Protein 7D0K (pdb70)

Foldseek 3Di:
DFDQFLVVLVPFAFLVVLLDDDDDDFAFDFLVVLLCLLQPWDFDLDPRDDFVQASFWRWFWWAALVGDIDHTATFGQFKAFKDFQWADDPFDTDGFDFFDFFAEAAAFAALPFFWDFDPVLVVLVVCCVVDVCVVDDLQDDDQQFAHPVQVSVLSPDDDSHDFACQLLLLLLVLLLLLQLQQDASSLDHQSNVCQLRQFKAFDRPGGKDKAFLPHDDQQQSCVPLPHFAFAPTDWFWEAEAQDLVQPDPPQSVAAFEDTCLLQVLDPHSLLSVLSSVSSAAWPDLTWMKIKTWIGGPVRPYIDITIITGLSRRYTDDDHRYYYYHFGFNDRDRFDDDQVCQVNGGPDFHFAAQDWGDDPDTHDHRHTFGHTGPDPPDDDIDTSSNSCSRSSPVDHQVSSLSSVLSVLQLFNCQQSSQQSLQVVLQRRMKGAFFEKDQKAADAADISDPSSRFMDGLLQFTTHGDDHGTSDPDDDDHWWHDYDGGRSSNRCSSVSGIDTPRGDHDGSVNHDPLGSDSNNSVRSSSVSLLSSLLSVQVLQLFQEWQVLLLALCPHAPFPQSVVVLVQQEWDADPVRFIDWRRCLSSSQSSSCSFAVRHARWAWGDDPRHTDIYGPSGTTDGNTHGRFYAYHVGDTFIQWRHDGFFLCSSASRTPGDHSLSHHFHAHQAVRGDFAADPVVPWDWDDDQVVQWTFATDHDDDVPQWFRDRNDGDDRDSRSLNLLLVLLLPFFKDKAFSNRHHDPTGDYDTRMFTFHHDHDDDPSYDHDTGCAGGHRSGHHAAYNNRTGITIIGGPVSCPQRRCRNVPNHHDGRMYTCIDPHDRHDNPHPDDPDDDDPVCVVCVVVVVVVVVVVVVD/DADFAQVVLVPFDALVVLLDFDDDAFAFDQLVLVVCPQADDDDDDDLLVRLCQASFWRWFWWAFLVGDIRHGATDGQFKAFKAFQWADDPQDIGGFPFFDFFAEAAEAQFAAFFKWFDPVLLVLLLQQVQCVVDPDDPRGDAFLQADSVQVVVLSDDDAGRDFACQLLLLLLLLLQLQQLQQDASSQDYQSNVPLQRQFKGFDRPGGKAKAFQDRPDQQQSQCPLAHADQAASHWFKEAEAQHLVLPDPVPSQAAFEDFVLQLPDPDCSLVLVLSSVSSAAWPPLTFMKIWTWIGGPVRPDIDITIITGNSRRYTDHHHRYYYYHARWQDHDDFDPDQVVVQVGGPDWHAADQAWGDDPPTHHHRHTDGYGGPPDPDGDIDTSSNSNNRCSSPDHQQVSQVSVLSVLLQWPDALSSQQSLLVVLQSRMKGAFFEKDQKFADAADISDPNSRWIATLQQFTTDGDDHGTSHPDDDDHWWYDYDGGSSVNRCRSSQRMDGPRTFRFLVSHYDPLGSDSNNSVSSSSVSLLSNLLNVVVQLLFFAWQVQLQPQCPDPLADQSNVVNVQQAWDDDAQRRTDFRNCLSSSQSSSCSKQVRHARWGWHAHQHDTDTDHRSGTTDDDTGGGFYAYNNGHTFTQWTGDGFFLCSNAASTPHDHSLRHDFHPDDPAAGGAAADCVVVWDWADAPDQFKTFATAHPCVNVDQFDPHPDGDHRDRRRLNLLLVLLLPQFKDKAGSHRHDAPTGHYDGSIFTFHHDHDDDPPRDHHTGSAGGHRSTRHAAGNSRGGITIIGTPVVPPQSHVRNVVNHHDRRMYGPDDDDRDDPDDDDPVCVVCVVVSVVVSVVSSVVRSDDPDDPVVVCVVRPDNCPSCCNVDPMDGAGPPHRDDPPPD

Secondary structure (DSSP, 8-state):
---SSHHHHHTPPPHHHHSS---S---B--HHHHHHHHSS---SS------TTT--EEEEEEE-TTS-EEEEEEEE---BSEEESEEEETTEEEE--SPPEEB-EEEE---SS--EE-HHHHHHHHHHHHS-STT--TT-B-TTS-BHHHHHHHHT---------HHHHHHHHHHHHHHGGGS-GGGS-GGGGSSS-TT-EE-SSS--EEEES---SSSTTTTTTS---TBT----EEEEESSTTSSPTTSTTS-EE--HHHHTSSSSHHHHHHHHHHHTS-B-SS-EEEEEEEE-TTS---EEEEEEEGGGGB-B----EEEEE--BSS--PPP-SHHHHHHHBSS--B--SS-B-SSS-B-TTPBP----SS-SS---B-HHHHHHHHTTT--HHHHHHHHHHHHHHS--HHHHHHHHHHHHHHH-BEEPPEEESSS-B-PPTT-TTTS-EE-TTSBBPEE--SPSSB-PPP---EEEE---HHHHHHHHTTSEE-TT-----GGGS-TTTT-TTHHHHHHHHHHHHHHHHHHHHHSS-B-HHHHHHTTTS---HHHHHHHHHTS-EE-TTS-EE--TTHHHHHHHHHHHSS-B---EEEESSS-EEEE-GGG-BPS---B--EE-TT--EE--SPP--S-HHHHHHH-S---GGGPPPPPTTSSS-S----TTTT-EEEEEGGGTEEEEEEPPPSS-SSBPPTT--PPP-HHHHHHHHHHHHSS--EEE-TTSPBPSS--PSTT-EEEPBP-PPPTT-BPPPTTSSB-------B-TTSBB-EEEB-TTTTHHHHHHHTTSS-----EE--TT-----SS----S----HHHHHSHHHHHHHHHHHHH-/---SSHHHHHTSPPHHHHSS---S------SHHHHHHHSS--S---HHHHTGGG--EEEEEEE-TTS-EEEEEEEE---BSEEESEEEETTEEEE--SPPB-EEEEEE----S-EEE-HHHHHHHHHHHHHTTSS----S--GGGS-HHHHHHHTS---TT----HHHHHHHHHHHHHHGGGS-GGGS-GGGGSSS-TT-EE-TTSPPEEEES--SSTT-SSSTTS---TTT-S--EEEEESSGGGS-GGGGGG-EE--TTSS-SSSSHHHHHHHHHHTTB-B-SS-EEEEEEEE-TTS--EEEEEEEEGGGTEEB--BSEEEEEPPBSSS-PPPSSHHHHHHTBSS--B--SS-B-SSS-B-TTPBP----TT-SS---B-HHHHHHHHHTT--HHHHHHHHHHHHTTS--HHHHHHHHHHHHHHH-BEEPPEEESSS-B-PPTTSHHHH-EE-SSSBBPPB--SPSSPSS-PPP-EEEE---HHHHHHHHTTSEEETTT---TT----TTTT-TTHHHHHHHHHHHHHHHHHHHHHTS-B-HHHHHHTTT--S-SHHHHHHHTTS--EEETTEEE--TTHHHHHHHHHHHHS-----EEEEETTEEEEE-GGG-B-S-PPBP-EE-TTS-EE-SSPP--S-HHHHHHS-SS--GGGPPPPPPBTTB------GGGT-EEE--S-TT-BEEEE-GGGGG-SBPPTT--PPP-HHHHHHHHHHHTSS--EEE-TTSPBPSS--PSTT-EEEPBP-PPPTT-BPPPTTTTB-------B-TTSBB-EEEB-HHHHHHHHHHHTTSS-----EE-------------HHHHHHHHHHHHHHHHHTT-TT--S--HHHHHTT-S-GGG-HHHHS---PPPSS----S---

Radius of gyration: 37.75 Å; Cα contacts (8 Å, |Δi|>4): 3934; chains: 2; bounding box: 102×122×75 Å

Nearest PDB structures (foldseek):
  7d0k-assembly1_B  TM=1.001E+00  e=0.000E+00  Omono River virus
  7d0l-assembly1_B-60  TM=9.971E-01  e=0.000E+00  Omono River virus
  6s2c-assembly1_B  TM=9.558E-01  e=0.000E+00  Omono River virus
  6s2c-assembly1_A  TM=9.123E-01  e=0.000E+00  Omono River virus
  7d0k-assembly1_B  TM=9.437E-01  e=0.000E+00  Omono River virus

Structure (mmCIF, N/CA/C/O backbone):
data_7D0K
#
_entry.id   7D0K
#
loop_
_atom_site.group_PDB
_atom_site.id
_atom_site.type_symbol
_atom_site.label_atom_id
_atom_site.label_alt_id
_atom_site.label_comp_id
_atom_site.label_asym_id
_atom_site.label_entity_id
_atom_site.label_seq_id
_atom_site.pdbx_PDB_ins_code
_atom_site.Cartn_x
_atom_site.Cartn_y
_atom_site.Cartn_z
_atom_site.occupancy
_atom_site.B_iso_or_equiv
_atom_site.auth_seq_id
_atom_site.auth_comp_id
_atom_site.auth_asym_id
_atom_site.auth_atom_id
_atom_site.pdbx_PDB_model_num
ATOM 1 N N . PRO A 1 1 ? 18.736 -72.735 169.070 1.00 30.00 789 PRO A N 1
ATOM 2 C CA . PRO A 1 1 ? 17.946 -73.958 168.915 1.00 30.00 789 PRO A CA 1
ATOM 3 C C . PRO A 1 1 ? 18.741 -75.212 169.231 1.00 30.00 789 PRO A C 1
ATOM 4 O O . PRO A 1 1 ? 19.921 -75.285 168.898 1.00 30.00 789 PRO A O 1
ATOM 8 N N . ILE A 1 2 ? 18.116 -76.167 169.913 1.00 30.00 790 ILE A N 1
ATOM 9 C CA . ILE A 1 2 ? 18.750 -77.453 170.175 1.00 30.00 790 ILE A CA 1
ATOM 10 C C . ILE A 1 2 ? 18.694 -78.365 168.955 1.00 30.00 790 ILE A C 1
ATOM 11 O O . ILE A 1 2 ? 17.770 -78.295 168.157 1.00 30.00 790 ILE A O 1
ATOM 16 N N . SER A 1 3 ? 19.701 -79.222 168.808 1.00 30.00 791 SER A N 1
ATOM 17 C CA . SER A 1 3 ? 19.833 -80.013 167.590 1.00 30.00 791 SER A CA 1
ATOM 18 C C . SER A 1 3 ? 19.297 -81.431 167.724 1.00 30.00 791 SER A C 1
ATOM 19 O O . SER A 1 3 ? 19.615 -82.149 168.664 1.00 30.00 791 SER A O 1
ATOM 22 N N . ALA A 1 4 ? 18.464 -81.804 166.760 1.00 30.00 792 ALA A N 1
ATOM 23 C CA . ALA A 1 4 ? 17.843 -83.118 166.688 1.00 30.00 792 ALA A CA 1
ATOM 24 C C . ALA A 1 4 ? 18.708 -84.141 165.964 1.00 30.00 792 ALA A C 1
ATOM 25 O O . ALA A 1 4 ? 18.405 -85.326 165.958 1.00 30.00 792 ALA A O 1
ATOM 27 N N . ASP A 1 5 ? 19.786 -83.671 165.356 1.00 30.00 793 ASP A N 1
ATOM 28 C CA . ASP A 1 5 ? 20.549 -84.467 164.413 1.00 30.00 793 ASP A CA 1
ATOM 29 C C . ASP A 1 5 ? 21.864 -83.742 164.151 1.00 30.00 793 ASP A C 1
ATOM 30 O O . ASP A 1 5 ? 21.966 -82.565 164.464 1.00 30.00 793 ASP A O 1
ATOM 35 N N . PHE A 1 6 ? 22.877 -84.415 163.610 1.00 30.00 794 PHE A N 1
ATOM 36 C CA . PHE A 1 6 ? 24.170 -83.759 163.440 1.00 30.00 794 PHE A CA 1
ATOM 37 C C . PHE A 1 6 ? 24.195 -82.870 162.176 1.00 30.00 794 PHE A C 1
ATOM 38 O O . PHE A 1 6 ? 25.072 -82.014 162.003 1.00 30.00 794 PHE A O 1
ATOM 46 N N . SER A 1 7 ? 23.217 -83.058 161.302 1.00 30.00 795 SER A N 1
ATOM 47 C CA . SER A 1 7 ? 23.091 -82.215 160.122 1.00 30.00 795 SER A CA 1
ATOM 48 C C . SER A 1 7 ? 22.736 -80.791 160.511 1.00 30.00 795 SER A C 1
ATOM 49 O O . SER A 1 7 ? 23.066 -79.839 159.814 1.00 30.00 795 SER A O 1
ATOM 52 N N . GLU A 1 8 ? 22.022 -80.665 161.617 1.00 30.00 796 GLU A N 1
ATOM 53 C CA . GLU A 1 8 ? 21.654 -79.367 162.149 1.00 30.00 796 GLU A CA 1
ATOM 54 C C . GLU A 1 8 ? 22.834 -78.579 162.702 1.00 30.00 796 GLU A C 1
ATOM 55 O O . GLU A 1 8 ? 22.840 -77.353 162.663 1.00 30.00 796 GLU A O 1
ATOM 61 N N . VAL A 1 9 ? 23.841 -79.277 163.203 1.00 30.00 797 VAL A N 1
ATOM 62 C CA . VAL A 1 9 ? 25.017 -78.601 163.714 1.00 30.00 797 VAL A CA 1
ATOM 63 C C . VAL A 1 9 ? 26.067 -78.374 162.621 1.00 30.00 797 VAL A C 1
ATOM 64 O O . VAL A 1 9 ? 26.807 -77.399 162.684 1.00 30.00 797 VAL A O 1
ATOM 68 N N . GLU A 1 10 ? 26.131 -79.223 161.599 1.00 30.00 798 GLU A N 1
ATOM 69 C CA . GLU A 1 10 ? 26.978 -78.860 160.460 1.00 30.00 798 GLU A CA 1
ATOM 70 C C . GLU A 1 10 ? 26.522 -77.595 159.744 1.00 30.00 798 GLU A C 1
ATOM 71 O O . GLU A 1 10 ? 27.336 -76.865 159.191 1.00 30.00 798 GLU A O 1
ATOM 77 N N . ASN A 1 11 ? 25.220 -77.348 159.737 1.00 30.00 799 ASN A N 1
ATOM 78 C CA . ASN A 1 11 ? 24.664 -76.241 158.975 1.00 30.00 799 ASN A CA 1
ATOM 79 C C . ASN A 1 11 ? 24.504 -74.956 159.757 1.00 30.00 799 ASN A C 1
ATOM 80 O O . ASN A 1 11 ? 23.908 -74.004 159.268 1.00 30.00 799 ASN A O 1
ATOM 85 N N . ALA A 1 12 ? 25.021 -74.932 160.977 1.00 30.00 800 ALA A N 1
ATOM 86 C CA . ALA A 1 12 ? 24.962 -73.741 161.806 1.00 30.00 800 ALA A CA 1
ATOM 87 C C . ALA A 1 12 ? 25.890 -72.639 161.290 1.00 30.00 800 ALA A C 1
ATOM 88 O O . ALA A 1 12 ? 26.927 -72.931 160.700 1.00 30.00 800 ALA A O 1
ATOM 90 N N . PRO A 1 13 ? 25.494 -71.365 161.484 1.00 30.00 801 PRO A N 1
ATOM 91 C CA . PRO A 1 13 ? 26.238 -70.155 161.109 1.00 30.00 801 PRO A CA 1
ATOM 92 C C . PRO A 1 13 ? 27.577 -69.990 161.827 1.00 30.00 801 PRO A C 1
ATOM 93 O O . PRO A 1 13 ? 27.701 -70.365 162.986 1.00 30.00 801 PRO A O 1
ATOM 97 N N . SER A 1 14 ? 28.567 -69.436 161.136 1.00 30.00 802 SER A N 1
ATOM 98 C CA . SER A 1 14 ? 29.837 -69.074 161.759 1.00 30.00 802 SER A CA 1
ATOM 99 C C . SER A 1 14 ? 29.704 -67.850 162.665 1.00 30.00 802 SER A C 1
ATOM 100 O O . SER A 1 14 ? 28.807 -67.034 162.483 1.00 30.00 802 SER A O 1
ATOM 103 N N . PHE A 1 15 ? 30.601 -67.742 163.644 1.00 30.00 803 PHE A N 1
ATOM 104 C CA . PHE A 1 15 ? 30.630 -66.608 164.562 1.00 30.00 803 PHE A CA 1
ATOM 105 C C . PHE A 1 15 ? 30.846 -65.307 163.807 1.00 30.00 803 PHE A C 1
ATOM 106 O O . PHE A 1 15 ? 30.267 -64.289 164.157 1.00 30.00 803 PHE A O 1
ATOM 114 N N . LEU A 1 16 ? 31.683 -65.326 162.777 1.00 30.00 804 LEU A N 1
ATOM 115 C CA . LEU A 1 16 ? 31.942 -64.100 162.041 1.00 30.00 804 LEU A CA 1
ATOM 116 C C . LEU A 1 16 ? 30.732 -63.600 161.284 1.00 30.00 804 LEU A C 1
ATOM 117 O O . LEU A 1 16 ? 30.552 -62.400 161.119 1.00 30.00 804 LEU A O 1
ATOM 122 N N . SER A 1 17 ? 29.912 -64.523 160.811 1.00 30.00 805 SER A N 1
ATOM 123 C CA . SER A 1 17 ? 28.699 -64.170 160.092 1.00 30.00 805 SER A CA 1
ATOM 124 C C . SER A 1 17 ? 27.703 -63.437 160.988 1.00 30.00 805 SER A C 1
ATOM 125 O O . SER A 1 17 ? 26.987 -62.552 160.540 1.00 30.00 805 SER A O 1
ATOM 128 N N . LEU A 1 18 ? 27.684 -63.817 162.259 1.00 30.00 806 LEU A N 1
ATOM 129 C CA . LEU A 1 18 ? 26.770 -63.257 163.230 1.00 30.00 806 LEU A CA 1
ATOM 130 C C . LEU A 1 18 ? 27.274 -61.970 163.862 1.00 30.00 806 LEU A C 1
ATOM 131 O O . LEU A 1 18 ? 26.515 -61.240 164.499 1.00 30.00 806 LEU A O 1
ATOM 136 N N . ALA A 1 19 ? 28.565 -61.710 163.716 1.00 30.00 807 ALA A N 1
ATOM 137 C CA . ALA A 1 19 ? 29.180 -60.529 164.292 1.00 30.00 807 ALA A CA 1
ATOM 138 C C . ALA A 1 19 ? 29.133 -59.397 163.289 1.00 30.00 807 ALA A C 1
ATOM 139 O O . ALA A 1 19 ? 29.542 -58.280 163.571 1.00 30.00 807 ALA A O 1
ATOM 141 N N . GLU A 1 20 ? 28.618 -59.709 162.107 1.00 30.00 808 GLU A N 1
ATOM 142 C CA . GLU A 1 20 ? 28.510 -58.768 161.004 1.00 30.00 808 GLU A CA 1
ATOM 143 C C . GLU A 1 20 ? 27.422 -57.716 161.243 1.00 30.00 808 GLU A C 1
ATOM 144 O O . GLU A 1 20 ? 26.411 -58.004 161.875 1.00 30.00 808 GLU A O 1
ATOM 150 N N . ASN A 1 21 ? 27.633 -56.498 160.747 1.00 30.00 809 ASN A N 1
ATOM 151 C CA . ASN A 1 21 ? 26.658 -55.426 160.916 1.00 30.00 809 ASN A CA 1
ATOM 152 C C . ASN A 1 21 ? 25.339 -55.684 160.211 1.00 30.00 809 ASN A C 1
ATOM 153 O O . ASN A 1 21 ? 25.314 -56.026 159.035 1.00 30.00 809 ASN A O 1
ATOM 158 N N . THR A 1 22 ? 24.243 -55.462 160.923 1.00 30.00 810 THR A N 1
ATOM 159 C CA . THR A 1 22 ? 22.925 -55.495 160.310 1.00 30.00 810 THR A CA 1
ATOM 160 C C . THR A 1 22 ? 22.319 -54.100 160.373 1.00 30.00 810 THR A C 1
ATOM 161 O O . THR A 1 22 ? 22.441 -53.400 161.378 1.00 30.00 810 THR A O 1
ATOM 165 N N . ASP A 1 23 ? 21.678 -53.698 159.283 1.00 30.00 811 ASP A N 1
ATOM 166 C CA . ASP A 1 23 ? 21.323 -52.303 159.077 1.00 30.00 811 ASP A CA 1
ATOM 167 C C . ASP A 1 23 ? 19.884 -51.987 159.486 1.00 30.00 811 ASP A C 1
ATOM 168 O O . ASP A 1 23 ? 19.573 -50.853 159.838 1.00 30.00 811 ASP A O 1
ATOM 173 N N . GLU A 1 24 ? 19.008 -52.984 159.451 1.00 30.00 812 GLU A N 1
ATOM 174 C CA . GLU A 1 24 ? 17.596 -52.744 159.732 1.00 30.00 812 GLU A CA 1
ATOM 175 C C . GLU A 1 24 ? 17.278 -52.424 161.191 1.00 30.00 812 GLU A C 1
ATOM 176 O O . GLU A 1 24 ? 17.954 -52.880 162.107 1.00 30.00 812 GLU A O 1
ATOM 182 N N . VAL A 1 25 ? 16.250 -51.602 161.376 1.00 30.00 813 VAL A N 1
ATOM 183 C CA . VAL A 1 25 ? 15.702 -51.265 162.688 1.00 30.00 813 VAL A CA 1
ATOM 184 C C . VAL A 1 25 ? 14.968 -52.459 163.290 1.00 30.00 813 VAL A C 1
ATOM 185 O O . VAL A 1 25 ? 14.262 -53.169 162.582 1.00 30.00 813 VAL A O 1
ATOM 189 N N . LEU A 1 26 ? 15.103 -52.668 164.596 1.00 30.00 814 LEU A N 1
ATOM 190 C CA . LEU A 1 26 ? 14.508 -53.840 165.233 1.00 30.00 814 LEU A CA 1
ATOM 191 C C . LEU A 1 26 ? 13.729 -53.493 166.490 1.00 30.00 814 LEU A C 1
ATOM 192 O O . LEU A 1 26 ? 13.945 -52.450 167.094 1.00 30.00 814 LEU A O 1
ATOM 197 N N . LYS A 1 27 ? 12.804 -54.374 166.859 1.00 30.00 815 LYS A N 1
ATOM 198 C CA . LYS A 1 27 ? 11.966 -54.212 168.041 1.00 30.00 815 LYS A CA 1
ATOM 199 C C . LYS A 1 27 ? 12.650 -54.584 169.352 1.00 30.00 815 LYS A C 1
ATOM 200 O O . LYS A 1 27 ? 13.530 -55.426 169.369 1.00 30.00 815 LYS A O 1
ATOM 206 N N . PRO A 1 28 ? 12.230 -53.952 170.458 1.00 30.00 816 PRO A N 1
ATOM 207 C CA . PRO A 1 28 ? 12.710 -54.271 171.805 1.00 30.00 816 PRO A CA 1
ATOM 208 C C . PRO A 1 28 ? 12.324 -55.675 172.257 1.00 30.00 816 PRO A C 1
ATOM 209 O O . PRO A 1 28 ? 11.297 -56.191 171.846 1.00 30.00 816 PRO A O 1
ATOM 213 N N . TYR A 1 29 ? 13.155 -56.293 173.085 1.00 30.00 817 TYR A N 1
ATOM 214 C CA . TYR A 1 29 ? 12.924 -57.670 173.475 1.00 30.00 817 TYR A CA 1
ATOM 215 C C . TYR A 1 29 ? 12.434 -57.709 174.919 1.00 30.00 817 TYR A C 1
ATOM 216 O O . TYR A 1 29 ? 13.206 -57.848 175.855 1.00 30.00 817 TYR A O 1
ATOM 225 N N . THR A 1 30 ? 11.125 -57.551 175.068 1.00 30.00 818 THR A N 1
ATOM 226 C CA . THR A 1 30 ? 10.446 -57.462 176.355 1.00 30.00 818 THR A CA 1
ATOM 227 C C . THR A 1 30 ? 10.291 -58.812 177.016 1.00 30.00 818 THR A C 1
ATOM 228 O O . THR A 1 30 ? 10.294 -59.838 176.347 1.00 30.00 818 THR A O 1
ATOM 232 N N . GLY A 1 31 ? 10.137 -58.805 178.333 1.00 30.00 819 GLY A N 1
ATOM 233 C CA . GLY A 1 31 ? 9.976 -60.035 179.076 1.00 30.00 819 GLY A CA 1
ATOM 234 C C . GLY A 1 31 ? 8.587 -60.598 178.905 1.00 30.00 819 GLY A C 1
ATOM 235 O O . GLY A 1 31 ? 8.322 -61.740 179.257 1.00 30.00 819 GLY A O 1
ATOM 236 N N . LEU A 1 32 ? 7.691 -59.785 178.362 1.00 30.00 820 LEU A N 1
ATOM 237 C CA . LEU A 1 32 ? 6.341 -60.231 178.069 1.00 30.00 820 LEU A CA 1
ATOM 238 C C . LEU A 1 32 ? 6.324 -61.285 176.959 1.00 30.00 820 LEU A C 1
ATOM 239 O O . LEU A 1 32 ? 5.415 -62.107 176.910 1.00 30.00 820 LEU A O 1
ATOM 244 N N . GLU A 1 33 ? 7.300 -61.286 176.058 1.00 30.00 821 GLU A N 1
ATOM 245 C CA . GLU A 1 33 ? 7.373 -62.422 175.143 1.00 30.00 821 GLU A CA 1
ATOM 246 C C . GLU A 1 33 ? 8.441 -63.446 175.525 1.00 30.00 821 GLU A C 1
ATOM 247 O O . GLU A 1 33 ? 8.408 -64.571 175.045 1.00 30.00 821 GLU A O 1
ATOM 253 N N . ILE A 1 34 ? 9.384 -63.074 176.374 1.00 30.00 822 ILE A N 1
ATOM 254 C CA . ILE A 1 34 ? 10.361 -64.036 176.856 1.00 30.00 822 ILE A CA 1
ATOM 255 C C . ILE A 1 34 ? 9.648 -64.995 177.801 1.00 30.00 822 ILE A C 1
ATOM 256 O O . ILE A 1 34 ? 10.055 -66.137 177.984 1.00 30.00 822 ILE A O 1
ATOM 261 N N . GLN A 1 35 ? 8.542 -64.519 178.359 1.00 30.00 823 GLN A N 1
ATOM 262 C CA . GLN A 1 35 ? 7.765 -65.261 179.348 1.00 30.00 823 GLN A CA 1
ATOM 263 C C . GLN A 1 35 ? 7.253 -66.590 178.826 1.00 30.00 823 GLN A C 1
ATOM 264 O O . GLN A 1 35 ? 7.164 -67.567 179.561 1.00 30.00 823 GLN A O 1
ATOM 270 N N . THR A 1 36 ? 6.911 -66.615 177.546 1.00 30.00 824 THR A N 1
ATOM 271 C CA . THR A 1 36 ? 6.153 -67.720 176.993 1.00 30.00 824 THR A CA 1
ATOM 272 C C . THR A 1 36 ? 7.053 -68.915 176.704 1.00 30.00 824 THR A C 1
ATOM 273 O O . THR A 1 36 ? 6.573 -70.012 176.523 1.00 30.00 824 THR A O 1
ATOM 277 N N . ILE A 1 37 ? 8.362 -68.693 176.652 1.00 30.00 825 ILE A N 1
ATOM 278 C CA . ILE A 1 37 ? 9.324 -69.778 176.462 1.00 30.00 825 ILE A CA 1
ATOM 279 C C . ILE A 1 37 ? 9.408 -70.707 177.681 1.00 30.00 825 ILE A C 1
ATOM 280 O O . ILE A 1 37 ? 9.671 -71.899 177.549 1.00 30.00 825 ILE A O 1
ATOM 285 N N . ILE A 1 38 ? 9.166 -70.167 178.868 1.00 30.00 826 ILE A N 1
ATOM 286 C CA . ILE A 1 38 ? 9.160 -70.986 180.074 1.00 30.00 826 ILE A CA 1
ATOM 287 C C . ILE A 1 38 ? 7.861 -71.766 180.201 1.00 30.00 826 ILE A C 1
ATOM 288 O O . ILE A 1 38 ? 7.853 -72.951 180.510 1.00 30.00 826 ILE A O 1
ATOM 293 N N . THR A 1 39 ? 6.758 -71.078 179.952 1.00 30.00 827 THR A N 1
ATOM 294 C CA . THR A 1 39 ? 5.458 -71.710 179.861 1.00 30.00 827 THR A CA 1
ATOM 295 C C . THR A 1 39 ? 5.404 -72.330 178.480 1.00 30.00 827 THR A C 1
ATOM 296 O O . THR A 1 39 ? 6.353 -72.191 177.731 1.00 30.00 827 THR A O 1
ATOM 300 N N . ASN A 1 40 ? 4.338 -73.044 178.148 1.00 30.00 828 ASN A N 1
ATOM 301 C CA . ASN A 1 40 ? 4.185 -73.619 176.809 1.00 30.00 828 ASN A CA 1
ATOM 302 C C . ASN A 1 40 ? 5.412 -74.405 176.365 1.00 30.00 828 ASN A C 1
ATOM 303 O O . ASN A 1 40 ? 6.197 -73.951 175.544 1.00 30.00 828 ASN A O 1
ATOM 308 N N . ILE A 1 41 ? 5.545 -75.612 176.898 1.00 30.00 829 ILE A N 1
ATOM 309 C CA . ILE A 1 41 ? 6.787 -76.360 176.833 1.00 30.00 829 ILE A CA 1
ATOM 310 C C . ILE A 1 41 ? 6.490 -77.851 176.646 1.00 30.00 829 ILE A C 1
ATOM 311 O O . ILE A 1 41 ? 5.552 -78.370 177.238 1.00 30.00 829 ILE A O 1
ATOM 316 N N . VAL A 1 42 ? 7.260 -78.531 175.801 1.00 30.00 830 VAL A N 1
ATOM 317 C CA . VAL A 1 42 ? 7.066 -79.964 175.564 1.00 30.00 830 VAL A CA 1
ATOM 318 C C . VAL A 1 42 ? 7.318 -80.792 176.815 1.00 30.00 830 VAL A C 1
ATOM 319 O O . VAL A 1 42 ? 8.223 -80.504 177.589 1.00 30.00 830 VAL A O 1
ATOM 323 N N . GLY A 1 43 ? 6.504 -81.823 177.012 1.00 30.00 831 GLY A N 1
ATOM 324 C CA . GLY A 1 43 ? 6.696 -82.753 178.108 1.00 30.00 831 GLY A CA 1
ATOM 325 C C . GLY A 1 43 ? 5.383 -83.128 178.751 1.00 30.00 831 GLY A C 1
ATOM 326 O O . GLY A 1 43 ? 4.578 -82.261 179.060 1.00 30.00 831 GLY A O 1
ATOM 327 N N . ASP A 1 44 ? 5.152 -84.421 178.940 1.00 30.00 832 ASP A N 1
ATOM 328 C CA . ASP A 1 44 ? 3.849 -84.895 179.411 1.00 30.00 832 ASP A CA 1
ATOM 329 C C . ASP A 1 44 ? 3.727 -85.102 180.915 1.00 30.00 832 ASP A C 1
ATOM 330 O O . ASP A 1 44 ? 2.623 -85.196 181.435 1.00 30.00 832 ASP A O 1
ATOM 335 N N . ALA A 1 45 ? 4.849 -85.186 181.614 1.00 30.00 833 ALA A N 1
ATOM 336 C CA . ALA A 1 45 ? 4.813 -85.402 183.054 1.00 30.00 833 ALA A CA 1
ATOM 337 C C . ALA A 1 45 ? 4.551 -84.090 183.763 1.00 30.00 833 ALA A C 1
ATOM 338 O O . ALA A 1 45 ? 4.328 -84.047 184.968 1.00 30.00 833 ALA A O 1
ATOM 340 N N . ASN A 1 46 ? 4.596 -83.019 182.989 1.00 30.00 834 ASN A N 1
ATOM 341 C CA . ASN A 1 46 ? 4.479 -81.674 183.501 1.00 30.00 834 ASN A CA 1
ATOM 342 C C . ASN A 1 46 ? 3.045 -81.342 183.879 1.00 30.00 834 ASN A C 1
ATOM 343 O O . ASN A 1 46 ? 2.131 -81.560 183.089 1.00 30.00 834 ASN A O 1
ATOM 348 N N . PRO A 1 47 ? 2.843 -80.851 185.113 1.00 30.00 835 PRO A N 1
ATOM 349 C CA . PRO A 1 47 ? 1.559 -80.322 185.567 1.00 30.00 835 PRO A CA 1
ATOM 350 C C . PRO A 1 47 ? 1.518 -78.832 185.299 1.00 30.00 835 PRO A C 1
ATOM 351 O O . PRO A 1 47 ? 2.045 -78.044 186.075 1.00 30.00 835 PRO A O 1
ATOM 355 N N . ASN A 1 48 ? 0.896 -78.445 184.201 1.00 30.00 836 ASN A N 1
ATOM 356 C CA . ASN A 1 48 ? 1.089 -77.106 183.678 1.00 30.00 836 ASN A CA 1
ATOM 357 C C . ASN A 1 48 ? 0.369 -76.048 184.516 1.00 30.00 836 ASN A C 1
ATOM 358 O O . ASN A 1 48 ? -0.658 -75.509 184.119 1.00 30.00 836 ASN A O 1
ATOM 363 N N . GLN A 1 49 ? 0.952 -75.750 185.677 1.00 30.00 837 GLN A N 1
ATOM 364 C CA . GLN A 1 49 ? 0.384 -74.838 186.670 1.00 30.00 837 GLN A CA 1
ATOM 365 C C . GLN A 1 49 ? 0.242 -73.414 186.157 1.00 30.00 837 GLN A C 1
ATOM 366 O O . GLN A 1 49 ? 1.074 -72.942 185.394 1.00 30.00 837 GLN A O 1
ATOM 372 N N . SER A 1 50 ? -0.821 -72.734 186.578 1.00 30.00 838 SER A N 1
ATOM 373 C CA . SER A 1 50 ? -1.104 -71.383 186.103 1.00 30.00 838 SER A CA 1
ATOM 374 C C . SER A 1 50 ? -0.386 -70.275 186.862 1.00 30.00 838 SER A C 1
ATOM 375 O O . SER A 1 50 ? 0.020 -69.290 186.263 1.00 30.00 838 SER A O 1
ATOM 378 N N . ARG A 1 51 ? -0.236 -70.425 188.176 1.00 30.00 839 ARG A N 1
ATOM 379 C CA . ARG A 1 51 ? 0.289 -69.336 188.992 1.00 30.00 839 ARG A CA 1
ATOM 380 C C . ARG A 1 51 ? 1.726 -69.012 188.630 1.00 30.00 839 ARG A C 1
ATOM 381 O O . ARG A 1 51 ? 2.533 -69.906 188.418 1.00 30.00 839 ARG A O 1
ATOM 389 N N . ILE A 1 52 ? 2.044 -67.726 188.585 1.00 30.00 840 ILE A N 1
ATOM 390 C CA . ILE A 1 52 ? 3.357 -67.273 188.153 1.00 30.00 840 ILE A CA 1
ATOM 391 C C . ILE A 1 52 ? 4.362 -67.524 189.274 1.00 30.00 840 ILE A C 1
ATOM 392 O O . ILE A 1 52 ? 5.568 -67.461 189.074 1.00 30.00 840 ILE A O 1
ATOM 397 N N . PHE A 1 53 ? 3.834 -67.827 190.451 1.00 30.00 841 PHE A N 1
ATOM 398 C CA . PHE A 1 53 ? 4.620 -68.272 191.592 1.00 30.00 841 PHE A CA 1
ATOM 399 C C . PHE A 1 53 ? 5.357 -69.573 191.293 1.00 30.00 841 PHE A C 1
ATOM 400 O O . PHE A 1 53 ? 6.450 -69.808 191.795 1.00 30.00 841 PHE A O 1
ATOM 408 N N . ASP A 1 54 ? 4.749 -70.411 190.458 1.00 30.00 842 ASP A N 1
ATOM 409 C CA . ASP A 1 54 ? 5.279 -71.736 190.150 1.00 30.00 842 ASP A CA 1
ATOM 410 C C . ASP A 1 54 ? 5.919 -71.849 188.767 1.00 30.00 842 ASP A C 1
ATOM 411 O O . ASP A 1 54 ? 6.582 -72.832 188.475 1.00 30.00 842 ASP A O 1
ATOM 416 N N . GLN A 1 55 ? 5.731 -70.839 187.927 1.00 30.00 843 GLN A N 1
ATOM 417 C CA . GLN A 1 55 ? 6.369 -70.796 186.617 1.00 30.00 843 GLN A CA 1
ATOM 418 C C . GLN A 1 55 ? 7.761 -70.203 186.736 1.00 30.00 843 GLN A C 1
ATOM 419 O O . GLN A 1 55 ? 8.055 -69.166 186.155 1.00 30.00 843 GLN A O 1
ATOM 425 N N . ASP A 1 56 ? 8.615 -70.869 187.500 1.00 30.00 844 ASP A N 1
ATOM 426 C CA . ASP A 1 56 ? 9.874 -70.289 187.951 1.00 30.00 844 ASP A CA 1
ATOM 427 C C . ASP A 1 56 ? 11.119 -70.996 187.451 1.00 30.00 844 ASP A C 1
ATOM 428 O O . ASP A 1 56 ? 12.208 -70.779 187.969 1.00 30.00 844 ASP A O 1
ATOM 433 N N . ARG A 1 57 ? 10.968 -71.841 186.442 1.00 30.00 845 ARG A N 1
ATOM 434 C CA . ARG A 1 57 ? 11.894 -72.947 186.298 1.00 30.00 845 ARG A CA 1
ATOM 435 C C . ARG A 1 57 ? 11.871 -73.549 184.904 1.00 30.00 845 ARG A C 1
ATOM 436 O O . ARG A 1 57 ? 10.880 -73.415 184.193 1.00 30.00 845 ARG A O 1
ATOM 444 N N . LEU A 1 58 ? 12.952 -74.214 184.508 1.00 30.00 846 LEU A N 1
ATOM 445 C CA . LEU A 1 58 ? 12.968 -74.903 183.221 1.00 30.00 846 LEU A CA 1
ATOM 446 C C . LEU A 1 58 ? 12.804 -76.415 183.407 1.00 30.00 846 LEU A C 1
ATOM 447 O O . LEU A 1 58 ? 13.705 -77.095 183.883 1.00 30.00 846 LEU A O 1
ATOM 452 N N . ARG A 1 59 ? 11.627 -76.922 183.048 1.00 30.00 847 ARG A N 1
ATOM 453 C CA . ARG A 1 59 ? 11.262 -78.330 183.200 1.00 30.00 847 ARG A CA 1
ATOM 454 C C . ARG A 1 59 ? 11.382 -79.115 181.894 1.00 30.00 847 ARG A C 1
ATOM 455 O O . ARG A 1 59 ? 11.089 -78.584 180.832 1.00 30.00 847 ARG A O 1
ATOM 463 N N . GLY A 1 60 ? 11.785 -80.384 181.970 1.00 30.00 848 GLY A N 1
ATOM 464 C CA . GLY A 1 60 ? 11.764 -81.231 180.790 1.00 30.00 848 GLY A CA 1
ATOM 465 C C . GLY A 1 60 ? 12.220 -82.671 180.881 1.00 30.00 848 GLY A C 1
ATOM 466 O O . GLY A 1 60 ? 12.985 -83.030 181.756 1.00 30.00 848 GLY A O 1
ATOM 467 N N . ASN A 1 61 ? 11.781 -83.490 179.928 1.00 30.00 849 ASN A N 1
ATOM 468 C CA . ASN A 1 61 ? 12.261 -84.866 179.787 1.00 30.00 849 ASN A CA 1
ATOM 469 C C . ASN A 1 61 ? 13.695 -84.883 179.280 1.00 30.00 849 ASN A C 1
ATOM 470 O O . ASN A 1 61 ? 14.107 -83.983 178.562 1.00 30.00 849 ASN A O 1
ATOM 475 N N . GLN A 1 62 ? 14.458 -85.901 179.657 1.00 30.00 850 GLN A N 1
ATOM 476 C CA . GLN A 1 62 ? 15.854 -85.978 179.246 1.00 30.00 850 GLN A CA 1
ATOM 477 C C . GLN A 1 62 ? 16.205 -87.362 178.751 1.00 30.00 850 GLN A C 1
ATOM 478 O O . GLN A 1 62 ? 15.475 -88.313 178.995 1.00 30.00 850 GLN A O 1
ATOM 484 N N . TYR A 1 63 ? 17.318 -87.481 178.042 1.00 30.00 851 TYR A N 1
ATOM 485 C CA . TYR A 1 63 ? 17.696 -88.780 177.531 1.00 30.00 851 TYR A CA 1
ATOM 486 C C . TYR A 1 63 ? 19.170 -89.019 177.810 1.00 30.00 851 TYR A C 1
ATOM 487 O O . TYR A 1 63 ? 20.014 -88.212 177.462 1.00 30.00 851 TYR A O 1
ATOM 496 N N . SER A 1 64 ? 19.457 -90.128 178.475 1.00 30.00 852 SER A N 1
ATOM 497 C CA . SER A 1 64 ? 20.811 -90.517 178.838 1.00 30.00 852 SER A CA 1
ATOM 498 C C . SER A 1 64 ? 21.641 -91.017 177.659 1.00 30.00 852 SER A C 1
ATOM 499 O O . SER A 1 64 ? 21.100 -91.458 176.653 1.00 30.00 852 SER A O 1
ATOM 502 N N . ALA A 1 65 ? 22.961 -90.941 177.785 1.00 30.00 853 ALA A N 1
ATOM 503 C CA . ALA A 1 65 ? 23.868 -91.527 176.800 1.00 30.00 853 ALA A CA 1
ATOM 504 C C . ALA A 1 65 ? 23.745 -93.051 176.754 1.00 30.00 853 ALA A C 1
ATOM 505 O O . ALA A 1 65 ? 24.091 -93.683 175.761 1.00 30.00 853 ALA A O 1
ATOM 507 N N . GLY A 1 66 ? 23.258 -93.633 177.839 1.00 30.00 854 GLY A N 1
ATOM 508 C CA . GLY A 1 66 ? 23.006 -95.056 177.893 1.00 30.00 854 GLY A CA 1
ATOM 509 C C . GLY A 1 66 ? 21.654 -95.458 177.336 1.00 30.00 854 GLY A C 1
ATOM 510 O O . GLY A 1 66 ? 21.309 -96.633 177.337 1.00 30.00 854 GLY A O 1
ATOM 511 N N . GLY A 1 67 ? 20.887 -94.483 176.859 1.00 30.00 855 GLY A N 1
ATOM 512 C CA . GLY A 1 67 ? 19.589 -94.743 176.268 1.00 30.00 855 GLY A CA 1
ATOM 513 C C . GLY A 1 67 ? 18.356 -94.692 177.153 1.00 30.00 855 GLY A C 1
ATOM 514 O O . GLY A 1 67 ? 17.259 -94.940 176.677 1.00 30.00 855 GLY A O 1
ATOM 515 N N . LEU A 1 68 ? 18.521 -94.393 178.437 1.00 30.00 856 LEU A N 1
ATOM 516 C CA . LEU A 1 68 ? 17.381 -94.250 179.347 1.00 30.00 856 LEU A CA 1
ATOM 517 C C . LEU A 1 68 ? 16.685 -92.882 179.269 1.00 30.00 856 LEU A C 1
ATOM 518 O O . LEU A 1 68 ? 17.321 -91.884 178.957 1.00 30.00 856 LEU A O 1
ATOM 523 N N . VAL A 1 69 ? 15.384 -92.846 179.560 1.00 30.00 857 VAL A N 1
ATOM 524 C CA . VAL A 1 69 ? 14.625 -91.589 179.617 1.00 30.00 857 VAL A CA 1
ATOM 525 C C . VAL A 1 69 ? 14.355 -91.151 181.057 1.00 30.00 857 VAL A C 1
ATOM 526 O O . VAL A 1 69 ? 14.011 -91.961 181.907 1.00 30.00 857 VAL A O 1
ATOM 530 N N . THR A 1 70 ? 14.529 -89.860 181.315 1.00 30.00 858 THR A N 1
ATOM 531 C CA . THR A 1 70 ? 14.252 -89.264 182.614 1.00 30.00 858 THR A CA 1
ATOM 532 C C . THR A 1 70 ? 13.168 -88.203 182.502 1.00 30.00 858 THR A C 1
ATOM 533 O O . THR A 1 70 ? 13.297 -87.264 181.724 1.00 30.00 858 THR A O 1
ATOM 537 N N . GLN A 1 71 ? 12.101 -88.337 183.279 1.00 30.00 859 GLN A N 1
ATOM 538 C CA . GLN A 1 71 ? 11.008 -87.387 183.167 1.00 30.00 859 GLN A CA 1
ATOM 539 C C . GLN A 1 71 ? 11.040 -86.211 184.129 1.00 30.00 859 GLN A C 1
ATOM 540 O O . GLN A 1 71 ? 11.317 -86.352 185.317 1.00 30.00 859 GLN A O 1
ATOM 546 N N . ASN A 1 72 ? 10.735 -85.047 183.567 1.00 30.00 860 ASN A N 1
ATOM 547 C CA . ASN A 1 72 ? 10.482 -83.821 184.307 1.00 30.00 860 ASN A CA 1
ATOM 548 C C . ASN A 1 72 ? 11.663 -83.380 185.177 1.00 30.00 860 ASN A C 1
ATOM 549 O O . ASN A 1 72 ? 11.503 -83.016 186.338 1.00 30.00 860 ASN A O 1
ATOM 554 N N . ALA A 1 73 ? 12.849 -83.417 184.580 1.00 30.00 861 ALA A N 1
ATOM 555 C CA . ALA A 1 73 ? 14.074 -82.888 185.169 1.00 30.00 861 ALA A CA 1
ATOM 556 C C . ALA A 1 73 ? 14.115 -81.357 185.151 1.00 30.00 861 ALA A C 1
ATOM 557 O O . ALA A 1 73 ? 13.459 -80.718 184.330 1.00 30.00 861 ALA A O 1
ATOM 559 N N . VAL A 1 74 ? 14.908 -80.781 186.051 1.00 30.00 862 VAL A N 1
ATOM 560 C CA . VAL A 1 74 ? 14.801 -79.363 186.395 1.00 30.00 862 VAL A CA 1
ATOM 561 C C . VAL A 1 74 ? 16.085 -78.534 186.256 1.00 30.00 862 VAL A C 1
ATOM 562 O O . VAL A 1 74 ? 17.165 -78.981 186.612 1.00 30.00 862 VAL A O 1
ATOM 566 N N . SER A 1 75 ? 15.950 -77.325 185.716 1.00 30.00 863 SER A N 1
ATOM 567 C CA . SER A 1 75 ? 17.047 -76.357 185.683 1.00 30.00 863 SER A CA 1
ATOM 568 C C . SER A 1 75 ? 16.587 -74.985 186.190 1.00 30.00 863 SER A C 1
ATOM 569 O O . SER A 1 75 ? 15.611 -74.426 185.694 1.00 30.00 863 SER A O 1
ATOM 572 N N . ALA A 1 76 ? 17.307 -74.441 187.170 1.00 30.00 864 ALA A N 1
ATOM 573 C CA . ALA A 1 76 ? 16.937 -73.187 187.825 1.00 30.00 864 ALA A CA 1
ATOM 574 C C . ALA A 1 76 ? 17.199 -71.936 186.998 1.00 30.00 864 ALA A C 1
ATOM 575 O O . ALA A 1 76 ? 18.142 -71.894 186.221 1.00 30.00 864 ALA A O 1
ATOM 577 N N . ILE A 1 77 ? 16.379 -70.904 187.197 1.00 30.00 865 ILE A N 1
ATOM 578 C CA . ILE A 1 77 ? 16.653 -69.613 186.570 1.00 30.00 865 ILE A CA 1
ATOM 579 C C . ILE A 1 77 ? 17.732 -68.898 187.373 1.00 30.00 865 ILE A C 1
ATOM 580 O O . ILE A 1 77 ? 17.543 -68.592 188.545 1.00 30.00 865 ILE A O 1
ATOM 585 N N . PRO A 1 78 ? 18.881 -68.653 186.732 1.00 30.00 866 PRO A N 1
ATOM 586 C CA . PRO A 1 78 ? 20.130 -68.161 187.323 1.00 30.00 866 PRO A CA 1
ATOM 587 C C . PRO A 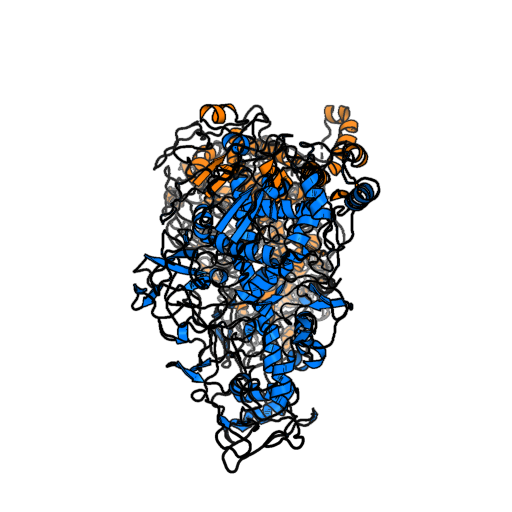1 78 ? 20.114 -66.801 188.045 1.00 30.00 866 PRO A C 1
ATOM 588 O O . PRO A 1 78 ? 20.870 -66.654 188.993 1.00 30.00 866 PRO A O 1
ATOM 592 N N . PHE A 1 79 ? 19.308 -65.834 187.623 1.00 30.00 867 PHE A N 1
ATOM 593 C CA . PHE A 1 79 ? 19.424 -64.481 188.184 1.00 30.00 867 PHE A CA 1
ATOM 594 C C . PHE A 1 79 ? 18.461 -64.129 189.308 1.00 30.00 867 PHE A C 1
ATOM 595 O O . PHE A 1 79 ? 17.447 -64.784 189.521 1.00 30.00 867 PHE A O 1
ATOM 603 N N . THR A 1 80 ? 18.809 -63.065 190.022 1.00 30.00 868 THR A N 1
ATOM 604 C CA . THR A 1 80 ? 18.010 -62.540 191.120 1.00 30.00 868 THR A CA 1
ATOM 605 C C . THR A 1 80 ? 18.442 -61.111 191.428 1.00 30.00 868 THR A C 1
ATOM 606 O O . THR A 1 80 ? 19.511 -60.682 191.001 1.00 30.00 868 THR A O 1
ATOM 610 N N . ASN A 1 81 ? 17.604 -60.367 192.142 1.00 30.00 869 ASN A N 1
ATOM 611 C CA . ASN A 1 81 ? 18.014 -59.068 192.664 1.00 30.00 869 ASN A CA 1
ATOM 612 C C . ASN A 1 81 ? 18.173 -59.081 194.180 1.00 30.00 869 ASN A C 1
ATOM 613 O O . ASN A 1 81 ? 18.866 -58.248 194.737 1.00 30.00 869 ASN A O 1
ATOM 618 N N . LEU A 1 82 ? 17.525 -60.032 194.842 1.00 30.00 870 LEU A N 1
ATOM 619 C CA . LEU A 1 82 ? 17.594 -60.143 196.296 1.00 30.00 870 LEU A CA 1
ATOM 620 C C . LEU A 1 82 ? 18.948 -60.620 196.804 1.00 30.00 870 LEU A C 1
ATOM 621 O O . LEU A 1 82 ? 19.562 -61.487 196.203 1.00 30.00 870 LEU A O 1
ATOM 626 N N . ILE A 1 83 ? 19.412 -60.052 197.917 1.00 30.00 871 ILE A N 1
ATOM 627 C CA . ILE A 1 83 ? 20.597 -60.557 198.617 1.00 30.00 871 ILE A CA 1
ATOM 628 C C . ILE A 1 83 ? 20.252 -60.938 200.052 1.00 30.00 871 ILE A C 1
ATOM 629 O O . ILE A 1 83 ? 19.851 -60.085 200.829 1.00 30.00 871 ILE A O 1
ATOM 634 N N . PRO A 1 84 ? 20.403 -62.219 200.417 1.00 30.00 872 PRO A N 1
ATOM 635 C CA . PRO A 1 84 ? 20.030 -62.670 201.764 1.00 30.00 872 PRO A CA 1
ATOM 636 C C . PRO A 1 84 ? 20.833 -61.994 202.867 1.00 30.00 872 PRO A C 1
ATOM 637 O O . PRO A 1 84 ? 22.025 -61.772 202.689 1.00 30.00 872 PRO A O 1
ATOM 641 N N . ARG A 1 85 ? 20.207 -61.696 204.001 1.00 30.00 873 ARG A N 1
ATOM 642 C CA . ARG A 1 85 ? 20.951 -61.153 205.131 1.00 30.00 873 ARG A CA 1
ATOM 643 C C . ARG A 1 85 ? 20.741 -62.036 206.348 1.00 30.00 873 ARG A C 1
ATOM 644 O O . ARG A 1 85 ? 21.470 -61.943 207.326 1.00 30.00 873 ARG A O 1
ATOM 652 N N . THR A 1 86 ? 19.726 -62.888 206.287 1.00 30.00 874 THR A N 1
ATOM 653 C CA . THR A 1 86 ? 19.619 -64.013 207.208 1.00 30.00 874 THR A CA 1
ATOM 654 C C . THR A 1 86 ? 19.797 -65.297 206.409 1.00 30.00 874 THR A C 1
ATOM 655 O O . THR A 1 86 ? 19.264 -65.427 205.314 1.00 30.00 874 THR A O 1
ATOM 659 N N . ILE A 1 87 ? 20.563 -66.236 206.949 1.00 30.00 875 ILE A N 1
ATOM 660 C CA . ILE A 1 87 ? 20.873 -67.475 206.245 1.00 30.00 875 ILE A CA 1
ATOM 661 C C . ILE A 1 87 ? 20.479 -68.679 207.074 1.00 30.00 875 ILE A C 1
ATOM 662 O O . ILE A 1 87 ? 20.856 -68.785 208.232 1.00 30.00 875 ILE A O 1
ATOM 667 N N . ARG A 1 88 ? 19.698 -69.579 206.493 1.00 30.00 876 ARG A N 1
ATOM 668 C CA . ARG A 1 88 ? 19.428 -70.834 207.169 1.00 30.00 876 ARG A CA 1
ATOM 669 C C . ARG A 1 88 ? 20.660 -71.716 207.246 1.00 30.00 876 ARG A C 1
ATOM 670 O O . ARG A 1 88 ? 21.395 -71.871 206.275 1.00 30.00 876 ARG A O 1
ATOM 678 N N . VAL A 1 89 ? 20.853 -72.299 208.423 1.00 30.00 877 VAL A N 1
ATOM 679 C CA . VAL A 1 89 ? 21.870 -73.305 208.686 1.00 30.00 877 VAL A CA 1
ATOM 680 C C . VAL A 1 89 ? 21.257 -74.227 209.721 1.00 30.00 877 VAL A C 1
ATOM 681 O O . VAL A 1 89 ? 20.624 -73.752 210.664 1.00 30.00 877 VAL A O 1
ATOM 685 N N . GLY A 1 90 ? 21.405 -75.534 209.544 1.00 30.00 878 GLY A N 1
ATOM 686 C CA . GLY A 1 90 ? 20.899 -76.464 210.533 1.00 30.00 878 GLY A CA 1
ATOM 687 C C . GLY A 1 90 ? 19.399 -76.333 210.691 1.00 30.00 878 GLY A C 1
ATOM 688 O O . GLY A 1 90 ? 18.873 -76.458 211.795 1.00 30.00 878 GLY A O 1
ATOM 689 N N . ASN A 1 91 ? 18.725 -76.041 209.581 1.00 30.00 879 ASN A N 1
ATOM 690 C CA . ASN A 1 91 ? 17.284 -75.803 209.545 1.00 30.00 879 ASN A CA 1
ATOM 691 C C . ASN A 1 91 ? 16.799 -74.591 210.344 1.00 30.00 879 ASN A C 1
ATOM 692 O O . ASN A 1 91 ? 15.616 -74.510 210.659 1.00 30.00 879 ASN A O 1
ATOM 697 N N . ILE A 1 92 ? 17.677 -73.642 210.660 1.00 30.00 880 ILE A N 1
ATOM 698 C CA . ILE A 1 92 ? 17.225 -72.434 211.357 1.00 30.00 880 ILE A CA 1
ATOM 699 C C . ILE A 1 92 ? 17.876 -71.173 210.809 1.00 30.00 880 ILE A C 1
ATOM 700 O O . ILE A 1 92 ? 19.011 -71.206 210.354 1.00 30.00 880 ILE A O 1
ATOM 705 N N . LEU A 1 93 ? 17.152 -70.060 210.850 1.00 30.00 881 LEU A N 1
ATOM 706 C CA . LEU A 1 93 ? 17.723 -68.780 210.455 1.00 30.00 881 LEU A CA 1
ATOM 707 C C . LEU A 1 93 ? 18.841 -68.362 211.398 1.00 30.00 881 LEU A C 1
ATOM 708 O O . LEU A 1 93 ? 18.728 -68.478 212.615 1.00 30.00 881 LEU A O 1
ATOM 713 N N . VAL A 1 94 ? 19.917 -67.858 210.806 1.00 30.00 882 VAL A N 1
ATOM 714 C CA . VAL A 1 94 ? 21.115 -67.466 211.528 1.00 30.00 882 VAL A CA 1
ATOM 715 C C . VAL A 1 94 ? 21.676 -66.219 210.868 1.00 30.00 882 VAL A C 1
ATOM 716 O O . VAL A 1 94 ? 21.598 -66.061 209.653 1.00 30.00 882 VAL A O 1
ATOM 720 N N . ASN A 1 95 ? 22.214 -65.321 211.675 1.00 30.00 883 ASN A N 1
ATOM 721 C CA . ASN A 1 95 ? 22.663 -64.030 211.196 1.00 30.00 883 ASN A CA 1
ATOM 722 C C . ASN A 1 95 ? 23.868 -64.151 210.250 1.00 30.00 883 ASN A C 1
ATOM 723 O O . ASN A 1 95 ? 24.816 -64.875 210.539 1.00 30.00 883 ASN A O 1
ATOM 728 N N . SER A 1 96 ? 23.836 -63.426 209.136 1.00 30.00 884 SER A N 1
ATOM 729 C CA . SER A 1 96 ? 24.827 -63.593 208.066 1.00 30.00 884 SER A CA 1
ATOM 730 C C . SER A 1 96 ? 26.223 -63.066 208.387 1.00 30.00 884 SER A C 1
ATOM 731 O O . SER A 1 96 ? 26.375 -62.039 209.036 1.00 30.00 884 SER A O 1
ATOM 734 N N . ALA A 1 97 ? 27.241 -63.766 207.893 1.00 30.00 885 ALA A N 1
ATOM 735 C CA . ALA A 1 97 ? 28.634 -63.440 208.191 1.00 30.00 885 ALA A CA 1
ATOM 736 C C . ALA A 1 97 ? 29.330 -62.685 207.062 1.00 30.00 885 ALA A C 1
ATOM 737 O O . ALA A 1 97 ? 30.492 -62.306 207.180 1.00 30.00 885 ALA A O 1
ATOM 739 N N . ASN A 1 98 ? 28.613 -62.470 205.971 1.00 30.00 886 ASN A N 1
ATOM 740 C CA . ASN A 1 98 ? 29.199 -61.888 204.775 1.00 30.00 886 ASN A CA 1
ATOM 741 C C . ASN A 1 98 ? 28.744 -60.456 204.542 1.00 30.00 886 ASN A C 1
ATOM 742 O O . ASN A 1 98 ? 27.598 -60.116 204.812 1.00 30.00 886 ASN A O 1
ATOM 747 N N . ARG A 1 99 ? 29.647 -59.622 204.043 1.00 30.00 887 ARG A N 1
ATOM 748 C CA . ARG A 1 99 ? 29.359 -58.213 203.793 1.00 30.00 887 ARG A CA 1
ATOM 749 C C . ARG A 1 99 ? 28.577 -57.956 202.510 1.00 30.00 887 ARG A C 1
ATOM 750 O O . ARG A 1 99 ? 28.612 -58.749 201.577 1.00 30.00 887 ARG A O 1
ATOM 758 N N . LEU A 1 100 ? 27.862 -56.840 202.484 1.00 30.00 888 LEU A N 1
ATOM 759 C CA . LEU A 1 100 ? 26.967 -56.512 201.383 1.00 30.00 888 LEU A CA 1
ATOM 760 C C . LEU A 1 100 ? 27.673 -56.090 200.088 1.00 30.00 888 LEU A C 1
ATOM 761 O O . LEU A 1 100 ? 28.713 -55.451 200.109 1.00 30.00 888 LEU A O 1
ATOM 766 N N . GLN A 1 101 ? 27.080 -56.467 198.961 1.00 30.00 889 GLN A N 1
ATOM 767 C CA . GLN A 1 101 ? 27.572 -56.112 197.640 1.00 30.00 889 GLN A CA 1
ATOM 768 C C . GLN A 1 101 ? 27.331 -54.622 197.396 1.00 30.00 889 GLN A C 1
ATOM 769 O O . GLN A 1 101 ? 26.330 -54.090 197.853 1.00 30.00 889 GLN A O 1
ATOM 775 N N . ILE A 1 102 ? 28.222 -53.942 196.674 1.00 30.00 890 ILE A N 1
ATOM 776 C CA . ILE A 1 102 ? 28.024 -52.518 196.384 1.00 30.00 890 ILE A CA 1
ATOM 777 C C . ILE A 1 102 ? 28.383 -52.144 194.952 1.00 30.00 890 ILE A C 1
ATOM 778 O O . ILE A 1 102 ? 29.269 -52.735 194.349 1.00 30.00 890 ILE A O 1
ATOM 783 N N . THR A 1 103 ? 27.696 -51.136 194.417 1.00 30.00 891 THR A N 1
ATOM 784 C CA . THR A 1 103 ? 27.887 -50.687 193.039 1.00 30.00 891 THR A CA 1
ATOM 785 C C . THR A 1 103 ? 28.085 -49.171 193.017 1.00 30.00 891 THR A C 1
ATOM 786 O O . THR A 1 103 ? 27.515 -48.469 193.841 1.00 30.00 891 THR A O 1
ATOM 790 N N . GLU A 1 104 ? 28.872 -48.666 192.072 1.00 30.00 892 GLU A N 1
ATOM 791 C CA . GLU A 1 104 ? 29.210 -47.245 192.022 1.00 30.00 892 GLU A CA 1
ATOM 792 C C . GLU A 1 104 ? 29.275 -46.755 190.582 1.00 30.00 892 GLU A C 1
ATOM 793 O O . GLU A 1 104 ? 29.419 -47.550 189.667 1.00 30.00 892 GLU A O 1
ATOM 799 N N . THR A 1 105 ? 29.165 -45.447 190.375 1.00 30.00 893 THR A N 1
ATOM 800 C CA . THR A 1 105 ? 28.891 -44.916 189.040 1.00 30.00 893 THR A CA 1
ATOM 801 C C . THR A 1 105 ? 29.523 -43.537 188.833 1.00 30.00 893 THR A C 1
ATOM 802 O O . THR A 1 105 ? 29.665 -42.784 189.787 1.00 30.00 893 THR A O 1
ATOM 806 N N . ASN A 1 106 ? 29.913 -43.204 187.605 1.00 30.00 894 ASN A N 1
ATOM 807 C CA . ASN A 1 106 ? 30.420 -41.863 187.309 1.00 30.00 894 ASN A CA 1
ATOM 808 C C . ASN A 1 106 ? 29.515 -41.044 186.386 1.00 30.00 894 ASN A C 1
ATOM 809 O O . ASN A 1 106 ? 28.961 -41.566 185.429 1.00 30.00 894 ASN A O 1
ATOM 814 N N . VAL A 1 107 ? 29.386 -39.752 186.680 1.00 30.00 895 VAL A N 1
ATOM 815 C CA . VAL A 1 107 ? 28.591 -38.832 185.867 1.00 30.00 895 VAL A CA 1
ATOM 816 C C . VAL A 1 107 ? 29.300 -38.360 184.603 1.00 30.00 895 VAL A C 1
ATOM 817 O O . VAL A 1 107 ? 30.525 -38.333 184.531 1.00 30.00 895 VAL A O 1
ATOM 821 N N . SER A 1 108 ? 28.508 -37.981 183.613 1.00 30.00 896 SER A N 1
ATOM 822 C CA . SER A 1 108 ? 29.018 -37.403 182.381 1.00 30.00 896 SER A CA 1
ATOM 823 C C . SER A 1 108 ? 28.080 -36.259 181.998 1.00 30.00 896 SER A C 1
ATOM 824 O O . SER A 1 108 ? 27.028 -36.098 182.607 1.00 30.00 896 SER A O 1
ATOM 827 N N . GLU A 1 109 ? 28.461 -35.437 181.031 1.00 30.00 897 GLU A N 1
ATOM 828 C CA . GLU A 1 109 ? 27.601 -34.320 180.655 1.00 30.00 897 GLU A CA 1
ATOM 829 C C . GLU A 1 109 ? 27.182 -34.378 179.188 1.00 30.00 897 GLU A C 1
ATOM 830 O O . GLU A 1 109 ? 27.868 -34.961 178.353 1.00 30.00 897 GLU A O 1
ATOM 836 N N . TYR A 1 110 ? 26.040 -33.767 178.892 1.00 30.00 898 TYR A N 1
ATOM 837 C CA . TYR A 1 110 ? 25.279 -34.095 177.696 1.00 30.00 898 TYR A CA 1
ATOM 838 C C . TYR A 1 110 ? 25.163 -32.930 176.704 1.00 30.00 898 TYR A C 1
ATOM 839 O O . TYR A 1 110 ? 24.263 -32.113 176.793 1.00 30.00 898 TYR A O 1
ATOM 848 N N . TYR A 1 111 ? 26.097 -32.876 175.764 1.00 30.00 899 TYR A N 1
ATOM 849 C CA . TYR A 1 111 ? 26.132 -31.844 174.736 1.00 30.00 899 TYR A CA 1
ATOM 850 C C . TYR A 1 111 ? 25.315 -32.190 173.503 1.00 30.00 899 TYR A C 1
ATOM 851 O O . TYR A 1 111 ? 25.204 -31.388 172.583 1.00 30.00 899 TYR A O 1
ATOM 860 N N . SER A 1 112 ? 24.769 -33.398 173.467 1.00 30.00 900 SER A N 1
ATOM 861 C CA . SER A 1 112 ? 23.976 -33.828 172.326 1.00 30.00 900 SER A CA 1
ATOM 862 C C . SER A 1 112 ? 22.605 -33.151 172.360 1.00 30.00 900 SER A C 1
ATOM 863 O O . SER A 1 112 ? 22.089 -32.845 173.432 1.00 30.00 900 SER A O 1
ATOM 866 N N . ASN A 1 113 ? 22.029 -32.916 171.186 1.00 30.00 901 ASN A N 1
ATOM 867 C CA . ASN A 1 113 ? 20.758 -32.202 171.048 1.00 30.00 901 ASN A CA 1
ATOM 868 C C . ASN A 1 113 ? 20.716 -30.859 171.764 1.00 30.00 901 ASN A C 1
ATOM 869 O O . ASN A 1 113 ? 19.951 -30.705 172.708 1.00 30.00 901 ASN A O 1
ATOM 874 N N . PRO A 1 114 ? 21.524 -29.880 171.325 1.00 30.00 902 PRO A N 1
ATOM 875 C CA . PRO A 1 114 ? 21.457 -28.582 172.004 1.00 30.00 902 PRO A CA 1
ATOM 876 C C . PRO A 1 114 ? 20.085 -27.916 171.860 1.00 30.00 902 PRO A C 1
ATOM 877 O O . PRO A 1 114 ? 19.428 -28.087 170.842 1.00 30.00 902 PRO A O 1
ATOM 881 N N . ILE A 1 115 ? 19.669 -27.174 172.880 1.00 30.00 903 ILE A N 1
ATOM 882 C CA . ILE A 1 115 ? 18.325 -26.603 172.950 1.00 30.00 903 ILE A CA 1
ATOM 883 C C . ILE A 1 115 ? 18.073 -25.460 171.969 1.00 30.00 903 ILE A C 1
ATOM 884 O O . ILE A 1 115 ? 19.001 -24.798 171.518 1.00 30.00 903 ILE A O 1
ATOM 889 N N . ILE A 1 116 ? 16.806 -25.261 171.622 1.00 30.00 904 ILE A N 1
ATOM 890 C CA . ILE A 1 116 ? 16.389 -24.156 170.770 1.00 30.00 904 ILE A CA 1
ATOM 891 C C . ILE A 1 116 ? 15.469 -23.232 171.561 1.00 30.00 904 ILE A C 1
ATOM 892 O O . ILE A 1 116 ? 14.613 -23.706 172.299 1.00 30.00 904 ILE A O 1
ATOM 897 N N . ALA A 1 117 ? 15.671 -21.922 171.435 1.00 30.00 905 ALA A N 1
ATOM 898 C CA . ALA A 1 117 ? 14.833 -20.933 172.119 1.00 30.00 905 ALA A CA 1
ATOM 899 C C . ALA A 1 117 ? 13.422 -20.829 171.553 1.00 30.00 905 ALA A C 1
ATOM 900 O O . ALA A 1 117 ? 13.223 -20.835 170.345 1.00 30.00 905 ALA A O 1
ATOM 902 N N . THR A 1 118 ? 12.450 -20.702 172.446 1.00 30.00 906 THR A N 1
ATOM 903 C CA . THR A 1 118 ? 11.069 -20.440 172.059 1.00 30.00 906 THR A CA 1
ATOM 904 C C . THR A 1 118 ? 10.885 -18.980 171.660 1.00 30.00 906 THR A C 1
ATOM 905 O O . THR A 1 118 ? 11.766 -18.154 171.869 1.00 30.00 906 THR A O 1
ATOM 909 N N . LYS A 1 119 ? 9.746 -18.676 171.057 1.00 30.00 907 LYS A N 1
ATOM 910 C CA . LYS A 1 119 ? 9.389 -17.304 170.752 1.00 30.00 907 LYS A CA 1
ATOM 911 C C . LYS A 1 119 ? 9.232 -16.462 172.012 1.00 30.00 907 LYS A C 1
ATOM 912 O O . LYS A 1 119 ? 9.542 -15.270 172.011 1.00 30.00 907 LYS A O 1
ATOM 918 N N . LEU A 1 120 ? 8.781 -17.091 173.089 1.00 30.00 908 LEU A N 1
ATOM 919 C CA . LEU A 1 120 ? 8.579 -16.402 174.350 1.00 30.00 908 LEU A CA 1
ATOM 920 C C . LEU A 1 120 ? 9.869 -15.823 174.902 1.00 30.00 908 LEU A C 1
ATOM 921 O O . LEU A 1 120 ? 9.914 -14.677 175.358 1.00 30.00 908 LEU A O 1
ATOM 926 N N . SER A 1 121 ? 10.930 -16.613 174.858 1.00 30.00 909 SER A N 1
ATOM 927 C CA . SER A 1 121 ? 12.185 -16.176 175.434 1.00 30.00 909 SER A CA 1
ATOM 928 C C . SER A 1 121 ? 12.770 -15.076 174.577 1.00 30.00 909 SER A C 1
ATOM 929 O O . SER A 1 121 ? 13.314 -14.106 175.078 1.00 30.00 909 SER A O 1
ATOM 932 N N . GLU A 1 122 ? 12.629 -15.238 173.273 1.00 30.00 910 GLU A N 1
ATOM 933 C CA . GLU A 1 122 ? 13.197 -14.309 172.323 1.00 30.00 910 GLU A CA 1
ATOM 934 C C . GLU A 1 122 ? 12.528 -12.939 172.396 1.00 30.00 910 GLU A C 1
ATOM 935 O O . GLU A 1 122 ? 13.199 -11.901 172.328 1.00 30.00 910 GLU A O 1
ATOM 941 N N . MET A 1 123 ? 11.213 -12.930 172.577 1.00 30.00 911 MET A N 1
ATOM 942 C CA . MET A 1 123 ? 10.534 -11.677 172.832 1.00 30.00 911 MET A CA 1
ATOM 943 C C . MET A 1 123 ? 10.875 -11.087 174.206 1.00 30.00 911 MET A C 1
ATOM 944 O O . MET A 1 123 ? 10.917 -9.865 174.358 1.00 30.00 911 MET A O 1
ATOM 949 N N . ILE A 1 124 ? 11.128 -11.927 175.206 1.00 30.00 912 ILE A N 1
ATOM 950 C CA . ILE A 1 124 ? 11.544 -11.376 176.492 1.00 30.00 912 ILE A CA 1
ATOM 951 C C . ILE A 1 124 ? 12.930 -10.719 176.425 1.00 30.00 912 ILE A C 1
ATOM 952 O O . ILE A 1 124 ? 13.123 -9.626 176.944 1.00 30.00 912 ILE A O 1
ATOM 957 N N . SER A 1 125 ? 13.885 -11.354 175.753 1.00 30.00 913 SER A N 1
ATOM 958 C CA . SER A 1 125 ? 15.223 -10.779 175.647 1.00 30.00 913 SER A CA 1
ATOM 959 C C . SER A 1 125 ? 15.178 -9.535 174.775 1.00 30.00 913 SER A C 1
ATOM 960 O O . SER A 1 125 ? 15.965 -8.593 174.945 1.00 30.00 913 SER A O 1
ATOM 963 N N . ASP A 1 126 ? 14.227 -9.538 173.848 1.00 30.00 914 ASP A N 1
ATOM 964 C CA . ASP A 1 126 ? 14.015 -8.395 172.985 1.00 30.00 914 ASP A CA 1
ATOM 965 C C . ASP A 1 126 ? 13.540 -7.210 173.808 1.00 30.00 914 ASP A C 1
ATOM 966 O O . ASP A 1 126 ? 13.999 -6.081 173.625 1.00 30.00 914 ASP A O 1
ATOM 971 N N . GLN A 1 127 ? 12.624 -7.481 174.735 1.00 30.00 915 GLN A N 1
ATOM 972 C CA . GLN A 1 127 ? 12.153 -6.462 175.664 1.00 30.00 915 GLN A CA 1
ATOM 973 C C . GLN A 1 127 ? 13.250 -5.986 176.588 1.00 30.00 915 GLN A C 1
ATOM 974 O O . GLN A 1 127 ? 13.256 -4.836 176.991 1.00 30.00 915 GLN A O 1
ATOM 980 N N . VAL A 1 128 ? 14.167 -6.873 176.942 1.00 30.00 916 VAL A N 1
ATOM 981 C CA . VAL A 1 128 ? 15.308 -6.474 177.754 1.00 30.00 916 VAL A CA 1
ATOM 982 C C . VAL A 1 128 ? 16.200 -5.515 176.979 1.00 30.00 916 VAL A C 1
ATOM 983 O O . VAL A 1 128 ? 16.802 -4.612 177.550 1.00 30.00 916 VAL A O 1
ATOM 987 N N . LYS A 1 129 ? 16.267 -5.705 175.666 1.00 30.00 917 LYS A N 1
ATOM 988 C CA . LYS A 1 129 ? 17.104 -4.850 174.838 1.00 30.00 917 LYS A CA 1
ATOM 989 C C . LYS A 1 129 ? 16.468 -3.478 174.588 1.00 30.00 917 LYS A C 1
ATOM 990 O O . LYS A 1 129 ? 17.143 -2.455 174.680 1.00 30.00 917 LYS A O 1
ATOM 996 N N . ASN A 1 130 ? 15.179 -3.455 174.258 1.00 30.00 918 ASN A N 1
ATOM 997 C CA . ASN A 1 130 ? 14.500 -2.187 173.990 1.00 30.00 918 ASN A CA 1
ATOM 998 C C . ASN A 1 130 ? 14.131 -1.406 175.230 1.00 30.00 918 ASN A C 1
ATOM 999 O O . ASN A 1 130 ? 13.972 -0.191 175.187 1.00 30.00 918 ASN A O 1
ATOM 1004 N N . ASN A 1 131 ? 13.982 -2.112 176.339 1.00 30.00 919 ASN A N 1
ATOM 1005 C CA . ASN A 1 131 ? 13.693 -1.482 177.613 1.00 30.00 919 ASN A CA 1
ATOM 1006 C C . ASN A 1 131 ? 14.837 -1.804 178.532 1.00 30.00 919 ASN A C 1
ATOM 1007 O O . ASN A 1 131 ? 15.947 -2.074 178.087 1.00 30.00 919 ASN A O 1
ATOM 1012 N N . GLN A 1 132 ? 14.557 -1.796 179.820 1.00 30.00 920 GLN A N 1
ATOM 1013 C CA . GLN A 1 132 ? 15.476 -2.339 180.793 1.00 30.00 920 GLN A CA 1
ATOM 1014 C C . GLN A 1 132 ? 14.639 -3.197 181.710 1.00 30.00 920 GLN A C 1
ATOM 1015 O O . GLN A 1 132 ? 14.895 -3.298 182.904 1.00 30.00 920 GLN A O 1
ATOM 1021 N N . PHE A 1 133 ? 13.626 -3.808 181.098 1.00 30.00 921 PHE A N 1
ATOM 1022 C CA . PHE A 1 133 ? 12.579 -4.567 181.773 1.00 30.00 921 PHE A CA 1
ATOM 1023 C C . PHE A 1 133 ? 11.819 -3.625 182.716 1.00 30.00 921 PHE A C 1
ATOM 1024 O O . PHE A 1 133 ? 11.132 -4.056 183.639 1.00 30.00 921 PHE A O 1
ATOM 1032 N N . SER A 1 134 ? 11.900 -2.328 182.437 1.00 30.00 922 SER A N 1
ATOM 1033 C CA . SER A 1 134 ? 11.385 -1.315 183.351 1.00 30.00 922 SER A CA 1
ATOM 1034 C C . SER A 1 134 ? 9.873 -1.209 183.344 1.00 30.00 922 SER A C 1
ATOM 1035 O O . SER A 1 134 ? 9.291 -0.596 184.232 1.00 30.00 922 SER A O 1
ATOM 1038 N N . THR A 1 135 ? 9.242 -1.787 182.334 1.00 30.00 923 THR A N 1
ATOM 1039 C CA . THR A 1 135 ? 7.795 -1.723 182.199 1.00 30.00 923 THR A CA 1
ATOM 1040 C C . THR A 1 135 ? 7.070 -2.494 183.309 1.00 30.00 923 THR A C 1
ATOM 1041 O O . THR A 1 135 ? 5.983 -2.112 183.731 1.00 30.00 923 THR A O 1
ATOM 1045 N N . TRP A 1 136 ? 7.693 -3.560 183.799 1.00 30.00 924 TRP A N 1
ATOM 1046 C CA . TRP A 1 136 ? 7.040 -4.483 184.723 1.00 30.00 924 TRP A CA 1
ATOM 1047 C C . TRP A 1 136 ? 6.912 -4.020 186.159 1.00 30.00 924 TRP A C 1
ATOM 1048 O O . TRP A 1 136 ? 7.760 -3.306 186.685 1.00 30.00 924 TRP A O 1
ATOM 1059 N N . ARG A 1 137 ? 5.833 -4.474 186.777 1.00 30.00 925 ARG A N 1
ATOM 1060 C CA . ARG A 1 137 ? 5.490 -4.141 188.142 1.00 30.00 925 ARG A CA 1
ATOM 1061 C C . ARG A 1 137 ? 6.169 -5.048 189.151 1.00 30.00 925 ARG A C 1
ATOM 1062 O O . ARG A 1 137 ? 6.774 -6.052 188.798 1.00 30.00 925 ARG A O 1
ATOM 1070 N N . ARG A 1 138 ? 6.072 -4.660 190.413 1.00 30.00 926 ARG A N 1
ATOM 1071 C CA . ARG A 1 138 ? 6.611 -5.420 191.526 1.00 30.00 926 ARG A CA 1
ATOM 1072 C C . ARG A 1 138 ? 5.963 -6.786 191.683 1.00 30.00 926 ARG A C 1
ATOM 1073 O O . ARG A 1 138 ? 6.593 -7.730 192.146 1.00 30.00 926 ARG A O 1
ATOM 1081 N N . ASP A 1 139 ? 4.697 -6.881 191.298 1.00 30.00 927 ASP A N 1
ATOM 1082 C CA . ASP A 1 139 ? 3.906 -8.075 191.569 1.00 30.00 927 ASP A CA 1
ATOM 1083 C C . ASP A 1 139 ? 3.439 -8.846 190.337 1.00 30.00 927 ASP A C 1
ATOM 1084 O O . ASP A 1 139 ? 2.574 -9.702 190.453 1.00 30.00 927 ASP A O 1
ATOM 1089 N N . ASN A 1 140 ? 3.979 -8.548 189.162 1.00 30.00 928 ASN A N 1
ATOM 1090 C CA . ASN A 1 140 ? 3.568 -9.279 187.964 1.00 30.00 928 ASN A CA 1
ATOM 1091 C C . ASN A 1 140 ? 3.989 -10.748 187.989 1.00 30.00 928 ASN A C 1
ATOM 1092 O O . ASN A 1 140 ? 5.124 -11.070 188.321 1.00 30.00 928 ASN A O 1
ATOM 1097 N N . THR A 1 141 ? 3.069 -11.635 187.617 1.00 30.00 929 THR A N 1
ATOM 1098 C CA . THR A 1 141 ? 3.325 -13.076 187.610 1.00 30.00 929 THR A CA 1
ATOM 1099 C C . THR A 1 141 ? 2.634 -13.725 186.426 1.00 30.00 929 THR A C 1
ATOM 1100 O O . THR A 1 141 ? 1.640 -13.213 185.923 1.00 30.00 929 THR A O 1
ATOM 1104 N N . SER A 1 142 ? 3.163 -14.866 185.992 1.00 30.00 930 SER A N 1
ATOM 1105 C CA . SER A 1 142 ? 2.543 -15.678 184.950 1.00 30.00 930 SER A CA 1
ATOM 1106 C C . SER A 1 142 ? 1.421 -16.556 185.513 1.00 30.00 930 SER A C 1
ATOM 1107 O O . SER A 1 142 ? 1.246 -16.617 186.725 1.00 30.00 930 SER A O 1
ATOM 1110 N N . LEU A 1 143 ? 0.647 -17.213 184.648 1.00 30.00 931 LEU A N 1
ATOM 1111 C CA . LEU A 1 143 ? -0.373 -18.150 185.122 1.00 30.00 931 LEU A CA 1
ATOM 1112 C C . LEU A 1 143 ? 0.211 -19.341 185.862 1.00 30.00 931 LEU A C 1
ATOM 1113 O O . LEU A 1 143 ? -0.444 -19.921 186.714 1.00 30.00 931 LEU A O 1
ATOM 1118 N N . GLN A 1 144 ? 1.448 -19.685 185.530 1.00 30.00 932 GLN A N 1
ATOM 1119 C CA . GLN A 1 144 ? 2.178 -20.768 186.173 1.00 30.00 932 GLN A CA 1
ATOM 1120 C C . GLN A 1 144 ? 2.331 -20.536 187.668 1.00 30.00 932 GLN A C 1
ATOM 1121 O O . GLN A 1 144 ? 2.294 -21.474 188.458 1.00 30.00 932 GLN A O 1
ATOM 1127 N N . GLY A 1 145 ? 2.484 -19.270 188.052 1.00 30.00 933 GLY A N 1
ATOM 1128 C CA . GLY A 1 145 ? 2.739 -18.911 189.433 1.00 30.00 933 GLY A CA 1
ATOM 1129 C C . GLY A 1 145 ? 4.152 -18.479 189.782 1.00 30.00 933 GLY A C 1
ATOM 1130 O O . GLY A 1 145 ? 4.540 -18.549 190.943 1.00 30.00 933 GLY A O 1
ATOM 1131 N N . PHE A 1 146 ? 4.935 -18.056 188.795 1.00 30.00 934 PHE A N 1
ATOM 1132 C CA . PHE A 1 146 ? 6.224 -17.428 189.091 1.00 30.00 934 PHE A CA 1
ATOM 1133 C C . PHE A 1 146 ? 6.235 -15.974 188.611 1.00 30.00 934 PHE A C 1
ATOM 1134 O O . PHE A 1 146 ? 5.633 -15.663 187.588 1.00 30.00 934 PHE A O 1
ATOM 1142 N N . ASN A 1 147 ? 6.876 -15.080 189.359 1.00 30.00 935 ASN A N 1
ATOM 1143 C CA . ASN A 1 147 ? 6.959 -13.674 188.945 1.00 30.00 935 ASN A CA 1
ATOM 1144 C C . ASN A 1 147 ? 7.937 -13.405 187.811 1.00 30.00 935 ASN A C 1
ATOM 1145 O O . ASN A 1 147 ? 8.959 -14.064 187.695 1.00 30.00 935 ASN A O 1
ATOM 1150 N N . ALA A 1 148 ? 7.629 -12.390 187.012 1.00 30.00 936 ALA A N 1
ATOM 1151 C CA . ALA A 1 148 ? 8.314 -12.137 185.751 1.00 30.00 936 ALA A CA 1
ATOM 1152 C C . ALA A 1 148 ? 9.798 -11.816 185.882 1.00 30.00 936 ALA A C 1
ATOM 1153 O O . ALA A 1 148 ? 10.569 -12.079 184.963 1.00 30.00 936 ALA A O 1
ATOM 1155 N N . PHE A 1 149 ? 10.196 -11.226 187.006 1.00 30.00 937 PHE A N 1
ATOM 1156 C CA . PHE A 1 149 ? 11.585 -10.824 187.193 1.00 30.00 937 PHE A CA 1
ATOM 1157 C C . PHE A 1 149 ? 12.485 -12.060 187.239 1.00 30.00 937 PHE A C 1
ATOM 1158 O O . PHE A 1 149 ? 13.597 -12.050 186.702 1.00 30.00 937 PHE A O 1
ATOM 1166 N N . ASP A 1 150 ? 11.971 -13.145 187.813 1.00 30.00 938 ASP A N 1
ATOM 1167 C CA . ASP A 1 150 ? 12.703 -14.409 187.872 1.00 30.00 938 ASP A CA 1
ATOM 1168 C C . ASP A 1 150 ? 12.828 -15.071 186.509 1.00 30.00 938 ASP A C 1
ATOM 1169 O O . ASP A 1 150 ? 13.898 -15.513 186.143 1.00 30.00 938 ASP A O 1
ATOM 1174 N N . ILE A 1 151 ? 11.736 -15.131 185.757 1.00 30.00 939 ILE A N 1
ATOM 1175 C CA . ILE A 1 151 ? 11.775 -15.726 184.430 1.00 30.00 939 ILE A CA 1
ATOM 1176 C C . ILE A 1 151 ? 12.708 -14.938 183.529 1.00 30.00 939 ILE A C 1
ATOM 1177 O O . ILE A 1 151 ? 13.421 -15.503 182.700 1.00 30.00 939 ILE A O 1
ATOM 1182 N N . ALA A 1 152 ? 12.728 -13.629 183.733 1.00 30.00 940 ALA A N 1
ATOM 1183 C CA . ALA A 1 152 ? 13.586 -12.762 182.954 1.00 30.00 940 ALA A CA 1
ATOM 1184 C C . ALA A 1 152 ? 15.056 -12.975 183.286 1.00 30.00 940 ALA A C 1
ATOM 1185 O O . ALA A 1 152 ? 15.898 -13.005 182.395 1.00 30.00 940 ALA A O 1
ATOM 1187 N N . THR A 1 153 ? 15.368 -13.104 184.568 1.00 30.00 941 THR A N 1
ATOM 1188 C CA . THR A 1 153 ? 16.752 -13.353 184.946 1.00 30.00 941 THR A CA 1
ATOM 1189 C C . THR A 1 153 ? 17.228 -14.773 184.590 1.00 30.00 941 THR A C 1
ATOM 1190 O O . THR A 1 153 ? 18.407 -14.991 184.359 1.00 30.00 941 THR A O 1
ATOM 1194 N N . ILE A 1 154 ? 16.319 -15.745 184.567 1.00 30.00 942 ILE A N 1
ATOM 1195 C CA . ILE A 1 154 ? 16.659 -17.095 184.140 1.00 30.00 942 ILE A CA 1
ATOM 1196 C C . ILE A 1 154 ? 16.869 -17.146 182.639 1.00 30.00 942 ILE A C 1
ATOM 1197 O O . ILE A 1 154 ? 17.711 -17.887 182.143 1.00 30.00 942 ILE A O 1
ATOM 1202 N N . ASN A 1 155 ? 16.120 -16.325 181.918 1.00 30.00 943 ASN A N 1
ATOM 1203 C CA . ASN A 1 155 ? 16.201 -16.294 180.470 1.00 30.00 943 ASN A CA 1
ATOM 1204 C C . ASN A 1 155 ? 17.577 -15.863 179.976 1.00 30.00 943 ASN A C 1
ATOM 1205 O O . ASN A 1 155 ? 17.968 -16.172 178.855 1.00 30.00 943 ASN A O 1
ATOM 1210 N N . THR A 1 156 ? 18.303 -15.151 180.827 1.00 30.00 944 THR A N 1
ATOM 1211 C CA . THR A 1 156 ? 19.538 -14.489 180.428 1.00 30.00 944 THR A CA 1
ATOM 1212 C C . THR A 1 156 ? 20.722 -15.456 180.303 1.00 30.00 944 THR A C 1
ATOM 1213 O O . THR A 1 156 ? 21.739 -15.105 179.713 1.00 30.00 944 THR A O 1
ATOM 1217 N N . ALA A 1 157 ? 20.579 -16.649 180.869 1.00 30.00 945 ALA A N 1
ATOM 1218 C CA . ALA A 1 157 ? 21.597 -17.685 180.747 1.00 30.00 945 ALA A CA 1
ATOM 1219 C C . ALA A 1 157 ? 21.661 -18.242 179.327 1.00 30.00 945 ALA A C 1
ATOM 1220 O O . ALA A 1 157 ? 20.635 -18.374 178.655 1.00 30.00 945 ALA A O 1
ATOM 1222 N N . ILE A 1 158 ? 22.871 -18.533 178.870 1.00 30.00 946 ILE A N 1
ATOM 1223 C CA . ILE A 1 158 ? 23.070 -19.150 177.569 1.00 30.00 946 ILE A CA 1
ATOM 1224 C C . ILE A 1 158 ? 23.696 -20.516 177.791 1.00 30.00 946 ILE A C 1
ATOM 1225 O O . ILE A 1 158 ? 24.713 -20.637 178.473 1.00 30.00 946 ILE A O 1
ATOM 1230 N N . LEU A 1 159 ? 23.083 -21.547 177.220 1.00 30.00 947 LEU A N 1
ATOM 1231 C CA . LEU A 1 159 ? 23.553 -22.905 177.447 1.00 30.00 947 LEU A CA 1
ATOM 1232 C C . LEU A 1 159 ? 23.973 -23.621 176.172 1.00 30.00 947 LEU A C 1
ATOM 1233 O O . LEU A 1 159 ? 23.224 -23.674 175.196 1.00 30.00 947 LEU A O 1
ATOM 1238 N N . PRO A 1 160 ? 25.175 -24.182 176.199 1.00 30.00 948 PRO A N 1
ATOM 1239 C CA . PRO A 1 160 ? 25.641 -25.087 175.141 1.00 30.00 948 PRO A CA 1
ATOM 1240 C C . PRO A 1 160 ? 24.877 -26.420 175.085 1.00 30.00 948 PRO A C 1
ATOM 1241 O O . PRO A 1 160 ? 24.603 -26.920 173.995 1.00 30.00 948 PRO A O 1
ATOM 1245 N N . ASN A 1 161 ? 24.560 -26.986 176.249 1.00 30.00 949 ASN A N 1
ATOM 1246 C CA . ASN A 1 161 ? 24.039 -28.363 176.358 1.00 30.00 949 ASN A CA 1
ATOM 1247 C C . ASN A 1 161 ? 22.560 -28.672 176.046 1.00 30.00 949 ASN A C 1
ATOM 1248 O O . ASN A 1 161 ? 21.697 -27.797 176.115 1.00 30.00 949 ASN A O 1
ATOM 1253 N N . GLY A 1 162 ? 22.296 -29.941 175.718 1.00 30.00 950 GLY A N 1
ATOM 1254 C CA . GLY A 1 162 ? 20.960 -30.500 175.649 1.00 30.00 950 GLY A CA 1
ATOM 1255 C C . GLY A 1 162 ? 20.462 -30.865 177.034 1.00 30.00 950 GLY A C 1
ATOM 1256 O O . GLY A 1 162 ? 21.103 -30.547 178.027 1.00 30.00 950 GLY A O 1
ATOM 1257 N N . LEU A 1 163 ? 19.321 -31.547 177.099 1.00 30.00 951 LEU A N 1
ATOM 1258 C CA . LEU A 1 163 ? 18.760 -32.041 178.358 1.00 30.00 951 LEU A CA 1
ATOM 1259 C C . LEU A 1 163 ? 18.564 -33.556 178.288 1.00 30.00 951 LEU A C 1
ATOM 1260 O O . LEU A 1 163 ? 18.262 -34.093 177.230 1.00 30.00 951 LEU A O 1
ATOM 1265 N N . SER A 1 164 ? 18.719 -34.242 179.418 1.00 30.00 952 SER A N 1
ATOM 1266 C CA . SER A 1 164 ? 18.907 -35.688 179.385 1.00 30.00 952 SER A CA 1
ATOM 1267 C C . SER A 1 164 ? 17.781 -36.518 180.011 1.00 30.00 952 SER A C 1
ATOM 1268 O O . SER A 1 164 ? 17.255 -37.422 179.364 1.00 30.00 952 SER A O 1
ATOM 1271 N N . LEU A 1 165 ? 17.443 -36.224 181.263 1.00 30.00 953 LEU A N 1
ATOM 1272 C CA . LEU A 1 165 ? 16.411 -36.942 182.035 1.00 30.00 953 LEU A CA 1
ATOM 1273 C C . LEU A 1 165 ? 16.811 -38.336 182.501 1.00 30.00 953 LEU A C 1
ATOM 1274 O O . LEU A 1 165 ? 16.060 -38.980 183.216 1.00 30.00 953 LEU A O 1
ATOM 1279 N N . GLU A 1 166 ? 18.002 -38.790 182.133 1.00 30.00 954 GLU A N 1
ATOM 1280 C CA . GLU A 1 166 ? 18.446 -40.154 182.431 1.00 30.00 954 GLU A CA 1
ATOM 1281 C C . GLU A 1 166 ? 18.613 -40.547 183.900 1.00 30.00 954 GLU A C 1
ATOM 1282 O O . GLU A 1 166 ? 18.029 -41.536 184.337 1.00 30.00 954 GLU A O 1
ATOM 1288 N N . SER A 1 167 ? 19.402 -39.801 184.661 1.00 30.00 955 SER A N 1
ATOM 1289 C CA . SER A 1 167 ? 19.654 -40.157 186.058 1.00 30.00 955 SER A CA 1
ATOM 1290 C C . SER A 1 167 ? 18.379 -40.110 186.889 1.00 30.00 955 SER A C 1
ATOM 1291 O O . SER A 1 167 ? 18.157 -40.929 187.790 1.00 30.00 955 SER A O 1
ATOM 1294 N N . MET A 1 168 ? 17.532 -39.154 186.531 1.00 30.00 956 MET A N 1
ATOM 1295 C CA . MET A 1 168 ? 16.210 -38.951 187.100 1.00 30.00 956 MET A CA 1
ATOM 1296 C C . MET A 1 168 ? 15.351 -40.201 187.017 1.00 30.00 956 MET A C 1
ATOM 1297 O O . MET A 1 168 ? 14.942 -40.800 188.031 1.00 30.00 956 MET A O 1
ATOM 1302 N N . LEU A 1 169 ? 15.104 -40.589 185.775 1.00 30.00 957 LEU A N 1
ATOM 1303 C CA . LEU A 1 169 ? 14.249 -41.708 185.465 1.00 30.00 957 LEU A CA 1
ATOM 1304 C C . LEU A 1 169 ? 14.850 -43.004 185.979 1.00 30.00 957 LEU A C 1
ATOM 1305 O O . LEU A 1 169 ? 14.127 -43.919 186.355 1.00 30.00 957 LEU A O 1
ATOM 1310 N N . LEU A 1 170 ? 16.174 -43.076 186.014 1.00 30.00 958 LEU A N 1
ATOM 1311 C CA . LEU A 1 170 ? 16.841 -44.248 186.551 1.00 30.00 958 LEU A CA 1
ATOM 1312 C C . LEU A 1 170 ? 16.576 -44.417 188.041 1.00 30.00 958 LEU A C 1
ATOM 1313 O O . LEU A 1 170 ? 16.320 -45.521 188.515 1.00 30.00 958 LEU A O 1
ATOM 1318 N N . LYS A 1 171 ? 16.618 -43.318 188.781 1.00 30.00 959 LYS A N 1
ATOM 1319 C CA . LYS A 1 171 ? 16.311 -43.379 190.206 1.00 30.00 959 LYS A CA 1
ATOM 1320 C C . LYS A 1 171 ? 14.857 -43.790 190.416 1.00 30.00 959 LYS A C 1
ATOM 1321 O O . LYS A 1 171 ? 14.533 -44.615 191.295 1.00 30.00 959 LYS A O 1
ATOM 1327 N N . LEU A 1 172 ? 13.991 -43.260 189.558 1.00 30.00 960 LEU A N 1
ATOM 1328 C CA . LEU A 1 172 ? 12.574 -43.602 189.618 1.00 30.00 960 LEU A CA 1
ATOM 1329 C C . LEU A 1 172 ? 12.311 -45.081 189.353 1.00 30.00 960 LEU A C 1
ATOM 1330 O O . LEU A 1 172 ? 11.455 -45.694 189.986 1.00 30.00 960 LEU A O 1
ATOM 1335 N N . SER A 1 173 ? 13.075 -45.660 188.435 1.00 30.00 961 SER A N 1
ATOM 1336 C CA . SER A 1 173 ? 12.888 -47.057 188.068 1.00 30.00 961 SER A CA 1
ATOM 1337 C C . SER A 1 173 ? 13.510 -48.019 189.076 1.00 30.00 961 SER A C 1
ATOM 1338 O O . SER A 1 173 ? 12.980 -49.103 189.315 1.00 30.00 961 SER A O 1
ATOM 1341 N N . LEU A 1 174 ? 14.626 -47.629 189.681 1.00 30.00 962 LEU A N 1
ATOM 1342 C CA . LEU A 1 174 ? 15.192 -48.432 190.753 1.00 30.00 962 LEU A CA 1
ATOM 1343 C C . LEU A 1 174 ? 14.203 -48.501 191.912 1.00 30.00 962 LEU A C 1
ATOM 1344 O O . LEU A 1 174 ? 13.945 -49.580 192.473 1.00 30.00 962 LEU A O 1
ATOM 1349 N N . LEU A 1 175 ? 13.617 -47.354 192.252 1.00 30.00 963 LEU A N 1
ATOM 1350 C CA . LEU A 1 175 ? 12.635 -47.347 193.330 1.00 30.00 963 LEU A CA 1
ATOM 1351 C C . LEU A 1 175 ? 11.394 -48.145 192.960 1.00 30.00 963 LEU A C 1
ATOM 1352 O O . LEU A 1 175 ? 10.824 -48.852 193.792 1.00 30.00 963 LEU A O 1
ATOM 1357 N N . HIS A 1 176 ? 11.009 -48.058 191.693 1.00 30.00 964 HIS A N 1
ATOM 1358 C CA . HIS A 1 176 ? 9.898 -48.837 191.168 1.00 30.00 964 HIS A CA 1
ATOM 1359 C C . HIS A 1 176 ? 10.096 -50.332 191.364 1.00 30.00 964 HIS A C 1
ATOM 1360 O O . HIS A 1 176 ? 9.207 -51.033 191.845 1.00 30.00 964 HIS A O 1
ATOM 1367 N N . SER A 1 177 ? 11.271 -50.816 190.988 1.00 30.00 965 SER A N 1
ATOM 1368 C CA . SER A 1 177 ? 11.585 -52.225 191.130 1.00 30.00 965 SER A CA 1
ATOM 1369 C C . SER A 1 177 ? 11.630 -52.647 192.589 1.00 30.00 965 SER A C 1
ATOM 1370 O O . SER A 1 177 ? 11.285 -53.775 192.913 1.00 30.00 965 SER A O 1
ATOM 1373 N N . ILE A 1 178 ? 12.050 -51.759 193.484 1.00 30.00 966 ILE A N 1
ATOM 1374 C CA . ILE A 1 178 ? 11.985 -52.115 194.901 1.00 30.00 966 ILE A CA 1
ATOM 1375 C C . ILE A 1 178 ? 10.540 -52.202 195.415 1.00 30.00 966 ILE A C 1
ATOM 1376 O O . ILE A 1 178 ? 10.199 -53.111 196.171 1.00 30.00 966 ILE A O 1
ATOM 1381 N N . LYS A 1 179 ? 9.692 -51.268 194.997 1.00 30.00 967 LYS A N 1
ATOM 1382 C CA . LYS A 1 179 ? 8.287 -51.275 195.404 1.00 30.00 967 LYS A CA 1
ATOM 1383 C C . LYS A 1 179 ? 7.451 -52.354 194.744 1.00 30.00 967 LYS A C 1
ATOM 1384 O O . LYS A 1 179 ? 6.343 -52.633 195.189 1.00 30.00 967 LYS A O 1
ATOM 1390 N N . ALA A 1 180 ? 7.969 -52.958 193.682 1.00 30.00 968 ALA A N 1
ATOM 1391 C CA . ALA A 1 180 ? 7.221 -53.960 192.935 1.00 30.00 968 ALA A CA 1
ATOM 1392 C C . ALA A 1 180 ? 7.192 -55.305 193.652 1.00 30.00 968 ALA A C 1
ATOM 1393 O O . ALA A 1 180 ? 6.487 -56.217 193.242 1.00 30.00 968 ALA A O 1
ATOM 1395 N N . MET A 1 181 ? 7.967 -55.416 194.717 1.00 30.00 969 MET A N 1
ATOM 1396 C CA . MET A 1 181 ? 8.044 -56.629 195.506 1.00 30.00 969 MET A CA 1
ATOM 1397 C C . MET A 1 181 ? 6.907 -56.733 196.516 1.00 30.00 969 MET A C 1
ATOM 1398 O O . MET A 1 181 ? 6.771 -57.744 197.200 1.00 30.00 969 MET A O 1
ATOM 1403 N N . ASN A 1 182 ? 6.111 -55.678 196.636 1.00 30.00 970 ASN A N 1
ATOM 1404 C CA . ASN A 1 182 ? 5.118 -55.622 197.703 1.00 30.00 970 ASN A CA 1
ATOM 1405 C C . ASN A 1 182 ? 3.790 -56.320 197.387 1.00 30.00 970 ASN A C 1
ATOM 1406 O O . ASN A 1 182 ? 2.940 -56.466 198.258 1.00 30.00 970 ASN A O 1
ATOM 1411 N N . VAL A 1 183 ? 3.626 -56.765 196.148 1.00 30.00 971 VAL A N 1
ATOM 1412 C CA . VAL A 1 183 ? 2.431 -57.485 195.717 1.00 30.00 971 VAL A CA 1
ATOM 1413 C C . VAL A 1 183 ? 2.327 -58.845 196.395 1.00 30.00 971 VAL A C 1
ATOM 1414 O O . VAL A 1 183 ? 3.260 -59.272 197.074 1.00 30.00 971 VAL A O 1
ATOM 1418 N N . ASP A 1 184 ? 1.190 -59.512 196.235 1.00 30.00 972 ASP A N 1
ATOM 1419 C CA . ASP A 1 184 ? 0.959 -60.806 196.880 1.00 30.00 972 ASP A CA 1
ATOM 1420 C C . ASP A 1 184 ? 1.882 -61.927 196.386 1.00 30.00 972 ASP A C 1
ATOM 1421 O O . ASP A 1 184 ? 2.344 -61.915 195.250 1.00 30.00 972 ASP A O 1
ATOM 1426 N N . ALA A 1 185 ? 2.116 -62.900 197.259 1.00 30.00 973 ALA A N 1
ATOM 1427 C CA . ALA A 1 185 ? 3.135 -63.923 197.057 1.00 30.00 973 ALA A CA 1
ATOM 1428 C C . ALA A 1 185 ? 2.905 -64.776 195.812 1.00 30.00 973 ALA A C 1
ATOM 1429 O O . ALA A 1 185 ? 3.849 -65.314 195.241 1.00 30.00 973 ALA A O 1
ATOM 1431 N N . ALA A 1 186 ? 1.651 -64.903 195.393 1.00 30.00 974 ALA A N 1
ATOM 1432 C CA . ALA A 1 186 ? 1.316 -65.671 194.203 1.00 30.00 974 ALA A CA 1
ATOM 1433 C C . ALA A 1 186 ? 1.899 -65.039 192.954 1.00 30.00 974 ALA A C 1
ATOM 1434 O O . ALA A 1 186 ? 2.118 -65.706 191.950 1.00 30.00 974 ALA A O 1
ATOM 1436 N N . SER A 1 187 ? 2.132 -63.739 193.014 1.00 30.00 975 SER A N 1
ATOM 1437 C CA . SER A 1 187 ? 2.536 -62.990 191.834 1.00 30.00 975 SER A CA 1
ATOM 1438 C C . SER A 1 187 ? 4.048 -62.907 191.641 1.00 30.00 975 SER A C 1
ATOM 1439 O O . SER A 1 187 ? 4.511 -62.306 190.678 1.00 30.00 975 SER A O 1
ATOM 1442 N N . ILE A 1 188 ? 4.816 -63.480 192.557 1.00 30.00 976 ILE A N 1
ATOM 1443 C CA . ILE A 1 188 ? 6.266 -63.527 192.408 1.00 30.00 976 ILE A CA 1
ATOM 1444 C C . ILE A 1 188 ? 6.773 -64.944 192.609 1.00 30.00 976 ILE A C 1
ATOM 1445 O O . ILE A 1 188 ? 6.482 -65.569 193.617 1.00 30.00 976 ILE A O 1
ATOM 1450 N N . ASN A 1 189 ? 7.539 -65.439 191.644 1.00 30.00 977 ASN A N 1
ATOM 1451 C CA . ASN A 1 189 ? 8.007 -66.818 191.662 1.00 30.00 977 ASN A CA 1
ATOM 1452 C C . ASN A 1 189 ? 9.034 -67.098 192.743 1.00 30.00 977 ASN A C 1
ATOM 1453 O O . ASN A 1 189 ? 9.908 -66.287 193.001 1.00 30.00 977 ASN A O 1
ATOM 1458 N N . ARG A 1 190 ? 8.934 -68.267 193.362 1.00 30.00 978 ARG A N 1
ATOM 1459 C CA . ARG A 1 190 ? 9.648 -68.502 194.607 1.00 30.00 978 ARG A CA 1
ATOM 1460 C C . ARG A 1 190 ? 11.138 -68.772 194.406 1.00 30.00 978 ARG A C 1
ATOM 1461 O O . ARG A 1 190 ? 11.928 -68.665 195.342 1.00 30.00 978 ARG A O 1
ATOM 1469 N N . SER A 1 191 ? 11.517 -69.060 193.171 1.00 30.00 979 SER A N 1
ATOM 1470 C CA . SER A 1 191 ? 12.902 -69.355 192.843 1.00 30.00 979 SER A CA 1
ATOM 1471 C C . SER A 1 191 ? 13.794 -68.158 193.112 1.00 30.00 979 SER A C 1
ATOM 1472 O O . SER A 1 191 ? 14.996 -68.297 193.283 1.00 30.00 979 SER A O 1
ATOM 1475 N N . GLN A 1 192 ? 13.193 -66.979 193.122 1.00 30.00 980 GLN A N 1
ATOM 1476 C CA . GLN A 1 192 ? 13.914 -65.743 193.367 1.00 30.00 980 GLN A CA 1
ATOM 1477 C C . GLN A 1 192 ? 14.388 -65.633 194.819 1.00 30.00 980 GLN A C 1
ATOM 1478 O O . GLN A 1 192 ? 15.324 -64.897 195.118 1.00 30.00 980 GLN A O 1
ATOM 1484 N N . TYR A 1 193 ? 13.749 -66.372 195.719 1.00 30.00 981 TYR A N 1
ATOM 1485 C CA . TYR A 1 193 ? 14.126 -66.328 197.128 1.00 30.00 981 TYR A CA 1
ATOM 1486 C C . TYR A 1 193 ? 15.168 -67.364 197.512 1.00 30.00 981 TYR A C 1
ATOM 1487 O O . TYR A 1 193 ? 15.557 -67.441 198.671 1.00 30.00 981 TYR A O 1
ATOM 1496 N N . GLN A 1 194 ? 15.632 -68.164 196.561 1.00 30.00 982 GLN A N 1
ATOM 1497 C CA . GLN A 1 194 ? 16.494 -69.280 196.927 1.00 30.00 982 GLN A CA 1
ATOM 1498 C C . GLN A 1 194 ? 17.653 -69.542 195.966 1.00 30.00 982 GLN A C 1
ATOM 1499 O O . GLN A 1 194 ? 18.267 -70.602 195.998 1.00 30.00 982 GLN A O 1
ATOM 1505 N N . VAL A 1 195 ? 17.966 -68.549 195.143 1.00 30.00 983 VAL A N 1
ATOM 1506 C CA . VAL A 1 195 ? 19.141 -68.591 194.277 1.00 30.00 983 VAL A CA 1
ATOM 1507 C C . VAL A 1 195 ? 20.450 -68.557 195.071 1.00 30.00 983 VAL A C 1
ATOM 1508 O O . VAL A 1 195 ? 21.443 -69.162 194.675 1.00 30.00 983 VAL A O 1
ATOM 1512 N N . ILE A 1 196 ? 20.446 -67.858 196.201 1.00 30.00 984 ILE A N 1
ATOM 1513 C CA . ILE A 1 196 ? 21.625 -67.777 197.052 1.00 30.00 984 ILE A CA 1
ATOM 1514 C C . ILE A 1 196 ? 21.501 -68.743 198.220 1.00 30.00 984 ILE A C 1
ATOM 1515 O O . ILE A 1 196 ? 22.322 -69.639 198.399 1.00 30.00 984 ILE A O 1
ATOM 1520 N N . ASP A 1 197 ? 20.458 -68.547 199.019 1.00 30.00 985 ASP A N 1
ATOM 1521 C CA . ASP A 1 197 ? 20.147 -69.446 200.117 1.00 30.00 985 ASP A CA 1
ATOM 1522 C C . ASP A 1 197 ? 19.250 -70.556 199.601 1.00 30.00 985 ASP A C 1
ATOM 1523 O O . ASP A 1 197 ? 18.047 -70.370 199.463 1.00 30.00 985 ASP A O 1
ATOM 1528 N N . HIS A 1 198 ? 19.840 -71.709 199.328 1.00 30.00 986 HIS A N 1
ATOM 1529 C CA . HIS A 1 198 ? 19.136 -72.805 198.682 1.00 30.00 986 HIS A CA 1
ATOM 1530 C C . HIS A 1 198 ? 18.578 -73.809 199.684 1.00 30.00 986 HIS A C 1
ATOM 1531 O O . HIS A 1 198 ? 18.221 -74.923 199.322 1.00 30.00 986 HIS A O 1
ATOM 1538 N N . ASN A 1 199 ? 18.528 -73.413 200.946 1.00 30.00 987 ASN A N 1
ATOM 1539 C CA . ASN A 1 199 ? 17.952 -74.253 201.987 1.00 30.00 987 ASN A CA 1
ATOM 1540 C C . ASN A 1 199 ? 16.651 -73.687 202.534 1.00 30.00 987 ASN A C 1
ATOM 1541 O O . ASN A 1 199 ? 16.207 -74.060 203.611 1.00 30.00 987 ASN A O 1
ATOM 1546 N N . THR A 1 200 ? 16.043 -72.789 201.770 1.00 30.00 988 THR A N 1
ATOM 1547 C CA . THR A 1 200 ? 14.950 -71.971 202.276 1.00 30.00 988 THR A CA 1
ATOM 1548 C C . THR A 1 200 ? 13.735 -71.996 201.354 1.00 30.00 988 THR A C 1
ATOM 1549 O O . THR A 1 200 ? 13.879 -71.945 200.140 1.00 30.00 988 THR A O 1
ATOM 1553 N N . VAL A 1 201 ? 12.543 -72.088 201.938 1.00 30.00 989 VAL A N 1
ATOM 1554 C CA . VAL A 1 201 ? 11.307 -72.174 201.166 1.00 30.00 989 VAL A CA 1
ATOM 1555 C C . VAL A 1 201 ? 10.293 -71.074 201.511 1.00 30.00 989 VAL A C 1
ATOM 1556 O O . VAL A 1 201 ? 9.676 -71.109 202.570 1.00 30.00 989 VAL A O 1
ATOM 1560 N N . PRO A 1 202 ? 10.127 -70.086 200.621 1.00 30.00 990 PRO A N 1
ATOM 1561 C CA . PRO A 1 202 ? 9.128 -69.032 200.821 1.00 30.00 990 PRO A CA 1
ATOM 1562 C C . PRO A 1 202 ? 7.689 -69.537 200.853 1.00 30.00 990 PRO A C 1
ATOM 1563 O O . PRO A 1 202 ? 7.330 -70.457 200.132 1.00 30.00 990 PRO A O 1
ATOM 1567 N N . THR A 1 203 ? 6.875 -68.896 201.685 1.00 30.00 991 THR A N 1
ATOM 1568 C CA . THR A 1 203 ? 5.482 -69.278 201.875 1.00 30.00 991 THR A CA 1
ATOM 1569 C C . THR A 1 203 ? 4.569 -68.447 200.983 1.00 30.00 991 THR A C 1
ATOM 1570 O O . THR A 1 203 ? 4.782 -67.248 200.820 1.00 30.00 991 THR A O 1
ATOM 1574 N N . ILE A 1 204 ? 3.552 -69.074 200.408 1.00 30.00 992 ILE A N 1
ATOM 1575 C CA . ILE A 1 204 ? 2.670 -68.397 199.471 1.00 30.00 992 ILE A CA 1
ATOM 1576 C C . ILE A 1 204 ? 1.575 -67.604 200.199 1.00 30.00 992 ILE A C 1
ATOM 1577 O O . ILE A 1 204 ? 0.856 -66.810 199.596 1.00 30.00 992 ILE A O 1
ATOM 1582 N N . GLY A 1 205 ? 1.479 -67.797 201.509 1.00 30.00 993 GLY A N 1
ATOM 1583 C CA . GLY A 1 205 ? 0.410 -67.200 202.288 1.00 30.00 993 GLY A CA 1
ATOM 1584 C C . GLY A 1 205 ? 0.426 -65.690 202.469 1.00 30.00 993 GLY A C 1
ATOM 1585 O O . GLY A 1 205 ? -0.634 -65.066 202.457 1.00 30.00 993 GLY A O 1
ATOM 1586 N N . ALA A 1 206 ? 1.605 -65.089 202.621 1.00 30.00 994 ALA A N 1
ATOM 1587 C CA . ALA A 1 206 ? 1.669 -63.651 202.880 1.00 30.00 994 ALA A CA 1
ATOM 1588 C C . ALA A 1 206 ? 2.653 -62.905 201.982 1.00 30.00 994 ALA A C 1
ATOM 1589 O O . ALA A 1 206 ? 3.709 -63.425 201.649 1.00 30.00 994 ALA A O 1
ATOM 1591 N N . PRO A 1 207 ? 2.307 -61.664 201.608 1.00 30.00 995 PRO A N 1
ATOM 1592 C CA . PRO A 1 207 ? 3.159 -60.753 200.840 1.00 30.00 995 PRO A CA 1
ATOM 1593 C C . PRO A 1 207 ? 4.415 -60.335 201.595 1.00 30.00 995 PRO A C 1
ATOM 1594 O O . PRO A 1 207 ? 4.398 -60.239 202.819 1.00 30.00 995 PRO A O 1
ATOM 1598 N N . ALA A 1 208 ? 5.490 -60.082 200.865 1.00 30.00 996 ALA A N 1
ATOM 1599 C CA . ALA A 1 208 ? 6.691 -59.535 201.462 1.00 30.00 996 ALA A CA 1
ATOM 1600 C C . ALA A 1 208 ? 6.433 -58.121 201.973 1.00 30.00 996 ALA A C 1
ATOM 1601 O O . ALA A 1 208 ? 5.643 -57.378 201.399 1.00 30.00 996 ALA A O 1
ATOM 1603 N N . VAL A 1 209 ? 7.084 -57.767 203.071 1.00 30.00 997 VAL A N 1
ATOM 1604 C CA . VAL A 1 209 ? 6.940 -56.443 203.650 1.00 30.00 997 VAL A CA 1
ATOM 1605 C C . VAL A 1 209 ? 8.173 -55.588 203.390 1.00 30.00 997 VAL A C 1
ATOM 1606 O O . VAL A 1 209 ? 9.283 -55.949 203.762 1.00 30.00 997 VAL A O 1
ATOM 1610 N N . VAL A 1 210 ? 7.964 -54.444 202.753 1.00 30.00 998 VAL A N 1
ATOM 1611 C CA . VAL A 1 210 ? 9.057 -53.548 202.394 1.00 30.00 998 VAL A CA 1
ATOM 1612 C C . VAL A 1 210 ? 9.240 -52.421 203.406 1.00 30.00 998 VAL A C 1
ATOM 1613 O O . VAL A 1 210 ? 8.372 -51.566 203.560 1.00 30.00 998 VAL A O 1
ATOM 1617 N N . GLY A 1 211 ? 10.372 -52.431 204.100 1.00 30.00 999 GLY A N 1
ATOM 1618 C CA . GLY A 1 211 ? 10.687 -51.401 205.071 1.00 30.00 999 GLY A CA 1
ATOM 1619 C C . GLY A 1 211 ? 11.990 -50.710 204.740 1.00 30.00 999 GLY A C 1
ATOM 1620 O O . GLY A 1 211 ? 12.478 -50.818 203.622 1.00 30.00 999 GLY A O 1
ATOM 1621 N N . VAL A 1 212 ? 12.561 -50.002 205.711 1.00 30.00 1000 VAL A N 1
ATOM 1622 C CA . VAL A 1 212 ? 13.828 -49.323 205.487 1.00 30.00 1000 VAL A CA 1
ATOM 1623 C C . VAL A 1 212 ? 14.628 -49.203 206.784 1.00 30.00 1000 VAL A C 1
ATOM 1624 O O . VAL A 1 212 ? 14.066 -49.011 207.857 1.00 30.00 1000 VAL A O 1
ATOM 1628 N N . ASN A 1 213 ? 15.944 -49.349 206.663 1.00 30.00 1001 ASN A N 1
ATOM 1629 C CA . ASN A 1 213 ? 16.881 -49.272 207.783 1.00 30.00 1001 ASN A CA 1
ATOM 1630 C C . ASN A 1 213 ? 16.543 -50.220 208.933 1.00 30.00 1001 ASN A C 1
ATOM 1631 O O . ASN A 1 213 ? 16.597 -49.844 210.097 1.00 30.00 1001 ASN A O 1
ATOM 1636 N N . ASN A 1 214 ? 16.206 -51.462 208.582 1.00 30.00 1002 ASN A N 1
ATOM 1637 C CA . ASN A 1 214 ? 15.939 -52.529 209.557 1.00 30.00 1002 ASN A CA 1
ATOM 1638 C C . ASN A 1 214 ? 16.930 -53.714 209.606 1.00 30.00 1002 ASN A C 1
ATOM 1639 O O . ASN A 1 214 ? 16.652 -54.718 210.262 1.00 30.00 1002 ASN A O 1
ATOM 1644 N N . SER A 1 215 ? 18.070 -53.578 208.923 1.00 30.00 1003 SER A N 1
ATOM 1645 C CA . SER A 1 215 ? 19.052 -54.665 208.765 1.00 30.00 1003 SER A CA 1
ATOM 1646 C C . SER A 1 215 ? 19.783 -55.132 210.036 1.00 30.00 1003 SER A C 1
ATOM 1647 O O . SER A 1 215 ? 20.206 -54.321 210.862 1.00 30.00 1003 SER A O 1
ATOM 1650 N N . PRO A 1 216 ? 19.930 -56.445 210.171 1.00 30.00 1004 PRO A N 1
ATOM 1651 C CA . PRO A 1 216 ? 20.559 -57.054 211.351 1.00 30.00 1004 PRO A CA 1
ATOM 1652 C C . PRO A 1 216 ? 22.045 -56.746 211.602 1.00 30.00 1004 PRO A C 1
ATOM 1653 O O . PRO A 1 216 ? 22.411 -56.544 212.760 1.00 30.00 1004 PRO A O 1
ATOM 1657 N N . VAL A 1 217 ? 22.883 -56.732 210.567 1.00 30.00 1005 VAL A N 1
ATOM 1658 C CA . VAL A 1 217 ? 24.334 -56.702 210.782 1.00 30.00 1005 VAL A CA 1
ATOM 1659 C C . VAL A 1 217 ? 25.170 -55.762 209.904 1.00 30.00 1005 VAL A C 1
ATOM 1660 O O . VAL A 1 217 ? 24.767 -55.387 208.802 1.00 30.00 1005 VAL A O 1
ATOM 1664 N N . PHE A 1 218 ? 26.345 -55.400 210.420 1.00 30.00 1006 PHE A N 1
ATOM 1665 C CA . PHE A 1 218 ? 27.333 -54.587 209.705 1.00 30.00 1006 PHE A CA 1
ATOM 1666 C C . PHE A 1 218 ? 26.955 -53.122 209.545 1.00 30.00 1006 PHE A C 1
ATOM 1667 O O . PHE A 1 218 ? 27.278 -52.500 208.533 1.00 30.00 1006 PHE A O 1
ATOM 1675 N N . GLY A 1 219 ? 26.271 -52.571 210.541 1.00 30.00 1007 GLY A N 1
ATOM 1676 C CA . GLY A 1 219 ? 25.976 -51.154 210.557 1.00 30.00 1007 GLY A CA 1
ATOM 1677 C C . GLY A 1 219 ? 24.947 -50.803 209.508 1.00 30.00 1007 GLY A C 1
ATOM 1678 O O . GLY A 1 219 ? 24.816 -49.655 209.106 1.00 30.00 1007 GLY A O 1
ATOM 1679 N N . GLU A 1 220 ? 24.218 -51.816 209.065 1.00 30.00 1008 GLU A N 1
ATOM 1680 C CA . GLU A 1 220 ? 23.341 -51.707 207.913 1.00 30.00 1008 GLU A CA 1
ATOM 1681 C C . GLU A 1 220 ? 22.152 -50.794 208.191 1.00 30.00 1008 GLU A C 1
ATOM 1682 O O . GLU A 1 220 ? 21.513 -50.291 207.270 1.00 30.00 1008 GLU A O 1
ATOM 1688 N N . ASP A 1 221 ? 21.855 -50.600 209.471 1.00 30.00 1009 ASP A N 1
ATOM 1689 C CA . ASP A 1 221 ? 20.706 -49.815 209.890 1.00 30.00 1009 ASP A CA 1
ATOM 1690 C C . ASP A 1 221 ? 20.813 -48.358 209.452 1.00 30.00 1009 ASP A C 1
ATOM 1691 O O . ASP A 1 221 ? 19.806 -47.679 209.307 1.00 30.00 1009 ASP A O 1
ATOM 1696 N N . CYS A 1 222 ? 22.038 -47.892 209.236 1.00 30.00 1010 CYS A N 1
ATOM 1697 C CA . CYS A 1 222 ? 22.275 -46.506 208.849 1.00 30.00 1010 CYS A CA 1
ATOM 1698 C C . CYS A 1 222 ? 21.756 -45.527 209.899 1.00 30.00 1010 CYS A C 1
ATOM 1699 O O . CYS A 1 222 ? 21.255 -44.454 209.563 1.00 30.00 1010 CYS A O 1
ATOM 1702 N N . GLY A 1 223 ? 21.971 -45.869 211.163 1.00 30.00 1011 GLY A N 1
ATOM 1703 C CA . GLY A 1 223 ? 21.714 -44.956 212.259 1.00 30.00 1011 GLY A CA 1
ATOM 1704 C C . GLY A 1 223 ? 20.255 -44.934 212.639 1.00 30.00 1011 GLY A C 1
ATOM 1705 O O . GLY A 1 223 ? 19.836 -44.156 213.496 1.00 30.00 1011 GLY A O 1
ATOM 1706 N N . GLY A 1 224 ? 19.476 -45.797 211.998 1.00 30.00 1012 GLY A N 1
ATOM 1707 C CA . GLY A 1 224 ? 18.069 -45.888 212.315 1.00 30.00 1012 GLY A CA 1
ATOM 1708 C C . GLY A 1 224 ? 17.345 -44.574 212.122 1.00 30.00 1012 GLY A C 1
ATOM 1709 O O . GLY A 1 224 ? 17.404 -43.952 211.062 1.00 30.00 1012 GLY A O 1
ATOM 1710 N N . ASN A 1 225 ? 16.646 -44.166 213.173 1.00 30.00 1013 ASN A N 1
ATOM 1711 C CA . ASN A 1 225 ? 15.728 -43.033 213.143 1.00 30.00 1013 ASN A CA 1
ATOM 1712 C C . ASN A 1 225 ? 16.403 -41.777 212.634 1.00 30.00 1013 ASN A C 1
ATOM 1713 O O . ASN A 1 225 ? 15.820 -41.018 211.861 1.00 30.00 1013 ASN A O 1
ATOM 1718 N N . ASN A 1 226 ? 17.651 -41.549 213.024 1.00 30.00 1014 ASN A N 1
ATOM 1719 C CA . ASN A 1 226 ? 18.386 -40.459 212.411 1.00 30.00 1014 ASN A CA 1
ATOM 1720 C C . ASN A 1 226 ? 19.048 -41.076 211.196 1.00 30.00 1014 ASN A C 1
ATOM 1721 O O . ASN A 1 226 ? 19.926 -41.929 211.334 1.00 30.00 1014 ASN A O 1
ATOM 1726 N N . PRO A 1 227 ? 18.627 -40.667 210.003 1.00 30.00 1015 PRO A N 1
ATOM 1727 C CA . PRO A 1 227 ? 19.107 -41.363 208.806 1.00 30.00 1015 PRO A CA 1
ATOM 1728 C C . PRO A 1 227 ? 20.302 -40.665 208.182 1.00 30.00 1015 PRO A C 1
ATOM 1729 O O . PRO A 1 227 ? 20.234 -39.474 207.874 1.00 30.00 1015 PRO A O 1
ATOM 1733 N N . VAL A 1 228 ? 21.387 -41.408 207.993 1.00 30.00 1016 VAL A N 1
ATOM 1734 C CA . VAL A 1 228 ? 22.571 -40.843 207.361 1.00 30.00 1016 VAL A CA 1
ATOM 1735 C C . VAL A 1 228 ? 22.851 -41.617 206.084 1.00 30.00 1016 VAL A C 1
ATOM 1736 O O . VAL A 1 228 ? 22.624 -42.825 206.023 1.00 30.00 1016 VAL A O 1
ATOM 1740 N N . TYR A 1 229 ? 23.336 -40.925 205.060 1.00 30.00 1017 TYR A N 1
ATOM 1741 C CA . TYR A 1 229 ? 23.528 -41.567 203.769 1.00 30.00 1017 TYR A CA 1
ATOM 1742 C C . TYR A 1 229 ? 24.498 -42.726 203.934 1.00 30.00 1017 TYR A C 1
ATOM 1743 O O . TYR A 1 229 ? 25.512 -42.615 204.620 1.00 30.00 1017 TYR A O 1
ATOM 1752 N N . PRO A 1 230 ? 24.162 -43.845 203.301 1.00 30.00 1018 PRO A N 1
ATOM 1753 C CA . PRO A 1 230 ? 24.929 -45.084 203.451 1.00 30.00 1018 PRO A CA 1
ATOM 1754 C C . PRO A 1 230 ? 26.363 -44.961 202.958 1.00 30.00 1018 PRO A C 1
ATOM 1755 O O . PRO A 1 230 ? 27.245 -45.640 203.480 1.00 30.00 1018 PRO A O 1
ATOM 1759 N N . PHE A 1 231 ? 26.586 -44.124 201.952 1.00 30.00 1019 PHE A N 1
ATOM 1760 C CA . PHE A 1 231 ? 27.930 -43.872 201.453 1.00 30.00 1019 PHE A CA 1
ATOM 1761 C C . PHE A 1 231 ? 28.449 -42.520 201.908 1.00 30.00 1019 PHE A C 1
ATOM 1762 O O . PHE A 1 231 ? 28.034 -41.484 201.406 1.00 30.00 1019 PHE A O 1
ATOM 1770 N N . GLY A 1 232 ? 29.365 -42.535 202.864 1.00 30.00 1020 GLY A N 1
ATOM 1771 C CA . GLY A 1 232 ? 29.997 -41.317 203.332 1.00 30.00 1020 GLY A CA 1
ATOM 1772 C C . GLY A 1 232 ? 29.381 -40.731 204.581 1.00 30.00 1020 GLY A C 1
ATOM 1773 O O . GLY A 1 232 ? 30.007 -39.928 205.259 1.00 30.00 1020 GLY A O 1
ATOM 1774 N N . GLY A 1 233 ? 28.155 -41.133 204.886 1.00 30.00 1021 GLY A N 1
ATOM 1775 C CA . GLY A 1 233 ? 27.494 -40.674 206.091 1.00 30.00 1021 GLY A CA 1
ATOM 1776 C C . GLY A 1 233 ? 27.029 -39.249 205.935 1.00 30.00 1021 GLY A C 1
ATOM 1777 O O . GLY A 1 233 ? 27.126 -38.671 204.857 1.00 30.00 1021 GLY A O 1
ATOM 1778 N N . GLY A 1 234 ? 26.505 -38.684 207.013 1.00 30.00 1022 GLY A N 1
ATOM 1779 C CA . GLY A 1 234 ? 26.100 -37.295 207.020 1.00 30.00 1022 GLY A CA 1
ATOM 1780 C C . GLY A 1 234 ? 24.683 -37.136 206.522 1.00 30.00 1022 GLY A C 1
ATOM 1781 O O . GLY A 1 234 ? 24.168 -37.986 205.810 1.00 30.00 1022 GLY A O 1
ATOM 1782 N N . THR A 1 235 ? 24.053 -36.037 206.903 1.00 30.00 1023 THR A N 1
ATOM 1783 C CA . THR A 1 235 ? 22.709 -35.726 206.458 1.00 30.00 1023 THR A CA 1
ATOM 1784 C C . THR A 1 235 ? 22.804 -34.733 205.308 1.00 30.00 1023 THR A C 1
ATOM 1785 O O . THR A 1 235 ? 23.801 -34.026 205.186 1.00 30.00 1023 THR A O 1
ATOM 1789 N N . GLY A 1 236 ? 21.787 -34.668 204.462 1.00 30.00 1024 GLY A N 1
ATOM 1790 C CA . GLY A 1 236 ? 21.749 -33.653 203.425 1.00 30.00 1024 GLY A CA 1
ATOM 1791 C C . GLY A 1 236 ? 21.017 -32.410 203.900 1.00 30.00 1024 GLY A C 1
ATOM 1792 O O . GLY A 1 236 ? 20.921 -32.154 205.096 1.00 30.00 1024 GLY A O 1
ATOM 1793 N N . ALA A 1 237 ? 20.508 -31.627 202.957 1.00 30.00 1025 ALA A N 1
ATOM 1794 C CA . ALA A 1 237 ? 19.676 -30.483 203.308 1.00 30.00 1025 ALA A CA 1
ATOM 1795 C C . ALA A 1 237 ? 18.680 -30.148 202.207 1.00 30.00 1025 ALA A C 1
ATOM 1796 O O . ALA A 1 237 ? 18.956 -30.333 201.024 1.00 30.00 1025 ALA A O 1
ATOM 1798 N N . ILE A 1 238 ? 17.517 -29.644 202.603 1.00 30.00 1026 ILE A N 1
ATOM 1799 C CA . ILE A 1 238 ? 16.465 -29.310 201.655 1.00 30.00 1026 ILE A CA 1
ATOM 1800 C C . ILE A 1 238 ? 15.728 -28.057 202.111 1.00 30.00 1026 ILE A C 1
ATOM 1801 O O . ILE A 1 238 ? 15.474 -27.870 203.298 1.00 30.00 1026 ILE A O 1
ATOM 1806 N N . ALA A 1 239 ? 15.393 -27.185 201.166 1.00 30.00 1027 ALA A N 1
ATOM 1807 C CA . ALA A 1 239 ? 14.708 -25.945 201.515 1.00 30.00 1027 ALA A CA 1
ATOM 1808 C C . ALA A 1 239 ? 13.676 -25.554 200.472 1.00 30.00 1027 ALA A C 1
ATOM 1809 O O . ALA A 1 239 ? 13.756 -25.957 199.314 1.00 30.00 1027 ALA A O 1
ATOM 1811 N N . PHE A 1 240 ? 12.700 -24.763 200.902 1.00 30.00 1028 PHE A N 1
ATOM 1812 C CA . PHE A 1 240 ? 11.592 -24.369 200.051 1.00 30.00 1028 PHE A CA 1
ATOM 1813 C C . PHE A 1 240 ? 11.504 -22.845 199.944 1.00 30.00 1028 PHE A C 1
ATOM 1814 O O . PHE A 1 240 ? 11.806 -22.122 200.888 1.00 30.00 1028 PHE A O 1
ATOM 1822 N N . HIS A 1 241 ? 11.090 -22.371 198.775 1.00 30.00 1029 HIS A N 1
ATOM 1823 C CA . HIS A 1 241 ? 11.151 -20.958 198.426 1.00 30.00 1029 HIS A CA 1
ATOM 1824 C C . HIS A 1 241 ? 9.995 -20.603 197.511 1.00 30.00 1029 HIS A C 1
ATOM 1825 O O . HIS A 1 241 ? 9.541 -21.437 196.737 1.00 30.00 1029 HIS A O 1
ATOM 1832 N N . VAL A 1 242 ? 9.530 -19.364 197.590 1.00 30.00 1030 VAL A N 1
ATOM 1833 C CA . VAL A 1 242 ? 8.537 -18.871 196.648 1.00 30.00 1030 VAL A CA 1
ATOM 1834 C C . VAL A 1 242 ? 9.253 -18.080 195.554 1.00 30.00 1030 VAL A C 1
ATOM 1835 O O . VAL A 1 242 ? 8.767 -17.949 194.434 1.00 30.00 1030 VAL A O 1
ATOM 1839 N N . THR A 1 243 ? 10.443 -17.593 195.878 1.00 30.00 1031 THR A N 1
ATOM 1840 C CA . THR A 1 243 ? 11.258 -16.858 194.924 1.00 30.00 1031 THR A CA 1
ATOM 1841 C C . THR A 1 243 ? 12.722 -17.230 195.064 1.00 30.00 1031 THR A C 1
ATOM 1842 O O . THR A 1 243 ? 13.155 -17.673 196.122 1.00 30.00 1031 THR A O 1
ATOM 1846 N N . LEU A 1 244 ? 13.490 -17.030 194.000 1.00 30.00 1032 LEU A N 1
ATOM 1847 C CA . LEU A 1 244 ? 14.909 -17.353 194.036 1.00 30.00 1032 LEU A CA 1
ATOM 1848 C C . LEU A 1 244 ? 15.695 -16.240 194.710 1.00 30.00 1032 LEU A C 1
ATOM 1849 O O . LEU A 1 244 ? 16.893 -16.357 194.923 1.00 30.00 1032 LEU A O 1
ATOM 1854 N N . GLN A 1 245 ? 15.020 -15.145 195.015 1.00 30.00 1033 GLN A N 1
ATOM 1855 C CA . GLN A 1 245 ? 15.624 -14.059 195.764 1.00 30.00 1033 GLN A CA 1
ATOM 1856 C C . GLN A 1 245 ? 15.991 -14.480 197.180 1.00 30.00 1033 GLN A C 1
ATOM 1857 O O . GLN A 1 245 ? 16.948 -13.980 197.750 1.00 30.00 1033 GLN A O 1
ATOM 1863 N N . THR A 1 246 ? 15.223 -15.406 197.742 1.00 30.00 1034 THR A N 1
ATOM 1864 C CA . THR A 1 246 ? 15.401 -15.785 199.138 1.00 30.00 1034 THR A CA 1
ATOM 1865 C C . THR A 1 246 ? 16.438 -16.897 199.316 1.00 30.00 1034 THR A C 1
ATOM 1866 O O . THR A 1 246 ? 16.881 -17.178 200.427 1.00 30.00 1034 THR A O 1
ATOM 1870 N N . VAL A 1 247 ? 16.844 -17.526 198.222 1.00 30.00 1035 VAL A N 1
ATOM 1871 C CA . VAL A 1 247 ? 17.825 -18.591 198.352 1.00 30.00 1035 VAL A CA 1
ATOM 1872 C C . VAL A 1 247 ? 19.183 -17.938 198.612 1.00 30.00 1035 VAL A C 1
ATOM 1873 O O . VAL A 1 247 ? 19.532 -16.944 197.983 1.00 30.00 1035 VAL A O 1
ATOM 1877 N N . PRO A 1 248 ? 19.941 -18.483 199.570 1.00 30.00 1036 PRO A N 1
ATOM 1878 C CA . PRO A 1 248 ? 21.245 -17.928 199.937 1.00 30.00 1036 PRO A CA 1
ATOM 1879 C C . PRO A 1 248 ? 22.260 -17.973 198.808 1.00 30.00 1036 PRO A C 1
ATOM 1880 O O . PRO A 1 248 ? 22.218 -18.850 197.956 1.00 30.00 1036 PRO A O 1
ATOM 1884 N N . ASP A 1 249 ? 23.158 -16.999 198.806 1.00 30.00 1037 ASP A N 1
ATOM 1885 C CA . ASP A 1 249 ? 24.206 -16.902 197.805 1.00 30.00 1037 ASP A CA 1
ATOM 1886 C C . ASP A 1 249 ? 25.123 -18.116 197.855 1.00 30.00 1037 ASP A C 1
ATOM 1887 O O . ASP A 1 249 ? 25.235 -18.773 198.894 1.00 30.00 1037 ASP A O 1
ATOM 1892 N N . GLU A 1 250 ? 25.726 -18.428 196.709 1.00 30.00 1038 GLU A N 1
ATOM 1893 C CA . GLU A 1 250 ? 26.560 -19.615 196.507 1.00 30.00 1038 GLU A CA 1
ATOM 1894 C C . GLU A 1 250 ? 25.704 -20.868 196.445 1.00 30.00 1038 GLU A C 1
ATOM 1895 O O . GLU A 1 250 ? 26.213 -21.982 196.402 1.00 30.00 1038 GLU A O 1
ATOM 1901 N N . ARG A 1 251 ? 24.394 -20.661 196.433 1.00 30.00 1039 ARG A N 1
ATOM 1902 C CA . ARG A 1 251 ? 23.428 -21.726 196.233 1.00 30.00 1039 ARG A CA 1
ATOM 1903 C C . ARG A 1 251 ? 22.406 -21.275 195.207 1.00 30.00 1039 ARG A C 1
ATOM 1904 O O . ARG A 1 251 ? 21.617 -22.070 194.716 1.00 30.00 1039 ARG A O 1
ATOM 1912 N N . LYS A 1 252 ? 22.448 -19.989 194.871 1.00 30.00 1040 LYS A N 1
ATOM 1913 C CA . LYS A 1 252 ? 21.511 -19.416 193.914 1.00 30.00 1040 LYS A CA 1
ATOM 1914 C C . LYS A 1 252 ? 21.713 -19.952 192.512 1.00 30.00 1040 LYS A C 1
ATOM 1915 O O . LYS A 1 252 ? 20.822 -19.852 191.677 1.00 30.00 1040 LYS A O 1
ATOM 1921 N N . SER A 1 253 ? 22.899 -20.482 192.248 1.00 30.00 1041 SER A N 1
ATOM 1922 C CA . SER A 1 253 ? 23.250 -20.960 190.922 1.00 30.00 1041 SER A CA 1
ATOM 1923 C C . SER A 1 253 ? 22.748 -22.373 190.670 1.00 30.00 1041 SER A C 1
ATOM 1924 O O . SER A 1 253 ? 22.812 -22.871 189.549 1.00 30.00 1041 SER A O 1
ATOM 1927 N N . TYR A 1 254 ? 22.250 -23.015 191.718 1.00 30.00 1042 TYR A N 1
ATOM 1928 C CA . TYR A 1 254 ? 21.964 -24.439 191.679 1.00 30.00 1042 TYR A CA 1
ATOM 1929 C C . TYR A 1 254 ? 20.495 -24.777 191.909 1.00 30.00 1042 TYR A C 1
ATOM 1930 O O . TYR A 1 254 ? 20.134 -25.945 191.981 1.00 30.00 1042 TYR A O 1
ATOM 1939 N N . ALA A 1 255 ? 19.652 -23.758 192.033 1.00 30.00 1043 ALA A N 1
ATOM 1940 C CA . ALA A 1 255 ? 18.248 -23.956 192.397 1.00 30.00 1043 ALA A CA 1
ATOM 1941 C C . ALA A 1 255 ? 17.387 -24.548 191.286 1.00 30.00 1043 ALA A C 1
ATOM 1942 O O . ALA A 1 255 ? 17.560 -24.233 190.113 1.00 30.00 1043 ALA A O 1
ATOM 1944 N N . ILE A 1 256 ? 16.436 -25.393 191.677 1.00 30.00 1044 ILE A N 1
ATOM 1945 C CA . ILE A 1 256 ? 15.519 -26.026 190.733 1.00 30.00 1044 ILE A CA 1
ATOM 1946 C C . ILE A 1 256 ? 14.132 -25.416 190.877 1.00 30.00 1044 ILE A C 1
ATOM 1947 O O . ILE A 1 256 ? 13.671 -25.179 191.988 1.00 30.00 1044 ILE A O 1
ATOM 1952 N N . PHE A 1 257 ? 13.469 -25.158 189.759 1.00 30.00 1045 PHE A N 1
ATOM 1953 C CA . PHE A 1 257 ? 12.084 -24.717 189.799 1.00 30.00 1045 PHE A CA 1
ATOM 1954 C C . PHE A 1 257 ? 11.155 -25.919 189.699 1.00 30.00 1045 PHE A C 1
ATOM 1955 O O . PHE A 1 257 ? 11.321 -26.762 188.826 1.00 30.00 1045 PHE A O 1
ATOM 1963 N N . VAL A 1 258 ? 10.166 -25.985 190.579 1.00 30.00 1046 VAL A N 1
ATOM 1964 C CA . VAL A 1 258 ? 9.187 -27.049 190.497 1.00 30.00 1046 VAL A CA 1
ATOM 1965 C C . VAL A 1 258 ? 7.956 -26.521 189.785 1.00 30.00 1046 VAL A C 1
ATOM 1966 O O . VAL A 1 258 ? 7.240 -25.689 190.328 1.00 30.00 1046 VAL A O 1
ATOM 1970 N N . PRO A 1 259 ? 7.703 -27.008 188.561 1.00 30.00 1047 PRO A N 1
ATOM 1971 C CA . PRO A 1 259 ? 6.513 -26.611 187.816 1.00 30.00 1047 PRO A CA 1
ATOM 1972 C C . PRO A 1 259 ? 5.247 -27.118 188.483 1.00 30.00 1047 PRO A C 1
ATOM 1973 O O . PRO A 1 259 ? 5.290 -28.141 189.157 1.00 30.00 1047 PRO A O 1
ATOM 1977 N N . PRO A 1 260 ? 4.133 -26.397 188.307 1.00 30.00 1048 PRO A N 1
ATOM 1978 C CA . PRO A 1 260 ? 2.827 -26.793 188.832 1.00 30.00 1048 PRO A CA 1
ATOM 1979 C C . PRO A 1 260 ? 2.413 -28.148 188.281 1.00 30.00 1048 PRO A C 1
ATOM 1980 O O . PRO A 1 260 ? 1.646 -28.860 188.915 1.00 30.00 1048 PRO A O 1
ATOM 1984 N N . ALA A 1 261 ? 2.916 -28.488 187.101 1.00 30.00 1049 ALA A N 1
ATOM 1985 C CA . ALA A 1 261 ? 2.662 -29.796 186.517 1.00 30.00 1049 ALA A CA 1
ATOM 1986 C C . ALA A 1 261 ? 3.146 -30.955 187.400 1.00 30.00 1049 ALA A C 1
ATOM 1987 O O . ALA A 1 261 ? 2.515 -31.999 187.424 1.00 30.00 1049 ALA A O 1
ATOM 1989 N N . ILE A 1 262 ? 4.247 -30.781 188.123 1.00 30.00 1050 ILE A N 1
ATOM 1990 C CA . ILE A 1 262 ? 4.641 -31.798 189.095 1.00 30.00 1050 ILE A CA 1
ATOM 1991 C C . ILE A 1 262 ? 3.642 -31.871 190.243 1.00 30.00 1050 ILE A C 1
ATOM 1992 O O . ILE A 1 262 ? 3.389 -32.941 190.785 1.00 30.00 1050 ILE A O 1
ATOM 1997 N N . LEU A 1 263 ? 3.061 -30.735 190.606 1.00 30.00 1051 LEU A N 1
ATOM 1998 C CA . LEU A 1 263 ? 2.189 -30.663 191.775 1.00 30.00 1051 LEU A CA 1
ATOM 1999 C C . LEU A 1 263 ? 0.790 -31.215 191.560 1.00 30.00 1051 LEU A C 1
ATOM 2000 O O . LEU A 1 263 ? 0.119 -31.619 192.502 1.00 30.00 1051 LEU A O 1
ATOM 2005 N N . GLN A 1 264 ? 0.358 -31.232 190.312 1.00 30.00 1052 GLN A N 1
ATOM 2006 C CA . GLN A 1 264 ? -0.975 -31.687 189.962 1.00 30.00 1052 GLN A CA 1
ATOM 2007 C C . GLN A 1 264 ? -0.886 -33.097 189.381 1.00 30.00 1052 GLN A C 1
ATOM 2008 O O . GLN A 1 264 ? -1.844 -33.632 188.836 1.00 30.00 1052 GLN A O 1
ATOM 2014 N N . ALA A 1 265 ? 0.299 -33.686 189.507 1.00 30.00 1053 ALA A N 1
ATOM 2015 C CA . ALA A 1 265 ? 0.573 -35.027 188.995 1.00 30.00 1053 ALA A CA 1
ATOM 2016 C C . ALA A 1 265 ? -0.194 -36.128 189.715 1.00 30.00 1053 ALA A C 1
ATOM 2017 O O . ALA A 1 265 ? -0.539 -37.138 189.106 1.00 30.00 1053 ALA A O 1
ATOM 2019 N N . THR A 1 266 ? -0.475 -35.935 190.997 1.00 30.00 1054 THR A N 1
ATOM 2020 C CA . THR A 1 266 ? -1.134 -36.971 191.781 1.00 30.00 1054 THR A CA 1
ATOM 2021 C C . THR A 1 266 ? -2.079 -36.367 192.806 1.00 30.00 1054 THR A C 1
ATOM 2022 O O . THR A 1 266 ? -2.040 -35.170 193.057 1.00 30.00 1054 THR A O 1
ATOM 2026 N N . SER A 1 267 ? -2.926 -37.209 193.390 1.00 30.00 1055 SER A N 1
ATOM 2027 C CA . SER A 1 267 ? -3.981 -36.758 194.286 1.00 30.00 1055 SER A CA 1
ATOM 2028 C C . SER A 1 267 ? -3.448 -36.038 195.517 1.00 30.00 1055 SER A C 1
ATOM 2029 O O . SER A 1 267 ? -4.139 -35.206 196.108 1.00 30.00 1055 SER A O 1
ATOM 2032 N N . ASP A 1 268 ? -2.222 -36.364 195.908 1.00 30.00 1056 ASP A N 1
ATOM 2033 C CA . ASP A 1 268 ? -1.588 -35.713 197.040 1.00 30.00 1056 ASP A CA 1
ATOM 2034 C C . ASP A 1 268 ? -0.324 -34.997 196.566 1.00 30.00 1056 ASP A C 1
ATOM 2035 O O . ASP A 1 268 ? 0.677 -35.639 196.270 1.00 30.00 1056 ASP A O 1
ATOM 2040 N N . ALA A 1 269 ? -0.376 -33.670 196.505 1.00 30.00 1057 ALA A N 1
ATOM 2041 C CA . ALA A 1 269 ? 0.694 -32.871 195.912 1.00 30.00 1057 ALA A CA 1
ATOM 2042 C C . ALA A 1 269 ? 2.017 -32.954 196.678 1.00 30.00 1057 ALA A C 1
ATOM 2043 O O . ALA A 1 269 ? 3.092 -32.797 196.096 1.00 30.00 1057 ALA A O 1
ATOM 2045 N N . ASN A 1 270 ? 1.938 -33.203 197.979 1.00 30.00 1058 ASN A N 1
ATOM 2046 C CA . ASN A 1 270 ? 3.133 -33.427 198.779 1.00 30.00 1058 ASN A CA 1
ATOM 2047 C C . ASN A 1 270 ? 3.887 -34.695 198.397 1.00 30.00 1058 ASN A C 1
ATOM 2048 O O . ASN A 1 270 ? 5.115 -34.746 198.471 1.00 30.00 1058 ASN A O 1
ATOM 2053 N N . GLU A 1 271 ? 3.146 -35.709 197.971 1.00 30.00 1059 GLU A N 1
ATOM 2054 C CA . GLU A 1 271 ? 3.740 -36.975 197.586 1.00 30.00 1059 GLU A CA 1
ATOM 2055 C C . GLU A 1 271 ? 4.461 -36.827 196.257 1.00 30.00 1059 GLU A C 1
ATOM 2056 O O . GLU A 1 271 ? 5.580 -37.296 196.095 1.00 30.00 1059 GLU A O 1
ATOM 2062 N N . ALA A 1 272 ? 3.829 -36.123 195.324 1.00 30.00 1060 ALA A N 1
ATOM 2063 C CA . ALA A 1 272 ? 4.446 -35.812 194.039 1.00 30.00 1060 ALA A CA 1
ATOM 2064 C C . ALA A 1 272 ? 5.678 -34.939 194.224 1.00 30.00 1060 ALA A C 1
ATOM 2065 O O . ALA A 1 272 ? 6.670 -35.062 193.494 1.00 30.00 1060 ALA A O 1
ATOM 2067 N N . LEU A 1 273 ? 5.610 -34.063 195.218 1.00 30.00 1061 LEU A N 1
ATOM 2068 C CA . LEU A 1 273 ? 6.718 -33.182 195.534 1.00 30.00 1061 LEU A CA 1
ATOM 2069 C C . LEU A 1 273 ? 7.919 -33.949 196.064 1.00 30.00 1061 LEU A C 1
ATOM 2070 O O . LEU A 1 273 ? 9.045 -33.770 195.583 1.00 30.00 1061 LEU A O 1
ATOM 2075 N N . ALA A 1 274 ? 7.678 -34.827 197.033 1.00 30.00 1062 ALA A N 1
ATOM 2076 C CA . ALA A 1 274 ? 8.747 -35.640 197.600 1.00 30.00 1062 ALA A CA 1
ATOM 2077 C C . ALA A 1 274 ? 9.314 -36.593 196.564 1.00 30.00 1062 ALA A C 1
ATOM 2078 O O . ALA A 1 274 ? 10.494 -36.926 196.579 1.00 30.00 1062 ALA A O 1
ATOM 2080 N N . LEU A 1 275 ? 8.458 -37.028 195.655 1.00 30.00 1063 LEU A N 1
ATOM 2081 C CA . LEU A 1 275 ? 8.883 -37.935 194.620 1.00 30.00 1063 LEU A CA 1
ATOM 2082 C C . LEU A 1 275 ? 9.835 -37.198 193.672 1.00 30.00 1063 LEU A C 1
ATOM 2083 O O . LEU A 1 275 ? 10.851 -37.757 193.253 1.00 30.00 1063 LEU A O 1
ATOM 2088 N N . PHE A 1 276 ? 9.522 -35.941 193.352 1.00 30.00 1064 PHE A N 1
ATOM 2089 C CA . PHE A 1 276 ? 10.412 -35.116 192.527 1.00 30.00 1064 PHE A CA 1
ATOM 2090 C C . PHE A 1 276 ? 11.739 -34.853 193.234 1.00 30.00 1064 PHE A C 1
ATOM 2091 O O . PHE A 1 276 ? 12.816 -34.890 192.621 1.00 30.00 1064 PHE A O 1
ATOM 2099 N N . ALA A 1 277 ? 11.658 -34.639 194.541 1.00 30.00 1065 ALA A N 1
ATOM 2100 C CA . ALA A 1 277 ? 12.847 -34.341 195.323 1.00 30.00 1065 ALA A CA 1
ATOM 2101 C C . ALA A 1 277 ? 13.784 -35.534 195.374 1.00 30.00 1065 ALA A C 1
ATOM 2102 O O . ALA A 1 277 ? 14.988 -35.389 195.212 1.00 30.00 1065 ALA A O 1
ATOM 2104 N N . LEU A 1 278 ? 13.223 -36.716 195.594 1.00 30.00 1066 LEU A N 1
ATOM 2105 C CA . LEU A 1 278 ? 14.002 -37.944 195.596 1.00 30.00 1066 LEU A CA 1
ATOM 2106 C C . LEU A 1 278 ? 14.573 -38.215 194.222 1.00 30.00 1066 LEU A C 1
ATOM 2107 O O . LEU A 1 278 ? 15.692 -38.688 194.082 1.00 30.00 1066 LEU A O 1
ATOM 2112 N N . SER A 1 279 ? 13.794 -37.878 193.210 1.00 30.00 1067 SER A N 1
ATOM 2113 C CA . SER A 1 279 ? 14.205 -38.060 191.838 1.00 30.00 1067 SER A CA 1
ATOM 2114 C C . SER A 1 279 ? 15.397 -37.193 191.460 1.00 30.00 1067 SER A C 1
ATOM 2115 O O . SER A 1 279 ? 16.193 -37.577 190.611 1.00 30.00 1067 SER A O 1
ATOM 2118 N N . MET A 1 280 ? 15.533 -36.019 192.073 1.00 30.00 1068 MET A N 1
ATOM 2119 C CA . MET A 1 280 ? 16.669 -35.169 191.719 1.00 30.00 1068 MET A CA 1
ATOM 2120 C C . MET A 1 280 ? 17.704 -34.970 192.823 1.00 30.00 1068 MET A C 1
ATOM 2121 O O . MET A 1 280 ? 18.517 -34.060 192.747 1.00 30.00 1068 MET A O 1
ATOM 2126 N N . SER A 1 281 ? 17.696 -35.829 193.835 1.00 30.00 1069 SER A N 1
ATOM 2127 C CA . SER A 1 281 ? 18.792 -35.845 194.795 1.00 30.00 1069 SER A CA 1
ATOM 2128 C C . SER A 1 281 ? 19.656 -37.090 194.634 1.00 30.00 1069 SER A C 1
ATOM 2129 O O . SER A 1 281 ? 19.364 -37.958 193.821 1.00 30.00 1069 SER A O 1
ATOM 2132 N N . GLU A 1 282 ? 20.718 -37.164 195.426 1.00 30.00 1070 GLU A N 1
ATOM 2133 C CA . GLU A 1 282 ? 21.599 -38.324 195.470 1.00 30.00 1070 GLU A CA 1
ATOM 2134 C C . GLU A 1 282 ? 20.916 -39.609 195.946 1.00 30.00 1070 GLU A C 1
ATOM 2135 O O . GLU A 1 282 ? 20.118 -39.596 196.879 1.00 30.00 1070 GLU A O 1
ATOM 2141 N N . TRP A 1 283 ? 21.288 -40.718 195.307 1.00 30.00 1071 TRP A N 1
ATOM 2142 C CA . TRP A 1 283 ? 20.772 -42.051 195.599 1.00 30.00 1071 TRP A CA 1
ATOM 2143 C C . TRP A 1 283 ? 21.930 -42.979 195.965 1.00 30.00 1071 TRP A C 1
ATOM 2144 O O . TRP A 1 283 ? 23.025 -42.825 195.436 1.00 30.00 1071 TRP A O 1
ATOM 2155 N N . PRO A 1 284 ? 21.700 -43.948 196.864 1.00 30.00 1072 PRO A N 1
ATOM 2156 C CA . PRO A 1 284 ? 20.562 -44.081 197.768 1.00 30.00 1072 PRO A CA 1
ATOM 2157 C C . PRO A 1 284 ? 20.609 -43.074 198.914 1.00 30.00 1072 PRO A C 1
ATOM 2158 O O . PRO A 1 284 ? 21.679 -42.599 199.286 1.00 30.00 1072 PRO A O 1
ATOM 2162 N N . HIS A 1 285 ? 19.450 -42.755 199.467 1.00 30.00 1073 HIS A N 1
ATOM 2163 C CA . HIS A 1 285 ? 19.376 -41.998 200.705 1.00 30.00 1073 HIS A CA 1
ATOM 2164 C C . HIS A 1 285 ? 19.238 -42.904 201.922 1.00 30.00 1073 HIS A C 1
ATOM 2165 O O . HIS A 1 285 ? 19.559 -42.509 203.040 1.00 30.00 1073 HIS A O 1
ATOM 2172 N N . ALA A 1 286 ? 18.759 -44.122 201.699 1.00 30.00 1074 ALA A N 1
ATOM 2173 C CA . ALA A 1 286 ? 18.577 -45.098 202.772 1.00 30.00 1074 ALA A CA 1
ATOM 2174 C C . ALA A 1 286 ? 18.620 -46.506 202.198 1.00 30.00 1074 ALA A C 1
ATOM 2175 O O . ALA A 1 286 ? 18.618 -46.674 200.984 1.00 30.00 1074 ALA A O 1
ATOM 2177 N N . LEU A 1 287 ? 18.672 -47.515 203.062 1.00 30.00 1075 LEU A N 1
ATOM 2178 C CA . LEU A 1 287 ? 18.716 -48.906 202.600 1.00 30.00 1075 LEU A CA 1
ATOM 2179 C C . LEU A 1 287 ? 17.418 -49.662 202.851 1.00 30.00 1075 LEU A C 1
ATOM 2180 O O . LEU A 1 287 ? 17.149 -50.085 203.971 1.00 30.00 1075 LEU A O 1
ATOM 2185 N N . TYR A 1 288 ? 16.632 -49.844 201.793 1.00 30.00 1076 TYR A N 1
ATOM 2186 C CA . TYR A 1 288 ? 15.362 -50.565 201.850 1.00 30.00 1076 TYR A CA 1
ATOM 2187 C C . TYR A 1 288 ? 15.557 -52.044 202.146 1.00 30.00 1076 TYR A C 1
ATOM 2188 O O . TYR A 1 288 ? 16.543 -52.628 201.733 1.00 30.00 1076 TYR A O 1
ATOM 2197 N N . THR A 1 289 ? 14.612 -52.647 202.857 1.00 30.00 1077 THR A N 1
ATOM 2198 C CA . THR A 1 289 ? 14.725 -54.060 203.208 1.00 30.00 1077 THR A CA 1
ATOM 2199 C C . THR A 1 289 ? 13.443 -54.823 202.897 1.00 30.00 1077 THR A C 1
ATOM 2200 O O . THR A 1 289 ? 12.357 -54.403 203.277 1.00 30.00 1077 THR A O 1
ATOM 2204 N N . VAL A 1 290 ? 13.585 -55.954 202.208 1.00 30.00 1078 VAL A N 1
ATOM 2205 C CA . VAL A 1 290 ? 12.467 -56.842 201.901 1.00 30.00 1078 VAL A CA 1
ATOM 2206 C C . VAL A 1 290 ? 12.385 -57.972 202.910 1.00 30.00 1078 VAL A C 1
ATOM 2207 O O . VAL A 1 290 ? 13.291 -58.785 202.985 1.00 30.00 1078 VAL A O 1
ATOM 2211 N N . THR A 1 291 ? 11.313 -58.044 203.689 1.00 30.00 1079 THR A N 1
ATOM 2212 C CA . THR A 1 291 ? 11.180 -59.163 204.615 1.00 30.00 1079 THR A CA 1
ATOM 2213 C C . THR A 1 291 ? 10.127 -60.161 204.138 1.00 30.00 1079 THR A C 1
ATOM 2214 O O . THR A 1 291 ? 9.017 -59.780 203.790 1.00 30.00 1079 THR A O 1
ATOM 2218 N N . LYS A 1 292 ? 10.478 -61.443 204.145 1.00 30.00 1080 LYS A N 1
ATOM 2219 C CA . LYS A 1 292 ? 9.567 -62.487 203.695 1.00 30.00 1080 LYS A CA 1
ATOM 2220 C C . LYS A 1 292 ? 9.571 -63.673 204.645 1.00 30.00 1080 LYS A C 1
ATOM 2221 O O . LYS A 1 292 ? 10.621 -64.119 205.090 1.00 30.00 1080 LYS A O 1
ATOM 2227 N N . GLN A 1 293 ? 8.385 -64.177 204.949 1.00 30.00 1081 GLN A N 1
ATOM 2228 C CA . GLN A 1 293 ? 8.257 -65.390 205.734 1.00 30.00 1081 GLN A CA 1
ATOM 2229 C C . GLN A 1 293 ? 8.785 -66.571 204.948 1.00 30.00 1081 GLN A C 1
ATOM 2230 O O . GLN A 1 293 ? 8.547 -66.683 203.749 1.00 30.00 1081 GLN A O 1
ATOM 2236 N N . THR A 1 294 ? 9.495 -67.458 205.635 1.00 30.00 1082 THR A N 1
ATOM 2237 C CA . THR A 1 294 ? 10.081 -68.635 205.015 1.00 30.00 1082 THR A CA 1
ATOM 2238 C C . THR A 1 294 ? 9.973 -69.808 205.958 1.00 30.00 1082 THR A C 1
ATOM 2239 O O . THR A 1 294 ? 9.711 -69.639 207.144 1.00 30.00 1082 THR A O 1
ATOM 2243 N N . THR A 1 295 ? 10.201 -70.999 205.429 1.00 30.00 1083 THR A N 1
ATOM 2244 C CA . THR A 1 295 ? 10.150 -72.192 206.242 1.00 30.00 1083 THR A CA 1
ATOM 2245 C C . THR A 1 295 ? 11.264 -73.151 205.861 1.00 30.00 1083 THR A C 1
ATOM 2246 O O . THR A 1 295 ? 11.949 -72.971 204.858 1.00 30.00 1083 THR A O 1
ATOM 2250 N N . ASP A 1 296 ? 11.447 -74.167 206.690 1.00 30.00 1084 ASP A N 1
ATOM 2251 C CA . ASP A 1 296 ? 12.459 -75.193 206.490 1.00 30.00 1084 ASP A CA 1
ATOM 2252 C C . ASP A 1 296 ? 12.113 -76.083 205.291 1.00 30.00 1084 ASP A C 1
ATOM 2253 O O . ASP A 1 296 ? 10.960 -76.137 204.875 1.00 30.00 1084 ASP A O 1
ATOM 2258 N N . LEU A 1 297 ? 13.110 -76.754 204.717 1.00 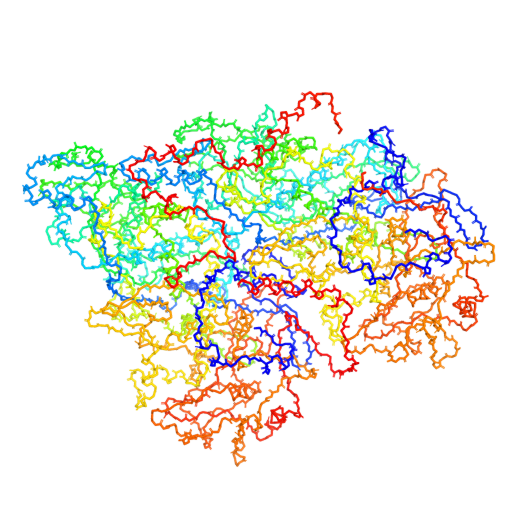30.00 1085 LEU A N 1
ATOM 2259 C CA . LEU A 1 297 ? 12.853 -77.682 203.612 1.00 30.00 1085 LEU A CA 1
ATOM 2260 C C . LEU A 1 297 ? 11.903 -78.803 204.031 1.00 30.00 1085 LEU A C 1
ATOM 2261 O O . LEU A 1 297 ? 11.172 -79.344 203.205 1.00 30.00 1085 LEU A O 1
ATOM 2266 N N . ALA A 1 298 ? 11.924 -79.157 205.309 1.00 30.00 1086 ALA A N 1
ATOM 2267 C CA . ALA A 1 298 ? 10.923 -80.058 205.867 1.00 30.00 1086 ALA A CA 1
ATOM 2268 C C . ALA A 1 298 ? 9.669 -79.296 206.285 1.00 30.00 1086 ALA A C 1
ATOM 2269 O O . ALA A 1 298 ? 8.651 -79.897 206.616 1.00 30.00 1086 ALA A O 1
ATOM 2271 N N . GLY A 1 299 ? 9.750 -77.968 206.261 1.00 30.00 1087 GLY A N 1
ATOM 2272 C CA . GLY A 1 299 ? 8.659 -77.113 206.700 1.00 30.00 1087 GLY A CA 1
ATOM 2273 C C . GLY A 1 299 ? 8.634 -76.835 208.194 1.00 30.00 1087 GLY A C 1
ATOM 2274 O O . GLY A 1 299 ? 7.747 -76.142 208.685 1.00 30.00 1087 GLY A O 1
ATOM 2275 N N . ALA A 1 300 ? 9.606 -77.377 208.917 1.00 30.00 1088 ALA A N 1
ATOM 2276 C CA . ALA A 1 300 ? 9.598 -77.363 210.378 1.00 30.00 1088 ALA A CA 1
ATOM 2277 C C . ALA A 1 300 ? 9.747 -75.999 211.057 1.00 30.00 1088 ALA A C 1
ATOM 2278 O O . ALA A 1 300 ? 9.177 -75.781 212.124 1.00 30.00 1088 ALA A O 1
ATOM 2280 N N . ASN A 1 301 ? 10.493 -75.082 210.456 1.00 30.00 1089 ASN A N 1
ATOM 2281 C CA . ASN A 1 301 ? 10.929 -73.897 211.196 1.00 30.00 1089 ASN A CA 1
ATOM 2282 C C . ASN A 1 301 ? 10.650 -72.579 210.502 1.00 30.00 1089 ASN A C 1
ATOM 2283 O O . ASN A 1 301 ? 11.557 -71.943 209.969 1.00 30.00 1089 ASN A O 1
ATOM 2288 N N . ALA A 1 302 ? 9.394 -72.156 210.522 1.00 30.00 1090 ALA A N 1
ATOM 2289 C CA . ALA A 1 302 ? 9.003 -70.922 209.860 1.00 30.00 1090 ALA A CA 1
ATOM 2290 C C . ALA A 1 302 ? 9.487 -69.688 210.609 1.00 30.00 1090 ALA A C 1
ATOM 2291 O O . ALA A 1 302 ? 9.668 -69.720 211.822 1.00 30.00 1090 ALA A O 1
ATOM 2293 N N . GLY A 1 303 ? 9.696 -68.602 209.873 1.00 30.00 1091 GLY A N 1
ATOM 2294 C CA . GLY A 1 303 ? 10.023 -67.324 210.471 1.00 30.00 1091 GLY A CA 1
ATOM 2295 C C . GLY A 1 303 ? 10.198 -66.239 209.427 1.00 30.00 1091 GLY A C 1
ATOM 2296 O O . GLY A 1 303 ? 10.292 -66.528 208.244 1.00 30.00 1091 GLY A O 1
ATOM 2297 N N . GLN A 1 304 ? 10.236 -64.985 209.864 1.00 30.00 1092 GLN A N 1
ATOM 2298 C CA . GLN A 1 304 ? 10.497 -63.870 208.963 1.00 30.00 1092 GLN A CA 1
ATOM 2299 C C . GLN A 1 304 ? 11.970 -63.861 208.571 1.00 30.00 1092 GLN A C 1
ATOM 2300 O O . GLN A 1 304 ? 12.815 -64.256 209.361 1.00 30.00 1092 GLN A O 1
ATOM 2306 N N . GLN A 1 305 ? 12.277 -63.398 207.366 1.00 30.00 1093 GLN A N 1
ATOM 2307 C CA . GLN A 1 305 ? 13.647 -63.419 206.866 1.00 30.00 1093 GLN A CA 1
ATOM 2308 C C . GLN A 1 305 ? 13.955 -62.185 206.030 1.00 30.00 1093 GLN A C 1
ATOM 2309 O O . GLN A 1 305 ? 13.135 -61.743 205.233 1.00 30.00 1093 GLN A O 1
ATOM 2315 N N . VAL A 1 306 ? 15.148 -61.629 206.213 1.00 30.00 1094 VAL A N 1
ATOM 2316 C CA . VAL A 1 306 ? 15.479 -60.352 205.605 1.00 30.00 1094 VAL A CA 1
ATOM 2317 C C . VAL A 1 306 ? 16.342 -60.457 204.351 1.00 30.00 1094 VAL A C 1
ATOM 2318 O O . VAL A 1 306 ? 17.259 -61.264 204.268 1.00 30.00 1094 VAL A O 1
ATOM 2322 N N . PHE A 1 307 ? 16.030 -59.607 203.383 1.00 30.00 1095 PHE A N 1
ATOM 2323 C CA . PHE A 1 307 ? 16.733 -59.541 202.117 1.00 30.00 1095 PHE A CA 1
ATOM 2324 C C . PHE A 1 307 ? 16.993 -58.086 201.777 1.00 30.00 1095 PHE A C 1
ATOM 2325 O O . PHE A 1 307 ? 16.197 -57.208 202.089 1.00 30.00 1095 PHE A O 1
ATOM 2333 N N . ILE A 1 308 ? 18.112 -57.837 201.120 1.00 30.00 1096 ILE A N 1
ATOM 2334 C CA . ILE A 1 308 ? 18.472 -56.502 200.695 1.00 30.00 1096 ILE A CA 1
ATOM 2335 C C . ILE A 1 308 ? 18.480 -56.448 199.161 1.00 30.00 1096 ILE A C 1
ATOM 2336 O O . ILE A 1 308 ? 19.223 -57.174 198.504 1.00 30.00 1096 ILE A O 1
ATOM 2341 N N . PRO A 1 309 ? 17.588 -55.633 198.579 1.00 30.00 1097 PRO A N 1
ATOM 2342 C CA . PRO A 1 309 ? 17.491 -55.483 197.125 1.00 30.00 1097 PRO A CA 1
ATOM 2343 C C . PRO A 1 309 ? 18.774 -54.939 196.503 1.00 30.00 1097 PRO A C 1
ATOM 2344 O O . PRO A 1 309 ? 19.432 -54.099 197.101 1.00 30.00 1097 PRO A O 1
ATOM 2348 N N . THR A 1 310 ? 19.126 -55.420 195.320 1.00 30.00 1098 THR A N 1
ATOM 2349 C CA . THR A 1 310 ? 20.351 -54.983 194.664 1.00 30.00 1098 THR A CA 1
ATOM 2350 C C . THR A 1 310 ? 20.243 -53.529 194.197 1.00 30.00 1098 THR A C 1
ATOM 2351 O O . THR A 1 310 ? 21.246 -52.828 194.094 1.00 30.00 1098 THR A O 1
ATOM 2355 N N . GLN A 1 311 ? 19.022 -53.077 193.925 1.00 30.00 1099 GLN A N 1
ATOM 2356 C CA . GLN A 1 311 ? 18.799 -51.698 193.499 1.00 30.00 1099 GLN A CA 1
ATOM 2357 C C . GLN A 1 311 ? 19.114 -50.711 194.602 1.00 30.00 1099 GLN A C 1
ATOM 2358 O O . GLN A 1 311 ? 19.458 -49.564 194.345 1.00 30.00 1099 GLN A O 1
ATOM 2364 N N . SER A 1 312 ? 19.000 -51.173 195.837 1.00 30.00 1100 SER A N 1
ATOM 2365 C CA . SER A 1 312 ? 19.164 -50.315 196.992 1.00 30.00 1100 SER A CA 1
ATOM 2366 C C . SER A 1 312 ? 20.614 -49.917 197.233 1.00 30.00 1100 SER A C 1
ATOM 2367 O O . SER A 1 312 ? 20.883 -48.998 197.993 1.00 30.00 1100 SER A O 1
ATOM 2370 N N . THR A 1 313 ? 21.550 -50.612 196.597 1.00 30.00 1101 THR A N 1
ATOM 2371 C CA . THR A 1 313 ? 22.963 -50.432 196.919 1.00 30.00 1101 THR A CA 1
ATOM 2372 C C . THR A 1 313 ? 23.775 -49.740 195.833 1.00 30.00 1101 THR A C 1
ATOM 2373 O O . THR A 1 313 ? 24.941 -49.423 196.036 1.00 30.00 1101 THR A O 1
ATOM 2377 N N . ILE A 1 314 ? 23.167 -49.523 194.675 1.00 30.00 1102 ILE A N 1
ATOM 2378 C CA . ILE A 1 314 ? 23.811 -48.780 193.605 1.00 30.00 1102 ILE A CA 1
ATOM 2379 C C . ILE A 1 314 ? 23.955 -47.309 193.988 1.00 30.00 1102 ILE A C 1
ATOM 2380 O O . ILE A 1 314 ? 23.016 -46.710 194.495 1.00 30.00 1102 ILE A O 1
ATOM 2385 N N . HIS A 1 315 ? 25.113 -46.722 193.704 1.00 30.00 1103 HIS A N 1
ATOM 2386 C CA . HIS A 1 315 ? 25.409 -45.346 194.075 1.00 30.00 1103 HIS A CA 1
ATOM 2387 C C . HIS A 1 315 ? 25.303 -44.414 192.882 1.00 30.00 1103 HIS A C 1
ATOM 2388 O O . HIS A 1 315 ? 26.065 -44.548 191.929 1.00 30.00 1103 HIS A O 1
ATOM 2395 N N . ILE A 1 316 ? 24.390 -43.451 192.929 1.00 30.00 1104 ILE A N 1
ATOM 2396 C CA . ILE A 1 316 ? 24.275 -42.501 191.828 1.00 30.00 1104 ILE A CA 1
ATOM 2397 C C . ILE A 1 316 ? 23.992 -41.067 192.274 1.00 30.00 1104 ILE A C 1
ATOM 2398 O O . ILE A 1 316 ? 23.176 -40.824 193.157 1.00 30.00 1104 ILE A O 1
ATOM 2403 N N . GLY A 1 317 ? 24.687 -40.120 191.647 1.00 30.00 1105 GLY A N 1
ATOM 2404 C CA . GLY A 1 317 ? 24.540 -38.705 191.943 1.00 30.00 1105 GLY A CA 1
ATOM 2405 C C . GLY A 1 317 ? 25.389 -38.239 193.108 1.00 30.00 1105 GLY A C 1
ATOM 2406 O O . GLY A 1 317 ? 26.133 -39.017 193.700 1.00 30.00 1105 GLY A O 1
ATOM 2407 N N . GLY A 1 318 ? 25.278 -36.958 193.441 1.00 30.00 1106 GLY A N 1
ATOM 2408 C CA . GLY A 1 318 ? 26.038 -36.414 194.551 1.00 30.00 1106 GLY A CA 1
ATOM 2409 C C . GLY A 1 318 ? 25.418 -35.197 195.207 1.00 30.00 1106 GLY A C 1
ATOM 2410 O O . GLY A 1 318 ? 26.038 -34.577 196.065 1.00 30.00 1106 GLY A O 1
ATOM 2411 N N . ARG A 1 319 ? 24.187 -34.873 194.833 1.00 30.00 1107 ARG A N 1
ATOM 2412 C CA . ARG A 1 319 ? 23.570 -33.628 195.261 1.00 30.00 1107 ARG A CA 1
ATOM 2413 C C . ARG A 1 319 ? 22.959 -33.760 196.654 1.00 30.00 1107 ARG A C 1
ATOM 2414 O O . ARG A 1 319 ? 21.769 -34.003 196.808 1.00 30.00 1107 ARG A O 1
ATOM 2422 N N . ARG A 1 320 ? 23.805 -33.595 197.666 1.00 30.00 1108 ARG A N 1
ATOM 2423 C CA . ARG A 1 320 ? 23.403 -33.641 199.064 1.00 30.00 1108 ARG A CA 1
ATOM 2424 C C . ARG A 1 320 ? 22.415 -32.552 199.485 1.00 30.00 1108 ARG A C 1
ATOM 2425 O O . ARG A 1 320 ? 21.610 -32.766 200.385 1.00 30.00 1108 ARG A O 1
ATOM 2433 N N . VAL A 1 321 ? 22.482 -31.380 198.863 1.00 30.00 1109 VAL A N 1
ATOM 2434 C CA . VAL A 1 321 ? 21.652 -30.261 199.309 1.00 30.00 1109 VAL A CA 1
ATOM 2435 C C . VAL A 1 321 ? 20.871 -29.629 198.164 1.00 30.00 1109 VAL A C 1
ATOM 2436 O O . VAL A 1 321 ? 21.371 -29.525 197.052 1.00 30.00 1109 VAL A O 1
ATOM 2440 N N . LEU A 1 322 ? 19.638 -29.206 198.426 1.00 30.00 1110 LEU A N 1
ATOM 2441 C CA . LEU A 1 322 ? 18.892 -28.510 197.385 1.00 30.00 1110 LEU A CA 1
ATOM 2442 C C . LEU A 1 322 ? 17.802 -27.536 197.825 1.00 30.00 1110 LEU A C 1
ATOM 2443 O O . LEU A 1 322 ? 17.305 -27.551 198.954 1.00 30.00 1110 LEU A O 1
ATOM 2448 N N . ASP A 1 323 ? 17.466 -26.676 196.878 1.00 30.00 1111 ASP A N 1
ATOM 2449 C CA . ASP A 1 323 ? 16.529 -25.595 197.063 1.00 30.00 1111 ASP A CA 1
ATOM 2450 C C . ASP A 1 323 ? 15.442 -25.762 196.028 1.00 30.00 1111 ASP A C 1
ATOM 2451 O O . ASP A 1 323 ? 15.737 -25.990 194.859 1.00 30.00 1111 ASP A O 1
ATOM 2456 N N . LEU A 1 324 ? 14.187 -25.645 196.444 1.00 30.00 1112 LEU A N 1
ATOM 2457 C CA . LEU A 1 324 ? 13.084 -25.797 195.507 1.00 30.00 1112 LEU A CA 1
ATOM 2458 C C . LEU A 1 324 ? 12.222 -24.544 195.469 1.00 30.00 1112 LEU A C 1
ATOM 2459 O O . LEU A 1 324 ? 11.815 -24.030 196.502 1.00 30.00 1112 LEU A O 1
ATOM 2464 N N . ILE A 1 325 ? 11.980 -24.043 194.269 1.00 30.00 1113 ILE A N 1
ATOM 2465 C CA . ILE A 1 325 ? 11.149 -22.871 194.077 1.00 30.00 1113 ILE A CA 1
ATOM 2466 C C . ILE A 1 325 ? 9.739 -23.342 193.774 1.00 30.00 1113 ILE A C 1
ATOM 2467 O O . ILE A 1 325 ? 9.540 -24.142 192.876 1.00 30.00 1113 ILE A O 1
ATOM 2472 N N . ILE A 1 326 ? 8.758 -22.811 194.491 1.00 30.00 1114 ILE A N 1
ATOM 2473 C CA . ILE A 1 326 ? 7.396 -23.329 194.446 1.00 30.00 1114 ILE A CA 1
ATOM 2474 C C . ILE A 1 326 ? 6.440 -22.275 193.906 1.00 30.00 1114 ILE A C 1
ATOM 2475 O O . ILE A 1 326 ? 6.598 -21.097 194.198 1.00 30.00 1114 ILE A O 1
ATOM 2480 N N . PRO A 1 327 ? 5.453 -22.689 193.095 1.00 30.00 1115 PRO A N 1
ATOM 2481 C CA . PRO A 1 327 ? 4.471 -21.753 192.534 1.00 30.00 1115 PRO A CA 1
ATOM 2482 C C . PRO A 1 327 ? 3.621 -21.012 193.567 1.00 30.00 1115 PRO A C 1
ATOM 2483 O O . PRO A 1 327 ? 3.250 -21.580 194.583 1.00 30.00 1115 PRO A O 1
ATOM 2487 N N . ARG A 1 328 ? 3.325 -19.748 193.284 1.00 30.00 1116 ARG A N 1
ATOM 2488 C CA . ARG A 1 328 ? 2.459 -18.939 194.125 1.00 30.00 1116 ARG A CA 1
ATOM 2489 C C . ARG A 1 328 ? 1.059 -18.913 193.499 1.00 30.00 1116 ARG A C 1
ATOM 2490 O O . ARG A 1 328 ? 0.905 -18.611 192.321 1.00 30.00 1116 ARG A O 1
ATOM 2498 N N . ARG A 1 329 ? 0.044 -19.277 194.273 1.00 30.00 1117 ARG A N 1
ATOM 2499 C CA . ARG A 1 329 ? -1.311 -19.398 193.737 1.00 30.00 1117 ARG A CA 1
ATOM 2500 C C . ARG A 1 329 ? -2.011 -18.059 193.543 1.00 30.00 1117 ARG A C 1
ATOM 2501 O O . ARG A 1 329 ? -3.013 -17.967 192.836 1.00 30.00 1117 ARG A O 1
ATOM 2509 N N . GLU A 1 330 ? -1.487 -17.025 194.185 1.00 30.00 1118 GLU A N 1
ATOM 2510 C CA . GLU A 1 330 ? -2.044 -15.685 194.077 1.00 30.00 1118 GLU A CA 1
ATOM 2511 C C . GLU A 1 330 ? -1.051 -14.769 193.383 1.00 30.00 1118 GLU A C 1
ATOM 2512 O O . GLU A 1 330 ? 0.152 -15.022 193.415 1.00 30.00 1118 GLU A O 1
ATOM 2518 N N . ILE A 1 331 ? -1.550 -13.713 192.752 1.00 30.00 1119 ILE A N 1
ATOM 2519 C CA . ILE A 1 331 ? -0.674 -12.692 192.195 1.00 30.00 1119 ILE A CA 1
ATOM 2520 C C . ILE A 1 331 ? -0.293 -11.719 193.293 1.00 30.00 1119 ILE A C 1
ATOM 2521 O O . ILE A 1 331 ? -1.050 -10.818 193.624 1.00 30.00 1119 ILE A O 1
ATOM 2526 N N . ALA A 1 332 ? 0.881 -11.923 193.877 1.00 30.00 1120 ALA A N 1
ATOM 2527 C CA . ALA A 1 332 ? 1.330 -11.135 195.014 1.00 30.00 1120 ALA A CA 1
ATOM 2528 C C . ALA A 1 332 ? 2.796 -10.731 194.870 1.00 30.00 1120 ALA A C 1
ATOM 2529 O O . ALA A 1 332 ? 3.546 -11.369 194.142 1.00 30.00 1120 ALA A O 1
ATOM 2531 N N . PRO A 1 333 ? 3.194 -9.633 195.530 1.00 30.00 1121 PRO A N 1
ATOM 2532 C CA . PRO A 1 333 ? 4.600 -9.272 195.731 1.00 30.00 1121 PRO A CA 1
ATOM 2533 C C . PRO A 1 333 ? 5.298 -10.236 196.689 1.00 30.00 1121 PRO A C 1
ATOM 2534 O O . PRO A 1 333 ? 4.619 -10.884 197.484 1.00 30.00 1121 PRO A O 1
ATOM 2538 N N . ASN A 1 334 ? 6.624 -10.324 196.624 1.00 30.00 1122 ASN A N 1
ATOM 2539 C CA . ASN A 1 334 ? 7.375 -11.272 197.441 1.00 30.00 1122 ASN A CA 1
ATOM 2540 C C . ASN A 1 334 ? 7.150 -11.057 198.935 1.00 30.00 1122 ASN A C 1
ATOM 2541 O O . ASN A 1 334 ? 7.153 -9.925 199.406 1.00 30.00 1122 ASN A O 1
ATOM 2546 N N . PRO A 1 335 ? 6.951 -12.154 199.687 1.00 30.00 1123 PRO A N 1
ATOM 2547 C CA . PRO A 1 335 ? 6.583 -12.128 201.107 1.00 30.00 1123 PRO A CA 1
ATOM 2548 C C . PRO A 1 335 ? 7.626 -11.492 202.016 1.00 30.00 1123 PRO A C 1
ATOM 2549 O O . PRO A 1 335 ? 8.824 -11.644 201.794 1.00 30.00 1123 PRO A O 1
ATOM 2553 N N . THR A 1 336 ? 7.152 -10.807 203.047 1.00 30.00 1124 THR A N 1
ATOM 2554 C CA . THR A 1 336 ? 8.009 -10.116 203.998 1.00 30.00 1124 THR A CA 1
ATOM 2555 C C . THR A 1 336 ? 7.887 -10.746 205.381 1.00 30.00 1124 THR A C 1
ATOM 2556 O O . THR A 1 336 ? 8.810 -10.678 206.183 1.00 30.00 1124 THR A O 1
ATOM 2560 N N . THR A 1 337 ? 6.752 -11.374 205.663 1.00 30.00 1125 THR A N 1
ATOM 2561 C CA . THR A 1 337 ? 6.569 -12.089 206.920 1.00 30.00 1125 THR A CA 1
ATOM 2562 C C . THR A 1 337 ? 6.444 -13.587 206.679 1.00 30.00 1125 THR A C 1
ATOM 2563 O O . THR A 1 337 ? 6.441 -14.042 205.542 1.00 30.00 1125 THR A O 1
ATOM 2567 N N . LEU A 1 338 ? 6.354 -14.346 207.765 1.00 30.00 1126 LEU A N 1
ATOM 2568 C CA . LEU A 1 338 ? 6.193 -15.791 207.686 1.00 30.00 1126 LEU A CA 1
ATOM 2569 C C . LEU A 1 338 ? 4.794 -16.216 207.203 1.00 30.00 1126 LEU A C 1
ATOM 2570 O O . LEU A 1 338 ? 4.663 -17.066 206.313 1.00 30.00 1126 LEU A O 1
ATOM 2575 N N . VAL A 1 339 ? 3.757 -15.612 207.778 1.00 30.00 1127 VAL A N 1
ATOM 2576 C CA . VAL A 1 339 ? 2.380 -15.970 207.446 1.00 30.00 1127 VAL A CA 1
ATOM 2577 C C . VAL A 1 339 ? 2.003 -15.629 206.010 1.00 30.00 1127 VAL A C 1
ATOM 2578 O O . VAL A 1 339 ? 1.186 -16.322 205.394 1.00 30.00 1127 VAL A O 1
ATOM 2582 N N . ALA A 1 340 ? 2.600 -14.571 205.476 1.00 30.00 1128 ALA A N 1
ATOM 2583 C CA . ALA A 1 340 ? 2.363 -14.193 204.095 1.00 30.00 1128 ALA A CA 1
ATOM 2584 C C . ALA A 1 340 ? 2.917 -15.261 203.181 1.00 30.00 1128 ALA A C 1
ATOM 2585 O O . ALA A 1 340 ? 2.264 -15.678 202.228 1.00 30.00 1128 ALA A O 1
ATOM 2587 N N . ALA A 1 341 ? 4.123 -15.718 203.494 1.00 30.00 1129 ALA A N 1
ATOM 2588 C CA . ALA A 1 341 ? 4.765 -16.774 202.727 1.00 30.00 1129 ALA A CA 1
ATOM 2589 C C . ALA A 1 341 ? 4.002 -18.085 202.830 1.00 30.00 1129 ALA A C 1
ATOM 2590 O O . ALA A 1 341 ? 3.937 -18.833 201.861 1.00 30.00 1129 ALA A O 1
ATOM 2592 N N . ASN A 1 342 ? 3.412 -18.363 203.991 1.00 30.00 1130 ASN A N 1
ATOM 2593 C CA . ASN A 1 342 ? 2.643 -19.591 204.148 1.00 30.00 1130 ASN A CA 1
ATOM 2594 C C . ASN A 1 342 ? 1.361 -19.563 203.342 1.00 30.00 1130 ASN A C 1
ATOM 2595 O O . ASN A 1 342 ? 1.010 -20.536 202.690 1.00 30.00 1130 ASN A O 1
ATOM 2600 N N . ALA A 1 343 ? 0.648 -18.448 203.412 1.00 30.00 1131 ALA A N 1
ATOM 2601 C CA . ALA A 1 343 ? -0.603 -18.310 202.683 1.00 30.00 1131 ALA A CA 1
ATOM 2602 C C . ALA A 1 343 ? -0.381 -18.263 201.182 1.00 30.00 1131 ALA A C 1
ATOM 2603 O O . ALA A 1 343 ? -1.252 -18.626 200.404 1.00 30.00 1131 ALA A O 1
ATOM 2605 N N . MET A 1 344 ? 0.785 -17.776 200.789 1.00 30.00 1132 MET A N 1
ATOM 2606 C CA . MET A 1 344 ? 1.073 -17.461 199.398 1.00 30.00 1132 MET A CA 1
ATOM 2607 C C . MET A 1 344 ? 1.188 -18.670 198.460 1.00 30.00 1132 MET A C 1
ATOM 2608 O O . MET A 1 344 ? 0.888 -18.572 197.273 1.00 30.00 1132 MET A O 1
ATOM 2613 N N . CYS A 1 345 ? 1.613 -19.808 198.997 1.00 30.00 1133 CYS A N 1
ATOM 2614 C CA . CYS A 1 345 ? 2.007 -20.951 198.175 1.00 30.00 1133 CYS A CA 1
ATOM 2615 C C . CYS A 1 345 ? 0.846 -21.743 197.564 1.00 30.00 1133 CYS A C 1
ATOM 2616 O O . CYS A 1 345 ? -0.255 -21.765 198.104 1.00 30.00 1133 CYS A O 1
ATOM 2619 N N . MET A 1 346 ? 1.121 -22.385 196.431 1.00 30.00 1134 MET A N 1
ATOM 2620 C CA . MET A 1 346 ? 0.167 -23.250 195.728 1.00 30.00 1134 MET A CA 1
ATOM 2621 C C . MET A 1 346 ? -0.233 -24.461 196.567 1.00 30.00 1134 MET A C 1
ATOM 2622 O O . MET A 1 346 ? -1.362 -24.933 196.481 1.00 30.00 1134 MET A O 1
ATOM 2627 N N . VAL A 1 347 ? 0.701 -24.955 197.374 1.00 30.00 1135 VAL A N 1
ATOM 2628 C CA . VAL A 1 347 ? 0.444 -25.988 198.373 1.00 30.00 1135 VAL A CA 1
ATOM 2629 C C . VAL A 1 347 ? 1.655 -26.061 199.297 1.00 30.00 1135 VAL A C 1
ATOM 2630 O O . VAL A 1 347 ? 2.782 -26.180 198.828 1.00 30.00 1135 VAL A O 1
ATOM 2634 N N . ARG A 1 348 ? 1.446 -25.939 200.604 1.00 30.00 1136 ARG A N 1
ATOM 2635 C CA . ARG A 1 348 ? 2.589 -25.846 201.510 1.00 30.00 1136 ARG A CA 1
ATOM 2636 C C . ARG A 1 348 ? 3.202 -27.207 201.802 1.00 30.00 1136 ARG A C 1
ATOM 2637 O O . ARG A 1 348 ? 2.496 -28.147 202.155 1.00 30.00 1136 ARG A O 1
ATOM 2645 N N . PRO A 1 349 ? 4.531 -27.312 201.642 1.00 30.00 1137 PRO A N 1
ATOM 2646 C CA . PRO A 1 349 ? 5.292 -28.536 201.884 1.00 30.00 1137 PRO A CA 1
ATOM 2647 C C . PRO A 1 349 ? 5.216 -29.042 203.316 1.00 30.00 1137 PRO A C 1
ATOM 2648 O O . PRO A 1 349 ? 5.182 -28.274 204.264 1.00 30.00 1137 PRO A O 1
ATOM 2652 N N . GLN A 1 350 ? 5.218 -30.363 203.434 1.00 30.00 1138 GLN A N 1
ATOM 2653 C CA . GLN A 1 350 ? 4.808 -31.067 204.635 1.00 30.00 1138 GLN A CA 1
ATOM 2654 C C . GLN A 1 350 ? 5.674 -32.304 204.815 1.00 30.00 1138 GLN A C 1
ATOM 2655 O O . GLN A 1 350 ? 6.167 -32.859 203.841 1.00 30.00 1138 GLN A O 1
ATOM 2661 N N . ALA A 1 351 ? 5.876 -32.722 206.056 1.00 30.00 1139 ALA A N 1
ATOM 2662 C CA . ALA A 1 351 ? 6.572 -33.969 206.340 1.00 30.00 1139 ALA A CA 1
ATOM 2663 C C . ALA A 1 351 ? 5.646 -35.164 206.145 1.00 30.00 1139 ALA A C 1
ATOM 2664 O O . ALA A 1 351 ? 4.431 -35.032 206.246 1.00 30.00 1139 ALA A O 1
ATOM 2666 N N . GLY A 1 352 ? 6.224 -36.329 205.865 1.00 30.00 1140 GLY A N 1
ATOM 2667 C CA . GLY A 1 352 ? 5.451 -37.542 205.657 1.00 30.00 1140 GLY A CA 1
ATOM 2668 C C . GLY A 1 352 ? 5.030 -38.257 206.929 1.00 30.00 1140 GLY A C 1
ATOM 2669 O O . GLY A 1 352 ? 5.428 -37.874 208.025 1.00 30.00 1140 GLY A O 1
ATOM 2670 N N . PRO A 1 353 ? 4.227 -39.322 206.782 1.00 30.00 1141 PRO A N 1
ATOM 2671 C CA . PRO A 1 353 ? 3.582 -40.055 207.877 1.00 30.00 1141 PRO A CA 1
ATOM 2672 C C . PRO A 1 353 ? 4.515 -40.665 208.917 1.00 30.00 1141 PRO A C 1
ATOM 2673 O O . PRO A 1 353 ? 4.102 -40.789 210.063 1.00 30.00 1141 PRO A O 1
ATOM 2677 N N . ASP A 1 354 ? 5.722 -41.070 208.548 1.00 30.00 1142 ASP A N 1
ATOM 2678 C CA . ASP A 1 354 ? 6.554 -41.775 209.513 1.00 30.00 1142 ASP A CA 1
ATOM 2679 C C . ASP A 1 354 ? 7.603 -40.859 210.156 1.00 30.00 1142 ASP A C 1
ATOM 2680 O O . ASP A 1 354 ? 8.552 -40.431 209.505 1.00 30.00 1142 ASP A O 1
ATOM 2685 N N . ALA A 1 355 ? 7.419 -40.584 211.446 1.00 30.00 1143 ALA A N 1
ATOM 2686 C CA . ALA A 1 355 ? 8.236 -39.634 212.202 1.00 30.00 1143 ALA A CA 1
ATOM 2687 C C . ALA A 1 355 ? 9.655 -40.120 212.467 1.00 30.00 1143 ALA A C 1
ATOM 2688 O O . ALA A 1 355 ? 9.918 -41.319 212.527 1.00 30.00 1143 ALA A O 1
ATOM 2690 N N . THR A 1 356 ? 10.562 -39.164 212.637 1.00 30.00 1144 THR A N 1
ATOM 2691 C CA . THR A 1 356 ? 11.976 -39.453 212.828 1.00 30.00 1144 THR A CA 1
ATOM 2692 C C . THR A 1 356 ? 12.579 -38.620 213.953 1.00 30.00 1144 THR A C 1
ATOM 2693 O O . THR A 1 356 ? 12.003 -37.617 214.372 1.00 30.00 1144 THR A O 1
ATOM 2697 N N . ALA A 1 357 ? 13.736 -39.049 214.441 1.00 30.00 1145 ALA A N 1
ATOM 2698 C CA . ALA A 1 357 ? 14.416 -38.369 215.538 1.00 30.00 1145 ALA A CA 1
ATOM 2699 C C . ALA A 1 357 ? 15.514 -37.445 215.025 1.00 30.00 1145 ALA A C 1
ATOM 2700 O O . ALA A 1 357 ? 15.505 -37.036 213.866 1.00 30.00 1145 ALA A O 1
ATOM 2702 N N . GLY A 1 358 ? 16.461 -37.117 215.900 1.00 30.00 1146 GLY A N 1
ATOM 2703 C CA . GLY A 1 358 ? 17.607 -36.313 215.513 1.00 30.00 1146 GLY A CA 1
ATOM 2704 C C . GLY A 1 358 ? 17.682 -34.936 216.136 1.00 30.00 1146 GLY A C 1
ATOM 2705 O O . GLY A 1 358 ? 16.852 -34.567 216.961 1.00 30.00 1146 GLY A O 1
ATOM 2706 N N . ALA A 1 359 ? 18.708 -34.188 215.753 1.00 30.00 1147 ALA A N 1
ATOM 2707 C CA . ALA A 1 359 ? 18.888 -32.816 216.213 1.00 30.00 1147 ALA A CA 1
ATOM 2708 C C . ALA A 1 359 ? 17.790 -31.912 215.668 1.00 30.00 1147 ALA A C 1
ATOM 2709 O O . ALA A 1 359 ? 17.466 -30.885 216.258 1.00 30.00 1147 ALA A O 1
ATOM 2711 N N . ILE A 1 360 ? 17.212 -32.310 214.540 1.00 30.00 1148 ILE A N 1
ATOM 2712 C CA . ILE A 1 360 ? 16.077 -31.604 213.968 1.00 30.00 1148 ILE A CA 1
ATOM 2713 C C . ILE A 1 360 ? 14.995 -32.637 213.698 1.00 30.00 1148 ILE A C 1
ATOM 2714 O O . ILE A 1 360 ? 14.813 -33.076 212.564 1.00 30.00 1148 ILE A O 1
ATOM 2719 N N . PRO A 1 361 ? 14.298 -33.066 214.757 1.00 30.00 1149 PRO A N 1
ATOM 2720 C CA . PRO A 1 361 ? 13.227 -34.061 214.656 1.00 30.00 1149 PRO A CA 1
ATOM 2721 C C . PRO A 1 361 ? 12.052 -33.584 213.812 1.00 30.00 1149 PRO A C 1
ATOM 2722 O O . PRO A 1 361 ? 11.729 -32.400 213.835 1.00 30.00 1149 PRO A O 1
ATOM 2726 N N . LEU A 1 362 ? 11.426 -34.497 213.079 1.00 30.00 1150 LEU A N 1
ATOM 2727 C CA . LEU A 1 362 ? 10.232 -34.176 212.306 1.00 30.00 1150 LEU A CA 1
ATOM 2728 C C . LEU A 1 362 ? 9.019 -34.971 212.765 1.00 30.00 1150 LEU A C 1
ATOM 2729 O O . LEU A 1 362 ? 8.950 -36.174 212.559 1.00 30.00 1150 LEU A O 1
ATOM 2734 N N . ALA A 1 363 ? 8.064 -34.291 213.394 1.00 30.00 1151 ALA A N 1
ATOM 2735 C CA . ALA A 1 363 ? 6.787 -34.904 213.746 1.00 30.00 1151 ALA A CA 1
ATOM 2736 C C . ALA A 1 363 ? 6.038 -35.268 212.477 1.00 30.00 1151 ALA A C 1
ATOM 2737 O O . ALA A 1 363 ? 6.178 -34.591 211.468 1.00 30.00 1151 ALA A O 1
ATOM 2739 N N . ALA A 1 364 ? 5.264 -36.347 212.513 1.00 30.00 1152 ALA A N 1
ATOM 2740 C CA . ALA A 1 364 ? 4.534 -36.773 211.324 1.00 30.00 1152 ALA A CA 1
ATOM 2741 C C . ALA A 1 364 ? 3.550 -35.701 210.857 1.00 30.00 1152 ALA A C 1
ATOM 2742 O O . ALA A 1 364 ? 2.791 -35.149 211.651 1.00 30.00 1152 ALA A O 1
ATOM 2744 N N . GLY A 1 365 ? 3.573 -35.410 209.561 1.00 30.00 1153 GLY A N 1
ATOM 2745 C CA . GLY A 1 365 ? 2.695 -34.414 208.979 1.00 30.00 1153 GLY A CA 1
ATOM 2746 C C . GLY A 1 365 ? 3.082 -32.978 209.281 1.00 30.00 1153 GLY A C 1
ATOM 2747 O O . GLY A 1 365 ? 2.295 -32.069 209.043 1.00 30.00 1153 GLY A O 1
ATOM 2748 N N . GLN A 1 366 ? 4.279 -32.775 209.823 1.00 30.00 1154 GLN A N 1
ATOM 2749 C CA . GLN A 1 366 ? 4.750 -31.442 210.200 1.00 30.00 1154 GLN A CA 1
ATOM 2750 C C . GLN A 1 366 ? 4.899 -30.494 209.012 1.00 30.00 1154 GLN A C 1
ATOM 2751 O O . GLN A 1 366 ? 5.398 -30.880 207.961 1.00 30.00 1154 GLN A O 1
ATOM 2757 N N . LEU A 1 367 ? 4.472 -29.246 209.180 1.00 30.00 1155 LEU A N 1
ATOM 2758 C CA . LEU A 1 367 ? 4.479 -28.302 208.066 1.00 30.00 1155 LEU A CA 1
ATOM 2759 C C . LEU A 1 367 ? 5.724 -27.420 208.054 1.00 30.00 1155 LEU A C 1
ATOM 2760 O O . LEU A 1 367 ? 6.157 -26.923 209.089 1.00 30.00 1155 LEU A O 1
ATOM 2765 N N . PHE A 1 368 ? 6.312 -27.262 206.871 1.00 30.00 1156 PHE A N 1
ATOM 2766 C CA . PHE A 1 368 ? 7.522 -26.464 206.693 1.00 30.00 1156 PHE A CA 1
ATOM 2767 C C . PHE A 1 368 ? 7.233 -24.970 206.819 1.00 30.00 1156 PHE A C 1
ATOM 2768 O O . PHE A 1 368 ? 6.218 -24.487 206.329 1.00 30.00 1156 PHE A O 1
ATOM 2776 N N . ASN A 1 369 ? 8.137 -24.236 207.450 1.00 30.00 1157 ASN A N 1
ATOM 2777 C CA . ASN A 1 369 ? 7.973 -22.795 207.596 1.00 30.00 1157 ASN A CA 1
ATOM 2778 C C . ASN A 1 369 ? 8.739 -22.030 206.532 1.00 30.00 1157 ASN A C 1
ATOM 2779 O O . ASN A 1 369 ? 9.959 -21.910 206.588 1.00 30.00 1157 ASN A O 1
ATOM 2784 N N . MET A 1 370 ? 7.995 -21.506 205.570 1.00 30.00 1158 MET A N 1
ATOM 2785 C CA . MET A 1 370 ? 8.556 -20.956 204.347 1.00 30.00 1158 MET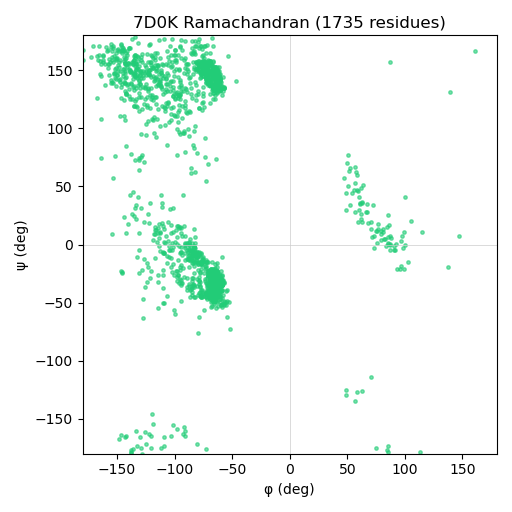 A CA 1
ATOM 2786 C C . MET A 1 370 ? 9.501 -19.782 204.571 1.00 30.00 1158 MET A C 1
ATOM 2787 O O . MET A 1 370 ? 9.339 -19.002 205.505 1.00 30.00 1158 MET A O 1
ATOM 2792 N N . ASN A 1 371 ? 10.509 -19.693 203.714 1.00 30.00 1159 ASN A N 1
ATOM 2793 C CA . ASN A 1 371 ? 11.491 -18.625 203.754 1.00 30.00 1159 ASN A CA 1
ATOM 2794 C C . ASN A 1 371 ? 10.943 -17.295 203.238 1.00 30.00 1159 ASN A C 1
ATOM 2795 O O . ASN A 1 371 ? 10.101 -17.277 202.345 1.00 30.00 1159 ASN A O 1
ATOM 2800 N N . PHE A 1 372 ? 11.429 -16.187 203.790 1.00 30.00 1160 PHE A N 1
ATOM 2801 C CA . PHE A 1 372 ? 10.999 -14.864 203.343 1.00 30.00 1160 PHE A CA 1
ATOM 2802 C C . PHE A 1 372 ? 12.133 -13.849 203.405 1.00 30.00 1160 PHE A C 1
ATOM 2803 O O . PHE A 1 372 ? 13.192 -14.117 203.962 1.00 30.00 1160 PHE A O 1
ATOM 2811 N N . ILE A 1 373 ? 11.897 -12.686 202.806 1.00 30.00 1161 ILE A N 1
ATOM 2812 C CA . ILE A 1 373 ? 12.930 -11.679 202.590 1.00 30.00 1161 ILE A CA 1
ATOM 2813 C C . ILE A 1 373 ? 13.540 -11.105 203.874 1.00 30.00 1161 ILE A C 1
ATOM 2814 O O . ILE A 1 373 ? 14.729 -10.786 203.916 1.00 30.00 1161 ILE A O 1
ATOM 2819 N N . GLY A 1 374 ? 12.750 -10.995 204.930 1.00 30.00 1162 GLY A N 1
ATOM 2820 C CA . GLY A 1 374 ? 13.325 -10.738 206.238 1.00 30.00 1162 GLY A CA 1
ATOM 2821 C C . GLY A 1 374 ? 14.046 -11.987 206.700 1.00 30.00 1162 GLY A C 1
ATOM 2822 O O . GLY A 1 374 ? 13.537 -13.093 206.544 1.00 30.00 1162 GLY A O 1
ATOM 2823 N N . ALA A 1 375 ? 15.232 -11.836 207.270 1.00 30.00 1163 ALA A N 1
ATOM 2824 C CA . ALA A 1 375 ? 15.980 -13.024 207.648 1.00 30.00 1163 ALA A CA 1
ATOM 2825 C C . ALA A 1 375 ? 16.511 -12.977 209.066 1.00 30.00 1163 ALA A C 1
ATOM 2826 O O . ALA A 1 375 ? 17.712 -12.811 209.268 1.00 30.00 1163 ALA A O 1
ATOM 2828 N N . PRO A 1 376 ? 15.627 -13.122 210.059 1.00 30.00 1164 PRO A N 1
ATOM 2829 C CA . PRO A 1 376 ? 16.155 -13.361 211.401 1.00 30.00 1164 PRO A CA 1
ATOM 2830 C C . PRO A 1 376 ? 17.006 -14.630 211.393 1.00 30.00 1164 PRO A C 1
ATOM 2831 O O . PRO A 1 376 ? 18.019 -14.710 212.082 1.00 30.00 1164 PRO A O 1
ATOM 2835 N N . ALA A 1 377 ? 16.588 -15.600 210.580 1.00 30.00 1165 ALA A N 1
ATOM 2836 C CA . ALA A 1 377 ? 17.345 -16.822 210.345 1.00 30.00 1165 ALA A CA 1
ATOM 2837 C C . ALA A 1 377 ? 16.826 -17.540 209.102 1.00 30.00 1165 ALA A C 1
ATOM 2838 O O . ALA A 1 377 ? 15.633 -17.511 208.819 1.00 30.00 1165 ALA A O 1
ATOM 2840 N N . PHE A 1 378 ? 17.729 -18.168 208.358 1.00 30.00 1166 PHE A N 1
ATOM 2841 C CA . PHE A 1 378 ? 17.352 -19.034 207.245 1.00 30.00 1166 PHE A CA 1
ATOM 2842 C C . PHE A 1 378 ? 16.820 -20.350 207.812 1.00 30.00 1166 PHE A C 1
ATOM 2843 O O . PHE A 1 378 ? 17.309 -20.814 208.839 1.00 30.00 1166 PHE A O 1
ATOM 2851 N N . GLU A 1 379 ? 15.829 -20.956 207.162 1.00 30.00 1167 GLU A N 1
ATOM 2852 C CA . GLU A 1 379 ? 15.213 -22.147 207.740 1.00 30.00 1167 GLU A CA 1
ATOM 2853 C C . GLU A 1 379 ? 15.241 -23.342 206.794 1.00 30.00 1167 GLU A C 1
ATOM 2854 O O . GLU A 1 379 ? 15.174 -23.180 205.581 1.00 30.00 1167 GLU A O 1
ATOM 2860 N N . GLU A 1 380 ? 15.328 -24.543 207.361 1.00 30.00 1168 GLU A N 1
ATOM 2861 C CA . GLU A 1 380 ? 15.778 -25.687 206.589 1.00 30.00 1168 GLU A CA 1
ATOM 2862 C C . GLU A 1 380 ? 15.505 -27.019 207.288 1.00 30.00 1168 GLU A C 1
ATOM 2863 O O . GLU A 1 380 ? 15.359 -27.065 208.504 1.00 30.00 1168 GLU A O 1
ATOM 2869 N N . TRP A 1 381 ? 15.478 -28.099 206.515 1.00 30.00 1169 TRP A N 1
ATOM 2870 C CA . TRP A 1 381 ? 15.321 -29.451 207.048 1.00 30.00 1169 TRP A CA 1
ATOM 2871 C C . TRP A 1 381 ? 16.424 -30.411 206.627 1.00 30.00 1169 TRP A C 1
ATOM 2872 O O . TRP A 1 381 ? 16.990 -30.278 205.549 1.00 30.00 1169 TRP A O 1
ATOM 2883 N N . PRO A 1 382 ? 16.740 -31.383 207.492 1.00 30.00 1170 PRO A N 1
ATOM 2884 C CA . PRO A 1 382 ? 17.574 -32.531 207.111 1.00 30.00 1170 PRO A CA 1
ATOM 2885 C C . PRO A 1 382 ? 16.921 -33.352 205.996 1.00 30.00 1170 PRO A C 1
ATOM 2886 O O . PRO A 1 382 ? 15.717 -33.586 206.057 1.00 30.00 1170 PRO A O 1
ATOM 2890 N N . MET A 1 383 ? 17.688 -33.823 205.022 1.00 1.00 1171 MET A N 1
ATOM 2891 C CA . MET A 1 383 ? 17.066 -34.341 203.808 1.00 1.00 1171 MET A CA 1
ATOM 2892 C C . MET A 1 383 ? 16.845 -35.851 203.841 1.00 1.00 1171 MET A C 1
ATOM 2893 O O . MET A 1 383 ? 15.859 -36.355 203.298 1.00 1.00 1171 MET A O 1
ATOM 2898 N N . THR A 1 384 ? 17.759 -36.568 204.477 1.00 1.00 1172 THR A N 1
ATOM 2899 C CA . THR A 1 384 ? 17.609 -38.006 204.605 1.00 1.00 1172 THR A CA 1
ATOM 2900 C C . THR A 1 384 ? 16.416 -38.362 205.467 1.00 1.00 1172 THR A C 1
ATOM 2901 O O . THR A 1 384 ? 15.790 -39.393 205.259 1.00 1.00 1172 THR A O 1
ATOM 2905 N N . SER A 1 385 ? 16.098 -37.510 206.431 1.00 1.00 1173 SER A N 1
ATOM 2906 C CA . SER A 1 385 ? 14.965 -37.759 207.312 1.00 1.00 1173 SER A CA 1
ATOM 2907 C C . SER A 1 385 ? 13.649 -37.358 206.651 1.00 1.00 1173 SER A C 1
ATOM 2908 O O . SER A 1 385 ? 12.617 -38.025 206.817 1.00 1.00 1173 SER A O 1
ATOM 2911 N N . TYR A 1 386 ? 13.706 -36.283 205.879 1.00 1.00 1174 TYR A N 1
ATOM 2912 C CA . TYR A 1 386 ? 12.584 -35.875 205.059 1.00 1.00 1174 TYR A CA 1
ATOM 2913 C C . TYR A 1 386 ? 12.217 -36.940 204.041 1.00 1.00 1174 TYR A C 1
ATOM 2914 O O . TYR A 1 386 ? 11.044 -37.119 203.734 1.00 1.00 1174 TYR A O 1
ATOM 2923 N N . LEU A 1 387 ? 13.210 -37.658 203.525 1.00 1.00 1175 LEU A N 1
ATOM 2924 C CA . LEU A 1 387 ? 12.917 -38.787 202.647 1.00 1.00 1175 LEU A CA 1
ATOM 2925 C C . LEU A 1 387 ? 12.597 -40.069 203.415 1.00 1.00 1175 LEU A C 1
ATOM 2926 O O . LEU A 1 387 ? 11.906 -40.931 202.898 1.00 1.00 1175 LEU A O 1
ATOM 2931 N N . TYR A 1 388 ? 13.085 -40.189 204.643 1.00 1.00 1176 TYR A N 1
ATOM 2932 C CA . TYR A 1 388 ? 12.726 -41.322 205.486 1.00 1.00 1176 TYR A CA 1
ATOM 2933 C C . TYR A 1 388 ? 11.246 -41.301 205.823 1.00 1.00 1176 TYR A C 1
ATOM 2934 O O . TYR A 1 388 ? 10.639 -42.346 206.029 1.00 1.00 1176 TYR A O 1
ATOM 2943 N N . SER A 1 389 ? 10.673 -40.106 205.902 1.00 1.00 1177 SER A N 1
ATOM 2944 C CA . SER A 1 389 ? 9.249 -39.971 206.202 1.00 1.00 1177 SER A CA 1
ATOM 2945 C C . SER A 1 389 ? 8.308 -40.448 205.098 1.00 1.00 1177 SER A C 1
ATOM 2946 O O . SER A 1 389 ? 7.294 -41.079 205.375 1.00 1.00 1177 SER A O 1
ATOM 2949 N N . TRP A 1 390 ? 8.632 -40.139 203.848 1.00 1.00 1178 TRP A N 1
ATOM 2950 C CA . TRP A 1 390 ? 7.764 -40.490 202.729 1.00 1.00 1178 TRP A CA 1
ATOM 2951 C C . TRP A 1 390 ? 8.095 -41.856 202.125 1.00 1.00 1178 TRP A C 1
ATOM 2952 O O . TRP A 1 390 ? 7.461 -42.284 201.165 1.00 1.00 1178 TRP A O 1
ATOM 2963 N N . ALA A 1 391 ? 9.094 -42.528 202.681 1.00 1.00 1179 ALA A N 1
ATOM 2964 C CA . ALA A 1 391 ? 9.642 -43.735 202.072 1.00 1.00 1179 ALA A CA 1
ATOM 2965 C C . ALA A 1 391 ? 8.628 -44.868 201.981 1.00 1.00 1179 ALA A C 1
ATOM 2966 O O . ALA A 1 391 ? 8.710 -45.707 201.087 1.00 1.00 1179 ALA A O 1
ATOM 2968 N N . GLY A 1 392 ? 7.676 -44.897 202.906 1.00 30.00 1180 GLY A N 1
ATOM 2969 C CA . GLY A 1 392 ? 6.686 -45.952 202.912 1.00 30.00 1180 GLY A CA 1
ATOM 2970 C C . GLY A 1 392 ? 5.505 -45.768 201.983 1.00 30.00 1180 GLY A C 1
ATOM 2971 O O . GLY A 1 392 ? 4.809 -46.727 201.671 1.00 30.00 1180 GLY A O 1
ATOM 2972 N N . ARG A 1 393 ? 5.268 -44.541 201.547 1.00 30.00 1181 ARG A N 1
ATOM 2973 C CA . ARG A 1 393 ? 4.051 -44.238 200.802 1.00 30.00 1181 ARG A CA 1
ATOM 2974 C C . ARG A 1 393 ? 4.185 -44.300 199.298 1.00 30.00 1181 ARG A C 1
ATOM 2975 O O . ARG A 1 393 ? 3.196 -44.163 198.582 1.00 30.00 1181 ARG A O 1
ATOM 2983 N N . PHE A 1 394 ? 5.396 -44.481 198.802 1.00 30.00 1182 PHE A N 1
ATOM 2984 C CA . PHE A 1 394 ? 5.575 -44.553 197.366 1.00 30.00 1182 PHE A CA 1
ATOM 2985 C C . PHE A 1 394 ? 5.034 -45.884 196.873 1.00 30.00 1182 PHE A C 1
ATOM 2986 O O . PHE A 1 394 ? 5.131 -46.889 197.567 1.00 30.00 1182 PHE A O 1
ATOM 2994 N N . ASP A 1 395 ? 4.432 -45.881 195.692 1.00 30.00 1183 ASP A N 1
ATOM 2995 C CA . ASP A 1 395 ? 3.644 -47.023 195.239 1.00 30.00 1183 ASP A CA 1
ATOM 2996 C C . ASP A 1 395 ? 3.541 -47.047 193.725 1.00 30.00 1183 ASP A C 1
ATOM 2997 O O . ASP A 1 395 ? 3.487 -45.994 193.098 1.00 30.00 1183 ASP A O 1
ATOM 3002 N N . ILE A 1 396 ? 3.511 -48.237 193.132 1.00 1.00 1184 ILE A N 1
ATOM 3003 C CA . ILE A 1 396 ? 3.713 -48.344 191.688 1.00 1.00 1184 ILE A CA 1
ATOM 3004 C C . ILE A 1 396 ? 2.577 -47.768 190.843 1.00 1.00 1184 ILE A C 1
ATOM 3005 O O . ILE A 1 396 ? 2.800 -47.299 189.720 1.00 1.00 1184 ILE A O 1
ATOM 3010 N N . THR A 1 397 ? 1.371 -47.757 191.390 1.00 1.00 1185 THR A N 1
ATOM 3011 C CA . THR A 1 397 ? 0.243 -47.140 190.703 1.00 1.00 1185 THR A CA 1
ATOM 3012 C C . THR A 1 397 ? 0.398 -45.613 190.639 1.00 1.00 1185 THR A C 1
ATOM 3013 O O . THR A 1 397 ? 0.165 -44.981 189.591 1.00 1.00 1185 THR A O 1
ATOM 3017 N N . THR A 1 398 ? 0.830 -45.023 191.748 1.00 1.00 1186 THR A N 1
ATOM 3018 C CA . THR A 1 398 ? 1.068 -43.590 191.780 1.00 1.00 1186 THR A CA 1
ATOM 3019 C C . THR A 1 398 ? 2.240 -43.201 190.886 1.00 1.00 1186 THR A C 1
ATOM 3020 O O . THR A 1 398 ? 2.237 -42.131 190.264 1.00 1.00 1186 THR A O 1
ATOM 3024 N N . ILE A 1 399 ? 3.231 -44.084 190.805 1.00 1.00 1187 ILE A N 1
ATOM 3025 C CA . ILE A 1 399 ? 4.370 -43.866 189.927 1.00 1.00 1187 ILE A CA 1
ATOM 3026 C C . ILE A 1 399 ? 3.912 -43.906 188.482 1.00 1.00 1187 ILE A C 1
ATOM 3027 O O . ILE A 1 399 ? 4.446 -43.206 187.622 1.00 1.00 1187 ILE A O 1
ATOM 3032 N N . ARG A 1 400 ? 2.898 -44.721 188.226 1.00 1.00 1188 ARG A N 1
ATOM 3033 C CA . ARG A 1 400 ? 2.305 -44.771 186.901 1.00 1.00 1188 ARG A CA 1
ATOM 3034 C C . ARG A 1 400 ? 1.589 -43.451 186.563 1.00 1.00 1188 ARG A C 1
ATOM 3035 O O . ARG A 1 400 ? 1.744 -42.919 185.450 1.00 1.00 1188 ARG A O 1
ATOM 3043 N N . GLN A 1 401 ? 0.877 -42.881 187.536 1.00 1.00 1189 GLN A N 1
ATOM 3044 C CA . GLN A 1 401 ? 0.353 -41.517 187.351 1.00 1.00 1189 GLN A CA 1
ATOM 3045 C C . GLN A 1 401 ? 1.417 -40.499 187.000 1.00 1.00 1189 GLN A C 1
ATOM 3046 O O . GLN A 1 401 ? 1.280 -39.714 186.056 1.00 1.00 1189 GLN A O 1
ATOM 3052 N N . TYR A 1 402 ? 2.478 -40.525 187.790 1.00 1.00 1190 TYR A N 1
ATOM 3053 C CA . TYR A 1 402 ? 3.550 -39.565 187.692 1.00 1.00 1190 TYR A CA 1
ATOM 3054 C C . TYR A 1 402 ? 4.216 -39.640 186.319 1.00 1.00 1190 TYR A C 1
ATOM 3055 O O . TYR A 1 402 ? 4.464 -38.615 185.671 1.00 1.00 1190 TYR A O 1
ATOM 3064 N N . MET A 1 403 ? 4.466 -40.862 185.861 1.00 1.00 1191 MET A N 1
ATOM 3065 C CA . MET A 1 403 ? 5.055 -41.068 184.548 1.00 1.00 1191 MET A CA 1
ATOM 3066 C C . MET A 1 403 ? 4.132 -40.604 183.448 1.00 1.00 1191 MET A C 1
ATOM 3067 O O . MET A 1 403 ? 4.587 -40.161 182.403 1.00 1.00 1191 MET A O 1
ATOM 3072 N N . GLY A 1 404 ? 2.828 -40.726 183.670 1.00 1.00 1192 GLY A N 1
ATOM 3073 C CA . GLY A 1 404 ? 1.905 -40.257 182.659 1.00 1.00 1192 GLY A CA 1
ATOM 3074 C C . GLY A 1 404 ? 1.973 -38.749 182.542 1.00 1.00 1192 GLY A C 1
ATOM 3075 O O . GLY A 1 404 ? 1.981 -38.192 181.437 1.00 1.00 1192 GLY A O 1
ATOM 3076 N N . ARG A 1 405 ? 2.076 -38.084 183.688 1.00 1.00 1193 ARG A N 1
ATOM 3077 C CA . ARG A 1 405 ? 2.148 -36.630 183.686 1.00 1.00 1193 ARG A CA 1
ATOM 3078 C C . ARG A 1 405 ? 3.423 -36.162 183.006 1.00 1.00 1193 ARG A C 1
ATOM 3079 O O . ARG A 1 405 ? 3.399 -35.235 182.187 1.00 1.00 1193 ARG A O 1
ATOM 3087 N N . LEU A 1 406 ? 4.534 -36.822 183.325 1.00 1.00 1194 LEU A N 1
ATOM 3088 C CA . LEU A 1 406 ? 5.780 -36.478 182.667 1.00 1.00 1194 LEU A CA 1
ATOM 3089 C C . LEU A 1 406 ? 5.720 -36.723 181.184 1.00 1.00 1194 LEU A C 1
ATOM 3090 O O . LEU A 1 406 ? 6.292 -35.960 180.426 1.00 1.00 1194 LEU A O 1
ATOM 3095 N N . ALA A 1 407 ? 5.033 -37.782 180.773 1.00 1.00 1195 ALA A N 1
ATOM 3096 C CA . ALA A 1 407 ? 4.931 -38.094 179.359 1.00 1.00 1195 ALA A CA 1
ATOM 3097 C C . ALA A 1 407 ? 4.166 -37.005 178.649 1.00 1.00 1195 ALA A C 1
ATOM 3098 O O . ALA A 1 407 ? 4.458 -36.678 177.504 1.00 1.00 1195 ALA A O 1
ATOM 3100 N N . THR A 1 408 ? 3.183 -36.435 179.332 1.00 1.00 1196 THR A N 1
ATOM 3101 C CA . THR A 1 408 ? 2.459 -35.319 178.748 1.00 1.00 1196 THR A CA 1
ATOM 3102 C C . THR A 1 408 ? 3.323 -34.064 178.668 1.00 1.00 1196 THR A C 1
ATOM 3103 O O . THR A 1 408 ? 3.296 -33.355 177.668 1.00 1.00 1196 THR A O 1
ATOM 3107 N N . MET A 1 409 ? 4.118 -33.813 179.703 1.00 1.00 1197 MET A N 1
ATOM 3108 C CA . MET A 1 409 ? 4.963 -32.624 179.718 1.00 1.00 1197 MET A CA 1
ATOM 3109 C C . MET A 1 409 ? 6.151 -32.712 178.757 1.00 1.00 1197 MET A C 1
ATOM 3110 O O . MET A 1 409 ? 6.469 -31.753 178.061 1.00 1.00 1197 MET A O 1
ATOM 3115 N N . VAL A 1 410 ? 6.792 -33.873 178.713 1.00 1.00 1198 VAL A N 1
ATOM 3116 C CA . VAL A 1 410 ? 7.856 -34.138 177.756 1.00 1.00 1198 VAL A CA 1
ATOM 3117 C C . VAL A 1 410 ? 7.910 -35.641 177.496 1.00 1.00 1198 VAL A C 1
ATOM 3118 O O . VAL A 1 410 ? 7.634 -36.426 178.386 1.00 1.00 1198 VAL A O 1
ATOM 3122 N N . GLY A 1 411 ? 8.255 -36.059 176.286 1.00 30.00 1199 GLY A N 1
ATOM 3123 C CA . GLY A 1 411 ? 8.256 -37.478 175.980 1.00 30.00 1199 GLY A CA 1
ATOM 3124 C C . GLY A 1 411 ? 9.179 -38.281 176.876 1.00 30.00 1199 GLY A C 1
ATOM 3125 O O . GLY A 1 411 ? 10.351 -37.948 177.022 1.00 30.00 1199 GLY A O 1
ATOM 3126 N N . VAL A 1 412 ? 8.652 -39.346 177.475 1.00 1.00 1200 VAL A N 1
ATOM 3127 C CA . VAL A 1 412 ? 9.411 -40.157 178.425 1.00 1.00 1200 VAL A CA 1
ATOM 3128 C C . VAL A 1 412 ? 9.685 -41.574 177.880 1.00 1.00 1200 VAL A C 1
ATOM 3129 O O . VAL A 1 412 ? 10.435 -42.342 178.466 1.00 1.00 1200 VAL A O 1
ATOM 3133 N N . LYS A 1 413 ? 9.119 -41.880 176.718 1.00 1.00 1201 LYS A N 1
ATOM 3134 C CA . LYS A 1 413 ? 9.158 -43.220 176.120 1.00 1.00 1201 LYS A CA 1
ATOM 3135 C C . LYS A 1 413 ? 10.574 -43.809 176.027 1.00 1.00 1201 LYS A C 1
ATOM 3136 O O . LYS A 1 413 ? 10.961 -44.728 176.777 1.00 1.00 1201 LYS A O 1
ATOM 3142 N N . ASP A 1 414 ? 11.340 -43.243 175.104 1.00 1.00 1202 ASP A N 1
ATOM 3143 C CA . ASP A 1 414 ? 12.675 -43.696 174.769 1.00 1.00 1202 ASP A CA 1
ATOM 3144 C C . ASP A 1 414 ? 13.612 -43.665 175.961 1.00 1.00 1202 ASP A C 1
ATOM 3145 O O . ASP A 1 414 ? 14.346 -44.629 176.238 1.00 1.00 1202 ASP A O 1
ATOM 3150 N N . ALA A 1 415 ? 13.567 -42.555 176.682 1.00 1.00 1203 ALA A N 1
ATOM 3151 C CA . ALA A 1 415 ? 14.463 -42.344 177.796 1.00 1.00 1203 ALA A CA 1
ATOM 3152 C C . ALA A 1 415 ? 14.204 -43.339 178.908 1.00 1.00 1203 ALA A C 1
ATOM 3153 O O . ALA A 1 415 ? 15.136 -43.796 179.578 1.00 1.00 1203 ALA A O 1
ATOM 3155 N N . TYR A 1 416 ? 12.941 -43.691 179.098 1.00 1.00 1204 TYR A N 1
ATOM 3156 C CA . TYR A 1 416 ? 12.637 -44.576 180.199 1.00 1.00 1204 TYR A CA 1
ATOM 3157 C C . TYR A 1 416 ? 13.004 -45.994 179.803 1.00 1.00 1204 TYR A C 1
ATOM 3158 O O . TYR A 1 416 ? 13.399 -46.789 180.652 1.00 1.00 1204 TYR A O 1
ATOM 3167 N N . TRP A 1 417 ? 12.875 -46.328 178.521 1.00 1.00 1205 TRP A N 1
ATOM 3168 C CA . TRP A 1 417 ? 13.264 -47.676 178.137 1.00 1.00 1205 TRP A CA 1
ATOM 3169 C C . TRP A 1 417 ? 14.770 -47.851 178.295 1.00 1.00 1205 TRP A C 1
ATOM 3170 O O . TRP A 1 417 ? 15.232 -48.883 178.791 1.00 1.00 1205 TRP A O 1
ATOM 3181 N N . ALA A 1 418 ? 15.533 -46.826 177.933 1.00 1.00 1206 ALA A N 1
ATOM 3182 C CA . ALA A 1 418 ? 16.979 -46.891 178.127 1.00 1.00 1206 ALA A CA 1
ATOM 3183 C C . ALA A 1 418 ? 17.369 -46.991 179.604 1.00 1.00 1206 ALA A C 1
ATOM 3184 O O . ALA A 1 418 ? 18.250 -47.783 179.991 1.00 1.00 1206 ALA A O 1
ATOM 3186 N N . ALA A 1 419 ? 16.688 -46.219 180.440 1.00 1.00 1207 ALA A N 1
ATOM 3187 C CA . ALA A 1 419 ? 16.976 -46.263 181.866 1.00 1.00 1207 ALA A CA 1
ATOM 3188 C C . ALA A 1 419 ? 16.638 -47.625 182.457 1.00 1.00 1207 ALA A C 1
ATOM 3189 O O . ALA A 1 419 ? 17.318 -48.104 183.365 1.00 1.00 1207 ALA A O 1
ATOM 3191 N N . HIS A 1 420 ? 15.585 -48.243 181.939 1.00 1.00 1208 HIS A N 1
ATOM 3192 C CA . HIS A 1 420 ? 15.186 -49.580 182.350 1.00 1.00 1208 HIS A CA 1
ATOM 3193 C C . HIS A 1 420 ? 16.223 -50.620 181.930 1.00 1.00 1208 HIS A C 1
ATOM 3194 O O . HIS A 1 420 ? 16.483 -51.587 182.654 1.00 1.00 1208 HIS A O 1
ATOM 3201 N N . GLU A 1 421 ? 16.846 -50.396 180.772 1.00 1.00 1209 GLU A N 1
ATOM 3202 C CA . GLU A 1 421 ? 17.926 -51.273 180.335 1.00 1.00 1209 GLU A CA 1
ATOM 3203 C C . GLU A 1 421 ? 19.093 -51.207 181.291 1.00 1.00 1209 GLU A C 1
ATOM 3204 O O . GLU A 1 421 ? 19.666 -52.236 181.648 1.00 1.00 1209 GLU A O 1
ATOM 3210 N N . LEU A 1 422 ? 19.446 -49.995 181.713 1.00 1.00 1210 LEU A N 1
ATOM 3211 C CA . LEU A 1 422 ? 20.524 -49.847 182.691 1.00 1.00 1210 LEU A CA 1
ATOM 3212 C C . LEU A 1 422 ? 20.169 -50.463 184.034 1.00 1.00 1210 LEU A C 1
ATOM 3213 O O . LEU A 1 422 ? 21.024 -51.043 184.705 1.00 1.00 1210 LEU A O 1
ATOM 3218 N N . ASN A 1 423 ? 18.898 -50.378 184.410 1.00 1.00 1211 ASN A N 1
ATOM 3219 C CA . ASN A 1 423 ? 18.446 -51.006 185.647 1.00 1.00 1211 ASN A CA 1
ATOM 3220 C C . ASN A 1 423 ? 18.608 -52.514 185.624 1.00 1.00 1211 ASN A C 1
ATOM 3221 O O . ASN A 1 423 ? 19.050 -53.113 186.611 1.00 1.00 1211 ASN A O 1
ATOM 3226 N N . VAL A 1 424 ? 18.289 -53.129 184.486 1.00 1.00 1212 VAL A N 1
ATOM 3227 C CA . VAL A 1 424 ? 18.480 -54.565 184.355 1.00 1.00 1212 VAL A CA 1
ATOM 3228 C C . VAL A 1 424 ? 19.956 -54.915 184.374 1.00 1.00 1212 VAL A C 1
ATOM 3229 O O . VAL A 1 424 ? 20.378 -55.790 185.124 1.00 1.00 1212 VAL A O 1
ATOM 3233 N N . ALA A 1 425 ? 20.742 -54.210 183.567 1.00 1.00 1213 ALA A N 1
ATOM 3234 C CA . ALA A 1 425 ? 22.163 -54.502 183.458 1.00 1.00 1213 ALA A CA 1
ATOM 3235 C C . ALA A 1 425 ? 22.908 -54.341 184.782 1.00 1.00 1213 ALA A C 1
ATOM 3236 O O . ALA A 1 425 ? 23.900 -55.019 185.017 1.00 1.00 1213 ALA A O 1
ATOM 3238 N N . LEU A 1 426 ? 22.443 -53.451 185.653 1.00 1.00 1214 LEU A N 1
ATOM 3239 C CA . LEU A 1 426 ? 23.112 -53.260 186.938 1.00 1.00 1214 LEU A CA 1
ATOM 3240 C C . LEU A 1 426 ? 22.579 -54.075 188.110 1.00 1.00 1214 LEU A C 1
ATOM 3241 O O . LEU A 1 426 ? 23.339 -54.445 188.991 1.00 1.00 1214 LEU A O 1
ATOM 3246 N N . SER A 1 427 ? 21.284 -54.348 188.150 1.00 1.00 1215 SER A N 1
ATOM 3247 C CA . SER A 1 427 ? 20.750 -54.981 189.346 1.00 1.00 1215 SER A CA 1
ATOM 3248 C C . SER A 1 427 ? 20.642 -56.508 189.288 1.00 1.00 1215 SER A C 1
ATOM 3249 O O . SER A 1 427 ? 20.725 -57.165 190.319 1.00 1.00 1215 SER A O 1
ATOM 3252 N N . GLN A 1 428 ? 20.434 -57.075 188.103 1.00 30.00 1216 GLN A N 1
ATOM 3253 C CA . GLN A 1 428 ? 20.323 -58.530 187.990 1.00 30.00 1216 GLN A CA 1
ATOM 3254 C C . GLN A 1 428 ? 21.671 -59.229 188.160 1.00 30.00 1216 GLN A C 1
ATOM 3255 O O . GLN A 1 428 ? 22.682 -58.792 187.621 1.00 30.00 1216 GLN A O 1
ATOM 3261 N N . VAL A 1 429 ? 21.657 -60.347 188.875 1.00 30.00 1217 VAL A N 1
ATOM 3262 C CA . VAL A 1 429 ? 22.860 -60.917 189.477 1.00 30.00 1217 VAL A CA 1
ATOM 3263 C C . VAL A 1 429 ? 22.811 -62.444 189.633 1.00 30.00 1217 VAL A C 1
ATOM 3264 O O . VAL A 1 429 ? 21.795 -62.997 190.039 1.00 30.00 1217 VAL A O 1
ATOM 3268 N N . ALA A 1 430 ? 23.907 -63.123 189.300 1.00 30.00 1218 ALA A N 1
ATOM 3269 C CA . ALA A 1 430 ? 23.980 -64.575 189.448 1.00 30.00 1218 ALA A CA 1
ATOM 3270 C C . ALA A 1 430 ? 25.251 -65.020 190.164 1.00 30.00 1218 ALA A C 1
ATOM 3271 O O . ALA A 1 430 ? 26.316 -64.462 189.930 1.00 30.00 1218 ALA A O 1
ATOM 3273 N N . PRO A 1 431 ? 25.139 -66.034 191.036 1.00 30.00 1219 PRO A N 1
ATOM 3274 C CA . PRO A 1 431 ? 26.228 -66.691 191.773 1.00 30.00 1219 PRO A CA 1
ATOM 3275 C C . PRO A 1 431 ? 27.228 -67.444 190.888 1.00 30.00 1219 PRO A C 1
ATOM 3276 O O . PRO A 1 431 ? 26.857 -67.948 189.834 1.00 30.00 1219 PRO A O 1
ATOM 3280 N N . LYS A 1 432 ? 28.487 -67.503 191.313 1.00 30.00 1220 LYS A N 1
ATOM 3281 C CA . LYS A 1 432 ? 29.516 -68.233 190.580 1.00 30.00 1220 LYS A CA 1
ATOM 3282 C C . LYS A 1 432 ? 29.329 -69.752 190.617 1.00 30.00 1220 LYS A C 1
ATOM 3283 O O . LYS A 1 432 ? 28.998 -70.321 191.652 1.00 30.00 1220 LYS A O 1
ATOM 3289 N N . MET A 1 433 ? 29.560 -70.404 189.478 1.00 30.00 1221 MET A N 1
ATOM 3290 C CA . MET A 1 433 ? 29.316 -71.837 189.361 1.00 30.00 1221 MET A CA 1
ATOM 3291 C C . MET A 1 433 ? 30.335 -72.685 190.099 1.00 30.00 1221 MET A C 1
ATOM 3292 O O . MET A 1 433 ? 31.487 -72.309 190.252 1.00 30.00 1221 MET A O 1
ATOM 3297 N N . THR A 1 434 ? 29.877 -73.832 190.574 1.00 30.00 1222 THR A N 1
ATOM 3298 C CA . THR A 1 434 ? 30.748 -74.828 191.161 1.00 30.00 1222 THR A CA 1
ATOM 3299 C C . THR A 1 434 ? 30.892 -76.030 190.231 1.00 30.00 1222 THR A C 1
ATOM 3300 O O . THR A 1 434 ? 30.050 -76.269 189.367 1.00 30.00 1222 THR A O 1
ATOM 3304 N N . THR A 1 435 ? 31.992 -76.753 190.380 1.00 30.00 1223 THR A N 1
ATOM 3305 C CA . THR A 1 435 ? 32.322 -77.815 189.441 1.00 30.00 1223 THR A CA 1
ATOM 3306 C C . THR A 1 435 ? 31.868 -79.187 189.945 1.00 30.00 1223 THR A C 1
ATOM 3307 O O . THR A 1 435 ? 31.774 -79.421 191.147 1.00 30.00 1223 THR A O 1
ATOM 3311 N N . ALA A 1 436 ? 31.569 -80.088 189.020 1.00 30.00 1224 ALA A N 1
ATOM 3312 C CA . ALA A 1 436 ? 31.100 -81.420 189.377 1.00 30.00 1224 ALA A CA 1
ATOM 3313 C C . ALA A 1 436 ? 31.315 -82.382 188.226 1.00 30.00 1224 ALA A C 1
ATOM 3314 O O . ALA A 1 436 ? 31.681 -81.972 187.127 1.00 30.00 1224 ALA A O 1
ATOM 3316 N N . ALA A 1 437 ? 31.118 -83.668 188.484 1.00 30.00 1225 ALA A N 1
ATOM 3317 C CA . ALA A 1 437 ? 31.017 -84.643 187.407 1.00 30.00 1225 ALA A CA 1
ATOM 3318 C C . ALA A 1 437 ? 29.551 -84.863 187.045 1.00 30.00 1225 ALA A C 1
ATOM 3319 O O . ALA A 1 437 ? 29.217 -85.136 185.897 1.00 30.00 1225 ALA A O 1
ATOM 3321 N N . GLY A 1 438 ? 28.681 -84.713 188.040 1.00 30.00 1226 GLY A N 1
ATOM 3322 C CA . GLY A 1 438 ? 27.256 -84.958 187.891 1.00 30.00 1226 GLY A CA 1
ATOM 3323 C C . GLY A 1 438 ? 26.427 -83.744 187.528 1.00 30.00 1226 GLY A C 1
ATOM 3324 O O . GLY A 1 438 ? 26.966 -82.749 187.065 1.00 30.00 1226 GLY A O 1
ATOM 3325 N N . GLY A 1 439 ? 25.114 -83.837 187.725 1.00 30.00 1227 GLY A N 1
ATOM 3326 C CA . GLY A 1 439 ? 24.189 -82.779 187.349 1.00 30.00 1227 GLY A CA 1
ATOM 3327 C C . GLY A 1 439 ? 24.007 -81.538 188.210 1.00 30.00 1227 GLY A C 1
ATOM 3328 O O . GLY A 1 439 ? 23.740 -80.472 187.676 1.00 30.00 1227 GLY A O 1
ATOM 3329 N N . TRP A 1 440 ? 24.166 -81.659 189.524 1.00 30.00 1228 TRP A N 1
ATOM 3330 C CA . TRP A 1 440 ? 23.941 -80.551 190.468 1.00 30.00 1228 TRP A CA 1
ATOM 3331 C C . TRP A 1 440 ? 25.005 -80.353 191.530 1.00 30.00 1228 TRP A C 1
ATOM 3332 O O . TRP A 1 440 ? 25.605 -81.309 192.007 1.00 30.00 1228 TRP A O 1
ATOM 3343 N N . ALA A 1 441 ? 25.202 -79.095 191.919 1.00 30.00 1229 ALA A N 1
ATOM 3344 C CA . ALA A 1 441 ? 26.167 -78.751 192.959 1.00 30.00 1229 ALA A CA 1
ATOM 3345 C C . ALA A 1 441 ? 25.956 -77.342 193.513 1.00 30.00 1229 ALA A C 1
ATOM 3346 O O . ALA A 1 441 ? 25.395 -76.484 192.839 1.00 30.00 1229 ALA A O 1
ATOM 3348 N N . ALA A 1 442 ? 26.406 -77.120 194.744 1.00 30.00 1230 ALA A N 1
ATOM 3349 C CA . ALA A 1 442 ? 26.384 -75.799 195.370 1.00 30.00 1230 ALA A CA 1
ATOM 3350 C C . ALA A 1 442 ? 27.443 -75.688 196.469 1.00 30.00 1230 ALA A C 1
ATOM 3351 O O . ALA A 1 442 ? 27.873 -76.692 197.024 1.00 30.00 1230 ALA A O 1
ATOM 3353 N N . GLN A 1 443 ? 27.834 -74.448 196.768 1.00 30.00 1231 GLN A N 1
ATOM 3354 C CA . GLN A 1 443 ? 28.777 -74.104 197.841 1.00 30.00 1231 GLN A CA 1
ATOM 3355 C C . GLN A 1 443 ? 28.159 -74.159 199.245 1.00 30.00 1231 GLN A C 1
ATOM 3356 O O . GLN A 1 443 ? 26.936 -74.147 199.388 1.00 30.00 1231 GLN A O 1
ATOM 3362 N N . ALA A 1 444 ? 29.004 -74.227 200.274 1.00 30.00 1232 ALA A N 1
ATOM 3363 C CA . ALA A 1 444 ? 28.525 -74.384 201.649 1.00 30.00 1232 ALA A CA 1
ATOM 3364 C C . ALA A 1 444 ? 27.677 -73.222 202.138 1.00 30.00 1232 ALA A C 1
ATOM 3365 O O . ALA A 1 444 ? 27.813 -72.099 201.665 1.00 30.00 1232 ALA A O 1
ATOM 3367 N N . ALA A 1 445 ? 26.788 -73.510 203.082 1.00 30.00 1233 ALA A N 1
ATOM 3368 C CA . ALA A 1 445 ? 25.923 -72.496 203.673 1.00 30.00 1233 ALA A CA 1
ATOM 3369 C C . ALA A 1 445 ? 26.715 -71.428 204.412 1.00 30.00 1233 ALA A C 1
ATOM 3370 O O . ALA A 1 445 ? 27.653 -71.733 205.147 1.00 30.00 1233 ALA A O 1
ATOM 3372 N N . ASN A 1 446 ? 26.316 -70.174 204.207 1.00 30.00 1234 ASN A N 1
ATOM 3373 C CA . ASN A 1 446 ? 26.907 -69.011 204.871 1.00 30.00 1234 ASN A CA 1
ATOM 3374 C C . ASN A 1 446 ? 28.412 -68.907 204.568 1.00 30.00 1234 ASN A C 1
ATOM 3375 O O . ASN A 1 446 ? 29.166 -68.250 205.278 1.00 30.00 1234 ASN A O 1
ATOM 3380 N N . SER A 1 447 ? 28.841 -69.575 203.504 1.00 30.00 1235 SER A N 1
ATOM 3381 C CA . SER A 1 447 ? 30.217 -69.495 203.029 1.00 30.00 1235 SER A CA 1
ATOM 3382 C C . SER A 1 447 ? 30.412 -68.212 202.245 1.00 30.00 1235 SER A C 1
ATOM 3383 O O . SER A 1 447 ? 29.456 -67.655 201.712 1.00 30.00 1235 SER A O 1
ATOM 3386 N N . ALA A 1 448 ? 31.644 -67.725 202.188 1.00 30.00 1236 ALA A N 1
ATOM 3387 C CA . ALA A 1 448 ? 31.947 -66.561 201.372 1.00 30.00 1236 ALA A CA 1
ATOM 3388 C C . ALA A 1 448 ? 31.745 -66.858 199.893 1.00 30.00 1236 ALA A C 1
ATOM 3389 O O . ALA A 1 448 ? 31.398 -65.975 199.114 1.00 30.00 1236 ALA A O 1
ATOM 3391 N N . GLN A 1 449 ? 31.991 -68.106 199.504 1.00 30.00 1237 GLN A N 1
ATOM 3392 C CA . GLN A 1 449 ? 31.837 -68.535 198.117 1.00 30.00 1237 GLN A CA 1
ATOM 3393 C C . GLN A 1 449 ? 30.388 -68.616 197.672 1.00 30.00 1237 GLN A C 1
ATOM 3394 O O . GLN A 1 449 ? 30.091 -68.507 196.487 1.00 30.00 1237 GLN A O 1
ATOM 3400 N N . GLN A 1 450 ? 29.493 -68.830 198.629 1.00 30.00 1238 GLN A N 1
ATOM 3401 C CA . GLN A 1 450 ? 28.065 -68.886 198.365 1.00 30.00 1238 GLN A CA 1
ATOM 3402 C C . GLN A 1 450 ? 27.545 -67.538 197.887 1.00 30.00 1238 GLN A C 1
ATOM 3403 O O . GLN A 1 450 ? 26.565 -67.462 197.156 1.00 30.00 1238 GLN A O 1
ATOM 3409 N N . SER A 1 451 ? 28.216 -66.472 198.314 1.00 30.00 1239 SER A N 1
ATOM 3410 C CA . SER A 1 451 ? 27.735 -65.121 198.076 1.00 30.00 1239 SER A CA 1
ATOM 3411 C C . SER A 1 451 ? 28.474 -64.381 196.967 1.00 30.00 1239 SER A C 1
ATOM 3412 O O . SER A 1 451 ? 28.108 -63.259 196.632 1.00 30.00 1239 SER A O 1
ATOM 3415 N N . ASP A 1 452 ? 29.518 -64.984 196.406 1.00 30.00 1240 ASP A N 1
ATOM 3416 C CA . ASP A 1 452 ? 30.155 -64.385 195.239 1.00 30.00 1240 ASP A CA 1
ATOM 3417 C C . ASP A 1 452 ? 29.173 -64.390 194.087 1.00 30.00 1240 ASP A C 1
ATOM 3418 O O . ASP A 1 452 ? 28.509 -65.391 193.846 1.00 30.00 1240 ASP A O 1
ATOM 3423 N N . VAL A 1 453 ? 29.085 -63.277 193.371 1.00 30.00 1241 VAL A N 1
ATOM 3424 C CA . VAL A 1 453 ? 28.060 -63.103 192.351 1.00 30.00 1241 VAL A CA 1
ATOM 3425 C C . VAL A 1 453 ? 28.570 -62.232 191.208 1.00 30.00 1241 VAL A C 1
ATOM 3426 O O . VAL A 1 453 ? 29.600 -61.582 191.331 1.00 30.00 1241 VAL A O 1
ATOM 3430 N N . CYS A 1 454 ? 27.852 -62.215 190.091 1.00 30.00 1242 CYS A N 1
ATOM 3431 C CA . CYS A 1 454 ? 28.316 -61.489 188.914 1.00 30.00 1242 CYS A CA 1
ATOM 3432 C C . CYS A 1 454 ? 27.187 -60.841 188.130 1.00 30.00 1242 CYS A C 1
ATOM 3433 O O . CYS A 1 454 ? 26.029 -61.203 188.262 1.00 30.00 1242 CYS A O 1
ATOM 3436 N N . TYR A 1 455 ? 27.559 -59.873 187.308 1.00 30.00 1243 TYR A N 1
ATOM 3437 C CA . TYR A 1 455 ? 26.661 -59.207 186.371 1.00 30.00 1243 TYR A CA 1
ATOM 3438 C C . TYR A 1 455 ? 26.327 -60.081 185.179 1.00 30.00 1243 TYR A C 1
ATOM 3439 O O . TYR A 1 455 ? 26.935 -61.123 184.976 1.00 30.00 1243 TYR A O 1
ATOM 3448 N N . SER A 1 456 ? 25.378 -59.639 184.367 1.00 30.00 1244 SER A N 1
ATOM 3449 C CA . SER A 1 456 ? 25.145 -60.245 183.069 1.00 30.00 1244 SER A CA 1
ATOM 3450 C C . SER A 1 456 ? 26.368 -60.075 182.182 1.00 30.00 1244 SER A C 1
ATOM 3451 O O . SER A 1 456 ? 26.530 -60.772 181.186 1.00 30.00 1244 SER A O 1
ATOM 3454 N N . SER A 1 457 ? 27.208 -59.115 182.547 1.00 30.00 1245 SER A N 1
ATOM 3455 C CA . SER A 1 457 ? 28.420 -58.781 181.820 1.00 30.00 1245 SER A CA 1
ATOM 3456 C C . SER A 1 457 ? 29.570 -59.730 182.158 1.00 30.00 1245 SER A C 1
ATOM 3457 O O . SER A 1 457 ? 30.625 -59.671 181.535 1.00 30.00 1245 SER A O 1
ATOM 3460 N N . LEU A 1 458 ? 29.345 -60.601 183.140 1.00 30.00 1246 LEU A N 1
ATOM 3461 C CA . LEU A 1 458 ? 30.342 -61.547 183.633 1.00 30.00 1246 LEU A CA 1
ATOM 3462 C C . LEU A 1 458 ? 31.511 -60.851 184.325 1.00 30.00 1246 LEU A C 1
ATOM 3463 O O . LEU A 1 458 ? 32.626 -61.360 184.345 1.00 30.00 1246 LEU A O 1
ATOM 3468 N N . LEU A 1 459 ? 31.243 -59.682 184.895 1.00 30.00 1247 LEU A N 1
ATOM 3469 C CA . LEU A 1 459 ? 32.175 -59.022 185.802 1.00 30.00 1247 LEU A CA 1
ATOM 3470 C C . LEU A 1 459 ? 31.727 -59.251 187.235 1.00 30.00 1247 LEU A C 1
ATOM 3471 O O . LEU A 1 459 ? 30.578 -58.996 187.567 1.00 30.00 1247 LEU A O 1
ATOM 3476 N N . THR A 1 460 ? 32.621 -59.740 188.087 1.00 30.00 1248 THR A N 1
ATOM 3477 C CA . THR A 1 460 ? 32.265 -59.945 189.488 1.00 30.00 1248 THR A CA 1
ATOM 3478 C C . THR A 1 460 ? 31.995 -58.606 190.168 1.00 30.00 1248 THR A C 1
ATOM 3479 O O . THR A 1 460 ? 32.622 -57.601 189.842 1.00 30.00 1248 THR A O 1
ATOM 3483 N N . VAL A 1 461 ? 31.032 -58.586 191.083 1.00 30.00 1249 VAL A N 1
ATOM 3484 C CA . VAL A 1 461 ? 30.626 -57.342 191.720 1.00 30.00 1249 VAL A CA 1
ATOM 3485 C C . VAL A 1 461 ? 31.466 -57.056 192.963 1.00 30.00 1249 VAL A C 1
ATOM 3486 O O . VAL A 1 461 ? 31.920 -57.972 193.643 1.00 30.00 1249 VAL A O 1
ATOM 3490 N N . THR A 1 462 ? 31.668 -55.776 193.250 1.00 30.00 1250 THR A N 1
ATOM 3491 C CA . THR A 1 462 ? 32.480 -55.345 194.381 1.00 30.00 1250 THR A CA 1
ATOM 3492 C C . THR A 1 462 ? 31.772 -55.608 195.713 1.00 30.00 1250 THR A C 1
ATOM 3493 O O . THR A 1 462 ? 30.558 -55.495 195.810 1.00 30.00 1250 THR A O 1
ATOM 3497 N N . ARG A 1 463 ? 32.539 -55.973 196.733 1.00 30.00 1251 ARG A N 1
ATOM 3498 C CA . ARG A 1 463 ? 31.987 -56.185 198.065 1.00 30.00 1251 ARG A CA 1
ATOM 3499 C C . ARG A 1 463 ? 32.488 -55.095 199.014 1.00 30.00 1251 ARG A C 1
ATOM 3500 O O . ARG A 1 463 ? 33.616 -54.626 198.886 1.00 30.00 1251 ARG A O 1
ATOM 3508 N N . SER A 1 464 ? 31.643 -54.690 199.958 1.00 30.00 1252 SER A N 1
ATOM 3509 C CA . SER A 1 464 ? 32.016 -53.699 200.959 1.00 30.00 1252 SER A CA 1
ATOM 3510 C C . SER A 1 464 ? 33.082 -54.258 201.893 1.00 30.00 1252 SER A C 1
ATOM 3511 O O . SER A 1 464 ? 33.100 -55.451 202.176 1.00 30.00 1252 SER A O 1
ATOM 3514 N N . ALA A 1 465 ? 33.974 -53.394 202.368 1.00 30.00 1253 ALA A N 1
ATOM 3515 C CA . ALA A 1 465 ? 35.074 -53.838 203.217 1.00 30.00 1253 ALA A CA 1
ATOM 3516 C C . ALA A 1 465 ? 34.947 -53.419 204.678 1.00 30.00 1253 ALA A C 1
ATOM 3517 O O . ALA A 1 465 ? 35.744 -53.846 205.511 1.00 30.00 1253 ALA A O 1
ATOM 3519 N N . ALA A 1 466 ? 33.954 -52.595 204.998 1.00 30.00 1254 ALA A N 1
ATOM 3520 C CA . ALA A 1 466 ? 33.810 -52.093 206.359 1.00 30.00 1254 ALA A CA 1
ATOM 3521 C C . ALA A 1 466 ? 32.364 -51.743 206.689 1.00 30.00 1254 ALA A C 1
ATOM 3522 O O . ALA A 1 466 ? 31.514 -51.712 205.801 1.00 30.00 1254 ALA A O 1
ATOM 3524 N N . ASN A 1 467 ? 32.090 -51.497 207.967 1.00 30.00 1255 ASN A N 1
ATOM 3525 C CA . ASN A 1 467 ? 30.738 -51.179 208.405 1.00 30.00 1255 ASN A CA 1
ATOM 3526 C C . ASN A 1 467 ? 30.252 -49.872 207.820 1.00 30.00 1255 ASN A C 1
ATOM 3527 O O . ASN A 1 467 ? 31.028 -48.946 207.599 1.00 30.00 1255 ASN A O 1
ATOM 3532 N N . PHE A 1 468 ? 28.958 -49.807 207.553 1.00 30.00 1256 PHE A N 1
ATOM 3533 C CA . PHE A 1 468 ? 28.316 -48.581 207.119 1.00 30.00 1256 PHE A CA 1
ATOM 3534 C C . PHE A 1 468 ? 28.203 -47.586 208.274 1.00 30.00 1256 PHE A C 1
ATOM 3535 O O . PHE A 1 468 ? 28.126 -47.993 209.429 1.00 30.00 1256 PHE A O 1
ATOM 3543 N N . PRO A 1 469 ? 28.209 -46.276 207.975 1.00 30.00 1257 PRO A N 1
ATOM 3544 C CA . PRO A 1 469 ? 28.404 -45.590 206.688 1.00 30.00 1257 PRO A CA 1
ATOM 3545 C C . PRO A 1 469 ? 29.784 -45.832 206.091 1.00 30.00 1257 PRO A C 1
ATOM 3546 O O . PRO A 1 469 ? 30.754 -45.926 206.835 1.00 30.00 1257 PRO A O 1
ATOM 3550 N N . LEU A 1 470 ? 29.875 -45.927 204.772 1.00 30.00 1258 LEU A N 1
ATOM 3551 C CA . LEU A 1 470 ? 31.153 -46.237 204.143 1.00 30.00 1258 LEU A CA 1
ATOM 3552 C C . LEU A 1 470 ? 32.069 -45.031 203.991 1.00 30.00 1258 LEU A C 1
ATOM 3553 O O . LEU A 1 470 ? 31.616 -43.911 203.815 1.00 30.00 1258 LEU A O 1
ATOM 3558 N N . ALA A 1 471 ? 33.369 -45.294 204.046 1.00 30.00 1259 ALA A N 1
ATOM 3559 C CA . ALA A 1 471 ? 34.389 -44.293 203.774 1.00 30.00 1259 ALA A CA 1
ATOM 3560 C C . ALA A 1 471 ? 35.393 -44.888 202.801 1.00 30.00 1259 ALA A C 1
ATOM 3561 O O . ALA A 1 471 ? 36.597 -44.715 202.941 1.00 30.00 1259 ALA A O 1
ATOM 3563 N N . ASN A 1 472 ? 34.870 -45.612 201.822 1.00 30.00 1260 ASN A N 1
ATOM 3564 C CA . ASN A 1 472 ? 35.673 -46.377 200.880 1.00 30.00 1260 ASN A CA 1
ATOM 3565 C C . ASN A 1 472 ? 36.369 -45.574 199.795 1.00 30.00 1260 ASN A C 1
ATOM 3566 O O . ASN A 1 472 ? 35.974 -44.457 199.485 1.00 30.00 1260 ASN A O 1
ATOM 3571 N N . GLN A 1 473 ? 37.433 -46.143 199.249 1.00 30.00 1261 GLN A N 1
ATOM 3572 C CA . GLN A 1 473 ? 37.960 -45.686 197.977 1.00 30.00 1261 GLN A CA 1
ATOM 3573 C C . GLN A 1 473 ? 37.072 -46.283 196.893 1.00 30.00 1261 GLN A C 1
ATOM 3574 O O . GLN A 1 473 ? 37.007 -47.495 196.743 1.00 30.00 1261 GLN A O 1
ATOM 3580 N N . PRO A 1 474 ? 36.393 -45.425 196.122 1.00 30.00 1262 PRO A N 1
ATOM 3581 C CA . PRO A 1 474 ? 35.406 -45.852 195.123 1.00 30.00 1262 PRO A CA 1
ATOM 3582 C C . PRO A 1 474 ? 35.955 -46.707 193.978 1.00 30.00 1262 PRO A C 1
ATOM 3583 O O . PRO A 1 474 ? 37.102 -46.555 193.569 1.00 30.00 1262 PRO A O 1
ATOM 3587 N N . ALA A 1 475 ? 35.120 -47.625 193.497 1.00 30.00 1263 ALA A N 1
ATOM 3588 C CA . ALA A 1 475 ? 35.462 -48.528 192.405 1.00 30.00 1263 ALA A CA 1
ATOM 3589 C C . ALA A 1 475 ? 34.277 -48.644 191.455 1.00 30.00 1263 ALA A C 1
ATOM 3590 O O . ALA A 1 475 ? 33.542 -49.621 191.483 1.00 30.00 1263 ALA A O 1
ATOM 3592 N N . ALA A 1 476 ? 34.106 -47.629 190.617 1.00 30.00 1264 ALA A N 1
ATOM 3593 C CA . ALA A 1 476 ? 32.926 -47.472 189.771 1.00 30.00 1264 ALA A CA 1
ATOM 3594 C C . ALA A 1 476 ? 32.891 -48.454 188.608 1.00 30.00 1264 ALA A C 1
ATOM 3595 O O . ALA A 1 476 ? 33.915 -48.978 188.186 1.00 30.00 1264 ALA A O 1
ATOM 3597 N N . ASP A 1 477 ? 31.691 -48.697 188.101 1.00 30.00 1265 ASP A N 1
ATOM 3598 C CA . ASP A 1 477 ? 31.461 -49.759 187.140 1.00 30.00 1265 ASP A CA 1
ATOM 3599 C C . ASP A 1 477 ? 31.149 -49.245 185.747 1.00 30.00 1265 ASP A C 1
ATOM 3600 O O . ASP A 1 477 ? 31.568 -49.841 184.753 1.00 30.00 1265 ASP A O 1
ATOM 3605 N N . MET A 1 478 ? 30.400 -48.151 185.676 1.00 30.00 1266 MET A N 1
ATOM 3606 C CA . MET A 1 478 ? 29.929 -47.615 184.401 1.00 30.00 1266 MET A CA 1
ATOM 3607 C C . MET A 1 478 ? 29.511 -46.148 184.468 1.00 30.00 1266 MET A C 1
ATOM 3608 O O . MET A 1 478 ? 29.200 -45.647 185.532 1.00 30.00 1266 MET A O 1
ATOM 3613 N N . ARG A 1 479 ? 29.559 -45.453 183.334 1.00 30.00 1267 ARG A N 1
ATOM 3614 C CA . ARG A 1 479 ? 29.220 -44.034 183.291 1.00 30.00 1267 ARG A CA 1
ATOM 3615 C C . ARG A 1 479 ? 27.750 -43.807 182.977 1.00 30.00 1267 ARG A C 1
ATOM 3616 O O . ARG A 1 479 ? 27.154 -44.564 182.218 1.00 30.00 1267 ARG A O 1
ATOM 3624 N N . VAL A 1 480 ? 27.178 -42.739 183.522 1.00 30.00 1268 VAL A N 1
ATOM 3625 C CA . VAL A 1 480 ? 25.801 -42.378 183.212 1.00 30.00 1268 VAL A CA 1
ATOM 3626 C C . VAL A 1 480 ? 25.666 -40.875 183.033 1.00 30.00 1268 VAL A C 1
ATOM 3627 O O . VAL A 1 480 ? 26.400 -40.103 183.635 1.00 30.00 1268 VAL A O 1
ATOM 3631 N N . TYR A 1 481 ? 24.747 -40.459 182.174 1.00 30.00 1269 TYR A N 1
ATOM 3632 C CA . TYR A 1 481 ? 24.495 -39.040 181.987 1.00 30.00 1269 TYR A CA 1
ATOM 3633 C C . TYR A 1 481 ? 23.714 -38.419 183.138 1.00 30.00 1269 TYR A C 1
ATOM 3634 O O . TYR A 1 481 ? 22.917 -39.086 183.785 1.00 30.00 1269 TYR A O 1
ATOM 3643 N N . ASP A 1 482 ? 23.948 -37.134 183.374 1.00 30.00 1270 ASP A N 1
ATOM 3644 C CA . ASP A 1 482 ? 23.338 -36.420 184.494 1.00 30.00 1270 ASP A CA 1
ATOM 3645 C C . ASP A 1 482 ? 22.367 -35.339 184.038 1.00 30.00 1270 ASP A C 1
ATOM 3646 O O . ASP A 1 482 ? 22.563 -34.731 182.994 1.00 30.00 1270 ASP A O 1
ATOM 3651 N N . THR A 1 483 ? 21.318 -35.116 184.821 1.00 30.00 1271 THR A N 1
ATOM 3652 C CA . THR A 1 483 ? 20.307 -34.110 184.499 1.00 30.00 1271 THR A CA 1
ATOM 3653 C C . THR A 1 483 ? 20.647 -32.753 185.107 1.00 30.00 1271 THR A C 1
ATOM 3654 O O . THR A 1 483 ? 20.747 -32.613 186.323 1.00 30.00 1271 THR A O 1
ATOM 3658 N N . ASP A 1 484 ? 20.796 -31.757 184.238 1.00 30.00 1272 ASP A N 1
ATOM 3659 C CA . ASP A 1 484 ? 21.277 -30.421 184.591 1.00 30.00 1272 ASP A CA 1
ATOM 3660 C C . ASP A 1 484 ? 20.151 -29.443 184.965 1.00 30.00 1272 ASP A C 1
ATOM 3661 O O . ASP A 1 484 ? 19.228 -29.236 184.184 1.00 30.00 1272 ASP A O 1
ATOM 3666 N N . PRO A 1 485 ? 20.217 -28.858 186.176 1.00 1.00 1273 PRO A N 1
ATOM 3667 C CA . PRO A 1 485 ? 19.190 -27.969 186.749 1.00 1.00 1273 PRO A CA 1
ATOM 3668 C C . PRO A 1 485 ? 18.847 -26.703 185.967 1.00 1.00 1273 PRO A C 1
ATOM 3669 O O . PRO A 1 485 ? 17.692 -26.292 185.963 1.00 1.00 1273 PRO A O 1
ATOM 3673 N N . ALA A 1 486 ? 19.824 -26.094 185.311 1.00 1.00 1274 ALA A N 1
ATOM 3674 C CA . ALA A 1 486 ? 19.574 -24.850 184.602 1.00 1.00 1274 ALA A CA 1
ATOM 3675 C C . ALA A 1 486 ? 18.893 -25.130 183.276 1.00 1.00 1274 ALA A C 1
ATOM 3676 O O . ALA A 1 486 ? 17.966 -24.426 182.869 1.00 1.00 1274 ALA A O 1
ATOM 3678 N N . THR A 1 487 ? 19.371 -26.178 182.616 1.00 30.00 1275 THR A N 1
ATOM 3679 C CA . THR A 1 487 ? 18.764 -26.664 181.391 1.00 30.00 1275 THR A CA 1
ATOM 3680 C C . THR A 1 487 ? 17.378 -27.190 181.708 1.00 30.00 1275 THR A C 1
ATOM 3681 O O . THR A 1 487 ? 16.482 -27.153 180.874 1.00 30.00 1275 THR A O 1
ATOM 3685 N N . TRP A 1 488 ? 17.207 -27.669 182.932 1.00 1.00 1276 TRP A N 1
ATOM 3686 C CA . TRP A 1 488 ? 15.896 -28.059 183.406 1.00 1.00 1276 TRP A CA 1
ATOM 3687 C C . TRP A 1 488 ? 14.968 -26.868 183.499 1.00 1.00 1276 TRP A C 1
ATOM 3688 O O . TRP A 1 488 ? 13.833 -26.918 183.036 1.00 1.00 1276 TRP A O 1
ATOM 3699 N N . ASN A 1 489 ? 15.454 -25.800 184.118 1.00 1.00 1277 ASN A N 1
ATOM 3700 C CA . ASN A 1 489 ? 14.654 -24.610 184.338 1.00 1.00 1277 ASN A CA 1
ATOM 3701 C C . ASN A 1 489 ? 14.275 -23.858 183.077 1.00 1.00 1277 ASN A C 1
ATOM 3702 O O . ASN A 1 489 ? 13.210 -23.261 183.012 1.00 1.00 1277 ASN A O 1
ATOM 3707 N N . LYS A 1 490 ? 15.151 -23.877 182.082 1.00 1.00 1278 LYS A N 1
ATOM 3708 C CA . LYS A 1 490 ? 14.841 -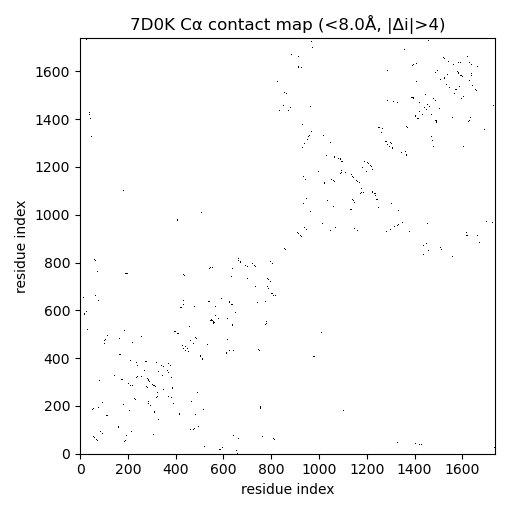23.263 180.790 1.00 1.00 1278 LYS A CA 1
ATOM 3709 C C . LYS A 1 490 ? 13.668 -23.968 180.102 1.00 1.00 1278 LYS A C 1
ATOM 3710 O O . LYS A 1 490 ? 12.935 -23.363 179.335 1.00 1.00 1278 LYS A O 1
ATOM 3716 N N . VAL A 1 491 ? 13.501 -25.254 180.380 1.00 1.00 1279 VAL A N 1
ATOM 3717 C CA . VAL A 1 491 ? 12.472 -26.062 179.734 1.00 1.00 1279 VAL A CA 1
ATOM 3718 C C . VAL A 1 491 ? 11.181 -26.134 180.547 1.00 1.00 1279 VAL A C 1
ATOM 3719 O O . VAL A 1 491 ? 10.083 -26.186 179.994 1.00 1.00 1279 VAL A O 1
ATOM 3723 N N . ALA A 1 492 ? 11.322 -26.103 181.866 1.00 1.00 1280 ALA A N 1
ATOM 3724 C CA . ALA A 1 492 ? 10.183 -26.168 182.770 1.00 1.00 1280 ALA A CA 1
ATOM 3725 C C . ALA A 1 492 ? 9.288 -24.940 182.625 1.00 1.00 1280 ALA A C 1
ATOM 3726 O O . ALA A 1 492 ? 8.113 -24.974 182.974 1.00 1.00 1280 ALA A O 1
ATOM 3728 N N . LEU A 1 493 ? 9.859 -23.853 182.124 1.00 30.00 1281 LEU A N 1
ATOM 3729 C CA . LEU A 1 493 ? 9.179 -22.571 182.074 1.00 30.00 1281 LEU A CA 1
ATOM 3730 C C . LEU A 1 493 ? 8.900 -22.063 180.661 1.00 30.00 1281 LEU A C 1
ATOM 3731 O O . LEU A 1 493 ? 8.580 -20.900 180.476 1.00 30.00 1281 LEU A O 1
ATOM 3736 N N . GLY A 1 494 ? 9.028 -22.929 179.669 1.00 30.00 1282 GLY A N 1
ATOM 3737 C CA . GLY A 1 494 ? 8.728 -22.570 178.294 1.00 30.00 1282 GLY A CA 1
ATOM 3738 C C . GLY A 1 494 ? 9.793 -21.777 177.563 1.00 30.00 1282 GLY A C 1
ATOM 3739 O O . GLY A 1 494 ? 9.539 -21.242 176.491 1.00 30.00 1282 GLY A O 1
ATOM 3740 N N . LEU A 1 495 ? 10.985 -21.687 178.135 1.00 30.00 1283 LEU A N 1
ATOM 3741 C CA . LEU A 1 495 ? 12.043 -20.873 177.543 1.00 30.00 1283 LEU A CA 1
ATOM 3742 C C . LEU A 1 495 ? 12.852 -21.583 176.451 1.00 30.00 1283 LEU A C 1
ATOM 3743 O O . LEU A 1 495 ? 13.528 -20.929 175.666 1.00 30.00 1283 LEU A O 1
ATOM 3748 N N . ALA A 1 496 ? 12.751 -22.908 176.378 1.00 30.00 1284 ALA A N 1
ATOM 3749 C CA . ALA A 1 496 ? 13.527 -23.685 175.410 1.00 30.00 1284 ALA A CA 1
ATOM 3750 C C . ALA A 1 496 ? 12.880 -25.013 175.048 1.00 30.00 1284 ALA A C 1
ATOM 3751 O O . ALA A 1 496 ? 12.041 -25.525 175.779 1.00 30.00 1284 ALA A O 1
ATOM 3753 N N . THR A 1 497 ? 13.280 -25.551 173.896 1.00 30.00 1285 THR A N 1
ATOM 3754 C CA . THR A 1 497 ? 12.885 -26.884 173.443 1.00 30.00 1285 THR A CA 1
ATOM 3755 C C . THR A 1 497 ? 14.042 -27.580 172.739 1.00 30.00 1285 THR A C 1
ATOM 3756 O O . THR A 1 497 ? 15.029 -26.960 172.369 1.00 30.00 1285 THR A O 1
ATOM 3760 N N . ALA A 1 498 ? 13.903 -28.886 172.562 1.00 30.00 1286 ALA A N 1
ATOM 3761 C CA . ALA A 1 498 ? 14.914 -29.704 171.917 1.00 30.00 1286 ALA A CA 1
ATOM 3762 C C . ALA A 1 498 ? 14.212 -30.696 171.011 1.00 30.00 1286 ALA A C 1
ATOM 3763 O O . ALA A 1 498 ? 12.993 -30.816 171.057 1.00 30.00 1286 ALA A O 1
ATOM 3765 N N . ALA A 1 499 ? 14.977 -31.376 170.165 1.00 30.00 1287 ALA A N 1
ATOM 3766 C CA . ALA A 1 499 ? 14.425 -32.384 169.267 1.00 30.00 1287 ALA A CA 1
ATOM 3767 C C . ALA A 1 499 ? 13.882 -33.611 169.996 1.00 30.00 1287 ALA A C 1
ATOM 3768 O O . ALA A 1 499 ? 12.967 -34.262 169.505 1.00 30.00 1287 ALA A O 1
ATOM 3770 N N . ASN A 1 500 ? 14.440 -33.936 171.157 1.00 30.00 1288 ASN A N 1
ATOM 3771 C CA . ASN A 1 500 ? 13.952 -35.089 171.901 1.00 30.00 1288 ASN A CA 1
ATOM 3772 C C . ASN A 1 500 ? 12.995 -34.717 173.019 1.00 30.00 1288 ASN A C 1
ATOM 3773 O O . ASN A 1 500 ? 12.683 -35.536 173.881 1.00 30.00 1288 ASN A O 1
ATOM 3778 N N . LEU A 1 501 ? 12.540 -33.470 172.995 1.00 30.00 1289 LEU A N 1
ATOM 3779 C CA . LEU A 1 501 ? 11.611 -32.940 173.990 1.00 30.00 1289 LEU A CA 1
ATOM 3780 C C . LEU A 1 501 ? 10.142 -32.933 173.563 1.00 30.00 1289 LEU A C 1
ATOM 3781 O O . LEU A 1 501 ? 9.332 -32.257 174.183 1.00 30.00 1289 LEU A O 1
ATOM 3786 N N . VAL A 1 502 ? 9.800 -33.675 172.519 1.00 30.00 1290 VAL A N 1
ATOM 3787 C CA . VAL A 1 502 ? 8.426 -33.706 172.022 1.00 30.00 1290 VAL A CA 1
ATOM 3788 C C . VAL A 1 502 ? 7.461 -34.356 173.013 1.00 30.00 1290 VAL A C 1
ATOM 3789 O O . VAL A 1 502 ? 7.682 -35.479 173.443 1.00 30.00 1290 VAL A O 1
ATOM 3793 N N . PRO A 1 503 ? 6.386 -33.643 173.382 1.00 30.00 1291 PRO A N 1
ATOM 3794 C CA . PRO A 1 503 ? 5.333 -34.153 174.270 1.00 30.00 1291 PRO A CA 1
ATOM 3795 C C . PRO A 1 503 ? 4.556 -35.353 173.714 1.00 30.00 1291 PRO A C 1
ATOM 3796 O O . PRO A 1 503 ? 4.304 -35.440 172.518 1.00 30.00 1291 PRO A O 1
ATOM 3800 N N . GLU A 1 504 ? 4.171 -36.259 174.608 1.00 30.00 1292 GLU A N 1
ATOM 3801 C CA . GLU A 1 504 ? 3.537 -37.525 174.242 1.00 30.00 1292 GLU A CA 1
ATOM 3802 C C . GLU A 1 504 ? 2.243 -37.769 174.991 1.00 30.00 1292 GLU A C 1
ATOM 3803 O O . GLU A 1 504 ? 1.977 -37.124 175.993 1.00 30.00 1292 GLU A O 1
ATOM 3809 N N . GLN A 1 505 ? 1.443 -38.705 174.498 1.00 30.00 1293 GLN A N 1
ATOM 3810 C CA . GLN A 1 505 ? 0.239 -39.142 175.196 1.00 30.00 1293 GLN A CA 1
ATOM 3811 C C . GLN A 1 505 ? 0.579 -39.993 176.407 1.00 30.00 1293 GLN A C 1
ATOM 3812 O O . GLN A 1 505 ? 1.600 -40.664 176.440 1.00 30.00 1293 GLN A O 1
ATOM 3818 N N . SER A 1 506 ? -0.277 -39.934 177.414 1.00 30.00 1294 SER A N 1
ATOM 3819 C CA . SER A 1 506 ? -0.100 -40.712 178.626 1.00 30.00 1294 SER A CA 1
ATOM 3820 C C . SER A 1 506 ? -0.205 -42.194 178.321 1.00 30.00 1294 SER A C 1
ATOM 3821 O O . SER A 1 506 ? 0.320 -43.029 179.042 1.00 30.00 1294 SER A O 1
ATOM 3824 N N . MET A 1 507 ? -0.913 -42.509 177.246 1.00 30.00 1295 MET A N 1
ATOM 3825 C CA . MET A 1 507 ? -1.174 -43.890 176.880 1.00 30.00 1295 MET A CA 1
ATOM 3826 C C . MET A 1 507 ? 0.103 -44.617 176.467 1.00 30.00 1295 MET A C 1
ATOM 3827 O O . MET A 1 507 ? 0.191 -45.838 176.545 1.00 30.00 1295 MET A O 1
ATOM 3832 N N . ASP A 1 508 ? 1.097 -43.851 176.035 1.00 30.00 1296 ASP A N 1
ATOM 3833 C CA . ASP A 1 508 ? 2.317 -44.403 175.458 1.00 30.00 1296 ASP A CA 1
ATOM 3834 C C . ASP A 1 508 ? 3.406 -44.750 176.456 1.00 30.00 1296 ASP A C 1
ATOM 3835 O O . ASP A 1 508 ? 4.464 -45.204 176.059 1.00 30.00 1296 ASP A O 1
ATOM 3840 N N . VAL A 1 509 ? 3.163 -44.528 177.737 1.00 30.00 1297 VAL A N 1
ATOM 3841 C CA . VAL A 1 509 ? 4.125 -44.882 178.773 1.00 30.00 1297 VAL A CA 1
ATOM 3842 C C . VAL A 1 509 ? 4.370 -46.387 178.740 1.00 30.00 1297 VAL A C 1
ATOM 3843 O O . VAL A 1 509 ? 3.419 -47.151 178.642 1.00 30.00 1297 VAL A O 1
ATOM 3847 N N . PRO A 1 510 ? 5.643 -46.825 178.787 1.00 30.00 1298 PRO A N 1
ATOM 3848 C CA . PRO A 1 510 ? 5.898 -48.265 178.639 1.00 30.00 1298 PRO A CA 1
ATOM 3849 C C . PRO A 1 510 ? 5.249 -49.138 179.713 1.00 30.00 1298 PRO A C 1
ATOM 3850 O O . PRO A 1 510 ? 5.300 -48.832 180.893 1.00 30.00 1298 PRO A O 1
ATOM 3854 N N . PHE A 1 511 ? 4.711 -50.271 179.278 1.00 30.00 1299 PHE A N 1
ATOM 3855 C CA . PHE A 1 511 ? 3.717 -51.018 180.050 1.00 30.00 1299 PHE A CA 1
ATOM 3856 C C . PHE A 1 511 ? 4.270 -51.704 181.287 1.00 30.00 1299 PHE A C 1
ATOM 3857 O O . PHE A 1 511 ? 3.510 -52.155 182.139 1.00 30.00 1299 PHE A O 1
ATOM 3865 N N . VAL A 1 512 ? 5.587 -51.813 181.375 1.00 30.00 1300 VAL A N 1
ATOM 3866 C CA . VAL A 1 512 ? 6.201 -52.460 182.520 1.00 30.00 1300 VAL A CA 1
ATOM 3867 C C . VAL A 1 512 ? 5.916 -51.722 183.814 1.00 30.00 1300 VAL A C 1
ATOM 3868 O O . VAL A 1 512 ? 5.648 -52.337 184.841 1.00 30.00 1300 VAL A O 1
ATOM 3872 N N . VAL A 1 513 ? 5.926 -50.397 183.750 1.00 30.00 1301 VAL A N 1
ATOM 3873 C CA . VAL A 1 513 ? 5.854 -49.593 184.961 1.00 30.00 1301 VAL A CA 1
ATOM 3874 C C . VAL A 1 513 ? 4.440 -49.585 185.537 1.00 30.00 1301 VAL A C 1
ATOM 3875 O O . VAL A 1 513 ? 3.472 -49.213 184.882 1.00 30.00 1301 VAL A O 1
ATOM 3879 N N . GLY A 1 514 ? 4.354 -50.011 186.791 1.00 30.00 1302 GLY A N 1
ATOM 3880 C CA . GLY A 1 514 ? 3.102 -50.142 187.502 1.00 30.00 1302 GLY A CA 1
ATOM 3881 C C . GLY A 1 514 ? 2.458 -51.504 187.375 1.00 30.00 1302 GLY A C 1
ATOM 3882 O O . GLY A 1 514 ? 1.438 -51.766 188.001 1.00 30.00 1302 GLY A O 1
ATOM 3883 N N . ASP A 1 515 ? 3.048 -52.373 186.560 1.00 30.00 1303 ASP A N 1
ATOM 3884 C CA . ASP A 1 515 ? 2.570 -53.744 186.421 1.00 30.00 1303 ASP A CA 1
ATOM 3885 C C . ASP A 1 515 ? 3.217 -54.631 187.484 1.00 30.00 1303 ASP A C 1
ATOM 3886 O O . ASP A 1 515 ? 4.380 -54.446 187.816 1.00 30.00 1303 ASP A O 1
ATOM 3891 N N . ALA A 1 516 ? 2.471 -55.594 188.008 1.00 30.00 1304 ALA A N 1
ATOM 3892 C CA . ALA A 1 516 ? 2.953 -56.408 189.125 1.00 30.00 1304 ALA A CA 1
ATOM 3893 C C . ALA A 1 516 ? 3.813 -57.600 188.712 1.00 30.00 1304 ALA A C 1
ATOM 3894 O O . ALA A 1 516 ? 4.440 -58.234 189.554 1.00 30.00 1304 ALA A O 1
ATOM 3896 N N . ARG A 1 517 ? 3.839 -57.900 187.420 1.00 1.00 1305 ARG A N 1
ATOM 3897 C CA . ARG A 1 517 ? 4.676 -58.975 186.894 1.00 1.00 1305 ARG A CA 1
ATOM 3898 C C . ARG A 1 517 ? 6.110 -58.554 186.644 1.00 1.00 1305 ARG A C 1
ATOM 3899 O O . ARG A 1 517 ? 6.955 -59.385 186.308 1.00 1.00 1305 ARG A O 1
ATOM 3907 N N . ALA A 1 518 ? 6.389 -57.270 186.836 1.00 1.00 1306 ALA A N 1
ATOM 3908 C CA . ALA A 1 518 ? 7.619 -56.674 186.338 1.00 1.00 1306 ALA A CA 1
ATOM 3909 C C . ALA A 1 518 ? 8.865 -57.339 186.888 1.00 1.00 1306 ALA A C 1
ATOM 3910 O O . ALA A 1 518 ? 9.811 -57.578 186.145 1.00 1.00 1306 ALA A O 1
ATOM 3912 N N . SER A 1 519 ? 8.833 -57.709 188.162 1.00 1.00 1307 SER A N 1
ATOM 3913 C CA . SER A 1 519 ? 9.969 -58.363 188.788 1.00 1.00 1307 SER A CA 1
ATOM 3914 C C . SER A 1 519 ? 10.375 -59.588 187.985 1.00 1.00 1307 SER A C 1
ATOM 3915 O O . SER A 1 519 ? 11.540 -59.757 187.614 1.00 1.00 1307 SER A O 1
ATOM 3918 N N . PHE A 1 520 ? 9.382 -60.398 187.656 1.00 1.00 1308 PHE A N 1
ATOM 3919 C CA . PHE A 1 520 ? 9.614 -61.606 186.902 1.00 1.00 1308 PHE A CA 1
ATOM 3920 C C . PHE A 1 520 ? 10.209 -61.261 185.552 1.00 1.00 1308 PHE A C 1
ATOM 3921 O O . PHE A 1 520 ? 11.235 -61.822 185.166 1.00 1.00 1308 PHE A O 1
ATOM 3929 N N . TRP A 1 521 ? 9.641 -60.261 184.889 1.00 1.00 1309 TRP A N 1
ATOM 3930 C CA . TRP A 1 521 ? 10.118 -59.891 183.569 1.00 1.00 1309 TRP A CA 1
ATOM 3931 C C . TRP A 1 521 ? 11.561 -59.443 183.659 1.00 1.00 1309 TRP A C 1
ATOM 3932 O O . TRP A 1 521 ? 12.357 -59.732 182.765 1.00 1.00 1309 TRP A O 1
ATOM 3943 N N . GLU A 1 522 ? 11.914 -58.825 184.785 1.00 1.00 1310 GLU A N 1
ATOM 3944 C CA . GLU A 1 522 ? 13.264 -58.323 184.979 1.00 1.00 1310 GLU A CA 1
ATOM 3945 C C . GLU A 1 522 ? 14.249 -59.458 184.814 1.00 1.00 1310 GLU A C 1
ATOM 3946 O O . GLU A 1 522 ? 15.195 -59.360 184.027 1.00 1.00 1310 GLU A O 1
ATOM 3952 N N . ARG A 1 523 ? 13.973 -60.568 185.498 1.00 1.00 1311 ARG A N 1
ATOM 3953 C CA . ARG A 1 523 ? 14.916 -61.673 185.529 1.00 1.00 1311 ARG A CA 1
ATOM 3954 C C . ARG A 1 523 ? 15.125 -62.144 184.113 1.00 1.00 1311 ARG A C 1
ATOM 3955 O O . ARG A 1 523 ? 16.247 -62.396 183.684 1.00 1.00 1311 ARG A O 1
ATOM 3963 N N . LEU A 1 524 ? 14.027 -62.172 183.368 1.00 1.00 1312 LEU A N 1
ATOM 3964 C CA . LEU A 1 524 ? 14.037 -62.790 182.065 1.00 1.00 1312 LEU A CA 1
ATOM 3965 C C . LEU A 1 524 ? 14.953 -62.014 181.154 1.00 1.00 1312 LEU A C 1
ATOM 3966 O O . LEU A 1 524 ? 15.692 -62.597 180.365 1.00 1.00 1312 LEU A O 1
ATOM 3971 N N . GLN A 1 525 ? 14.965 -60.698 181.318 1.00 1.00 1313 GLN A N 1
ATOM 3972 C CA . GLN A 1 525 ? 15.712 -59.875 180.390 1.00 1.00 1313 GLN A CA 1
ATOM 3973 C C . GLN A 1 525 ? 17.192 -60.023 180.629 1.00 1.00 1313 GLN A C 1
ATOM 3974 O O . GLN A 1 525 ? 17.997 -59.710 179.764 1.00 1.00 1313 GLN A O 1
ATOM 3980 N N . ALA A 1 526 ? 17.552 -60.511 181.805 1.00 1.00 1314 ALA A N 1
ATOM 3981 C CA . ALA A 1 526 ? 18.944 -60.799 182.058 1.00 1.00 1314 ALA A CA 1
ATOM 3982 C C . ALA A 1 526 ? 19.468 -61.950 181.201 1.00 1.00 1314 ALA A C 1
ATOM 3983 O O . ALA A 1 526 ? 20.643 -61.957 180.852 1.00 1.00 1314 ALA A O 1
ATOM 3985 N N . ILE A 1 527 ? 18.623 -62.936 180.885 1.00 1.00 1315 ILE A N 1
ATOM 3986 C CA . ILE A 1 527 ? 19.141 -64.099 180.164 1.00 1.00 1315 ILE A CA 1
ATOM 3987 C C . ILE A 1 527 ? 19.710 -63.800 178.772 1.00 1.00 1315 ILE A C 1
ATOM 3988 O O . ILE A 1 527 ? 20.840 -64.180 178.502 1.00 1.00 1315 ILE A O 1
ATOM 3993 N N . PRO A 1 528 ? 18.952 -63.128 177.885 1.00 1.00 1316 PRO A N 1
ATOM 3994 C CA . PRO A 1 528 ? 19.598 -62.855 176.594 1.00 1.00 1316 PRO A CA 1
ATOM 3995 C C . PRO A 1 528 ? 20.880 -62.026 176.673 1.00 1.00 1316 PRO A C 1
ATOM 3996 O O . PRO A 1 528 ? 21.816 -62.312 175.927 1.00 1.00 1316 PRO A O 1
ATOM 4000 N N . MET A 1 529 ? 20.952 -61.074 177.601 1.00 1.00 1317 MET A N 1
ATOM 4001 C CA . MET A 1 529 ? 22.134 -60.227 177.722 1.00 1.00 1317 MET A CA 1
ATOM 4002 C C . MET A 1 529 ? 23.383 -61.078 177.937 1.00 1.00 1317 MET A C 1
ATOM 4003 O O . MET A 1 529 ? 24.339 -60.976 177.170 1.00 1.00 1317 MET A O 1
ATOM 4008 N N . CYS A 1 530 ? 23.339 -61.988 178.910 1.00 1.00 1318 CYS A N 1
ATOM 4009 C CA . CYS A 1 530 ? 24.452 -62.907 179.131 1.00 1.00 1318 CYS A CA 1
ATOM 4010 C C . CYS A 1 530 ? 24.844 -63.704 177.923 1.00 1.00 1318 CYS A C 1
ATOM 4011 O O . CYS A 1 530 ? 26.035 -63.892 177.678 1.00 1.00 1318 CYS A O 1
ATOM 4014 N N . ILE A 1 531 ? 23.855 -64.153 177.158 1.00 1.00 1319 ILE A N 1
ATOM 4015 C CA . ILE A 1 531 ? 24.161 -65.065 176.090 1.00 1.00 1319 ILE A CA 1
ATOM 4016 C C . ILE A 1 531 ? 25.123 -64.317 175.201 1.00 1.00 1319 ILE A C 1
ATOM 4017 O O . ILE A 1 531 ? 26.158 -64.859 174.808 1.00 1.00 1319 ILE A O 1
ATOM 4022 N N . ALA A 1 532 ? 24.867 -63.026 175.007 1.00 1.00 1320 ALA A N 1
ATOM 4023 C CA . ALA A 1 532 ? 25.685 -62.257 174.087 1.00 1.00 1320 ALA A CA 1
ATOM 4024 C C . ALA A 1 532 ? 27.100 -62.146 174.625 1.00 1.00 1320 ALA A C 1
ATOM 4025 O O . ALA A 1 532 ? 28.064 -62.409 173.908 1.00 1.00 1320 ALA A O 1
ATOM 4027 N N . TRP A 1 533 ? 27.227 -61.829 175.908 1.00 1.00 1321 TRP A N 1
ATOM 4028 C CA . TRP A 1 533 ? 28.553 -61.731 176.487 1.00 1.00 1321 TRP A CA 1
ATOM 4029 C C . TRP A 1 533 ? 29.244 -63.070 176.486 1.00 1.00 1321 TRP A C 1
ATOM 4030 O O . TRP A 1 533 ? 30.449 -63.156 176.273 1.00 1.00 1321 TRP A O 1
ATOM 4041 N N . THR A 1 534 ? 28.454 -64.119 176.657 1.00 1.00 1322 THR A N 1
ATOM 4042 C CA . THR A 1 534 ? 29.018 -65.446 176.719 1.00 1.00 1322 THR A CA 1
ATOM 4043 C C . THR A 1 534 ? 29.599 -65.797 175.372 1.00 1.00 1322 THR A C 1
ATOM 4044 O O . THR A 1 534 ? 30.590 -66.505 175.292 1.00 1.00 1322 THR A O 1
ATOM 4048 N N . MET A 1 535 ? 29.026 -65.266 174.302 1.00 1.00 1323 MET A N 1
ATOM 4049 C CA . MET A 1 535 ? 29.530 -65.673 173.014 1.00 1.00 1323 MET A CA 1
ATOM 4050 C C . MET A 1 535 ? 30.759 -64.868 172.661 1.00 1.00 1323 MET A C 1
ATOM 4051 O O . MET A 1 535 ? 31.463 -65.187 171.711 1.00 1.00 1323 MET A O 1
ATOM 4056 N N . TYR A 1 536 ? 31.030 -63.834 173.451 1.00 1.00 1324 TYR A N 1
ATOM 4057 C CA . TYR A 1 536 ? 32.163 -62.955 173.194 1.00 1.00 1324 TYR A CA 1
ATOM 4058 C C . TYR A 1 536 ? 33.417 -63.470 173.881 1.00 1.00 1324 TYR A C 1
ATOM 4059 O O . TYR A 1 536 ? 34.516 -63.380 173.345 1.00 1.00 1324 TYR A O 1
ATOM 4068 N N . TYR A 1 537 ? 33.230 -64.024 175.070 1.00 30.00 1325 TYR A N 1
ATOM 4069 C CA . TYR A 1 537 ? 34.310 -64.519 175.903 1.00 30.00 1325 TYR A CA 1
ATOM 4070 C C . TYR A 1 537 ? 34.724 -65.951 175.597 1.00 30.00 1325 TYR A C 1
ATOM 4071 O O . TYR A 1 537 ? 35.674 -66.469 176.177 1.00 30.00 1325 TYR A O 1
ATOM 4080 N N . HIS A 1 538 ? 33.992 -66.584 174.693 1.00 30.00 1326 HIS A N 1
ATOM 4081 C CA . HIS A 1 538 ? 34.158 -67.995 174.387 1.00 30.00 1326 HIS A CA 1
ATOM 4082 C C . HIS A 1 538 ? 34.742 -68.240 173.021 1.00 30.00 1326 HIS A C 1
ATOM 4083 O O . HIS A 1 538 ? 35.352 -69.273 172.779 1.00 30.00 1326 HIS A O 1
ATOM 4090 N N . SER A 1 539 ? 34.532 -67.296 172.120 1.00 30.00 1327 SER A N 1
ATOM 4091 C CA . SER A 1 539 ? 35.067 -67.401 170.776 1.00 30.00 1327 SER A CA 1
ATOM 4092 C C . SER A 1 539 ? 36.579 -67.318 170.803 1.00 30.00 1327 SER A C 1
ATOM 4093 O O . SER A 1 539 ? 37.250 -67.746 169.877 1.00 30.00 1327 SER A O 1
ATOM 4096 N N . ARG A 1 540 ? 37.107 -66.717 171.858 1.00 30.00 1328 ARG A N 1
ATOM 4097 C CA . ARG A 1 540 ? 38.536 -66.720 172.093 1.00 30.00 1328 ARG A CA 1
ATOM 4098 C C . ARG A 1 540 ? 38.815 -67.483 173.375 1.00 30.00 1328 ARG A C 1
ATOM 4099 O O . ARG A 1 540 ? 37.990 -67.509 174.276 1.00 30.00 1328 ARG A O 1
ATOM 4107 N N . GLY A 1 541 ? 39.963 -68.124 173.454 1.00 30.00 1329 GLY A N 1
ATOM 4108 C CA . GLY A 1 541 ? 40.188 -69.074 174.518 1.00 30.00 1329 GLY A CA 1
ATOM 4109 C C . GLY A 1 541 ? 40.822 -68.505 175.759 1.00 30.00 1329 GLY A C 1
ATOM 4110 O O . GLY A 1 541 ? 41.347 -69.241 176.587 1.00 30.00 1329 GLY A O 1
ATOM 4111 N N . ILE A 1 542 ? 40.795 -67.185 175.877 1.00 30.00 1330 ILE A N 1
ATOM 4112 C CA . ILE A 1 542 ? 41.516 -66.503 176.939 1.00 30.00 1330 ILE A CA 1
ATOM 4113 C C . ILE A 1 542 ? 40.972 -66.909 178.303 1.00 30.00 1330 ILE A C 1
ATOM 4114 O O . ILE A 1 542 ? 39.773 -66.901 178.523 1.00 30.00 1330 ILE A O 1
ATOM 4119 N N . THR A 1 543 ? 41.863 -67.233 179.224 1.00 30.00 1331 THR A N 1
ATOM 4120 C CA . THR A 1 543 ? 41.476 -67.719 180.542 1.00 30.00 1331 THR A CA 1
ATOM 4121 C C . THR A 1 543 ? 41.162 -66.572 181.482 1.00 30.00 1331 THR A C 1
ATOM 4122 O O . THR A 1 543 ? 41.477 -65.427 181.186 1.00 30.00 1331 THR A O 1
ATOM 4126 N N . THR A 1 544 ? 40.517 -66.873 182.602 1.00 30.00 1332 THR A N 1
ATOM 4127 C CA . THR A 1 544 ? 40.181 -65.846 183.578 1.00 30.00 1332 THR A CA 1
ATOM 4128 C C . THR A 1 544 ? 41.398 -65.151 184.200 1.00 30.00 1332 THR A C 1
ATOM 4129 O O . THR A 1 544 ? 41.354 -63.943 184.411 1.00 30.00 1332 THR A O 1
ATOM 4133 N N . LEU A 1 545 ? 42.497 -65.861 184.445 1.00 30.00 1333 LEU A N 1
ATOM 4134 C CA . LEU A 1 545 ? 43.692 -65.164 184.917 1.00 30.00 1333 LEU A CA 1
ATOM 4135 C C . LEU A 1 545 ? 44.222 -64.166 183.923 1.00 30.00 1333 LEU A C 1
ATOM 4136 O O . LEU A 1 545 ? 44.716 -63.119 184.304 1.00 30.00 1333 LEU A O 1
ATOM 4141 N N . ALA A 1 546 ? 44.128 -64.488 182.647 1.00 30.00 1334 ALA A N 1
ATOM 4142 C CA . ALA A 1 546 ? 44.583 -63.566 181.637 1.00 30.00 1334 ALA A CA 1
ATOM 4143 C C . ALA A 1 546 ? 43.677 -62.331 181.561 1.00 30.00 1334 ALA A C 1
ATOM 4144 O O . ALA A 1 546 ? 44.137 -61.249 181.219 1.00 30.00 1334 ALA A O 1
ATOM 4146 N N . TRP A 1 547 ? 42.392 -62.495 181.869 1.00 30.00 1335 TRP A N 1
ATOM 4147 C CA . TRP A 1 547 ? 41.484 -61.352 181.932 1.00 30.00 1335 TRP A CA 1
ATOM 4148 C C . TRP A 1 547 ? 41.652 -60.552 183.206 1.00 30.00 1335 TRP A C 1
ATOM 4149 O O . TRP A 1 547 ? 41.303 -59.387 183.252 1.00 30.00 1335 TRP A O 1
ATOM 4160 N N . ASP A 1 548 ? 42.211 -61.166 184.235 1.00 30.00 1336 ASP A N 1
ATOM 4161 C CA . ASP A 1 548 ? 42.399 -60.463 185.491 1.00 30.00 1336 ASP A CA 1
ATOM 4162 C C . ASP A 1 548 ? 43.631 -59.585 185.483 1.00 30.00 1336 ASP A C 1
ATOM 4163 O O . ASP A 1 548 ? 43.827 -58.785 186.391 1.00 30.00 1336 ASP A O 1
ATOM 4168 N N . ASN A 1 549 ? 44.457 -59.726 184.459 1.00 30.00 1337 ASN A N 1
ATOM 4169 C CA . ASN A 1 549 ? 45.779 -59.123 184.490 1.00 30.00 1337 ASN A CA 1
ATOM 4170 C C . ASN A 1 549 ? 46.141 -58.330 183.250 1.00 30.00 1337 ASN A C 1
ATOM 4171 O O . ASN A 1 549 ? 47.195 -57.709 183.203 1.00 30.00 1337 ASN A O 1
ATOM 4176 N N . ALA A 1 550 ? 45.280 -58.349 182.243 1.00 30.00 1338 ALA A N 1
ATOM 4177 C CA . ALA A 1 550 ? 45.593 -57.688 180.985 1.00 30.00 1338 ALA A CA 1
ATOM 4178 C C . ALA A 1 550 ? 45.709 -56.180 181.135 1.00 30.00 1338 ALA A C 1
ATOM 4179 O O . ALA A 1 550 ? 46.464 -55.536 180.411 1.00 30.00 1338 ALA A O 1
ATOM 4181 N N . TYR A 1 551 ? 44.953 -55.624 182.068 1.00 30.00 1339 TYR A N 1
ATOM 4182 C CA . TYR A 1 551 ? 44.872 -54.183 182.197 1.00 30.00 1339 TYR A CA 1
ATOM 4183 C C . TYR A 1 551 ? 45.860 -53.688 183.239 1.00 30.00 1339 TYR A C 1
ATOM 4184 O O . TYR A 1 551 ? 46.220 -52.518 183.259 1.00 30.00 1339 TYR A O 1
ATOM 4193 N N . THR A 1 552 ? 46.310 -54.599 184.094 1.00 30.00 1340 THR A N 1
ATOM 4194 C CA . THR A 1 552 ? 47.111 -54.212 185.244 1.00 30.00 1340 THR A CA 1
ATOM 4195 C C . THR A 1 552 ? 48.504 -54.844 185.321 1.00 30.00 1340 THR A C 1
ATOM 4196 O O . THR A 1 552 ? 49.410 -54.235 185.877 1.00 30.00 1340 THR A O 1
ATOM 4200 N N . ASP A 1 553 ? 48.686 -56.044 184.774 1.00 30.00 1341 ASP A N 1
ATOM 4201 C CA . ASP A 1 553 ? 49.970 -56.731 184.914 1.00 30.00 1341 ASP A CA 1
ATOM 4202 C C . ASP A 1 553 ? 50.189 -57.898 183.936 1.00 30.00 1341 ASP A C 1
ATOM 4203 O O . ASP A 1 553 ? 50.111 -59.065 184.312 1.00 30.00 1341 ASP A O 1
ATOM 4208 N N . ASN A 1 554 ? 50.455 -57.568 182.680 1.00 30.00 1342 ASN A N 1
ATOM 4209 C CA . ASN A 1 554 ? 50.979 -58.531 181.728 1.00 30.00 1342 ASN A CA 1
ATOM 4210 C C . ASN A 1 554 ? 51.736 -57.822 180.620 1.00 30.00 1342 ASN A C 1
ATOM 4211 O O . ASN A 1 554 ? 51.287 -56.803 180.111 1.00 30.00 1342 ASN A O 1
ATOM 4216 N N . THR A 1 555 ? 52.869 -58.384 180.226 1.00 30.00 1343 THR A N 1
ATOM 4217 C CA . THR A 1 555 ? 53.757 -57.725 179.278 1.00 30.00 1343 THR A CA 1
ATOM 4218 C C . THR A 1 555 ? 53.426 -58.052 177.829 1.00 30.00 1343 THR A C 1
ATOM 4219 O O . THR A 1 555 ? 54.112 -57.603 176.917 1.00 30.00 1343 THR A O 1
ATOM 4223 N N . ASN A 1 556 ? 52.394 -58.854 177.615 1.00 30.00 1344 ASN A N 1
ATOM 4224 C CA . ASN A 1 556 ? 51.937 -59.136 176.260 1.00 30.00 1344 ASN A CA 1
ATOM 4225 C C . ASN A 1 556 ? 51.050 -58.016 175.723 1.00 30.00 1344 ASN A C 1
ATOM 4226 O O . ASN A 1 556 ? 50.045 -57.668 176.333 1.00 30.00 1344 ASN A O 1
ATOM 4231 N N . LYS A 1 557 ? 51.429 -57.468 174.576 1.00 30.00 1345 LYS A N 1
ATOM 4232 C CA . LYS A 1 557 ? 50.769 -56.315 173.988 1.00 30.00 1345 LYS A CA 1
ATOM 4233 C C . LYS A 1 557 ? 49.346 -56.621 173.535 1.00 30.00 1345 LYS A C 1
ATOM 4234 O O . LYS A 1 557 ? 48.463 -55.755 173.583 1.00 30.00 1345 LYS A O 1
ATOM 4240 N N . TRP A 1 558 ? 49.131 -57.858 173.097 1.00 30.00 1346 TRP A N 1
ATOM 4241 C CA . TRP A 1 558 ? 47.850 -58.265 172.538 1.00 30.00 1346 TRP A CA 1
ATOM 4242 C C . TRP A 1 558 ? 46.732 -58.317 173.581 1.00 30.00 1346 TRP A C 1
ATOM 4243 O O . TRP A 1 558 ? 45.630 -57.854 173.310 1.00 30.00 1346 TRP A O 1
ATOM 4254 N N . LEU A 1 559 ? 46.992 -58.849 174.773 1.00 1.00 1347 LEU A N 1
ATOM 4255 C CA . LEU A 1 559 ? 45.981 -58.743 175.824 1.00 1.00 1347 LEU A CA 1
ATOM 4256 C C . LEU A 1 559 ? 45.696 -57.323 176.216 1.00 1.00 1347 LEU A C 1
ATOM 4257 O O . LEU A 1 559 ? 44.574 -56.999 176.598 1.00 1.00 1347 LEU A O 1
ATOM 4262 N N . GLN A 1 560 ? 46.717 -56.478 176.154 1.00 1.00 1348 GLN A N 1
ATOM 4263 C CA . GLN A 1 560 ? 46.560 -55.101 176.563 1.00 1.00 1348 GLN A CA 1
ATOM 4264 C C . GLN A 1 560 ? 45.596 -54.418 175.616 1.00 1.00 1348 GLN A C 1
ATOM 4265 O O . GLN A 1 560 ? 44.597 -53.836 176.061 1.00 1.00 1348 GLN A O 1
ATOM 4271 N N . LYS A 1 561 ? 45.839 -54.534 174.315 1.00 1.00 1349 LYS A N 1
ATOM 4272 C CA . LYS A 1 561 ? 44.920 -53.912 173.374 1.00 1.00 1349 LYS A CA 1
ATOM 4273 C C . LYS A 1 561 ? 43.559 -54.571 173.459 1.00 1.00 1349 LYS A C 1
ATOM 4274 O O . LYS A 1 561 ? 42.534 -53.937 173.220 1.00 1.00 1349 LYS A O 1
ATOM 4280 N N . MET A 1 562 ? 43.546 -55.845 173.827 1.00 1.00 1350 MET A N 1
ATOM 4281 C CA . MET A 1 562 ? 42.303 -56.593 173.849 1.00 1.00 1350 MET A CA 1
ATOM 4282 C C . MET A 1 562 ? 41.374 -56.087 174.952 1.00 1.00 1350 MET A C 1
ATOM 4283 O O . MET A 1 562 ? 40.236 -55.732 174.680 1.00 1.00 1350 MET A O 1
ATOM 4288 N N . VAL A 1 563 ? 41.866 -56.031 176.184 1.00 1.00 1351 VAL A N 1
ATOM 4289 C CA . VAL A 1 563 ? 41.061 -55.553 177.306 1.00 1.00 1351 VAL A CA 1
ATOM 4290 C C . VAL A 1 563 ? 40.763 -54.068 177.156 1.00 1.00 1351 VAL A C 1
ATOM 4291 O O . VAL A 1 563 ? 39.772 -53.557 177.666 1.00 1.00 1351 VAL A O 1
ATOM 4295 N N . ARG A 1 564 ? 41.644 -53.375 176.454 1.00 1.00 1352 ARG A N 1
ATOM 4296 C CA . ARG A 1 564 ? 41.481 -51.952 176.257 1.00 1.00 1352 ARG A CA 1
ATOM 4297 C C . ARG A 1 564 ? 40.339 -51.625 175.299 1.00 1.00 1352 ARG A C 1
ATOM 4298 O O . ARG A 1 564 ? 39.550 -50.720 175.553 1.00 1.00 1352 ARG A O 1
ATOM 4306 N N . ASN A 1 565 ? 40.235 -52.378 174.210 1.00 1.00 1353 ASN A N 1
ATOM 4307 C CA . ASN A 1 565 ? 39.214 -52.100 173.208 1.00 1.00 1353 ASN A CA 1
ATOM 4308 C C . ASN A 1 565 ? 37.819 -52.579 173.531 1.00 1.00 1353 ASN A C 1
ATOM 4309 O O . ASN A 1 565 ? 36.888 -52.295 172.796 1.00 1.00 1353 ASN A O 1
ATOM 4314 N N . THR A 1 566 ? 37.671 -53.358 174.594 1.00 1.00 1354 THR A N 1
ATOM 4315 C CA . THR A 1 566 ? 36.357 -53.850 174.960 1.00 1.00 1354 THR A CA 1
ATOM 4316 C C . THR A 1 566 ? 35.596 -52.818 175.770 1.00 1.00 1354 THR A C 1
ATOM 4317 O O . THR A 1 566 ? 34.412 -52.990 176.035 1.00 1.00 1354 THR A O 1
ATOM 4321 N N . PHE A 1 567 ? 36.270 -51.743 176.159 1.00 30.00 1355 PHE A N 1
ATOM 4322 C CA . PHE A 1 567 ? 35.646 -50.721 176.990 1.00 30.00 1355 PHE A CA 1
ATOM 4323 C C . PHE A 1 567 ? 35.812 -49.309 176.434 1.00 30.00 1355 PHE A C 1
ATOM 4324 O O . PHE A 1 567 ? 36.652 -49.052 175.577 1.00 30.00 1355 PHE A O 1
ATOM 4332 N N . SER A 1 568 ? 34.953 -48.416 176.914 1.00 30.00 1356 SER A N 1
ATOM 4333 C CA . SER A 1 568 ? 34.857 -47.022 176.468 1.00 30.00 1356 SER A CA 1
ATOM 4334 C C . SER A 1 568 ? 35.941 -46.076 176.995 1.00 30.00 1356 SER A C 1
ATOM 4335 O O . SER A 1 568 ? 36.538 -46.330 178.040 1.00 30.00 1356 SER A O 1
ATOM 4338 N N . THR A 1 569 ? 36.171 -44.979 176.279 1.00 30.00 1357 THR A N 1
ATOM 4339 C CA . THR A 1 569 ? 37.207 -44.007 176.635 1.00 30.00 1357 THR A CA 1
ATOM 4340 C C . THR A 1 569 ? 36.655 -42.571 176.569 1.00 30.00 1357 THR A C 1
ATOM 4341 O O . THR A 1 569 ? 35.674 -42.325 175.879 1.00 30.00 1357 THR A O 1
ATOM 4345 N N . THR A 1 570 ? 37.257 -41.641 177.313 1.00 30.00 1358 THR A N 1
ATOM 4346 C CA . THR A 1 570 ? 36.835 -40.232 177.317 1.00 30.00 1358 THR A CA 1
ATOM 4347 C C . THR A 1 570 ? 37.389 -39.356 176.187 1.00 30.00 1358 THR A C 1
ATOM 4348 O O . THR A 1 570 ? 38.465 -39.596 175.651 1.00 30.00 1358 THR A O 1
ATOM 4352 N N . GLN A 1 571 ? 36.625 -38.324 175.860 1.00 30.00 1359 GLN A N 1
ATOM 4353 C CA . GLN A 1 571 ? 36.980 -37.305 174.882 1.00 30.00 1359 GLN A CA 1
ATOM 4354 C C . GLN A 1 571 ? 37.603 -36.091 175.595 1.00 30.00 1359 GLN A C 1
ATOM 4355 O O . GLN A 1 571 ? 37.564 -36.013 176.821 1.00 30.00 1359 GLN A O 1
ATOM 4361 N N . SER A 1 572 ? 38.179 -35.157 174.842 1.00 30.00 1360 SER A N 1
ATOM 4362 C CA . SER A 1 572 ? 38.833 -33.981 175.431 1.00 30.00 1360 SER A CA 1
ATOM 4363 C C . SER A 1 572 ? 37.886 -33.102 176.247 1.00 30.00 1360 SER A C 1
ATOM 4364 O O . SER A 1 572 ? 38.287 -32.489 177.231 1.00 30.00 1360 SER A O 1
ATOM 4367 N N . VAL A 1 573 ? 36.632 -33.049 175.820 1.00 30.00 1361 VAL A N 1
ATOM 4368 C CA . VAL A 1 573 ? 35.579 -32.341 176.532 1.00 30.00 1361 VAL A CA 1
ATOM 4369 C C . VAL A 1 573 ? 35.099 -33.147 177.746 1.00 30.00 1361 VAL A C 1
ATOM 4370 O O . VAL A 1 573 ? 34.472 -32.613 178.657 1.00 30.00 1361 VAL A O 1
ATOM 4374 N N . GLY A 1 574 ? 35.452 -34.426 177.789 1.00 30.00 1362 GLY A N 1
ATOM 4375 C CA . GLY A 1 574 ? 35.028 -35.287 178.879 1.00 30.00 1362 GLY A CA 1
ATOM 4376 C C . GLY A 1 574 ? 33.848 -36.182 178.540 1.00 30.00 1362 GLY A C 1
ATOM 4377 O O . GLY A 1 574 ? 33.397 -36.964 179.369 1.00 30.00 1362 GLY A O 1
ATOM 4378 N N . THR A 1 575 ? 33.360 -36.058 177.312 1.00 30.00 1363 THR A N 1
ATOM 4379 C CA . THR A 1 575 ? 32.270 -36.877 176.792 1.00 30.00 1363 THR A CA 1
ATOM 4380 C C . THR A 1 575 ? 32.743 -38.315 176.543 1.00 30.00 1363 THR A C 1
ATOM 4381 O O . THR A 1 575 ? 33.930 -38.542 176.342 1.00 30.00 1363 THR A O 1
ATOM 4385 N N . ILE A 1 576 ? 31.827 -39.284 176.599 1.00 30.00 1364 ILE A N 1
ATOM 4386 C CA . ILE A 1 576 ? 32.135 -40.672 176.238 1.00 30.00 1364 ILE A CA 1
ATOM 4387 C C . ILE A 1 576 ? 32.490 -40.886 174.764 1.00 30.00 1364 ILE A C 1
ATOM 4388 O O . ILE A 1 576 ? 31.810 -40.383 173.874 1.00 30.00 1364 ILE A O 1
ATOM 4393 N N . ILE A 1 577 ? 33.543 -41.657 174.513 1.00 30.00 1365 ILE A N 1
ATOM 4394 C CA . ILE A 1 577 ? 33.739 -42.313 173.223 1.00 30.00 1365 ILE A CA 1
ATOM 4395 C C . ILE A 1 577 ? 33.448 -43.800 173.404 1.00 30.00 1365 ILE A C 1
ATOM 4396 O O . ILE A 1 577 ? 34.109 -44.455 174.202 1.00 30.00 1365 ILE A O 1
ATOM 4401 N N . PRO A 1 578 ? 32.449 -44.340 172.687 1.00 30.00 1366 PRO A N 1
ATOM 4402 C CA . PRO A 1 578 ? 31.955 -45.718 172.886 1.00 30.00 1366 PRO A CA 1
ATOM 4403 C C . PRO A 1 578 ? 32.967 -46.843 172.608 1.00 30.00 1366 PRO A C 1
ATOM 4404 O O . PRO A 1 578 ? 33.813 -46.712 171.728 1.00 30.00 1366 PRO A O 1
ATOM 4408 N N . ALA A 1 579 ? 32.861 -47.939 173.359 1.00 30.00 1367 ALA A N 1
ATOM 4409 C CA . ALA A 1 579 ? 33.793 -49.071 173.269 1.00 30.00 1367 ALA A CA 1
ATOM 4410 C C . ALA A 1 579 ? 33.877 -49.662 171.871 1.00 30.00 1367 ALA A C 1
ATOM 4411 O O . ALA A 1 579 ? 32.851 -49.885 171.237 1.00 30.00 1367 ALA A O 1
ATOM 4413 N N . ARG A 1 580 ? 35.087 -49.942 171.386 1.00 30.00 1368 ARG A N 1
ATOM 4414 C CA . ARG A 1 580 ? 35.212 -50.290 169.974 1.00 30.00 1368 ARG A CA 1
ATOM 4415 C C . ARG A 1 580 ? 34.718 -51.706 169.681 1.00 30.00 1368 ARG A C 1
ATOM 4416 O O . ARG A 1 580 ? 33.995 -51.917 168.714 1.00 30.00 1368 ARG A O 1
ATOM 4424 N N . TYR A 1 581 ? 35.087 -52.675 170.512 1.00 30.00 1369 TYR A N 1
ATOM 4425 C CA . TYR A 1 581 ? 34.628 -54.037 170.290 1.00 30.00 1369 TYR A CA 1
ATOM 4426 C C . TYR A 1 581 ? 33.222 -54.275 170.820 1.00 30.00 1369 TYR A C 1
ATOM 4427 O O . TYR A 1 581 ? 32.612 -55.302 170.524 1.00 30.00 1369 TYR A O 1
ATOM 4436 N N . GLY A 1 582 ? 32.696 -53.323 171.582 1.00 30.00 1370 GLY A N 1
ATOM 4437 C CA . GLY A 1 582 ? 31.349 -53.427 172.106 1.00 30.00 1370 GLY A CA 1
ATOM 4438 C C . GLY A 1 582 ? 30.344 -53.498 170.977 1.00 30.00 1370 GLY A C 1
ATOM 4439 O O . GLY A 1 582 ? 29.320 -54.167 171.087 1.00 30.00 1370 GLY A O 1
ATOM 4440 N N . LYS A 1 583 ? 30.666 -52.848 169.866 1.00 30.00 1371 LYS A N 1
ATOM 4441 C CA . LYS A 1 583 ? 29.815 -52.867 168.691 1.00 30.00 1371 LYS A CA 1
ATOM 4442 C C . LYS A 1 583 ? 29.635 -54.281 168.145 1.00 30.00 1371 LYS A C 1
ATOM 4443 O O . LYS A 1 583 ? 28.605 -54.600 167.560 1.00 30.00 1371 LYS A O 1
ATOM 4449 N N . ILE A 1 584 ? 30.639 -55.126 168.349 1.00 1.00 1372 ILE A N 1
ATOM 4450 C CA . ILE A 1 584 ? 30.530 -56.526 167.973 1.00 1.00 1372 ILE A CA 1
ATOM 4451 C C . ILE A 1 584 ? 29.466 -57.212 168.812 1.00 1.00 1372 ILE A C 1
ATOM 4452 O O . ILE A 1 584 ? 28.600 -57.902 168.276 1.00 1.00 1372 ILE A O 1
ATOM 4457 N N . VAL A 1 585 ? 29.488 -56.969 170.118 1.00 1.00 1373 VAL A N 1
ATOM 4458 C CA . VAL A 1 585 ? 28.569 -57.663 171.007 1.00 1.00 1373 VAL A CA 1
ATOM 4459 C C . VAL A 1 585 ? 27.132 -57.273 170.677 1.00 1.00 1373 VAL A C 1
ATOM 4460 O O . VAL A 1 585 ? 26.248 -58.127 170.655 1.00 1.00 1373 VAL A O 1
ATOM 4464 N N . CYS A 1 586 ? 26.917 -56.009 170.319 1.00 1.00 1374 CYS A N 1
ATOM 4465 C CA . CYS A 1 586 ? 25.585 -55.567 169.926 1.00 1.00 1374 CYS A CA 1
ATOM 4466 C C . CYS A 1 586 ? 25.127 -56.340 168.722 1.00 1.00 1374 CYS A C 1
ATOM 4467 O O . CYS A 1 586 ? 23.993 -56.808 168.674 1.00 1.00 1374 CYS A O 1
ATOM 4470 N N . ASN A 1 587 ? 26.036 -56.514 167.771 1.00 1.00 1375 ASN A N 1
ATOM 4471 C CA . ASN A 1 587 ? 25.692 -57.194 166.545 1.00 1.00 1375 ASN A CA 1
ATOM 4472 C C . ASN A 1 587 ? 25.253 -58.601 166.860 1.00 1.00 1375 ASN A C 1
ATOM 4473 O O . ASN A 1 587 ? 24.277 -59.087 166.286 1.00 1.00 1375 ASN A O 1
ATOM 4478 N N . LEU A 1 588 ? 25.906 -59.217 167.844 1.00 1.00 1376 LEU A N 1
ATOM 4479 C CA . LEU A 1 588 ? 25.599 -60.597 168.159 1.00 1.00 1376 LEU A CA 1
ATOM 4480 C C . LEU A 1 588 ? 24.164 -60.665 168.613 1.00 1.00 1376 LEU A C 1
ATOM 4481 O O . LEU A 1 588 ? 23.391 -61.504 168.156 1.00 1.00 1376 LEU A O 1
ATOM 4486 N N . TYR A 1 589 ? 23.791 -59.686 169.422 1.00 1.00 1377 TYR A N 1
ATOM 4487 C CA . TYR A 1 589 ? 22.496 -59.663 170.059 1.00 1.00 1377 TYR A CA 1
ATOM 4488 C C . TYR A 1 589 ? 21.436 -59.593 168.982 1.00 1.00 1377 TYR A C 1
ATOM 4489 O O . TYR A 1 589 ? 20.369 -60.166 169.111 1.00 1.00 1377 TYR A O 1
ATOM 4498 N N . LYS A 1 590 ? 21.736 -58.887 167.901 1.00 1.00 1378 LYS A N 1
ATOM 4499 C CA . LYS A 1 590 ? 20.710 -58.658 166.906 1.00 1.00 1378 LYS A CA 1
ATOM 4500 C C . LYS A 1 590 ? 20.632 -59.784 165.898 1.00 1.00 1378 LYS A C 1
ATOM 4501 O O . LYS A 1 590 ? 19.672 -59.879 165.142 1.00 1.00 1378 LYS A O 1
ATOM 4507 N N . ASN A 1 591 ? 21.639 -60.649 165.893 1.00 1.00 1379 ASN A N 1
ATOM 4508 C CA . ASN A 1 591 ? 21.632 -61.756 164.963 1.00 1.00 1379 ASN A CA 1
ATOM 4509 C C . ASN A 1 591 ? 21.105 -63.028 165.593 1.00 1.00 1379 ASN A C 1
ATOM 4510 O O . ASN A 1 591 ? 20.577 -63.891 164.908 1.00 1.00 1379 ASN A O 1
ATOM 4515 N N . MET A 1 592 ? 21.247 -63.132 166.904 1.00 1.00 1380 MET A N 1
ATOM 4516 C CA . MET A 1 592 ? 20.796 -64.305 167.617 1.00 1.00 1380 MET A CA 1
ATOM 4517 C C . MET A 1 592 ? 19.338 -64.206 168.032 1.00 1.00 1380 MET A C 1
ATOM 4518 O O . MET A 1 592 ? 18.700 -65.217 168.296 1.00 1.00 1380 MET A O 1
ATOM 4523 N N . PHE A 1 593 ? 18.796 -62.993 168.060 1.00 1.00 1381 PHE A N 1
ATOM 4524 C CA . PHE A 1 593 ? 17.458 -62.784 168.602 1.00 1.00 1381 PHE A CA 1
ATOM 4525 C C . PHE A 1 593 ? 16.546 -62.028 167.673 1.00 1.00 1381 PHE A C 1
ATOM 4526 O O . PHE A 1 593 ? 15.335 -62.111 167.801 1.00 1.00 1381 PHE A O 1
ATOM 4534 N N . HIS A 1 594 ? 17.146 -61.283 166.751 1.00 30.00 1382 HIS A N 1
ATOM 4535 C CA . HIS A 1 594 ? 16.433 -60.405 165.824 1.00 30.00 1382 HIS A CA 1
ATOM 4536 C C . HIS A 1 594 ? 15.650 -59.333 166.567 1.00 30.00 1382 HIS A C 1
ATOM 4537 O O . HIS A 1 594 ? 14.569 -58.935 166.154 1.00 30.00 1382 HIS A O 1
ATOM 4544 N N . ARG A 1 595 ? 16.234 -58.866 167.663 1.00 30.00 1383 ARG A N 1
ATOM 4545 C CA . ARG A 1 595 ? 15.652 -57.842 168.510 1.00 30.00 1383 ARG A CA 1
ATOM 4546 C C . ARG A 1 595 ? 16.754 -56.863 168.861 1.00 30.00 1383 ARG A C 1
ATOM 4547 O O . ARG A 1 595 ? 17.921 -57.226 168.823 1.00 30.00 1383 ARG A O 1
ATOM 4555 N N . ALA A 1 596 ? 16.409 -55.632 169.216 1.00 30.00 1384 ALA A N 1
ATOM 4556 C CA . ALA A 1 596 ? 17.454 -54.640 169.446 1.00 30.00 1384 ALA A CA 1
ATOM 4557 C C . ALA A 1 596 ? 17.514 -54.154 170.880 1.00 30.00 1384 ALA A C 1
ATOM 4558 O O . ALA A 1 596 ? 16.512 -54.152 171.584 1.00 30.00 1384 ALA A O 1
ATOM 4560 N N . PRO A 1 597 ? 18.720 -53.785 171.303 1.00 30.00 1385 PRO A N 1
ATOM 4561 C CA . PRO A 1 597 ? 18.960 -53.073 172.561 1.00 30.00 1385 PRO A CA 1
ATOM 4562 C C . PRO A 1 597 ? 18.650 -51.586 172.407 1.00 30.00 1385 PRO A C 1
ATOM 4563 O O . PRO A 1 597 ? 18.665 -51.077 171.287 1.00 30.00 1385 PRO A O 1
ATOM 4567 N N . ALA A 1 598 ? 18.375 -50.902 173.512 1.00 30.00 1386 ALA A N 1
ATOM 4568 C CA . ALA A 1 598 ? 18.085 -49.472 173.470 1.00 30.00 1386 ALA A CA 1
ATOM 4569 C C . ALA A 1 598 ? 19.287 -48.652 172.997 1.00 30.00 1386 ALA A C 1
ATOM 4570 O O . ALA A 1 598 ? 20.430 -48.949 173.346 1.00 30.00 1386 ALA A O 1
ATOM 4572 N N . TYR A 1 599 ? 19.015 -47.619 172.205 1.00 30.00 1387 TYR A N 1
ATOM 4573 C CA . TYR A 1 599 ? 20.048 -46.721 171.698 1.00 30.00 1387 TYR A CA 1
ATOM 4574 C C . TYR A 1 599 ? 19.963 -45.334 172.317 1.00 30.00 1387 TYR A C 1
ATOM 4575 O O . TYR A 1 599 ? 18.880 -44.810 172.544 1.00 30.00 1387 TYR A O 1
ATOM 4584 N N . VAL A 1 600 ? 21.119 -44.729 172.569 1.00 30.00 1388 VAL A N 1
ATOM 4585 C CA . VAL A 1 600 ? 21.173 -43.414 173.202 1.00 30.00 1388 VAL A CA 1
ATOM 4586 C C . VAL A 1 600 ? 22.141 -42.496 172.471 1.00 30.00 1388 VAL A C 1
ATOM 4587 O O . VAL A 1 600 ? 23.240 -42.902 172.145 1.00 30.00 1388 VAL A O 1
ATOM 4591 N N . ALA A 1 601 ? 21.745 -41.253 172.223 1.00 30.00 1389 ALA A N 1
ATOM 4592 C CA . ALA A 1 601 ? 22.579 -40.324 171.453 1.00 30.00 1389 ALA A CA 1
ATOM 4593 C C . ALA A 1 601 ? 23.874 -39.923 172.157 1.00 30.00 1389 ALA A C 1
ATOM 4594 O O . ALA A 1 601 ? 23.920 -39.757 173.372 1.00 30.00 1389 ALA A O 1
ATOM 4596 N N . THR A 1 602 ? 24.915 -39.739 171.357 1.00 30.00 1390 THR A N 1
ATOM 4597 C CA . THR A 1 602 ? 26.253 -39.428 171.838 1.00 30.00 1390 THR A CA 1
ATOM 4598 C C . THR A 1 602 ? 26.931 -38.614 170.746 1.00 30.00 1390 THR A C 1
ATOM 4599 O O . THR A 1 602 ? 26.509 -38.658 169.597 1.00 30.00 1390 THR A O 1
ATOM 4603 N N . SER A 1 603 ? 27.964 -37.860 171.085 1.00 30.00 1391 SER A N 1
ATOM 4604 C CA . SER A 1 603 ? 28.602 -37.027 170.080 1.00 30.00 1391 SER A CA 1
ATOM 4605 C C . SER A 1 603 ? 30.111 -36.975 170.243 1.00 30.00 1391 SER A C 1
ATOM 4606 O O . SER A 1 603 ? 30.621 -37.002 171.356 1.00 30.00 1391 SER A O 1
ATOM 4609 N N . VAL A 1 604 ? 30.819 -36.916 169.122 1.00 30.00 1392 VAL A N 1
ATOM 4610 C CA . VAL A 1 604 ? 32.258 -36.706 169.140 1.00 30.00 1392 VAL A CA 1
ATOM 4611 C C . VAL A 1 604 ? 32.611 -35.504 168.274 1.00 30.00 1392 VAL A C 1
ATOM 4612 O O . VAL A 1 604 ? 32.744 -35.613 167.056 1.00 30.00 1392 VAL A O 1
ATOM 4616 N N . GLY A 1 605 ? 32.714 -34.344 168.914 1.00 30.00 1393 GLY A N 1
ATOM 4617 C CA . GLY A 1 605 ? 33.127 -33.126 168.247 1.00 30.00 1393 GLY A CA 1
ATOM 4618 C C . GLY A 1 605 ? 32.032 -32.460 167.438 1.00 30.00 1393 GLY A C 1
ATOM 4619 O O . GLY A 1 605 ? 32.290 -31.509 166.706 1.00 30.00 1393 GLY A O 1
ATOM 4620 N N . GLY A 1 606 ? 30.804 -32.940 167.574 1.00 30.00 1394 GLY A N 1
ATOM 4621 C CA . GLY A 1 606 ? 29.740 -32.501 166.698 1.00 30.00 1394 GLY A CA 1
ATOM 4622 C C . GLY A 1 606 ? 29.497 -33.520 165.607 1.00 30.00 1394 GLY A C 1
ATOM 4623 O O . GLY A 1 606 ? 29.295 -33.179 164.444 1.00 30.00 1394 GLY A O 1
ATOM 4624 N N . LYS A 1 607 ? 29.544 -34.787 165.996 1.00 30.00 1395 LYS A N 1
ATOM 4625 C CA . LYS A 1 607 ? 29.255 -35.908 165.112 1.00 30.00 1395 LYS A CA 1
ATOM 4626 C C . LYS A 1 607 ? 28.398 -36.920 165.853 1.00 30.00 1395 LYS A C 1
ATOM 4627 O O . LYS A 1 607 ? 28.761 -37.371 166.930 1.00 30.00 1395 LYS A O 1
ATOM 4633 N N . GLU A 1 608 ? 27.250 -37.259 165.277 1.00 30.00 1396 GLU A N 1
ATOM 4634 C CA . GLU A 1 608 ? 26.289 -38.138 165.932 1.00 30.00 1396 GLU A CA 1
ATOM 4635 C C . GLU A 1 608 ? 26.763 -39.587 166.021 1.00 30.00 1396 GLU A C 1
ATOM 4636 O O . GLU A 1 608 ? 27.359 -40.123 165.089 1.00 30.00 1396 GLU A O 1
ATOM 4642 N N . LEU A 1 609 ? 26.470 -40.212 167.151 1.00 30.00 1397 LEU A N 1
ATOM 4643 C CA . LEU A 1 609 ? 26.807 -41.607 167.411 1.00 30.00 1397 LEU A CA 1
ATOM 4644 C C . LEU A 1 609 ? 25.814 -42.148 168.414 1.00 30.00 1397 LEU A C 1
ATOM 4645 O O . LEU A 1 609 ? 25.036 -41.392 168.982 1.00 30.00 1397 LEU A O 1
ATOM 4650 N N . HIS A 1 610 ? 25.824 -43.452 168.640 1.00 30.00 1398 HIS A N 1
ATOM 4651 C CA . HIS A 1 610 ? 24.908 -44.005 169.617 1.00 30.00 1398 HIS A CA 1
ATOM 4652 C C . HIS A 1 610 ? 25.681 -44.730 170.691 1.00 30.00 1398 HIS A C 1
ATOM 4653 O O . HIS A 1 610 ? 26.886 -44.902 170.592 1.00 30.00 1398 HIS A O 1
ATOM 4660 N N . ILE A 1 611 ? 24.976 -45.141 171.729 1.00 30.00 1399 ILE A N 1
ATOM 4661 C CA . ILE A 1 611 ? 25.577 -45.929 172.775 1.00 30.00 1399 ILE A CA 1
ATOM 4662 C C . ILE A 1 611 ? 24.501 -46.815 173.396 1.00 30.00 1399 ILE A C 1
ATOM 4663 O O . ILE A 1 611 ? 23.343 -46.424 173.512 1.00 30.00 1399 ILE A O 1
ATOM 4668 N N . THR A 1 612 ? 24.907 -48.027 173.748 1.00 30.00 1400 THR A N 1
ATOM 4669 C CA . THR A 1 612 ? 24.051 -49.036 174.353 1.00 30.00 1400 THR A CA 1
ATOM 4670 C C . THR A 1 612 ? 24.703 -49.360 175.690 1.00 30.00 1400 THR A C 1
ATOM 4671 O O . THR A 1 612 ? 25.791 -48.881 175.949 1.00 30.00 1400 THR A O 1
ATOM 4675 N N . HIS A 1 613 ? 24.055 -50.152 176.543 1.00 30.00 1401 HIS A N 1
ATOM 4676 C CA . HIS A 1 613 ? 24.671 -50.572 177.796 1.00 30.00 1401 HIS A CA 1
ATOM 4677 C C . HIS A 1 613 ? 25.895 -51.458 177.565 1.00 30.00 1401 HIS A C 1
ATOM 4678 O O . HIS A 1 613 ? 26.768 -51.542 178.421 1.00 30.00 1401 HIS A O 1
ATOM 4685 N N . PHE A 1 614 ? 25.964 -52.095 176.398 1.00 30.00 1402 PHE A N 1
ATOM 4686 C CA . PHE A 1 614 ? 27.132 -52.868 175.973 1.00 30.00 1402 PHE A CA 1
ATOM 4687 C C . PHE A 1 614 ? 28.406 -52.036 175.874 1.00 30.00 1402 PHE A C 1
ATOM 4688 O O . PHE A 1 614 ? 29.498 -52.550 176.070 1.00 30.00 1402 PHE A O 1
ATOM 4696 N N . GLU A 1 615 ? 28.279 -50.754 175.550 1.00 30.00 1403 GLU A N 1
ATOM 4697 C CA . GLU A 1 615 ? 29.464 -49.927 175.348 1.00 30.00 1403 GLU A CA 1
ATOM 4698 C C . GLU A 1 615 ? 29.775 -48.945 176.463 1.00 30.00 1403 GLU A C 1
ATOM 4699 O O . GLU A 1 615 ? 30.507 -47.989 176.235 1.00 30.00 1403 GLU A O 1
ATOM 4705 N N . ARG A 1 616 ? 29.239 -49.144 177.656 1.00 30.00 1404 ARG A N 1
ATOM 4706 C CA . ARG A 1 616 ? 29.471 -48.152 178.689 1.00 30.00 1404 ARG A CA 1
ATOM 4707 C C . ARG A 1 616 ? 29.971 -48.719 180.015 1.00 30.00 1404 ARG A C 1
ATOM 4708 O O . ARG A 1 616 ? 29.691 -48.165 181.065 1.00 30.00 1404 ARG A O 1
ATOM 4716 N N . TRP A 1 617 ? 30.726 -49.811 179.955 1.00 30.00 1405 TRP A N 1
ATOM 4717 C CA . TRP A 1 617 ? 31.432 -50.341 181.122 1.00 30.00 1405 TRP A CA 1
ATOM 4718 C C . TRP A 1 617 ? 32.840 -49.756 181.238 1.00 30.00 1405 TRP A C 1
ATOM 4719 O O . TRP A 1 617 ? 33.441 -49.369 180.242 1.00 30.00 1405 TRP A O 1
ATOM 4730 N N . LEU A 1 618 ? 33.352 -49.671 182.461 1.00 30.00 1406 LEU A N 1
ATOM 4731 C CA . LEU A 1 618 ? 34.707 -49.172 182.715 1.00 30.00 1406 LEU A CA 1
ATOM 4732 C C . LEU A 1 618 ? 35.749 -50.298 182.816 1.00 30.00 1406 LEU A C 1
ATOM 4733 O O . LEU A 1 618 ? 35.498 -51.319 183.452 1.00 30.00 1406 LEU A O 1
ATOM 4738 N N . PRO A 1 619 ? 36.914 -50.121 182.171 1.00 30.00 1407 PRO A N 1
ATOM 4739 C CA . PRO A 1 619 ? 38.057 -51.041 182.259 1.00 30.00 1407 PRO A CA 1
ATOM 4740 C C . PRO A 1 619 ? 38.643 -51.150 183.666 1.00 30.00 1407 PRO A C 1
ATOM 4741 O O . PRO A 1 619 ? 38.626 -50.169 184.396 1.00 30.00 1407 PRO A O 1
ATOM 4745 N N . GLY A 1 620 ? 39.154 -52.321 184.038 1.00 30.00 1408 GLY A N 1
ATOM 4746 C CA . GLY A 1 620 ? 39.778 -52.494 185.338 1.00 30.00 1408 GLY A CA 1
ATOM 4747 C C . GLY A 1 620 ? 39.075 -53.441 186.293 1.00 30.00 1408 GLY A C 1
ATOM 4748 O O . GLY A 1 620 ? 39.404 -53.492 187.473 1.00 30.00 1408 GLY A O 1
ATOM 4749 N N . GLY A 1 621 ? 38.103 -54.188 185.787 1.00 30.00 1409 GLY A N 1
ATOM 4750 C CA . GLY A 1 621 ? 37.358 -55.130 186.601 1.00 30.00 1409 GLY A CA 1
ATOM 4751 C C . GLY A 1 621 ? 37.969 -56.506 186.789 1.00 30.00 1409 GLY A C 1
ATOM 4752 O O . GLY A 1 621 ? 39.000 -56.830 186.212 1.00 30.00 1409 GLY A O 1
ATOM 4753 N N . THR A 1 622 ? 37.317 -57.310 187.627 1.00 30.00 1410 THR A N 1
ATOM 4754 C CA . THR A 1 622 ? 37.687 -58.706 187.874 1.00 30.00 1410 THR A CA 1
ATOM 4755 C C . THR A 1 622 ? 36.602 -59.622 187.309 1.00 30.00 1410 THR A C 1
ATOM 4756 O O . THR A 1 622 ? 35.433 -59.251 187.285 1.00 30.00 1410 THR A O 1
ATOM 4760 N N . TYR A 1 623 ? 36.991 -60.802 186.833 1.00 30.00 1411 TYR A N 1
ATOM 4761 C CA . TYR A 1 623 ? 36.103 -61.673 186.062 1.00 30.00 1411 TYR A CA 1
ATOM 4762 C C . TYR A 1 623 ? 35.573 -62.903 186.774 1.00 30.00 1411 TYR A C 1
ATOM 4763 O O . TYR A 1 623 ? 36.102 -63.328 187.792 1.00 30.00 1411 TYR A O 1
ATOM 4772 N N . ALA A 1 624 ? 34.493 -63.447 186.222 1.00 30.00 1412 ALA A N 1
ATOM 4773 C CA . ALA A 1 624 ? 33.852 -64.644 186.750 1.00 30.00 1412 ALA A CA 1
ATOM 4774 C C . ALA A 1 624 ? 34.740 -65.871 186.658 1.00 30.00 1412 ALA A C 1
ATOM 4775 O O . ALA A 1 624 ? 35.344 -66.141 185.628 1.00 30.00 1412 ALA A O 1
ATOM 4777 N N . ASN A 1 625 ? 34.777 -66.630 187.740 1.00 30.00 1413 ASN A N 1
ATOM 4778 C CA . ASN A 1 625 ? 35.498 -67.883 187.795 1.00 30.00 1413 ASN A CA 1
ATOM 4779 C C . ASN A 1 625 ? 34.585 -68.930 188.417 1.00 30.00 1413 ASN A C 1
ATOM 4780 O O . ASN A 1 625 ? 33.408 -68.664 188.641 1.00 30.00 1413 ASN A O 1
ATOM 4785 N N . VAL A 1 626 ? 35.104 -70.119 188.682 1.00 30.00 1414 VAL A N 1
ATOM 4786 C CA . VAL A 1 626 ? 34.298 -71.176 189.280 1.00 30.00 1414 VAL A CA 1
ATOM 4787 C C . VAL A 1 626 ? 35.010 -71.814 190.464 1.00 30.00 1414 VAL A C 1
ATOM 4788 O O . VAL A 1 626 ? 36.213 -71.667 190.629 1.00 30.00 1414 VAL A O 1
ATOM 4792 N N . TYR A 1 627 ? 34.248 -72.495 191.308 1.00 30.00 1415 TYR A N 1
ATOM 4793 C CA . TYR A 1 627 ? 34.790 -73.105 192.512 1.00 30.00 1415 TYR A CA 1
ATOM 4794 C C . TYR A 1 627 ? 34.741 -74.616 192.458 1.00 30.00 1415 TYR A C 1
ATOM 4795 O O . TYR A 1 627 ? 33.776 -75.192 191.982 1.00 30.00 1415 TYR A O 1
ATOM 4804 N N . SER A 1 628 ? 35.792 -75.262 192.944 1.00 30.00 1416 SER A N 1
ATOM 4805 C CA . SER A 1 628 ? 35.752 -76.696 193.160 1.00 30.00 1416 SER A CA 1
ATOM 4806 C C . SER A 1 628 ? 34.917 -76.945 194.397 1.00 30.00 1416 SER A C 1
ATOM 4807 O O . SER A 1 628 ? 34.730 -76.039 195.197 1.00 30.00 1416 SER A O 1
ATOM 4810 N N . GLY A 1 629 ? 34.389 -78.151 194.553 1.00 30.00 1417 GLY A N 1
ATOM 4811 C CA . GLY A 1 629 ? 33.807 -78.528 195.827 1.00 30.00 1417 GLY A CA 1
ATOM 4812 C C . GLY A 1 629 ? 34.896 -78.376 1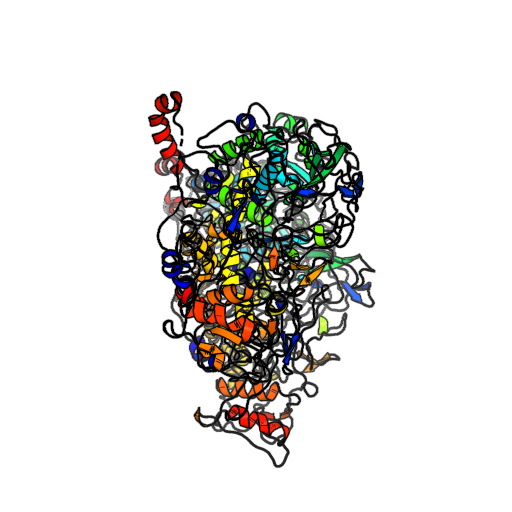96.873 1.00 30.00 1417 GLY A C 1
ATOM 4813 O O . GLY A 1 629 ? 36.064 -78.622 196.576 1.00 30.00 1417 GLY A O 1
ATOM 4814 N N . ALA A 1 630 ? 34.506 -77.951 198.074 1.00 30.00 1418 ALA A N 1
ATOM 4815 C CA . ALA A 1 630 ? 35.403 -77.493 199.144 1.00 30.00 1418 ALA A CA 1
ATOM 4816 C C . ALA A 1 630 ? 35.929 -76.088 198.860 1.00 30.00 1418 ALA A C 1
ATOM 4817 O O . ALA A 1 630 ? 36.708 -75.542 199.634 1.00 30.00 1418 ALA A O 1
ATOM 4819 N N . GLY A 1 631 ? 35.495 -75.506 197.747 1.00 30.00 1419 GLY A N 1
ATOM 4820 C CA . GLY A 1 631 ? 35.610 -74.075 197.544 1.00 30.00 1419 GLY A CA 1
ATOM 4821 C C . GLY A 1 631 ? 36.928 -73.497 197.081 1.00 30.00 1419 GLY A C 1
ATOM 4822 O O . GLY A 1 631 ? 37.103 -72.285 197.113 1.00 30.00 1419 GLY A O 1
ATOM 4823 N N . ALA A 1 632 ? 37.861 -74.341 196.667 1.00 30.00 1420 ALA A N 1
ATOM 4824 C CA . ALA A 1 632 ? 39.106 -73.846 196.102 1.00 30.00 1420 ALA A CA 1
ATOM 4825 C C . ALA A 1 632 ? 38.835 -73.129 194.785 1.00 30.00 1420 ALA A C 1
ATOM 4826 O O . ALA A 1 632 ? 38.047 -73.597 193.974 1.00 30.00 1420 ALA A O 1
ATOM 4828 N N . VAL A 1 633 ? 39.480 -71.988 194.581 1.00 30.00 1421 VAL A N 1
ATOM 4829 C CA . VAL A 1 633 ? 39.397 -71.259 193.325 1.00 30.00 1421 VAL A CA 1
ATOM 4830 C C . VAL A 1 633 ? 40.016 -72.044 192.174 1.00 30.00 1421 VAL A C 1
ATOM 4831 O O . VAL A 1 633 ? 41.090 -72.613 192.314 1.00 30.00 1421 VAL A O 1
ATOM 4835 N N . VAL A 1 634 ? 39.330 -72.086 191.036 1.00 30.00 1422 VAL A N 1
ATOM 4836 C CA . VAL A 1 634 ? 39.941 -72.625 189.832 1.00 30.00 1422 VAL A CA 1
ATOM 4837 C C . VAL A 1 634 ? 39.704 -71.611 188.717 1.00 30.00 1422 VAL A C 1
ATOM 4838 O O . VAL A 1 634 ? 38.659 -70.976 188.660 1.00 30.00 1422 VAL A O 1
ATOM 4842 N N . ASN A 1 635 ? 40.690 -71.422 187.853 1.00 30.00 1423 ASN A N 1
ATOM 4843 C CA . ASN A 1 635 ? 40.602 -70.359 186.865 1.00 30.00 1423 ASN A CA 1
ATOM 4844 C C . ASN A 1 635 ? 41.200 -70.703 185.511 1.00 30.00 1423 ASN A C 1
ATOM 4845 O O . ASN A 1 635 ? 41.583 -69.816 184.759 1.00 30.00 1423 ASN A O 1
ATOM 4850 N N . CYS A 1 636 ? 41.272 -71.990 185.206 1.00 30.00 1424 CYS A N 1
ATOM 4851 C CA . CYS A 1 636 ? 41.711 -72.435 183.893 1.00 30.00 1424 CYS A CA 1
ATOM 4852 C C . CYS A 1 636 ? 40.730 -72.064 182.790 1.00 30.00 1424 CYS A C 1
ATOM 4853 O O . CYS A 1 636 ? 41.128 -71.869 181.652 1.00 30.00 1424 CYS A O 1
ATOM 4856 N N . PHE A 1 637 ? 39.445 -72.005 183.115 1.00 30.00 1425 PHE A N 1
ATOM 4857 C CA . PHE A 1 637 ? 38.418 -71.799 182.103 1.00 30.00 1425 PHE A CA 1
ATOM 4858 C C . PHE A 1 637 ? 38.285 -70.332 181.709 1.00 30.00 1425 PHE A C 1
ATOM 4859 O O . PHE A 1 637 ? 38.660 -69.448 182.464 1.00 30.00 1425 PHE A O 1
ATOM 4867 N N . SER A 1 638 ? 37.774 -70.081 180.513 1.00 30.00 1426 SER A N 1
ATOM 4868 C CA . SER A 1 638 ? 37.266 -68.761 180.168 1.00 30.00 1426 SER A CA 1
ATOM 4869 C C . SER A 1 638 ? 36.001 -68.539 180.989 1.00 30.00 1426 SER A C 1
ATOM 4870 O O . SER A 1 638 ? 35.345 -69.504 181.357 1.00 30.00 1426 SER A O 1
ATOM 4873 N N . PRO A 1 639 ? 35.664 -67.275 181.305 1.00 30.00 1427 PRO A N 1
ATOM 4874 C CA . PRO A 1 639 ? 34.624 -67.019 182.311 1.00 30.00 1427 PRO A CA 1
ATOM 4875 C C . PRO A 1 639 ? 33.221 -67.529 181.971 1.00 30.00 1427 PRO A C 1
ATOM 4876 O O . PRO A 1 639 ? 32.815 -67.487 180.819 1.00 30.00 1427 PRO A O 1
ATOM 4880 N N . VAL A 1 640 ? 32.488 -67.977 182.987 1.00 30.00 1428 VAL A N 1
ATOM 4881 C CA . VAL A 1 640 ? 31.183 -68.617 182.809 1.00 30.00 1428 VAL A CA 1
ATOM 4882 C C . VAL A 1 640 ? 30.260 -68.492 184.021 1.00 30.00 1428 VAL A C 1
ATOM 4883 O O . VAL A 1 640 ? 30.698 -68.616 185.159 1.00 30.00 1428 VAL A O 1
ATOM 4887 N N . LEU A 1 641 ? 28.974 -68.256 183.758 1.00 30.00 1429 LEU A N 1
ATOM 4888 C CA . LEU A 1 641 ? 27.950 -68.217 184.803 1.00 30.00 1429 LEU A CA 1
ATOM 4889 C C . LEU A 1 641 ? 26.773 -69.138 184.575 1.00 30.00 1429 LEU A C 1
ATOM 4890 O O . LEU A 1 641 ? 26.223 -69.681 185.525 1.00 30.00 1429 LEU A O 1
ATOM 4895 N N . ILE A 1 642 ? 26.348 -69.296 183.330 1.00 30.00 1430 ILE A N 1
ATOM 4896 C CA . ILE A 1 642 ? 25.102 -70.004 183.083 1.00 30.00 1430 ILE A CA 1
ATOM 4897 C C . ILE A 1 642 ? 25.308 -71.189 182.146 1.00 30.00 1430 ILE A C 1
ATOM 4898 O O . ILE A 1 642 ? 26.158 -71.143 181.259 1.00 30.00 1430 ILE A O 1
ATOM 4903 N N . PRO A 1 643 ? 24.534 -72.266 182.361 1.00 30.00 1431 PRO A N 1
ATOM 4904 C CA . PRO A 1 643 ? 24.550 -73.530 181.622 1.00 30.00 1431 PRO A CA 1
ATOM 4905 C C . PRO A 1 643 ? 24.172 -73.391 180.157 1.00 30.00 1431 PRO A C 1
ATOM 4906 O O . PRO A 1 643 ? 23.445 -72.475 179.797 1.00 30.00 1431 PRO A O 1
ATOM 4910 N N . ASP A 1 644 ? 24.711 -74.280 179.330 1.00 30.00 1432 ASP A N 1
ATOM 4911 C CA . ASP A 1 644 ? 24.507 -74.233 177.888 1.00 30.00 1432 ASP A CA 1
ATOM 4912 C C . ASP A 1 644 ? 23.062 -74.292 177.436 1.00 30.00 1432 ASP A C 1
ATOM 4913 O O . ASP A 1 644 ? 22.740 -73.742 176.400 1.00 30.00 1432 ASP A O 1
ATOM 4918 N N . ILE A 1 645 ? 22.192 -74.969 178.177 1.00 30.00 1433 ILE A N 1
ATOM 4919 C CA . ILE A 1 645 ? 20.824 -75.124 177.710 1.00 30.00 1433 ILE A CA 1
ATOM 4920 C C . ILE A 1 645 ? 20.146 -73.761 177.604 1.00 30.00 1433 ILE A C 1
ATOM 4921 O O . ILE A 1 645 ? 19.293 -73.556 176.747 1.00 30.00 1433 ILE A O 1
ATOM 4926 N N . TRP A 1 646 ? 20.560 -72.816 178.437 1.00 1.00 1434 TRP A N 1
ATOM 4927 C CA . TRP A 1 646 ? 20.017 -71.469 178.376 1.00 1.00 1434 TRP A CA 1
ATOM 4928 C C . TRP A 1 646 ? 20.453 -70.754 177.111 1.00 1.00 1434 TRP A C 1
ATOM 4929 O O . TRP A 1 646 ? 19.655 -70.080 176.475 1.00 1.00 1434 TRP A O 1
ATOM 4940 N N . CYS A 1 647 ? 21.720 -70.896 176.751 1.00 1.00 1435 CYS A N 1
ATOM 4941 C CA . CYS A 1 647 ? 22.229 -70.287 175.538 1.00 1.00 1435 CYS A CA 1
ATOM 4942 C C . CYS A 1 647 ? 21.610 -70.919 174.312 1.00 1.00 1435 CYS A C 1
ATOM 4943 O O . CYS A 1 647 ? 21.391 -70.257 173.309 1.00 1.00 1435 CYS A O 1
ATOM 4946 N N . GLN A 1 648 ? 21.317 -72.210 174.402 1.00 1.00 1436 GLN A N 1
ATOM 4947 C CA . GLN A 1 648 ? 20.906 -72.982 173.236 1.00 1.00 1436 GLN A CA 1
ATOM 4948 C C . GLN A 1 648 ? 19.422 -72.936 172.965 1.00 1.00 1436 GLN A C 1
ATOM 4949 O O . GLN A 1 648 ? 19.002 -72.967 171.821 1.00 1.00 1436 GLN A O 1
ATOM 4955 N N . TYR A 1 649 ? 18.616 -72.868 174.009 1.00 1.00 1437 TYR A N 1
ATOM 4956 C CA . TYR A 1 649 ? 17.191 -72.991 173.798 1.00 1.00 1437 TYR A CA 1
ATOM 4957 C C . TYR A 1 649 ? 16.451 -71.647 173.648 1.00 1.00 1437 TYR A C 1
ATOM 4958 O O . TYR A 1 649 ? 15.267 -71.637 173.335 1.00 1.00 1437 TYR A O 1
ATOM 4967 N N . PHE A 1 650 ? 17.123 -70.514 173.851 1.00 30.00 1438 PHE A N 1
ATOM 4968 C CA . PHE A 1 650 ? 16.438 -69.234 173.633 1.00 30.00 1438 PHE A CA 1
ATOM 4969 C C . PHE A 1 650 ? 16.796 -68.534 172.333 1.00 30.00 1438 PHE A C 1
ATOM 4970 O O . PHE A 1 650 ? 16.075 -67.646 171.895 1.00 30.00 1438 PHE A O 1
ATOM 4978 N N . THR A 1 651 ? 17.921 -68.888 171.739 1.00 1.00 1439 THR A N 1
ATOM 4979 C CA . THR A 1 651 ? 18.348 -68.238 170.514 1.00 1.00 1439 THR A CA 1
ATOM 4980 C C . THR A 1 651 ? 17.565 -68.677 169.293 1.00 1.00 1439 THR A C 1
ATOM 4981 O O . THR A 1 651 ? 17.109 -69.809 169.208 1.00 1.00 1439 THR A O 1
ATOM 4985 N N . ALA A 1 652 ? 17.404 -67.760 168.351 1.00 30.00 1440 ALA A N 1
ATOM 4986 C CA . ALA A 1 652 ? 16.898 -68.107 167.037 1.00 30.00 1440 ALA A CA 1
ATOM 4987 C C . ALA A 1 652 ? 18.033 -68.669 166.207 1.00 30.00 1440 ALA A C 1
ATOM 4988 O O . ALA A 1 652 ? 17.820 -69.491 165.324 1.00 30.00 1440 ALA A O 1
ATOM 4990 N N . LYS A 1 653 ? 19.242 -68.207 166.509 1.00 30.00 1441 LYS A N 1
ATOM 4991 C CA . LYS A 1 653 ? 20.458 -68.640 165.832 1.00 30.00 1441 LYS A CA 1
ATOM 4992 C C . LYS A 1 653 ? 21.624 -68.612 166.805 1.00 30.00 1441 LYS A C 1
ATOM 4993 O O . LYS A 1 653 ? 21.727 -67.698 167.609 1.00 30.00 1441 LYS A O 1
ATOM 4999 N N . LEU A 1 654 ? 22.496 -69.611 166.746 1.00 30.00 1442 LEU A N 1
ATOM 5000 C CA . LEU A 1 654 ? 23.750 -69.569 167.487 1.00 30.00 1442 LEU A CA 1
ATOM 5001 C C . LEU A 1 654 ? 24.894 -69.997 166.591 1.00 30.00 1442 LEU A C 1
ATOM 5002 O O . LEU A 1 654 ? 24.683 -70.732 165.636 1.00 30.00 1442 LEU A O 1
ATOM 5007 N N . PRO A 1 655 ? 26.111 -69.530 166.892 1.00 30.00 1443 PRO A N 1
ATOM 5008 C CA . PRO A 1 655 ? 27.305 -69.943 166.154 1.00 30.00 1443 PRO A CA 1
ATOM 5009 C C . PRO A 1 655 ? 27.609 -71.424 166.331 1.00 30.00 1443 PRO A C 1
ATOM 5010 O O . PRO A 1 655 ? 27.245 -72.004 167.342 1.00 30.00 1443 PRO A O 1
ATOM 5014 N N . LEU A 1 656 ? 28.267 -72.016 165.341 1.00 30.00 1444 LEU A N 1
ATOM 5015 C CA . LEU A 1 656 ? 28.414 -73.460 165.226 1.00 30.00 1444 LEU A CA 1
ATOM 5016 C C . LEU A 1 656 ? 29.067 -74.148 166.421 1.00 30.00 1444 LEU A C 1
ATOM 5017 O O . LEU A 1 656 ? 28.717 -75.280 166.738 1.00 30.00 1444 LEU A O 1
ATOM 5022 N N . PHE A 1 657 ? 29.980 -73.476 167.104 1.00 30.00 1445 PHE A N 1
ATOM 5023 C CA . PHE A 1 657 ? 30.737 -74.151 168.145 1.00 30.00 1445 PHE A CA 1
ATOM 5024 C C . PHE A 1 657 ? 29.912 -74.353 169.400 1.00 30.00 1445 PHE A C 1
ATOM 5025 O O . PHE A 1 657 ? 30.317 -75.079 170.301 1.00 30.00 1445 PHE A O 1
ATOM 5033 N N . ALA A 1 658 ? 28.752 -73.715 169.453 1.00 30.00 1446 ALA A N 1
ATOM 5034 C CA . ALA A 1 658 ? 27.924 -73.722 170.646 1.00 30.00 1446 ALA A CA 1
ATOM 5035 C C . ALA A 1 658 ? 26.661 -74.562 170.538 1.00 30.00 1446 ALA A C 1
ATOM 5036 O O . ALA A 1 658 ? 25.841 -74.527 171.442 1.00 30.00 1446 ALA A O 1
ATOM 5038 N N . GLY A 1 659 ? 26.502 -75.319 169.454 1.00 30.00 1447 GLY A N 1
ATOM 5039 C CA . GLY A 1 659 ? 25.301 -76.113 169.252 1.00 30.00 1447 GLY A CA 1
ATOM 5040 C C . GLY A 1 659 ? 25.177 -77.235 170.257 1.00 30.00 1447 GLY A C 1
ATOM 5041 O O . GLY A 1 659 ? 26.162 -77.629 170.866 1.00 30.00 1447 GLY A O 1
ATOM 5042 N N . ALA A 1 660 ? 23.958 -77.714 170.469 1.00 30.00 1448 ALA A N 1
ATOM 5043 C CA . ALA A 1 660 ? 23.712 -78.834 171.368 1.00 30.00 1448 ALA A CA 1
ATOM 5044 C C . ALA A 1 660 ? 24.089 -80.171 170.741 1.00 30.00 1448 ALA A C 1
ATOM 5045 O O . ALA A 1 660 ? 24.001 -80.333 169.529 1.00 30.00 1448 ALA A O 1
ATOM 5047 N N . PHE A 1 661 ? 24.503 -81.133 171.559 1.00 30.00 1449 PHE A N 1
ATOM 5048 C CA . PHE A 1 661 ? 24.766 -82.474 171.056 1.00 30.00 1449 PHE A CA 1
ATOM 5049 C C . PHE A 1 661 ? 23.434 -83.133 170.704 1.00 30.00 1449 PHE A C 1
ATOM 5050 O O . PHE A 1 661 ? 22.451 -82.956 171.416 1.00 30.00 1449 PHE A O 1
ATOM 5058 N N . PRO A 1 662 ? 23.387 -83.864 169.581 1.00 30.00 1450 PRO A N 1
ATOM 5059 C CA . PRO A 1 662 ? 22.288 -84.758 169.203 1.00 30.00 1450 PRO A CA 1
ATOM 5060 C C . PRO A 1 662 ? 22.180 -85.971 170.125 1.00 30.00 1450 PRO A C 1
ATOM 5061 O O . PRO A 1 662 ? 23.171 -86.333 170.743 1.00 30.00 1450 PRO A O 1
ATOM 5065 N N . PRO A 1 663 ? 20.986 -86.567 170.248 1.00 30.00 1451 PRO A N 1
ATOM 5066 C CA . PRO A 1 663 ? 20.785 -87.731 171.121 1.00 30.00 1451 PRO A CA 1
ATOM 5067 C C . PRO A 1 663 ? 21.577 -88.975 170.734 1.00 30.00 1451 PRO A C 1
ATOM 5068 O O . PRO A 1 663 ? 21.842 -89.232 169.566 1.00 30.00 1451 PRO A O 1
ATOM 5072 N N . ALA A 1 664 ? 21.943 -89.745 171.749 1.00 30.00 1452 ALA A N 1
ATOM 5073 C CA . ALA A 1 664 ? 22.722 -90.959 171.572 1.00 30.00 1452 ALA A CA 1
ATOM 5074 C C . ALA A 1 664 ? 21.951 -92.005 170.784 1.00 30.00 1452 ALA A C 1
ATOM 5075 O O . ALA A 1 664 ? 20.724 -91.990 170.760 1.00 30.00 1452 ALA A O 1
ATOM 5077 N N . GLN A 1 665 ? 22.703 -92.868 170.106 1.00 30.00 1453 GLN A N 1
ATOM 5078 C CA . GLN A 1 665 ? 22.213 -94.092 169.467 1.00 30.00 1453 GLN A CA 1
ATOM 5079 C C . GLN A 1 665 ? 21.465 -93.916 168.162 1.00 30.00 1453 GLN A C 1
ATOM 5080 O O . GLN A 1 665 ? 20.747 -94.816 167.762 1.00 30.00 1453 GLN A O 1
ATOM 5086 N N . GLY A 1 666 ? 21.596 -92.779 167.507 1.00 30.00 1454 GLY A N 1
ATOM 5087 C CA . GLY A 1 666 ? 20.951 -92.624 166.218 1.00 30.00 1454 GLY A CA 1
ATOM 5088 C C . GLY A 1 666 ? 22.004 -92.684 165.146 1.00 30.00 1454 GLY A C 1
ATOM 5089 O O . GLY A 1 666 ? 23.188 -92.625 165.452 1.00 30.00 1454 GLY A O 1
ATOM 5090 N N . GLN A 1 667 ? 21.602 -92.832 163.895 1.00 30.00 1455 GLN A N 1
ATOM 5091 C CA . GLN A 1 667 ? 22.519 -92.518 162.822 1.00 30.00 1455 GLN A CA 1
ATOM 5092 C C . GLN A 1 667 ? 22.620 -91.006 162.793 1.00 30.00 1455 GLN A C 1
ATOM 5093 O O . GLN A 1 667 ? 21.613 -90.323 163.003 1.00 30.00 1455 GLN A O 1
ATOM 5099 N N . ASN A 1 668 ? 23.807 -90.483 162.520 1.00 30.00 1456 ASN A N 1
ATOM 5100 C CA . ASN A 1 668 ? 24.070 -89.071 162.738 1.00 30.00 1456 ASN A CA 1
ATOM 5101 C C . ASN A 1 668 ? 23.829 -88.622 164.161 1.00 30.00 1456 ASN A C 1
ATOM 5102 O O . ASN A 1 668 ? 22.931 -87.831 164.411 1.00 30.00 1456 ASN A O 1
ATOM 5107 N N . SER A 1 669 ? 24.616 -89.227 165.049 1.00 30.00 1457 SER A N 1
ATOM 5108 C CA . SER A 1 669 ? 24.890 -88.806 166.417 1.00 30.00 1457 SER A CA 1
ATOM 5109 C C . SER A 1 669 ? 26.174 -87.972 166.435 1.00 30.00 1457 SER A C 1
ATOM 5110 O O . SER A 1 669 ? 26.826 -87.809 165.403 1.00 30.00 1457 SER A O 1
ATOM 5113 N N . THR A 1 670 ? 26.529 -87.436 167.598 1.00 30.00 1458 THR A N 1
ATOM 5114 C CA . THR A 1 670 ? 27.627 -86.488 167.710 1.00 30.00 1458 THR A CA 1
ATOM 5115 C C . THR A 1 670 ? 28.871 -86.952 166.959 1.00 30.00 1458 THR A C 1
ATOM 5116 O O . THR A 1 670 ? 29.220 -88.126 166.966 1.00 30.00 1458 THR A O 1
ATOM 5120 N N . LYS A 1 671 ? 29.535 -85.997 166.313 1.00 30.00 1459 LYS A N 1
ATOM 5121 C CA . LYS A 1 671 ? 30.717 -86.255 165.505 1.00 30.00 1459 LYS A CA 1
ATOM 5122 C C . LYS A 1 671 ? 31.711 -85.131 165.683 1.00 30.00 1459 LYS A C 1
ATOM 5123 O O . LYS A 1 671 ? 31.586 -84.331 166.595 1.00 30.00 1459 LYS A O 1
ATOM 5129 N N . GLY A 1 672 ? 32.686 -85.064 164.788 1.00 30.00 1460 GLY A N 1
ATOM 5130 C CA . GLY A 1 672 ? 33.709 -84.042 164.845 1.00 30.00 1460 GLY A CA 1
ATOM 5131 C C . GLY A 1 672 ? 34.208 -83.647 163.483 1.00 30.00 1460 GLY A C 1
ATOM 5132 O O . GLY A 1 672 ? 33.610 -83.977 162.476 1.00 30.00 1460 GLY A O 1
ATOM 5133 N N . PHE A 1 673 ? 35.318 -82.925 163.453 1.00 30.00 1461 PHE A N 1
ATOM 5134 C CA . PHE A 1 673 ? 35.847 -82.395 162.206 1.00 30.00 1461 PHE A CA 1
ATOM 5135 C C . PHE A 1 673 ? 37.310 -82.758 162.040 1.00 30.00 1461 PHE A C 1
ATOM 5136 O O . PHE A 1 673 ? 38.015 -82.924 163.017 1.00 30.00 1461 PHE A O 1
ATOM 5144 N N . ASN A 1 674 ? 37.698 -82.945 160.786 1.00 30.00 1462 ASN A N 1
ATOM 5145 C CA . ASN A 1 674 ? 38.963 -83.549 160.409 1.00 30.00 1462 ASN A CA 1
ATOM 5146 C C . ASN A 1 674 ? 39.695 -82.694 159.392 1.00 30.00 1462 ASN A C 1
ATOM 5147 O O . ASN A 1 674 ? 39.354 -81.531 159.181 1.00 30.00 1462 ASN A O 1
ATOM 5152 N N . SER A 1 675 ? 40.698 -83.307 158.767 1.00 30.00 1463 SER A N 1
ATOM 5153 C CA . SER A 1 675 ? 41.636 -82.646 157.865 1.00 30.00 1463 SER A CA 1
ATOM 5154 C C . SER A 1 675 ? 40.990 -82.048 156.620 1.00 30.00 1463 SER A C 1
ATOM 5155 O O . SER A 1 675 ? 41.401 -80.989 156.148 1.00 30.00 1463 SER A O 1
ATOM 5158 N N . LYS A 1 676 ? 39.990 -82.735 156.082 1.00 30.00 1464 LYS A N 1
ATOM 5159 C CA . LYS A 1 676 ? 39.418 -82.355 154.796 1.00 30.00 1464 LYS A CA 1
ATOM 5160 C C . LYS A 1 676 ? 38.858 -80.939 154.849 1.00 30.00 1464 LYS A C 1
ATOM 5161 O O . LYS A 1 676 ? 39.012 -80.174 153.898 1.00 30.00 1464 LYS A O 1
ATOM 5167 N N . GLN A 1 677 ? 38.217 -80.584 155.957 1.00 30.00 1465 GLN A N 1
ATOM 5168 C CA . GLN A 1 677 ? 37.731 -79.226 156.116 1.00 30.00 1465 GLN A CA 1
ATOM 5169 C C . GLN A 1 677 ? 38.936 -78.298 156.137 1.00 30.00 1465 GLN A C 1
ATOM 5170 O O . GLN A 1 677 ? 38.897 -77.195 155.590 1.00 30.00 1465 GLN A O 1
ATOM 5176 N N . GLY A 1 678 ? 39.983 -78.777 156.832 1.00 30.00 1466 GLY A N 1
ATOM 5177 C CA . GLY A 1 678 ? 41.261 -78.088 157.026 1.00 30.00 1466 GLY A CA 1
ATOM 5178 C C . GLY A 1 678 ? 42.079 -78.254 158.328 1.00 30.00 1466 GLY A C 1
ATOM 5179 O O . GLY A 1 678 ? 43.070 -77.548 158.503 1.00 30.00 1466 GLY A O 1
ATOM 5180 N N . LEU A 1 679 ? 41.684 -79.160 159.231 1.00 30.00 1467 LEU A N 1
ATOM 5181 C CA . LEU A 1 679 ? 42.357 -79.374 160.544 1.00 30.00 1467 LEU A CA 1
ATOM 5182 C C . LEU A 1 679 ? 43.613 -80.294 160.610 1.00 30.00 1467 LEU A C 1
ATOM 5183 O O . LEU A 1 679 ? 43.860 -81.060 159.680 1.00 30.00 1467 LEU A O 1
ATOM 5188 N N . MET A 1 680 ? 44.387 -80.225 161.709 1.00 30.00 1468 MET A N 1
ATOM 5189 C CA . MET A 1 680 ? 45.512 -81.154 161.916 1.00 30.00 1468 MET A CA 1
ATOM 5190 C C . MET A 1 680 ? 45.672 -81.569 163.387 1.00 30.00 1468 MET A C 1
ATOM 5191 O O . MET A 1 680 ? 45.644 -80.719 164.260 1.00 30.00 1468 MET A O 1
ATOM 5196 N N . ILE A 1 681 ? 45.829 -82.863 163.659 1.00 30.00 1469 ILE A N 1
ATOM 5197 C CA . ILE A 1 681 ? 46.119 -83.349 165.019 1.00 30.00 1469 ILE A CA 1
ATOM 5198 C C . ILE A 1 681 ? 47.531 -83.094 165.554 1.00 30.00 1469 ILE A C 1
ATOM 5199 O O . ILE A 1 681 ? 48.510 -83.176 164.823 1.00 30.00 1469 ILE A O 1
ATOM 5204 N N . HIS A 1 682 ? 47.604 -82.793 166.850 1.00 30.00 1470 HIS A N 1
ATOM 5205 C CA . HIS A 1 682 ? 48.828 -82.826 167.630 1.00 30.00 1470 HIS A CA 1
ATOM 5206 C C . HIS A 1 682 ? 48.893 -84.112 168.443 1.00 30.00 1470 HIS A C 1
ATOM 5207 O O . HIS A 1 682 ? 47.945 -84.459 169.133 1.00 30.00 1470 HIS A O 1
ATOM 5214 N N . ARG A 1 683 ? 50.008 -84.825 168.369 1.00 30.00 1471 ARG A N 1
ATOM 5215 C CA . ARG A 1 683 ? 50.169 -86.026 169.175 1.00 30.00 1471 ARG A CA 1
ATOM 5216 C C . ARG A 1 683 ? 51.365 -85.936 170.102 1.00 30.00 1471 ARG A C 1
ATOM 5217 O O . ARG A 1 683 ? 52.287 -85.162 169.874 1.00 30.00 1471 ARG A O 1
ATOM 5225 N N . ASN A 1 684 ? 51.329 -86.724 171.162 1.00 30.00 1472 ASN A N 1
ATOM 5226 C CA . ASN A 1 684 ? 52.415 -86.765 172.121 1.00 30.00 1472 ASN A CA 1
ATOM 5227 C C . ASN A 1 684 ? 52.411 -88.137 172.779 1.00 30.00 1472 ASN A C 1
ATOM 5228 O O . ASN A 1 684 ? 52.318 -88.257 173.993 1.00 30.00 1472 ASN A O 1
ATOM 5233 N N . GLN A 1 685 ? 52.522 -89.168 171.952 1.00 30.00 1473 GLN A N 1
ATOM 5234 C CA . GLN A 1 685 ? 52.323 -90.547 172.378 1.00 30.00 1473 GLN A CA 1
ATOM 5235 C C . GLN A 1 685 ? 53.466 -91.082 173.224 1.00 30.00 1473 GLN A C 1
ATOM 5236 O O . GLN A 1 685 ? 53.355 -92.142 173.823 1.00 30.00 1473 GLN A O 1
ATOM 5242 N N . ASN A 1 686 ? 54.575 -90.357 173.236 1.00 30.00 1474 ASN A N 1
ATOM 5243 C CA . ASN A 1 686 ? 55.698 -90.683 174.096 1.00 30.00 1474 ASN A CA 1
ATOM 5244 C C . ASN A 1 686 ? 55.347 -90.461 175.561 1.00 30.00 1474 ASN A C 1
ATOM 5245 O O . ASN A 1 686 ? 55.983 -91.015 176.451 1.00 30.00 1474 ASN A O 1
ATOM 5250 N N . ASN A 1 687 ? 54.328 -89.642 175.806 1.00 30.00 1475 ASN A N 1
ATOM 5251 C CA . ASN A 1 687 ? 53.858 -89.383 177.161 1.00 30.00 1475 ASN A CA 1
ATOM 5252 C C . ASN A 1 687 ? 52.392 -89.719 177.419 1.00 30.00 1475 ASN A C 1
ATOM 5253 O O . ASN A 1 687 ? 51.831 -89.239 178.394 1.00 30.00 1475 ASN A O 1
ATOM 5258 N N . ASN A 1 688 ? 51.782 -90.545 176.568 1.00 30.00 1476 ASN A N 1
ATOM 5259 C CA . ASN A 1 688 ? 50.330 -90.773 176.586 1.00 30.00 1476 ASN A CA 1
ATOM 5260 C C . ASN A 1 688 ? 49.457 -89.547 176.432 1.00 30.00 1476 ASN A C 1
ATOM 5261 O O . ASN A 1 688 ? 48.574 -89.319 177.248 1.00 30.00 1476 ASN A O 1
ATOM 5266 N N . LEU A 1 689 ? 49.690 -88.762 175.392 1.00 30.00 1477 LEU A N 1
ATOM 5267 C CA . LEU A 1 689 ? 48.926 -87.540 175.209 1.00 30.00 1477 LEU A CA 1
ATOM 5268 C C . LEU A 1 689 ? 48.475 -87.382 173.769 1.00 30.00 1477 LEU A C 1
ATOM 5269 O O . LEU A 1 689 ? 49.292 -87.318 172.864 1.00 30.00 1477 LEU A O 1
ATOM 5274 N N . VAL A 1 690 ? 47.167 -87.337 173.553 1.00 30.00 1478 VAL A N 1
ATOM 5275 C CA . VAL A 1 690 ? 46.647 -87.048 172.227 1.00 30.00 1478 VAL A CA 1
ATOM 5276 C C . VAL A 1 690 ? 45.608 -85.941 172.326 1.00 30.00 1478 VAL A C 1
ATOM 5277 O O . VAL A 1 690 ? 44.770 -85.936 173.222 1.00 30.00 1478 VAL A O 1
ATOM 5281 N N . ALA A 1 691 ? 45.667 -85.018 171.373 1.00 30.00 1479 ALA A N 1
ATOM 5282 C CA . ALA A 1 691 ? 44.791 -83.855 171.323 1.00 30.00 1479 ALA A CA 1
ATOM 5283 C C . ALA A 1 691 ? 44.013 -83.861 170.017 1.00 30.00 1479 ALA A C 1
ATOM 5284 O O . ALA A 1 691 ? 44.460 -84.458 169.048 1.00 30.00 1479 ALA A O 1
ATOM 5286 N N . PRO A 1 692 ? 42.855 -83.187 169.972 1.00 30.00 1480 PRO A N 1
ATOM 5287 C CA . PRO A 1 692 ? 41.989 -83.302 168.796 1.00 30.00 1480 PRO A CA 1
ATOM 5288 C C . PRO A 1 692 ? 42.581 -82.694 167.540 1.00 30.00 1480 PRO A C 1
ATOM 5289 O O . PRO A 1 692 ? 43.685 -82.163 167.569 1.00 30.00 1480 PRO A O 1
ATOM 5293 N N . TYR A 1 693 ? 41.864 -82.816 166.433 1.00 30.00 1481 TYR A N 1
ATOM 5294 C CA . TYR A 1 693 ? 42.187 -82.021 165.264 1.00 30.00 1481 TYR A CA 1
ATOM 5295 C C . TYR A 1 693 ? 42.005 -80.555 165.586 1.00 30.00 1481 TYR A C 1
ATOM 5296 O O . TYR A 1 693 ? 40.982 -80.144 166.122 1.00 30.00 1481 TYR A O 1
ATOM 5305 N N . LEU A 1 694 ? 42.986 -79.759 165.207 1.00 30.00 1482 LEU A N 1
ATOM 5306 C CA . LEU A 1 694 ? 42.986 -78.359 165.558 1.00 30.00 1482 LEU A CA 1
ATOM 5307 C C . LEU A 1 694 ? 43.400 -77.524 164.372 1.00 30.00 1482 LEU A C 1
ATOM 5308 O O . LEU A 1 694 ? 43.713 -78.033 163.306 1.00 30.00 1482 LEU A O 1
ATOM 5313 N N . GLU A 1 695 ? 43.358 -76.225 164.585 1.00 30.00 1483 GLU A N 1
ATOM 5314 C CA . GLU A 1 695 ? 43.808 -75.223 163.643 1.00 30.00 1483 GLU A CA 1
ATOM 5315 C C . GLU A 1 695 ? 45.288 -75.359 163.318 1.00 30.00 1483 GLU A C 1
ATOM 5316 O O . GLU A 1 695 ? 46.096 -75.688 164.180 1.00 30.00 1483 GLU A O 1
ATOM 5322 N N . LYS A 1 696 ? 45.637 -75.128 162.061 1.00 30.00 1484 LYS A N 1
ATOM 5323 C CA . LYS A 1 696 ? 47.030 -75.134 161.643 1.00 30.00 1484 LYS A CA 1
ATOM 5324 C C . LYS A 1 696 ? 47.800 -73.999 162.319 1.00 30.00 1484 LYS A C 1
ATOM 5325 O O . LYS A 1 696 ? 47.316 -72.877 162.384 1.00 30.00 1484 LYS A O 1
ATOM 5331 N N . PHE A 1 697 ? 48.991 -74.286 162.827 1.00 30.00 1485 PHE A N 1
ATOM 5332 C CA . PHE A 1 697 ? 49.719 -73.286 163.599 1.00 30.00 1485 PHE A CA 1
ATOM 5333 C C . PHE A 1 697 ? 50.320 -72.214 162.706 1.00 30.00 1485 PHE A C 1
ATOM 5334 O O . PHE A 1 697 ? 50.619 -72.453 161.543 1.00 30.00 1485 PHE A O 1
ATOM 5342 N N . ALA A 1 698 ? 50.493 -71.026 163.271 1.00 30.00 1486 ALA A N 1
ATOM 5343 C CA . ALA A 1 698 ? 51.079 -69.903 162.548 1.00 30.00 1486 ALA A CA 1
ATOM 5344 C C . ALA A 1 698 ? 52.184 -69.260 163.365 1.00 30.00 1486 ALA A C 1
ATOM 5345 O O . ALA A 1 698 ? 52.066 -68.104 163.763 1.00 30.00 1486 ALA A O 1
ATOM 5347 N N . ASP A 1 699 ? 53.249 -70.016 163.608 1.00 30.00 1487 ASP A N 1
ATOM 5348 C CA . ASP A 1 699 ? 54.381 -69.564 164.404 1.00 30.00 1487 ASP A CA 1
ATOM 5349 C C . ASP A 1 699 ? 53.923 -69.242 165.828 1.00 30.00 1487 ASP A C 1
ATOM 5350 O O . ASP A 1 699 ? 54.539 -68.457 166.534 1.00 30.00 1487 ASP A O 1
ATOM 5355 N N . ASN A 1 700 ? 52.846 -69.888 166.253 1.00 30.00 1488 ASN A N 1
ATOM 5356 C CA . ASN A 1 700 ? 52.308 -69.697 167.595 1.00 30.00 1488 ASN A CA 1
ATOM 5357 C C . ASN A 1 700 ? 51.963 -71.013 168.258 1.00 30.00 1488 ASN A C 1
ATOM 5358 O O . ASN A 1 700 ? 51.054 -71.099 169.072 1.00 30.00 1488 ASN A O 1
ATOM 5363 N N . SER A 1 701 ? 52.726 -72.031 167.895 1.00 30.00 1489 SER A N 1
ATOM 5364 C CA . SER A 1 701 ? 52.555 -73.406 168.344 1.00 30.00 1489 SER A CA 1
ATOM 5365 C C . SER A 1 701 ? 52.769 -73.687 169.834 1.00 30.00 1489 SER A C 1
ATOM 5366 O O . SER A 1 701 ? 52.125 -74.545 170.388 1.00 30.00 1489 SER A O 1
ATOM 5369 N N . SER A 1 702 ? 53.674 -72.965 170.484 1.00 30.00 1490 SER A N 1
ATOM 5370 C CA . SER A 1 702 ? 53.928 -73.186 171.905 1.00 30.00 1490 SER A CA 1
ATOM 5371 C C . SER A 1 702 ? 53.820 -71.889 172.704 1.00 30.00 1490 SER A C 1
ATOM 5372 O O . SER A 1 702 ? 53.207 -71.867 173.752 1.00 30.00 1490 SER A O 1
ATOM 5375 N N . TYR A 1 703 ? 54.444 -70.826 172.214 1.00 30.00 1491 TYR A N 1
ATOM 5376 C CA . TYR A 1 703 ? 54.171 -69.471 172.692 1.00 30.00 1491 TYR A CA 1
ATOM 5377 C C . TYR A 1 703 ? 53.538 -68.664 171.579 1.00 30.00 1491 TYR A C 1
ATOM 5378 O O . TYR A 1 703 ? 53.977 -68.746 170.442 1.00 30.00 1491 TYR A O 1
ATOM 5387 N N . PHE A 1 704 ? 52.517 -67.877 171.894 1.00 30.00 1492 PHE A N 1
ATOM 5388 C CA . PHE A 1 704 ? 52.015 -66.911 170.927 1.00 30.00 1492 PHE A CA 1
ATOM 5389 C C . PHE A 1 704 ? 53.009 -65.775 170.757 1.00 30.00 1492 PHE A C 1
ATOM 5390 O O . PHE A 1 704 ? 53.619 -65.347 171.726 1.00 30.00 1492 PHE A O 1
ATOM 5398 N N . PRO A 1 705 ? 53.181 -65.291 169.518 1.00 30.00 1493 PRO A N 1
ATOM 5399 C CA . PRO A 1 705 ? 54.034 -64.127 169.313 1.00 30.00 1493 PRO A CA 1
ATOM 5400 C C . PRO A 1 705 ? 53.456 -62.934 170.035 1.00 30.00 1493 PRO A C 1
ATOM 5401 O O . PRO A 1 705 ? 52.241 -62.836 170.149 1.00 30.00 1493 PRO A O 1
ATOM 5405 N N . VAL A 1 706 ? 54.309 -62.058 170.543 1.00 30.00 1494 VAL A N 1
ATOM 5406 C CA . VAL A 1 706 ? 53.818 -60.860 171.193 1.00 30.00 1494 VAL A CA 1
ATOM 5407 C C . VAL A 1 706 ? 53.025 -60.080 170.153 1.00 30.00 1494 VAL A C 1
ATOM 5408 O O . VAL A 1 706 ? 53.463 -59.929 169.017 1.00 30.00 1494 VAL A O 1
ATOM 5412 N N . GLY A 1 707 ? 51.855 -59.593 170.528 1.00 30.00 1495 GLY A N 1
ATOM 5413 C CA . GLY A 1 707 ? 51.002 -58.939 169.563 1.00 30.00 1495 GLY A CA 1
ATOM 5414 C C . GLY A 1 707 ? 50.078 -59.807 168.719 1.00 30.00 1495 GLY A C 1
ATOM 5415 O O . GLY A 1 707 ? 49.440 -59.288 167.813 1.00 30.00 1495 GLY A O 1
ATOM 5416 N N . GLN A 1 708 ? 49.997 -61.106 168.999 1.00 30.00 1496 GLN A N 1
ATOM 5417 C CA . GLN A 1 708 ? 48.974 -61.964 168.387 1.00 30.00 1496 GLN A CA 1
ATOM 5418 C C . GLN A 1 708 ? 48.383 -62.965 169.370 1.00 30.00 1496 GLN A C 1
ATOM 5419 O O . GLN A 1 708 ? 49.007 -63.293 170.372 1.00 30.00 1496 GLN A O 1
ATOM 5425 N N . GLY A 1 709 ? 47.164 -63.412 169.100 1.00 30.00 1497 GLY A N 1
ATOM 5426 C CA . GLY A 1 709 ? 46.476 -64.370 169.954 1.00 30.00 1497 GLY A CA 1
ATOM 5427 C C . GLY A 1 709 ? 45.762 -65.409 169.115 1.00 30.00 1497 GLY A C 1
ATOM 5428 O O . GLY A 1 709 ? 45.849 -65.365 167.895 1.00 30.00 1497 GLY A O 1
ATOM 5429 N N . PRO A 1 710 ? 45.062 -66.361 169.754 1.00 30.00 1498 PRO A N 1
ATOM 5430 C CA . PRO A 1 710 ? 44.418 -67.445 169.006 1.00 30.00 1498 PRO A CA 1
ATOM 5431 C C . PRO A 1 710 ? 43.343 -66.960 168.046 1.00 30.00 1498 PRO A C 1
ATOM 5432 O O . PRO A 1 710 ? 42.596 -66.055 168.385 1.00 30.00 1498 PRO A O 1
ATOM 5436 N N . GLU A 1 711 ? 43.238 -67.587 166.885 1.00 30.00 1499 GLU A N 1
ATOM 5437 C CA . GLU A 1 711 ? 42.235 -67.217 165.889 1.00 30.00 1499 GLU A CA 1
ATOM 5438 C C . GLU A 1 711 ? 40.850 -67.803 166.142 1.00 30.00 1499 GLU A C 1
ATOM 5439 O O . GLU A 1 711 ? 40.716 -68.802 166.836 1.00 30.00 1499 GLU A O 1
ATOM 5445 N N . ILE A 1 712 ? 39.814 -67.168 165.602 1.00 30.00 1500 ILE A N 1
ATOM 5446 C CA . ILE A 1 712 ? 38.471 -67.729 165.699 1.00 30.00 1500 ILE A CA 1
ATOM 5447 C C . ILE A 1 712 ? 38.300 -68.880 164.723 1.00 30.00 1500 ILE A C 1
ATOM 5448 O O . ILE A 1 712 ? 38.335 -68.696 163.512 1.00 30.00 1500 ILE A O 1
ATOM 5453 N N . ASN A 1 713 ? 38.083 -70.070 165.260 1.00 30.00 1501 ASN A N 1
ATOM 5454 C CA . ASN A 1 713 ? 37.849 -71.231 164.429 1.00 30.00 1501 ASN A CA 1
ATOM 5455 C C . ASN A 1 713 ? 36.820 -72.092 165.128 1.00 30.00 1501 ASN A C 1
ATOM 5456 O O . ASN A 1 713 ? 37.120 -72.716 166.135 1.00 30.00 1501 ASN A O 1
ATOM 5461 N N . ASP A 1 714 ? 35.598 -72.109 164.612 1.00 30.00 1502 ASP A N 1
ATOM 5462 C CA . ASP A 1 714 ? 34.490 -72.765 165.304 1.00 30.00 1502 ASP A CA 1
ATOM 5463 C C . ASP A 1 714 ? 34.651 -74.259 165.492 1.00 30.00 1502 ASP A C 1
ATOM 5464 O O . ASP A 1 714 ? 34.171 -74.818 166.470 1.00 30.00 1502 ASP A O 1
ATOM 5469 N N . MET A 1 715 ? 35.301 -74.908 164.538 1.00 30.00 1503 MET A N 1
ATOM 5470 C CA . MET A 1 715 ? 35.340 -76.360 164.493 1.00 30.00 1503 MET A CA 1
ATOM 5471 C C . MET A 1 715 ? 36.320 -76.981 165.478 1.00 30.00 1503 MET A C 1
ATOM 5472 O O . MET A 1 715 ? 36.055 -78.042 166.045 1.00 30.00 1503 MET A O 1
ATOM 5477 N N . ALA A 1 716 ? 37.452 -76.323 165.672 1.00 30.00 1504 ALA A N 1
ATOM 5478 C CA . ALA A 1 716 ? 38.411 -76.759 166.669 1.00 30.00 1504 ALA A CA 1
ATOM 5479 C C . ALA A 1 716 ? 37.873 -76.607 168.083 1.00 30.00 1504 ALA A C 1
ATOM 5480 O O . ALA A 1 716 ? 38.190 -77.408 168.963 1.00 30.00 1504 ALA A O 1
ATOM 5482 N N . THR A 1 717 ? 37.052 -75.584 168.297 1.00 30.00 1505 THR A N 1
ATOM 5483 C CA . THR A 1 717 ? 36.420 -75.365 169.594 1.00 30.00 1505 THR A CA 1
ATOM 5484 C C . THR A 1 717 ? 35.430 -76.480 169.877 1.00 30.00 1505 THR A C 1
ATOM 5485 O O . THR A 1 717 ? 35.284 -76.949 171.008 1.00 30.00 1505 THR A O 1
ATOM 5489 N N . TRP A 1 718 ? 34.782 -76.923 168.806 1.00 30.00 1506 TRP A N 1
ATOM 5490 C CA . TRP A 1 718 ? 33.850 -78.039 168.834 1.00 30.00 1506 TRP A CA 1
ATOM 5491 C C . TRP A 1 718 ? 34.549 -79.339 169.209 1.00 30.00 1506 TRP A C 1
ATOM 5492 O O . TRP A 1 718 ? 34.099 -80.070 170.103 1.00 30.00 1506 TRP A O 1
ATOM 5503 N N . ASN A 1 719 ? 35.671 -79.604 168.545 1.00 30.00 1507 ASN A N 1
ATOM 5504 C CA . ASN A 1 719 ? 36.437 -80.797 168.849 1.00 30.00 1507 ASN A CA 1
ATOM 5505 C C . ASN A 1 719 ? 36.948 -80.757 170.276 1.00 30.00 1507 ASN A C 1
ATOM 5506 O O . ASN A 1 719 ? 37.055 -81.788 170.941 1.00 30.00 1507 ASN A O 1
ATOM 5511 N N . GLY A 1 720 ? 37.238 -79.555 170.761 1.00 30.00 1508 GLY A N 1
ATOM 5512 C CA . GLY A 1 720 ? 37.692 -79.391 172.127 1.00 30.00 1508 GLY A CA 1
ATOM 5513 C C . GLY A 1 720 ? 36.601 -79.665 173.136 1.00 30.00 1508 GLY A C 1
ATOM 5514 O O . GLY A 1 720 ? 36.875 -80.178 174.221 1.00 30.00 1508 GLY A O 1
ATOM 5515 N N . ARG A 1 721 ? 35.361 -79.329 172.781 1.00 30.00 1509 ARG A N 1
ATOM 5516 C CA . ARG A 1 721 ? 34.219 -79.741 173.591 1.00 30.00 1509 ARG A CA 1
ATOM 5517 C C . ARG A 1 721 ? 34.053 -81.256 173.588 1.00 30.00 1509 ARG A C 1
ATOM 5518 O O . ARG A 1 721 ? 33.649 -81.834 174.597 1.00 30.00 1509 ARG A O 1
ATOM 5526 N N . LEU A 1 722 ? 34.363 -81.907 172.466 1.00 30.00 1510 LEU A N 1
ATOM 5527 C CA . LEU A 1 722 ? 34.238 -83.364 172.409 1.00 30.00 1510 LEU A CA 1
ATOM 5528 C C . LEU A 1 722 ? 35.235 -84.068 173.299 1.00 30.00 1510 LEU A C 1
ATOM 5529 O O . LEU A 1 722 ? 34.885 -84.994 174.024 1.00 30.00 1510 LEU A O 1
ATOM 5534 N N . TRP A 1 723 ? 36.485 -83.636 173.219 1.00 30.00 1511 TRP A N 1
ATOM 5535 C CA . TRP A 1 723 ? 37.499 -84.102 174.146 1.00 30.00 1511 TRP A CA 1
ATOM 5536 C C . TRP A 1 723 ? 37.150 -83.799 175.585 1.00 30.00 1511 TRP A C 1
ATOM 5537 O O . TRP A 1 723 ? 37.375 -84.628 176.446 1.00 30.00 1511 TRP A O 1
ATOM 5548 N N . MET A 1 724 ? 36.576 -82.632 175.855 1.00 30.00 1512 MET A N 1
ATOM 5549 C CA . MET A 1 724 ? 36.163 -82.333 177.227 1.00 30.00 1512 MET A CA 1
ATOM 5550 C C . MET A 1 724 ? 35.001 -83.132 177.794 1.00 30.00 1512 MET A C 1
ATOM 5551 O O . MET A 1 724 ? 34.942 -83.367 178.995 1.00 30.00 1512 MET A O 1
ATOM 5556 N N . THR A 1 725 ? 34.066 -83.534 176.950 1.00 30.00 1513 THR A N 1
ATOM 5557 C CA . THR A 1 725 ? 32.846 -84.126 177.462 1.00 30.00 1513 THR A CA 1
ATOM 5558 C C . THR A 1 725 ? 33.092 -85.607 177.780 1.00 30.00 1513 THR A C 1
ATOM 5559 O O . THR A 1 725 ? 32.303 -86.251 178.469 1.00 30.00 1513 THR A O 1
ATOM 5563 N N . THR A 1 726 ? 34.214 -86.126 177.299 1.00 30.00 1514 THR A N 1
ATOM 5564 C CA . THR A 1 726 ? 34.744 -87.413 177.745 1.00 30.00 1514 THR A CA 1
ATOM 5565 C C . THR A 1 726 ? 35.203 -87.264 179.187 1.00 30.00 1514 THR A C 1
ATOM 5566 O O . THR A 1 726 ? 35.520 -86.164 179.630 1.00 30.00 1514 THR A O 1
ATOM 5570 N N . GLY A 1 727 ? 35.236 -88.360 179.928 1.00 30.00 1515 GLY A N 1
ATOM 5571 C CA . GLY A 1 727 ? 35.407 -88.282 181.368 1.00 30.00 1515 GLY A CA 1
ATOM 5572 C C . GLY A 1 727 ? 36.657 -87.696 182.013 1.00 30.00 1515 GLY A C 1
ATOM 5573 O O . GLY A 1 727 ? 36.537 -87.081 183.059 1.00 30.00 1515 GLY A O 1
ATOM 5574 N N . ASN A 1 728 ? 37.841 -87.870 181.431 1.00 30.00 1516 ASN A N 1
ATOM 5575 C CA . ASN A 1 728 ? 39.063 -87.420 182.112 1.00 30.00 1516 ASN A CA 1
ATOM 5576 C C . ASN A 1 728 ? 40.048 -86.649 181.253 1.00 30.00 1516 ASN A C 1
ATOM 5577 O O . ASN A 1 728 ? 41.121 -87.137 180.922 1.00 30.00 1516 ASN A O 1
ATOM 5582 N N . VAL A 1 729 ? 39.676 -85.418 180.947 1.00 30.00 1517 VAL A N 1
ATOM 5583 C CA . VAL A 1 729 ? 40.478 -84.520 180.141 1.00 30.00 1517 VAL A CA 1
ATOM 5584 C C . VAL A 1 729 ? 41.645 -84.010 180.953 1.00 30.00 1517 VAL A C 1
ATOM 5585 O O . VAL A 1 729 ? 41.564 -83.940 182.173 1.00 30.00 1517 VAL A O 1
ATOM 5589 N N . GLN A 1 730 ? 42.735 -83.654 180.292 1.00 30.00 1518 GLN A N 1
ATOM 5590 C CA . GLN A 1 730 ? 43.870 -83.141 181.029 1.00 30.00 1518 GLN A CA 1
ATOM 5591 C C . GLN A 1 730 ? 44.455 -81.894 180.373 1.00 30.00 1518 GLN A C 1
ATOM 5592 O O . GLN A 1 730 ? 44.811 -81.910 179.209 1.00 30.00 1518 GLN A O 1
ATOM 5598 N N . TYR A 1 731 ? 44.530 -80.803 181.130 1.00 30.00 1519 TYR A N 1
ATOM 5599 C CA . TYR A 1 731 ? 44.890 -79.509 180.556 1.00 30.00 1519 TYR A CA 1
ATOM 5600 C C . TYR A 1 731 ? 46.365 -79.207 180.709 1.00 30.00 1519 TYR A C 1
ATOM 5601 O O . TYR A 1 731 ? 46.793 -78.707 181.742 1.00 30.00 1519 TYR A O 1
ATOM 5610 N N . LEU A 1 732 ? 47.140 -79.475 179.669 1.00 30.00 1520 LEU A N 1
ATOM 5611 C CA . LEU A 1 732 ? 48.588 -79.336 179.776 1.00 30.00 1520 LEU A CA 1
ATOM 5612 C C . LEU A 1 732 ? 49.086 -78.492 178.619 1.00 30.00 1520 LEU A C 1
ATOM 5613 O O . LEU A 1 732 ? 48.278 -77.984 177.849 1.00 30.00 1520 LEU A O 1
ATOM 5618 N N . ASP A 1 733 ? 50.396 -78.325 178.470 1.00 30.00 1521 ASP A N 1
ATOM 5619 C CA . ASP A 1 733 ? 50.887 -77.495 177.368 1.00 30.00 1521 ASP A CA 1
ATOM 5620 C C . ASP A 1 733 ? 51.440 -78.315 176.204 1.00 30.00 1521 ASP A C 1
ATOM 5621 O O . ASP A 1 733 ? 51.229 -79.515 176.115 1.00 30.00 1521 ASP A O 1
ATOM 5626 N N . TYR A 1 734 ? 52.169 -77.637 175.330 1.00 30.00 1522 TYR A N 1
ATOM 5627 C CA . TYR A 1 734 ? 52.648 -78.196 174.071 1.00 30.00 1522 TYR A CA 1
ATOM 5628 C C . TYR A 1 734 ? 53.585 -79.368 174.274 1.00 30.00 1522 TYR A C 1
ATOM 5629 O O . TYR A 1 734 ? 53.580 -80.319 173.498 1.00 30.00 1522 TYR A O 1
ATOM 5638 N N . SER A 1 735 ? 54.377 -79.291 175.336 1.00 30.00 1523 SER A N 1
ATOM 5639 C CA . SER A 1 735 ? 55.292 -80.351 175.731 1.00 30.00 1523 SER A CA 1
ATOM 5640 C C . SER A 1 735 ? 54.617 -81.402 176.601 1.00 30.00 1523 SER A C 1
ATOM 5641 O O . SER A 1 735 ? 55.169 -82.473 176.831 1.00 30.00 1523 SER A O 1
ATOM 5644 N N . GLY A 1 736 ? 53.414 -81.100 177.071 1.00 30.00 1524 GLY A N 1
ATOM 5645 C CA . GLY A 1 736 ? 52.766 -81.927 178.066 1.00 30.00 1524 GLY A CA 1
ATOM 5646 C C . GLY A 1 736 ? 53.153 -81.612 179.499 1.00 30.00 1524 GLY A C 1
ATOM 5647 O O . GLY A 1 736 ? 53.082 -82.474 180.364 1.00 30.00 1524 GLY A O 1
ATOM 5648 N N . ALA A 1 737 ? 53.584 -80.382 179.746 1.00 30.00 1525 ALA A N 1
ATOM 5649 C CA . ALA A 1 737 ? 53.873 -79.904 181.096 1.00 30.00 1525 ALA A CA 1
ATOM 5650 C C . ALA A 1 737 ? 52.717 -79.078 181.659 1.00 30.00 1525 ALA A C 1
ATOM 5651 O O . ALA A 1 737 ? 51.890 -78.566 180.913 1.00 30.00 1525 ALA A O 1
ATOM 5653 N N . ALA A 1 738 ? 52.670 -78.960 182.982 1.00 30.00 1526 ALA A N 1
ATOM 5654 C CA . ALA A 1 738 ? 51.586 -78.272 183.671 1.00 30.00 1526 ALA A CA 1
ATOM 5655 C C . ALA A 1 738 ? 51.523 -76.782 183.356 1.00 30.00 1526 ALA A C 1
ATOM 5656 O O . ALA A 1 738 ? 52.549 -76.116 183.275 1.00 30.00 1526 ALA A O 1
ATOM 5658 N N . ILE A 1 739 ? 50.309 -76.271 183.179 1.00 30.00 1527 ILE A N 1
ATOM 5659 C CA . ILE A 1 739 ? 50.082 -74.841 183.010 1.00 30.00 1527 ILE A CA 1
ATOM 5660 C C . ILE A 1 739 ? 49.992 -74.132 184.359 1.00 30.00 1527 ILE A C 1
ATOM 5661 O O . ILE A 1 739 ? 49.706 -74.762 185.373 1.00 30.00 1527 ILE A O 1
ATOM 5666 N N . VAL A 1 740 ? 50.258 -72.831 184.369 1.00 30.00 1528 VAL A N 1
ATOM 5667 C CA . VAL A 1 740 ? 50.266 -72.057 185.612 1.00 30.00 1528 VAL A CA 1
ATOM 5668 C C . VAL A 1 740 ? 48.895 -71.898 186.271 1.00 30.00 1528 VAL A C 1
ATOM 5669 O O . VAL A 1 740 ? 48.807 -71.774 187.489 1.00 30.00 1528 VAL A O 1
ATOM 5673 N N . GLU A 1 741 ? 47.832 -71.904 185.473 1.00 30.00 1529 GLU A N 1
ATOM 5674 C CA . GLU A 1 741 ? 46.482 -71.754 186.002 1.00 30.00 1529 GLU A CA 1
ATOM 5675 C C . GLU A 1 741 ? 46.027 -72.924 186.860 1.00 30.00 1529 GLU A C 1
ATOM 5676 O O . GLU A 1 741 ? 46.401 -74.067 186.619 1.00 30.00 1529 GLU A O 1
ATOM 5682 N N . ALA A 1 742 ? 45.224 -72.621 187.876 1.00 30.00 1530 ALA A N 1
ATOM 5683 C CA . ALA A 1 742 ? 44.608 -73.645 188.708 1.00 30.00 1530 ALA A CA 1
ATOM 5684 C C . ALA A 1 742 ? 43.607 -74.455 187.903 1.00 30.00 1530 ALA A C 1
ATOM 5685 O O . ALA A 1 742 ? 42.887 -73.913 187.073 1.00 30.00 1530 ALA A O 1
ATOM 5687 N N . VAL A 1 743 ? 43.534 -75.752 188.170 1.00 30.00 1531 VAL A N 1
ATOM 5688 C CA . VAL A 1 743 ? 42.705 -76.641 187.367 1.00 30.00 1531 VAL A CA 1
ATOM 5689 C C . VAL A 1 743 ? 41.713 -77.400 188.247 1.00 30.00 1531 VAL A C 1
ATOM 5690 O O . VAL A 1 743 ? 41.961 -77.596 189.430 1.00 30.00 1531 VAL A O 1
ATOM 5694 N N . PRO A 1 744 ? 40.564 -77.789 187.678 1.00 30.00 1532 PRO A N 1
ATOM 5695 C CA . PRO A 1 744 ? 39.531 -78.566 188.373 1.00 30.00 1532 PRO A CA 1
ATOM 5696 C C . PRO A 1 744 ? 40.012 -79.965 188.760 1.00 30.00 1532 PRO A C 1
ATOM 5697 O O . PRO A 1 744 ? 40.896 -80.496 188.094 1.00 30.00 1532 PRO A O 1
ATOM 5701 N N . PRO A 1 745 ? 39.470 -80.542 189.847 1.00 30.00 1533 PRO A N 1
ATOM 5702 C CA . PRO A 1 745 ? 39.814 -81.937 190.146 1.00 30.00 1533 PRO A CA 1
ATOM 5703 C C . PRO A 1 745 ? 39.358 -82.830 189.001 1.00 30.00 1533 PRO A C 1
ATOM 5704 O O . PRO A 1 745 ? 38.358 -82.512 188.373 1.00 30.00 1533 PRO A O 1
ATOM 5708 N N . ALA A 1 746 ? 40.094 -83.903 188.724 1.00 30.00 1534 ALA A N 1
ATOM 5709 C CA . ALA A 1 746 ? 40.033 -84.531 187.408 1.00 30.00 1534 ALA A CA 1
ATOM 5710 C C . ALA A 1 746 ? 38.639 -84.996 187.008 1.00 30.00 1534 ALA A C 1
ATOM 5711 O O . ALA A 1 746 ? 37.946 -85.674 187.762 1.00 30.00 1534 ALA A O 1
ATOM 5713 N N . GLY A 1 747 ? 38.257 -84.638 185.786 1.00 30.00 1535 GLY A N 1
ATOM 5714 C CA . GLY A 1 747 ? 36.964 -84.986 185.232 1.00 30.00 1535 GLY A CA 1
ATOM 5715 C C . GLY A 1 747 ? 35.861 -83.961 185.414 1.00 30.00 1535 GLY A C 1
ATOM 5716 O O . GLY A 1 747 ? 34.888 -83.971 184.669 1.00 30.00 1535 GLY A O 1
ATOM 5717 N N . GLU A 1 748 ? 36.010 -83.069 186.390 1.00 30.00 1536 GLU A N 1
ATOM 5718 C CA . GLU A 1 748 ? 35.006 -82.040 186.675 1.00 30.00 1536 GLU A CA 1
ATOM 5719 C C . GLU A 1 748 ? 34.841 -80.921 185.648 1.00 30.00 1536 GLU A C 1
ATOM 5720 O O . GLU A 1 748 ? 35.799 -80.466 185.039 1.00 30.00 1536 GLU A O 1
ATOM 5726 N N . LEU A 1 749 ? 33.592 -80.499 185.482 1.00 30.00 1537 LEU A N 1
ATOM 5727 C CA . LEU A 1 749 ? 33.231 -79.329 184.687 1.00 30.00 1537 LEU A CA 1
ATOM 5728 C C . LEU A 1 749 ? 32.255 -78.467 185.487 1.00 30.00 1537 LEU A C 1
ATOM 5729 O O . LEU A 1 749 ? 31.540 -78.986 186.335 1.00 30.00 1537 LEU A O 1
ATOM 5734 N N . PRO A 1 750 ? 32.235 -77.147 185.242 1.00 30.00 1538 PRO A N 1
ATOM 5735 C CA . PRO A 1 750 ? 31.290 -76.259 185.932 1.00 30.00 1538 PRO A CA 1
ATOM 5736 C C . PRO A 1 750 ? 29.827 -76.559 185.639 1.00 30.00 1538 PRO A C 1
ATOM 5737 O O . PRO A 1 750 ? 29.481 -76.871 184.503 1.00 30.00 1538 PRO A O 1
ATOM 5741 N N . VAL A 1 751 ? 28.966 -76.417 186.643 1.00 30.00 1539 VAL A N 1
ATOM 5742 C CA . VAL A 1 751 ? 27.588 -76.873 186.502 1.00 30.00 1539 VAL A CA 1
ATOM 5743 C C . VAL A 1 751 ? 26.615 -75.913 187.193 1.00 30.00 1539 VAL A C 1
ATOM 5744 O O . VAL A 1 751 ? 27.013 -75.132 188.050 1.00 30.00 1539 VAL A O 1
ATOM 5748 N N . GLY A 1 752 ? 25.342 -75.974 186.807 1.00 30.00 1540 GLY A N 1
ATOM 5749 C CA . GLY A 1 752 ? 24.325 -75.065 187.305 1.00 30.00 1540 GLY A CA 1
ATOM 5750 C C . GLY A 1 752 ? 23.953 -75.238 188.761 1.00 30.00 1540 GLY A C 1
ATOM 5751 O O . GLY A 1 752 ? 24.156 -76.295 189.345 1.00 30.00 1540 GLY A O 1
ATOM 5752 N N . LYS A 1 753 ? 23.406 -74.178 189.345 1.00 30.00 1541 LYS A N 1
ATOM 5753 C CA . LYS A 1 753 ? 23.083 -74.128 190.767 1.00 30.00 1541 LYS A CA 1
ATOM 5754 C C . LYS A 1 753 ? 21.933 -75.047 191.180 1.00 30.00 1541 LYS A C 1
ATOM 5755 O O . LYS A 1 753 ? 20.908 -75.115 190.514 1.00 30.00 1541 LYS A O 1
ATOM 5761 N N . GLN A 1 754 ? 22.108 -75.728 192.301 1.00 30.00 1542 GLN A N 1
ATOM 5762 C CA . GLN A 1 754 ? 21.061 -76.538 192.905 1.00 30.00 1542 GLN A CA 1
ATOM 5763 C C . GLN A 1 754 ? 19.948 -75.720 193.566 1.00 30.00 1542 GLN A C 1
ATOM 5764 O O . GLN A 1 754 ? 20.220 -74.724 194.227 1.00 30.00 1542 GLN A O 1
ATOM 5770 N N . ILE A 1 755 ? 18.701 -76.156 193.412 1.00 30.00 1543 ILE A N 1
ATOM 5771 C CA . ILE A 1 755 ? 17.575 -75.586 194.161 1.00 30.00 1543 ILE A CA 1
ATOM 5772 C C . ILE A 1 755 ? 16.687 -76.715 194.665 1.00 30.00 1543 ILE A C 1
ATOM 5773 O O . ILE A 1 755 ? 16.695 -77.797 194.091 1.00 30.00 1543 ILE A O 1
ATOM 5778 N N . PRO A 1 756 ? 15.935 -76.483 195.754 1.00 30.00 1544 PRO A N 1
ATOM 5779 C CA . PRO A 1 756 ? 15.068 -77.564 196.244 1.00 30.00 1544 PRO A CA 1
ATOM 5780 C C . PRO A 1 756 ? 13.990 -77.982 195.249 1.00 30.00 1544 PRO A C 1
ATOM 5781 O O . PRO A 1 756 ? 13.452 -77.141 194.538 1.00 30.00 1544 PRO A O 1
ATOM 5785 N N . LEU A 1 757 ? 13.680 -79.274 195.204 1.00 30.00 1545 LEU A N 1
ATOM 5786 C CA . LEU A 1 757 ? 12.693 -79.796 194.262 1.00 30.00 1545 LEU A CA 1
ATOM 5787 C C . LEU A 1 757 ? 11.247 -79.688 194.732 1.00 30.00 1545 LEU A C 1
ATOM 5788 O O . LEU A 1 757 ? 10.956 -79.783 195.921 1.00 30.00 1545 LEU A O 1
ATOM 5793 N N . LEU A 1 758 ? 10.350 -79.481 193.773 1.00 30.00 1546 LEU A N 1
ATOM 5794 C CA . LEU A 1 758 ? 8.930 -79.756 193.945 1.00 30.00 1546 LEU A CA 1
ATOM 5795 C C . LEU A 1 758 ? 8.712 -81.246 193.787 1.00 30.00 1546 LEU A C 1
ATOM 5796 O O . LEU A 1 758 ? 9.495 -81.914 193.121 1.00 30.00 1546 LEU A O 1
ATOM 5801 N N . ALA A 1 759 ? 7.650 -81.766 194.386 1.00 30.00 1547 ALA A N 1
ATOM 5802 C CA . ALA A 1 759 ? 7.335 -83.180 194.249 1.00 30.00 1547 ALA A CA 1
ATOM 5803 C C . ALA A 1 759 ? 7.034 -83.532 192.798 1.00 30.00 1547 ALA A C 1
ATOM 5804 O O . ALA A 1 759 ? 6.343 -82.792 192.108 1.00 30.00 1547 ALA A O 1
ATOM 5806 N N . GLY A 1 760 ? 7.541 -84.679 192.349 1.00 30.00 1548 GLY A N 1
ATOM 5807 C CA . GLY A 1 760 ? 7.401 -85.088 190.963 1.00 30.00 1548 GLY A CA 1
ATOM 5808 C C . GLY A 1 760 ? 8.474 -84.575 190.022 1.00 30.00 1548 GLY A C 1
ATOM 5809 O O . GLY A 1 760 ? 8.435 -84.856 188.827 1.00 30.00 1548 GLY A O 1
ATOM 5810 N N . GLU A 1 761 ? 9.436 -83.825 190.550 1.00 30.00 1549 GLU A N 1
ATOM 5811 C CA . GLU A 1 761 ? 10.533 -83.316 189.734 1.00 30.00 1549 GLU A CA 1
ATOM 5812 C C . GLU A 1 761 ? 11.826 -84.068 189.996 1.00 30.00 1549 GLU A C 1
ATOM 5813 O O . GLU A 1 761 ? 12.022 -84.614 191.074 1.00 30.00 1549 GLU A O 1
ATOM 5819 N N . ASN A 1 762 ? 12.712 -84.083 189.005 1.00 30.00 1550 ASN A N 1
ATOM 5820 C CA . ASN A 1 762 ? 13.985 -84.778 189.138 1.00 30.00 1550 ASN A CA 1
ATOM 5821 C C . ASN A 1 762 ? 15.177 -83.869 188.936 1.00 30.00 1550 ASN A C 1
ATOM 5822 O O . ASN A 1 762 ? 15.099 -82.881 188.220 1.00 30.00 1550 ASN A O 1
ATOM 5827 N N . ALA A 1 763 ? 16.279 -84.200 189.595 1.00 30.00 1551 ALA A N 1
ATOM 5828 C CA . ALA A 1 763 ? 17.544 -83.535 189.350 1.00 30.00 1551 ALA A CA 1
ATOM 5829 C C . ALA A 1 763 ? 18.032 -83.873 187.950 1.00 30.00 1551 ALA A C 1
ATOM 5830 O O . ALA A 1 763 ? 17.815 -84.980 187.469 1.00 30.00 1551 ALA A O 1
ATOM 5832 N N . PRO A 1 764 ? 18.656 -82.903 187.272 1.00 30.00 1552 PRO A N 1
ATOM 5833 C CA . PRO A 1 764 ? 19.264 -83.156 185.961 1.00 30.00 1552 PRO A CA 1
ATOM 5834 C C . PRO A 1 764 ? 20.408 -84.167 186.004 1.00 30.00 1552 PRO A C 1
ATOM 5835 O O . PRO A 1 764 ? 21.172 -84.208 186.962 1.00 30.00 1552 PRO A O 1
ATOM 5839 N N . ILE A 1 765 ? 20.519 -84.964 184.948 1.00 30.00 1553 ILE A N 1
ATOM 5840 C CA . ILE A 1 765 ? 21.476 -86.062 184.886 1.00 30.00 1553 ILE A CA 1
ATOM 5841 C C . ILE A 1 765 ? 22.678 -85.694 184.032 1.00 30.00 1553 ILE A C 1
ATOM 5842 O O . ILE A 1 765 ? 22.561 -84.858 183.147 1.00 30.00 1553 ILE A O 1
ATOM 5847 N N . GLU A 1 766 ? 23.830 -86.307 184.296 1.00 30.00 1554 GLU A N 1
ATOM 5848 C CA . GLU A 1 766 ? 25.026 -86.170 183.447 1.00 30.00 1554 GLU A CA 1
ATOM 5849 C C . GLU A 1 766 ? 25.518 -84.732 183.237 1.00 30.00 1554 GLU A C 1
ATOM 5850 O O . GLU A 1 766 ? 25.606 -83.956 184.191 1.00 30.00 1554 GLU A O 1
ATOM 5856 N N . LEU A 1 767 ? 25.834 -84.379 181.989 1.00 30.00 1555 LEU A N 1
ATOM 5857 C CA . LEU A 1 767 ? 26.242 -83.010 181.663 1.00 30.00 1555 LEU A CA 1
ATOM 5858 C C . LEU A 1 767 ? 25.120 -82.207 181.029 1.00 30.00 1555 LEU A C 1
ATOM 5859 O O . LEU A 1 767 ? 25.352 -81.339 180.193 1.00 30.00 1555 LEU A O 1
ATOM 5864 N N . THR A 1 768 ? 23.899 -82.521 181.426 1.00 30.00 1556 THR A N 1
ATOM 5865 C CA . THR A 1 768 ? 22.714 -81.876 180.898 1.00 30.00 1556 THR A CA 1
ATOM 5866 C C . THR A 1 768 ? 22.574 -80.446 181.438 1.00 30.00 1556 THR A C 1
ATOM 5867 O O . THR A 1 768 ? 21.879 -79.616 180.864 1.00 30.00 1556 THR A O 1
ATOM 5871 N N . ASN A 1 769 ? 23.235 -80.173 182.558 1.00 30.00 1557 ASN A N 1
ATOM 5872 C CA . ASN A 1 769 ? 23.190 -78.854 183.177 1.00 30.00 1557 ASN A CA 1
ATOM 5873 C C . ASN A 1 769 ? 24.590 -78.232 183.216 1.00 30.00 1557 ASN A C 1
ATOM 5874 O O . ASN A 1 769 ? 24.811 -77.219 183.854 1.00 30.00 1557 ASN A O 1
ATOM 5879 N N . ALA A 1 770 ? 25.540 -78.864 182.546 1.00 30.00 1558 ALA A N 1
ATOM 5880 C CA . ALA A 1 770 ? 26.903 -78.360 182.482 1.00 30.00 1558 ALA A CA 1
ATOM 5881 C C . ALA A 1 770 ? 27.059 -77.231 181.483 1.00 30.00 1558 ALA A C 1
ATOM 5882 O O . ALA A 1 770 ? 26.295 -77.129 180.534 1.00 30.00 1558 ALA A O 1
ATOM 5884 N N . ALA A 1 771 ? 28.039 -76.365 181.725 1.00 30.00 1559 ALA A N 1
ATOM 5885 C CA . ALA A 1 771 ? 28.548 -75.466 180.704 1.00 30.00 1559 ALA A CA 1
ATOM 5886 C C . ALA A 1 771 ? 29.787 -76.104 180.080 1.00 30.00 1559 ALA A C 1
ATOM 5887 O O . ALA A 1 771 ? 30.700 -76.505 180.790 1.00 30.00 1559 ALA A O 1
ATOM 5889 N N . THR A 1 772 ? 29.825 -76.183 178.757 1.00 30.00 1560 THR A N 1
ATOM 5890 C CA . THR A 1 772 ? 30.851 -76.958 178.075 1.00 30.00 1560 THR A CA 1
ATOM 5891 C C . THR A 1 772 ? 31.687 -76.089 177.139 1.00 30.00 1560 THR A C 1
ATOM 5892 O O . THR A 1 772 ? 32.832 -76.399 176.829 1.00 30.00 1560 THR A O 1
ATOM 5896 N N . THR A 1 773 ? 31.113 -74.967 176.734 1.00 30.00 1561 THR A N 1
ATOM 5897 C CA . THR A 1 773 ? 31.605 -74.198 175.601 1.00 30.00 1561 THR A CA 1
ATOM 5898 C C . THR A 1 773 ? 32.872 -73.374 175.917 1.00 30.00 1561 THR A C 1
ATOM 5899 O O . THR A 1 773 ? 33.552 -72.894 175.019 1.00 30.00 1561 THR A O 1
ATOM 5903 N N . CYS A 1 774 ? 33.215 -73.262 177.193 1.00 30.00 1562 CYS A N 1
ATOM 5904 C CA . CYS A 1 774 ? 34.350 -72.448 177.621 1.00 30.00 1562 CYS A CA 1
ATOM 5905 C C . CYS A 1 774 ? 35.719 -73.134 177.605 1.00 30.00 1562 CYS A C 1
ATOM 5906 O O . CYS A 1 774 ? 36.338 -73.298 178.648 1.00 30.00 1562 CYS A O 1
ATOM 5909 N N . VAL A 1 775 ? 36.211 -73.485 176.422 1.00 30.00 1563 VAL A N 1
ATOM 5910 C CA . VAL A 1 775 ? 37.471 -74.218 176.297 1.00 30.00 1563 VAL A CA 1
ATOM 5911 C C . VAL A 1 775 ? 38.711 -73.321 176.159 1.00 30.00 1563 VAL A C 1
ATOM 5912 O O . VAL A 1 775 ? 38.840 -72.557 175.212 1.00 30.00 1563 VAL A O 1
ATOM 5916 N N . PRO A 1 776 ? 39.628 -73.417 177.134 1.00 30.00 1564 PRO A N 1
ATOM 5917 C CA . PRO A 1 776 ? 40.865 -72.636 177.224 1.00 30.00 1564 PRO A CA 1
ATOM 5918 C C . PRO A 1 776 ? 41.855 -72.868 176.082 1.00 30.00 1564 PRO A C 1
ATOM 5919 O O . PRO A 1 776 ? 41.990 -73.976 175.589 1.00 30.00 1564 PRO A O 1
ATOM 5923 N N . ARG A 1 777 ? 42.554 -71.806 175.698 1.00 30.00 1565 ARG A N 1
ATOM 5924 C CA . ARG A 1 777 ? 43.451 -71.817 174.548 1.00 30.00 1565 ARG A CA 1
ATOM 5925 C C . ARG A 1 777 ? 44.647 -70.896 174.776 1.00 30.00 1565 ARG A C 1
ATOM 5926 O O . ARG A 1 777 ? 45.693 -71.069 174.167 1.00 30.00 1565 ARG A O 1
ATOM 5934 N N . TYR A 1 778 ? 44.485 -69.924 175.668 1.00 30.00 1566 TYR A N 1
ATOM 5935 C CA . TYR A 1 778 ? 45.474 -68.869 175.873 1.00 30.00 1566 TYR A CA 1
ATOM 5936 C C . TYR A 1 778 ? 45.692 -68.661 177.366 1.00 30.00 1566 TYR A C 1
ATOM 5937 O O . TYR A 1 778 ? 44.758 -68.317 178.075 1.00 30.00 1566 TYR A O 1
ATOM 5946 N N . SER A 1 779 ? 46.909 -68.859 177.848 1.00 30.00 1567 SER A N 1
ATOM 5947 C CA . SER A 1 779 ? 47.170 -68.699 179.273 1.00 30.00 1567 SER A CA 1
ATOM 5948 C C . SER A 1 779 ? 47.792 -67.349 179.607 1.00 30.00 1567 SER A C 1
ATOM 5949 O O . SER A 1 779 ? 48.225 -66.618 178.726 1.00 30.00 1567 SER A O 1
ATOM 5952 N N . ASN A 1 780 ? 47.819 -67.031 180.894 1.00 30.00 1568 ASN A N 1
ATOM 5953 C CA . ASN A 1 780 ? 48.337 -65.770 181.398 1.00 30.00 1568 ASN A CA 1
ATOM 5954 C C . ASN A 1 780 ? 49.809 -65.597 181.053 1.00 30.00 1568 ASN A C 1
ATOM 5955 O O . ASN A 1 780 ? 50.301 -64.484 180.908 1.00 30.00 1568 ASN A O 1
ATOM 5960 N N . ASP A 1 781 ? 50.507 -66.716 180.927 1.00 30.00 1569 ASP A N 1
ATOM 5961 C CA . ASP A 1 781 ? 51.920 -66.749 180.584 1.00 30.00 1569 ASP A CA 1
ATOM 5962 C C . ASP A 1 781 ? 52.141 -66.593 179.075 1.00 30.00 1569 ASP A C 1
ATOM 5963 O O . ASP A 1 781 ? 53.258 -66.392 178.617 1.00 30.00 1569 ASP A O 1
ATOM 5968 N N . GLY A 1 782 ? 51.063 -66.681 178.302 1.00 30.00 1570 GLY A N 1
ATOM 5969 C CA . GLY A 1 782 ? 51.150 -66.610 176.856 1.00 30.00 1570 GLY A CA 1
ATOM 5970 C C . GLY A 1 782 ? 51.337 -67.915 176.098 1.00 30.00 1570 GLY A C 1
ATOM 5971 O O . GLY A 1 782 ? 51.414 -67.892 174.874 1.00 30.00 1570 GLY A O 1
ATOM 5972 N N . ARG A 1 783 ? 51.434 -69.040 176.808 1.00 30.00 1571 ARG A N 1
ATOM 5973 C CA . ARG A 1 783 ? 51.522 -70.368 176.189 1.00 30.00 1571 ARG A CA 1
ATOM 5974 C C . ARG A 1 783 ? 50.170 -70.899 175.716 1.00 30.00 1571 ARG A C 1
ATOM 5975 O O . ARG A 1 783 ? 49.143 -70.539 176.272 1.00 30.00 1571 ARG A O 1
ATOM 5983 N N . ARG A 1 784 ? 50.160 -71.765 174.702 1.00 30.00 1572 ARG A N 1
ATOM 5984 C CA . ARG A 1 784 ? 48.916 -72.426 174.323 1.00 30.00 1572 ARG A CA 1
ATOM 5985 C C . ARG A 1 784 ? 48.504 -73.455 175.357 1.00 30.00 1572 ARG A C 1
ATOM 5986 O O . ARG A 1 784 ? 49.342 -74.081 175.998 1.00 30.00 1572 ARG A O 1
ATOM 5994 N N . ILE A 1 785 ? 47.203 -73.647 175.493 1.00 30.00 1573 ILE A N 1
ATOM 5995 C CA . ILE A 1 785 ? 46.673 -74.699 176.333 1.00 30.00 1573 ILE A CA 1
ATOM 5996 C C . ILE A 1 785 ? 46.132 -75.814 175.447 1.00 30.00 1573 ILE A C 1
ATOM 5997 O O . ILE A 1 785 ? 45.524 -75.548 174.415 1.00 30.00 1573 ILE A O 1
ATOM 6002 N N . PHE A 1 786 ? 46.407 -77.056 175.837 1.00 30.00 1574 PHE A N 1
ATOM 6003 C CA . PHE A 1 786 ? 45.927 -78.251 175.148 1.00 30.00 1574 PHE A CA 1
ATOM 6004 C C . PHE A 1 786 ? 45.079 -79.138 176.047 1.00 30.00 1574 PHE A C 1
ATOM 6005 O O . PHE A 1 786 ? 45.446 -79.408 177.199 1.00 30.00 1574 PHE A O 1
ATOM 6013 N N . THR A 1 787 ? 43.956 -79.600 175.502 1.00 30.00 1575 THR A N 1
ATOM 6014 C CA . THR A 1 787 ? 43.163 -80.670 176.099 1.00 30.00 1575 THR A CA 1
ATOM 6015 C C . THR A 1 787 ? 43.668 -82.026 175.626 1.00 30.00 1575 THR A C 1
ATOM 6016 O O . THR A 1 787 ? 43.584 -82.335 174.446 1.00 30.00 1575 THR A O 1
ATOM 6020 N N . TYR A 1 788 ? 44.191 -82.835 176.540 1.00 30.00 1576 TYR A N 1
ATOM 6021 C CA . TYR A 1 788 ? 44.692 -84.156 176.181 1.00 30.00 1576 TYR A CA 1
ATOM 6022 C C . TYR A 1 788 ? 43.863 -85.301 176.755 1.00 30.00 1576 TYR A C 1
ATOM 6023 O O . TYR A 1 788 ? 43.308 -85.194 177.846 1.00 30.00 1576 TYR A O 1
ATOM 6032 N N . LEU A 1 789 ? 43.829 -86.402 176.002 1.00 30.00 1577 LEU A N 1
ATOM 6033 C CA . LEU A 1 789 ? 43.427 -87.727 176.471 1.00 30.00 1577 LEU A CA 1
ATOM 6034 C C . LEU A 1 789 ? 44.626 -88.671 176.339 1.00 30.00 1577 LEU A C 1
ATOM 6035 O O . LEU A 1 789 ? 45.587 -88.347 175.651 1.00 30.00 1577 LEU A O 1
ATOM 6040 N N . THR A 1 790 ? 44.580 -89.836 176.983 1.00 30.00 1578 THR A N 1
ATOM 6041 C CA . THR A 1 790 ? 45.628 -90.851 176.796 1.00 30.00 1578 THR A CA 1
ATOM 6042 C C . THR A 1 790 ? 45.439 -91.525 175.446 1.00 30.00 1578 THR A C 1
ATOM 6043 O O . THR A 1 790 ? 44.376 -91.419 174.858 1.00 30.00 1578 THR A O 1
ATOM 6047 N N . THR A 1 791 ? 46.461 -92.206 174.948 1.00 30.00 1579 THR A N 1
ATOM 6048 C CA . THR A 1 791 ? 46.405 -92.776 173.605 1.00 30.00 1579 THR A CA 1
ATOM 6049 C C . THR A 1 791 ? 45.248 -93.767 173.431 1.00 30.00 1579 THR A C 1
ATOM 6050 O O . THR A 1 791 ? 44.664 -93.852 172.357 1.00 30.00 1579 THR A O 1
ATOM 6054 N N . ALA A 1 792 ? 44.903 -94.489 174.494 1.00 30.00 1580 ALA A N 1
ATOM 6055 C CA . ALA A 1 792 ? 43.779 -95.423 174.471 1.00 30.00 1580 ALA A CA 1
ATOM 6056 C C . ALA A 1 792 ? 42.425 -94.725 174.567 1.00 30.00 1580 ALA A C 1
ATOM 6057 O O . ALA A 1 792 ? 41.496 -95.065 173.849 1.00 30.00 1580 ALA A O 1
ATOM 6059 N N . GLN A 1 793 ? 42.318 -93.739 175.451 1.00 30.00 1581 GLN A N 1
ATOM 6060 C CA . GLN A 1 793 ? 41.071 -93.003 175.637 1.00 30.00 1581 GLN A CA 1
ATOM 6061 C C . GLN A 1 793 ? 40.693 -92.218 174.400 1.00 30.00 1581 GLN A C 1
ATOM 6062 O O . GLN A 1 793 ? 39.551 -91.810 174.226 1.00 30.00 1581 GLN A O 1
ATOM 6068 N N . SER A 1 794 ? 41.684 -91.977 173.563 1.00 30.00 1582 SER A N 1
ATOM 6069 C CA . SER A 1 794 ? 41.548 -91.074 172.443 1.00 30.00 1582 SER A CA 1
ATOM 6070 C C . SER A 1 794 ? 41.259 -91.743 171.114 1.00 30.00 1582 SER A C 1
ATOM 6071 O O . SER A 1 794 ? 41.265 -91.085 170.088 1.00 30.00 1582 SER A O 1
ATOM 6074 N N . VAL A 1 795 ? 41.024 -93.046 171.116 1.00 30.00 1583 VAL A N 1
ATOM 6075 C CA . VAL A 1 795 ? 40.920 -93.783 169.861 1.00 30.00 1583 VAL A CA 1
ATOM 6076 C C . VAL A 1 795 ? 39.536 -93.725 169.179 1.00 30.00 1583 VAL A C 1
ATOM 6077 O O . VAL A 1 795 ? 39.460 -93.560 167.965 1.00 30.00 1583 VAL A O 1
ATOM 6081 N N . ILE A 1 796 ? 38.449 -93.901 169.926 1.00 30.00 1584 ILE A N 1
ATOM 6082 C CA . ILE A 1 796 ? 37.109 -93.687 169.379 1.00 30.00 1584 ILE A CA 1
ATOM 6083 C C . ILE A 1 796 ? 36.835 -92.233 168.935 1.00 30.00 1584 ILE A C 1
ATOM 6084 O O . ILE A 1 796 ? 36.344 -92.014 167.823 1.00 30.00 1584 ILE A O 1
ATOM 6089 N N . PRO A 1 797 ? 37.136 -91.233 169.797 1.00 30.00 1585 PRO A N 1
ATOM 6090 C CA . PRO A 1 797 ? 36.855 -89.850 169.396 1.00 30.00 1585 PRO A CA 1
ATOM 6091 C C . PRO A 1 797 ? 37.560 -89.389 168.123 1.00 30.00 1585 PRO A C 1
ATOM 6092 O O . PRO A 1 797 ? 37.005 -88.577 167.369 1.00 30.00 1585 PRO A O 1
ATOM 6096 N N . VAL A 1 798 ? 38.760 -89.901 167.886 1.00 30.00 1586 VAL A N 1
ATOM 6097 C CA . VAL A 1 798 ? 39.457 -89.656 166.637 1.00 30.00 1586 VAL A CA 1
ATOM 6098 C C . VAL A 1 798 ? 38.690 -90.235 165.462 1.00 30.00 1586 VAL A C 1
ATOM 6099 O O . VAL A 1 798 ? 38.600 -89.606 164.416 1.00 30.00 1586 VAL A O 1
ATOM 6103 N N . GLN A 1 799 ? 38.102 -91.408 165.644 1.00 30.00 1587 GLN A N 1
ATOM 6104 C CA . GLN A 1 799 ? 37.313 -92.026 164.589 1.00 30.00 1587 GLN A CA 1
ATOM 6105 C C . GLN A 1 799 ? 36.006 -91.310 164.340 1.00 30.00 1587 GLN A C 1
ATOM 6106 O O . GLN A 1 799 ? 35.474 -91.368 163.241 1.00 30.00 1587 GLN A O 1
ATOM 6112 N N . ALA A 1 800 ? 35.486 -90.640 165.364 1.00 30.00 1588 ALA A N 1
ATOM 6113 C CA . ALA A 1 800 ? 34.275 -89.843 165.213 1.00 30.00 1588 ALA A CA 1
ATOM 6114 C C . ALA A 1 800 ? 34.540 -88.532 164.497 1.00 30.00 1588 ALA A C 1
ATOM 6115 O O . ALA A 1 800 ? 33.727 -88.101 163.684 1.00 30.00 1588 ALA A O 1
ATOM 6117 N N . CYS A 1 801 ? 35.666 -87.889 164.783 1.00 30.00 1589 CYS A N 1
ATOM 6118 C CA . CYS A 1 801 ? 36.014 -86.701 164.008 1.00 30.00 1589 CYS A CA 1
ATOM 6119 C C . CYS A 1 801 ? 36.220 -87.067 162.566 1.00 30.00 1589 CYS A C 1
ATOM 6120 O O . CYS A 1 801 ? 36.043 -86.265 161.658 1.00 30.00 1589 CYS A O 1
ATOM 6123 N N . ASN A 1 802 ? 36.633 -88.301 162.377 1.00 30.00 1590 ASN A N 1
ATOM 6124 C CA . ASN A 1 802 ? 37.082 -88.760 161.096 1.00 30.00 1590 ASN A CA 1
ATOM 6125 C C . ASN A 1 802 ? 35.859 -89.299 160.350 1.00 30.00 1590 ASN A C 1
ATOM 6126 O O . ASN A 1 802 ? 35.916 -89.625 159.175 1.00 30.00 1590 ASN A O 1
ATOM 6131 N N . ARG A 1 803 ? 34.742 -89.300 161.075 1.00 30.00 1591 ARG A N 1
ATOM 6132 C CA . ARG A 1 803 ? 33.399 -89.702 160.641 1.00 30.00 1591 ARG A CA 1
ATOM 6133 C C . ARG A 1 803 ? 33.307 -91.151 160.219 1.00 30.00 1591 ARG A C 1
ATOM 6134 O O . ARG A 1 803 ? 32.746 -91.488 159.181 1.00 30.00 1591 ARG A O 1
ATOM 6142 N N . ALA A 1 804 ? 33.846 -92.007 161.076 1.00 30.00 1592 ALA A N 1
ATOM 6143 C CA . ALA A 1 804 ? 33.768 -93.441 160.918 1.00 30.00 1592 ALA A CA 1
ATOM 6144 C C . ALA A 1 804 ? 33.362 -94.069 162.250 1.00 30.00 1592 ALA A C 1
ATOM 6145 O O . ALA A 1 804 ? 33.621 -95.239 162.499 1.00 30.00 1592 ALA A O 1
ATOM 6147 N N . ALA A 1 805 ? 32.738 -93.260 163.100 1.00 30.00 1593 ALA A N 1
ATOM 6148 C CA . ALA A 1 805 ? 32.221 -93.693 164.392 1.00 30.00 1593 ALA A CA 1
ATOM 6149 C C . ALA A 1 805 ? 31.264 -92.635 164.922 1.00 30.00 1593 ALA A C 1
ATOM 6150 O O . ALA A 1 805 ? 31.321 -91.486 164.505 1.00 30.00 1593 ALA A O 1
ATOM 6152 N N . ASN A 1 806 ? 30.377 -93.025 165.831 1.00 30.00 1594 ASN A N 1
ATOM 6153 C CA . ASN A 1 806 ? 29.510 -92.086 166.546 1.00 30.00 1594 ASN A CA 1
ATOM 6154 C C . ASN A 1 806 ? 29.867 -91.985 168.019 1.00 30.00 1594 ASN A C 1
ATOM 6155 O O . ASN A 1 806 ? 30.450 -92.900 168.582 1.00 30.00 1594 ASN A O 1
ATOM 6160 N N . LEU A 1 807 ? 29.523 -90.860 168.634 1.00 30.00 1595 LEU A N 1
ATOM 6161 C CA . LEU A 1 807 ? 29.718 -90.666 170.068 1.00 30.00 1595 LEU A CA 1
ATOM 6162 C C . LEU A 1 807 ? 28.389 -90.508 170.787 1.00 30.00 1595 LEU A C 1
ATOM 6163 O O . LEU A 1 807 ? 27.357 -90.311 170.158 1.00 30.00 1595 LEU A O 1
ATOM 6168 N N . ALA A 1 808 ? 28.413 -90.631 172.107 1.00 30.00 1596 ALA A N 1
ATOM 6169 C CA . ALA A 1 808 ? 27.186 -90.639 172.894 1.00 30.00 1596 ALA A CA 1
ATOM 6170 C C . ALA A 1 808 ? 27.195 -89.590 173.991 1.00 30.00 1596 ALA A C 1
ATOM 6171 O O . ALA A 1 808 ? 28.096 -89.568 174.816 1.00 30.00 1596 ALA A O 1
ATOM 6173 N N . ARG A 1 809 ? 26.177 -88.730 174.001 1.00 30.00 1597 ARG A N 1
ATOM 6174 C CA . ARG A 1 809 ? 26.083 -87.651 174.983 1.00 30.00 1597 ARG A CA 1
ATOM 6175 C C . ARG A 1 809 ? 24.617 -87.481 175.390 1.00 30.00 1597 ARG A C 1
ATOM 6176 O O . ARG A 1 809 ? 23.723 -87.838 174.630 1.00 30.00 1597 ARG A O 1
ATOM 6184 N N . SER A 1 810 ? 24.371 -86.962 176.588 1.00 30.00 1598 SER A N 1
ATOM 6185 C CA . SER A 1 810 ? 23.015 -86.706 177.089 1.00 30.00 1598 SER A CA 1
ATOM 6186 C C . SER A 1 810 ? 22.319 -85.546 176.386 1.00 30.00 1598 SER A C 1
ATOM 6187 O O . SER A 1 810 ? 22.972 -84.722 175.759 1.00 30.00 1598 SER A O 1
ATOM 6190 N N . CYS A 1 811 ? 20.994 -85.506 176.446 1.00 30.00 1599 CYS A N 1
ATOM 6191 C CA . CYS A 1 811 ? 20.248 -84.444 175.777 1.00 30.00 1599 CYS A CA 1
ATOM 6192 C C . CYS A 1 811 ? 18.947 -84.094 176.491 1.00 30.00 1599 CYS A C 1
ATOM 6193 O O . CYS A 1 811 ? 18.517 -84.793 177.403 1.00 30.00 1599 CYS A O 1
ATOM 6196 N N . TRP A 1 812 ? 18.341 -82.988 176.077 1.00 30.00 1600 TRP A N 1
ATOM 6197 C CA . TRP A 1 812 ? 16.981 -82.634 176.460 1.00 30.00 1600 TRP A CA 1
ATOM 6198 C C . TRP A 1 812 ? 16.032 -83.050 175.361 1.00 30.00 1600 TRP A C 1
ATOM 6199 O O . TRP A 1 812 ? 16.276 -82.759 174.199 1.00 30.00 1600 TRP A O 1
ATOM 6210 N N . LEU A 1 813 ? 14.948 -83.730 175.706 1.00 30.00 1601 LEU A N 1
ATOM 6211 C CA . LEU A 1 813 ? 13.961 -84.109 174.704 1.00 30.00 1601 LEU A CA 1
ATOM 6212 C C . LEU A 1 813 ? 12.897 -83.027 174.578 1.00 30.00 1601 LEU A C 1
ATOM 6213 O O . LEU A 1 813 ? 11.807 -83.150 175.116 1.00 30.00 1601 LEU A O 1
ATOM 6218 N N . LEU A 1 814 ? 13.225 -81.967 173.859 1.00 30.00 1602 LEU A N 1
ATOM 6219 C CA . LEU A 1 814 ? 12.362 -80.803 173.747 1.00 30.00 1602 LEU A CA 1
ATOM 6220 C C . LEU A 1 814 ? 12.201 -80.469 172.283 1.00 30.00 1602 LEU A C 1
ATOM 6221 O O . LEU A 1 814 ? 13.012 -80.892 171.475 1.00 30.00 1602 LEU A O 1
ATOM 6226 N N . SER A 1 815 ? 11.163 -79.739 171.904 1.00 30.00 1603 SER A N 1
ATOM 6227 C CA . SER A 1 815 ? 11.196 -78.998 170.643 1.00 30.00 1603 SER A CA 1
ATOM 6228 C C . SER A 1 815 ? 11.611 -79.792 169.389 1.00 30.00 1603 SER A C 1
ATOM 6229 O O . SER A 1 815 ? 12.429 -79.313 168.602 1.00 30.00 1603 SER A O 1
ATOM 6232 N N . ASN A 1 816 ? 10.969 -80.938 169.176 1.00 30.00 1604 ASN A N 1
ATOM 6233 C CA . ASN A 1 816 ? 11.189 -81.748 167.979 1.00 30.00 1604 ASN A CA 1
ATOM 6234 C C . ASN A 1 816 ? 12.334 -82.758 168.070 1.00 30.00 1604 ASN A C 1
ATOM 6235 O O . ASN A 1 816 ? 12.664 -83.415 167.082 1.00 30.00 1604 ASN A O 1
ATOM 6240 N N . VAL A 1 817 ? 12.930 -82.885 169.247 1.00 30.00 1605 VAL A N 1
ATOM 6241 C CA . VAL A 1 817 ? 13.994 -83.861 169.452 1.00 30.00 1605 VAL A CA 1
ATOM 6242 C C . VAL A 1 817 ? 13.408 -85.126 170.067 1.00 30.00 1605 VAL A C 1
ATOM 6243 O O . VAL A 1 817 ? 12.730 -85.070 171.093 1.00 30.00 1605 VAL A O 1
ATOM 6247 N N . TYR A 1 818 ? 13.663 -86.267 169.432 1.00 30.00 1606 TYR A N 1
ATOM 6248 C CA . TYR A 1 818 ? 13.069 -87.526 169.868 1.00 30.00 1606 TYR A CA 1
ATOM 6249 C C . TYR A 1 818 ? 14.152 -88.519 170.280 1.00 30.00 1606 TYR A C 1
ATOM 6250 O O . TYR A 1 818 ? 15.309 -88.361 169.928 1.00 30.00 1606 TYR A O 1
ATOM 6259 N N . ALA A 1 819 ? 13.774 -89.529 171.058 1.00 30.00 1607 ALA A N 1
ATOM 6260 C CA . ALA A 1 819 ? 14.691 -90.593 171.476 1.00 30.00 1607 ALA A CA 1
ATOM 6261 C C . ALA A 1 819 ? 15.067 -91.544 170.337 1.00 30.00 1607 ALA A C 1
ATOM 6262 O O . ALA A 1 819 ? 14.285 -91.767 169.420 1.00 30.00 1607 ALA A O 1
ATOM 6264 N N . GLU A 1 820 ? 16.272 -92.094 170.413 1.00 30.00 1608 GLU A N 1
ATOM 6265 C CA . GLU A 1 820 ? 16.797 -93.030 169.421 1.00 30.00 1608 GLU A CA 1
ATOM 6266 C C . GLU A 1 820 ? 16.847 -94.469 169.946 1.00 30.00 1608 GLU A C 1
ATOM 6267 O O . GLU A 1 820 ? 17.472 -94.729 170.968 1.00 30.00 1608 GLU A O 1
ATOM 6273 N N . PRO A 1 821 ? 16.170 -95.404 169.263 1.00 30.00 1609 PRO A N 1
ATOM 6274 C CA . PRO A 1 821 ? 16.291 -96.841 169.555 1.00 30.00 1609 PRO A CA 1
ATOM 6275 C C . PRO A 1 821 ? 17.679 -97.439 169.289 1.00 30.00 1609 PRO A C 1
ATOM 6276 O O . PRO A 1 821 ? 18.391 -96.991 168.402 1.00 30.00 1609 PRO A O 1
ATOM 6280 N N . ALA A 1 822 ? 18.046 -98.448 170.078 1.00 30.00 1610 ALA A N 1
ATOM 6281 C CA . ALA A 1 822 ? 19.341 -99.125 169.960 1.00 30.00 1610 ALA A CA 1
ATOM 6282 C C . ALA A 1 822 ? 19.537 -99.889 168.639 1.00 30.00 1610 ALA A C 1
ATOM 6283 O O . ALA A 1 822 ? 20.666 -100.038 168.181 1.00 30.00 1610 ALA A O 1
ATOM 6285 N N . LEU A 1 823 ? 18.464 -100.373 168.024 1.00 30.00 1611 LEU A N 1
ATOM 6286 C CA . LEU A 1 823 ? 18.623 -101.080 166.760 1.00 30.00 1611 LEU A CA 1
ATOM 6287 C C . LEU A 1 823 ? 18.927 -100.210 165.553 1.00 30.00 1611 LEU A C 1
ATOM 6288 O O . LEU A 1 823 ? 19.998 -100.344 164.964 1.00 30.00 1611 LEU A O 1
ATOM 6293 N N . GLN A 1 824 ? 18.049 -99.232 165.296 1.00 30.00 1612 GLN A N 1
ATOM 6294 C CA . GLN A 1 824 ? 17.987 -98.427 164.056 1.00 30.00 1612 GLN A CA 1
ATOM 6295 C C . GLN A 1 824 ? 17.670 -99.091 162.688 1.00 30.00 1612 GLN A C 1
ATOM 6296 O O . GLN A 1 824 ? 18.394 -98.886 161.713 1.00 30.00 1612 GLN A O 1
ATOM 6302 N N . ALA A 1 825 ? 16.589 -99.875 162.632 1.00 30.00 1613 ALA A N 1
ATOM 6303 C CA . ALA A 1 825 ? 16.140 -100.533 161.421 1.00 30.00 1613 ALA A CA 1
ATOM 6304 C C . ALA A 1 825 ? 15.512 -99.539 160.456 1.00 30.00 1613 ALA A C 1
ATOM 6305 O O . ALA A 1 825 ? 14.321 -99.270 160.519 1.00 30.00 1613 ALA A O 1
ATOM 6307 N N . LEU A 1 826 ? 16.325 -98.995 159.566 1.00 30.00 1614 LEU A N 1
ATOM 6308 C CA . LEU A 1 826 ? 15.864 -97.923 158.707 1.00 30.00 1614 LEU A CA 1
ATOM 6309 C C . LEU A 1 826 ? 14.991 -98.455 157.586 1.00 30.00 1614 LEU A C 1
ATOM 6310 O O . LEU A 1 826 ? 15.202 -99.555 157.103 1.00 30.00 1614 LEU A O 1
ATOM 6315 N N . GLY A 1 827 ? 14.012 -97.670 157.174 1.00 30.00 1615 GLY A N 1
ATOM 6316 C CA . GLY A 1 827 ? 13.188 -98.005 156.032 1.00 30.00 1615 GLY A CA 1
ATOM 6317 C C . GLY A 1 827 ? 13.486 -97.020 154.929 1.00 30.00 1615 GLY A C 1
ATOM 6318 O O . GLY A 1 827 ? 14.378 -96.189 155.061 1.00 30.00 1615 GLY A O 1
ATOM 6319 N N . ASP A 1 828 ? 12.749 -97.110 153.830 1.00 30.00 1616 ASP A N 1
ATOM 6320 C CA . ASP A 1 828 ? 12.869 -96.132 152.760 1.00 30.00 1616 ASP A CA 1
ATOM 6321 C C . ASP A 1 828 ? 12.438 -94.788 153.301 1.00 30.00 1616 ASP A C 1
ATOM 6322 O O . ASP A 1 828 ? 11.579 -94.725 154.166 1.00 30.00 1616 ASP A O 1
ATOM 6327 N N . GLU A 1 829 ? 13.056 -93.715 152.822 1.00 30.00 1617 GLU A N 1
ATOM 6328 C CA . GLU A 1 829 ? 12.681 -92.393 153.292 1.00 30.00 1617 GLU A CA 1
ATOM 6329 C C . GLU A 1 829 ? 11.233 -92.151 152.903 1.00 30.00 1617 GLU A C 1
ATOM 6330 O O . GLU A 1 829 ? 10.837 -92.373 151.760 1.00 30.00 1617 GLU A O 1
ATOM 6336 N N . VAL A 1 830 ? 10.452 -91.668 153.856 1.00 30.00 1618 VAL A N 1
ATOM 6337 C CA . VAL A 1 830 ? 9.007 -91.608 153.715 1.00 30.00 1618 VAL A CA 1
ATOM 6338 C C . VAL A 1 830 ? 8.475 -90.401 154.446 1.00 30.00 1618 VAL A C 1
ATOM 6339 O O . VAL A 1 830 ? 8.534 -90.339 155.670 1.00 30.00 1618 VAL A O 1
ATOM 6343 N N . GLU A 1 831 ? 7.987 -89.419 153.702 1.00 30.00 1619 GLU A N 1
ATOM 6344 C CA . GLU A 1 831 ? 7.229 -88.351 154.319 1.00 30.00 1619 GLU A CA 1
ATOM 6345 C C . GLU A 1 831 ? 5.938 -88.955 154.842 1.00 30.00 1619 GLU A C 1
ATOM 6346 O O . GLU A 1 831 ? 5.282 -89.711 154.135 1.00 30.00 1619 GLU A O 1
ATOM 6352 N N . ASP A 1 832 ? 5.555 -88.609 156.063 1.00 30.00 1620 ASP A N 1
ATOM 6353 C CA . ASP A 1 832 ? 4.315 -89.114 156.628 1.00 30.00 1620 ASP A CA 1
ATOM 6354 C C . ASP A 1 832 ? 3.138 -88.359 156.021 1.00 30.00 1620 ASP A C 1
ATOM 6355 O O . ASP A 1 832 ? 3.262 -87.191 155.679 1.00 30.00 1620 ASP A O 1
ATOM 6360 N N . ALA A 1 833 ? 1.996 -89.024 155.888 1.00 30.00 1621 ALA A N 1
ATOM 6361 C CA . ALA A 1 833 ? 0.838 -88.409 155.254 1.00 30.00 1621 ALA A CA 1
ATOM 6362 C C . ALA A 1 833 ? 0.293 -87.223 156.043 1.00 30.00 1621 ALA A C 1
ATOM 6363 O O . ALA A 1 833 ? -0.168 -86.240 155.460 1.00 30.00 1621 ALA A O 1
ATOM 6365 N N . PHE A 1 834 ? 0.362 -87.308 157.367 1.00 30.00 1622 PHE A N 1
ATOM 6366 C CA . PHE A 1 834 ? -0.034 -86.190 158.207 1.00 30.00 1622 PHE A CA 1
ATOM 6367 C C . PHE A 1 834 ? 0.856 -84.970 158.034 1.00 30.00 1622 PHE A C 1
ATOM 6368 O O . PHE A 1 834 ? 0.375 -83.860 158.126 1.00 30.00 1622 PHE A O 1
ATOM 6376 N N . ASP A 1 835 ? 2.140 -85.166 157.768 1.00 30.00 1623 ASP A N 1
ATOM 6377 C CA . ASP A 1 835 ? 3.027 -84.039 157.490 1.00 30.00 1623 ASP A CA 1
ATOM 6378 C C . ASP A 1 835 ? 2.773 -83.373 156.141 1.00 30.00 1623 ASP A C 1
ATOM 6379 O O . ASP A 1 835 ? 3.113 -82.215 155.959 1.00 30.00 1623 ASP A O 1
ATOM 6384 N N . THR A 1 836 ? 2.201 -84.105 155.194 1.00 30.00 1624 THR A N 1
ATOM 6385 C CA . THR A 1 836 ? 1.849 -83.527 153.906 1.00 30.00 1624 THR A CA 1
ATOM 6386 C C . THR A 1 836 ? 0.489 -82.848 153.975 1.00 30.00 1624 THR A C 1
ATOM 6387 O O . THR A 1 836 ? 0.238 -81.871 153.283 1.00 30.00 1624 THR A O 1
ATOM 6391 N N . LEU A 1 837 ? -0.394 -83.374 154.814 1.00 30.00 1625 LEU A N 1
ATOM 6392 C CA . LEU A 1 837 ? -1.668 -82.714 155.030 1.00 30.00 1625 LEU A CA 1
ATOM 6393 C C . LEU A 1 837 ? -1.512 -81.378 155.732 1.00 30.00 1625 LEU A C 1
ATOM 6394 O O . LEU A 1 837 ? -2.343 -80.494 155.568 1.00 30.00 1625 LEU A O 1
ATOM 6399 N N . THR A 1 838 ? -0.456 -81.226 156.512 1.00 30.00 1626 THR A N 1
ATOM 6400 C CA . THR A 1 838 ? -0.337 -80.052 157.354 1.00 30.00 1626 THR A CA 1
ATOM 6401 C C . THR A 1 838 ? 0.858 -79.176 156.998 1.00 30.00 1626 THR A C 1
ATOM 6402 O O . THR A 1 838 ? 1.207 -78.268 157.736 1.00 30.00 1626 THR A O 1
ATOM 6406 N N . ASN A 1 839 ? 1.461 -79.434 155.849 1.00 30.00 1627 ASN A N 1
ATOM 6407 C CA . ASN A 1 839 ? 2.683 -78.738 155.473 1.00 30.00 1627 ASN A CA 1
ATOM 6408 C C . ASN A 1 839 ? 2.517 -77.224 155.281 1.00 30.00 1627 ASN A C 1
ATOM 6409 O O . ASN A 1 839 ? 3.303 -76.429 155.810 1.00 30.00 1627 ASN A O 1
ATOM 6414 N N . SER A 1 840 ? 1.479 -76.825 154.555 1.00 30.00 1628 SER A N 1
ATOM 6415 C CA . SER A 1 840 ? 1.264 -75.416 154.235 1.00 30.00 1628 SER A CA 1
ATOM 6416 C C . SER A 1 840 ? 0.935 -74.599 155.473 1.00 30.00 1628 SER A C 1
ATOM 6417 O O . SER A 1 840 ? 1.516 -73.538 155.710 1.00 30.00 1628 SER A O 1
ATOM 6420 N N . SER A 1 841 ? 0.019 -75.126 156.277 1.00 30.00 1629 SER A N 1
ATOM 6421 C CA . SER A 1 841 ? -0.427 -74.461 157.490 1.00 30.00 1629 SER A CA 1
ATOM 6422 C C . SER A 1 841 ? 0.717 -74.310 158.471 1.00 30.00 1629 SER A C 1
ATOM 6423 O O . SER A 1 841 ? 0.694 -73.454 159.343 1.00 30.00 1629 SER A O 1
ATOM 6426 N N . PHE A 1 842 ? 1.701 -75.186 158.345 1.00 30.00 1630 PHE A N 1
ATOM 6427 C CA . PHE A 1 842 ? 2.883 -75.118 159.182 1.00 30.00 1630 PHE A CA 1
ATOM 6428 C C . PHE A 1 842 ? 3.865 -74.064 158.686 1.00 30.00 1630 PHE A C 1
ATOM 6429 O O . PHE A 1 842 ? 4.424 -73.311 159.481 1.00 30.00 1630 PHE A O 1
ATOM 6437 N N . LEU A 1 843 ? 4.078 -74.017 157.374 1.00 30.00 1631 LEU A N 1
ATOM 6438 C CA . LEU A 1 843 ? 4.964 -73.006 156.794 1.00 30.00 1631 LEU A CA 1
ATOM 6439 C C . LEU A 1 843 ? 4.433 -71.582 156.974 1.00 30.00 1631 LEU A C 1
ATOM 6440 O O . LEU A 1 843 ? 5.212 -70.624 157.064 1.00 30.00 1631 LEU A O 1
ATOM 6445 N N . ASP A 1 844 ? 3.110 -71.450 157.036 1.00 30.00 1632 ASP A N 1
ATOM 6446 C CA . ASP A 1 844 ? 2.487 -70.141 157.201 1.00 30.00 1632 ASP A CA 1
ATOM 6447 C C . ASP A 1 844 ? 2.928 -69.494 158.508 1.00 30.00 1632 ASP A C 1
ATOM 6448 O O . ASP A 1 844 ? 3.113 -68.276 158.593 1.00 30.00 1632 ASP A O 1
ATOM 6453 N N . VAL A 1 845 ? 3.117 -70.329 159.523 1.00 30.00 1633 VAL A N 1
ATOM 6454 C CA . VAL A 1 845 ? 3.553 -69.853 160.821 1.00 30.00 1633 VAL A CA 1
ATOM 6455 C C . VAL A 1 845 ? 4.951 -69.272 160.716 1.00 30.00 1633 VAL A C 1
ATOM 6456 O O . VAL A 1 845 ? 5.213 -68.175 161.198 1.00 30.00 1633 VAL A O 1
ATOM 6460 N N . ALA A 1 846 ? 5.841 -70.016 160.070 1.00 30.00 1634 ALA A N 1
ATOM 6461 C CA . ALA A 1 846 ? 7.230 -69.604 159.945 1.00 30.00 1634 ALA A CA 1
ATOM 6462 C C . ALA A 1 846 ? 7.303 -68.294 159.178 1.00 30.00 1634 ALA A C 1
ATOM 6463 O O . ALA A 1 846 ? 8.095 -67.413 159.511 1.00 30.00 1634 ALA A O 1
ATOM 6465 N N . LYS A 1 847 ? 6.474 -68.170 158.148 1.00 30.00 1635 LYS A N 1
ATOM 6466 C CA . LYS A 1 847 ? 6.453 -66.951 157.351 1.00 30.00 1635 LYS A CA 1
ATOM 6467 C C . LYS A 1 847 ? 5.983 -65.769 158.195 1.00 30.00 1635 LYS A C 1
ATOM 6468 O O . LYS A 1 847 ? 6.549 -64.664 158.126 1.00 30.00 1635 LYS A O 1
ATOM 6474 N N . SER A 1 848 ? 4.963 -66.013 159.011 1.00 30.00 1636 SER A N 1
ATOM 6475 C CA . SER A 1 848 ? 4.449 -64.977 159.896 1.00 30.00 1636 SER A CA 1
ATOM 6476 C C . SER A 1 848 ? 5.498 -64.541 160.912 1.00 30.00 1636 SER A C 1
ATOM 6477 O O . SER A 1 848 ? 5.562 -63.372 161.288 1.00 30.00 1636 SER A O 1
ATOM 6480 N N . VAL A 1 849 ? 6.314 -65.490 161.352 1.00 30.00 1637 VAL A N 1
ATOM 6481 C CA . VAL A 1 849 ? 7.411 -65.196 162.265 1.00 30.00 1637 VAL A CA 1
ATOM 6482 C C . VAL A 1 849 ? 8.524 -64.441 161.548 1.00 30.00 1637 VAL A C 1
ATOM 6483 O O . VAL A 1 849 ? 9.158 -63.554 162.117 1.00 30.00 1637 VAL A O 1
ATOM 6487 N N . ALA A 1 850 ? 8.745 -64.794 160.285 1.00 30.00 1638 ALA A N 1
ATOM 6488 C CA . ALA A 1 850 ? 9.768 -64.142 159.479 1.00 30.00 1638 ALA A CA 1
ATOM 6489 C C . ALA A 1 850 ? 9.430 -62.675 159.248 1.00 30.00 1638 ALA A C 1
ATOM 6490 O O . ALA A 1 850 ? 10.321 -61.831 159.168 1.00 30.00 1638 ALA A O 1
ATOM 6492 N N . GLU A 1 851 ? 8.143 -62.376 159.162 1.00 30.00 1639 GLU A N 1
ATOM 6493 C CA . GLU A 1 851 ? 7.697 -61.003 159.010 1.00 30.00 1639 GLU A CA 1
ATOM 6494 C C . GLU A 1 851 ? 8.116 -60.197 160.232 1.00 30.00 1639 GLU A C 1
ATOM 6495 O O . GLU A 1 851 ? 8.489 -59.030 160.121 1.00 30.00 1639 GLU A O 1
ATOM 6501 N N . SER A 1 852 ? 8.036 -60.825 161.401 1.00 30.00 1640 SER A N 1
ATOM 6502 C CA . SER A 1 852 ? 8.195 -60.114 162.661 1.00 30.00 1640 SER A CA 1
ATOM 6503 C C . SER A 1 852 ? 9.671 -59.933 162.993 1.00 30.00 1640 SER A C 1
ATOM 6504 O O . SER A 1 852 ? 10.313 -60.833 163.533 1.00 30.00 1640 SER A O 1
ATOM 6507 N N . PRO B 1 1 ? -23.537 -91.195 155.888 1.00 30.00 789 PRO B N 1
ATOM 6508 C CA . PRO B 1 1 ? -24.772 -91.706 155.288 1.00 30.00 789 PRO B CA 1
ATOM 6509 C C . PRO B 1 1 ? -24.727 -93.226 155.115 1.00 30.00 789 PRO B C 1
ATOM 6510 O O . PRO B 1 1 ? -23.650 -93.783 154.936 1.00 30.00 789 PRO B O 1
ATOM 6514 N N . ILE B 1 2 ? -25.879 -93.886 155.209 1.00 30.00 790 ILE B N 1
ATOM 6515 C CA . ILE B 1 2 ? -25.958 -95.342 155.114 1.00 30.00 790 ILE B CA 1
ATOM 6516 C C . ILE B 1 2 ? -25.939 -95.810 153.668 1.00 30.00 790 ILE B C 1
ATOM 6517 O O . ILE B 1 2 ? -26.694 -95.310 152.846 1.00 30.00 790 ILE B O 1
ATOM 6522 N N . SER B 1 3 ? -25.057 -96.749 153.352 1.00 30.00 791 SER B N 1
ATOM 6523 C CA . SER B 1 3 ? -25.006 -97.329 152.016 1.00 30.00 791 SER B CA 1
ATOM 6524 C C . SER B 1 3 ? -26.198 -98.231 151.723 1.00 30.00 791 SER B C 1
ATOM 6525 O O . SER B 1 3 ? -26.633 -98.993 152.583 1.00 30.00 791 SER B O 1
ATOM 6528 N N . ALA B 1 4 ? -26.705 -98.160 150.500 1.00 30.00 792 ALA B N 1
ATOM 6529 C CA . ALA B 1 4 ? -27.837 -98.983 150.091 1.00 30.00 792 ALA B CA 1
ATOM 6530 C C . ALA B 1 4 ? -27.419 -100.208 149.280 1.00 30.00 792 ALA B C 1
ATOM 6531 O O . ALA B 1 4 ? -28.108 -101.223 149.278 1.00 30.00 792 ALA B O 1
ATOM 6533 N N . ASP B 1 5 ? -26.279 -100.110 148.608 1.00 30.00 793 ASP B N 1
ATOM 6534 C CA . ASP B 1 5 ? -25.784 -101.151 147.725 1.00 30.00 793 ASP B CA 1
ATOM 6535 C C . ASP B 1 5 ? -24.270 -101.114 147.852 1.00 30.00 793 ASP B C 1
ATOM 6536 O O . ASP B 1 5 ? -23.752 -100.195 148.462 1.00 30.00 793 ASP B O 1
ATOM 6541 N N . PHE B 1 6 ? -23.551 -102.094 147.316 1.00 30.00 794 PHE B N 1
ATOM 6542 C CA . PHE B 1 6 ? -22.103 -102.075 147.465 1.00 30.00 794 PHE B CA 1
ATOM 6543 C C . PHE B 1 6 ? -21.483 -100.998 146.558 1.00 30.00 794 PHE B C 1
ATOM 6544 O O . PHE B 1 6 ? -20.362 -100.552 146.781 1.00 30.00 794 PHE B O 1
ATOM 6552 N N . SER B 1 7 ? -22.238 -100.553 145.562 1.00 30.00 795 SER B N 1
ATOM 6553 C CA . SER B 1 7 ? -21.802 -99.459 144.705 1.00 30.00 795 SER B CA 1
ATOM 6554 C C . SER B 1 7 ? -21.630 -98.169 145.483 1.00 30.00 795 SER B C 1
ATOM 6555 O O . SER B 1 7 ? -20.795 -97.334 145.143 1.00 30.00 795 SER B O 1
ATOM 6558 N N . GLU B 1 8 ? -22.420 -98.003 146.533 1.00 30.00 796 GLU B N 1
ATOM 6559 C CA . GLU B 1 8 ? -22.314 -96.796 147.322 1.00 30.00 796 GLU B CA 1
ATOM 6560 C C . GLU B 1 8 ? -21.118 -96.796 148.252 1.00 30.00 796 GLU B C 1
ATOM 6561 O O . GLU B 1 8 ? -20.502 -95.756 148.437 1.00 30.00 796 GLU B O 1
ATOM 6567 N N . VAL B 1 9 ? -20.802 -97.924 148.865 1.00 30.00 797 VAL B N 1
ATOM 6568 C CA . VAL B 1 9 ? -19.603 -97.973 149.681 1.00 30.00 797 VAL B CA 1
ATOM 6569 C C . VAL B 1 9 ? -18.350 -97.932 148.821 1.00 30.00 797 VAL B C 1
ATOM 6570 O O . VAL B 1 9 ? -17.356 -97.315 149.193 1.00 30.00 797 VAL B O 1
ATOM 6574 N N . GLU B 1 10 ? -18.409 -98.541 147.650 1.00 30.00 798 GLU B N 1
ATOM 6575 C CA . GLU B 1 10 ? -17.233 -98.611 146.804 1.00 30.00 798 GLU B CA 1
ATOM 6576 C C . GLU B 1 10 ? -16.850 -97.244 146.230 1.00 30.00 798 GLU B C 1
ATOM 6577 O O . GLU B 1 10 ? -15.695 -97.005 145.900 1.00 30.00 798 GLU B O 1
ATOM 6583 N N . ASN B 1 11 ? -17.825 -96.347 146.127 1.00 30.00 799 ASN B N 1
ATOM 6584 C CA . ASN B 1 11 ? -17.587 -94.999 145.620 1.00 30.00 799 ASN B CA 1
ATOM 6585 C C . ASN B 1 11 ? -17.492 -93.921 146.689 1.00 30.00 799 ASN B C 1
ATOM 6586 O O . ASN B 1 11 ? -17.496 -92.738 146.367 1.00 30.00 799 ASN B O 1
ATOM 6591 N N . ALA B 1 12 ? -17.416 -94.317 147.953 1.00 30.00 800 ALA B N 1
ATOM 6592 C CA . ALA B 1 12 ? -17.265 -93.359 149.038 1.00 30.00 800 ALA B CA 1
ATOM 6593 C C . ALA B 1 12 ? -15.903 -92.685 148.950 1.00 30.00 800 ALA B C 1
ATOM 6594 O O . ALA B 1 12 ? -14.959 -93.266 148.426 1.00 30.00 800 ALA B O 1
ATOM 6596 N N . PRO B 1 13 ? -15.808 -91.438 149.437 1.00 30.00 801 PRO B N 1
ATOM 6597 C CA . PRO B 1 13 ? -14.583 -90.639 149.475 1.00 30.00 801 PRO B CA 1
ATOM 6598 C C . PRO B 1 13 ? -13.459 -91.251 150.306 1.00 30.00 801 PRO B C 1
ATOM 6599 O O . PRO B 1 13 ? -13.702 -91.830 151.354 1.00 30.00 801 PRO B O 1
ATOM 6603 N N . SER B 1 14 ? -12.231 -91.086 149.838 1.00 30.00 802 SER B N 1
ATOM 6604 C CA . SER B 1 14 ? -11.064 -91.523 150.585 1.00 30.00 802 SER B CA 1
ATOM 6605 C C . SER B 1 14 ? -10.797 -90.591 151.759 1.00 30.00 802 SER B C 1
ATOM 6606 O O . SER B 1 14 ? -11.208 -89.439 151.758 1.00 30.00 802 SER B O 1
ATOM 6609 N N . PHE B 1 15 ? -10.112 -91.109 152.767 1.00 30.00 803 PHE B N 1
ATOM 6610 C CA . PHE B 1 15 ? -9.809 -90.346 153.958 1.00 30.00 803 PHE B CA 1
ATOM 6611 C C . PHE B 1 15 ? -8.958 -89.106 153.690 1.00 30.00 803 PHE B C 1
ATOM 6612 O O . PHE B 1 15 ? -9.149 -88.076 154.325 1.00 30.00 803 PHE B O 1
ATOM 6620 N N . LEU B 1 16 ? -8.029 -89.190 152.748 1.00 30.00 804 LEU B N 1
ATOM 6621 C CA . LEU B 1 16 ? -7.185 -88.041 152.449 1.00 30.00 804 LEU B CA 1
ATOM 6622 C C . LEU B 1 16 ? -7.939 -86.926 151.750 1.00 30.00 804 LEU B C 1
ATOM 6623 O O . LEU B 1 16 ? -7.535 -85.775 151.799 1.00 30.00 804 LEU B O 1
ATOM 6628 N N . SER B 1 17 ? -9.019 -87.279 151.072 1.00 30.00 805 SER B N 1
ATOM 6629 C CA . SER B 1 17 ? -9.886 -86.300 150.442 1.00 30.00 805 SER B CA 1
ATOM 6630 C C . SER B 1 17 ? -10.625 -85.414 151.451 1.00 30.00 805 SER B C 1
ATOM 6631 O O . SER B 1 17 ? -10.915 -84.256 151.180 1.00 30.00 805 SER B O 1
ATOM 6634 N N . LEU B 1 18 ? -10.926 -85.973 152.613 1.00 30.00 806 LEU B N 1
ATOM 6635 C CA . LEU B 1 18 ? -11.721 -85.288 153.619 1.00 30.00 806 LEU B CA 1
ATOM 6636 C C . LEU B 1 18 ? -10.872 -84.579 154.664 1.00 30.00 806 LEU B C 1
ATOM 6637 O O . LEU B 1 18 ? -11.393 -83.860 155.501 1.00 30.00 806 LEU B O 1
ATOM 6642 N N . ALA B 1 19 ? -9.564 -84.794 154.613 1.00 30.00 807 ALA B N 1
ATOM 6643 C CA . ALA B 1 19 ? -8.639 -84.181 155.555 1.00 30.00 807 ALA B CA 1
ATOM 6644 C C . ALA B 1 19 ? -7.868 -83.046 154.905 1.00 30.00 807 ALA B C 1
ATOM 6645 O O . ALA B 1 19 ? -7.037 -82.408 155.541 1.00 30.00 807 ALA B O 1
ATOM 6647 N N . GLU B 1 20 ? -8.135 -82.822 153.626 1.00 30.00 808 GLU B N 1
ATOM 6648 C CA . GLU B 1 20 ? -7.666 -81.636 152.931 1.00 30.00 808 GLU B CA 1
ATOM 6649 C C . GLU B 1 20 ? -8.294 -80.421 153.582 1.00 30.00 808 GLU B C 1
ATOM 6650 O O . GLU B 1 20 ? -9.460 -80.466 153.958 1.00 30.00 808 GLU B O 1
ATOM 6656 N N . ASN B 1 21 ? -7.542 -79.334 153.713 1.00 30.00 809 ASN B N 1
ATOM 6657 C CA . ASN B 1 21 ? -8.130 -78.093 154.190 1.00 30.00 809 ASN B CA 1
ATOM 6658 C C . ASN B 1 21 ? -9.017 -77.436 153.142 1.00 30.00 809 ASN B C 1
ATOM 6659 O O . ASN B 1 21 ? -8.715 -77.459 151.952 1.00 30.00 809 ASN B O 1
ATOM 6664 N N . THR B 1 22 ? -10.117 -76.847 153.595 1.00 30.00 810 THR B N 1
ATOM 6665 C CA . THR B 1 22 ? -11.079 -76.229 152.693 1.00 30.00 810 THR B CA 1
ATOM 6666 C C . THR B 1 22 ? -11.128 -74.727 152.902 1.00 30.00 810 THR B C 1
ATOM 6667 O O . THR B 1 22 ? -10.825 -74.227 153.982 1.00 30.00 810 THR B O 1
ATOM 6671 N N . ASP B 1 23 ? -11.514 -74.007 151.858 1.00 30.00 811 ASP B N 1
ATOM 6672 C CA . ASP B 1 23 ? -11.389 -72.561 151.857 1.00 30.00 811 ASP B CA 1
ATOM 6673 C C . ASP B 1 23 ? -12.716 -71.842 152.133 1.00 30.00 811 ASP B C 1
ATOM 6674 O O . ASP B 1 23 ? -12.725 -70.707 152.599 1.00 30.00 811 ASP B O 1
ATOM 6679 N N . GLU B 1 24 ? -13.834 -72.505 151.856 1.00 30.00 812 GLU B N 1
ATOM 6680 C CA . GLU B 1 24 ? -15.146 -71.869 151.973 1.00 30.00 812 GLU B CA 1
ATOM 6681 C C . GLU B 1 24 ? -15.583 -71.555 153.405 1.00 30.00 812 GLU B C 1
ATOM 6682 O O . GLU B 1 24 ? -15.228 -72.265 154.344 1.00 30.00 812 GLU B O 1
ATOM 6688 N N . VAL B 1 25 ? -16.337 -70.467 153.556 1.00 30.00 813 VAL B N 1
ATOM 6689 C CA . VAL B 1 25 ? -16.959 -70.102 154.829 1.00 30.00 813 VAL B CA 1
ATOM 6690 C C . VAL B 1 25 ? -18.215 -70.916 155.114 1.00 30.00 813 VAL B C 1
ATOM 6691 O O . VAL B 1 25 ? -18.949 -71.271 154.201 1.00 30.00 813 VAL B O 1
ATOM 6695 N N . LEU B 1 26 ? -18.477 -71.169 156.393 1.00 30.00 814 LEU B N 1
ATOM 6696 C CA . LEU B 1 26 ? -19.514 -72.117 156.797 1.00 30.00 814 LEU B CA 1
ATOM 6697 C C . LEU B 1 26 ? -20.231 -71.699 158.063 1.00 30.00 814 LEU B C 1
ATOM 6698 O O . LEU B 1 26 ? -19.672 -71.011 158.912 1.00 30.00 814 LEU B O 1
ATOM 6703 N N . LYS B 1 27 ? -21.486 -72.107 158.164 1.00 30.00 815 LYS B N 1
ATOM 6704 C CA . LYS B 1 27 ? -22.307 -71.824 159.325 1.00 30.00 815 LYS B CA 1
ATOM 6705 C C . LYS B 1 27 ? -22.022 -72.783 160.479 1.00 30.00 815 LYS B C 1
ATOM 6706 O O . LYS B 1 27 ? -21.616 -73.908 160.257 1.00 30.00 815 LYS B O 1
ATOM 6712 N N . PRO B 1 28 ? -22.227 -72.318 161.721 1.00 30.00 816 PRO B N 1
ATOM 6713 C CA . PRO B 1 28 ? -22.002 -73.085 162.950 1.00 30.00 816 PRO B CA 1
ATOM 6714 C C . PRO B 1 28 ? -22.923 -74.292 163.125 1.00 30.00 816 PRO B C 1
ATOM 6715 O O . PRO B 1 28 ? -24.037 -74.309 162.613 1.00 30.00 816 PRO B O 1
ATOM 6719 N N . TYR B 1 29 ? -22.430 -75.308 163.824 1.00 30.00 817 TYR B N 1
ATOM 6720 C CA . TYR B 1 29 ? -23.196 -76.515 164.104 1.00 30.00 817 TYR B CA 1
ATOM 6721 C C . TYR B 1 29 ? -24.101 -76.287 165.311 1.00 30.00 817 TYR B C 1
ATOM 6722 O O . TYR B 1 29 ? -23.638 -76.314 166.443 1.00 30.00 817 TYR B O 1
ATOM 6731 N N . THR B 1 30 ? -25.387 -76.058 165.083 1.00 30.00 818 THR B N 1
ATOM 6732 C CA . THR B 1 30 ? -26.274 -75.677 166.179 1.00 30.00 818 THR B CA 1
ATOM 6733 C C . THR B 1 30 ? -26.915 -76.844 166.918 1.00 30.00 818 THR B C 1
ATOM 6734 O O . THR B 1 30 ? -27.449 -76.664 168.006 1.00 30.00 818 THR B O 1
ATOM 6738 N N . GLY B 1 31 ? -26.824 -78.040 166.349 1.00 30.00 819 GLY B N 1
ATOM 6739 C CA . GLY B 1 31 ? -27.401 -79.229 166.951 1.00 30.00 819 GLY B CA 1
ATOM 6740 C C . GLY B 1 31 ? -28.824 -79.548 166.534 1.00 30.00 819 GLY B C 1
ATOM 6741 O O . GLY B 1 31 ? -29.365 -80.571 166.921 1.00 30.00 819 GLY B O 1
ATOM 6742 N N . LEU B 1 32 ? -29.434 -78.675 165.742 1.00 30.00 820 LEU B N 1
ATOM 6743 C CA . LEU B 1 32 ? -30.762 -78.943 165.193 1.00 30.00 820 LEU B CA 1
ATOM 6744 C C . LEU B 1 32 ? -30.678 -79.945 164.060 1.00 30.00 820 LEU B C 1
ATOM 6745 O O . LEU B 1 32 ? -31.684 -80.541 163.647 1.00 30.00 820 LEU B O 1
ATOM 6750 N N . GLU B 1 33 ? -29.453 -80.141 163.588 1.00 30.00 821 GLU B N 1
ATOM 6751 C CA . GLU B 1 33 ? -29.151 -81.093 162.536 1.00 30.00 821 GLU B CA 1
ATOM 6752 C C . GLU B 1 33 ? -29.518 -82.511 162.958 1.00 30.00 821 GLU B C 1
ATOM 6753 O O . GLU B 1 33 ? -29.960 -83.306 162.138 1.00 30.00 821 GLU B O 1
ATOM 6759 N N . ILE B 1 34 ? -29.344 -82.823 164.238 1.00 30.00 822 ILE B N 1
ATOM 6760 C CA . ILE B 1 34 ? -29.722 -84.131 164.759 1.00 30.00 822 ILE B CA 1
ATOM 6761 C C . ILE B 1 34 ? -31.180 -84.139 165.190 1.00 30.00 822 ILE B C 1
ATOM 6762 O O . ILE B 1 34 ? -31.888 -85.134 165.007 1.00 30.00 822 ILE B O 1
ATOM 6767 N N . GLN B 1 35 ? -31.632 -83.012 165.724 1.00 30.00 823 GLN B N 1
ATOM 6768 C CA . GLN B 1 35 ? -32.993 -82.880 166.213 1.00 30.00 823 GLN B CA 1
ATOM 6769 C C . GLN B 1 35 ? -34.032 -83.123 165.135 1.00 30.00 823 GLN B C 1
ATOM 6770 O O . GLN B 1 35 ? -35.087 -83.686 165.416 1.00 30.00 823 GLN B O 1
ATOM 6776 N N . THR B 1 36 ? -33.744 -82.730 163.900 1.00 30.00 824 THR B N 1
ATOM 6777 C CA . THR B 1 36 ? -34.698 -83.002 162.829 1.00 30.00 824 THR B CA 1
ATOM 6778 C C . THR B 1 36 ? -34.871 -84.497 162.570 1.00 30.00 824 THR B C 1
ATOM 6779 O O . THR B 1 36 ? -35.940 -84.936 162.167 1.00 30.00 824 THR B O 1
ATOM 6783 N N . ILE B 1 37 ? -33.818 -85.274 162.794 1.00 30.00 825 ILE B N 1
ATOM 6784 C CA . ILE B 1 37 ? -33.874 -86.715 162.574 1.00 30.00 825 ILE B CA 1
ATOM 6785 C C . ILE B 1 37 ? -34.378 -87.555 163.744 1.00 30.00 825 ILE B C 1
ATOM 6786 O O . ILE B 1 37 ? -35.193 -88.442 163.546 1.00 30.00 825 ILE B O 1
ATOM 6791 N N . ILE B 1 38 ? -33.918 -87.298 164.960 1.00 30.00 826 ILE B N 1
ATOM 6792 C CA . ILE B 1 38 ? -34.267 -88.220 166.040 1.00 30.00 826 ILE B CA 1
ATOM 6793 C C . ILE B 1 38 ? -35.501 -87.805 166.839 1.00 30.00 826 ILE B C 1
ATOM 6794 O O . ILE B 1 38 ? -35.760 -88.343 167.910 1.00 30.00 826 ILE B O 1
ATOM 6799 N N . THR B 1 39 ? -36.281 -86.865 166.314 1.00 30.00 827 THR B N 1
ATOM 6800 C CA . THR B 1 39 ? -37.396 -86.321 167.086 1.00 30.00 827 THR B CA 1
ATOM 6801 C C . THR B 1 39 ? -38.580 -85.971 166.174 1.00 30.00 827 THR B C 1
ATOM 6802 O O . THR B 1 39 ? -38.426 -85.924 164.958 1.00 30.00 827 THR B O 1
ATOM 6806 N N . ASN B 1 40 ? -39.762 -85.771 166.766 1.00 30.00 828 ASN B N 1
ATOM 6807 C CA . ASN B 1 40 ? -40.935 -85.216 166.072 1.00 30.00 828 ASN B CA 1
ATOM 6808 C C . ASN B 1 40 ? -40.846 -83.788 165.575 1.00 30.00 828 ASN B C 1
ATOM 6809 O O . ASN B 1 40 ? -41.469 -83.453 164.576 1.00 30.00 828 ASN B O 1
ATOM 6814 N N . ILE B 1 41 ? -40.114 -82.942 166.291 1.00 30.00 829 ILE B N 1
ATOM 6815 C CA . ILE B 1 41 ? -40.162 -81.505 166.042 1.00 30.00 829 ILE B CA 1
ATOM 6816 C C . ILE B 1 41 ? -39.679 -81.141 164.644 1.00 30.00 829 ILE B C 1
ATOM 6817 O O . ILE B 1 41 ? -38.636 -81.609 164.197 1.00 30.00 829 ILE B O 1
ATOM 6822 N N . VAL B 1 42 ? -40.444 -80.291 163.964 1.00 30.00 830 VAL B N 1
ATOM 6823 C CA . VAL B 1 42 ? -40.101 -79.853 162.617 1.00 30.00 830 VAL B CA 1
ATOM 6824 C C . VAL B 1 42 ? -39.794 -78.360 162.580 1.00 30.00 830 VAL B C 1
ATOM 6825 O O . VAL B 1 42 ? -38.962 -77.905 161.799 1.00 30.00 830 VAL B O 1
ATOM 6829 N N . GLY B 1 43 ? -40.464 -77.603 163.439 1.00 30.00 831 GLY B N 1
ATOM 6830 C CA . GLY B 1 43 ? -40.279 -76.169 163.506 1.00 30.00 831 GLY B CA 1
ATOM 6831 C C . GLY B 1 43 ? -40.233 -75.746 164.950 1.00 30.00 831 GLY B C 1
ATOM 6832 O O . GLY B 1 43 ? -40.323 -76.580 165.835 1.00 30.00 831 GLY B O 1
ATOM 6833 N N . ASP B 1 44 ? -40.097 -74.451 165.200 1.00 30.00 832 ASP B N 1
ATOM 6834 C CA . ASP B 1 44 ? -39.984 -73.962 166.567 1.00 30.00 832 ASP B CA 1
ATOM 6835 C C . ASP B 1 44 ? -41.266 -74.283 167.320 1.00 30.00 832 ASP B C 1
ATOM 6836 O O . ASP B 1 44 ? -42.362 -74.081 166.806 1.00 30.00 832 ASP B O 1
ATOM 6841 N N . ALA B 1 45 ? -41.127 -74.785 168.539 1.00 30.00 833 ALA B N 1
ATOM 6842 C CA . ALA B 1 45 ? -42.278 -75.260 169.290 1.00 30.00 833 ALA B CA 1
ATOM 6843 C C . ALA B 1 45 ? -41.988 -75.250 170.772 1.00 30.00 833 ALA B C 1
ATOM 6844 O O . ALA B 1 45 ? -40.837 -75.328 171.184 1.00 30.00 833 ALA B O 1
ATOM 6846 N N . ASN B 1 46 ? -43.039 -75.168 171.572 1.00 30.00 834 ASN B N 1
ATOM 6847 C CA . ASN B 1 46 ? -42.877 -75.158 173.009 1.00 30.00 834 ASN B CA 1
ATOM 6848 C C . ASN B 1 46 ? -42.309 -76.485 173.473 1.00 30.00 834 ASN B C 1
ATOM 6849 O O . ASN B 1 46 ? -42.868 -77.530 173.171 1.00 30.00 834 ASN B O 1
ATOM 6854 N N . PRO B 1 47 ? -41.188 -76.452 174.204 1.00 30.00 835 PRO B N 1
ATOM 6855 C CA . PRO B 1 47 ? -40.583 -77.689 174.702 1.00 30.00 835 PRO B CA 1
ATOM 6856 C C . PRO B 1 47 ? -41.511 -78.504 175.591 1.00 30.00 835 PRO B C 1
ATOM 6857 O O . PRO B 1 47 ? -41.420 -79.720 175.595 1.00 30.00 835 PRO B O 1
ATOM 6861 N N . ASN B 1 48 ? -42.373 -77.843 176.346 1.00 30.00 836 ASN B N 1
ATOM 6862 C CA . ASN B 1 48 ? -43.343 -78.540 177.176 1.00 30.00 836 ASN B CA 1
ATOM 6863 C C . ASN B 1 48 ? -44.447 -79.247 176.398 1.00 30.00 836 ASN B C 1
ATOM 6864 O O . ASN B 1 48 ? -44.917 -80.298 176.804 1.00 30.00 836 ASN B O 1
ATOM 6869 N N . GLN B 1 49 ? -44.863 -78.662 175.282 1.00 30.00 837 GLN B N 1
ATOM 6870 C CA . GLN B 1 49 ? -45.862 -79.268 174.413 1.00 30.00 837 GLN B CA 1
ATOM 6871 C C . GLN B 1 49 ? -45.322 -80.526 173.732 1.00 30.00 837 GLN B C 1
ATOM 6872 O O . GLN B 1 49 ? -46.056 -81.471 173.466 1.00 30.00 837 GLN B O 1
ATOM 6878 N N . SER B 1 50 ? -44.025 -80.518 173.449 1.00 30.00 838 SER B N 1
ATOM 6879 C CA . SER B 1 50 ? -43.382 -81.574 172.686 1.00 30.00 838 SER B CA 1
ATOM 6880 C C . SER B 1 50 ? -42.995 -82.809 173.486 1.00 30.00 838 SER B C 1
ATOM 6881 O O . SER B 1 50 ? -42.709 -83.849 172.897 1.00 30.00 838 SER B O 1
ATOM 6884 N N . ARG B 1 51 ? -42.993 -82.693 174.810 1.00 30.00 839 ARG B N 1
ATOM 6885 C CA . ARG B 1 51 ? -42.602 -83.785 175.695 1.00 30.00 839 ARG B CA 1
ATOM 6886 C C . ARG B 1 51 ? -41.253 -84.353 175.268 1.00 30.00 839 ARG B C 1
ATOM 6887 O O . ARG B 1 51 ? -41.166 -85.509 174.875 1.00 30.00 839 ARG B O 1
ATOM 6895 N N . ILE B 1 52 ? -40.196 -83.549 175.333 1.00 30.00 840 ILE B N 1
ATOM 6896 C CA . ILE B 1 52 ? -38.900 -83.991 174.830 1.00 30.00 840 ILE B CA 1
ATOM 6897 C C . ILE B 1 52 ? -38.236 -84.841 175.909 1.00 30.00 840 ILE B C 1
ATOM 6898 O O . ILE B 1 52 ? -37.082 -85.233 175.798 1.00 30.00 840 ILE B O 1
ATOM 6903 N N . PHE B 1 53 ? -39.005 -85.096 176.960 1.00 30.00 841 PHE B N 1
ATOM 6904 C CA . PHE B 1 53 ? -38.708 -86.078 177.985 1.00 30.00 841 PHE B CA 1
ATOM 6905 C C . PHE B 1 53 ? -38.614 -87.491 177.393 1.00 30.00 841 PHE B C 1
ATOM 6906 O O . PHE B 1 53 ? -37.874 -88.331 177.889 1.00 30.00 841 PHE B O 1
ATOM 6914 N N . ASP B 1 54 ? -39.372 -87.733 176.325 1.00 30.00 842 ASP B N 1
ATOM 6915 C CA . ASP B 1 54 ? -39.451 -89.039 175.666 1.00 30.00 842 ASP B CA 1
ATOM 6916 C C . ASP B 1 54 ? -38.800 -89.077 174.289 1.00 30.00 842 ASP B C 1
ATOM 6917 O O . ASP B 1 54 ? -39.052 -89.985 173.511 1.00 30.00 842 ASP B O 1
ATOM 6922 N N . GLN B 1 55 ? -37.981 -88.078 173.981 1.00 30.00 843 GLN B N 1
ATOM 6923 C CA . GLN B 1 55 ? -37.408 -87.928 172.650 1.00 30.00 843 GLN B CA 1
ATOM 6924 C C . GLN B 1 55 ? -35.903 -88.178 172.662 1.00 30.00 843 GLN B C 1
ATOM 6925 O O . GLN B 1 55 ? -35.147 -87.449 172.034 1.00 30.00 843 GLN B O 1
ATOM 6931 N N . ASP B 1 56 ? -35.465 -89.204 173.379 1.00 30.00 844 ASP B N 1
ATOM 6932 C CA . ASP B 1 56 ? -34.060 -89.327 173.749 1.00 30.00 844 ASP B CA 1
ATOM 6933 C C . ASP B 1 56 ? -33.348 -90.590 173.280 1.00 30.00 844 ASP B C 1
ATOM 6934 O O . ASP B 1 56 ? -32.492 -91.115 173.984 1.00 30.00 844 ASP B O 1
ATOM 6939 N N . ARG B 1 57 ? -33.687 -91.074 172.095 1.00 30.00 845 ARG B N 1
ATOM 6940 C CA . ARG B 1 57 ? -33.174 -92.343 171.608 1.00 30.00 845 ARG B CA 1
ATOM 6941 C C . ARG B 1 57 ? -33.108 -92.316 170.100 1.00 30.00 845 ARG B C 1
ATOM 6942 O O . ARG B 1 57 ? -33.878 -91.606 169.466 1.00 30.00 845 ARG B O 1
ATOM 6950 N N . LEU B 1 58 ? -32.188 -93.077 169.526 1.00 30.00 846 LEU B N 1
ATOM 6951 C CA . LEU B 1 58 ? -32.306 -93.455 168.133 1.00 30.00 846 LEU B CA 1
ATOM 6952 C C . LEU B 1 58 ? -33.268 -94.634 168.066 1.00 30.00 846 LEU B C 1
ATOM 6953 O O . LEU B 1 58 ? -33.194 -95.541 168.885 1.00 30.00 846 LEU B O 1
ATOM 6958 N N . ARG B 1 59 ? -34.165 -94.601 167.088 1.00 30.00 847 ARG B N 1
ATOM 6959 C CA . ARG B 1 59 ? -35.238 -95.572 166.950 1.00 30.00 847 ARG B CA 1
ATOM 6960 C C . ARG B 1 59 ? -35.312 -96.037 165.507 1.00 30.00 847 ARG B C 1
ATOM 6961 O O . ARG B 1 59 ? -34.960 -95.292 164.601 1.00 30.00 847 ARG B O 1
ATOM 6969 N N . GLY B 1 60 ? -35.755 -97.269 165.279 1.00 30.00 848 GLY B N 1
ATOM 6970 C CA . GLY B 1 60 ? -35.940 -97.735 163.913 1.00 30.00 848 GLY B CA 1
ATOM 6971 C C . GLY B 1 60 ? -36.007 -99.232 163.780 1.00 30.00 848 GLY B C 1
ATOM 6972 O O . GLY B 1 60 ? -35.699 -99.953 164.718 1.00 30.00 848 GLY B O 1
ATOM 6973 N N . ASN B 1 61 ? -36.450 -99.702 162.622 1.00 30.00 849 ASN B N 1
ATOM 6974 C CA . ASN B 1 61 ? -36.469 -101.128 162.348 1.00 30.00 849 ASN B CA 1
ATOM 6975 C C . ASN B 1 61 ? -35.081 -101.633 162.017 1.00 30.00 849 ASN B C 1
ATOM 6976 O O . ASN B 1 61 ? -34.294 -100.934 161.398 1.00 30.00 849 ASN B O 1
ATOM 6981 N N . GLN B 1 62 ? -34.798 -102.867 162.408 1.00 30.00 850 GLN B N 1
ATOM 6982 C CA . GLN B 1 62 ? -33.521 -103.485 162.099 1.00 30.00 850 GLN B CA 1
ATOM 6983 C C . GLN B 1 62 ? -33.695 -104.774 161.318 1.00 30.00 850 GLN B C 1
ATOM 6984 O O . GLN B 1 62 ? -34.664 -105.510 161.491 1.00 30.00 850 GLN B O 1
ATOM 6990 N N . TYR B 1 63 ? -32.733 -105.035 160.447 1.00 30.00 851 TYR B N 1
ATOM 6991 C CA . TYR B 1 63 ? -32.692 -106.267 159.687 1.00 30.00 851 TYR B CA 1
ATOM 6992 C C . TYR B 1 63 ? -31.568 -107.169 160.180 1.00 30.00 851 TYR B C 1
ATOM 6993 O O . TYR B 1 63 ? -30.440 -106.734 160.335 1.00 30.00 851 TYR B O 1
ATOM 7002 N N . SER B 1 64 ? -31.883 -108.437 160.412 1.00 30.00 852 SER B N 1
ATOM 7003 C CA . SER B 1 64 ? -30.906 -109.412 160.887 1.00 30.00 852 SER B CA 1
ATOM 7004 C C . SER B 1 64 ? -30.235 -110.158 159.748 1.00 30.00 852 SER B C 1
ATOM 7005 O O . SER B 1 64 ? -30.751 -110.210 158.642 1.00 30.00 852 SER B O 1
ATOM 7008 N N . ALA B 1 65 ? -29.063 -110.720 160.010 1.00 30.00 853 ALA B N 1
ATOM 7009 C CA . ALA B 1 65 ? -28.341 -111.490 159.002 1.00 30.00 853 ALA B CA 1
ATOM 7010 C C . ALA B 1 65 ? -29.025 -112.818 158.659 1.00 30.00 853 ALA B C 1
ATOM 7011 O O . ALA B 1 65 ? -28.806 -113.374 157.589 1.00 30.00 853 ALA B O 1
ATOM 7013 N N . GLY B 1 66 ? -29.840 -113.321 159.573 1.00 30.00 854 GLY B N 1
ATOM 7014 C CA . GLY B 1 66 ? -30.603 -114.527 159.336 1.00 30.00 854 GLY B CA 1
ATOM 7015 C C . GLY B 1 66 ? -31.875 -114.278 158.553 1.00 30.00 854 GLY B C 1
ATOM 7016 O O . GLY B 1 66 ? -32.568 -115.214 158.174 1.00 30.00 854 GLY B O 1
ATOM 7017 N N . GLY B 1 67 ? -32.190 -113.008 158.321 1.00 30.00 855 GLY B N 1
ATOM 7018 C CA . GLY B 1 67 ? -33.339 -112.626 157.522 1.00 30.00 855 GLY B CA 1
ATOM 7019 C C . GLY B 1 67 ? -34.634 -112.247 158.216 1.00 30.00 855 GLY B C 1
ATOM 7020 O O . GLY B 1 67 ? -35.649 -112.077 157.548 1.00 30.00 855 GLY B O 1
ATOM 7021 N N . LEU B 1 68 ? -34.627 -112.137 159.539 1.00 30.00 856 LEU B N 1
ATOM 7022 C CA . LEU B 1 68 ? -35.792 -111.621 160.261 1.00 30.00 856 LEU B CA 1
ATOM 7023 C C . LEU B 1 68 ? -35.742 -110.102 160.443 1.00 30.00 856 LEU B C 1
ATOM 7024 O O . LEU B 1 68 ? -34.671 -109.509 160.447 1.00 30.00 856 LEU B O 1
ATOM 7029 N N . VAL B 1 69 ? -36.902 -109.476 160.599 1.00 30.00 857 VAL B N 1
ATOM 7030 C CA . VAL B 1 69 ? -36.972 -108.038 160.837 1.00 30.00 857 VAL B CA 1
ATOM 7031 C C . VAL B 1 69 ? -37.448 -107.691 162.243 1.00 30.00 857 VAL B C 1
ATOM 7032 O O . VAL B 1 69 ? -38.552 -108.037 162.628 1.00 30.00 857 VAL B O 1
ATOM 7036 N N . THR B 1 70 ? -36.611 -106.993 163.003 1.00 30.00 858 THR B N 1
ATOM 7037 C CA . THR B 1 70 ? -36.994 -106.477 164.313 1.00 30.00 858 THR B CA 1
ATOM 7038 C C . THR B 1 70 ? -37.499 -105.042 164.228 1.00 30.00 858 THR B C 1
ATOM 7039 O O . THR B 1 70 ? -36.879 -104.193 163.605 1.00 30.00 858 THR B O 1
ATOM 7043 N N . GLN B 1 71 ? -38.633 -104.778 164.863 1.00 30.00 859 GLN B N 1
ATOM 7044 C CA . GLN B 1 71 ? -39.235 -103.456 164.838 1.00 30.00 859 GLN B CA 1
ATOM 7045 C C . GLN B 1 71 ? -39.100 -102.705 166.150 1.00 30.00 859 GLN B C 1
ATOM 7046 O O . GLN B 1 71 ? -39.116 -103.303 167.221 1.00 30.00 859 GLN B O 1
ATOM 7052 N N . ASN B 1 72 ? -38.985 -101.385 166.025 1.00 30.00 860 ASN B N 1
ATOM 7053 C CA . ASN B 1 72 ? -38.852 -100.443 167.136 1.00 30.00 860 ASN B CA 1
ATOM 7054 C C . ASN B 1 72 ? -37.590 -100.638 167.962 1.00 30.00 860 ASN B C 1
ATOM 7055 O O . ASN B 1 72 ? -37.605 -100.451 169.171 1.00 30.00 860 ASN B O 1
ATOM 7060 N N . ALA B 1 73 ? -36.502 -101.014 167.302 1.00 30.00 861 ALA B N 1
ATOM 7061 C CA . ALA B 1 73 ? -35.202 -101.142 167.952 1.00 30.00 861 ALA B CA 1
ATOM 7062 C C . ALA B 1 73 ? -34.629 -99.769 168.308 1.00 30.00 861 ALA B C 1
ATOM 7063 O O . ALA B 1 73 ? -34.996 -98.752 167.715 1.00 30.00 861 ALA B O 1
ATOM 7065 N N . VAL B 1 74 ? -33.729 -99.748 169.286 1.00 30.00 862 VAL B N 1
ATOM 7066 C CA . VAL B 1 74 ? -33.294 -98.505 169.912 1.00 30.00 862 VAL B CA 1
ATOM 7067 C C . VAL B 1 74 ? -31.783 -98.441 170.186 1.00 30.00 862 VAL B C 1
ATOM 7068 O O . VAL B 1 74 ? -31.140 -99.459 170.383 1.00 30.00 862 VAL B O 1
ATOM 7072 N N . SER B 1 75 ? -31.213 -97.240 170.162 1.00 30.00 863 SER B N 1
ATOM 7073 C CA . SER B 1 75 ? -29.866 -97.026 170.663 1.00 30.00 863 SER B CA 1
ATOM 7074 C C . SER B 1 75 ? -29.845 -95.750 171.501 1.00 30.00 863 SER B C 1
ATOM 7075 O O . SER B 1 75 ? -30.423 -94.741 171.115 1.00 30.00 863 SER B O 1
ATOM 7078 N N . ALA B 1 76 ? -29.193 -95.800 172.655 1.00 30.00 864 ALA B N 1
ATOM 7079 C CA . ALA B 1 76 ? -29.124 -94.664 173.583 1.00 30.00 864 ALA B CA 1
ATOM 7080 C C . ALA B 1 76 ? -28.180 -93.555 173.135 1.00 30.00 864 ALA B C 1
ATOM 7081 O O . ALA B 1 76 ? -27.209 -93.811 172.431 1.00 30.00 864 ALA B O 1
ATOM 7083 N N . ILE B 1 77 ? -28.460 -92.321 173.547 1.00 30.00 865 ILE B N 1
ATOM 7084 C CA . ILE B 1 77 ? -27.499 -91.237 173.370 1.00 30.00 865 ILE B CA 1
ATOM 7085 C C . ILE B 1 77 ? -26.396 -91.395 174.411 1.00 30.00 865 ILE B C 1
ATOM 7086 O O . ILE B 1 77 ? -26.661 -91.424 175.609 1.00 30.00 865 ILE B O 1
ATOM 7091 N N . PRO B 1 78 ? -25.151 -91.517 173.949 1.00 30.00 866 PRO B N 1
ATOM 7092 C CA . PRO B 1 78 ? -23.958 -91.739 174.769 1.00 30.00 866 PRO B CA 1
ATOM 7093 C C . PRO B 1 78 ? -23.597 -90.688 175.830 1.00 30.00 866 PRO B C 1
ATOM 7094 O O . PRO B 1 78 ? -23.025 -91.073 176.842 1.00 30.00 866 PRO B O 1
ATOM 7098 N N . PHE B 1 79 ? -23.898 -89.412 175.623 1.00 30.00 867 PHE B N 1
ATOM 7099 C CA . PHE B 1 79 ? -23.353 -88.368 176.500 1.00 30.00 867 PHE B CA 1
ATOM 7100 C C . PHE B 1 79 ? -24.279 -87.857 177.587 1.00 30.00 867 PHE B C 1
ATOM 7101 O O . PHE B 1 79 ? -25.490 -88.009 177.508 1.00 30.00 867 PHE B O 1
ATOM 7109 N N . THR B 1 80 ? -23.676 -87.270 178.619 1.00 30.00 868 THR B N 1
ATOM 7110 C CA . THR B 1 80 ? -24.389 -86.656 179.730 1.00 30.00 868 THR B CA 1
ATOM 7111 C C . THR B 1 80 ? -23.448 -85.773 180.545 1.00 30.00 868 THR B C 1
ATOM 7112 O O . THR B 1 80 ? -22.234 -85.882 180.430 1.00 30.00 868 THR B O 1
ATOM 7116 N N . ASN B 1 81 ? -24.015 -84.894 181.361 1.00 30.00 869 ASN B N 1
ATOM 7117 C CA . ASN B 1 81 ? -23.220 -84.077 182.266 1.00 30.00 869 ASN B CA 1
ATOM 7118 C C . ASN B 1 81 ? -23.445 -84.395 183.738 1.00 30.00 869 ASN B C 1
ATOM 7119 O O . ASN B 1 81 ? -22.820 -83.796 184.601 1.00 30.00 869 ASN B O 1
ATOM 7124 N N . LEU B 1 82 ? -24.334 -85.340 184.020 1.00 30.00 870 LEU B N 1
ATOM 7125 C CA . LEU B 1 82 ? -24.686 -85.682 185.397 1.00 30.00 870 LEU B CA 1
ATOM 7126 C C . LEU B 1 82 ? -23.941 -86.887 185.942 1.00 30.00 870 LEU B C 1
ATOM 7127 O O . LEU B 1 82 ? -23.938 -87.948 185.334 1.00 30.00 870 LEU B O 1
ATOM 7132 N N . ILE B 1 83 ? -23.333 -86.718 187.109 1.00 30.00 871 ILE B N 1
ATOM 7133 C CA . ILE B 1 83 ? -22.642 -87.803 187.783 1.00 30.00 871 ILE B CA 1
ATOM 7134 C C . ILE B 1 83 ? -23.428 -88.253 189.010 1.00 30.00 871 ILE B C 1
ATOM 7135 O O . ILE B 1 83 ? -23.569 -87.488 189.953 1.00 30.00 871 ILE B O 1
ATOM 7140 N N . PRO B 1 84 ? -23.940 -89.495 189.008 1.00 30.00 872 PRO B N 1
ATOM 7141 C CA . PRO B 1 84 ? -24.736 -89.983 190.139 1.00 30.00 872 PRO B CA 1
ATOM 7142 C C . PRO B 1 84 ? -23.968 -90.011 191.453 1.00 30.00 872 PRO B C 1
ATOM 7143 O O . PRO B 1 84 ? -22.803 -90.385 191.495 1.00 30.00 872 PRO B O 1
ATOM 7147 N N . ARG B 1 85 ? -24.652 -89.650 192.530 1.00 30.00 873 ARG B N 1
ATOM 7148 C CA . ARG B 1 85 ? -24.001 -89.468 193.814 1.00 30.00 873 ARG B CA 1
ATOM 7149 C C . ARG B 1 85 ? -24.651 -90.375 194.841 1.00 30.00 873 ARG B C 1
ATOM 7150 O O . ARG B 1 85 ? -24.076 -90.678 195.880 1.00 30.00 873 ARG B O 1
ATOM 7158 N N . THR B 1 86 ? -25.865 -90.804 194.517 1.00 30.00 874 THR B N 1
ATOM 7159 C CA . THR B 1 86 ? -26.473 -91.978 195.118 1.00 30.00 874 THR B CA 1
ATOM 7160 C C . THR B 1 86 ? -26.877 -92.914 193.981 1.00 30.00 874 THR B C 1
ATOM 7161 O O . THR B 1 86 ? -27.257 -92.468 192.907 1.00 30.00 874 THR B O 1
ATOM 7165 N N . ILE B 1 87 ? -26.795 -94.215 194.226 1.00 30.00 875 ILE B N 1
ATOM 7166 C CA . ILE B 1 87 ? -26.859 -95.227 193.183 1.00 30.00 875 ILE B CA 1
ATOM 7167 C C . ILE B 1 87 ? -27.835 -96.319 193.623 1.00 30.00 875 ILE B C 1
ATOM 7168 O O . ILE B 1 87 ? -27.945 -96.605 194.804 1.00 30.00 875 ILE B O 1
ATOM 7173 N N . ARG B 1 88 ? -28.569 -96.917 192.697 1.00 30.00 876 ARG B N 1
ATOM 7174 C CA . ARG B 1 88 ? -29.464 -98.000 193.084 1.00 30.00 876 ARG B CA 1
ATOM 7175 C C . ARG B 1 88 ? -28.799 -99.364 193.048 1.00 30.00 876 ARG B C 1
ATOM 7176 O O . ARG B 1 88 ? -28.161 -99.734 192.071 1.00 30.00 876 ARG B O 1
ATOM 7184 N N . VAL B 1 89 ? -28.974 -100.105 194.135 1.00 30.00 877 VAL B N 1
ATOM 7185 C CA . VAL B 1 89 ? -28.484 -101.469 194.252 1.00 30.00 877 VAL B CA 1
ATOM 7186 C C . VAL B 1 89 ? -29.552 -102.312 194.930 1.00 30.00 877 VAL B C 1
ATOM 7187 O O . VAL B 1 89 ? -30.041 -101.960 196.002 1.00 30.00 877 VAL B O 1
ATOM 7191 N N . GLY B 1 90 ? -29.941 -103.406 194.288 1.00 30.00 878 GLY B N 1
ATOM 7192 C CA . GLY B 1 90 ? -30.967 -104.256 194.851 1.00 30.00 878 GLY B CA 1
ATOM 7193 C C . GLY B 1 90 ? -32.265 -103.489 194.956 1.00 30.00 878 GLY B C 1
ATOM 7194 O O . GLY B 1 90 ? -32.996 -103.638 195.934 1.00 30.00 878 GLY B O 1
ATOM 7195 N N . ASN B 1 91 ? -32.533 -102.634 193.975 1.00 30.00 879 ASN B N 1
ATOM 7196 C CA . ASN B 1 91 ? -33.825 -101.975 193.864 1.00 30.00 879 ASN B CA 1
ATOM 7197 C C . ASN B 1 91 ? -33.973 -100.932 194.956 1.00 30.00 879 ASN B C 1
ATOM 7198 O O . ASN B 1 91 ? -35.052 -100.380 195.167 1.00 30.00 879 ASN B O 1
ATOM 7203 N N . ILE B 1 92 ? -32.897 -100.713 195.701 1.00 30.00 880 ILE B N 1
ATOM 7204 C CA . ILE B 1 92 ? -32.913 -99.741 196.783 1.00 30.00 880 ILE B CA 1
ATOM 7205 C C . ILE B 1 92 ? -31.825 -98.701 196.580 1.00 30.00 880 ILE B C 1
ATOM 7206 O O . ILE B 1 92 ? -30.666 -99.041 196.349 1.00 30.00 880 ILE B O 1
ATOM 7211 N N . LEU B 1 93 ? -32.203 -97.436 196.719 1.00 30.00 881 LEU B N 1
ATOM 7212 C CA . LEU B 1 93 ? -31.245 -96.353 196.621 1.00 30.00 881 LEU B CA 1
ATOM 7213 C C . LEU B 1 93 ? -30.224 -96.469 197.743 1.00 30.00 881 LEU B C 1
ATOM 7214 O O . LEU B 1 93 ? -30.561 -96.758 198.892 1.00 30.00 881 LEU B O 1
ATOM 7219 N N . VAL B 1 94 ? -28.960 -96.248 197.369 1.00 30.00 882 VAL B N 1
ATOM 7220 C CA . VAL B 1 94 ? -27.807 -96.301 198.275 1.00 30.00 882 VAL B CA 1
ATOM 7221 C C . VAL B 1 94 ? -26.686 -95.351 197.821 1.00 30.00 882 VAL B C 1
ATOM 7222 O O . VAL B 1 94 ? -26.648 -94.934 196.663 1.00 30.00 882 VAL B O 1
ATOM 7226 N N . ASN B 1 95 ? -25.780 -95.009 198.738 1.00 30.00 883 ASN B N 1
ATOM 7227 C CA . ASN B 1 95 ? -24.671 -94.080 198.461 1.00 30.00 883 ASN B CA 1
ATOM 7228 C C . ASN B 1 95 ? -23.563 -94.591 197.523 1.00 30.00 883 ASN B C 1
ATOM 7229 O O . ASN B 1 95 ? -23.360 -95.797 197.389 1.00 30.00 883 ASN B O 1
ATOM 7234 N N . SER B 1 96 ? -22.857 -93.661 196.873 1.00 30.00 884 SER B N 1
ATOM 7235 C CA . SER B 1 96 ? -21.840 -93.995 195.889 1.00 30.00 884 SER B CA 1
ATOM 7236 C C . SER B 1 96 ? -20.549 -94.440 196.565 1.00 30.00 884 SER B C 1
ATOM 7237 O O . SER B 1 96 ? -20.184 -93.913 197.609 1.00 30.00 884 SER B O 1
ATOM 7240 N N . ALA B 1 97 ? -19.868 -95.418 195.977 1.00 30.00 885 ALA B N 1
ATOM 7241 C CA . ALA B 1 97 ? -18.612 -95.924 196.521 1.00 30.00 885 ALA B CA 1
ATOM 7242 C C . ALA B 1 97 ? -17.399 -95.343 195.810 1.00 30.00 885 ALA B C 1
ATOM 7243 O O . ALA B 1 97 ? -16.263 -95.694 196.119 1.00 30.00 885 ALA B O 1
ATOM 7245 N N . ASN B 1 98 ? -17.646 -94.458 194.852 1.00 30.00 886 ASN B N 1
ATOM 7246 C CA . ASN B 1 98 ? -16.598 -93.977 193.971 1.00 30.00 886 ASN B CA 1
ATOM 7247 C C . ASN B 1 98 ? -16.387 -92.486 194.111 1.00 30.00 886 ASN B C 1
ATOM 7248 O O . ASN B 1 98 ? -17.346 -91.736 194.246 1.00 30.00 886 ASN B O 1
ATOM 7253 N N . ARG B 1 99 ? -15.132 -92.057 194.072 1.00 30.00 887 ARG B N 1
ATOM 7254 C CA . ARG B 1 99 ? -14.807 -90.639 194.167 1.00 30.00 887 ARG B CA 1
ATOM 7255 C C . ARG B 1 99 ? -15.100 -89.852 192.896 1.00 30.00 887 ARG B C 1
ATOM 7256 O O . ARG B 1 99 ? -15.136 -90.404 191.802 1.00 30.00 887 ARG B O 1
ATOM 7264 N N . LEU B 1 100 ? -15.321 -88.556 193.067 1.00 30.00 888 LEU B N 1
ATOM 7265 C CA . LEU B 1 100 ? -15.789 -87.675 192.003 1.00 30.00 888 LEU B CA 1
ATOM 7266 C C . LEU B 1 100 ? -14.735 -87.292 190.951 1.00 30.00 888 LEU B C 1
ATOM 7267 O O . LEU B 1 100 ? -13.554 -87.181 191.241 1.00 30.00 888 LEU B O 1
ATOM 7272 N N . GLN B 1 101 ? -15.205 -87.097 189.724 1.00 30.00 889 GLN B N 1
ATOM 7273 C CA . GLN B 1 101 ? -14.390 -86.692 188.584 1.00 30.00 889 GLN B CA 1
ATOM 7274 C C . GLN B 1 101 ? -13.936 -85.232 188.741 1.00 30.00 889 GLN B C 1
ATOM 7275 O O . GLN B 1 101 ? -14.691 -84.414 189.249 1.00 30.00 889 GLN B O 1
ATOM 7281 N N . ILE B 1 102 ? -12.733 -84.891 188.283 1.00 30.00 890 ILE B N 1
ATOM 7282 C CA . ILE B 1 102 ? -12.270 -83.495 188.322 1.00 30.00 890 ILE B CA 1
ATOM 7283 C C . ILE B 1 102 ? -11.499 -83.080 187.066 1.00 30.00 890 ILE B C 1
ATOM 7284 O O . ILE B 1 102 ? -10.858 -83.904 186.427 1.00 30.00 890 ILE B O 1
ATOM 7289 N N . THR B 1 103 ? -11.558 -81.794 186.724 1.00 30.00 891 THR B N 1
ATOM 7290 C CA . THR B 1 103 ? -10.873 -81.265 185.545 1.00 30.00 891 THR B CA 1
ATOM 7291 C C . THR B 1 103 ? -10.046 -80.040 185.931 1.00 30.00 891 THR B C 1
ATOM 7292 O O . THR B 1 103 ? -10.413 -79.311 186.839 1.00 30.00 891 THR B O 1
ATOM 7296 N N . GLU B 1 104 ? -8.937 -79.813 185.241 1.00 30.00 892 GLU B N 1
ATOM 7297 C CA . GLU B 1 104 ? -8.067 -78.684 185.528 1.00 30.00 892 GLU B CA 1
ATOM 7298 C C . GLU B 1 104 ? -7.749 -77.923 184.255 1.00 30.00 892 GLU B C 1
ATOM 7299 O O . GLU B 1 104 ? -7.639 -78.504 183.186 1.00 30.00 892 GLU B O 1
ATOM 7305 N N . THR B 1 105 ? -7.611 -76.614 184.378 1.00 30.00 893 THR B N 1
ATOM 7306 C CA . THR B 1 105 ? -7.424 -75.750 183.224 1.00 30.00 893 THR B CA 1
ATOM 7307 C C . THR B 1 105 ? -6.080 -75.035 183.317 1.00 30.00 893 THR B C 1
ATOM 7308 O O . THR B 1 105 ? -5.561 -74.832 184.407 1.00 30.00 893 THR B O 1
ATOM 7312 N N . ASN B 1 106 ? -5.496 -74.688 182.176 1.00 30.00 894 ASN B N 1
ATOM 7313 C CA . ASN B 1 106 ? -4.352 -73.790 182.143 1.00 30.00 894 ASN B CA 1
ATOM 7314 C C . ASN B 1 106 ? -4.802 -72.394 181.735 1.00 30.00 894 ASN B C 1
ATOM 7315 O O . ASN B 1 106 ? -5.536 -72.237 180.769 1.00 30.00 894 ASN B O 1
ATOM 7320 N N . VAL B 1 107 ? -4.364 -71.375 182.456 1.00 30.00 895 VAL B N 1
ATOM 7321 C CA . VAL B 1 107 ? -4.884 -70.030 182.228 1.00 30.00 895 VAL B CA 1
ATOM 7322 C C . VAL B 1 107 ? -3.767 -69.007 182.089 1.00 30.00 895 VAL B C 1
ATOM 7323 O O . VAL B 1 107 ? -3.023 -68.763 183.028 1.00 30.00 895 VAL B O 1
ATOM 7327 N N . SER B 1 108 ? -3.645 -68.411 180.912 1.00 30.00 896 SER B N 1
ATOM 7328 C CA . SER B 1 108 ? -2.554 -67.480 180.662 1.00 30.00 896 SER B CA 1
ATOM 7329 C C . SER B 1 108 ? -2.903 -66.375 179.677 1.00 30.00 896 SER B C 1
ATOM 7330 O O . SER B 1 108 ? -3.787 -66.522 178.848 1.00 30.00 896 SER B O 1
ATOM 7333 N N . GLU B 1 109 ? -2.198 -65.255 179.799 1.00 30.00 897 GLU B N 1
ATOM 7334 C CA . GLU B 1 109 ? -2.270 -64.170 178.829 1.00 30.00 897 GLU B CA 1
ATOM 7335 C C . GLU B 1 109 ? -1.649 -64.552 177.499 1.00 30.00 897 GLU B C 1
ATOM 7336 O O . GLU B 1 109 ? -0.579 -65.142 177.460 1.00 30.00 897 GLU B O 1
ATOM 7342 N N . TYR B 1 110 ? -2.317 -64.189 176.414 1.00 30.00 898 TYR B N 1
ATOM 7343 C CA . TYR B 1 110 ? -1.839 -64.429 175.060 1.00 30.00 898 TYR B CA 1
ATOM 7344 C C . TYR B 1 110 ? -2.240 -63.245 174.208 1.00 30.00 898 TYR B C 1
ATOM 7345 O O . TYR B 1 110 ? -3.168 -62.527 174.544 1.00 30.00 898 TYR B O 1
ATOM 7354 N N . TYR B 1 111 ? -1.550 -63.038 173.100 1.00 30.00 899 TYR B N 1
ATOM 7355 C CA . TYR B 1 111 ? -1.910 -61.988 172.154 1.00 30.00 899 TYR B CA 1
ATOM 7356 C C . TYR B 1 111 ? -3.210 -62.221 171.395 1.00 30.00 899 TYR B C 1
ATOM 7357 O O . TYR B 1 111 ? -3.468 -63.318 170.926 1.00 30.00 899 TYR B O 1
ATOM 7366 N N . SER B 1 112 ? -4.010 -61.165 171.268 1.00 30.00 900 SER B N 1
ATOM 7367 C CA . SER B 1 112 ? -5.287 -61.208 170.566 1.00 30.00 900 SER B CA 1
ATOM 7368 C C . SER B 1 112 ? -5.246 -60.223 169.412 1.00 30.00 900 SER B C 1
ATOM 7369 O O . SER B 1 112 ? -4.201 -60.021 168.820 1.00 30.00 900 SER B O 1
ATOM 7372 N N . ASN B 1 113 ? -6.374 -59.604 169.102 1.00 30.00 901 ASN B N 1
ATOM 7373 C CA . ASN B 1 113 ? -6.390 -58.558 168.090 1.00 30.00 901 ASN B CA 1
ATOM 7374 C C . ASN B 1 113 ? -5.610 -57.344 168.567 1.00 30.00 901 ASN B C 1
ATOM 7375 O O . ASN B 1 113 ? -5.627 -57.021 169.747 1.00 30.00 901 ASN B O 1
ATOM 7380 N N . PRO B 1 114 ? -4.908 -56.669 167.650 1.00 30.00 902 PRO B N 1
ATOM 7381 C CA . PRO B 1 114 ? -4.229 -55.438 168.047 1.00 30.00 902 PRO B CA 1
ATOM 7382 C C . PRO B 1 114 ? -5.203 -54.354 168.506 1.00 30.00 902 PRO B C 1
ATOM 7383 O O . PRO B 1 114 ? -6.329 -54.263 168.024 1.00 30.00 902 PRO B O 1
ATOM 7387 N N . ILE B 1 115 ? -4.752 -53.553 169.461 1.00 30.00 903 ILE B N 1
ATOM 7388 C CA . ILE B 1 115 ? -5.604 -52.624 170.178 1.00 30.00 903 ILE B CA 1
ATOM 7389 C C . ILE B 1 115 ? -5.225 -51.181 169.830 1.00 30.00 903 ILE B C 1
ATOM 7390 O O . ILE B 1 115 ? -4.133 -50.941 169.320 1.00 30.00 903 ILE B O 1
ATOM 7395 N N . ILE B 1 116 ? -6.126 -50.231 170.064 1.00 30.00 904 ILE B N 1
ATOM 7396 C CA . ILE B 1 116 ? -5.834 -48.823 169.799 1.00 30.00 904 ILE B CA 1
ATOM 7397 C C . ILE B 1 116 ? -6.596 -47.901 170.741 1.00 30.00 904 ILE B C 1
ATOM 7398 O O . ILE B 1 116 ? -7.711 -48.207 171.157 1.00 30.00 904 ILE B O 1
ATOM 7403 N N . ALA B 1 117 ? -5.976 -46.780 171.096 1.00 30.00 905 ALA B N 1
ATOM 7404 C CA . ALA B 1 117 ? -6.618 -45.758 171.915 1.00 30.00 905 ALA B CA 1
ATOM 7405 C C . ALA B 1 117 ? -7.705 -45.016 171.142 1.00 30.00 905 ALA B C 1
ATOM 7406 O O . ALA B 1 117 ? -7.549 -44.715 169.969 1.00 30.00 905 ALA B O 1
ATOM 7408 N N . THR B 1 118 ? -8.802 -44.714 171.818 1.00 30.00 906 THR B N 1
ATOM 7409 C CA . THR B 1 118 ? -9.928 -44.026 171.202 1.00 30.00 906 THR B CA 1
ATOM 7410 C C . THR B 1 118 ? -9.735 -42.518 171.149 1.00 30.00 906 THR B C 1
ATOM 7411 O O . THR B 1 118 ? -8.798 -41.980 171.726 1.00 30.00 906 THR B O 1
ATOM 7415 N N . LYS B 1 119 ? -10.635 -41.850 170.438 1.00 30.00 907 LYS B N 1
ATOM 7416 C CA . LYS B 1 119 ? -10.627 -40.399 170.313 1.00 30.00 907 LYS B CA 1
ATOM 7417 C C . LYS B 1 119 ? -10.784 -39.711 171.670 1.00 30.00 907 LYS B C 1
ATOM 7418 O O . LYS B 1 119 ? -10.180 -38.664 171.943 1.00 30.00 907 LYS B O 1
ATOM 7424 N N . LEU B 1 120 ? -11.569 -40.337 172.535 1.00 30.00 908 LEU B N 1
ATOM 7425 C CA . LEU B 1 120 ? -11.865 -39.807 173.852 1.00 30.00 908 LEU B CA 1
ATOM 7426 C C . LEU B 1 120 ? -10.656 -39.731 174.789 1.00 30.00 908 LEU B C 1
ATOM 7427 O O . LEU B 1 120 ? -10.566 -38.839 175.642 1.00 30.00 908 LEU B O 1
ATOM 7432 N N . SER B 1 121 ? -9.708 -40.648 174.631 1.00 30.00 909 SER B N 1
ATOM 7433 C CA . SER B 1 121 ? -8.508 -40.622 175.460 1.00 30.00 909 SER B CA 1
ATOM 7434 C C . SER B 1 121 ? -7.502 -39.578 174.962 1.00 30.00 909 SER B C 1
ATOM 7435 O O . SER B 1 121 ? -6.706 -39.041 175.739 1.00 30.00 909 SER B O 1
ATOM 7438 N N . GLU B 1 122 ? -7.540 -39.308 173.663 1.00 30.00 910 GLU B N 1
ATOM 7439 C CA . GLU B 1 122 ? -6.799 -38.199 173.089 1.00 30.00 910 GLU B CA 1
ATOM 7440 C C . GLU B 1 122 ? -7.353 -36.902 173.640 1.00 30.00 910 GLU B C 1
ATOM 7441 O O . GLU B 1 122 ? -6.613 -35.942 173.889 1.00 30.00 910 GLU B O 1
ATOM 7447 N N . MET B 1 123 ? -8.663 -36.895 173.854 1.00 30.00 911 MET B N 1
ATOM 7448 C CA . MET B 1 123 ? -9.286 -35.769 174.527 1.00 30.00 911 MET B CA 1
ATOM 7449 C C . MET B 1 123 ? -8.792 -35.596 175.951 1.00 30.00 911 MET B C 1
ATOM 7450 O O . MET B 1 123 ? -8.486 -34.480 176.378 1.00 30.00 911 MET B O 1
ATOM 7455 N N . ILE B 1 124 ? -8.706 -36.686 176.693 1.00 30.00 912 ILE B N 1
ATOM 7456 C CA . ILE B 1 124 ? -8.248 -36.569 178.070 1.00 30.00 912 ILE B CA 1
ATOM 7457 C C . ILE B 1 124 ? -6.791 -36.087 178.171 1.00 30.00 912 ILE B C 1
ATOM 7458 O O . ILE B 1 124 ? -6.454 -35.223 179.007 1.00 30.00 912 ILE B O 1
ATOM 7463 N N . SER B 1 125 ? -5.927 -36.612 177.309 1.00 30.00 913 SER B N 1
ATOM 7464 C CA . SER B 1 125 ? -4.536 -36.173 177.323 1.00 30.00 913 SER B CA 1
ATOM 7465 C C . SER B 1 125 ? -4.388 -34.706 176.899 1.00 30.00 913 SER B C 1
ATOM 7466 O O . SER B 1 125 ? -3.546 -33.969 177.446 1.00 30.00 913 SER B O 1
ATOM 7469 N N . ASP B 1 126 ? -5.227 -34.266 175.959 1.00 30.00 914 ASP B N 1
ATOM 7470 C CA . ASP B 1 126 ? -5.257 -32.846 175.630 1.00 30.00 914 ASP B CA 1
ATOM 7471 C C . ASP B 1 126 ? -5.692 -32.005 176.813 1.00 30.00 914 ASP B C 1
ATOM 7472 O O . ASP B 1 126 ? -5.199 -30.892 177.000 1.00 30.00 914 ASP B O 1
ATOM 7477 N N . GLN B 1 127 ? -6.602 -32.536 177.622 1.00 30.00 915 GLN B N 1
ATOM 7478 C CA . GLN B 1 127 ? -7.038 -31.779 178.781 1.00 30.00 915 GLN B CA 1
ATOM 7479 C C . GLN B 1 127 ? -5.907 -31.616 179.787 1.00 30.00 915 GLN B C 1
ATOM 7480 O O . GLN B 1 127 ? -5.719 -30.538 180.348 1.00 30.00 915 GLN B O 1
ATOM 7486 N N . VAL B 1 128 ? -5.113 -32.659 179.981 1.00 30.00 916 VAL B N 1
ATOM 7487 C CA . VAL B 1 128 ? -3.988 -32.535 180.914 1.00 30.00 916 VAL B CA 1
ATOM 7488 C C . VAL B 1 128 ? -2.913 -31.553 180.422 1.00 30.00 916 VAL B C 1
ATOM 7489 O O . VAL B 1 128 ? -2.400 -30.696 181.176 1.00 30.00 916 VAL B O 1
ATOM 7493 N N . LYS B 1 129 ? -2.588 -31.659 179.141 1.00 30.00 917 LYS B N 1
ATOM 7494 C CA . LYS B 1 129 ? -1.580 -30.778 178.583 1.00 30.00 917 LYS B CA 1
ATOM 7495 C C . LYS B 1 129 ? -2.028 -29.320 178.598 1.00 30.00 917 LYS B C 1
ATOM 7496 O O . LYS B 1 129 ? -1.216 -28.428 178.830 1.00 30.00 917 LYS B O 1
ATOM 7502 N N . ASN B 1 130 ? -3.314 -29.063 178.363 1.00 30.00 918 ASN B N 1
ATOM 7503 C CA . ASN B 1 130 ? -3.778 -27.685 178.427 1.00 30.00 918 ASN B CA 1
ATOM 7504 C C . ASN B 1 130 ? -3.856 -27.198 179.861 1.00 30.00 918 ASN B C 1
ATOM 7505 O O . ASN B 1 130 ? -3.695 -26.011 180.114 1.00 30.00 918 ASN B O 1
ATOM 7510 N N . ASN B 1 131 ? -4.109 -28.105 180.805 1.00 30.00 919 ASN B N 1
ATOM 7511 C CA . ASN B 1 131 ? -4.081 -27.713 182.207 1.00 30.00 919 ASN B CA 1
ATOM 7512 C C . ASN B 1 131 ? -2.694 -27.250 182.615 1.00 30.00 919 ASN B C 1
ATOM 7513 O O . ASN B 1 131 ? -2.560 -26.313 183.392 1.00 30.00 919 ASN B O 1
ATOM 7518 N N . GLN B 1 132 ? -1.652 -27.856 182.061 1.00 30.00 920 GLN B N 1
ATOM 7519 C CA . GLN B 1 132 ? -0.313 -27.596 182.598 1.00 30.00 920 GLN B CA 1
ATOM 7520 C C . GLN B 1 132 ? 0.145 -26.131 182.567 1.00 30.00 920 GLN B C 1
ATOM 7521 O O . GLN B 1 132 ? 1.150 -25.788 183.182 1.00 30.00 920 GLN B O 1
ATOM 7527 N N . PHE B 1 133 ? -0.599 -25.280 181.869 1.00 30.00 921 PHE B N 1
ATOM 7528 C CA . PHE B 1 133 ? -0.353 -23.842 181.851 1.00 30.00 921 PHE B CA 1
ATOM 7529 C C . PHE B 1 133 ? -0.937 -23.091 183.054 1.00 30.00 921 PHE B C 1
ATOM 7530 O O . PHE B 1 133 ? -0.849 -21.874 183.121 1.00 30.00 921 PHE B O 1
ATOM 7538 N N . SER B 1 134 ? -1.560 -23.807 183.978 1.00 30.00 922 SER B N 1
ATOM 7539 C CA . SER B 1 134 ? -2.282 -23.161 185.071 1.00 30.00 922 SER B CA 1
ATOM 7540 C C . SER B 1 134 ? -1.756 -23.538 186.448 1.00 30.00 922 SER B C 1
ATOM 7541 O O . SER B 1 134 ? -0.751 -24.207 186.573 1.00 30.00 922 SER B O 1
ATOM 7544 N N . THR B 1 135 ? -2.444 -23.062 187.480 1.00 30.00 923 THR B N 1
ATOM 7545 C CA . THR B 1 135 ? -2.076 -23.299 188.869 1.00 30.00 923 THR B CA 1
ATOM 7546 C C . THR B 1 135 ? -3.176 -24.156 189.496 1.00 30.00 923 THR B C 1
ATOM 7547 O O . THR B 1 135 ? -3.217 -24.383 190.700 1.00 30.00 923 THR B O 1
ATOM 7551 N N . TRP B 1 136 ? -4.059 -24.657 188.644 1.00 30.00 924 TRP B N 1
ATOM 7552 C CA . TRP B 1 136 ? -5.302 -25.287 189.086 1.00 30.00 924 TRP B CA 1
ATOM 7553 C C . TRP B 1 136 ? -5.299 -26.810 188.920 1.00 30.00 924 TRP B C 1
ATOM 7554 O O . TRP B 1 136 ? -4.895 -27.335 187.888 1.00 30.00 924 TRP B O 1
ATOM 7565 N N . ARG B 1 137 ? -5.737 -27.501 189.968 1.00 30.00 925 ARG B N 1
ATOM 7566 C CA . ARG B 1 137 ? -5.601 -28.952 190.090 1.00 30.00 925 ARG B CA 1
ATOM 7567 C C . ARG B 1 137 ? -6.577 -29.793 189.272 1.00 30.00 925 ARG B C 1
ATOM 7568 O O . ARG B 1 137 ? -6.383 -30.995 189.162 1.00 30.00 925 ARG B O 1
ATOM 7576 N N . ARG B 1 138 ? -7.568 -29.179 188.630 1.00 30.00 926 ARG B N 1
ATOM 7577 C CA . ARG B 1 138 ? -8.554 -29.963 187.876 1.00 30.00 926 ARG B CA 1
ATOM 7578 C C . ARG B 1 138 ? -8.070 -30.304 186.462 1.00 30.00 926 ARG B C 1
ATOM 7579 O O . ARG B 1 138 ? -8.364 -29.594 185.499 1.00 30.00 926 ARG B O 1
ATOM 7587 N N . ASP B 1 139 ? -7.319 -31.399 186.359 1.00 30.00 927 ASP B N 1
ATOM 7588 C CA . ASP B 1 139 ? -6.686 -31.829 185.106 1.00 30.00 927 ASP B CA 1
ATOM 7589 C C . ASP B 1 139 ? -7.592 -32.241 183.934 1.00 30.00 927 ASP B C 1
ATOM 7590 O O . ASP B 1 139 ? -7.316 -31.883 182.790 1.00 30.00 927 ASP B O 1
ATOM 7595 N N . ASN B 1 140 ? -8.656 -32.994 184.206 1.00 30.00 928 ASN B N 1
ATOM 7596 C CA . ASN B 1 140 ? -9.474 -33.541 183.130 1.00 30.00 928 ASN B CA 1
ATOM 7597 C C . ASN B 1 140 ? -10.890 -33.791 183.603 1.00 30.00 928 ASN B C 1
ATOM 7598 O O . ASN B 1 140 ? -11.152 -33.758 184.799 1.00 30.00 928 ASN B O 1
ATOM 7603 N N . THR B 1 141 ? -11.809 -34.024 182.674 1.00 30.00 929 THR B N 1
ATOM 7604 C CA . THR B 1 141 ? -13.163 -34.410 183.046 1.00 30.00 929 THR B CA 1
ATOM 7605 C C . THR B 1 141 ? -13.162 -35.776 183.711 1.00 30.00 929 THR B C 1
ATOM 7606 O O . THR B 1 141 ? -12.363 -36.644 183.375 1.00 30.00 929 THR B O 1
ATOM 7610 N N . SER B 1 142 ? -14.062 -35.959 184.665 1.00 30.00 930 SER B N 1
ATOM 7611 C CA . SER B 1 142 ? -14.174 -37.231 185.361 1.00 30.00 930 SER B CA 1
ATOM 7612 C C . SER B 1 142 ? -15.297 -38.081 184.777 1.00 30.00 930 SER B C 1
ATOM 7613 O O . SER B 1 142 ? -16.460 -37.884 185.110 1.00 30.00 930 SER B O 1
ATOM 7616 N N . LEU B 1 143 ? -14.933 -39.038 183.924 1.00 30.00 931 LEU B N 1
ATOM 7617 C CA . LEU B 1 143 ? -15.890 -39.814 183.145 1.00 30.00 931 LEU B CA 1
ATOM 7618 C C . LEU B 1 143 ? -16.838 -40.650 183.990 1.00 30.00 931 LEU B C 1
ATOM 7619 O O . LEU B 1 143 ? -16.414 -41.357 184.900 1.00 30.00 931 LEU B O 1
ATOM 7624 N N . GLN B 1 144 ? -18.124 -40.571 183.654 1.00 30.00 932 GLN B N 1
ATOM 7625 C CA . GLN B 1 144 ? -19.187 -41.358 184.282 1.00 30.00 932 GLN B CA 1
ATOM 7626 C C . GLN B 1 144 ? -19.159 -41.329 185.802 1.00 30.00 932 GLN B C 1
ATOM 7627 O O . GLN B 1 144 ? -19.575 -42.282 186.461 1.00 30.00 932 GLN B O 1
ATOM 7633 N N . GLY B 1 145 ? -18.672 -40.222 186.347 1.00 30.00 933 GLY B N 1
ATOM 7634 C CA . GLY B 1 145 ? -18.717 -39.966 187.769 1.00 30.00 933 GLY B CA 1
ATOM 7635 C C . GLY B 1 145 ? -17.562 -40.518 188.573 1.00 30.00 933 GLY B C 1
ATOM 7636 O O . GLY B 1 145 ? -17.468 -40.263 189.770 1.00 30.00 933 GLY B O 1
ATOM 7637 N N . PHE B 1 146 ? -16.675 -41.265 187.928 1.00 30.00 934 PHE B N 1
ATOM 7638 C CA . PHE B 1 146 ? -15.485 -41.753 188.609 1.00 30.00 934 PHE B CA 1
ATOM 7639 C C . PHE B 1 146 ? -14.526 -40.592 188.827 1.00 30.00 934 PHE B C 1
ATOM 7640 O O . PHE B 1 146 ? -14.518 -39.656 188.056 1.00 30.00 934 PHE B O 1
ATOM 7648 N N . ASN B 1 147 ? -13.726 -40.659 189.886 1.00 30.00 935 ASN B N 1
ATOM 7649 C CA . ASN B 1 147 ? -12.773 -39.612 190.234 1.00 30.00 935 ASN B CA 1
ATOM 7650 C C . ASN B 1 147 ? -11.801 -39.329 189.095 1.00 30.00 935 ASN B C 1
ATOM 7651 O O . ASN B 1 147 ? -11.250 -40.249 188.509 1.00 30.00 935 ASN B O 1
ATOM 7656 N N . ALA B 1 148 ? -11.566 -38.050 188.810 1.00 30.00 936 ALA B N 1
ATOM 7657 C CA . ALA B 1 148 ? -10.784 -37.638 187.646 1.00 30.00 936 ALA B CA 1
ATOM 7658 C C . ALA B 1 148 ? -9.332 -38.113 187.695 1.00 30.00 936 ALA B C 1
ATOM 7659 O O . ALA B 1 148 ? -8.716 -38.361 186.659 1.00 30.00 936 ALA B O 1
ATOM 7661 N N . PHE B 1 149 ? -8.785 -38.232 188.899 1.00 30.00 937 PHE B N 1
ATOM 7662 C CA . PHE B 1 149 ? -7.457 -38.806 189.061 1.00 30.00 937 PHE B CA 1
ATOM 7663 C C . PHE B 1 149 ? -7.433 -40.283 188.688 1.00 30.00 937 PHE B C 1
ATOM 7664 O O . PHE B 1 149 ? -6.424 -40.798 188.199 1.00 30.00 937 PHE B O 1
ATOM 7672 N N . ASP B 1 150 ? -8.555 -40.959 188.905 1.00 30.00 938 ASP B N 1
ATOM 7673 C CA . ASP B 1 150 ? -8.669 -42.367 188.562 1.00 30.00 938 ASP B CA 1
ATOM 7674 C C . ASP B 1 150 ? -8.759 -42.546 187.061 1.00 30.00 938 ASP B C 1
ATOM 7675 O O . ASP B 1 150 ? -8.167 -43.461 186.514 1.00 30.00 938 ASP B O 1
ATOM 7680 N N . ILE B 1 151 ? -9.490 -41.669 186.389 1.00 30.00 939 ILE B N 1
ATOM 7681 C CA . ILE B 1 151 ? -9.486 -41.684 184.937 1.00 30.00 939 ILE B CA 1
ATOM 7682 C C . ILE B 1 151 ? -8.091 -41.371 184.427 1.00 30.00 939 ILE B C 1
ATOM 7683 O O . ILE B 1 151 ? -7.647 -41.935 183.433 1.00 30.00 939 ILE B O 1
ATOM 7688 N N . ALA B 1 152 ? -7.381 -40.507 185.139 1.00 30.00 940 ALA B N 1
ATOM 7689 C CA . ALA B 1 152 ? -6.014 -40.195 184.759 1.00 30.00 940 ALA B CA 1
ATOM 7690 C C . ALA B 1 152 ? -5.085 -41.396 184.883 1.00 30.00 940 ALA B C 1
ATOM 7691 O O . ALA B 1 152 ? -4.175 -41.547 184.078 1.00 30.00 940 ALA B O 1
ATOM 7693 N N . THR B 1 153 ? -5.302 -42.255 185.876 1.00 30.00 941 THR B N 1
ATOM 7694 C CA . THR B 1 153 ? -4.403 -43.397 186.043 1.00 30.00 941 THR B CA 1
ATOM 7695 C C . THR B 1 153 ? -4.792 -44.571 185.138 1.00 30.00 941 THR B C 1
ATOM 7696 O O . THR B 1 153 ? -3.932 -45.291 184.639 1.00 30.00 941 THR B O 1
ATOM 7700 N N . ILE B 1 154 ? -6.087 -44.755 184.919 1.00 30.00 942 ILE B N 1
ATOM 7701 C CA . ILE B 1 154 ? -6.565 -45.800 184.034 1.00 30.00 942 ILE B CA 1
ATOM 7702 C C . ILE B 1 154 ? -6.174 -45.520 182.589 1.00 30.00 942 ILE B C 1
ATOM 7703 O O . ILE B 1 154 ? -6.006 -46.433 181.790 1.00 30.00 942 ILE B O 1
ATOM 7708 N N . ASN B 1 155 ? -5.998 -44.248 182.265 1.00 30.00 943 ASN B N 1
ATOM 7709 C CA . ASN B 1 155 ? -5.708 -43.842 180.897 1.00 30.00 943 ASN B CA 1
ATOM 7710 C C . ASN B 1 155 ? -4.200 -43.747 180.647 1.00 30.00 943 ASN B C 1
ATOM 7711 O O . ASN B 1 155 ? -3.728 -42.823 179.997 1.00 30.00 943 ASN B O 1
ATOM 7716 N N . THR B 1 156 ? -3.447 -44.724 181.144 1.00 30.00 944 THR B N 1
ATOM 7717 C CA . THR B 1 156 ? -1.988 -44.681 181.052 1.00 30.00 944 THR B CA 1
ATOM 7718 C C . THR B 1 156 ? -1.364 -46.076 180.906 1.00 30.00 944 THR B C 1
ATOM 7719 O O . THR B 1 156 ? -1.842 -47.028 181.514 1.00 30.00 944 THR B O 1
ATOM 7723 N N . ALA B 1 157 ? -0.301 -46.179 180.104 1.00 30.00 945 ALA B N 1
ATOM 7724 C CA . ALA B 1 157 ? 0.533 -47.392 179.973 1.00 30.00 945 ALA B CA 1
ATOM 7725 C C . ALA B 1 157 ? -0.195 -48.655 179.520 1.00 30.00 945 ALA B C 1
ATOM 7726 O O . ALA B 1 157 ? -0.194 -49.658 180.224 1.00 30.00 945 ALA B O 1
ATOM 7728 N N . ILE B 1 158 ? -0.801 -48.608 178.342 1.00 30.00 946 ILE B N 1
ATOM 7729 C CA . ILE B 1 158 ? -1.557 -49.735 177.828 1.00 30.00 946 ILE B CA 1
ATOM 7730 C C . ILE B 1 158 ? -0.704 -50.942 177.397 1.00 30.00 946 ILE B C 1
ATOM 7731 O O . ILE B 1 158 ? 0.372 -50.792 176.824 1.00 30.00 946 ILE B O 1
ATOM 7736 N N . LEU B 1 159 ? -1.197 -52.143 177.693 1.00 30.00 947 LEU B N 1
ATOM 7737 C CA . LEU B 1 159 ? -0.587 -53.393 177.235 1.00 30.00 947 LEU B CA 1
ATOM 7738 C C . LEU B 1 159 ? -0.883 -53.699 175.777 1.00 30.00 947 LEU B C 1
ATOM 7739 O O . LEU B 1 159 ? -1.979 -53.439 175.293 1.00 30.00 947 LEU B O 1
ATOM 7744 N N . PRO B 1 160 ? 0.099 -54.282 175.073 1.00 30.00 948 PRO B N 1
ATOM 7745 C CA . PRO B 1 160 ? -0.032 -54.596 173.650 1.00 30.00 948 PRO B CA 1
ATOM 7746 C C . PRO B 1 160 ? -0.767 -55.914 173.352 1.00 30.00 948 PRO B C 1
ATOM 7747 O O . PRO B 1 160 ? -0.979 -56.210 172.186 1.00 30.00 948 PRO B O 1
ATOM 7751 N N . ASN B 1 161 ? -1.156 -56.672 174.376 1.00 30.00 949 ASN B N 1
ATOM 7752 C CA . ASN B 1 161 ? -1.848 -57.948 174.179 1.00 30.00 949 ASN B CA 1
ATOM 7753 C C . ASN B 1 161 ? -3.183 -57.908 173.459 1.00 30.00 949 ASN B C 1
ATOM 7754 O O . ASN B 1 161 ? -3.497 -58.817 172.703 1.00 30.00 949 ASN B O 1
ATOM 7759 N N . GLY B 1 162 ? -3.964 -56.858 173.693 1.00 30.00 950 GLY B N 1
ATOM 7760 C CA . GLY B 1 162 ? -5.384 -56.888 173.405 1.00 30.00 950 GLY B CA 1
ATOM 7761 C C . GLY B 1 162 ? -6.128 -57.503 174.582 1.00 30.00 950 GLY B C 1
ATOM 7762 O O . GLY B 1 162 ? -5.535 -57.745 175.624 1.00 30.00 950 GLY B O 1
ATOM 7763 N N . LEU B 1 163 ? -7.425 -57.736 174.422 1.00 30.00 951 LEU B N 1
ATOM 7764 C CA . LEU B 1 163 ? -8.249 -58.289 175.494 1.00 30.00 951 LEU B CA 1
ATOM 7765 C C . LEU B 1 163 ? -9.060 -59.473 174.980 1.00 30.00 951 LEU B C 1
ATOM 7766 O O . LEU B 1 163 ? -9.440 -59.501 173.818 1.00 30.00 951 LEU B O 1
ATOM 7771 N N . SER B 1 164 ? -9.344 -60.442 175.848 1.00 30.00 952 SER B N 1
ATOM 7772 C CA . SER B 1 164 ? -9.948 -61.698 175.409 1.00 30.00 952 SER B CA 1
ATOM 7773 C C . SER B 1 164 ? -11.412 -61.906 175.816 1.00 30.00 952 SER B C 1
ATOM 7774 O O . SER B 1 164 ? -12.241 -62.236 174.972 1.00 30.00 952 SER B O 1
ATOM 7777 N N . LEU B 1 165 ? -11.712 -61.707 177.096 1.00 30.00 953 LEU B N 1
ATOM 7778 C CA . LEU B 1 165 ? -13.040 -61.954 177.685 1.00 30.00 953 LEU B CA 1
ATOM 7779 C C . LEU B 1 165 ? -13.468 -63.406 177.744 1.00 30.00 953 LEU B C 1
ATOM 7780 O O . LEU B 1 165 ? -14.641 -63.679 177.907 1.00 30.00 953 LEU B O 1
ATOM 7785 N N . GLU B 1 166 ? -12.534 -64.336 177.628 1.00 30.00 954 GLU B N 1
ATOM 7786 C CA . GLU B 1 166 ? -12.890 -65.745 177.506 1.00 30.00 954 GLU B CA 1
ATOM 7787 C C . GLU B 1 166 ? -13.197 -66.466 178.815 1.00 30.00 954 GLU B C 1
ATOM 7788 O O . GLU B 1 166 ? -14.173 -67.204 178.894 1.00 30.00 954 GLU B O 1
ATOM 7794 N N . SER B 1 167 ? -12.371 -66.265 179.834 1.00 30.00 955 SER B N 1
ATOM 7795 C CA . SER B 1 167 ? -12.582 -66.916 181.119 1.00 30.00 955 SER B CA 1
ATOM 7796 C C . SER B 1 167 ? -13.867 -66.459 181.807 1.00 30.00 955 SER B C 1
ATOM 7797 O O . SER B 1 167 ? -14.594 -67.252 182.417 1.00 30.00 955 SER B O 1
ATOM 7800 N N . MET B 1 168 ? -14.161 -65.180 181.634 1.00 30.00 956 MET B N 1
ATOM 7801 C CA . MET B 1 168 ? -15.373 -64.549 182.122 1.00 30.00 956 MET B CA 1
ATOM 7802 C C . MET B 1 168 ? -16.620 -65.205 181.548 1.00 30.00 956 MET B C 1
ATOM 7803 O O . MET B 1 168 ? -17.539 -65.634 182.268 1.00 30.00 956 MET B O 1
ATOM 7808 N N . LEU B 1 169 ? -16.634 -65.273 180.226 1.00 30.00 957 LEU B N 1
ATOM 7809 C CA . LEU B 1 169 ? -17.743 -65.846 179.509 1.00 30.00 957 LEU B CA 1
ATOM 7810 C C . LEU B 1 169 ? -17.868 -67.341 179.759 1.00 30.00 957 LEU B C 1
ATOM 7811 O O . LEU B 1 169 ? -18.979 -67.863 179.787 1.00 30.00 957 LEU B O 1
ATOM 7816 N N . LEU B 1 170 ? -16.748 -68.033 179.963 1.00 30.00 958 LEU B N 1
ATOM 7817 C CA . LEU B 1 170 ? -16.825 -69.423 180.387 1.00 30.00 958 LEU B CA 1
ATOM 7818 C C . LEU B 1 170 ? -17.532 -69.579 181.698 1.00 30.00 958 LEU B C 1
ATOM 7819 O O . LEU B 1 170 ? -18.395 -70.430 181.819 1.00 30.00 958 LEU B O 1
ATOM 7824 N N . LYS B 1 171 ? -17.180 -68.767 182.685 1.00 30.00 959 LYS B N 1
ATOM 7825 C CA . LYS B 1 171 ? -17.797 -68.944 183.990 1.00 30.00 959 LYS B CA 1
ATOM 7826 C C . LYS B 1 171 ? -19.296 -68.695 183.881 1.00 30.00 959 LYS B C 1
ATOM 7827 O O . LYS B 1 171 ? -20.121 -69.443 184.442 1.00 30.00 959 LYS B O 1
ATOM 7833 N N . LEU B 1 172 ? -19.651 -67.698 183.076 1.00 30.00 960 LEU B N 1
ATOM 7834 C CA . LEU B 1 172 ? -21.063 -67.419 182.853 1.00 30.00 960 LEU B CA 1
ATOM 7835 C C . LEU B 1 172 ? -21.816 -68.547 182.131 1.00 30.00 960 LEU B C 1
ATOM 7836 O O . LEU B 1 172 ? -22.980 -68.821 182.447 1.00 30.00 960 LEU B O 1
ATOM 7841 N N . SER B 1 173 ? -21.156 -69.224 181.195 1.00 30.00 961 SER B N 1
ATOM 7842 C CA . SER B 1 173 ? -21.812 -70.305 180.465 1.00 30.00 961 SER B CA 1
ATOM 7843 C C . SER B 1 173 ? -21.870 -71.602 181.267 1.00 30.00 961 SER B C 1
ATOM 7844 O O . SER B 1 173 ? -22.807 -72.376 181.114 1.00 30.00 961 SER B O 1
ATOM 7847 N N . LEU B 1 174 ? -20.890 -71.828 182.136 1.00 30.00 962 LEU B N 1
ATOM 7848 C CA . LEU B 1 174 ? -20.938 -72.959 183.051 1.00 30.00 962 LEU B CA 1
ATOM 7849 C C . LEU B 1 174 ? -22.117 -72.810 183.992 1.00 30.00 962 LEU B C 1
ATOM 7850 O O . LEU B 1 174 ? -22.873 -73.761 184.237 1.00 30.00 962 LEU B O 1
ATOM 7855 N N . LEU B 1 175 ? -22.293 -71.596 184.507 1.00 30.00 963 LEU B N 1
ATOM 7856 C CA . LEU B 1 175 ? -23.403 -71.355 185.421 1.00 30.00 963 LEU B CA 1
ATOM 7857 C C . LEU B 1 175 ? -24.760 -71.434 184.711 1.00 30.00 963 LEU B C 1
ATOM 7858 O O . LEU B 1 175 ? -25.731 -71.941 185.276 1.00 30.00 963 LEU B O 1
ATOM 7863 N N . HIS B 1 176 ? -24.822 -70.956 183.470 1.00 30.00 964 HIS B N 1
ATOM 7864 C CA . HIS B 1 176 ? -26.038 -71.093 182.672 1.00 30.00 964 HIS B CA 1
ATOM 7865 C C . HIS B 1 176 ? -26.365 -72.564 182.413 1.00 30.00 964 HIS B C 1
ATOM 7866 O O . HIS B 1 176 ? -27.529 -72.968 182.454 1.00 30.00 964 HIS B O 1
ATOM 7873 N N . SER B 1 177 ? -25.336 -73.371 182.185 1.00 30.00 965 SER B N 1
ATOM 7874 C CA . SER B 1 177 ? -25.522 -74.804 182.008 1.00 30.00 965 SER B CA 1
ATOM 7875 C C . SER B 1 177 ? -26.039 -75.475 183.268 1.00 30.00 965 SER B C 1
ATOM 7876 O O . SER B 1 177 ? -26.827 -76.409 183.196 1.00 30.00 965 SER B O 1
ATOM 7879 N N . ILE B 1 178 ? -25.605 -74.997 184.425 1.00 30.00 966 ILE B N 1
ATOM 7880 C CA . ILE B 1 178 ? -26.080 -75.581 185.674 1.00 30.00 966 ILE B CA 1
ATOM 7881 C C . ILE B 1 178 ? -27.508 -75.180 186.029 1.00 30.00 966 ILE B C 1
ATOM 7882 O O . ILE B 1 178 ? -28.298 -76.015 186.455 1.00 30.00 966 ILE B O 1
ATOM 7887 N N . LYS B 1 179 ? -27.852 -73.911 185.858 1.00 30.00 967 LYS B N 1
ATOM 7888 C CA . LYS B 1 179 ? -29.195 -73.482 186.229 1.00 30.00 967 LYS B CA 1
ATOM 7889 C C . LYS B 1 179 ? -30.220 -73.925 185.194 1.00 30.00 967 LYS B C 1
ATOM 7890 O O . LYS B 1 179 ? -31.411 -73.959 185.478 1.00 30.00 967 LYS B O 1
ATOM 7896 N N . ALA B 1 180 ? -29.758 -74.273 183.995 1.00 30.00 968 ALA B N 1
ATOM 7897 C CA . ALA B 1 180 ? -30.669 -74.729 182.948 1.00 30.00 968 ALA B CA 1
ATOM 7898 C C . ALA B 1 180 ? -31.422 -75.992 183.351 1.00 30.00 968 ALA B C 1
ATOM 7899 O O . ALA B 1 180 ? -32.515 -76.257 182.868 1.00 30.00 968 ALA B O 1
ATOM 7901 N N . MET B 1 181 ? -30.832 -76.760 184.256 1.00 30.00 969 MET B N 1
ATOM 7902 C CA . MET B 1 181 ? -31.414 -78.008 184.715 1.00 30.00 969 MET B CA 1
ATOM 7903 C C . MET B 1 181 ? -32.694 -77.826 185.516 1.00 30.00 969 MET B C 1
ATOM 7904 O O . MET B 1 181 ? -33.423 -78.781 185.750 1.00 30.00 969 MET B O 1
ATOM 7909 N N . ASN B 1 182 ? -32.950 -76.607 185.964 1.00 30.00 970 ASN B N 1
ATOM 7910 C CA . ASN B 1 182 ? -33.957 -76.367 186.987 1.00 30.00 970 ASN B CA 1
ATOM 7911 C C . ASN B 1 182 ? -35.387 -76.279 186.430 1.00 30.00 970 ASN B C 1
ATOM 7912 O O . ASN B 1 182 ? -36.351 -76.235 187.184 1.00 30.00 970 ASN B O 1
ATOM 7917 N N . VAL B 1 183 ? -35.518 -76.276 185.108 1.00 30.00 971 VAL B N 1
ATOM 7918 C CA . VAL B 1 183 ? -36.820 -76.200 184.453 1.00 30.00 971 VAL B CA 1
ATOM 7919 C C . VAL B 1 183 ? -37.590 -77.510 184.615 1.00 30.00 971 VAL B C 1
ATOM 7920 O O . VAL B 1 183 ? -37.052 -78.486 185.135 1.00 30.00 971 VAL B O 1
ATOM 7924 N N . ASP B 1 184 ? -38.858 -77.522 184.213 1.00 30.00 972 ASP B N 1
ATOM 7925 C CA . ASP B 1 184 ? -39.698 -78.702 184.421 1.00 30.00 972 ASP B CA 1
ATOM 7926 C C . ASP B 1 184 ? -39.264 -79.904 183.585 1.00 30.00 972 ASP B C 1
ATOM 7927 O O . ASP B 1 184 ? -38.674 -79.761 182.520 1.00 30.00 972 ASP B O 1
ATOM 7932 N N . ALA B 1 185 ? -39.580 -81.087 184.097 1.00 30.00 973 ALA B N 1
ATOM 7933 C CA . ALA B 1 185 ? -39.091 -82.349 183.568 1.00 30.00 973 ALA B CA 1
ATOM 7934 C C . ALA B 1 185 ? -39.535 -82.653 182.145 1.00 30.00 973 ALA B C 1
ATOM 7935 O O . ALA B 1 185 ? -38.876 -83.408 181.445 1.00 30.00 973 ALA B O 1
ATOM 7937 N N . ALA B 1 186 ? -40.635 -82.054 181.707 1.00 30.00 974 ALA B N 1
ATOM 7938 C CA . ALA B 1 186 ? -41.153 -82.307 180.370 1.00 30.00 974 ALA B CA 1
ATOM 7939 C C . ALA B 1 186 ? -40.185 -81.812 179.308 1.00 30.00 974 ALA B C 1
ATOM 7940 O O . ALA B 1 186 ? -40.290 -82.182 178.147 1.00 30.00 974 ALA B O 1
ATOM 7942 N N . SER B 1 187 ? -39.255 -80.955 179.709 1.00 30.00 975 SER B N 1
ATOM 7943 C CA . SER B 1 187 ? -38.271 -80.417 178.784 1.00 30.00 975 SER B CA 1
ATOM 7944 C C . SER B 1 187 ? -36.848 -80.935 178.998 1.00 30.00 975 SER B C 1
ATOM 7945 O O . SER B 1 187 ? -35.905 -80.368 178.462 1.00 30.00 975 SER B O 1
ATOM 7948 N N . ILE B 1 188 ? -36.686 -81.992 179.787 1.00 30.00 976 ILE B N 1
ATOM 7949 C CA . ILE B 1 188 ? -35.392 -82.673 179.877 1.00 30.00 976 ILE B CA 1
ATOM 7950 C C . ILE B 1 188 ? -35.527 -84.173 179.636 1.00 30.00 976 ILE B C 1
ATOM 7951 O O . ILE B 1 188 ? -36.420 -84.815 180.178 1.00 30.00 976 ILE B O 1
ATOM 7956 N N . ASN B 1 189 ? -34.616 -84.730 178.841 1.00 30.00 977 ASN B N 1
ATOM 7957 C CA . ASN B 1 189 ? -34.604 -86.159 178.549 1.00 30.00 977 ASN B CA 1
ATOM 7958 C C . ASN B 1 189 ? -34.434 -87.045 179.775 1.00 30.00 977 ASN B C 1
ATOM 7959 O O . ASN B 1 189 ? -33.658 -86.743 180.669 1.00 30.00 977 ASN B O 1
ATOM 7964 N N . ARG B 1 190 ? -35.156 -88.155 179.788 1.00 30.00 978 ARG B N 1
ATOM 7965 C CA . ARG B 1 190 ? -35.022 -89.175 180.815 1.00 30.00 978 ARG B CA 1
ATOM 7966 C C . ARG B 1 190 ? -33.631 -89.809 180.812 1.00 30.00 978 ARG B C 1
ATOM 7967 O O . ARG B 1 190 ? -33.042 -90.089 181.861 1.00 30.00 978 ARG B O 1
ATOM 7975 N N . SER B 1 191 ? -33.090 -89.968 179.609 1.00 30.00 979 SER B N 1
ATOM 7976 C CA . SER B 1 191 ? -31.848 -90.687 179.377 1.00 30.00 979 SER B CA 1
ATOM 7977 C C . SER B 1 191 ? -30.663 -90.045 180.052 1.00 30.00 979 SER B C 1
ATOM 7978 O O . SER B 1 191 ? -29.672 -90.695 180.338 1.00 30.00 979 SER B O 1
ATOM 7981 N N . GLN B 1 192 ? -30.773 -88.751 180.286 1.00 30.00 980 GLN B N 1
ATOM 7982 C CA . GLN B 1 192 ? -29.713 -87.985 180.897 1.00 30.00 980 GLN B CA 1
ATOM 7983 C C . GLN B 1 192 ? -29.486 -88.406 182.346 1.00 30.00 980 GLN B C 1
ATOM 7984 O O . GLN B 1 192 ? -28.391 -88.242 182.874 1.00 30.00 980 GLN B O 1
ATOM 7990 N N . TYR B 1 193 ? -30.513 -88.959 182.990 1.00 30.00 981 TYR B N 1
ATOM 7991 C CA . TYR B 1 193 ? -30.343 -89.418 184.367 1.00 30.00 981 TYR B CA 1
ATOM 7992 C C . TYR B 1 193 ? -29.860 -90.859 184.472 1.00 30.00 981 TYR B C 1
ATOM 7993 O O . TYR B 1 193 ? -29.552 -91.335 185.559 1.00 30.00 981 TYR B O 1
ATOM 8002 N N . GLN B 1 194 ? -29.779 -91.557 183.351 1.00 30.00 982 GLN B N 1
ATOM 8003 C CA . GLN B 1 194 ? -29.522 -92.987 183.412 1.00 30.00 982 GLN B CA 1
ATOM 8004 C C . GLN B 1 194 ? -28.479 -93.463 182.409 1.00 30.00 982 GLN B C 1
ATOM 8005 O O . GLN B 1 194 ? -28.451 -94.625 182.032 1.00 30.00 982 GLN B O 1
ATOM 8011 N N . VAL B 1 195 ? -27.612 -92.546 182.005 1.00 30.00 983 VAL B N 1
ATOM 8012 C CA . VAL B 1 195 ? -26.435 -92.882 181.216 1.00 30.00 983 VAL B CA 1
ATOM 8013 C C . VAL B 1 195 ? -25.450 -93.716 182.038 1.00 30.00 983 VAL B C 1
ATOM 8014 O O . VAL B 1 195 ? -24.781 -94.593 181.505 1.00 30.00 983 VAL B O 1
ATOM 8018 N N . ILE B 1 196 ? -25.398 -93.463 183.342 1.00 30.00 984 ILE B N 1
ATOM 8019 C CA . ILE B 1 196 ? -24.484 -94.168 184.234 1.00 30.00 984 ILE B CA 1
ATOM 8020 C C . ILE B 1 196 ? -25.231 -95.113 185.165 1.00 30.00 984 ILE B C 1
ATOM 8021 O O . ILE B 1 196 ? -24.882 -96.282 185.279 1.00 30.00 984 ILE B O 1
ATOM 8026 N N . ASP B 1 197 ? -26.264 -94.612 185.829 1.00 30.00 985 ASP B N 1
ATOM 8027 C CA . ASP B 1 197 ? -27.126 -95.481 186.612 1.00 30.00 985 ASP B CA 1
ATOM 8028 C C . ASP B 1 197 ? -28.299 -95.926 185.760 1.00 30.00 985 ASP B C 1
ATOM 8029 O O . ASP B 1 197 ? -29.297 -95.222 185.649 1.00 30.00 985 ASP B O 1
ATOM 8034 N N . HIS B 1 198 ? -28.176 -97.103 185.168 1.00 30.00 986 HIS B N 1
ATOM 8035 C CA . HIS B 1 198 ? -29.183 -97.608 184.255 1.00 30.00 986 HIS B CA 1
ATOM 8036 C C . HIS B 1 198 ? -30.345 -98.273 184.981 1.00 30.00 986 HIS B C 1
ATOM 8037 O O . HIS B 1 198 ? -31.289 -98.732 184.350 1.00 30.00 986 HIS B O 1
ATOM 8044 N N . ASN B 1 199 ? -30.265 -98.339 186.302 1.00 30.00 987 ASN B N 1
ATOM 8045 C CA . ASN B 1 199 ? -31.304 -98.979 187.094 1.00 30.00 987 ASN B CA 1
ATOM 8046 C C . ASN B 1 199 ? -32.319 -98.005 187.684 1.00 30.00 987 ASN B C 1
ATOM 8047 O O . ASN B 1 199 ? -33.235 -98.415 188.388 1.00 30.00 987 ASN B O 1
ATOM 8052 N N . THR B 1 200 ? -32.155 -96.715 187.408 1.00 30.00 988 THR B N 1
ATOM 8053 C CA . THR B 1 200 ? -33.032 -95.706 187.985 1.00 30.00 988 THR B CA 1
ATOM 8054 C C . THR B 1 200 ? -33.959 -95.096 186.925 1.00 30.00 988 THR B C 1
ATOM 8055 O O . THR B 1 200 ? -33.588 -94.976 185.765 1.00 30.00 988 THR B O 1
ATOM 8059 N N . VAL B 1 201 ? -35.184 -94.768 187.320 1.00 30.00 989 VAL B N 1
ATOM 8060 C CA . VAL B 1 201 ? -36.152 -94.167 186.404 1.00 30.00 989 VAL B CA 1
ATOM 8061 C C . VAL B 1 201 ? -36.718 -92.841 186.919 1.00 30.00 989 VAL B C 1
ATOM 8062 O O . VAL B 1 201 ? -37.569 -92.839 187.801 1.00 30.00 989 VAL B O 1
ATOM 8066 N N . PRO B 1 202 ? -36.255 -91.709 186.376 1.00 30.00 990 PRO B N 1
ATOM 8067 C CA . PRO B 1 202 ? -36.781 -90.419 186.842 1.00 30.00 990 PRO B CA 1
ATOM 8068 C C . PRO B 1 202 ? -38.274 -90.198 186.593 1.00 30.00 990 PRO B C 1
ATOM 8069 O O . PRO B 1 202 ? -38.816 -90.596 185.567 1.00 30.00 990 PRO B O 1
ATOM 8073 N N . THR B 1 203 ? -38.926 -89.534 187.542 1.00 30.00 991 THR B N 1
ATOM 8074 C CA . THR B 1 203 ? -40.346 -89.220 187.444 1.00 30.00 991 THR B CA 1
ATOM 8075 C C . THR B 1 203 ? -40.556 -87.909 186.687 1.00 30.00 991 THR B C 1
ATOM 8076 O O . THR B 1 203 ? -39.818 -86.953 186.885 1.00 30.00 991 THR B O 1
ATOM 8080 N N . ILE B 1 204 ? -41.568 -87.867 185.829 1.00 30.00 992 ILE B N 1
ATOM 8081 C CA . ILE B 1 204 ? -41.853 -86.678 185.032 1.00 30.00 992 ILE B CA 1
ATOM 8082 C C . ILE B 1 204 ? -42.591 -85.596 185.832 1.00 30.00 992 ILE B C 1
ATOM 8083 O O . ILE B 1 204 ? -42.647 -84.439 185.427 1.00 30.00 992 ILE B O 1
ATOM 8088 N N . GLY B 1 205 ? -43.131 -85.970 186.984 1.00 30.00 993 GLY B N 1
ATOM 8089 C CA . GLY B 1 205 ? -44.064 -85.111 187.685 1.00 30.00 993 GLY B CA 1
ATOM 8090 C C . GLY B 1 205 ? -43.522 -83.928 188.460 1.00 30.00 993 GLY B C 1
ATOM 8091 O O . GLY B 1 205 ? -44.279 -83.015 188.786 1.00 30.00 993 GLY B O 1
ATOM 8092 N N . ALA B 1 206 ? -42.227 -83.915 188.756 1.00 30.00 994 ALA B N 1
ATOM 8093 C CA . ALA B 1 206 ? -41.653 -82.764 189.447 1.00 30.00 994 ALA B CA 1
ATOM 8094 C C . ALA B 1 206 ? -40.361 -82.299 188.797 1.00 30.00 994 ALA B C 1
ATOM 8095 O O . ALA B 1 206 ? -39.587 -83.110 188.301 1.00 30.00 994 ALA B O 1
ATOM 8097 N N . PRO B 1 207 ? -40.130 -80.980 188.789 1.00 30.00 995 PRO B N 1
ATOM 8098 C CA . PRO B 1 207 ? -38.853 -80.383 188.390 1.00 30.00 995 PRO B CA 1
ATOM 8099 C C . PRO B 1 207 ? -37.711 -80.748 189.328 1.00 30.00 995 PRO B C 1
ATOM 8100 O O . PRO B 1 207 ? -37.935 -80.899 190.524 1.00 30.00 995 PRO B O 1
ATOM 8104 N N . ALA B 1 208 ? -36.503 -80.871 188.792 1.00 30.00 996 ALA B N 1
ATOM 8105 C CA . ALA B 1 208 ? -35.329 -81.154 189.610 1.00 30.00 996 ALA B CA 1
ATOM 8106 C C . ALA B 1 208 ? -34.933 -79.929 190.417 1.00 30.00 996 ALA B C 1
ATOM 8107 O O . ALA B 1 208 ? -35.057 -78.804 189.946 1.00 30.00 996 ALA B O 1
ATOM 8109 N N . VAL B 1 209 ? -34.443 -80.151 191.629 1.00 30.00 997 VAL B N 1
ATOM 8110 C CA . VAL B 1 209 ? -34.032 -79.053 192.490 1.00 30.00 997 VAL B CA 1
ATOM 8111 C C . VAL B 1 209 ? -32.523 -78.872 192.498 1.00 30.00 997 VAL B C 1
ATOM 8112 O O . VAL B 1 209 ? -31.787 -79.767 192.910 1.00 30.00 997 VAL B O 1
ATOM 8116 N N . VAL B 1 210 ? -32.067 -77.712 192.045 1.00 30.00 998 VAL B N 1
ATOM 8117 C CA . VAL B 1 210 ? -30.649 -77.386 192.087 1.00 30.00 998 VAL B CA 1
ATOM 8118 C C . VAL B 1 210 ? -30.302 -76.681 193.393 1.00 30.00 998 VAL B C 1
ATOM 8119 O O . VAL B 1 210 ? -30.996 -75.767 193.812 1.00 30.00 998 VAL B O 1
ATOM 8123 N N . GLY B 1 211 ? -29.223 -77.116 194.033 1.00 30.00 999 GLY B N 1
ATOM 8124 C CA . GLY B 1 211 ? -28.794 -76.548 195.297 1.00 30.00 999 GLY B CA 1
ATOM 8125 C C . GLY B 1 211 ? -27.286 -76.463 195.411 1.00 30.00 999 GLY B C 1
ATOM 8126 O O . GLY B 1 211 ? -26.575 -76.597 194.423 1.00 30.00 999 GLY B O 1
ATOM 8127 N N . VAL B 1 212 ? -26.797 -76.244 196.628 1.00 30.00 1000 VAL B N 1
ATOM 8128 C CA . VAL B 1 212 ? -25.374 -76.006 196.864 1.00 30.00 1000 VAL B CA 1
ATOM 8129 C C . VAL B 1 212 ? -24.865 -76.654 198.149 1.00 30.00 1000 VAL B C 1
ATOM 8130 O O . VAL B 1 212 ? -25.447 -76.476 199.214 1.00 30.00 1000 VAL B O 1
ATOM 8134 N N . ASN B 1 213 ? -23.765 -77.392 198.024 1.00 30.00 1001 ASN B N 1
ATOM 8135 C CA . ASN B 1 213 ? -23.063 -78.014 199.148 1.00 30.00 1001 ASN B CA 1
ATOM 8136 C C . ASN B 1 213 ? -23.929 -78.937 199.993 1.00 30.00 1001 ASN B C 1
ATOM 8137 O O . ASN B 1 213 ? -24.172 -78.661 201.162 1.00 30.00 1001 ASN B O 1
ATOM 8142 N N . ASN B 1 214 ? -24.365 -80.048 199.405 1.00 30.00 1002 ASN B N 1
ATOM 8143 C CA . ASN B 1 214 ? -25.301 -80.972 200.047 1.00 30.00 1002 ASN B CA 1
ATOM 8144 C C . ASN B 1 214 ? -24.863 -82.430 200.117 1.00 30.00 1002 ASN B C 1
ATOM 8145 O O . ASN B 1 214 ? -25.475 -83.225 200.824 1.00 30.00 1002 ASN B O 1
ATOM 8150 N N . SER B 1 215 ? -23.814 -82.784 199.384 1.00 30.00 1003 SER B N 1
ATOM 8151 C CA . SER B 1 215 ? -23.504 -84.186 199.111 1.00 30.00 1003 SER B CA 1
ATOM 8152 C C . SER B 1 215 ? -23.124 -85.021 200.331 1.00 30.00 1003 SER B C 1
ATOM 8153 O O . SER B 1 215 ? -22.265 -84.632 201.118 1.00 30.00 1003 SER B O 1
ATOM 8156 N N . PRO B 1 216 ? -23.790 -86.177 200.488 1.00 30.00 1004 PRO B N 1
ATOM 8157 C CA . PRO B 1 216 ? -23.620 -87.155 201.569 1.00 30.00 1004 PRO B CA 1
ATOM 8158 C C . PRO B 1 216 ? -22.217 -87.754 201.722 1.00 30.00 1004 PRO B C 1
ATOM 8159 O O . PRO B 1 216 ? -21.828 -88.072 202.843 1.00 30.00 1004 PRO B O 1
ATOM 8163 N N . VAL B 1 217 ? -21.480 -87.928 200.630 1.00 30.00 1005 VAL B N 1
ATOM 8164 C CA . VAL B 1 217 ? -20.241 -88.706 200.685 1.00 30.00 1005 VAL B CA 1
ATOM 8165 C C . VAL B 1 217 ? -18.941 -87.947 200.411 1.00 30.00 1005 VAL B C 1
ATOM 8166 O O . VAL B 1 217 ? -18.929 -86.932 199.728 1.00 30.00 1005 VAL B O 1
ATOM 8170 N N . PHE B 1 218 ? -17.857 -88.481 200.966 1.00 30.00 1006 PHE B N 1
ATOM 8171 C CA . PHE B 1 218 ? -16.481 -88.025 200.755 1.00 30.00 1006 PHE B CA 1
ATOM 8172 C C . PHE B 1 218 ? -16.211 -86.544 200.989 1.00 30.00 1006 PHE B C 1
ATOM 8173 O O . PHE B 1 218 ? -15.365 -85.961 200.317 1.00 30.00 1006 PHE B O 1
ATOM 8181 N N . GLY B 1 219 ? -16.903 -85.938 201.942 1.00 30.00 1007 GLY B N 1
ATOM 8182 C CA . GLY B 1 219 ? -16.608 -84.566 202.308 1.00 30.00 1007 GLY B CA 1
ATOM 8183 C C . GLY B 1 219 ? -16.929 -83.566 201.218 1.00 30.00 1007 GLY B C 1
ATOM 8184 O O . GLY B 1 219 ? -16.318 -82.506 201.147 1.00 30.00 1007 GLY B O 1
ATOM 8185 N N . GLU B 1 220 ? -17.896 -83.892 200.369 1.00 30.00 1008 GLU B N 1
ATOM 8186 C CA . GLU B 1 220 ? -18.182 -83.077 199.196 1.00 30.00 1008 GLU B CA 1
ATOM 8187 C C . GLU B 1 220 ? -19.078 -81.885 199.496 1.00 30.00 1008 GLU B C 1
ATOM 8188 O O . GLU B 1 220 ? -19.404 -81.115 198.599 1.00 30.00 1008 GLU B O 1
ATOM 8194 N N . ASP B 1 221 ? -19.510 -81.752 200.744 1.00 30.00 1009 ASP B N 1
ATOM 8195 C CA . ASP B 1 221 ? -20.108 -80.502 201.190 1.00 30.00 1009 ASP B CA 1
ATOM 8196 C C . ASP B 1 221 ? -19.014 -79.566 201.695 1.00 30.00 1009 ASP B C 1
ATOM 8197 O O . ASP B 1 221 ? -18.618 -79.612 202.858 1.00 30.00 1009 ASP B O 1
ATOM 8202 N N . CYS B 1 222 ? -18.527 -78.708 200.812 1.00 30.00 1010 CYS B N 1
ATOM 8203 C CA . CYS B 1 222 ? -17.323 -77.949 201.099 1.00 30.00 1010 CYS B CA 1
ATOM 8204 C C . CYS B 1 222 ? -17.580 -76.881 202.151 1.00 30.00 1010 CYS B C 1
ATOM 8205 O O . CYS B 1 222 ? -17.548 -75.692 201.863 1.00 30.00 1010 CYS B O 1
ATOM 8208 N N . GLY B 1 223 ? -17.818 -77.330 203.380 1.00 30.00 1011 GLY B N 1
ATOM 8209 C CA . GLY B 1 223 ? -18.093 -76.452 204.500 1.00 30.00 1011 GLY B CA 1
ATOM 8210 C C . GLY B 1 223 ? -19.570 -76.318 204.812 1.00 30.00 1011 GLY B C 1
ATOM 8211 O O . GLY B 1 223 ? -19.945 -75.970 205.926 1.00 30.00 1011 GLY B O 1
ATOM 8212 N N . GLY B 1 224 ? -20.411 -76.626 203.834 1.00 30.00 1012 GLY B N 1
ATOM 8213 C CA . GLY B 1 224 ? -21.844 -76.522 204.012 1.00 30.00 1012 GLY B CA 1
ATOM 8214 C C . GLY B 1 224 ? -22.317 -75.089 204.103 1.00 30.00 1012 GLY B C 1
ATOM 8215 O O . GLY B 1 224 ? -22.225 -74.332 203.138 1.00 30.00 1012 GLY B O 1
ATOM 8216 N N . ASN B 1 225 ? -22.832 -74.717 205.270 1.00 30.00 1013 ASN B N 1
ATOM 8217 C CA . ASN B 1 225 ? -23.339 -73.373 205.504 1.00 30.00 1013 ASN B CA 1
ATOM 8218 C C . ASN B 1 225 ? -22.172 -72.445 205.862 1.00 30.00 1013 ASN B C 1
ATOM 8219 O O . ASN B 1 225 ? -22.338 -71.242 206.043 1.00 30.00 1013 ASN B O 1
ATOM 8224 N N . ASN B 1 226 ? -20.982 -73.028 205.937 1.00 30.00 1014 ASN B N 1
ATOM 8225 C CA . ASN B 1 226 ? -19.758 -72.290 206.209 1.00 30.00 1014 ASN B CA 1
ATOM 8226 C C . ASN B 1 226 ? -18.750 -72.609 205.111 1.00 30.00 1014 ASN B C 1
ATOM 8227 O O . ASN B 1 226 ? -17.755 -73.282 205.344 1.00 30.00 1014 ASN B O 1
ATOM 8232 N N . PRO B 1 227 ? -19.009 -72.089 203.905 1.00 30.00 1015 PRO B N 1
ATOM 8233 C CA . PRO B 1 227 ? -18.398 -72.476 202.631 1.00 30.00 1015 PRO B CA 1
ATOM 8234 C C . PRO B 1 227 ? -16.896 -72.240 202.529 1.00 30.00 1015 PRO B C 1
ATOM 8235 O O . PRO B 1 227 ? -16.365 -71.308 203.117 1.00 30.00 1015 PRO B O 1
ATOM 8239 N N . VAL B 1 228 ? -16.226 -73.116 201.790 1.00 30.00 1016 VAL B N 1
ATOM 8240 C CA . VAL B 1 228 ? -14.809 -72.985 201.471 1.00 30.00 1016 VAL B CA 1
ATOM 8241 C C . VAL B 1 228 ? -14.609 -73.435 200.028 1.00 30.00 1016 VAL B C 1
ATOM 8242 O O . VAL B 1 228 ? -15.480 -74.085 199.465 1.00 30.00 1016 VAL B O 1
ATOM 8246 N N . TYR B 1 229 ? -13.484 -73.084 199.417 1.00 30.00 1017 TYR B N 1
ATOM 8247 C CA . TYR B 1 229 ? -13.225 -73.514 198.045 1.00 30.00 1017 TYR B CA 1
ATOM 8248 C C . TYR B 1 229 ? -13.006 -75.017 197.897 1.00 30.00 1017 TYR B C 1
ATOM 8249 O O . TYR B 1 229 ? -12.236 -75.608 198.646 1.00 30.00 1017 TYR B O 1
ATOM 8258 N N . PRO B 1 230 ? -13.668 -75.633 196.902 1.00 30.00 1018 PRO B N 1
ATOM 8259 C CA . PRO B 1 230 ? -13.556 -77.058 196.592 1.00 30.00 1018 PRO B CA 1
ATOM 8260 C C . PRO B 1 230 ? -12.128 -77.473 196.275 1.00 30.00 1018 PRO B C 1
ATOM 8261 O O . PRO B 1 230 ? -11.747 -78.600 196.567 1.00 30.00 1018 PRO B O 1
ATOM 8265 N N . PHE B 1 231 ? -11.351 -76.584 195.673 1.00 30.00 1019 PHE B N 1
ATOM 8266 C CA . PHE B 1 231 ? -9.969 -76.902 195.362 1.00 30.00 1019 PHE B CA 1
ATOM 8267 C C . PHE B 1 231 ? -8.988 -76.301 196.363 1.00 30.00 1019 PHE B C 1
ATOM 8268 O O . PHE B 1 231 ? -8.213 -77.019 196.974 1.00 30.00 1019 PHE B O 1
ATOM 8276 N N . GLY B 1 232 ? -9.023 -74.994 196.555 1.00 30.00 1020 GLY B N 1
ATOM 8277 C CA . GLY B 1 232 ? -8.087 -74.381 197.476 1.00 30.00 1020 GLY B CA 1
ATOM 8278 C C . GLY B 1 232 ? -8.316 -74.722 198.936 1.00 30.00 1020 GLY B C 1
ATOM 8279 O O . GLY B 1 232 ? -7.366 -74.908 199.689 1.00 30.00 1020 GLY B O 1
ATOM 8280 N N . GLY B 1 233 ? -9.576 -74.829 199.334 1.00 30.00 1021 GLY B N 1
ATOM 8281 C CA . GLY B 1 233 ? -9.901 -75.129 200.711 1.00 30.00 1021 GLY B CA 1
ATOM 8282 C C . GLY B 1 233 ? -9.894 -73.908 201.601 1.00 30.00 1021 GLY B C 1
ATOM 8283 O O . GLY B 1 233 ? -10.044 -74.011 202.816 1.00 30.00 1021 GLY B O 1
ATOM 8284 N N . GLY B 1 234 ? -9.703 -72.745 200.997 1.00 30.00 1022 GLY B N 1
ATOM 8285 C CA . GLY B 1 234 ? -9.669 -71.517 201.755 1.00 30.00 1022 GLY B CA 1
ATOM 8286 C C . GLY B 1 234 ? -10.957 -70.730 201.671 1.00 30.00 1022 GLY B C 1
ATOM 8287 O O . GLY B 1 234 ? -12.026 -71.269 201.420 1.00 30.00 1022 GLY B O 1
ATOM 8288 N N . THR B 1 235 ? -10.837 -69.430 201.880 1.00 30.00 1023 THR B N 1
ATOM 8289 C CA . THR B 1 235 ? -11.946 -68.511 201.726 1.00 30.00 1023 THR B CA 1
ATOM 8290 C C . THR B 1 235 ? -11.376 -67.234 201.141 1.00 30.00 1023 THR B C 1
ATOM 8291 O O . THR B 1 235 ? -10.218 -66.908 201.380 1.00 30.00 1023 THR B O 1
ATOM 8295 N N . GLY B 1 236 ? -12.165 -66.522 200.352 1.00 30.00 1024 GLY B N 1
ATOM 8296 C CA . GLY B 1 236 ? -11.677 -65.319 199.715 1.00 30.00 1024 GLY B CA 1
ATOM 8297 C C . GLY B 1 236 ? -11.928 -64.089 200.556 1.00 30.00 1024 GLY B C 1
ATOM 8298 O O . GLY B 1 236 ? -12.123 -64.165 201.766 1.00 30.00 1024 GLY B O 1
ATOM 8299 N N . ALA B 1 237 ? -11.891 -62.943 199.898 1.00 30.00 1025 ALA B N 1
ATOM 8300 C CA . ALA B 1 237 ? -12.277 -61.686 200.500 1.00 30.00 1025 ALA B CA 1
ATOM 8301 C C . ALA B 1 237 ? -12.821 -60.811 199.391 1.00 30.00 1025 ALA B C 1
ATOM 8302 O O . ALA B 1 237 ? -12.356 -60.891 198.265 1.00 30.00 1025 ALA B O 1
ATOM 8304 N N . ILE B 1 238 ? -13.810 -59.984 199.695 1.00 30.00 1026 ILE B N 1
ATOM 8305 C CA . ILE B 1 238 ? -14.321 -59.051 198.706 1.00 30.00 1026 ILE B CA 1
ATOM 8306 C C . ILE B 1 238 ? -14.602 -57.700 199.364 1.00 30.00 1026 ILE B C 1
ATOM 8307 O O . ILE B 1 238 ? -15.181 -57.635 200.447 1.00 30.00 1026 ILE B O 1
ATOM 8312 N N . ALA B 1 239 ? -14.169 -56.624 198.713 1.00 30.00 1027 ALA B N 1
ATOM 8313 C CA . ALA B 1 239 ? -14.364 -55.287 199.263 1.00 30.00 1027 ALA B CA 1
ATOM 8314 C C . ALA B 1 239 ? -14.831 -54.312 198.190 1.00 30.00 1027 ALA B C 1
ATOM 8315 O O . ALA B 1 239 ? -14.390 -54.381 197.047 1.00 30.00 1027 ALA B O 1
ATOM 8317 N N . PHE B 1 240 ? -15.721 -53.402 198.576 1.00 30.00 1028 PHE B N 1
ATOM 8318 C CA . PHE B 1 240 ? -16.331 -52.456 197.644 1.00 30.00 1028 PHE B CA 1
ATOM 8319 C C . PHE B 1 240 ? -15.832 -51.052 197.954 1.00 30.00 1028 PHE B C 1
ATOM 8320 O O . PHE B 1 240 ? -15.514 -50.741 199.098 1.00 30.00 1028 PHE B O 1
ATOM 8328 N N . HIS B 1 241 ? -15.760 -50.208 196.934 1.00 30.00 1029 HIS B N 1
ATOM 8329 C CA . HIS B 1 241 ? -15.097 -48.917 197.048 1.00 30.00 1029 HIS B CA 1
ATOM 8330 C C . HIS B 1 241 ? -15.755 -47.890 196.141 1.00 30.00 1029 HIS B C 1
ATOM 8331 O O . HIS B 1 241 ? -16.340 -48.244 195.126 1.00 30.00 1029 HIS B O 1
ATOM 8338 N N . VAL B 1 242 ? -15.666 -46.615 196.501 1.00 30.00 1030 VAL B N 1
ATOM 8339 C CA . VAL B 1 242 ? -16.159 -45.560 195.622 1.00 30.00 1030 VAL B CA 1
ATOM 8340 C C . VAL B 1 242 ? -15.016 -44.981 194.800 1.00 30.00 1030 VAL B C 1
ATOM 8341 O O . VAL B 1 242 ? -15.188 -44.613 193.644 1.00 30.00 1030 VAL B O 1
ATOM 8345 N N . THR B 1 243 ? -13.834 -44.942 195.399 1.00 30.00 1031 THR B N 1
ATOM 8346 C CA . THR B 1 243 ? -12.640 -44.476 194.717 1.00 30.00 1031 THR B CA 1
ATOM 8347 C C . THR B 1 243 ? -11.464 -45.402 194.989 1.00 30.00 1031 THR B C 1
ATOM 8348 O O . THR B 1 243 ? -11.452 -46.148 195.965 1.00 30.00 1031 THR B O 1
ATOM 8352 N N . LEU B 1 244 ? -10.479 -45.336 194.108 1.00 30.00 1032 LEU B N 1
ATOM 8353 C CA . LEU B 1 244 ? -9.302 -46.180 194.188 1.00 30.00 1032 LEU B CA 1
ATOM 8354 C C . LEU B 1 244 ? -8.407 -45.839 195.377 1.00 30.00 1032 LEU B C 1
ATOM 8355 O O . LEU B 1 244 ? -7.613 -46.666 195.819 1.00 30.00 1032 LEU B O 1
ATOM 8360 N N . GLN B 1 245 ? -8.542 -44.630 195.910 1.00 30.00 1033 GLN B N 1
ATOM 8361 C CA . GLN B 1 245 ? -7.665 -44.171 196.984 1.00 30.00 1033 GLN B CA 1
ATOM 8362 C C . GLN B 1 245 ? -7.837 -44.920 198.301 1.00 30.00 1033 GLN B C 1
ATOM 8363 O O . GLN B 1 245 ? -6.951 -44.898 199.149 1.00 30.00 1033 GLN B O 1
ATOM 8369 N N . THR B 1 246 ? -8.990 -45.550 198.489 1.00 30.00 1034 THR B N 1
ATOM 8370 C CA . THR B 1 246 ? -9.245 -46.283 199.722 1.00 30.00 1034 THR B CA 1
ATOM 8371 C C . THR B 1 246 ? -8.769 -47.742 199.615 1.00 30.00 1034 THR B C 1
ATOM 8372 O O . THR B 1 246 ? -8.665 -48.446 200.616 1.00 30.00 1034 THR B O 1
ATOM 8376 N N . VAL B 1 247 ? -8.451 -48.184 198.402 1.00 30.00 1035 VAL B N 1
ATOM 8377 C CA . VAL B 1 247 ? -7.943 -49.539 198.191 1.00 30.00 1035 VAL B CA 1
ATOM 8378 C C . VAL B 1 247 ? -6.567 -49.695 198.826 1.00 30.00 1035 VAL B C 1
ATOM 8379 O O . VAL B 1 247 ? -5.680 -48.878 198.586 1.00 30.00 1035 VAL B O 1
ATOM 8383 N N . PRO B 1 248 ? -6.375 -50.758 199.627 1.00 30.00 1036 PRO B N 1
ATOM 8384 C CA . PRO B 1 248 ? -5.093 -50.944 200.317 1.00 30.00 1036 PRO B CA 1
ATOM 8385 C C . PRO B 1 248 ? -3.927 -51.089 199.343 1.00 30.00 1036 PRO B C 1
ATOM 8386 O O . PRO B 1 248 ? -4.072 -51.687 198.286 1.00 30.00 1036 PRO B O 1
ATOM 8390 N N . ASP B 1 249 ? -2.779 -50.530 199.711 1.00 30.00 1037 ASP B N 1
ATOM 8391 C CA . ASP B 1 249 ? -1.665 -50.334 198.784 1.00 30.00 1037 ASP B CA 1
ATOM 8392 C C . ASP B 1 249 ? -1.090 -51.634 198.253 1.00 30.00 1037 ASP B C 1
ATOM 8393 O O . ASP B 1 249 ? -0.484 -51.664 197.184 1.00 30.00 1037 ASP B O 1
ATOM 8398 N N . GLU B 1 250 ? -1.267 -52.703 199.019 1.00 30.00 1038 GLU B N 1
ATOM 8399 C CA . GLU B 1 250 ? -0.768 -54.012 198.640 1.00 30.00 1038 GLU B CA 1
ATOM 8400 C C . GLU B 1 250 ? -1.460 -54.535 197.383 1.00 30.00 1038 GLU B C 1
ATOM 8401 O O . GLU B 1 250 ? -0.890 -55.337 196.649 1.00 30.00 1038 GLU B O 1
ATOM 8407 N N . ARG B 1 251 ? -2.686 -54.081 197.131 1.00 30.00 1039 ARG B N 1
ATOM 8408 C CA . ARG B 1 251 ? -3.419 -54.576 195.975 1.00 30.00 1039 ARG B CA 1
ATOM 8409 C C . ARG B 1 251 ? -4.213 -53.540 195.176 1.00 30.00 1039 ARG B C 1
ATOM 8410 O O . ARG B 1 251 ? -5.331 -53.802 194.754 1.00 30.00 1039 ARG B O 1
ATOM 8418 N N . LYS B 1 252 ? -3.620 -52.376 194.941 1.00 30.00 1040 LYS B N 1
ATOM 8419 C CA . LYS B 1 252 ? -4.257 -51.368 194.104 1.00 30.00 1040 LYS B CA 1
ATOM 8420 C C . LYS B 1 252 ? -4.089 -51.661 192.624 1.00 30.00 1040 LYS B C 1
ATOM 8421 O O . LYS B 1 252 ? -4.764 -51.079 191.786 1.00 30.00 1040 LYS B O 1
ATOM 8427 N N . SER B 1 253 ? -3.170 -52.559 192.302 1.00 30.00 1041 SER B N 1
ATOM 8428 C CA . SER B 1 253 ? -2.877 -52.884 190.913 1.00 30.00 1041 SER B CA 1
ATOM 8429 C C . SER B 1 253 ? -3.841 -53.914 190.336 1.00 30.00 1041 SER B C 1
ATOM 8430 O O . SER B 1 253 ? -3.816 -54.194 189.147 1.00 30.00 1041 SER B O 1
ATOM 8433 N N . TYR B 1 254 ? -4.691 -54.472 191.191 1.00 30.00 1042 TYR B N 1
ATOM 8434 C CA . TYR B 1 254 ? -5.578 -55.556 190.794 1.00 30.00 1042 TYR B CA 1
ATOM 8435 C C . TYR B 1 254 ? -7.054 -55.165 190.701 1.00 30.00 1042 TYR B C 1
ATOM 8436 O O . TYR B 1 254 ? -7.896 -56.008 190.416 1.00 30.00 1042 TYR B O 1
ATOM 8445 N N . ALA B 1 255 ? -7.368 -53.898 190.943 1.00 30.00 1043 ALA B N 1
ATOM 8446 C CA . ALA B 1 255 ? -8.755 -53.461 191.090 1.00 30.00 1043 ALA B CA 1
ATOM 8447 C C . ALA B 1 255 ? -9.530 -53.391 189.773 1.00 30.00 1043 ALA B C 1
ATOM 8448 O O . ALA B 1 255 ? -8.950 -53.189 188.711 1.00 30.00 1043 ALA B O 1
ATOM 8450 N N . ILE B 1 256 ? -10.847 -53.560 189.858 1.00 30.00 1044 ILE B N 1
ATOM 8451 C CA . ILE B 1 256 ? -11.705 -53.562 188.677 1.00 30.00 1044 ILE B CA 1
ATOM 8452 C C . ILE B 1 256 ? -12.861 -52.567 188.800 1.00 30.00 1044 ILE B C 1
ATOM 8453 O O . ILE B 1 256 ? -13.643 -52.630 189.739 1.00 30.00 1044 ILE B O 1
ATOM 8458 N N . PHE B 1 257 ? -12.934 -51.624 187.869 1.00 30.00 1045 PHE B N 1
ATOM 8459 C CA . PHE B 1 257 ? -14.085 -50.742 187.765 1.00 30.00 1045 PHE B CA 1
ATOM 8460 C C . PHE B 1 257 ? -15.312 -51.476 187.258 1.00 30.00 1045 PHE B C 1
ATOM 8461 O O . PHE B 1 257 ? -15.225 -52.288 186.349 1.00 30.00 1045 PHE B O 1
ATOM 8469 N N . VAL B 1 258 ? -16.464 -51.179 187.841 1.00 30.00 1046 VAL B N 1
ATOM 8470 C CA . VAL B 1 258 ? -17.697 -51.818 187.418 1.00 30.00 1046 VAL B CA 1
ATOM 8471 C C . VAL B 1 258 ? -18.480 -50.836 186.568 1.00 30.00 1046 VAL B C 1
ATOM 8472 O O . VAL B 1 258 ? -18.948 -49.830 187.074 1.00 30.00 1046 VAL B O 1
ATOM 8476 N N . PRO B 1 259 ? -18.618 -51.119 185.267 1.00 30.00 1047 PRO B N 1
ATOM 8477 C CA . PRO B 1 259 ? -19.318 -50.203 184.362 1.00 30.00 1047 PRO B CA 1
ATOM 8478 C C . PRO B 1 259 ? -20.788 -50.017 184.720 1.00 30.00 1047 PRO B C 1
ATOM 8479 O O . PRO B 1 259 ? -21.428 -50.957 185.180 1.00 30.00 1047 PRO B O 1
ATOM 8483 N N . PRO B 1 260 ? -21.323 -48.806 184.515 1.00 30.00 1048 PRO B N 1
ATOM 8484 C CA . PRO B 1 260 ? -22.730 -48.560 184.838 1.00 30.00 1048 PRO B CA 1
ATOM 8485 C C . PRO B 1 260 ? -23.705 -48.896 183.707 1.00 30.00 1048 PRO B C 1
ATOM 8486 O O . PRO B 1 260 ? -24.895 -48.656 183.875 1.00 30.00 1048 PRO B O 1
ATOM 8490 N N . ALA B 1 261 ? -23.222 -49.410 182.579 1.00 30.00 1049 ALA B N 1
ATOM 8491 C CA . ALA B 1 261 ? -24.118 -49.861 181.512 1.00 30.00 1049 ALA B CA 1
ATOM 8492 C C . ALA B 1 261 ? -24.948 -51.046 181.974 1.00 30.00 1049 ALA B C 1
ATOM 8493 O O . ALA B 1 261 ? -26.101 -51.205 181.580 1.00 30.00 1049 ALA B O 1
ATOM 8495 N N . ILE B 1 262 ? -24.342 -51.882 182.806 1.00 30.00 1050 ILE B N 1
ATOM 8496 C CA . ILE B 1 262 ? -25.075 -52.867 183.571 1.00 30.00 1050 ILE B CA 1
ATOM 8497 C C . ILE B 1 262 ? -25.580 -52.106 184.774 1.00 30.00 1050 ILE B C 1
ATOM 8498 O O . ILE B 1 262 ? -25.140 -50.988 184.997 1.00 30.00 1050 ILE B O 1
ATOM 8503 N N . LEU B 1 263 ? -26.513 -52.679 185.522 1.00 30.00 1051 LEU B N 1
ATOM 8504 C CA . LEU B 1 263 ? -27.101 -52.041 186.707 1.00 30.00 1051 LEU B CA 1
ATOM 8505 C C . LEU B 1 263 ? -28.101 -50.953 186.323 1.00 30.00 1051 LEU B C 1
ATOM 8506 O O . LEU B 1 263 ? -28.509 -50.161 187.160 1.00 30.00 1051 LEU B O 1
ATOM 8511 N N . GLN B 1 264 ? -28.481 -50.902 185.054 1.00 30.00 1052 GLN B N 1
ATOM 8512 C CA . GLN B 1 264 ? -29.473 -49.930 184.596 1.00 30.00 1052 GLN B CA 1
ATOM 8513 C C . GLN B 1 264 ? -30.923 -50.352 184.766 1.00 30.00 1052 GLN B C 1
ATOM 8514 O O . GLN B 1 264 ? -31.829 -49.578 184.496 1.00 30.00 1052 GLN B O 1
ATOM 8520 N N . ALA B 1 265 ? -31.153 -51.584 185.189 1.00 30.00 1053 ALA B N 1
ATOM 8521 C CA . ALA B 1 265 ? -32.510 -52.072 185.374 1.00 30.00 1053 ALA B CA 1
ATOM 8522 C C . ALA B 1 265 ? -33.154 -51.497 186.637 1.00 30.00 1053 ALA B C 1
ATOM 8523 O O . ALA B 1 265 ? -32.463 -51.141 187.583 1.00 30.00 1053 ALA B O 1
ATOM 8525 N N . THR B 1 266 ? -34.481 -51.409 186.636 1.00 30.00 1054 THR B N 1
ATOM 8526 C CA . THR B 1 266 ? -35.234 -51.021 187.825 1.00 30.00 1054 THR B CA 1
ATOM 8527 C C . THR B 1 266 ? -35.053 -52.030 188.957 1.00 30.00 1054 THR B C 1
ATOM 8528 O O . THR B 1 266 ? -35.079 -51.672 190.130 1.00 30.00 1054 THR B O 1
ATOM 8532 N N . SER B 1 267 ? -34.855 -53.293 188.596 1.00 30.00 1055 SER B N 1
ATOM 8533 C CA . SER B 1 267 ? -34.671 -54.361 189.574 1.00 30.00 1055 SER B CA 1
ATOM 8534 C C . SER B 1 267 ? -33.462 -55.206 189.216 1.00 30.00 1055 SER B C 1
ATOM 8535 O O . SER B 1 267 ? -32.858 -55.012 188.167 1.00 30.00 1055 SER B O 1
ATOM 8538 N N . ASP B 1 268 ? -33.112 -56.134 190.098 1.00 30.00 1056 ASP B N 1
ATOM 8539 C CA . ASP B 1 268 ? -32.070 -57.122 189.833 1.00 30.00 1056 ASP B CA 1
ATOM 8540 C C . ASP B 1 268 ? -30.700 -56.504 189.544 1.00 30.00 1056 ASP B C 1
ATOM 8541 O O . ASP B 1 268 ? -29.914 -57.074 188.795 1.00 30.00 1056 ASP B O 1
ATOM 8546 N N . ALA B 1 269 ? -30.422 -55.340 190.116 1.00 30.00 1057 ALA B N 1
ATOM 8547 C CA . ALA B 1 269 ? -29.136 -54.693 189.882 1.00 30.00 1057 ALA B CA 1
ATOM 8548 C C . ALA B 1 269 ? -28.086 -55.143 190.896 1.00 30.00 1057 ALA B C 1
ATOM 8549 O O . ALA B 1 269 ? -26.931 -55.368 190.543 1.00 30.00 1057 ALA B O 1
ATOM 8551 N N . ASN B 1 270 ? -28.484 -55.308 192.152 1.00 30.00 1058 ASN B N 1
ATOM 8552 C CA . ASN B 1 270 ? -27.567 -55.828 193.152 1.00 30.00 1058 ASN B CA 1
ATOM 8553 C C . ASN B 1 270 ? -27.178 -57.264 192.817 1.00 30.00 1058 ASN B C 1
ATOM 8554 O O . ASN B 1 270 ? -26.044 -57.713 193.061 1.00 30.00 1058 ASN B O 1
ATOM 8559 N N . GLU B 1 271 ? -28.130 -57.970 192.219 1.00 30.00 1059 GLU B N 1
ATOM 8560 C CA . GLU B 1 271 ? -27.904 -59.307 191.715 1.00 30.00 1059 GLU B CA 1
ATOM 8561 C C . GLU B 1 271 ? -26.931 -59.285 190.545 1.00 30.00 1059 GLU B C 1
ATOM 8562 O O . GLU B 1 271 ? -26.091 -60.171 190.410 1.00 30.00 1059 GLU B O 1
ATOM 8568 N N . ALA B 1 272 ? -27.025 -58.251 189.713 1.00 30.00 1060 ALA B N 1
ATOM 8569 C CA . ALA B 1 272 ? -26.096 -58.073 188.603 1.00 30.00 1060 ALA B CA 1
ATOM 8570 C C . ALA B 1 272 ? -24.694 -57.830 189.121 1.00 30.00 1060 ALA B C 1
ATOM 8571 O O . ALA B 1 272 ? -23.704 -58.210 188.495 1.00 30.00 1060 ALA B O 1
ATOM 8573 N N . LEU B 1 273 ? -24.616 -57.189 190.277 1.00 30.00 1061 LEU B N 1
ATOM 8574 C CA . LEU B 1 273 ? -23.332 -56.926 190.892 1.00 30.00 1061 LEU B CA 1
ATOM 8575 C C . LEU B 1 273 ? -22.726 -58.223 191.389 1.00 30.00 1061 LEU B C 1
ATOM 8576 O O . LEU B 1 273 ? -21.536 -58.481 191.188 1.00 30.00 1061 LEU B O 1
ATOM 8581 N N . ALA B 1 274 ? -23.545 -59.059 192.020 1.00 30.00 1062 ALA B N 1
ATOM 8582 C CA . ALA B 1 274 ? -23.057 -60.357 192.487 1.00 30.00 1062 ALA B CA 1
ATOM 8583 C C . ALA B 1 274 ? -22.613 -61.246 191.332 1.00 30.00 1062 ALA B C 1
ATOM 8584 O O . ALA B 1 274 ? -21.652 -62.013 191.434 1.00 30.00 1062 ALA B O 1
ATOM 8586 N N . LEU B 1 275 ? -23.315 -61.133 190.222 1.00 30.00 1063 LEU B N 1
ATOM 8587 C CA . LEU B 1 275 ? -23.035 -61.976 189.081 1.00 30.00 1063 LEU B CA 1
ATOM 8588 C C . LEU B 1 275 ? -21.731 -61.540 188.417 1.00 30.00 1063 LEU B C 1
ATOM 8589 O O . LEU B 1 275 ? -20.891 -62.370 188.041 1.00 30.00 1063 LEU B O 1
ATOM 8594 N N . PHE B 1 276 ? -21.547 -60.229 188.300 1.00 30.00 1064 PHE B N 1
ATOM 8595 C CA . PHE B 1 276 ? -20.303 -59.693 187.769 1.00 30.00 1064 PHE B CA 1
ATOM 8596 C C . PHE B 1 276 ? -19.137 -60.023 188.679 1.00 30.00 1064 PHE B C 1
ATOM 8597 O O . PHE B 1 276 ? -18.016 -60.196 188.215 1.00 30.00 1064 PHE B O 1
ATOM 8605 N N . ALA B 1 277 ? -19.388 -60.081 189.980 1.00 30.00 1065 ALA B N 1
ATOM 8606 C CA . ALA B 1 277 ? -18.347 -60.508 190.899 1.00 30.00 1065 ALA B CA 1
ATOM 8607 C C . ALA B 1 277 ? -17.997 -61.972 190.691 1.00 30.00 1065 ALA B C 1
ATOM 8608 O O . ALA B 1 277 ? -16.843 -62.359 190.830 1.00 30.00 1065 ALA B O 1
ATOM 8610 N N . LEU B 1 278 ? -18.995 -62.783 190.356 1.00 30.00 1066 LEU B N 1
ATOM 8611 C CA . LEU B 1 278 ? -18.766 -64.197 190.056 1.00 30.00 1066 LEU B CA 1
ATOM 8612 C C . LEU B 1 278 ? -18.006 -64.442 188.768 1.00 30.00 1066 LEU B C 1
ATOM 8613 O O . LEU B 1 278 ? -17.280 -65.423 188.656 1.00 30.00 1066 LEU B O 1
ATOM 8618 N N . SER B 1 279 ? -18.142 -63.551 187.798 1.00 30.00 1067 SER B N 1
ATOM 8619 C CA . SER B 1 279 ? -17.533 -63.808 186.501 1.00 30.00 1067 SER B CA 1
ATOM 8620 C C . SER B 1 279 ? -16.056 -63.425 186.439 1.00 30.00 1067 SER B C 1
ATOM 8621 O O . SER B 1 279 ? -15.418 -63.594 185.405 1.00 30.00 1067 SER B O 1
ATOM 8624 N N . MET B 1 280 ? -15.511 -62.901 187.529 1.00 30.00 1068 MET B N 1
ATOM 8625 C CA . MET B 1 280 ? -14.102 -62.524 187.547 1.00 30.00 1068 MET B CA 1
ATOM 8626 C C . MET B 1 280 ? -13.323 -63.048 188.741 1.00 30.00 1068 MET B C 1
ATOM 8627 O O . MET B 1 280 ? -12.182 -62.663 188.953 1.00 30.00 1068 MET B O 1
ATOM 8632 N N . SER B 1 281 ? -13.930 -63.934 189.514 1.00 30.00 1069 SER B N 1
ATOM 8633 C CA . SER B 1 281 ? -13.209 -64.608 190.580 1.00 30.00 1069 SER B CA 1
ATOM 8634 C C . SER B 1 281 ? -12.996 -66.068 190.201 1.00 30.00 1069 SER B C 1
ATOM 8635 O O . SER B 1 281 ? -13.303 -66.471 189.087 1.00 30.00 1069 SER B O 1
ATOM 8638 N N . GLU B 1 282 ? -12.464 -66.847 191.138 1.00 30.00 1070 GLU B N 1
ATOM 8639 C CA . GLU B 1 282 ? -12.175 -68.263 190.917 1.00 30.00 1070 GLU B CA 1
ATOM 8640 C C . GLU B 1 282 ? -13.428 -69.135 190.793 1.00 30.00 1070 GLU B C 1
ATOM 8641 O O . GLU B 1 282 ? -14.455 -68.858 191.413 1.00 30.00 1070 GLU B O 1
ATOM 8647 N N . TRP B 1 283 ? -13.326 -70.190 189.989 1.00 30.00 1071 TRP B N 1
ATOM 8648 C CA . TRP B 1 283 ? -14.416 -71.145 189.807 1.00 30.00 1071 TRP B CA 1
ATOM 8649 C C . TRP B 1 283 ? -13.913 -72.565 190.052 1.00 30.00 1071 TRP B C 1
ATOM 8650 O O . TRP B 1 283 ? -12.773 -72.869 189.732 1.00 30.00 1071 TRP B O 1
ATOM 8661 N N . PRO B 1 284 ? -14.755 -73.448 190.607 1.00 30.00 1072 PRO B N 1
ATOM 8662 C CA . PRO B 1 284 ? -16.047 -73.270 191.276 1.00 30.00 1072 PRO B CA 1
ATOM 8663 C C . PRO B 1 284 ? -15.908 -72.521 192.591 1.00 30.00 1072 PRO B C 1
ATOM 8664 O O . PRO B 1 284 ? -14.877 -72.654 193.236 1.00 30.00 1072 PRO B O 1
ATOM 8668 N N . HIS B 1 285 ? -16.915 -71.757 192.989 1.00 30.00 1073 HIS B N 1
ATOM 8669 C CA . HIS B 1 285 ? -16.914 -71.181 194.325 1.00 30.00 1073 HIS B CA 1
ATOM 8670 C C . HIS B 1 285 ? -17.607 -72.114 195.306 1.00 30.00 1073 HIS B C 1
ATOM 8671 O O . HIS B 1 285 ? -17.494 -71.951 196.516 1.00 30.00 1073 HIS B O 1
ATOM 8678 N N . ALA B 1 286 ? -18.316 -73.101 194.767 1.00 30.00 1074 ALA B N 1
ATOM 8679 C CA . ALA B 1 286 ? -19.011 -74.111 195.557 1.00 30.00 1074 ALA B CA 1
ATOM 8680 C C . ALA B 1 286 ? -19.331 -75.310 194.683 1.00 30.00 1074 ALA B C 1
ATOM 8681 O O . ALA B 1 286 ? -19.283 -75.214 193.464 1.00 30.00 1074 ALA B O 1
ATOM 8683 N N . LEU B 1 287 ? -19.642 -76.445 195.300 1.00 30.00 1075 LEU B N 1
ATOM 8684 C CA . LEU B 1 287 ? -20.174 -77.572 194.544 1.00 30.00 1075 LEU B CA 1
ATOM 8685 C C . LEU B 1 287 ? -21.698 -77.503 194.479 1.00 30.00 1075 LEU B C 1
ATOM 8686 O O . LEU B 1 287 ? -22.374 -77.613 195.495 1.00 30.00 1075 LEU B O 1
ATOM 8691 N N . TYR B 1 288 ? -22.226 -77.295 193.281 1.00 30.00 1076 TYR B N 1
ATOM 8692 C CA . TYR B 1 288 ? -23.660 -77.375 193.030 1.00 30.00 1076 TYR B CA 1
ATOM 8693 C C . TYR B 1 288 ? -24.150 -78.814 192.984 1.00 30.00 1076 TYR B C 1
ATOM 8694 O O . TYR B 1 288 ? -23.383 -79.731 192.734 1.00 30.00 1076 TYR B O 1
ATOM 8703 N N . THR B 1 289 ? -25.438 -79.004 193.235 1.00 30.00 1077 THR B N 1
ATOM 8704 C CA . THR B 1 289 ? -26.009 -80.338 193.328 1.00 30.00 1077 THR B CA 1
ATOM 8705 C C . THR B 1 289 ? -27.373 -80.412 192.669 1.00 30.00 1077 THR B C 1
ATOM 8706 O O . THR B 1 289 ? -28.244 -79.611 192.968 1.00 30.00 1077 THR B O 1
ATOM 8710 N N . VAL B 1 290 ? -27.562 -81.368 191.766 1.00 30.00 1078 VAL B N 1
ATOM 8711 C CA . VAL B 1 290 ? -28.881 -81.593 191.183 1.00 30.00 1078 VAL B CA 1
ATOM 8712 C C . VAL B 1 290 ? -29.581 -82.725 191.912 1.00 30.00 1078 VAL B C 1
ATOM 8713 O O . VAL B 1 290 ? -29.023 -83.797 192.078 1.00 30.00 1078 VAL B O 1
ATOM 8717 N N . THR B 1 291 ? -30.807 -82.483 192.352 1.00 30.00 1079 THR B N 1
ATOM 8718 C CA . THR B 1 291 ? -31.568 -83.505 193.056 1.00 30.00 1079 THR B CA 1
ATOM 8719 C C . THR B 1 291 ? -32.858 -83.821 192.314 1.00 30.00 1079 THR B C 1
ATOM 8720 O O . THR B 1 291 ? -33.656 -82.925 192.045 1.00 30.00 1079 THR B O 1
ATOM 8724 N N . LYS B 1 292 ? -33.074 -85.091 191.989 1.00 30.00 1080 LYS B N 1
ATOM 8725 C CA . LYS B 1 292 ? -34.258 -85.455 191.212 1.00 30.00 1080 LYS B CA 1
ATOM 8726 C C . LYS B 1 292 ? -35.007 -86.636 191.798 1.00 30.00 1080 LYS B C 1
ATOM 8727 O O . LYS B 1 292 ? -34.397 -87.609 192.208 1.00 30.00 1080 LYS B O 1
ATOM 8733 N N . GLN B 1 293 ? -36.332 -86.555 191.832 1.00 30.00 1081 GLN B N 1
ATOM 8734 C CA . GLN B 1 293 ? -37.134 -87.706 192.223 1.00 30.00 1081 GLN B CA 1
ATOM 8735 C C . GLN B 1 293 ? -36.993 -88.826 191.209 1.00 30.00 1081 GLN B C 1
ATOM 8736 O O . GLN B 1 293 ? -37.087 -88.600 190.010 1.00 30.00 1081 GLN B O 1
ATOM 8742 N N . THR B 1 294 ? -36.811 -90.043 191.706 1.00 30.00 1082 THR B N 1
ATOM 8743 C CA . THR B 1 294 ? -36.601 -91.203 190.855 1.00 30.00 1082 THR B CA 1
ATOM 8744 C C . THR B 1 294 ? -37.204 -92.434 191.481 1.00 30.00 1082 THR B C 1
ATOM 8745 O O . THR B 1 294 ? -37.541 -92.449 192.664 1.00 30.00 1082 THR B O 1
ATOM 8749 N N . THR B 1 295 ? -37.311 -93.478 190.677 1.00 30.00 1083 THR B N 1
ATOM 8750 C CA . THR B 1 295 ? -37.927 -94.706 191.118 1.00 30.00 1083 THR B CA 1
ATOM 8751 C C . THR B 1 295 ? -37.235 -95.917 190.520 1.00 30.00 1083 THR B C 1
ATOM 8752 O O . THR B 1 295 ? -36.429 -95.798 189.605 1.00 30.00 1083 THR B O 1
ATOM 8756 N N . ASP B 1 296 ? -37.552 -97.079 191.063 1.00 30.00 1084 ASP B N 1
ATOM 8757 C CA . ASP B 1 296 ? -36.967 -98.335 190.633 1.00 30.00 1084 ASP B CA 1
ATOM 8758 C C . ASP B 1 296 ? -37.544 -98.750 189.274 1.00 30.00 1084 ASP B C 1
ATOM 8759 O O . ASP B 1 296 ? -38.475 -98.118 188.779 1.00 30.00 1084 ASP B O 1
ATOM 8764 N N . LEU B 1 297 ? -36.974 -99.782 188.658 1.00 30.00 1085 LEU B N 1
ATOM 8765 C CA . LEU B 1 297 ? -37.392 -100.215 187.326 1.00 30.00 1085 LEU B CA 1
ATOM 8766 C C . LEU B 1 297 ? -38.855 -100.632 187.286 1.00 30.00 1085 LEU B C 1
ATOM 8767 O O . LEU B 1 297 ? -39.529 -100.451 186.278 1.00 30.00 1085 LEU B O 1
ATOM 8772 N N . ALA B 1 298 ? -39.345 -101.186 188.389 1.00 30.00 1086 ALA B N 1
ATOM 8773 C CA . ALA B 1 298 ? -40.750 -101.556 188.489 1.00 30.00 1086 ALA B CA 1
ATOM 8774 C C . ALA B 1 298 ? -41.618 -100.351 188.826 1.00 30.00 1086 ALA B C 1
ATOM 8775 O O . ALA B 1 298 ? -42.840 -100.416 188.744 1.00 30.00 1086 ALA B O 1
ATOM 8777 N N . GLY B 1 299 ? -40.977 -99.246 189.193 1.00 30.00 1087 GLY B N 1
ATOM 8778 C CA . GLY B 1 299 ? -41.692 -98.050 189.595 1.00 30.00 1087 GLY B CA 1
ATOM 8779 C C . GLY B 1 299 ? -42.176 -98.086 191.030 1.00 30.00 1087 GLY B C 1
ATOM 8780 O O . GLY B 1 299 ? -42.984 -97.259 191.442 1.00 30.00 1087 GLY B O 1
ATOM 8781 N N . ALA B 1 300 ? -41.672 -99.046 191.798 1.00 30.00 1088 ALA B N 1
ATOM 8782 C CA . ALA B 1 300 ? -42.106 -99.229 193.175 1.00 30.00 1088 ALA B CA 1
ATOM 8783 C C . ALA B 1 300 ? -41.435 -98.243 194.121 1.00 30.00 1088 ALA B C 1
ATOM 8784 O O . ALA B 1 300 ? -42.053 -97.275 194.558 1.00 30.00 1088 ALA B O 1
ATOM 8786 N N . ASN B 1 301 ? -40.172 -98.498 194.445 1.00 30.00 1089 ASN B N 1
ATOM 8787 C CA . ASN B 1 301 ? -39.426 -97.643 195.361 1.00 30.00 1089 ASN B CA 1
ATOM 8788 C C . ASN B 1 301 ? -39.269 -96.255 194.784 1.00 30.00 1089 ASN B C 1
ATOM 8789 O O . ASN B 1 301 ? -39.165 -96.105 193.577 1.00 30.00 1089 ASN B O 1
ATOM 8794 N N . ALA B 1 302 ? -39.266 -95.239 195.638 1.00 30.00 1090 ALA B N 1
ATOM 8795 C CA . ALA B 1 302 ? -39.145 -93.869 195.160 1.00 30.00 1090 ALA B CA 1
ATOM 8796 C C . ALA B 1 302 ? -38.333 -93.024 196.125 1.00 30.00 1090 ALA B C 1
ATOM 8797 O O . ALA B 1 302 ? -38.403 -93.212 197.336 1.00 30.00 1090 ALA B O 1
ATOM 8799 N N . GLY B 1 303 ? -37.559 -92.090 195.591 1.00 30.00 1091 GLY B N 1
ATOM 8800 C CA . GLY B 1 303 ? -36.731 -91.271 196.448 1.00 30.00 1091 GLY B CA 1
ATOM 8801 C C . GLY B 1 303 ? -36.059 -90.110 195.757 1.00 30.00 1091 GLY B C 1
ATOM 8802 O O . GLY B 1 303 ? -36.090 -89.994 194.536 1.00 30.00 1091 GLY B O 1
ATOM 8803 N N . GLN B 1 304 ? -35.457 -89.240 196.558 1.00 30.00 1092 GLN B N 1
ATOM 8804 C CA . GLN B 1 304 ? -34.714 -88.106 196.038 1.00 30.00 1092 GLN B CA 1
ATOM 8805 C C . GLN B 1 304 ? -33.282 -88.529 195.755 1.00 30.00 1092 GLN B C 1
ATOM 8806 O O . GLN B 1 304 ? -32.543 -88.864 196.671 1.00 30.00 1092 GLN B O 1
ATOM 8812 N N . GLN B 1 305 ? -32.892 -88.521 194.489 1.00 30.00 1093 GLN B N 1
ATOM 8813 C CA . GLN B 1 305 ? -31.574 -89.011 194.114 1.00 30.00 1093 GLN B CA 1
ATOM 8814 C C . GLN B 1 305 ? -30.627 -87.861 193.807 1.00 30.00 1093 GLN B C 1
ATOM 8815 O O . GLN B 1 305 ? -31.007 -86.877 193.167 1.00 30.00 1093 GLN B O 1
ATOM 8821 N N . VAL B 1 306 ? -29.386 -88.008 194.256 1.00 30.00 1094 VAL B N 1
ATOM 8822 C CA . VAL B 1 306 ? -28.406 -86.935 194.198 1.00 30.00 1094 VAL B CA 1
ATOM 8823 C C . VAL B 1 306 ? -27.420 -87.096 193.042 1.00 30.00 1094 VAL B C 1
ATOM 8824 O O . VAL B 1 306 ? -26.909 -88.177 192.797 1.00 30.00 1094 VAL B O 1
ATOM 8828 N N . PHE B 1 307 ? -27.172 -85.995 192.341 1.00 30.00 1095 PHE B N 1
ATOM 8829 C CA . PHE B 1 307 ? -26.270 -85.935 191.200 1.00 30.00 1095 PHE B CA 1
ATOM 8830 C C . PHE B 1 307 ? -25.362 -84.709 191.321 1.00 30.00 1095 PHE B C 1
ATOM 8831 O O . PHE B 1 307 ? -25.788 -83.672 191.819 1.00 30.00 1095 PHE B O 1
ATOM 8839 N N . ILE B 1 308 ? -24.114 -84.831 190.881 1.00 30.00 1096 ILE B N 1
ATOM 8840 C CA . ILE B 1 308 ? -23.221 -83.687 190.694 1.00 30.00 1096 ILE B CA 1
ATOM 8841 C C . ILE B 1 308 ? -23.040 -83.353 189.219 1.00 30.00 1096 ILE B C 1
ATOM 8842 O O . ILE B 1 308 ? -22.650 -84.208 188.440 1.00 30.00 1096 ILE B O 1
ATOM 8847 N N . PRO B 1 309 ? -23.374 -82.120 188.820 1.00 30.00 1097 PRO B N 1
ATOM 8848 C CA . PRO B 1 309 ? -23.108 -81.676 187.449 1.00 30.00 1097 PRO B CA 1
ATOM 8849 C C . PRO B 1 309 ? -21.611 -81.659 187.140 1.00 30.00 1097 PRO B C 1
ATOM 8850 O O . PRO B 1 309 ? -20.822 -81.342 188.019 1.00 30.00 1097 PRO B O 1
ATOM 8854 N N . THR B 1 310 ? -21.221 -81.991 185.918 1.00 30.00 1098 THR B N 1
ATOM 8855 C CA . THR B 1 310 ? -19.810 -81.963 185.545 1.00 30.00 1098 THR B CA 1
ATOM 8856 C C . THR B 1 310 ? -19.246 -80.541 185.515 1.00 30.00 1098 THR B C 1
ATOM 8857 O O . THR B 1 310 ? -18.078 -80.325 185.838 1.00 30.00 1098 THR B O 1
ATOM 8861 N N . GLN B 1 311 ? -20.090 -79.567 185.187 1.00 30.00 1099 GLN B N 1
ATOM 8862 C CA . GLN B 1 311 ? -19.647 -78.180 185.061 1.00 30.00 1099 GLN B CA 1
ATOM 8863 C C . GLN B 1 311 ? -19.173 -77.615 186.386 1.00 30.00 1099 GLN B C 1
ATOM 8864 O O . GLN B 1 311 ? -18.401 -76.667 186.427 1.00 30.00 1099 GLN B O 1
ATOM 8870 N N . SER B 1 312 ? -19.660 -78.199 187.469 1.00 30.00 1100 SER B N 1
ATOM 8871 C CA . SER B 1 312 ? -19.327 -77.718 188.793 1.00 30.00 1100 SER B CA 1
ATOM 8872 C C . SER B 1 312 ? -18.038 -78.348 189.302 1.00 30.00 1100 SER B C 1
ATOM 8873 O O . SER B 1 312 ? -17.609 -78.070 190.414 1.00 30.00 1100 SER B O 1
ATOM 8876 N N . THR B 1 313 ? -17.439 -79.225 188.508 1.00 30.00 1101 THR B N 1
ATOM 8877 C CA . THR B 1 313 ? -16.228 -79.897 188.954 1.00 30.00 1101 THR B CA 1
ATOM 8878 C C . THR B 1 313 ? -14.974 -79.436 188.228 1.00 30.00 1101 THR B C 1
ATOM 8879 O O . THR B 1 313 ? -13.873 -79.816 188.599 1.00 30.00 1101 THR B O 1
ATOM 8883 N N . ILE B 1 314 ? -15.129 -78.609 187.203 1.00 30.00 1102 ILE B N 1
ATOM 8884 C CA . ILE B 1 314 ? -13.986 -78.264 186.373 1.00 30.00 1102 ILE B CA 1
ATOM 8885 C C . ILE B 1 314 ? -13.351 -76.935 186.813 1.00 30.00 1102 ILE B C 1
ATOM 8886 O O . ILE B 1 314 ? -14.002 -75.899 186.841 1.00 30.00 1102 ILE B O 1
ATOM 8891 N N . HIS B 1 315 ? -12.074 -76.993 187.189 1.00 30.00 1103 HIS B N 1
ATOM 8892 C CA . HIS B 1 315 ? -11.402 -75.884 187.866 1.00 30.00 1103 HIS B CA 1
ATOM 8893 C C . HIS B 1 315 ? -10.820 -74.827 186.954 1.00 30.00 1103 HIS B C 1
ATOM 8894 O O . HIS B 1 315 ? -10.053 -75.130 186.044 1.00 30.00 1103 HIS B O 1
ATOM 8901 N N . ILE B 1 316 ? -11.147 -73.573 187.237 1.00 30.00 1104 ILE B N 1
ATOM 8902 C CA . ILE B 1 316 ? -10.601 -72.447 186.500 1.00 30.00 1104 ILE B CA 1
ATOM 8903 C C . ILE B 1 316 ? -10.053 -71.432 187.489 1.00 30.00 1104 ILE B C 1
ATOM 8904 O O . ILE B 1 316 ? -10.793 -70.603 188.000 1.00 30.00 1104 ILE B O 1
ATOM 8909 N N . GLY B 1 317 ? -8.758 -71.513 187.766 1.00 30.00 1105 GLY B N 1
ATOM 8910 C CA . GLY B 1 317 ? -8.126 -70.679 188.773 1.00 30.00 1105 GLY B CA 1
ATOM 8911 C C . GLY B 1 317 ? -8.161 -69.195 188.486 1.00 30.00 1105 GLY B C 1
ATOM 8912 O O . GLY B 1 317 ? -7.830 -68.756 187.391 1.00 30.00 1105 GLY B O 1
ATOM 8913 N N . GLY B 1 318 ? -8.547 -68.418 189.489 1.00 30.00 1106 GLY B N 1
ATOM 8914 C CA . GLY B 1 318 ? -8.650 -66.980 189.353 1.00 30.00 1106 GLY B CA 1
ATOM 8915 C C . GLY B 1 318 ? -8.293 -66.311 190.659 1.00 30.00 1106 GLY B C 1
ATOM 8916 O O . GLY B 1 318 ? -7.687 -66.933 191.527 1.00 30.00 1106 GLY B O 1
ATOM 8917 N N . ARG B 1 319 ? -8.647 -65.039 190.795 1.00 30.00 1107 ARG B N 1
ATOM 8918 C CA . ARG B 1 319 ? -8.398 -64.320 192.035 1.00 30.00 1107 ARG B CA 1
ATOM 8919 C C . ARG B 1 319 ? -9.284 -64.769 193.183 1.00 30.00 1107 ARG B C 1
ATOM 8920 O O . ARG B 1 319 ? -10.465 -65.034 193.000 1.00 30.00 1107 ARG B O 1
ATOM 8928 N N . ARG B 1 320 ? -8.718 -64.839 194.391 1.00 30.00 1108 ARG B N 1
ATOM 8929 C CA . ARG B 1 320 ? -9.499 -65.185 195.590 1.00 30.00 1108 ARG B CA 1
ATOM 8930 C C . ARG B 1 320 ? -10.031 -63.976 196.385 1.00 30.00 1108 ARG B C 1
ATOM 8931 O O . ARG B 1 320 ? -11.213 -63.919 196.721 1.00 30.00 1108 ARG B O 1
ATOM 8939 N N . VAL B 1 321 ? -9.156 -63.011 196.661 1.00 30.00 1109 VAL B N 1
ATOM 8940 C CA . VAL B 1 321 ? -9.541 -61.697 197.153 1.00 30.00 1109 VAL B CA 1
ATOM 8941 C C . VAL B 1 321 ? -9.789 -60.754 195.985 1.00 30.00 1109 VAL B C 1
ATOM 8942 O O . VAL B 1 321 ? -9.134 -60.867 194.956 1.00 30.00 1109 VAL B O 1
ATOM 8946 N N . LEU B 1 322 ? -10.726 -59.821 196.138 1.00 30.00 1110 LEU B N 1
ATOM 8947 C CA . LEU B 1 322 ? -10.906 -58.795 195.116 1.00 30.00 1110 LEU B CA 1
ATOM 8948 C C . LEU B 1 322 ? -11.571 -57.512 195.609 1.00 30.00 1110 LEU B C 1
ATOM 8949 O O . LEU B 1 322 ? -12.240 -57.478 196.640 1.00 30.00 1110 LEU B O 1
ATOM 8954 N N . ASP B 1 323 ? -11.351 -56.456 194.834 1.00 30.00 1111 ASP B N 1
ATOM 8955 C CA . ASP B 1 323 ? -11.767 -55.100 195.153 1.00 30.00 1111 ASP B CA 1
ATOM 8956 C C . ASP B 1 323 ? -12.539 -54.502 193.989 1.00 30.00 1111 ASP B C 1
ATOM 8957 O O . ASP B 1 323 ? -11.989 -54.343 192.904 1.00 30.00 1111 ASP B O 1
ATOM 8962 N N . LEU B 1 324 ? -13.811 -54.187 194.201 1.00 30.00 1112 LEU B N 1
ATOM 8963 C CA . LEU B 1 324 ? -14.619 -53.574 193.147 1.00 30.00 1112 LEU B CA 1
ATOM 8964 C C . LEU B 1 324 ? -14.905 -52.098 193.413 1.00 30.00 1112 LEU B C 1
ATOM 8965 O O . LEU B 1 324 ? -15.125 -51.706 194.548 1.00 30.00 1112 LEU B O 1
ATOM 8970 N N . ILE B 1 325 ? -14.912 -51.288 192.363 1.00 30.00 1113 ILE B N 1
ATOM 8971 C CA . ILE B 1 325 ? -15.097 -49.849 192.510 1.00 30.00 1113 ILE B CA 1
ATOM 8972 C C . ILE B 1 325 ? -16.421 -49.390 191.903 1.00 30.00 1113 ILE B C 1
ATOM 8973 O O . ILE B 1 325 ? -16.551 -49.247 190.691 1.00 30.00 1113 ILE B O 1
ATOM 8978 N N . ILE B 1 326 ? -17.390 -49.163 192.783 1.00 30.00 1114 ILE B N 1
ATOM 8979 C CA . ILE B 1 326 ? -18.776 -48.885 192.427 1.00 30.00 1114 ILE B CA 1
ATOM 8980 C C . ILE B 1 326 ? -18.958 -47.505 191.797 1.00 30.00 1114 ILE B C 1
ATOM 8981 O O . ILE B 1 326 ? -18.344 -46.544 192.232 1.00 30.00 1114 ILE B O 1
ATOM 8986 N N . PRO B 1 327 ? -19.800 -47.403 190.753 1.00 30.00 1115 PRO B N 1
ATOM 8987 C CA . PRO B 1 327 ? -20.061 -46.087 190.167 1.00 30.00 1115 PRO B CA 1
ATOM 8988 C C . PRO B 1 327 ? -20.691 -45.098 191.145 1.00 30.00 1115 PRO B C 1
ATOM 8989 O O . PRO B 1 327 ? -21.536 -45.456 191.962 1.00 30.00 1115 PRO B O 1
ATOM 8993 N N . ARG B 1 328 ? -20.259 -43.847 191.045 1.00 30.00 1116 ARG B N 1
ATOM 8994 C CA . ARG B 1 328 ? -20.748 -42.761 191.887 1.00 30.00 1116 ARG B CA 1
ATOM 8995 C C . ARG B 1 328 ? -22.080 -42.239 191.344 1.00 30.00 1116 ARG B C 1
ATOM 8996 O O . ARG B 1 328 ? -22.341 -42.321 190.151 1.00 30.00 1116 ARG B O 1
ATOM 9004 N N . ARG B 1 329 ? -22.927 -41.722 192.221 1.00 30.00 1117 ARG B N 1
ATOM 9005 C CA . ARG B 1 329 ? -24.237 -41.217 191.822 1.00 30.00 1117 ARG B CA 1
ATOM 9006 C C . ARG B 1 329 ? -24.228 -39.811 191.191 1.00 30.00 1117 ARG B C 1
ATOM 9007 O O . ARG B 1 329 ? -25.140 -39.446 190.450 1.00 30.00 1117 ARG B O 1
ATOM 9015 N N . GLU B 1 330 ? -23.191 -39.033 191.470 1.00 30.00 1118 GLU B N 1
ATOM 9016 C CA . GLU B 1 330 ? -23.078 -37.674 190.959 1.00 30.00 1118 GLU B CA 1
ATOM 9017 C C . GLU B 1 330 ? -21.646 -37.222 191.144 1.00 30.00 1118 GLU B C 1
ATOM 9018 O O . GLU B 1 330 ? -21.018 -37.616 192.118 1.00 30.00 1118 GLU B O 1
ATOM 9024 N N . ILE B 1 331 ? -21.121 -36.396 190.248 1.00 30.00 1119 ILE B N 1
ATOM 9025 C CA . ILE B 1 331 ? -19.773 -35.882 190.448 1.00 30.00 1119 ILE B CA 1
ATOM 9026 C C . ILE B 1 331 ? -19.730 -35.067 191.733 1.00 30.00 1119 ILE B C 1
ATOM 9027 O O . ILE B 1 331 ? -20.585 -34.215 191.963 1.00 30.00 1119 ILE B O 1
ATOM 9032 N N . ALA B 1 332 ? -18.716 -35.322 192.552 1.00 30.00 1120 ALA B N 1
ATOM 9033 C CA . ALA B 1 332 ? -18.671 -34.800 193.906 1.00 30.00 1120 ALA B CA 1
ATOM 9034 C C . ALA B 1 332 ? -17.324 -35.113 194.527 1.00 30.00 1120 ALA B C 1
ATOM 9035 O O . ALA B 1 332 ? -16.613 -35.985 194.041 1.00 30.00 1120 ALA B O 1
ATOM 9037 N N . PRO B 1 333 ? -16.959 -34.403 195.605 1.00 30.00 1121 PRO B N 1
ATOM 9038 C CA . PRO B 1 333 ? -15.770 -34.773 196.377 1.00 30.00 1121 PRO B CA 1
ATOM 9039 C C . PRO B 1 333 ? -15.899 -36.152 197.021 1.00 30.00 1121 PRO B C 1
ATOM 9040 O O . PRO B 1 333 ? -17.003 -36.568 197.354 1.00 30.00 1121 PRO B O 1
ATOM 9044 N N . ASN B 1 334 ? -14.780 -36.852 197.179 1.00 30.00 1122 ASN B N 1
ATOM 9045 C CA . ASN B 1 334 ? -14.776 -38.152 197.829 1.00 30.00 1122 ASN B CA 1
ATOM 9046 C C . ASN B 1 334 ? -15.272 -38.036 199.265 1.00 30.00 1122 ASN B C 1
ATOM 9047 O O . ASN B 1 334 ? -14.982 -37.056 199.938 1.00 30.00 1122 ASN B O 1
ATOM 9052 N N . PRO B 1 335 ? -16.050 -39.027 199.726 1.00 30.00 1123 PRO B N 1
ATOM 9053 C CA . PRO B 1 335 ? -16.638 -39.028 201.069 1.00 30.00 1123 PRO B CA 1
ATOM 9054 C C . PRO B 1 335 ? -15.597 -39.055 202.179 1.00 30.00 1123 PRO B C 1
ATOM 9055 O O . PRO B 1 335 ? -14.552 -39.671 202.027 1.00 30.00 1123 PRO B O 1
ATOM 9059 N N . THR B 1 336 ? -15.892 -38.378 203.282 1.00 30.00 1124 THR B N 1
ATOM 9060 C CA . THR B 1 336 ? -14.998 -38.337 204.429 1.00 30.00 1124 THR B CA 1
ATOM 9061 C C . THR B 1 336 ? -15.710 -38.991 205.609 1.00 30.00 1124 THR B C 1
ATOM 9062 O O . THR B 1 336 ? -15.111 -39.303 206.632 1.00 30.00 1124 THR B O 1
ATOM 9066 N N . THR B 1 337 ? -17.004 -39.217 205.435 1.00 30.00 1125 THR B N 1
ATOM 9067 C CA . THR B 1 337 ? -17.827 -39.809 206.474 1.00 30.00 1125 THR B CA 1
ATOM 9068 C C . THR B 1 337 ? -18.664 -40.927 205.876 1.00 30.00 1125 THR B C 1
ATOM 9069 O O . THR B 1 337 ? -18.805 -41.016 204.661 1.00 30.00 1125 THR B O 1
ATOM 9073 N N . LEU B 1 338 ? -19.192 -41.796 206.727 1.00 30.00 1126 LEU B N 1
ATOM 9074 C CA . LEU B 1 338 ? -19.892 -42.985 206.261 1.00 30.00 1126 LEU B CA 1
ATOM 9075 C C . LEU B 1 338 ? -21.213 -42.689 205.556 1.00 30.00 1126 LEU B C 1
ATOM 9076 O O . LEU B 1 338 ? -21.515 -43.291 204.523 1.00 30.00 1126 LEU B O 1
ATOM 9081 N N . VAL B 1 339 ? -22.003 -41.781 206.115 1.00 30.00 1127 VAL B N 1
ATOM 9082 C CA . VAL B 1 339 ? -23.311 -41.493 205.547 1.00 30.00 1127 VAL B CA 1
ATOM 9083 C C . VAL B 1 339 ? -23.197 -40.877 204.159 1.00 30.00 1127 VAL B C 1
ATOM 9084 O O . VAL B 1 339 ? -24.015 -41.155 203.280 1.00 30.00 1127 VAL B O 1
ATOM 9088 N N . ALA B 1 340 ? -22.164 -40.068 203.956 1.00 30.00 1128 ALA B N 1
ATOM 9089 C CA . ALA B 1 340 ? -21.933 -39.440 202.671 1.00 30.00 1128 ALA B CA 1
ATOM 9090 C C . ALA B 1 340 ? -21.608 -40.491 201.630 1.00 30.00 1128 ALA B C 1
ATOM 9091 O O . ALA B 1 340 ? -21.909 -40.328 200.454 1.00 30.00 1128 ALA B O 1
ATOM 9093 N N . ALA B 1 341 ? -20.978 -41.574 202.075 1.00 30.00 1129 ALA B N 1
ATOM 9094 C CA . ALA B 1 341 ? -20.611 -42.666 201.189 1.00 30.00 1129 ALA B CA 1
ATOM 9095 C C . ALA B 1 341 ? -21.805 -43.539 200.854 1.00 30.00 1129 ALA B C 1
ATOM 9096 O O . ALA B 1 341 ? -22.006 -43.890 199.699 1.00 30.00 1129 ALA B O 1
ATOM 9098 N N . ASN B 1 342 ? -22.597 -43.892 201.864 1.00 30.00 1130 ASN B N 1
ATOM 9099 C CA . ASN B 1 342 ? -23.784 -44.704 201.617 1.00 30.00 1130 ASN B CA 1
ATOM 9100 C C . ASN B 1 342 ? -24.830 -43.996 200.770 1.00 30.00 1130 ASN B C 1
ATOM 9101 O O . ASN B 1 342 ? -25.502 -44.624 199.960 1.00 30.00 1130 ASN B O 1
ATOM 9106 N N . ALA B 1 343 ? -24.961 -42.685 200.949 1.00 30.00 1131 ALA B N 1
ATOM 9107 C CA . ALA B 1 343 ? -25.945 -41.914 200.198 1.00 30.00 1131 ALA B CA 1
ATOM 9108 C C . ALA B 1 343 ? -25.550 -41.783 198.734 1.00 30.00 1131 ALA B C 1
ATOM 9109 O O . ALA B 1 343 ? -26.391 -41.558 197.870 1.00 30.00 1131 ALA B O 1
ATOM 9111 N N . MET B 1 344 ? -24.263 -41.931 198.469 1.00 30.00 1132 MET B N 1
ATOM 9112 C CA . MET B 1 344 ? -23.698 -41.645 197.163 1.00 30.00 1132 MET B CA 1
ATOM 9113 C C . MET B 1 344 ? -23.701 -42.825 196.172 1.00 30.00 1132 MET B C 1
ATOM 9114 O O . MET B 1 344 ? -23.417 -42.647 194.994 1.00 30.00 1132 MET B O 1
ATOM 9119 N N . CYS B 1 345 ? -24.013 -44.031 196.636 1.00 30.00 1133 CYS B N 1
ATOM 9120 C CA . CYS B 1 345 ? -24.020 -45.196 195.748 1.00 30.00 1133 CYS B CA 1
ATOM 9121 C C . CYS B 1 345 ? -25.134 -45.186 194.716 1.00 30.00 1133 CYS B C 1
ATOM 9122 O O . CYS B 1 345 ? -26.273 -44.845 195.017 1.00 30.00 1133 CYS B O 1
ATOM 9125 N N . MET B 1 346 ? -24.796 -45.594 193.500 1.00 30.00 1134 MET B N 1
ATOM 9126 C CA . MET B 1 346 ? -25.772 -45.783 192.441 1.00 30.00 1134 MET B CA 1
ATOM 9127 C C . MET B 1 346 ? -26.540 -47.078 192.661 1.00 30.00 1134 MET B C 1
ATOM 9128 O O . MET B 1 346 ? -27.759 -47.129 192.535 1.00 30.00 1134 MET B O 1
ATOM 9133 N N . VAL B 1 347 ? -25.797 -48.127 192.995 1.00 30.00 1135 VAL B N 1
ATOM 9134 C CA . VAL B 1 347 ? -26.355 -49.399 193.418 1.00 30.00 1135 VAL B CA 1
ATOM 9135 C C . VAL B 1 347 ? -25.610 -49.829 194.658 1.00 30.00 1135 VAL B C 1
ATOM 9136 O O . VAL B 1 347 ? -24.405 -50.031 194.617 1.00 30.00 1135 VAL B O 1
ATOM 9140 N N . ARG B 1 348 ? -26.315 -49.956 195.768 1.00 30.00 1136 ARG B N 1
ATOM 9141 C CA . ARG B 1 348 ? -25.664 -50.282 197.021 1.00 30.00 1136 ARG B CA 1
ATOM 9142 C C . ARG B 1 348 ? -25.687 -51.786 197.260 1.00 30.00 1136 ARG B C 1
ATOM 9143 O O . ARG B 1 348 ? -26.756 -52.383 197.340 1.00 30.00 1136 ARG B O 1
ATOM 9151 N N . PRO B 1 349 ? -24.505 -52.408 197.365 1.00 30.00 1137 PRO B N 1
ATOM 9152 C CA . PRO B 1 349 ? -24.392 -53.871 197.452 1.00 30.00 1137 PRO B CA 1
ATOM 9153 C C . PRO B 1 349 ? -25.038 -54.494 198.688 1.00 30.00 1137 PRO B C 1
ATOM 9154 O O . PRO B 1 349 ? -25.005 -53.907 199.761 1.00 30.00 1137 PRO B O 1
ATOM 9158 N N . GLN B 1 350 ? -25.603 -55.686 198.529 1.00 30.00 1138 GLN B N 1
ATOM 9159 C CA . GLN B 1 350 ? -26.147 -56.415 199.669 1.00 30.00 1138 GLN B CA 1
ATOM 9160 C C . GLN B 1 350 ? -26.098 -57.930 199.486 1.00 30.00 1138 GLN B C 1
ATOM 9161 O O . GLN B 1 350 ? -25.993 -58.427 198.372 1.00 30.00 1138 GLN B O 1
ATOM 9167 N N . ALA B 1 351 ? -26.164 -58.649 200.601 1.00 30.00 1139 ALA B N 1
ATOM 9168 C CA . ALA B 1 351 ? -26.184 -60.101 200.587 1.00 30.00 1139 ALA B CA 1
ATOM 9169 C C . ALA B 1 351 ? -27.471 -60.629 199.963 1.00 30.00 1139 ALA B C 1
ATOM 9170 O O . ALA B 1 351 ? -28.505 -59.970 200.009 1.00 30.00 1139 ALA B O 1
ATOM 9172 N N . GLY B 1 352 ? -27.402 -61.819 199.378 1.00 30.00 1140 GLY B N 1
ATOM 9173 C CA . GLY B 1 352 ? -28.571 -62.436 198.786 1.00 30.00 1140 GLY B CA 1
ATOM 9174 C C . GLY B 1 352 ? -29.442 -63.090 199.841 1.00 30.00 1140 GLY B C 1
ATOM 9175 O O . GLY B 1 352 ? -29.065 -63.148 201.004 1.00 30.00 1140 GLY B O 1
ATOM 9176 N N . PRO B 1 353 ? -30.613 -63.598 199.434 1.00 30.00 1141 PRO B N 1
ATOM 9177 C CA . PRO B 1 353 ? -31.638 -64.123 200.347 1.00 30.00 1141 PRO B CA 1
ATOM 9178 C C . PRO B 1 353 ? -31.293 -65.458 200.976 1.00 30.00 1141 PRO B C 1
ATOM 9179 O O . PRO B 1 353 ? -32.092 -66.379 200.886 1.00 30.00 1141 PRO B O 1
ATOM 9183 N N . ASP B 1 354 ? -30.142 -65.556 201.625 1.00 30.00 1142 ASP B N 1
ATOM 9184 C CA . ASP B 1 354 ? -29.685 -66.832 202.160 1.00 30.00 1142 ASP B CA 1
ATOM 9185 C C . ASP B 1 354 ? -28.568 -66.641 203.184 1.00 30.00 1142 ASP B C 1
ATOM 9186 O O . ASP B 1 354 ? -27.441 -66.319 202.829 1.00 30.00 1142 ASP B O 1
ATOM 9191 N N . ALA B 1 355 ? -28.896 -66.854 204.454 1.00 30.00 1143 ALA B N 1
ATOM 9192 C CA . ALA B 1 355 ? -27.965 -66.619 205.553 1.00 30.00 1143 ALA B CA 1
ATOM 9193 C C . ALA B 1 355 ? -26.797 -67.604 205.591 1.00 30.00 1143 ALA B C 1
ATOM 9194 O O . ALA B 1 355 ? -26.931 -68.759 205.193 1.00 30.00 1143 ALA B O 1
ATOM 9196 N N . THR B 1 356 ? -25.654 -67.128 206.081 1.00 30.00 1144 THR B N 1
ATOM 9197 C CA . THR B 1 356 ? -24.456 -67.948 206.235 1.00 30.00 1144 THR B CA 1
ATOM 9198 C C . THR B 1 356 ? -23.898 -67.827 207.649 1.00 30.00 1144 THR B C 1
ATOM 9199 O O . THR B 1 356 ? -24.148 -66.844 208.337 1.00 30.00 1144 THR B O 1
ATOM 9203 N N . ALA B 1 357 ? -23.129 -68.825 208.072 1.00 30.00 1145 ALA B N 1
ATOM 9204 C CA . ALA B 1 357 ? -22.511 -68.806 209.391 1.00 30.00 1145 ALA B CA 1
ATOM 9205 C C . ALA B 1 357 ? -21.004 -68.608 209.293 1.00 30.00 1145 ALA B C 1
ATOM 9206 O O . ALA B 1 357 ? -20.487 -68.229 208.245 1.00 30.00 1145 ALA B O 1
ATOM 9208 N N . GLY B 1 358 ? -20.304 -68.870 210.390 1.00 30.00 1146 GLY B N 1
ATOM 9209 C CA . GLY B 1 358 ? -18.867 -68.668 210.450 1.00 30.00 1146 GLY B CA 1
ATOM 9210 C C . GLY B 1 358 ? -18.514 -67.236 210.797 1.00 30.00 1146 GLY B C 1
ATOM 9211 O O . GLY B 1 358 ? -19.397 -66.426 211.059 1.00 30.00 1146 GLY B O 1
ATOM 9212 N N . ALA B 1 359 ? -17.220 -66.926 210.818 1.00 30.00 1147 ALA B N 1
ATOM 9213 C CA . ALA B 1 359 ? -16.766 -65.567 211.079 1.00 30.00 1147 ALA B CA 1
ATOM 9214 C C . ALA B 1 359 ? -17.254 -64.650 209.968 1.00 30.00 1147 ALA B C 1
ATOM 9215 O O . ALA B 1 359 ? -17.272 -65.041 208.805 1.00 30.00 1147 ALA B O 1
ATOM 9217 N N . ILE B 1 360 ? -17.624 -63.430 210.332 1.00 30.00 1148 ILE B N 1
ATOM 9218 C CA . ILE B 1 360 ? -18.395 -62.550 209.461 1.00 30.00 1148 ILE B CA 1
ATOM 9219 C C . ILE B 1 360 ? -19.605 -63.321 208.915 1.00 30.00 1148 ILE B C 1
ATOM 9220 O O . ILE B 1 360 ? -19.632 -63.695 207.747 1.00 30.00 1148 ILE B O 1
ATOM 9225 N N . PRO B 1 361 ? -20.581 -63.624 209.783 1.00 30.00 1149 PRO B N 1
ATOM 9226 C CA . PRO B 1 361 ? -21.849 -64.184 209.309 1.00 30.00 1149 PRO B CA 1
ATOM 9227 C C . PRO B 1 361 ? -22.610 -63.187 208.438 1.00 30.00 1149 PRO B C 1
ATOM 9228 O O . PRO B 1 361 ? -22.516 -61.988 208.686 1.00 30.00 1149 PRO B O 1
ATOM 9232 N N . LEU B 1 362 ? -23.348 -63.658 207.440 1.00 30.00 1150 LEU B N 1
ATOM 9233 C CA . LEU B 1 362 ? -24.159 -62.760 206.630 1.00 30.00 1150 LEU B CA 1
ATOM 9234 C C . LEU B 1 362 ? -25.652 -63.046 206.762 1.00 30.00 1150 LEU B C 1
ATOM 9235 O O . LEU B 1 362 ? -26.106 -64.149 206.484 1.00 30.00 1150 LEU B O 1
ATOM 9240 N N . ALA B 1 363 ? -26.404 -62.044 207.203 1.00 30.00 1151 ALA B N 1
ATOM 9241 C CA . ALA B 1 363 ? -27.861 -62.112 207.208 1.00 30.00 1151 ALA B CA 1
ATOM 9242 C C . ALA B 1 363 ? -28.404 -61.901 205.803 1.00 30.00 1151 ALA B C 1
ATOM 9243 O O . ALA B 1 363 ? -27.783 -61.212 205.000 1.00 30.00 1151 ALA B O 1
ATOM 9245 N N . ALA B 1 364 ? -29.559 -62.483 205.499 1.00 30.00 1152 ALA B N 1
ATOM 9246 C CA . ALA B 1 364 ? -30.158 -62.281 204.187 1.00 30.00 1152 ALA B CA 1
ATOM 9247 C C . ALA B 1 364 ? -30.498 -60.811 203.986 1.00 30.00 1152 ALA B C 1
ATOM 9248 O O . ALA B 1 364 ? -31.074 -60.174 204.864 1.00 30.00 1152 ALA B O 1
ATOM 9250 N N . GLY B 1 365 ? -30.129 -60.271 202.830 1.00 30.00 1153 GLY B N 1
ATOM 9251 C CA . GLY B 1 365 ? -30.453 -58.901 202.490 1.00 30.00 1153 GLY B CA 1
ATOM 9252 C C . GLY B 1 365 ? -29.553 -57.866 203.137 1.00 30.00 1153 GLY B C 1
ATOM 9253 O O . GLY B 1 365 ? -29.782 -56.672 202.987 1.00 30.00 1153 GLY B O 1
ATOM 9254 N N . GLN B 1 366 ? -28.534 -58.319 203.858 1.00 30.00 1154 GLN B N 1
ATOM 9255 C CA . GLN B 1 366 ? -27.646 -57.427 204.589 1.00 30.00 1154 GLN B CA 1
ATOM 9256 C C . GLN B 1 366 ? -26.911 -56.451 203.684 1.00 30.00 1154 GLN B C 1
ATOM 9257 O O . GLN B 1 366 ? -26.349 -56.843 202.673 1.00 30.00 1154 GLN B O 1
ATOM 9263 N N . LEU B 1 367 ? -26.904 -55.177 204.069 1.00 30.00 1155 LEU B N 1
ATOM 9264 C CA . LEU B 1 367 ? -26.236 -54.132 203.300 1.00 30.00 1155 LEU B CA 1
ATOM 9265 C C . LEU B 1 367 ? -24.769 -53.967 203.696 1.00 30.00 1155 LEU B C 1
ATOM 9266 O O . LEU B 1 367 ? -24.374 -54.304 204.811 1.00 30.00 1155 LEU B O 1
ATOM 9271 N N . PHE B 1 368 ? -23.968 -53.454 202.767 1.00 30.00 1156 PHE B N 1
ATOM 9272 C CA . PHE B 1 368 ? -22.534 -53.269 202.975 1.00 30.00 1156 PHE B CA 1
ATOM 9273 C C . PHE B 1 368 ? -22.247 -51.844 203.437 1.00 30.00 1156 PHE B C 1
ATOM 9274 O O . PHE B 1 368 ? -22.873 -50.904 202.960 1.00 30.00 1156 PHE B O 1
ATOM 9282 N N . ASN B 1 369 ? -21.305 -51.683 204.360 1.00 30.00 1157 ASN B N 1
ATOM 9283 C CA . ASN B 1 369 ? -20.868 -50.355 204.789 1.00 30.00 1157 ASN B CA 1
ATOM 9284 C C . ASN B 1 369 ? -19.659 -49.881 203.998 1.00 30.00 1157 ASN B C 1
ATOM 9285 O O . ASN B 1 369 ? -18.552 -50.372 204.187 1.00 30.00 1157 ASN B O 1
ATOM 9290 N N . MET B 1 370 ? -19.876 -48.904 203.127 1.00 30.00 1158 MET B N 1
ATOM 9291 C CA . MET B 1 370 ? -18.842 -48.431 202.215 1.00 30.00 1158 MET B CA 1
ATOM 9292 C C . MET B 1 370 ? -17.591 -47.875 202.877 1.00 30.00 1158 MET B C 1
ATOM 9293 O O . MET B 1 370 ? -17.645 -47.185 203.891 1.00 30.00 1158 MET B O 1
ATOM 9298 N N . ASN B 1 371 ? -16.456 -48.206 202.277 1.00 30.00 1159 ASN B N 1
ATOM 9299 C CA . ASN B 1 371 ? -15.163 -47.701 202.692 1.00 30.00 1159 ASN B CA 1
ATOM 9300 C C . ASN B 1 371 ? -14.994 -46.239 202.306 1.00 30.00 1159 ASN B C 1
ATOM 9301 O O . ASN B 1 371 ? -15.452 -45.816 201.257 1.00 30.00 1159 ASN B O 1
ATOM 9306 N N . PHE B 1 372 ? -14.304 -45.474 203.144 1.00 30.00 1160 PHE B N 1
ATOM 9307 C CA . PHE B 1 372 ? -14.138 -44.051 202.882 1.00 30.00 1160 PHE B CA 1
ATOM 9308 C C . PHE B 1 372 ? -12.832 -43.528 203.466 1.00 30.00 1160 PHE B C 1
ATOM 9309 O O . PHE B 1 372 ? -12.202 -44.197 204.275 1.00 30.00 1160 PHE B O 1
ATOM 9317 N N . ILE B 1 373 ? -12.417 -42.338 203.031 1.00 30.00 1161 ILE B N 1
ATOM 9318 C CA . ILE B 1 373 ? -11.156 -41.746 203.475 1.00 30.00 1161 ILE B CA 1
ATOM 9319 C C . ILE B 1 373 ? -11.160 -41.473 204.971 1.00 30.00 1161 ILE B C 1
ATOM 9320 O O . ILE B 1 373 ? -12.131 -40.945 205.506 1.00 30.00 1161 ILE B O 1
ATOM 9325 N N . GLY B 1 374 ? -10.070 -41.828 205.641 1.00 30.00 1162 GLY B N 1
ATOM 9326 C CA . GLY B 1 374 ? -9.935 -41.555 207.054 1.00 30.00 1162 GLY B CA 1
ATOM 9327 C C . GLY B 1 374 ? -10.731 -42.512 207.913 1.00 30.00 1162 GLY B C 1
ATOM 9328 O O . GLY B 1 374 ? -10.922 -42.268 209.100 1.00 30.00 1162 GLY B O 1
ATOM 9329 N N . ALA B 1 375 ? -11.205 -43.601 207.315 1.00 30.00 1163 ALA B N 1
ATOM 9330 C CA . ALA B 1 375 ? -12.000 -44.581 208.044 1.00 30.00 1163 ALA B CA 1
ATOM 9331 C C . ALA B 1 375 ? -11.163 -45.290 209.100 1.00 30.00 1163 ALA B C 1
ATOM 9332 O O . ALA B 1 375 ? -10.048 -45.729 208.822 1.00 30.00 1163 ALA B O 1
ATOM 9334 N N . PRO B 1 376 ? -11.702 -45.396 210.321 1.00 30.00 1164 PRO B N 1
ATOM 9335 C CA . PRO B 1 376 ? -11.046 -46.065 211.448 1.00 30.00 1164 PRO B CA 1
ATOM 9336 C C . PRO B 1 376 ? -10.724 -47.534 211.179 1.00 30.00 1164 PRO B C 1
ATOM 9337 O O . PRO B 1 376 ? -9.723 -48.036 211.685 1.00 30.00 1164 PRO B O 1
ATOM 9341 N N . ALA B 1 377 ? -11.561 -48.207 210.401 1.00 30.00 1165 ALA B N 1
ATOM 9342 C CA . ALA B 1 377 ? -11.385 -49.631 210.152 1.00 30.00 1165 ALA B CA 1
ATOM 9343 C C . ALA B 1 377 ? -11.838 -50.033 208.754 1.00 30.00 1165 ALA B C 1
ATOM 9344 O O . ALA B 1 377 ? -12.959 -49.747 208.349 1.00 30.00 1165 ALA B O 1
ATOM 9346 N N . PHE B 1 378 ? -10.943 -50.690 208.024 1.00 30.00 1166 PHE B N 1
ATOM 9347 C CA . PHE B 1 378 ? -11.245 -51.225 206.702 1.00 30.00 1166 PHE B CA 1
ATOM 9348 C C . PHE B 1 378 ? -12.269 -52.358 206.791 1.00 30.00 1166 PHE B C 1
ATOM 9349 O O . PHE B 1 378 ? -12.153 -53.231 207.647 1.00 30.00 1166 PHE B O 1
ATOM 9357 N N . GLU B 1 379 ? -13.272 -52.349 205.915 1.00 30.00 1167 GLU B N 1
ATOM 9358 C CA . GLU B 1 379 ? -14.289 -53.402 205.920 1.00 30.00 1167 GLU B CA 1
ATOM 9359 C C . GLU B 1 379 ? -14.256 -54.287 204.684 1.00 30.00 1167 GLU B C 1
ATOM 9360 O O . GLU B 1 379 ? -14.104 -53.801 203.567 1.00 30.00 1167 GLU B O 1
ATOM 9366 N N . GLU B 1 380 ? -14.432 -55.591 204.892 1.00 30.00 1168 GLU B N 1
ATOM 9367 C CA . GLU B 1 380 ? -14.612 -56.528 203.788 1.00 30.00 1168 GLU B CA 1
ATOM 9368 C C . GLU B 1 380 ? -15.322 -57.801 204.237 1.00 30.00 1168 GLU B C 1
ATOM 9369 O O . GLU B 1 380 ? -15.449 -58.061 205.428 1.00 30.00 1168 GLU B O 1
ATOM 9375 N N . TRP B 1 381 ? -15.764 -58.591 203.263 1.00 30.00 1169 TRP B N 1
ATOM 9376 C CA . TRP B 1 381 ? -16.470 -59.853 203.494 1.00 30.00 1169 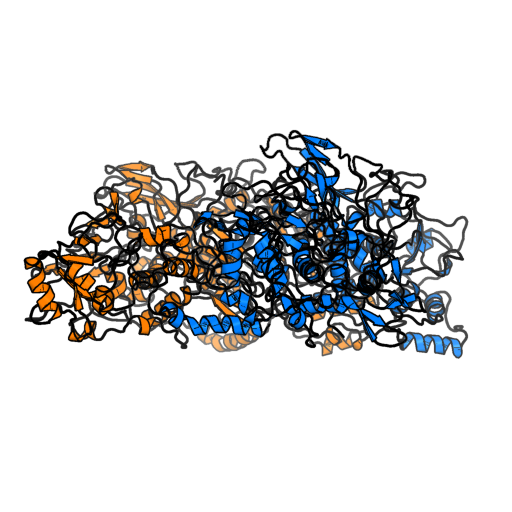TRP B CA 1
ATOM 9377 C C . TRP B 1 381 ? -15.727 -61.043 202.909 1.00 30.00 1169 TRP B C 1
ATOM 9378 O O . TRP B 1 381 ? -15.005 -60.894 201.929 1.00 30.00 1169 TRP B O 1
ATOM 9389 N N . PRO B 1 382 ? -15.908 -62.238 203.500 1.00 30.00 1170 PRO B N 1
ATOM 9390 C CA . PRO B 1 382 ? -15.466 -63.437 202.784 1.00 30.00 1170 PRO B CA 1
ATOM 9391 C C . PRO B 1 382 ? -16.248 -63.591 201.486 1.00 30.00 1170 PRO B C 1
ATOM 9392 O O . PRO B 1 382 ? -17.440 -63.302 201.484 1.00 30.00 1170 PRO B O 1
ATOM 9396 N N . MET B 1 383 ? -15.618 -64.054 200.411 1.00 1.00 1171 MET B N 1
ATOM 9397 C CA . MET B 1 383 ? -16.291 -64.006 199.119 1.00 1.00 1171 MET B CA 1
ATOM 9398 C C . MET B 1 383 ? -17.054 -65.280 198.833 1.00 1.00 1171 MET B C 1
ATOM 9399 O O . MET B 1 383 ? -18.051 -65.272 198.116 1.00 1.00 1171 MET B O 1
ATOM 9404 N N . THR B 1 384 ? -16.588 -66.377 199.402 1.00 1.00 1172 THR B N 1
ATOM 9405 C CA . THR B 1 384 ? -17.211 -67.654 199.139 1.00 1.00 1172 THR B CA 1
ATOM 9406 C C . THR B 1 384 ? -18.629 -67.658 199.715 1.00 1.00 1172 THR B C 1
ATOM 9407 O O . THR B 1 384 ? -19.533 -68.280 199.158 1.00 1.00 1172 THR B O 1
ATOM 9411 N N . SER B 1 385 ? -18.832 -66.910 200.797 1.00 1.00 1173 SER B N 1
ATOM 9412 C CA . SER B 1 385 ? -20.131 -66.844 201.453 1.00 1.00 1173 SER B CA 1
ATOM 9413 C C . SER B 1 385 ? -21.049 -65.830 200.785 1.00 1.00 1173 SER B C 1
ATOM 9414 O O . SER B 1 385 ? -22.262 -66.015 200.722 1.00 1.00 1173 SER B O 1
ATOM 9417 N N . TYR B 1 386 ? -20.464 -64.755 200.288 1.00 1.00 1174 TYR B N 1
ATOM 9418 C CA . TYR B 1 386 ? -21.207 -63.783 199.511 1.00 1.00 1174 TYR B CA 1
ATOM 9419 C C . TYR B 1 386 ? -21.730 -64.388 198.213 1.00 1.00 1174 TYR B C 1
ATOM 9420 O O . TYR B 1 386 ? -22.878 -64.170 197.838 1.00 1.00 1174 TYR B O 1
ATOM 9429 N N . LEU B 1 387 ? -20.895 -65.162 197.529 1.00 1.00 1175 LEU B N 1
ATOM 9430 C CA . LEU B 1 387 ? -21.355 -65.920 196.372 1.00 1.00 1175 LEU B CA 1
ATOM 9431 C C . LEU B 1 387 ? -22.262 -67.077 196.773 1.00 1.00 1175 LEU B C 1
ATOM 9432 O O . LEU B 1 387 ? -23.064 -67.538 195.973 1.00 1.00 1175 LEU B O 1
ATOM 9437 N N . TYR B 1 388 ? -22.143 -67.538 198.012 1.00 1.00 1176 TYR B N 1
ATOM 9438 C CA . TYR B 1 388 ? -23.024 -68.586 198.499 1.00 1.00 1176 TYR B CA 1
ATOM 9439 C C . TYR B 1 388 ? -24.459 -68.103 198.657 1.00 1.00 1176 TYR B C 1
ATOM 9440 O O . TYR B 1 388 ? -25.396 -68.797 198.288 1.00 1.00 1176 TYR B O 1
ATOM 9449 N N . SER B 1 389 ? -24.628 -66.920 199.233 1.00 1.00 1177 SER B N 1
ATOM 9450 C CA . SER B 1 389 ? -25.960 -66.403 199.521 1.00 1.00 1177 SER B CA 1
ATOM 9451 C C . SER B 1 389 ? -26.801 -66.121 198.280 1.00 1.00 1177 SER B C 1
ATOM 9452 O O . SER B 1 389 ? -28.014 -66.301 198.301 1.00 1.00 1177 SER B O 1
ATOM 9455 N N . TRP B 1 390 ? -26.163 -65.669 197.205 1.00 1.00 1178 TRP B N 1
ATOM 9456 C CA . TRP B 1 390 ? -26.873 -65.423 195.953 1.00 1.00 1178 TRP B CA 1
ATOM 9457 C C . TRP B 1 390 ? -27.021 -66.656 195.072 1.00 1.00 1178 TRP B C 1
ATOM 9458 O O . TRP B 1 390 ? -27.732 -66.620 194.077 1.00 1.00 1178 TRP B O 1
ATOM 9469 N N . ALA B 1 391 ? -26.333 -67.737 195.427 1.00 1.00 1179 ALA B N 1
ATOM 9470 C CA . ALA B 1 391 ? -26.188 -68.879 194.528 1.00 1.00 1179 ALA B CA 1
ATOM 9471 C C . ALA B 1 391 ? -27.513 -69.549 194.193 1.00 1.00 1179 ALA B C 1
ATOM 9472 O O . ALA B 1 391 ? -27.713 -70.004 193.073 1.00 1.00 1179 ALA B O 1
ATOM 9474 N N . GLY B 1 392 ? -28.430 -69.566 195.148 1.00 30.00 1180 GLY B N 1
ATOM 9475 C CA . GLY B 1 392 ? -29.704 -70.226 194.952 1.00 30.00 1180 GLY B CA 1
ATOM 9476 C C . GLY B 1 392 ? -30.729 -69.384 194.221 1.00 30.00 1180 GLY B C 1
ATOM 9477 O O . GLY B 1 392 ? -31.835 -69.840 193.959 1.00 30.00 1180 GLY B O 1
ATOM 9478 N N . ARG B 1 393 ? -30.369 -68.144 193.910 1.00 30.00 1181 ARG B N 1
ATOM 9479 C CA . ARG B 1 393 ? -31.296 -67.204 193.292 1.00 30.00 1181 ARG B CA 1
ATOM 9480 C C . ARG B 1 393 ? -31.020 -66.949 191.805 1.00 30.00 1181 ARG B C 1
ATOM 9481 O O . ARG B 1 393 ? -31.890 -66.457 191.090 1.00 30.00 1181 ARG B O 1
ATOM 9489 N N . PHE B 1 394 ? -29.835 -67.308 191.322 1.00 30.00 1182 PHE B N 1
ATOM 9490 C CA . PHE B 1 394 ? -29.521 -67.073 189.914 1.00 30.00 1182 PHE B CA 1
ATOM 9491 C C . PHE B 1 394 ? -30.407 -67.938 189.035 1.00 30.00 1182 PHE B C 1
ATOM 9492 O O . PHE B 1 394 ? -30.775 -69.030 189.434 1.00 30.00 1182 PHE B O 1
ATOM 9500 N N . ASP B 1 395 ? -30.772 -67.456 187.856 1.00 30.00 1183 ASP B N 1
ATOM 9501 C CA . ASP B 1 395 ? -31.505 -68.291 186.911 1.00 30.00 1183 ASP B CA 1
ATOM 9502 C C . ASP B 1 395 ? -31.303 -67.820 185.475 1.00 30.00 1183 ASP B C 1
ATOM 9503 O O . ASP B 1 395 ? -30.682 -66.800 185.231 1.00 30.00 1183 ASP B O 1
ATOM 9508 N N . ILE B 1 396 ? -31.803 -68.602 184.533 1.00 1.00 1184 ILE B N 1
ATOM 9509 C CA . ILE B 1 396 ? -31.485 -68.441 183.121 1.00 1.00 1184 ILE B CA 1
ATOM 9510 C C . ILE B 1 396 ? -31.927 -67.121 182.496 1.00 1.00 1184 ILE B C 1
ATOM 9511 O O . ILE B 1 396 ? -31.167 -66.466 181.773 1.00 1.00 1184 ILE B O 1
ATOM 9516 N N . THR B 1 397 ? -33.155 -66.724 182.787 1.00 1.00 1185 THR B N 1
ATOM 9517 C CA . THR B 1 397 ? -33.712 -65.511 182.212 1.00 1.00 1185 THR B CA 1
ATOM 9518 C C . THR B 1 397 ? -33.008 -64.249 182.704 1.00 1.00 1185 THR B C 1
ATOM 9519 O O . THR B 1 397 ? -32.946 -63.261 181.985 1.00 1.00 1185 THR B O 1
ATOM 9523 N N . THR B 1 398 ? -32.465 -64.271 183.914 1.00 1.00 1186 THR B N 1
ATOM 9524 C CA . THR B 1 398 ? -31.755 -63.097 184.393 1.00 1.00 1186 THR B CA 1
ATOM 9525 C C . THR B 1 398 ? -30.359 -63.030 183.774 1.00 1.00 1186 THR B C 1
ATOM 9526 O O . THR B 1 398 ? -29.872 -61.942 183.458 1.00 1.00 1186 THR B O 1
ATOM 9530 N N . ILE B 1 399 ? -29.727 -64.185 183.569 1.00 1.00 1187 ILE B N 1
ATOM 9531 C CA . ILE B 1 399 ? -28.419 -64.236 182.934 1.00 1.00 1187 ILE B CA 1
ATOM 9532 C C . ILE B 1 399 ? -28.517 -63.760 181.492 1.00 1.00 1187 ILE B C 1
ATOM 9533 O O . ILE B 1 399 ? -27.616 -63.093 180.983 1.00 1.00 1187 ILE B O 1
ATOM 9538 N N . ARG B 1 400 ? -29.632 -64.076 180.850 1.00 1.00 1188 ARG B N 1
ATOM 9539 C CA . ARG B 1 400 ? -29.883 -63.592 179.498 1.00 1.00 1188 ARG B CA 1
ATOM 9540 C C . ARG B 1 400 ? -30.005 -62.066 179.410 1.00 1.00 1188 ARG B C 1
ATOM 9541 O O . ARG B 1 400 ? -29.469 -61.442 178.496 1.00 1.00 1188 ARG B O 1
ATOM 9549 N N . GLN B 1 401 ? -30.674 -61.463 180.386 1.00 1.00 1189 GLN B N 1
ATOM 9550 C CA . GLN B 1 401 ? -30.886 -60.020 180.379 1.00 1.00 1189 GLN B CA 1
ATOM 9551 C C . GLN B 1 401 ? -29.602 -59.281 180.714 1.00 1.00 1189 GLN B C 1
ATOM 9552 O O . GLN B 1 401 ? -29.271 -58.263 180.095 1.00 1.00 1189 GLN B O 1
ATOM 9558 N N . TYR B 1 402 ? -28.880 -59.820 181.690 1.00 1.00 1190 TYR B N 1
ATOM 9559 C CA . TYR B 1 402 ? -27.572 -59.309 182.049 1.00 1.00 1190 TYR B CA 1
ATOM 9560 C C . TYR B 1 402 ? -26.672 -59.299 180.835 1.00 1.00 1190 TYR B C 1
ATOM 9561 O O . TYR B 1 402 ? -26.072 -58.287 180.487 1.00 1.00 1190 TYR B O 1
ATOM 9570 N N . MET B 1 403 ? -26.601 -60.447 180.178 1.00 1.00 1191 MET B N 1
ATOM 9571 C CA . MET B 1 403 ? -25.704 -60.626 179.058 1.00 1.00 1191 MET B CA 1
ATOM 9572 C C . MET B 1 403 ? -26.113 -59.740 177.893 1.00 1.00 1191 MET B C 1
ATOM 9573 O O . MET B 1 403 ? -25.275 -59.301 177.105 1.00 1.00 1191 MET B O 1
ATOM 9578 N N . GLY B 1 404 ? -27.406 -59.455 177.808 1.00 1.00 1192 GLY B N 1
ATOM 9579 C CA . GLY B 1 404 ? -27.901 -58.545 176.797 1.00 1.00 1192 GLY B CA 1
ATOM 9580 C C . GLY B 1 404 ? -27.517 -57.102 177.050 1.00 1.00 1192 GLY B C 1
ATOM 9581 O O . GLY B 1 404 ? -27.250 -56.365 176.107 1.00 1.00 1192 GLY B O 1
ATOM 9582 N N . ARG B 1 405 ? -27.502 -56.676 178.312 1.00 1.00 1193 ARG B N 1
ATOM 9583 C CA . ARG B 1 405 ? -26.974 -55.346 178.623 1.00 1.00 1193 ARG B CA 1
ATOM 9584 C C . ARG B 1 405 ? -25.476 -55.281 178.402 1.00 1.00 1193 ARG B C 1
ATOM 9585 O O . ARG B 1 405 ? -24.948 -54.252 177.992 1.00 1.00 1193 ARG B O 1
ATOM 9593 N N . LEU B 1 406 ? -24.788 -56.384 178.684 1.00 1.00 1194 LEU B N 1
ATOM 9594 C CA . LEU B 1 406 ? -23.355 -56.455 178.475 1.00 1.00 1194 LEU B CA 1
ATOM 9595 C C . LEU B 1 406 ? -23.041 -56.348 176.989 1.00 1.00 1194 LEU B C 1
ATOM 9596 O O . LEU B 1 406 ? -22.002 -55.824 176.602 1.00 1.00 1194 LEU B O 1
ATOM 9601 N N . ALA B 1 407 ? -23.973 -56.810 176.162 1.00 1.00 1195 ALA B N 1
ATOM 9602 C CA . ALA B 1 407 ? -23.778 -56.846 174.719 1.00 1.00 1195 ALA B CA 1
ATOM 9603 C C . ALA B 1 407 ? -23.600 -55.471 174.104 1.00 1.00 1195 ALA B C 1
ATOM 9604 O O . ALA B 1 407 ? -22.937 -55.330 173.083 1.00 1.00 1195 ALA B O 1
ATOM 9606 N N . THR B 1 408 ? -24.198 -54.460 174.722 1.00 1.00 1196 THR B N 1
ATOM 9607 C CA . THR B 1 408 ? -24.218 -53.118 174.154 1.00 1.00 1196 THR B CA 1
ATOM 9608 C C . THR B 1 408 ? -22.925 -52.326 174.356 1.00 1.00 1196 THR B C 1
ATOM 9609 O O . THR B 1 408 ? -22.701 -51.327 173.675 1.00 1.00 1196 THR B O 1
ATOM 9613 N N . MET B 1 409 ? -22.084 -52.762 175.289 1.00 1.00 1197 MET B N 1
ATOM 9614 C CA . MET B 1 409 ? -20.755 -52.179 175.456 1.00 1.00 1197 MET B CA 1
ATOM 9615 C C . MET B 1 409 ? -19.703 -52.782 174.532 1.00 1.00 1197 MET B C 1
ATOM 9616 O O . MET B 1 409 ? -18.891 -52.070 173.953 1.00 1.00 1197 MET B O 1
ATOM 9621 N N . VAL B 1 410 ? -19.726 -54.105 174.408 1.00 1.00 1198 VAL B N 1
ATOM 9622 C CA . VAL B 1 410 ? -18.672 -54.858 173.739 1.00 1.00 1198 VAL B CA 1
ATOM 9623 C C . VAL B 1 410 ? -19.236 -56.024 172.951 1.00 1.00 1198 VAL B C 1
ATOM 9624 O O . VAL B 1 410 ? -20.322 -56.511 173.245 1.00 1.00 1198 VAL B O 1
ATOM 9628 N N . GLY B 1 411 ? -18.490 -56.472 171.949 1.00 30.00 1199 GLY B N 1
ATOM 9629 C CA . GLY B 1 411 ? -18.822 -57.693 171.244 1.00 30.00 1199 GLY B CA 1
ATOM 9630 C C . GLY B 1 411 ? -18.761 -58.887 172.176 1.00 30.00 1199 GLY B C 1
ATOM 9631 O O . GLY B 1 411 ? -17.779 -59.067 172.889 1.00 30.00 1199 GLY B O 1
ATOM 9632 N N . VAL B 1 412 ? -19.814 -59.699 172.169 1.00 1.00 1200 VAL B N 1
ATOM 9633 C CA . VAL B 1 412 ? -19.881 -60.893 173.002 1.00 1.00 1200 VAL B CA 1
ATOM 9634 C C . VAL B 1 412 ? -20.546 -62.075 172.306 1.00 1.00 1200 VAL B C 1
ATOM 9635 O O . VAL B 1 412 ? -20.832 -63.077 172.937 1.00 1.00 1200 VAL B O 1
ATOM 9639 N N . LYS B 1 413 ? -20.790 -61.970 171.010 1.00 1.00 1201 LYS B N 1
ATOM 9640 C CA . LYS B 1 413 ? -21.498 -63.032 170.307 1.00 1.00 1201 LYS B CA 1
ATOM 9641 C C . LYS B 1 413 ? -20.561 -64.200 170.007 1.00 1.00 1201 LYS B C 1
ATOM 9642 O O . LYS B 1 413 ? -20.764 -65.319 170.480 1.00 1.00 1201 LYS B O 1
ATOM 9648 N N . ASP B 1 414 ? -19.531 -63.929 169.214 1.00 1.00 1202 ASP B N 1
ATOM 9649 C CA . ASP B 1 414 ? -18.557 -64.936 168.834 1.00 1.00 1202 ASP B CA 1
ATOM 9650 C C . ASP B 1 414 ? -17.745 -65.460 169.999 1.00 1.00 1202 ASP B C 1
ATOM 9651 O O . ASP B 1 414 ? -17.430 -66.651 170.067 1.00 1.00 1202 ASP B O 1
ATOM 9656 N N . ALA B 1 415 ? -17.431 -64.568 170.924 1.00 1.00 1203 ALA B N 1
ATOM 9657 C CA . ALA B 1 415 ? -16.644 -64.938 172.074 1.00 1.00 1203 ALA B CA 1
ATOM 9658 C C . ALA B 1 415 ? -17.441 -65.875 172.953 1.00 1.00 1203 ALA B C 1
ATOM 9659 O O . ALA B 1 415 ? -16.920 -66.883 173.445 1.00 1.00 1203 ALA B O 1
ATOM 9661 N N . TYR B 1 416 ? -18.719 -65.566 173.134 1.00 1.00 1204 TYR B N 1
ATOM 9662 C CA . TYR B 1 416 ? -19.548 -66.444 173.921 1.00 1.00 1204 TYR B CA 1
ATOM 9663 C C . TYR B 1 416 ? -19.728 -67.772 173.207 1.00 1.00 1204 TYR B C 1
ATOM 9664 O O . TYR B 1 416 ? -19.736 -68.809 173.845 1.00 1.00 1204 TYR B O 1
ATOM 9673 N N . TRP B 1 417 ? -19.874 -67.754 171.886 1.00 1.00 1205 TRP B N 1
ATOM 9674 C CA . TRP B 1 417 ? -20.119 -69.013 171.200 1.00 1.00 1205 TRP B CA 1
ATOM 9675 C C . TRP B 1 417 ? -18.901 -69.931 171.281 1.00 1.00 1205 TRP B C 1
ATOM 9676 O O . TRP B 1 417 ? -19.035 -71.155 171.377 1.00 1.00 1205 TRP B O 1
ATOM 9687 N N . ALA B 1 418 ? -17.714 -69.336 171.288 1.00 1.00 1206 ALA B N 1
ATOM 9688 C CA . ALA B 1 418 ? -16.487 -70.109 171.446 1.00 1.00 1206 ALA B CA 1
ATOM 9689 C C . ALA B 1 418 ? -16.341 -70.681 172.856 1.00 1.00 1206 ALA B C 1
ATOM 9690 O O . ALA B 1 418 ? -16.007 -71.858 173.034 1.00 1.00 1206 ALA B O 1
ATOM 9692 N N . ALA B 1 419 ? -16.601 -69.853 173.861 1.00 1.00 1207 ALA B N 1
ATOM 9693 C CA . ALA B 1 419 ? -16.547 -70.330 175.237 1.00 1.00 1207 ALA B CA 1
ATOM 9694 C C . ALA B 1 419 ? -17.601 -71.410 175.506 1.00 1.00 1207 ALA B C 1
ATOM 9695 O O . ALA B 1 419 ? -17.398 -72.297 176.332 1.00 1.00 1207 ALA B O 1
ATOM 9697 N N . HIS B 1 420 ? -18.728 -71.322 174.809 1.00 1.00 1208 HIS B N 1
ATOM 9698 C CA . HIS B 1 420 ? -19.773 -72.336 174.869 1.00 1.00 1208 HIS B CA 1
ATOM 9699 C C . HIS B 1 420 ? -19.340 -73.651 174.238 1.00 1.00 1208 HIS B C 1
ATOM 9700 O O . HIS B 1 420 ? -19.635 -74.732 174.758 1.00 1.00 1208 HIS B O 1
ATOM 9707 N N . GLU B 1 421 ? -18.600 -73.546 173.138 1.00 1.00 1209 GLU B N 1
ATOM 9708 C CA . GLU B 1 421 ? -17.983 -74.713 172.525 1.00 1.00 1209 GLU B CA 1
ATOM 9709 C C . GLU B 1 421 ? -17.064 -75.403 173.516 1.00 1.00 1209 GLU B C 1
ATOM 9710 O O . GLU B 1 421 ? -17.074 -76.629 173.627 1.00 1.00 1209 GLU B O 1
ATOM 9716 N N . LEU B 1 422 ? -16.275 -74.615 174.243 1.00 1.00 1210 LEU B N 1
ATOM 9717 C CA . LEU B 1 422 ? -15.372 -75.178 175.249 1.00 1.00 1210 LEU B CA 1
ATOM 9718 C C . LEU B 1 422 ? -16.123 -75.804 176.420 1.00 1.00 1210 LEU B C 1
ATOM 9719 O O . LEU B 1 422 ? -15.671 -76.785 177.008 1.00 1.00 1210 LEU B O 1
ATOM 9724 N N . ASN B 1 423 ? -17.270 -75.221 176.746 1.00 1.00 1211 ASN B N 1
ATOM 9725 C CA . ASN B 1 423 ? -18.157 -75.762 177.764 1.00 1.00 1211 ASN B CA 1
ATOM 9726 C C . ASN B 1 423 ? -18.582 -77.167 177.396 1.00 1.00 1211 ASN B C 1
ATOM 9727 O O . ASN B 1 423 ? -18.454 -78.111 178.181 1.00 1.00 1211 ASN B O 1
ATOM 9732 N N . VAL B 1 424 ? -19.072 -77.298 176.170 1.00 1.00 1212 VAL B N 1
ATOM 9733 C CA . VAL B 1 424 ? -19.536 -78.581 175.685 1.00 1.00 1212 VAL B CA 1
ATOM 9734 C C . VAL B 1 424 ? -18.393 -79.588 175.576 1.00 1.00 1212 VAL B C 1
ATOM 9735 O O . VAL B 1 424 ? -18.581 -80.771 175.835 1.00 1.00 1212 VAL B O 1
ATOM 9739 N N . ALA B 1 425 ? -17.202 -79.127 175.218 1.00 1.00 1213 ALA B N 1
ATOM 9740 C CA . ALA B 1 425 ? -16.073 -80.041 175.087 1.00 1.00 1213 ALA B CA 1
ATOM 9741 C C . ALA B 1 425 ? -15.553 -80.565 176.422 1.00 1.00 1213 ALA B C 1
ATOM 9742 O O . ALA B 1 425 ? -15.112 -81.703 176.515 1.00 1.00 1213 ALA B O 1
ATOM 9744 N N . LEU B 1 426 ? -15.593 -79.737 177.459 1.00 1.00 1214 LEU B N 1
ATOM 9745 C CA . LEU B 1 426 ? -15.177 -80.218 178.770 1.00 1.00 1214 LEU B CA 1
ATOM 9746 C C . LEU B 1 426 ? -16.269 -80.886 179.598 1.00 1.00 1214 LEU B C 1
ATOM 9747 O O . LEU B 1 426 ? -15.965 -81.539 180.592 1.00 1.00 1214 LEU B O 1
ATOM 9752 N N . SER B 1 427 ? -17.530 -80.750 179.204 1.00 1.00 1215 SER B N 1
ATOM 9753 C CA . SER B 1 427 ? -18.601 -81.219 180.082 1.00 1.00 1215 SER B CA 1
ATOM 9754 C C . SER B 1 427 ? -19.330 -82.497 179.669 1.00 1.00 1215 SER B C 1
ATOM 9755 O O . SER B 1 427 ? -19.608 -83.331 180.513 1.00 1.00 1215 SER B O 1
ATOM 9758 N N . GLN B 1 428 ? -19.682 -82.641 178.396 1.00 30.00 1216 GLN B N 1
ATOM 9759 C CA . GLN B 1 428 ? -20.350 -83.864 177.968 1.00 30.00 1216 GLN B CA 1
ATOM 9760 C C . GLN B 1 428 ? -19.386 -85.030 178.020 1.00 30.00 1216 GLN B C 1
ATOM 9761 O O . GLN B 1 428 ? -18.234 -84.924 177.611 1.00 30.00 1216 GLN B O 1
ATOM 9767 N N . VAL B 1 429 ? -19.876 -86.152 178.524 1.00 30.00 1217 VAL B N 1
ATOM 9768 C CA . VAL B 1 429 ? -19.037 -87.263 178.942 1.00 30.00 1217 VAL B CA 1
ATOM 9769 C C . VAL B 1 429 ? -19.772 -88.582 178.726 1.00 30.00 1217 VAL B C 1
ATOM 9770 O O . VAL B 1 429 ? -20.978 -88.653 178.932 1.00 30.00 1217 VAL B O 1
ATOM 9774 N N . ALA B 1 430 ? -19.055 -89.618 178.296 1.00 30.00 1218 ALA B N 1
ATOM 9775 C CA . ALA B 1 430 ? -19.647 -90.937 178.100 1.00 30.00 1218 ALA B CA 1
ATOM 9776 C C . ALA B 1 430 ? -18.872 -92.027 178.835 1.00 30.00 1218 ALA B C 1
ATOM 9777 O O . ALA B 1 430 ? -17.651 -91.973 178.921 1.00 30.00 1218 ALA B O 1
ATOM 9779 N N . PRO B 1 431 ? -19.592 -93.024 179.371 1.00 30.00 1219 PRO B N 1
ATOM 9780 C CA . PRO B 1 431 ? -19.046 -94.252 179.963 1.00 30.00 1219 PRO B CA 1
ATOM 9781 C C . PRO B 1 431 ? -18.332 -95.150 178.954 1.00 30.00 1219 PRO B C 1
ATOM 9782 O O . PRO B 1 431 ? -18.690 -95.171 177.782 1.00 30.00 1219 PRO B O 1
ATOM 9786 N N . LYS B 1 432 ? -17.321 -95.881 179.410 1.00 30.00 1220 LYS B N 1
ATOM 9787 C CA . LYS B 1 432 ? -16.571 -96.790 178.551 1.00 30.00 1220 LYS B CA 1
ATOM 9788 C C . LYS B 1 432 ? -17.374 -98.016 178.112 1.00 30.00 1220 LYS B C 1
ATOM 9789 O O . LYS B 1 432 ? -18.202 -98.522 178.855 1.00 30.00 1220 LYS B O 1
ATOM 9795 N N . MET B 1 433 ? -17.105 -98.478 176.894 1.00 30.00 1221 MET B N 1
ATOM 9796 C CA . MET B 1 433 ? -17.855 -99.561 176.257 1.00 30.00 1221 MET B CA 1
ATOM 9797 C C . MET B 1 433 ? -17.530 -100.952 176.824 1.00 30.00 1221 MET B C 1
ATOM 9798 O O . MET B 1 433 ? -16.445 -101.184 177.347 1.00 30.00 1221 MET B O 1
ATOM 9803 N N . THR B 1 434 ? -18.493 -101.865 176.731 1.00 30.00 1222 THR B N 1
ATOM 9804 C CA . THR B 1 434 ? -18.329 -103.241 177.195 1.00 30.00 1222 THR B CA 1
ATOM 9805 C C . THR B 1 434 ? -18.315 -104.202 176.001 1.00 30.00 1222 THR B C 1
ATOM 9806 O O . THR B 1 434 ? -19.111 -104.048 175.093 1.00 30.00 1222 THR B O 1
ATOM 9810 N N . THR B 1 435 ? -17.396 -105.168 175.981 1.00 30.00 1223 THR B N 1
ATOM 9811 C CA . THR B 1 435 ? -17.370 -106.158 174.895 1.00 30.00 1223 THR B CA 1
ATOM 9812 C C . THR B 1 435 ? -18.447 -107.222 175.051 1.00 30.00 1223 THR B C 1
ATOM 9813 O O . THR B 1 435 ? -18.779 -107.626 176.157 1.00 30.00 1223 THR B O 1
ATOM 9817 N N . ALA B 1 436 ? -18.955 -107.699 173.921 1.00 30.00 1224 ALA B N 1
ATOM 9818 C CA . ALA B 1 436 ? -19.999 -108.709 173.909 1.00 30.00 1224 ALA B CA 1
ATOM 9819 C C . ALA B 1 436 ? -20.149 -109.316 172.525 1.00 30.00 1224 ALA B C 1
ATOM 9820 O O . ALA B 1 436 ? -19.537 -108.857 171.568 1.00 30.00 1224 ALA B O 1
ATOM 9822 N N . ALA B 1 437 ? -20.941 -110.377 172.434 1.00 30.00 1225 ALA B N 1
ATOM 9823 C CA . ALA B 1 437 ? -21.373 -110.907 171.147 1.00 30.00 1225 ALA B CA 1
ATOM 9824 C C . ALA B 1 437 ? -22.638 -110.200 170.657 1.00 30.00 1225 ALA B C 1
ATOM 9825 O O . ALA B 1 437 ? -22.781 -109.909 169.475 1.00 30.00 1225 ALA B O 1
ATOM 9827 N N . GLY B 1 438 ? -23.544 -109.921 171.586 1.00 30.00 1226 GLY B N 1
ATOM 9828 C CA . GLY B 1 438 ? -24.858 -109.396 171.267 1.00 30.00 1226 GLY B CA 1
ATOM 9829 C C . GLY B 1 438 ? -24.907 -107.891 171.251 1.00 30.00 1226 GLY B C 1
ATOM 9830 O O . GLY B 1 438 ? -23.865 -107.257 171.212 1.00 30.00 1226 GLY B O 1
ATOM 9831 N N . GLY B 1 439 ? -26.111 -107.326 171.272 1.00 30.00 1227 GLY B N 1
ATOM 9832 C CA . GLY B 1 439 ? -26.293 -105.897 171.125 1.00 30.00 1227 GLY B CA 1
ATOM 9833 C C . GLY B 1 439 ? -26.184 -104.983 172.329 1.00 30.00 1227 GLY B C 1
ATOM 9834 O O . GLY B 1 439 ? -26.084 -103.778 172.155 1.00 30.00 1227 GLY B O 1
ATOM 9835 N N . TRP B 1 440 ? -26.188 -105.538 173.535 1.00 30.00 1228 TRP B N 1
ATOM 9836 C CA . TRP B 1 440 ? -26.183 -104.738 174.765 1.00 30.00 1228 TRP B CA 1
ATOM 9837 C C . TRP B 1 440 ? -25.404 -105.296 175.934 1.00 30.00 1228 TRP B C 1
ATOM 9838 O O . TRP B 1 440 ? -25.344 -106.501 176.136 1.00 30.00 1228 TRP B O 1
ATOM 9849 N N . ALA B 1 441 ? -24.846 -104.391 176.729 1.00 30.00 1229 ALA B N 1
ATOM 9850 C CA . ALA B 1 441 ? -24.080 -104.759 177.911 1.00 30.00 1229 ALA B CA 1
ATOM 9851 C C . ALA B 1 441 ? -23.935 -103.583 178.864 1.00 30.00 1229 ALA B C 1
ATOM 9852 O O . ALA B 1 441 ? -24.071 -102.436 178.467 1.00 30.00 1229 ALA B O 1
ATOM 9854 N N . ALA B 1 442 ? -23.653 -103.880 180.125 1.00 30.00 1230 ALA B N 1
ATOM 9855 C CA . ALA B 1 442 ? -23.357 -102.853 181.111 1.00 30.00 1230 ALA B CA 1
ATOM 9856 C C . ALA B 1 442 ? -22.562 -103.454 182.256 1.00 30.00 1230 ALA B C 1
ATOM 9857 O O . ALA B 1 442 ? -22.630 -104.652 182.496 1.00 30.00 1230 ALA B O 1
ATOM 9859 N N . GLN B 1 443 ? -21.800 -102.619 182.950 1.00 30.00 1231 GLN B N 1
ATOM 9860 C CA . GLN B 1 443 ? -21.023 -103.048 184.109 1.00 30.00 1231 GLN B CA 1
ATOM 9861 C C . GLN B 1 443 ? -21.870 -103.099 185.374 1.00 30.00 1231 GLN B C 1
ATOM 9862 O O . GLN B 1 443 ? -22.966 -102.550 185.418 1.00 30.00 1231 GLN B O 1
ATOM 9868 N N . ALA B 1 444 ? -21.353 -103.774 186.393 1.00 30.00 1232 ALA B N 1
ATOM 9869 C CA . ALA B 1 444 ? -22.060 -103.956 187.651 1.00 30.00 1232 ALA B CA 1
ATOM 9870 C C . ALA B 1 444 ? -22.363 -102.629 188.325 1.00 30.00 1232 ALA B C 1
ATOM 9871 O O . ALA B 1 444 ? -21.563 -101.699 188.277 1.00 30.00 1232 ALA B O 1
ATOM 9873 N N . ALA B 1 445 ? -23.530 -102.554 188.952 1.00 30.00 1233 ALA B N 1
ATOM 9874 C CA . ALA B 1 445 ? -23.957 -101.343 189.627 1.00 30.00 1233 ALA B CA 1
ATOM 9875 C C . ALA B 1 445 ? -23.042 -100.997 190.794 1.00 30.00 1233 ALA B C 1
ATOM 9876 O O . ALA B 1 445 ? -22.594 -101.874 191.528 1.00 30.00 1233 ALA B O 1
ATOM 9878 N N . ASN B 1 446 ? -22.788 -99.700 190.949 1.00 30.00 1234 ASN B N 1
ATOM 9879 C CA . ASN B 1 446 ? -21.918 -99.155 191.985 1.00 30.00 1234 ASN B CA 1
ATOM 9880 C C . ASN B 1 446 ? -20.524 -99.779 191.939 1.00 30.00 1234 ASN B C 1
ATOM 9881 O O . ASN B 1 446 ? -19.979 -100.191 192.958 1.00 30.00 1234 ASN B O 1
ATOM 9886 N N . SER B 1 447 ? -19.959 -99.857 190.742 1.00 30.00 1235 SER B N 1
ATOM 9887 C CA . SER B 1 447 ? -18.597 -100.341 190.565 1.00 30.00 1235 SER B CA 1
ATOM 9888 C C . SER B 1 447 ? -17.733 -99.272 189.921 1.00 30.00 1235 SER B C 1
ATOM 9889 O O . SER B 1 447 ? -18.245 -98.307 189.362 1.00 30.00 1235 SER B O 1
ATOM 9892 N N . ALA B 1 448 ? -16.421 -99.443 190.014 1.00 30.00 1236 ALA B N 1
ATOM 9893 C CA . ALA B 1 448 ? -15.479 -98.497 189.445 1.00 30.00 1236 ALA B CA 1
ATOM 9894 C C . ALA B 1 448 ? -15.613 -98.418 187.934 1.00 30.00 1236 ALA B C 1
ATOM 9895 O O . ALA B 1 448 ? -15.429 -97.360 187.348 1.00 30.00 1236 ALA B O 1
ATOM 9897 N N . GLN B 1 449 ? -15.919 -99.547 187.306 1.00 30.00 1237 GLN B N 1
ATOM 9898 C CA . GLN B 1 449 ? -16.135 -99.580 185.867 1.00 30.00 1237 GLN B CA 1
ATOM 9899 C C . GLN B 1 449 ? -17.400 -98.864 185.426 1.00 30.00 1237 GLN B C 1
ATOM 9900 O O . GLN B 1 449 ? -17.451 -98.317 184.327 1.00 30.00 1237 GLN B O 1
ATOM 9906 N N . GLN B 1 450 ? -18.421 -98.861 186.275 1.00 30.00 1238 GLN B N 1
ATOM 9907 C CA . GLN B 1 450 ? -19.686 -98.229 185.927 1.00 30.00 1238 GLN B CA 1
ATOM 9908 C C . GLN B 1 450 ? -19.517 -96.728 185.760 1.00 30.00 1238 GLN B C 1
ATOM 9909 O O . GLN B 1 450 ? -20.220 -96.086 184.980 1.00 30.00 1238 GLN B O 1
ATOM 9915 N N . SER B 1 451 ? -18.577 -96.174 186.516 1.00 30.00 1239 SER B N 1
ATOM 9916 C CA . SER B 1 451 ? -18.433 -94.737 186.623 1.00 30.00 1239 SER B CA 1
ATOM 9917 C C . SER B 1 451 ? -17.228 -94.183 185.875 1.00 30.00 1239 SER B C 1
ATOM 9918 O O . SER B 1 451 ? -17.079 -92.974 185.758 1.00 30.00 1239 SER B O 1
ATOM 9921 N N . ASP B 1 452 ? -16.352 -95.060 185.393 1.00 30.00 1240 ASP B N 1
ATOM 9922 C CA . ASP B 1 452 ? -15.221 -94.635 184.579 1.00 30.00 1240 ASP B CA 1
ATOM 9923 C C . ASP B 1 452 ? -15.755 -94.046 183.274 1.00 30.00 1240 ASP B C 1
ATOM 9924 O O . ASP B 1 452 ? -16.600 -94.652 182.626 1.00 30.00 1240 ASP B O 1
ATOM 9929 N N . VAL B 1 453 ? -15.241 -92.889 182.871 1.00 30.00 1241 VAL B N 1
ATOM 9930 C CA . VAL B 1 453 ? -15.863 -92.101 181.802 1.00 30.00 1241 VAL B CA 1
ATOM 9931 C C . VAL B 1 453 ? -14.837 -91.347 180.949 1.00 30.00 1241 VAL B C 1
ATOM 9932 O O . VAL B 1 453 ? -13.660 -91.331 181.278 1.00 30.00 1241 VAL B O 1
ATOM 9936 N N . CYS B 1 454 ? -15.282 -90.725 179.856 1.00 30.00 1242 CYS B N 1
ATOM 9937 C CA . CYS B 1 454 ? -14.365 -90.095 178.895 1.00 30.00 1242 CYS B CA 1
ATOM 9938 C C . CYS B 1 454 ? -14.892 -88.835 178.193 1.00 30.00 1242 CYS B C 1
ATOM 9939 O O . CYS B 1 454 ? -16.091 -88.616 178.092 1.00 30.00 1242 CYS B O 1
ATOM 9942 N N . TYR B 1 455 ? -13.970 -88.027 177.684 1.00 30.00 1243 TYR B N 1
ATOM 9943 C CA . TYR B 1 455 ? -14.310 -86.830 176.919 1.00 30.00 1243 TYR B CA 1
ATOM 9944 C C . TYR B 1 455 ? -14.713 -87.157 175.487 1.00 30.00 1243 TYR B C 1
ATOM 9945 O O . TYR B 1 455 ? -14.589 -88.291 175.051 1.00 30.00 1243 TYR B O 1
ATOM 9954 N N . SER B 1 456 ? -15.216 -86.165 174.761 1.00 30.00 1244 SER B N 1
ATOM 9955 C CA . SER B 1 456 ? -15.474 -86.335 173.337 1.00 30.00 1244 SER B CA 1
ATOM 9956 C C . SER B 1 456 ? -14.171 -86.588 172.597 1.00 30.00 1244 SER B C 1
ATOM 9957 O O . SER B 1 456 ? -14.139 -87.290 171.601 1.00 30.00 1244 SER B O 1
ATOM 9960 N N . SER B 1 457 ? -13.102 -85.973 173.084 1.00 30.00 1245 SER B N 1
ATOM 9961 C CA . SER B 1 457 ? -11.754 -86.409 172.779 1.00 30.00 1245 SER B CA 1
ATOM 9962 C C . SER B 1 457 ? -11.578 -87.719 173.524 1.00 30.00 1245 SER B C 1
ATOM 9963 O O . SER B 1 457 ? -12.008 -87.832 174.660 1.00 30.00 1245 SER B O 1
ATOM 9966 N N . LEU B 1 458 ? -10.954 -88.714 172.929 1.00 30.00 1246 LEU B N 1
ATOM 9967 C CA . LEU B 1 458 ? -11.051 -90.038 173.524 1.00 30.00 1246 LEU B CA 1
ATOM 9968 C C . LEU B 1 458 ? -10.046 -90.231 174.654 1.00 30.00 1246 LEU B C 1
ATOM 9969 O O . LEU B 1 458 ? -9.192 -91.108 174.610 1.00 30.00 1246 LEU B O 1
ATOM 9974 N N . LEU B 1 459 ? -10.203 -89.408 175.688 1.00 30.00 1247 LEU B N 1
ATOM 9975 C CA . LEU B 1 459 ? -9.299 -89.346 176.830 1.00 30.00 1247 LEU B CA 1
ATOM 9976 C C . LEU B 1 459 ? -10.087 -89.539 178.111 1.00 30.00 1247 LEU B C 1
ATOM 9977 O O . LEU B 1 459 ? -11.148 -88.959 178.268 1.00 30.00 1247 LEU B O 1
ATOM 9982 N N . THR B 1 460 ? -9.595 -90.357 179.031 1.00 30.00 1248 THR B N 1
ATOM 9983 C CA . THR B 1 460 ? -10.335 -90.596 180.264 1.00 30.00 1248 THR B CA 1
ATOM 9984 C C . THR B 1 460 ? -10.235 -89.402 181.209 1.00 30.00 1248 THR B C 1
ATOM 9985 O O . THR B 1 460 ? -9.270 -88.647 181.178 1.00 30.00 1248 THR B O 1
ATOM 9989 N N . VAL B 1 461 ? -11.258 -89.237 182.038 1.00 30.00 1249 VAL B N 1
ATOM 9990 C CA . VAL B 1 461 ? -11.312 -88.178 183.041 1.00 30.00 1249 VAL B CA 1
ATOM 9991 C C . VAL B 1 461 ? -10.721 -88.653 184.361 1.00 30.00 1249 VAL B C 1
ATOM 9992 O O . VAL B 1 461 ? -11.024 -89.748 184.812 1.00 30.00 1249 VAL B O 1
ATOM 9996 N N . THR B 1 462 ? -9.876 -87.834 184.979 1.00 30.00 1250 THR B N 1
ATOM 9997 C CA . THR B 1 462 ? -9.209 -88.196 186.226 1.00 30.00 1250 THR B CA 1
ATOM 9998 C C . THR B 1 462 ? -10.130 -88.137 187.440 1.00 30.00 1250 THR B C 1
ATOM 9999 O O . THR B 1 462 ? -11.056 -87.340 187.479 1.00 30.00 1250 THR B O 1
ATOM 10003 N N . ARG B 1 463 ? -9.861 -88.968 188.439 1.00 30.00 1251 ARG B N 1
ATOM 10004 C CA . ARG B 1 463 ? -10.612 -88.913 189.686 1.00 30.00 1251 ARG B CA 1
ATOM 10005 C C . ARG B 1 463 ? -9.868 -88.291 190.852 1.00 30.00 1251 ARG B C 1
ATOM 10006 O O . ARG B 1 463 ? -8.644 -88.250 190.882 1.00 30.00 1251 ARG B O 1
ATOM 10014 N N . SER B 1 464 ? -10.645 -87.822 191.821 1.00 30.00 1252 SER B N 1
ATOM 10015 C CA . SER B 1 464 ? -10.122 -87.367 193.096 1.00 30.00 1252 SER B CA 1
ATOM 10016 C C . SER B 1 464 ? -9.547 -88.548 193.863 1.00 30.00 1252 SER B C 1
ATOM 10017 O O . SER B 1 464 ? -10.007 -89.672 193.711 1.00 30.00 1252 SER B O 1
ATOM 10020 N N . ALA B 1 465 ? -8.525 -88.298 194.671 1.00 30.00 1253 ALA B N 1
ATOM 10021 C CA . ALA B 1 465 ? -7.909 -89.363 195.447 1.00 30.00 1253 ALA B CA 1
ATOM 10022 C C . ALA B 1 465 ? -8.080 -89.155 196.949 1.00 30.00 1253 ALA B C 1
ATOM 10023 O O . ALA B 1 465 ? -7.590 -89.950 197.746 1.00 30.00 1253 ALA B O 1
ATOM 10025 N N . ALA B 1 466 ? -8.780 -88.091 197.329 1.00 30.00 1254 ALA B N 1
ATOM 10026 C CA . ALA B 1 466 ? -8.969 -87.751 198.738 1.00 30.00 1254 ALA B CA 1
ATOM 10027 C C . ALA B 1 466 ? -10.188 -86.852 198.944 1.00 30.00 1254 ALA B C 1
ATOM 10028 O O . ALA B 1 466 ? -10.726 -86.306 197.987 1.00 30.00 1254 ALA B O 1
ATOM 10030 N N . ASN B 1 467 ? -10.627 -86.704 200.194 1.00 30.00 1255 ASN B N 1
ATOM 10031 C CA . ASN B 1 467 ? -11.793 -85.877 200.514 1.00 30.00 1255 ASN B CA 1
ATOM 10032 C C . ASN B 1 467 ? -11.621 -84.399 200.183 1.00 30.00 1255 ASN B C 1
ATOM 10033 O O . ASN B 1 467 ? -10.543 -83.837 200.350 1.00 30.00 1255 ASN B O 1
ATOM 10038 N N . PHE B 1 468 ? -12.702 -83.781 199.721 1.00 30.00 1256 PHE B N 1
ATOM 10039 C CA . PHE B 1 468 ? -12.758 -82.342 199.484 1.00 30.00 1256 PHE B CA 1
ATOM 10040 C C . PHE B 1 468 ? -12.691 -81.571 200.794 1.00 30.00 1256 PHE B C 1
ATOM 10041 O O . PHE B 1 468 ? -13.192 -82.041 201.812 1.00 30.00 1256 PHE B O 1
ATOM 10049 N N . PRO B 1 469 ? -12.076 -80.378 200.787 1.00 30.00 1257 PRO B N 1
ATOM 10050 C CA . PRO B 1 469 ? -11.323 -79.700 199.725 1.00 30.00 1257 PRO B CA 1
ATOM 10051 C C . PRO B 1 469 ? -10.038 -80.417 199.320 1.00 30.00 1257 PRO B C 1
ATOM 10052 O O . PRO B 1 469 ? -9.386 -81.031 200.156 1.00 30.00 1257 PRO B O 1
ATOM 10056 N N . LEU B 1 470 ? -9.681 -80.320 198.047 1.00 30.00 1258 LEU B N 1
ATOM 10057 C CA . LEU B 1 470 ? -8.517 -81.020 197.530 1.00 30.00 1258 LEU B CA 1
ATOM 10058 C C . LEU B 1 470 ? -7.218 -80.365 197.961 1.00 30.00 1258 LEU B C 1
ATOM 10059 O O . LEU B 1 470 ? -6.949 -79.225 197.617 1.00 30.00 1258 LEU B O 1
ATOM 10064 N N . ALA B 1 471 ? -6.400 -81.108 198.696 1.00 30.00 1259 ALA B N 1
ATOM 10065 C CA . ALA B 1 471 ? -5.125 -80.596 199.178 1.00 30.00 1259 ALA B CA 1
ATOM 10066 C C . ALA B 1 471 ? -4.164 -80.295 198.036 1.00 30.00 1259 ALA B C 1
ATOM 10067 O O . ALA B 1 471 ? -3.292 -79.436 198.163 1.00 30.00 1259 ALA B O 1
ATOM 10069 N N . ASN B 1 472 ? -4.323 -80.996 196.918 1.00 30.00 1260 ASN B N 1
ATOM 10070 C CA . ASN B 1 472 ? -3.395 -80.865 195.803 1.00 30.00 1260 ASN B CA 1
ATOM 10071 C C . ASN B 1 472 ? -4.085 -80.732 194.452 1.00 30.00 1260 ASN B C 1
ATOM 10072 O O . ASN B 1 472 ? -5.309 -80.770 194.363 1.00 30.00 1260 ASN B O 1
ATOM 10077 N N . GLN B 1 473 ? -3.293 -80.573 193.401 1.00 30.00 1261 GLN B N 1
ATOM 10078 C CA . GLN B 1 473 ? -3.838 -80.186 192.108 1.00 30.00 1261 GLN B CA 1
ATOM 10079 C C . GLN B 1 473 ? -3.446 -81.149 190.983 1.00 30.00 1261 GLN B C 1
ATOM 10080 O O . GLN B 1 473 ? -2.290 -81.553 190.879 1.00 30.00 1261 GLN B O 1
ATOM 10086 N N . PRO B 1 474 ? -4.424 -81.531 190.147 1.00 30.00 1262 PRO B N 1
ATOM 10087 C CA . PRO B 1 474 ? -4.253 -82.354 188.945 1.00 30.00 1262 PRO B CA 1
ATOM 10088 C C . PRO B 1 474 ? -3.508 -81.641 187.821 1.00 30.00 1262 PRO B C 1
ATOM 10089 O O . PRO B 1 474 ? -3.456 -80.416 187.790 1.00 30.00 1262 PRO B O 1
ATOM 10093 N N . ALA B 1 475 ? -2.906 -82.409 186.925 1.00 30.00 1263 ALA B N 1
ATOM 10094 C CA . ALA B 1 475 ? -2.339 -81.839 185.716 1.00 30.00 1263 ALA B CA 1
ATOM 10095 C C . ALA B 1 475 ? -3.440 -81.212 184.872 1.00 30.00 1263 ALA B C 1
ATOM 10096 O O . ALA B 1 475 ? -4.551 -81.720 184.817 1.00 30.00 1263 ALA B O 1
ATOM 10098 N N . ALA B 1 476 ? -3.129 -80.093 184.232 1.00 30.00 1264 ALA B N 1
ATOM 10099 C CA . ALA B 1 476 ? -4.095 -79.364 183.420 1.00 30.00 1264 ALA B CA 1
ATOM 10100 C C . ALA B 1 476 ? -4.521 -80.148 182.184 1.00 30.00 1264 ALA B C 1
ATOM 10101 O O . ALA B 1 476 ? -3.715 -80.818 181.555 1.00 30.00 1264 ALA B O 1
ATOM 10103 N N . ASP B 1 477 ? -5.797 -80.047 181.835 1.00 30.00 1265 ASP B N 1
ATOM 10104 C CA . ASP B 1 477 ? -6.355 -80.795 180.714 1.00 30.00 1265 ASP B CA 1
ATOM 10105 C C . ASP B 1 477 ? -6.446 -79.966 179.437 1.00 30.00 1265 ASP B C 1
ATOM 10106 O O . ASP B 1 477 ? -6.390 -80.503 178.338 1.00 30.00 1265 ASP B O 1
ATOM 10111 N N . MET B 1 478 ? -6.584 -78.654 179.592 1.00 30.00 1266 MET B N 1
ATOM 10112 C CA . MET B 1 478 ? -6.766 -77.748 178.461 1.00 30.00 1266 MET B CA 1
ATOM 10113 C C . MET B 1 478 ? -6.356 -76.332 178.841 1.00 30.00 1266 MET B C 1
ATOM 10114 O O . MET B 1 478 ? -6.428 -75.959 180.003 1.00 30.00 1266 MET B O 1
ATOM 10119 N N . ARG B 1 479 ? -5.921 -75.545 177.863 1.00 30.00 1267 ARG B N 1
ATOM 10120 C CA . ARG B 1 479 ? -5.506 -74.170 178.115 1.00 30.00 1267 ARG B CA 1
ATOM 10121 C C . ARG B 1 479 ? -6.446 -73.107 177.540 1.00 30.00 1267 ARG B C 1
ATOM 10122 O O . ARG B 1 479 ? -6.798 -73.149 176.373 1.00 30.00 1267 ARG B O 1
ATOM 10130 N N . VAL B 1 480 ? -6.846 -72.153 178.381 1.00 30.00 1268 VAL B N 1
ATOM 10131 C CA . VAL B 1 480 ? -7.781 -71.091 177.991 1.00 30.00 1268 VAL B CA 1
ATOM 10132 C C . VAL B 1 480 ? -7.135 -69.720 178.150 1.00 30.00 1268 VAL B C 1
ATOM 10133 O O . VAL B 1 480 ? -6.128 -69.609 178.833 1.00 30.00 1268 VAL B O 1
ATOM 10137 N N . TYR B 1 481 ? -7.687 -68.681 177.521 1.00 30.00 1269 TYR B N 1
ATOM 10138 C CA . TYR B 1 481 ? -7.134 -67.334 177.711 1.00 30.00 1269 TYR B CA 1
ATOM 10139 C C . TYR B 1 481 ? -7.651 -66.648 178.958 1.00 30.00 1269 TYR B C 1
ATOM 10140 O O . TYR B 1 481 ? -8.782 -66.861 179.374 1.00 30.00 1269 TYR B O 1
ATOM 10149 N N . ASP B 1 482 ? -6.831 -65.772 179.519 1.00 30.00 1270 ASP B N 1
ATOM 10150 C CA . ASP B 1 482 ? -7.224 -65.005 180.684 1.00 30.00 1270 ASP B CA 1
ATOM 10151 C C . ASP B 1 482 ? -7.661 -63.587 180.299 1.00 30.00 1270 ASP B C 1
ATOM 10152 O O . ASP B 1 482 ? -7.383 -63.116 179.198 1.00 30.00 1270 ASP B O 1
ATOM 10157 N N . THR B 1 483 ? -8.358 -62.925 181.215 1.00 30.00 1271 THR B N 1
ATOM 10158 C CA . THR B 1 483 ? -8.814 -61.551 181.036 1.00 30.00 1271 THR B CA 1
ATOM 10159 C C . THR B 1 483 ? -8.154 -60.596 182.041 1.00 30.00 1271 THR B C 1
ATOM 10160 O O . THR B 1 483 ? -8.465 -60.639 183.227 1.00 30.00 1271 THR B O 1
ATOM 10164 N N . ASP B 1 484 ? -7.234 -59.757 181.563 1.00 30.00 1272 ASP B N 1
ATOM 10165 C CA . ASP B 1 484 ? -6.561 -58.756 182.404 1.00 30.00 1272 ASP B CA 1
ATOM 10166 C C . ASP B 1 484 ? -7.454 -57.618 182.886 1.00 30.00 1272 ASP B C 1
ATOM 10167 O O . ASP B 1 484 ? -8.119 -56.966 182.087 1.00 30.00 1272 ASP B O 1
ATOM 10172 N N . PRO B 1 485 ? -7.436 -57.354 184.200 1.00 1.00 1273 PRO B N 1
ATOM 10173 C CA . PRO B 1 485 ? -8.147 -56.232 184.821 1.00 1.00 1273 PRO B CA 1
ATOM 10174 C C . PRO B 1 485 ? -7.759 -54.836 184.306 1.00 1.00 1273 PRO B C 1
ATOM 10175 O O . PRO B 1 485 ? -8.637 -53.993 184.213 1.00 1.00 1273 PRO B O 1
ATOM 10179 N N . ALA B 1 486 ? -6.501 -54.603 183.953 1.00 1.00 1274 ALA B N 1
ATOM 10180 C CA . ALA B 1 486 ? -6.073 -53.278 183.514 1.00 1.00 1274 ALA B CA 1
ATOM 10181 C C . ALA B 1 486 ? -6.681 -52.848 182.185 1.00 1.00 1274 ALA B C 1
ATOM 10182 O O . ALA B 1 486 ? -7.254 -51.755 182.053 1.00 1.00 1274 ALA B O 1
ATOM 10184 N N . THR B 1 487 ? -6.531 -53.710 181.193 1.00 1.00 1275 THR B N 1
ATOM 10185 C CA . THR B 1 487 ? -7.091 -53.471 179.877 1.00 1.00 1275 THR B CA 1
ATOM 10186 C C . THR B 1 487 ? -8.618 -53.597 179.888 1.00 1.00 1275 THR B C 1
ATOM 10187 O O . THR B 1 487 ? -9.303 -52.959 179.083 1.00 1.00 1275 THR B O 1
ATOM 10191 N N . TRP B 1 488 ? -9.151 -54.392 180.812 1.00 1.00 1276 TRP B N 1
ATOM 10192 C CA . TRP B 1 488 ? -10.591 -54.388 181.048 1.00 1.00 1276 TRP B CA 1
ATOM 10193 C C . TRP B 1 488 ? -11.049 -53.020 181.503 1.00 1.00 1276 TRP B C 1
ATOM 10194 O O . TRP B 1 488 ? -12.058 -52.504 181.028 1.00 1.00 1276 TRP B O 1
ATOM 10205 N N . ASN B 1 489 ? -10.297 -52.424 182.420 1.00 1.00 1277 ASN B N 1
ATOM 10206 C CA . ASN B 1 489 ? -10.632 -51.100 182.903 1.00 1.00 1277 ASN B CA 1
ATOM 10207 C C . ASN B 1 489 ? -10.564 -50.072 181.796 1.00 1.00 1277 ASN B C 1
ATOM 10208 O O . ASN B 1 489 ? -11.401 -49.181 181.726 1.00 1.00 1277 ASN B O 1
ATOM 10213 N N . LYS B 1 490 ? -9.566 -50.182 180.923 1.00 1.00 1278 LYS B N 1
ATOM 10214 C CA . LYS B 1 490 ? -9.470 -49.211 179.838 1.00 1.00 1278 LYS B CA 1
ATOM 10215 C C . LYS B 1 490 ? -10.624 -49.348 178.858 1.00 1.00 1278 LYS B C 1
ATOM 10216 O O . LYS B 1 490 ? -11.115 -48.358 178.337 1.00 1.00 1278 LYS B O 1
ATOM 10222 N N . VAL B 1 491 ? -11.059 -50.580 178.606 1.00 1.00 1279 VAL B N 1
ATOM 10223 C CA . VAL B 1 491 ? -12.070 -50.804 177.574 1.00 1.00 1279 VAL B CA 1
ATOM 10224 C C . VAL B 1 491 ? -13.497 -50.566 178.070 1.00 1.00 1279 VAL B C 1
ATOM 10225 O O . VAL B 1 491 ? -14.339 -50.078 177.324 1.00 1.00 1279 VAL B O 1
ATOM 10229 N N . ALA B 1 492 ? -13.763 -50.888 179.331 1.00 1.00 1280 ALA B N 1
ATOM 10230 C CA . ALA B 1 492 ? -15.097 -50.710 179.894 1.00 1.00 1280 ALA B CA 1
ATOM 10231 C C . ALA B 1 492 ? -15.520 -49.248 179.919 1.00 1.00 1280 ALA B C 1
ATOM 10232 O O . ALA B 1 492 ? -16.710 -48.942 179.860 1.00 1.00 1280 ALA B O 1
ATOM 10234 N N . LEU B 1 493 ? -14.553 -48.347 180.026 1.00 30.00 1281 LEU B N 1
ATOM 10235 C CA . LEU B 1 493 ? -14.847 -46.923 180.071 1.00 30.00 1281 LEU B CA 1
ATOM 10236 C C . LEU B 1 493 ? -14.787 -46.231 178.716 1.00 30.00 1281 LEU B C 1
ATOM 10237 O O . LEU B 1 493 ? -15.181 -45.079 178.600 1.00 30.00 1281 LEU B O 1
ATOM 10242 N N . GLY B 1 494 ? -14.310 -46.932 177.695 1.00 30.00 1282 GLY B N 1
ATOM 10243 C CA . GLY B 1 494 ? -14.297 -46.396 176.345 1.00 30.00 1282 GLY B CA 1
ATOM 10244 C C . GLY B 1 494 ? -12.972 -45.818 175.894 1.00 30.00 1282 GLY B C 1
ATOM 10245 O O . GLY B 1 494 ? -12.890 -45.163 174.861 1.00 30.00 1282 GLY B O 1
ATOM 10246 N N . LEU B 1 495 ? -11.933 -46.061 176.681 1.00 30.00 1283 LEU B N 1
ATOM 10247 C CA . LEU B 1 495 ? -10.607 -45.528 176.411 1.00 30.00 1283 LEU B CA 1
ATOM 10248 C C . LEU B 1 495 ? -9.843 -46.265 175.305 1.00 30.00 1283 LEU B C 1
ATOM 10249 O O . LEU B 1 495 ? -8.869 -45.745 174.761 1.00 30.00 1283 LEU B O 1
ATOM 10254 N N . ALA B 1 496 ? -10.294 -47.465 174.951 1.00 30.00 1284 ALA B N 1
ATOM 10255 C CA . ALA B 1 496 ? -9.580 -48.291 173.980 1.00 30.00 1284 ALA B CA 1
ATOM 10256 C C . ALA B 1 496 ? -10.488 -49.255 173.239 1.00 30.00 1284 ALA B C 1
ATOM 10257 O O . ALA B 1 496 ? -11.546 -49.620 173.733 1.00 30.00 1284 ALA B O 1
ATOM 10259 N N . THR B 1 497 ? -10.059 -49.689 172.056 1.00 30.00 1285 THR B N 1
ATOM 10260 C CA . THR B 1 497 ? -10.844 -50.654 171.290 1.00 30.00 1285 THR B CA 1
ATOM 10261 C C . THR B 1 497 ? -10.009 -51.525 170.350 1.00 30.00 1285 THR B C 1
ATOM 10262 O O . THR B 1 497 ? -8.864 -51.223 170.044 1.00 30.00 1285 THR B O 1
ATOM 10266 N N . ALA B 1 498 ? -10.612 -52.630 169.919 1.00 30.00 1286 ALA B N 1
ATOM 10267 C CA . ALA B 1 498 ? -9.995 -53.595 169.014 1.00 30.00 1286 ALA B CA 1
ATOM 10268 C C . ALA B 1 498 ? -11.080 -54.262 168.182 1.00 30.00 1286 ALA B C 1
ATOM 10269 O O . ALA B 1 498 ? -12.255 -54.125 168.488 1.00 30.00 1286 ALA B O 1
ATOM 10271 N N . ALA B 1 499 ? -10.694 -54.970 167.129 1.00 30.00 1287 ALA B N 1
ATOM 10272 C CA . ALA B 1 499 ? -11.663 -55.559 166.212 1.00 30.00 1287 ALA B CA 1
ATOM 10273 C C . ALA B 1 499 ? -12.574 -56.611 166.849 1.00 30.00 1287 ALA B C 1
ATOM 10274 O O . ALA B 1 499 ? -13.715 -56.761 166.427 1.00 30.00 1287 ALA B O 1
ATOM 10276 N N . ASN B 1 500 ? -12.094 -57.336 167.853 1.00 30.00 1288 ASN B N 1
ATOM 10277 C CA . ASN B 1 500 ? -12.950 -58.311 168.522 1.00 30.00 1288 ASN B CA 1
ATOM 10278 C C . ASN B 1 500 ? -13.840 -57.703 169.595 1.00 30.00 1288 ASN B C 1
ATOM 10279 O O . ASN B 1 500 ? -14.699 -58.379 170.147 1.00 30.00 1288 ASN B O 1
ATOM 10284 N N . LEU B 1 501 ? -13.614 -56.432 169.901 1.00 30.00 1289 LEU B N 1
ATOM 10285 C CA . LEU B 1 501 ? -14.312 -55.766 170.994 1.00 30.00 1289 LEU B CA 1
ATOM 10286 C C . LEU B 1 501 ? -15.441 -54.867 170.501 1.00 30.00 1289 LEU B C 1
ATOM 10287 O O . LEU B 1 501 ? -16.197 -54.325 171.295 1.00 30.00 1289 LEU B O 1
ATOM 10292 N N . VAL B 1 502 ? -15.570 -54.744 169.187 1.00 30.00 1290 VAL B N 1
ATOM 10293 C CA . VAL B 1 502 ? -16.608 -53.931 168.570 1.00 30.00 1290 VAL B CA 1
ATOM 10294 C C . VAL B 1 502 ? -18.006 -54.446 168.886 1.00 30.00 1290 VAL B C 1
ATOM 10295 O O . VAL B 1 502 ? -18.279 -55.634 168.752 1.00 30.00 1290 VAL B O 1
ATOM 10299 N N . PRO B 1 503 ? -18.905 -53.548 169.313 1.00 30.00 1291 PRO B N 1
ATOM 10300 C CA . PRO B 1 503 ? -20.300 -53.946 169.532 1.00 30.00 1291 PRO B CA 1
ATOM 10301 C C . PRO B 1 503 ? -20.946 -54.401 168.226 1.00 30.00 1291 PRO B C 1
ATOM 10302 O O . PRO B 1 503 ? -20.641 -53.845 167.177 1.00 30.00 1291 PRO B O 1
ATOM 10306 N N . GLU B 1 504 ? -21.832 -55.388 168.285 1.00 30.00 1292 GLU B N 1
ATOM 10307 C CA . GLU B 1 504 ? -22.413 -55.942 167.064 1.00 30.00 1292 GLU B CA 1
ATOM 10308 C C . GLU B 1 504 ? -23.860 -55.504 166.852 1.00 30.00 1292 GLU B C 1
ATOM 10309 O O . GLU B 1 504 ? -24.623 -55.356 167.806 1.00 30.00 1292 GLU B O 1
ATOM 10315 N N . GLN B 1 505 ? -24.228 -55.333 165.585 1.00 30.00 1293 GLN B N 1
ATOM 10316 C CA . GLN B 1 505 ? -25.500 -54.729 165.197 1.00 30.00 1293 GLN B CA 1
ATOM 10317 C C . GLN B 1 505 ? -26.704 -55.539 165.658 1.00 30.00 1293 GLN B C 1
ATOM 10318 O O . GLN B 1 505 ? -27.806 -55.005 165.785 1.00 30.00 1293 GLN B O 1
ATOM 10324 N N . SER B 1 506 ? -26.501 -56.828 165.895 1.00 30.00 1294 SER B N 1
ATOM 10325 C CA . SER B 1 506 ? -27.557 -57.656 166.452 1.00 30.00 1294 SER B CA 1
ATOM 10326 C C . SER B 1 506 ? -27.944 -57.155 167.839 1.00 30.00 1294 SER B C 1
ATOM 10327 O O . SER B 1 506 ? -29.112 -57.223 168.227 1.00 30.00 1294 SER B O 1
ATOM 10330 N N . MET B 1 507 ? -26.955 -56.637 168.565 1.00 30.00 1295 MET B N 1
ATOM 10331 C CA . MET B 1 507 ? -27.129 -56.155 169.932 1.00 30.00 1295 MET B CA 1
ATOM 10332 C C . MET B 1 507 ? -27.680 -57.272 170.811 1.00 30.00 1295 MET B C 1
ATOM 10333 O O . MET B 1 507 ? -28.335 -57.020 171.822 1.00 30.00 1295 MET B O 1
ATOM 10338 N N . ASP B 1 508 ? -27.360 -58.505 170.424 1.00 30.00 1296 ASP B N 1
ATOM 10339 C CA . ASP B 1 508 ? -27.980 -59.711 170.968 1.00 30.00 1296 ASP B CA 1
ATOM 10340 C C . ASP B 1 508 ? -27.022 -60.894 171.055 1.00 30.00 1296 ASP B C 1
ATOM 10341 O O . ASP B 1 508 ? -25.939 -60.887 170.481 1.00 30.00 1296 ASP B O 1
ATOM 10346 N N . VAL B 1 509 ? -27.458 -61.913 171.776 1.00 30.00 1297 VAL B N 1
ATOM 10347 C CA . VAL B 1 509 ? -26.641 -63.055 172.133 1.00 30.00 1297 VAL B CA 1
ATOM 10348 C C . VAL B 1 509 ? -27.003 -64.277 171.284 1.00 30.00 1297 VAL B C 1
ATOM 10349 O O . VAL B 1 509 ? -27.975 -64.242 170.535 1.00 30.00 1297 VAL B O 1
ATOM 10353 N N . PRO B 1 510 ? -26.203 -65.352 171.376 1.00 30.00 1298 PRO B N 1
ATOM 10354 C CA . PRO B 1 510 ? -26.533 -66.638 170.753 1.00 30.00 1298 PRO B CA 1
ATOM 10355 C C . PRO B 1 510 ? -27.829 -67.271 171.268 1.00 30.00 1298 PRO B C 1
ATOM 10356 O O . PRO B 1 510 ? -28.216 -67.066 172.413 1.00 30.00 1298 PRO B O 1
ATOM 10360 N N . PHE B 1 511 ? -28.497 -68.012 170.389 1.00 30.00 1299 PHE B N 1
ATOM 10361 C CA . PHE B 1 511 ? -29.831 -68.568 170.619 1.00 30.00 1299 PHE B CA 1
ATOM 10362 C C . PHE B 1 511 ? -29.912 -69.491 171.830 1.00 30.00 1299 PHE B C 1
ATOM 10363 O O . PHE B 1 511 ? -30.976 -69.671 172.407 1.00 30.00 1299 PHE B O 1
ATOM 10371 N N . VAL B 1 512 ? -28.794 -70.098 172.189 1.00 30.00 1300 VAL B N 1
ATOM 10372 C CA . VAL B 1 512 ? -28.771 -71.073 173.265 1.00 30.00 1300 VAL B CA 1
ATOM 10373 C C . VAL B 1 512 ? -29.060 -70.439 174.625 1.00 30.00 1300 VAL B C 1
ATOM 10374 O O . VAL B 1 512 ? -29.572 -71.096 175.524 1.00 30.00 1300 VAL B O 1
ATOM 10378 N N . VAL B 1 513 ? -28.750 -69.155 174.770 1.00 30.00 1301 VAL B N 1
ATOM 10379 C CA . VAL B 1 513 ? -28.908 -68.479 176.054 1.00 30.00 1301 VAL B CA 1
ATOM 10380 C C . VAL B 1 513 ? -30.360 -68.092 176.294 1.00 30.00 1301 VAL B C 1
ATOM 10381 O O . VAL B 1 513 ? -30.998 -67.508 175.427 1.00 30.00 1301 VAL B O 1
ATOM 10385 N N . GLY B 1 514 ? -30.875 -68.406 177.476 1.00 30.00 1302 GLY B N 1
ATOM 10386 C CA . GLY B 1 514 ? -32.247 -68.075 177.799 1.00 30.00 1302 GLY B CA 1
ATOM 10387 C C . GLY B 1 514 ? -33.285 -69.098 177.384 1.00 30.00 1302 GLY B C 1
ATOM 10388 O O . GLY B 1 514 ? -34.471 -68.880 177.605 1.00 30.00 1302 GLY B O 1
ATOM 10389 N N . ASP B 1 515 ? -32.856 -70.197 176.768 1.00 30.00 1303 ASP B N 1
ATOM 10390 C CA . ASP B 1 515 ? -33.774 -71.289 176.426 1.00 30.00 1303 ASP B CA 1
ATOM 10391 C C . ASP B 1 515 ? -33.777 -72.431 177.433 1.00 30.00 1303 ASP B C 1
ATOM 10392 O O . ASP B 1 515 ? -32.747 -72.792 177.987 1.00 30.00 1303 ASP B O 1
ATOM 10397 N N . ALA B 1 516 ? -34.953 -73.007 177.642 1.00 30.00 1304 ALA B N 1
ATOM 10398 C CA . ALA B 1 516 ? -35.104 -74.187 178.475 1.00 30.00 1304 ALA B CA 1
ATOM 10399 C C . ALA B 1 516 ? -34.711 -75.442 177.706 1.00 30.00 1304 ALA B C 1
ATOM 10400 O O . ALA B 1 516 ? -34.565 -76.510 178.282 1.00 30.00 1304 ALA B O 1
ATOM 10402 N N . ARG B 1 517 ? -34.532 -75.298 176.400 1.00 1.00 1305 ARG B N 1
ATOM 10403 C CA . ARG B 1 517 ? -34.120 -76.404 175.543 1.00 1.00 1305 ARG B CA 1
ATOM 10404 C C . ARG B 1 517 ? -32.611 -76.572 175.473 1.00 1.00 1305 ARG B C 1
ATOM 10405 O O . ARG B 1 517 ? -32.119 -77.383 174.700 1.00 1.00 1305 ARG B O 1
ATOM 10413 N N . ALA B 1 518 ? -31.880 -75.787 176.250 1.00 1.00 1306 ALA B N 1
ATOM 10414 C CA . ALA B 1 518 ? -30.426 -75.730 176.141 1.00 1.00 1306 ALA B CA 1
ATOM 10415 C C . ALA B 1 518 ? -29.671 -77.018 176.501 1.00 1.00 1306 ALA B C 1
ATOM 10416 O O . ALA B 1 518 ? -28.652 -77.339 175.879 1.00 1.00 1306 ALA B O 1
ATOM 10418 N N . SER B 1 519 ? -30.172 -77.760 177.479 1.00 1.00 1307 SER B N 1
ATOM 10419 C CA . SER B 1 519 ? -29.486 -78.964 177.938 1.00 1.00 1307 SER B CA 1
ATOM 10420 C C . SER B 1 519 ? -29.467 -80.069 176.875 1.00 1.00 1307 SER B C 1
ATOM 10421 O O . SER B 1 519 ? -28.460 -80.752 176.672 1.00 1.00 1307 SER B O 1
ATOM 10424 N N . PHE B 1 520 ? -30.591 -80.196 176.187 1.00 1.00 1308 PHE B N 1
ATOM 10425 C CA . PHE B 1 520 ? -30.794 -81.157 175.118 1.00 1.00 1308 PHE B CA 1
ATOM 10426 C C . PHE B 1 520 ? -29.868 -80.887 173.933 1.00 1.00 1308 PHE B C 1
ATOM 10427 O O . PHE B 1 520 ? -29.237 -81.796 173.385 1.00 1.00 1308 PHE B O 1
ATOM 10435 N N . TRP B 1 521 ? -29.750 -79.615 173.590 1.00 1.00 1309 TRP B N 1
ATOM 10436 C CA . TRP B 1 521 ? -28.891 -79.175 172.510 1.00 1.00 1309 TRP B CA 1
ATOM 10437 C C . TRP B 1 521 ? -27.413 -79.360 172.828 1.00 1.00 1309 TRP B C 1
ATOM 10438 O O . TRP B 1 521 ? -26.633 -79.774 171.970 1.00 1.00 1309 TRP B O 1
ATOM 10449 N N . GLU B 1 522 ? -27.020 -79.023 174.053 1.00 1.00 1310 GLU B N 1
ATOM 10450 C CA . GLU B 1 522 ? -25.626 -79.189 174.449 1.00 1.00 1310 GLU B CA 1
ATOM 10451 C C . GLU B 1 522 ? -25.269 -80.648 174.454 1.00 1.00 1310 GLU B C 1
ATOM 10452 O O . GLU B 1 522 ? -24.150 -81.029 174.131 1.00 1.00 1310 GLU B O 1
ATOM 10458 N N . ARG B 1 523 ? -26.244 -81.461 174.828 1.00 1.00 1311 ARG B N 1
ATOM 10459 C CA . ARG B 1 523 ? -26.060 -82.895 174.821 1.00 1.00 1311 ARG B CA 1
ATOM 10460 C C . ARG B 1 523 ? -25.857 -83.379 173.392 1.00 1.00 1311 ARG B C 1
ATOM 10461 O O . ARG B 1 523 ? -25.078 -84.290 173.150 1.00 1.00 1311 ARG B O 1
ATOM 10469 N N . LEU B 1 524 ? -26.530 -82.740 172.441 1.00 1.00 1312 LEU B N 1
ATOM 10470 C CA . LEU B 1 524 ? -26.385 -83.116 171.038 1.00 1.00 1312 LEU B CA 1
ATOM 10471 C C . LEU B 1 524 ? -25.194 -82.538 170.277 1.00 1.00 1312 LEU B C 1
ATOM 10472 O O . LEU B 1 524 ? -24.917 -82.964 169.165 1.00 1.00 1312 LEU B O 1
ATOM 10477 N N . GLN B 1 525 ? -24.519 -81.539 170.834 1.00 1.00 1313 GLN B N 1
ATOM 10478 C CA . GLN B 1 525 ? -23.374 -80.946 170.142 1.00 1.00 1313 GLN B CA 1
ATOM 10479 C C . GLN B 1 525 ? -22.064 -81.703 170.325 1.00 1.00 1313 GLN B C 1
ATOM 10480 O O . GLN B 1 525 ? -21.104 -81.466 169.605 1.00 1.00 1313 GLN B O 1
ATOM 10486 N N . ALA B 1 526 ? -22.025 -82.597 171.303 1.00 1.00 1314 ALA B N 1
ATOM 10487 C CA . ALA B 1 526 ? -20.843 -83.409 171.547 1.00 1.00 1314 ALA B CA 1
ATOM 10488 C C . ALA B 1 526 ? -20.655 -84.513 170.512 1.00 1.00 1314 ALA B C 1
ATOM 10489 O O . ALA B 1 526 ? -19.538 -84.968 170.302 1.00 1.00 1314 ALA B O 1
ATOM 10491 N N . ILE B 1 527 ? -21.742 -84.941 169.875 1.00 1.00 1315 ILE B N 1
ATOM 10492 C CA . ILE B 1 527 ? -21.690 -86.056 168.930 1.00 1.00 1315 ILE B CA 1
ATOM 10493 C C . ILE B 1 527 ? -20.700 -85.852 167.761 1.00 1.00 1315 ILE B C 1
ATOM 10494 O O . ILE B 1 527 ? -19.853 -86.720 167.521 1.00 1.00 1315 ILE B O 1
ATOM 10499 N N . PRO B 1 528 ? -20.786 -84.709 167.034 1.00 1.00 1316 PRO B N 1
ATOM 10500 C CA . PRO B 1 528 ? -19.858 -84.457 165.925 1.00 1.00 1316 PRO B CA 1
ATOM 10501 C C . PRO B 1 528 ? -18.389 -84.444 166.332 1.00 1.00 1316 PRO B C 1
ATOM 10502 O O . PRO B 1 528 ? -17.514 -84.867 165.566 1.00 1.00 1316 PRO B O 1
ATOM 10506 N N . MET B 1 529 ? -18.136 -83.973 167.543 1.00 1.00 1317 MET B N 1
ATOM 10507 C CA . MET B 1 529 ? -16.796 -83.913 168.096 1.00 1.00 1317 MET B CA 1
ATOM 10508 C C . MET B 1 529 ? -16.163 -85.297 168.200 1.00 1.00 1317 MET B C 1
ATOM 10509 O O . MET B 1 529 ? -15.027 -85.503 167.765 1.00 1.00 1317 MET B O 1
ATOM 10514 N N . CYS B 1 530 ? -16.896 -86.247 168.778 1.00 1.00 1318 CYS B N 1
ATOM 10515 C CA . CYS B 1 530 ? -16.490 -87.647 168.752 1.00 1.00 1318 CYS B CA 1
ATOM 10516 C C . CYS B 1 530 ? -16.416 -88.278 167.384 1.00 1.00 1318 CYS B C 1
ATOM 10517 O O . CYS B 1 530 ? -15.552 -89.107 167.149 1.00 1.00 1318 CYS B O 1
ATOM 10520 N N . ILE B 1 531 ? -17.323 -87.931 166.487 1.00 1.00 1319 ILE B N 1
ATOM 10521 C CA . ILE B 1 531 ? -17.236 -88.536 165.178 1.00 1.00 1319 ILE B CA 1
ATOM 10522 C C . ILE B 1 531 ? -15.901 -88.159 164.543 1.00 1.00 1319 ILE B C 1
ATOM 10523 O O . ILE B 1 531 ? -15.197 -89.018 164.004 1.00 1.00 1319 ILE B O 1
ATOM 10528 N N . ALA B 1 532 ? -15.501 -86.900 164.694 1.00 1.00 1320 ALA B N 1
ATOM 10529 C CA . ALA B 1 532 ? -14.252 -86.452 164.094 1.00 1.00 1320 ALA B CA 1
ATOM 10530 C C . ALA B 1 532 ? -13.021 -87.014 164.811 1.00 1.00 1320 ALA B C 1
ATOM 10531 O O . ALA B 1 532 ? -12.038 -87.395 164.161 1.00 1.00 1320 ALA B O 1
ATOM 10533 N N . TRP B 1 533 ? -13.051 -87.067 166.142 1.00 1.00 1321 TRP B N 1
ATOM 10534 C CA . TRP B 1 533 ? -11.911 -87.668 166.829 1.00 1.00 1321 TRP B CA 1
ATOM 10535 C C . TRP B 1 533 ? -11.770 -89.166 166.572 1.00 1.00 1321 TRP B C 1
ATOM 10536 O O . TRP B 1 533 ? -10.652 -89.650 166.429 1.00 1.00 1321 TRP B O 1
ATOM 10547 N N . THR B 1 534 ? -12.874 -89.904 166.493 1.00 1.00 1322 THR B N 1
ATOM 10548 C CA . THR B 1 534 ? -12.761 -91.326 166.195 1.00 1.00 1322 THR B CA 1
ATOM 10549 C C . THR B 1 534 ? -12.313 -91.568 164.768 1.00 1.00 1322 THR B C 1
ATOM 10550 O O . THR B 1 534 ? -11.629 -92.546 164.510 1.00 1.00 1322 THR B O 1
ATOM 10554 N N . MET B 1 535 ? -12.682 -90.699 163.832 1.00 1.00 1323 MET B N 1
ATOM 10555 C CA . MET B 1 535 ? -12.146 -90.903 162.494 1.00 1.00 1323 MET B CA 1
ATOM 10556 C C . MET B 1 535 ? -10.645 -90.665 162.509 1.00 1.00 1323 MET B C 1
ATOM 10557 O O . MET B 1 535 ? -9.873 -91.387 161.858 1.00 1.00 1323 MET B O 1
ATOM 10562 N N . TYR B 1 536 ? -10.239 -89.695 163.317 1.00 1.00 1324 TYR B N 1
ATOM 10563 C CA . TYR B 1 536 ? -8.832 -89.415 163.469 1.00 1.00 1324 TYR B CA 1
ATOM 10564 C C . TYR B 1 536 ? -8.064 -90.621 163.991 1.00 1.00 1324 TYR B C 1
ATOM 10565 O O . TYR B 1 536 ? -7.068 -91.018 163.404 1.00 1.00 1324 TYR B O 1
ATOM 10574 N N . TYR B 1 537 ? -8.521 -91.212 165.088 1.00 30.00 1325 TYR B N 1
ATOM 10575 C CA . TYR B 1 537 ? -7.780 -92.336 165.653 1.00 30.00 1325 TYR B CA 1
ATOM 10576 C C . TYR B 1 537 ? -7.909 -93.633 164.865 1.00 30.00 1325 TYR B C 1
ATOM 10577 O O . TYR B 1 537 ? -6.991 -94.445 164.858 1.00 30.00 1325 TYR B O 1
ATOM 10586 N N . HIS B 1 538 ? -9.046 -93.853 164.218 1.00 30.00 1326 HIS B N 1
ATOM 10587 C CA . HIS B 1 538 ? -9.215 -95.101 163.494 1.00 30.00 1326 HIS B CA 1
ATOM 10588 C C . HIS B 1 538 ? -8.627 -95.071 162.098 1.00 30.00 1326 HIS B C 1
ATOM 10589 O O . HIS B 1 538 ? -8.580 -96.104 161.442 1.00 30.00 1326 HIS B O 1
ATOM 10596 N N . SER B 1 539 ? -8.200 -93.914 161.609 1.00 30.00 1327 SER B N 1
ATOM 10597 C CA . SER B 1 539 ? -7.509 -93.917 160.323 1.00 30.00 1327 SER B CA 1
ATOM 10598 C C . SER B 1 539 ? -6.160 -94.642 160.416 1.00 30.00 1327 SER B C 1
ATOM 10599 O O . SER B 1 539 ? -5.611 -95.089 159.414 1.00 30.00 1327 SER B O 1
ATOM 10602 N N . ARG B 1 540 ? -5.621 -94.715 161.624 1.00 30.00 1328 ARG B N 1
ATOM 10603 C CA . ARG B 1 540 ? -4.351 -95.375 161.892 1.00 30.00 1328 ARG B CA 1
ATOM 10604 C C . ARG B 1 540 ? -4.610 -96.555 162.825 1.00 30.00 1328 ARG B C 1
ATOM 10605 O O . ARG B 1 540 ? -5.619 -96.593 163.515 1.00 30.00 1328 ARG B O 1
ATOM 10613 N N . GLY B 1 541 ? -3.719 -97.526 162.864 1.00 30.00 1329 GLY B N 1
ATOM 10614 C CA . GLY B 1 541 ? -4.021 -98.721 163.624 1.00 30.00 1329 GLY B CA 1
ATOM 10615 C C . GLY B 1 541 ? -3.496 -98.854 165.039 1.00 30.00 1329 GLY B C 1
ATOM 10616 O O . GLY B 1 541 ? -3.481 -99.950 165.576 1.00 30.00 1329 GLY B O 1
ATOM 10617 N N . ILE B 1 542 ? -3.055 -97.762 165.649 1.00 30.00 1330 ILE B N 1
ATOM 10618 C CA . ILE B 1 542 ? -2.424 -97.827 166.970 1.00 30.00 1330 ILE B CA 1
ATOM 10619 C C . ILE B 1 542 ? -3.401 -98.295 168.054 1.00 30.00 1330 ILE B C 1
ATOM 10620 O O . ILE B 1 542 ? -4.540 -97.867 168.085 1.00 30.00 1330 ILE B O 1
ATOM 10625 N N . THR B 1 543 ? -2.950 -99.183 168.934 1.00 30.00 1331 THR B N 1
ATOM 10626 C CA . THR B 1 543 ? -3.783 -99.719 170.009 1.00 30.00 1331 THR B CA 1
ATOM 10627 C C . THR B 1 543 ? -3.765 -98.787 171.211 1.00 30.00 1331 THR B C 1
ATOM 10628 O O . THR B 1 543 ? -2.933 -97.909 171.287 1.00 30.00 1331 THR B O 1
ATOM 10632 N N . THR B 1 544 ? -4.707 -98.956 172.130 1.00 30.00 1332 THR B N 1
ATOM 10633 C CA . THR B 1 544 ? -4.809 -98.055 173.272 1.00 30.00 1332 THR B CA 1
ATOM 10634 C C . THR B 1 544 ? -3.586 -98.093 174.184 1.00 30.00 1332 THR B C 1
ATOM 10635 O O . THR B 1 544 ? -3.190 -97.068 174.714 1.00 30.00 1332 THR B O 1
ATOM 10639 N N . LEU B 1 545 ? -2.970 -99.258 174.347 1.00 30.00 1333 LEU B N 1
ATOM 10640 C CA . LEU B 1 545 ? -1.773 -99.368 175.167 1.00 30.00 1333 LEU B CA 1
ATOM 10641 C C . LEU B 1 545 ? -0.599 -98.619 174.531 1.00 30.00 1333 LEU B C 1
ATOM 10642 O O . LEU B 1 545 ? 0.200 -97.975 175.217 1.00 30.00 1333 LEU B O 1
ATOM 10647 N N . ALA B 1 546 ? -0.520 -98.675 173.207 1.00 30.00 1334 ALA B N 1
ATOM 10648 C CA . ALA B 1 546 ? 0.513 -97.959 172.481 1.00 30.00 1334 ALA B CA 1
ATOM 10649 C C . ALA B 1 546 ? 0.341 -96.437 172.544 1.00 30.00 1334 ALA B C 1
ATOM 10650 O O . ALA B 1 546 ? 1.330 -95.724 172.646 1.00 30.00 1334 ALA B O 1
ATOM 10652 N N . TRP B 1 547 ? -0.892 -95.932 172.495 1.00 30.00 1335 TRP B N 1
ATOM 10653 C CA . TRP B 1 547 ? -1.115 -94.512 172.764 1.00 30.00 1335 TRP B CA 1
ATOM 10654 C C . TRP B 1 547 ? -0.771 -94.174 174.194 1.00 30.00 1335 TRP B C 1
ATOM 10655 O O . TRP B 1 547 ? -0.224 -93.120 174.492 1.00 30.00 1335 TRP B O 1
ATOM 10666 N N . ASP B 1 548 ? -1.094 -95.102 175.071 1.00 30.00 1336 ASP B N 1
ATOM 10667 C CA . ASP B 1 548 ? -1.011 -94.899 176.497 1.00 30.00 1336 ASP B CA 1
ATOM 10668 C C . ASP B 1 548 ? 0.445 -94.750 176.909 1.00 30.00 1336 ASP B C 1
ATOM 10669 O O . ASP B 1 548 ? 0.747 -94.101 177.901 1.00 30.00 1336 ASP B O 1
ATOM 10674 N N . ASN B 1 549 ? 1.353 -95.343 176.138 1.00 30.00 1337 ASN B N 1
ATOM 10675 C CA . ASN B 1 549 ? 2.785 -95.186 176.400 1.00 30.00 1337 ASN B CA 1
ATOM 10676 C C . ASN B 1 549 ? 3.575 -94.427 175.346 1.00 30.00 1337 ASN B C 1
ATOM 10677 O O . ASN B 1 549 ? 4.786 -94.323 175.449 1.00 30.00 1337 ASN B O 1
ATOM 10682 N N . ALA B 1 550 ? 2.894 -93.881 174.348 1.00 30.00 1338 ALA B N 1
ATOM 10683 C CA . ALA B 1 550 ? 3.544 -93.341 173.161 1.00 30.00 1338 ALA B CA 1
ATOM 10684 C C . ALA B 1 550 ? 4.515 -92.191 173.382 1.00 30.00 1338 ALA B C 1
ATOM 10685 O O . ALA B 1 550 ? 5.449 -92.018 172.601 1.00 30.00 1338 ALA B O 1
ATOM 10687 N N . TYR B 1 551 ? 4.282 -91.385 174.409 1.00 30.00 1339 TYR B N 1
ATOM 10688 C CA . TYR B 1 551 ? 4.951 -90.096 174.498 1.00 30.00 1339 TYR B CA 1
ATOM 10689 C C . TYR B 1 551 ? 6.443 -90.264 174.777 1.00 30.00 1339 TYR B C 1
ATOM 10690 O O . TYR B 1 551 ? 7.270 -89.493 174.302 1.00 30.00 1339 TYR B O 1
ATOM 10699 N N . THR B 1 552 ? 6.768 -91.282 175.561 1.00 30.00 1340 THR B N 1
ATOM 10700 C CA . THR B 1 552 ? 8.107 -91.472 176.103 1.00 30.00 1340 THR B CA 1
ATOM 10701 C C . THR B 1 552 ? 8.795 -92.679 175.459 1.00 30.00 1340 THR B C 1
ATOM 10702 O O . THR B 1 552 ? 9.984 -92.908 175.645 1.00 30.00 1340 THR B O 1
ATOM 10706 N N . ASP B 1 553 ? 8.044 -93.417 174.650 1.00 30.00 1341 ASP B N 1
ATOM 10707 C CA . ASP B 1 553 ? 8.525 -94.648 174.035 1.00 30.00 1341 ASP B CA 1
ATOM 10708 C C . ASP B 1 553 ? 9.778 -94.409 173.217 1.00 30.00 1341 ASP B C 1
ATOM 10709 O O . ASP B 1 553 ? 9.836 -93.463 172.453 1.00 30.00 1341 ASP B O 1
ATOM 10714 N N . ASN B 1 554 ? 10.776 -95.271 173.359 1.00 30.00 1342 ASN B N 1
ATOM 10715 C CA . ASN B 1 554 ? 11.956 -95.169 172.515 1.00 30.00 1342 ASN B CA 1
ATOM 10716 C C . ASN B 1 554 ? 12.150 -96.397 171.635 1.00 30.00 1342 ASN B C 1
ATOM 10717 O O . ASN B 1 554 ? 13.191 -96.560 171.014 1.00 30.00 1342 ASN B O 1
ATOM 10722 N N . THR B 1 555 ? 11.158 -97.279 171.616 1.00 30.00 1343 THR B N 1
ATOM 10723 C CA . THR B 1 555 ? 11.144 -98.390 170.680 1.00 30.00 1343 THR B CA 1
ATOM 10724 C C . THR B 1 555 ? 10.982 -97.880 169.255 1.00 30.00 1343 THR B C 1
ATOM 10725 O O . THR B 1 555 ? 11.595 -98.387 168.321 1.00 30.00 1343 THR B O 1
ATOM 10729 N N . ASN B 1 556 ? 10.194 -96.829 169.106 1.00 30.00 1344 ASN B N 1
ATOM 10730 C CA . ASN B 1 556 ? 9.919 -96.272 167.796 1.00 30.00 1344 ASN B CA 1
ATOM 10731 C C . ASN B 1 556 ? 9.832 -94.755 167.874 1.00 30.00 1344 ASN B C 1
ATOM 10732 O O . ASN B 1 556 ? 9.412 -94.189 168.876 1.00 30.00 1344 ASN B O 1
ATOM 10737 N N . LYS B 1 557 ? 10.244 -94.108 166.795 1.00 30.00 1345 LYS B N 1
ATOM 10738 C CA . LYS B 1 557 ? 10.448 -92.673 166.776 1.00 30.00 1345 LYS B CA 1
ATOM 10739 C C . LYS B 1 557 ? 9.261 -91.921 166.182 1.00 30.00 1345 LYS B C 1
ATOM 10740 O O . LYS B 1 557 ? 8.968 -90.795 166.568 1.00 30.00 1345 LYS B O 1
ATOM 10746 N N . TRP B 1 558 ? 8.584 -92.564 165.245 1.00 30.00 1346 TRP B N 1
ATOM 10747 C CA . TRP B 1 558 ? 7.379 -92.042 164.613 1.00 30.00 1346 TRP B CA 1
ATOM 10748 C C . TRP B 1 558 ? 6.183 -91.920 165.574 1.00 30.00 1346 TRP B C 1
ATOM 10749 O O . TRP B 1 558 ? 5.361 -91.005 165.469 1.00 30.00 1346 TRP B O 1
ATOM 10760 N N . LEU B 1 559 ? 6.115 -92.838 166.529 1.00 1.00 1347 LEU B N 1
ATOM 10761 C CA . LEU B 1 559 ? 5.041 -92.871 167.508 1.00 1.00 1347 LEU B CA 1
ATOM 10762 C C . LEU B 1 559 ? 5.117 -91.654 168.432 1.00 1.00 1347 LEU B C 1
ATOM 10763 O O . LEU B 1 559 ? 4.098 -91.101 168.868 1.00 1.00 1347 LEU B O 1
ATOM 10768 N N . GLN B 1 560 ? 6.344 -91.218 168.687 1.00 1.00 1348 GLN B N 1
ATOM 10769 C CA . GLN B 1 560 ? 6.607 -90.039 169.495 1.00 1.00 1348 GLN B CA 1
ATOM 10770 C C . GLN B 1 560 ? 6.191 -88.744 168.828 1.00 1.00 1348 GLN B C 1
ATOM 10771 O O . GLN B 1 560 ? 5.544 -87.919 169.454 1.00 1.00 1348 GLN B O 1
ATOM 10777 N N . LYS B 1 561 ? 6.552 -88.563 167.563 1.00 1.00 1349 LYS B N 1
ATOM 10778 C CA . LYS B 1 561 ? 6.126 -87.389 166.822 1.00 1.00 1349 LYS B CA 1
ATOM 10779 C C . LYS B 1 561 ? 4.620 -87.367 166.741 1.00 1.00 1349 LYS B C 1
ATOM 10780 O O . LYS B 1 561 ? 3.983 -86.312 166.820 1.00 1.00 1349 LYS B O 1
ATOM 10786 N N . MET B 1 562 ? 4.055 -88.559 166.634 1.00 1.00 1350 MET B N 1
ATOM 10787 C CA . MET B 1 562 ? 2.629 -88.709 166.460 1.00 1.00 1350 MET B CA 1
ATOM 10788 C C . MET B 1 562 ? 1.865 -88.243 167.682 1.00 1.00 1350 MET B C 1
ATOM 10789 O O . MET B 1 562 ? 0.932 -87.459 167.549 1.00 1.00 1350 MET B O 1
ATOM 10794 N N . VAL B 1 563 ? 2.294 -88.679 168.861 1.00 1.00 1351 VAL B N 1
ATOM 10795 C CA . VAL B 1 563 ? 1.750 -88.177 170.116 1.00 1.00 1351 VAL B CA 1
ATOM 10796 C C . VAL B 1 563 ? 2.025 -86.687 170.344 1.00 1.00 1351 VAL B C 1
ATOM 10797 O O . VAL B 1 563 ? 1.164 -85.963 170.845 1.00 1.00 1351 VAL B O 1
ATOM 10801 N N . ARG B 1 564 ? 3.227 -86.236 169.990 1.00 1.00 1352 ARG B N 1
ATOM 10802 C CA . ARG B 1 564 ? 3.674 -84.907 170.340 1.00 1.00 1352 ARG B CA 1
ATOM 10803 C C . ARG B 1 564 ? 2.957 -83.820 169.537 1.00 1.00 1352 ARG B C 1
ATOM 10804 O O . ARG B 1 564 ? 2.702 -82.746 170.066 1.00 1.00 1352 ARG B O 1
ATOM 10812 N N . ASN B 1 565 ? 2.594 -84.093 168.288 1.00 1.00 1353 ASN B N 1
ATOM 10813 C CA . ASN B 1 565 ? 1.921 -83.060 167.500 1.00 1.00 1353 ASN B CA 1
ATOM 10814 C C . ASN B 1 565 ? 0.405 -83.008 167.651 1.00 1.00 1353 ASN B C 1
ATOM 10815 O O . ASN B 1 565 ? -0.241 -82.223 166.979 1.00 1.00 1353 ASN B O 1
ATOM 10820 N N . THR B 1 566 ? -0.170 -83.869 168.480 1.00 1.00 1354 THR B N 1
ATOM 10821 C CA . THR B 1 566 ? -1.609 -83.808 168.720 1.00 1.00 1354 THR B CA 1
ATOM 10822 C C . THR B 1 566 ? -1.990 -82.864 169.848 1.00 1.00 1354 THR B C 1
ATOM 10823 O O . THR B 1 566 ? -3.168 -82.676 170.119 1.00 1.00 1354 THR B O 1
ATOM 10827 N N . PHE B 1 567 ? -1.007 -82.277 170.515 1.00 30.00 1355 PHE B N 1
ATOM 10828 C CA . PHE B 1 567 ? -1.315 -81.382 171.621 1.00 30.00 1355 PHE B CA 1
ATOM 10829 C C . PHE B 1 567 ? -0.702 -79.996 171.443 1.00 30.00 1355 PHE B C 1
ATOM 10830 O O . PHE B 1 567 ? 0.176 -79.793 170.610 1.00 30.00 1355 PHE B O 1
ATOM 10838 N N . SER B 1 568 ? -1.192 -79.038 172.222 1.00 30.00 1356 SER B N 1
ATOM 10839 C CA . SER B 1 568 ? -0.715 -77.664 172.120 1.00 30.00 1356 SER B CA 1
ATOM 10840 C C . SER B 1 568 ? 0.436 -77.388 173.069 1.00 30.00 1356 SER B C 1
ATOM 10841 O O . SER B 1 568 ? 0.217 -77.091 174.235 1.00 30.00 1356 SER B O 1
ATOM 10844 N N . THR B 1 569 ? 1.663 -77.491 172.571 1.00 30.00 1357 THR B N 1
ATOM 10845 C CA . THR B 1 569 ? 2.841 -77.201 173.385 1.00 30.00 1357 THR B CA 1
ATOM 10846 C C . THR B 1 569 ? 3.884 -76.390 172.611 1.00 30.00 1357 THR B C 1
ATOM 10847 O O . THR B 1 569 ? 5.067 -76.445 172.914 1.00 30.00 1357 THR B O 1
ATOM 10851 N N . THR B 1 570 ? 3.436 -75.628 171.623 1.00 30.00 1358 THR B N 1
ATOM 10852 C CA . THR B 1 570 ? 4.331 -74.755 170.874 1.00 30.00 1358 THR B CA 1
ATOM 10853 C C . THR B 1 570 ? 3.936 -73.290 171.078 1.00 30.00 1358 THR B C 1
ATOM 10854 O O . THR B 1 570 ? 2.752 -72.972 171.187 1.00 30.00 1358 THR B O 1
ATOM 10858 N N . GLN B 1 571 ? 4.920 -72.396 171.126 1.00 30.00 1359 GLN B N 1
ATOM 10859 C CA . GLN B 1 571 ? 4.609 -70.976 171.109 1.00 30.00 1359 GLN B CA 1
ATOM 10860 C C . GLN B 1 571 ? 5.529 -70.254 170.140 1.00 30.00 1359 GLN B C 1
ATOM 10861 O O . GLN B 1 571 ? 6.558 -70.780 169.743 1.00 30.00 1359 GLN B O 1
ATOM 10867 N N . SER B 1 572 ? 5.150 -69.041 169.760 1.00 30.00 1360 SER B N 1
ATOM 10868 C CA . SER B 1 572 ? 6.026 -68.193 168.964 1.00 30.00 1360 SER B CA 1
ATOM 10869 C C . SER B 1 572 ? 5.705 -66.729 169.138 1.00 30.00 1360 SER B C 1
ATOM 10870 O O . SER B 1 572 ? 4.544 -66.345 169.229 1.00 30.00 1360 SER B O 1
ATOM 10873 N N . VAL B 1 573 ? 6.765 -65.927 169.174 1.00 30.00 1361 VAL B N 1
ATOM 10874 C CA . VAL B 1 573 ? 6.705 -64.470 169.235 1.00 30.00 1361 VAL B CA 1
ATOM 10875 C C . VAL B 1 573 ? 5.734 -64.048 170.341 1.00 30.00 1361 VAL B C 1
ATOM 10876 O O . VAL B 1 573 ? 4.890 -63.175 170.175 1.00 30.00 1361 VAL B O 1
ATOM 10880 N N . GLY B 1 574 ? 5.855 -64.712 171.477 1.00 30.00 1362 GLY B N 1
ATOM 10881 C CA . GLY B 1 574 ? 5.100 -64.354 172.652 1.00 30.00 1362 GLY B CA 1
ATOM 10882 C C . GLY B 1 574 ? 3.706 -64.933 172.766 1.00 30.00 1362 GLY B C 1
ATOM 10883 O O . GLY B 1 574 ? 3.021 -64.665 173.743 1.00 30.00 1362 GLY B O 1
ATOM 10884 N N . THR B 1 575 ? 3.271 -65.731 171.801 1.00 30.00 1363 THR B N 1
ATOM 10885 C CA . THR B 1 575 ? 1.886 -66.192 171.830 1.00 30.00 1363 THR B CA 1
ATOM 10886 C C . THR B 1 575 ? 1.728 -67.693 171.559 1.00 30.00 1363 THR B C 1
ATOM 10887 O O . THR B 1 575 ? 2.627 -68.346 171.042 1.00 30.00 1363 THR B O 1
ATOM 10891 N N . ILE B 1 576 ? 0.577 -68.225 171.958 1.00 30.00 1364 ILE B N 1
ATOM 10892 C CA . ILE B 1 576 ? 0.220 -69.636 171.807 1.00 30.00 1364 ILE B CA 1
ATOM 10893 C C . ILE B 1 576 ? 0.091 -70.105 170.361 1.00 30.00 1364 ILE B C 1
ATOM 10894 O O . ILE B 1 576 ? -0.368 -69.374 169.498 1.00 30.00 1364 ILE B O 1
ATOM 10899 N N . ILE B 1 577 ? 0.512 -71.338 170.105 1.00 30.00 1365 ILE B N 1
ATOM 10900 C CA . ILE B 1 577 ? 0.328 -71.928 168.787 1.00 30.00 1365 ILE B CA 1
ATOM 10901 C C . ILE B 1 577 ? -0.456 -73.232 168.856 1.00 30.00 1365 ILE B C 1
ATOM 10902 O O . ILE B 1 577 ? -0.203 -74.067 169.721 1.00 30.00 1365 ILE B O 1
ATOM 10907 N N . PRO B 1 578 ? -1.435 -73.397 167.949 1.00 30.00 1366 PRO B N 1
ATOM 10908 C CA . PRO B 1 578 ? -2.311 -74.570 167.843 1.00 30.00 1366 PRO B CA 1
ATOM 10909 C C . PRO B 1 578 ? -1.605 -75.881 167.512 1.00 30.00 1366 PRO B C 1
ATOM 10910 O O . PRO B 1 578 ? -0.616 -75.874 166.786 1.00 30.00 1366 PRO B O 1
ATOM 10914 N N . ALA B 1 579 ? -2.122 -76.991 168.034 1.00 30.00 1367 ALA B N 1
ATOM 10915 C CA . ALA B 1 579 ? -1.532 -78.307 167.792 1.00 30.00 1367 ALA B CA 1
ATOM 10916 C C . ALA B 1 579 ? -1.488 -78.590 166.307 1.00 30.00 1367 ALA B C 1
ATOM 10917 O O . ALA B 1 579 ? -2.461 -78.359 165.605 1.00 30.00 1367 ALA B O 1
ATOM 10919 N N . ARG B 1 580 ? -0.362 -79.098 165.829 1.00 30.00 1368 ARG B N 1
ATOM 10920 C CA . ARG B 1 580 ? -0.152 -79.209 164.398 1.00 30.00 1368 ARG B CA 1
ATOM 10921 C C . ARG B 1 580 ? -1.115 -80.179 163.729 1.00 30.00 1368 ARG B C 1
ATOM 10922 O O . ARG B 1 580 ? -1.533 -79.944 162.599 1.00 30.00 1368 ARG B O 1
ATOM 10930 N N . TYR B 1 581 ? -1.483 -81.256 164.416 1.00 30.00 1369 TYR B N 1
ATOM 10931 C CA . TYR B 1 581 ? -2.413 -82.212 163.823 1.00 30.00 1369 TYR B CA 1
ATOM 10932 C C . TYR B 1 581 ? -3.865 -82.009 164.212 1.00 30.00 1369 TYR B C 1
ATOM 10933 O O . TYR B 1 581 ? -4.720 -82.747 163.738 1.00 30.00 1369 TYR B O 1
ATOM 10942 N N . GLY B 1 582 ? -4.158 -81.026 165.060 1.00 30.00 1370 GLY B N 1
ATOM 10943 C CA . GLY B 1 582 ? -5.530 -80.755 165.449 1.00 30.00 1370 GLY B CA 1
ATOM 10944 C C . GLY B 1 582 ? -6.249 -80.110 164.286 1.00 30.00 1370 GLY B C 1
ATOM 10945 O O . GLY B 1 582 ? -7.476 -80.119 164.186 1.00 30.00 1370 GLY B O 1
ATOM 10946 N N . LYS B 1 583 ? -5.448 -79.559 163.391 1.00 30.00 1371 LYS B N 1
ATOM 10947 C CA . LYS B 1 583 ? -5.940 -78.937 162.178 1.00 30.00 1371 LYS B CA 1
ATOM 10948 C C . LYS B 1 583 ? -6.552 -79.976 161.254 1.00 30.00 1371 LYS B C 1
ATOM 10949 O O . LYS B 1 583 ? -7.420 -79.666 160.444 1.00 30.00 1371 LYS B O 1
ATOM 10955 N N . ILE B 1 584 ? -6.091 -81.214 161.375 1.00 1.00 1372 ILE B N 1
ATOM 10956 C CA . ILE B 1 584 ? -6.599 -82.309 160.566 1.00 1.00 1372 ILE B CA 1
ATOM 10957 C C . ILE B 1 584 ? -8.002 -82.690 161.011 1.00 1.00 1372 ILE B C 1
ATOM 10958 O O . ILE B 1 584 ? -8.892 -82.876 160.186 1.00 1.00 1372 ILE B O 1
ATOM 10963 N N . VAL B 1 585 ? -8.198 -82.769 162.320 1.00 1.00 1373 VAL B N 1
ATOM 10964 C CA . VAL B 1 585 ? -9.508 -83.050 162.883 1.00 1.00 1373 VAL B CA 1
ATOM 10965 C C . VAL B 1 585 ? -10.454 -81.905 162.574 1.00 1.00 1373 VAL B C 1
ATOM 10966 O O . VAL B 1 585 ? -11.659 -82.100 162.360 1.00 1.00 1373 VAL B O 1
ATOM 10970 N N . CYS B 1 586 ? -9.917 -80.688 162.600 1.00 1.00 1374 CYS B N 1
ATOM 10971 C CA . CYS B 1 586 ? -10.696 -79.507 162.245 1.00 1.00 1374 CYS B CA 1
ATOM 10972 C C . CYS B 1 586 ? -11.115 -79.570 160.782 1.00 1.00 1374 CYS B C 1
ATOM 10973 O O . CYS B 1 586 ? -12.252 -79.250 160.436 1.00 1.00 1374 CYS B O 1
ATOM 10976 N N . ASN B 1 587 ? -10.186 -79.991 159.928 1.00 1.00 1375 ASN B N 1
ATOM 10977 C CA . ASN B 1 587 ? -10.464 -80.155 158.507 1.00 1.00 1375 ASN B CA 1
ATOM 10978 C C . ASN B 1 587 ? -11.512 -81.232 158.262 1.00 1.00 1375 ASN B C 1
ATOM 10979 O O . ASN B 1 587 ? -12.394 -81.078 157.418 1.00 1.00 1375 ASN B O 1
ATOM 10984 N N . LEU B 1 588 ? -11.404 -82.323 159.013 1.00 1.00 1376 LEU B N 1
ATOM 10985 C CA . LEU B 1 588 ? -12.335 -83.435 158.892 1.00 1.00 1376 LEU B CA 1
ATOM 10986 C C . LEU B 1 588 ? -13.749 -83.005 159.265 1.00 1.00 1376 LEU B C 1
ATOM 10987 O O . LEU B 1 588 ? -14.718 -83.404 158.621 1.00 1.00 1376 LEU B O 1
ATOM 10992 N N . TYR B 1 589 ? -13.860 -82.189 160.308 1.00 1.00 1377 TYR B N 1
ATOM 10993 C CA . TYR B 1 589 ? -15.169 -81.730 160.777 1.00 1.00 1377 TYR B CA 1
ATOM 10994 C C . TYR B 1 589 ? -15.896 -80.907 159.710 1.00 1.00 1377 TYR B C 1
ATOM 10995 O O . TYR B 1 589 ? -17.103 -81.022 159.509 1.00 1.00 1377 TYR B O 1
ATOM 11004 N N . LYS B 1 590 ? -15.133 -80.085 159.003 1.00 1.00 1378 LYS B N 1
ATOM 11005 C CA . LYS B 1 590 ? -15.693 -79.206 157.999 1.00 1.00 1378 LYS B CA 1
ATOM 11006 C C . LYS B 1 590 ? -16.119 -79.960 156.760 1.00 1.00 1378 LYS B C 1
ATOM 11007 O O . LYS B 1 590 ? -17.183 -79.712 156.200 1.00 1.00 1378 LYS B O 1
ATOM 11013 N N . ASN B 1 591 ? -15.251 -80.856 156.306 1.00 30.00 1379 ASN B N 1
ATOM 11014 C CA . ASN B 1 591 ? -15.569 -81.703 155.174 1.00 30.00 1379 ASN B CA 1
ATOM 11015 C C . ASN B 1 591 ? -16.654 -82.724 155.455 1.00 30.00 1379 ASN B C 1
ATOM 11016 O O . ASN B 1 591 ? -17.424 -83.052 154.563 1.00 30.00 1379 ASN B O 1
ATOM 11021 N N . MET B 1 592 ? -16.761 -83.211 156.685 1.00 1.00 1380 MET B N 1
ATOM 11022 C CA . MET B 1 592 ? -17.815 -84.182 156.950 1.00 1.00 1380 MET B CA 1
ATOM 11023 C C . MET B 1 592 ? -19.169 -83.595 157.310 1.00 1.00 1380 MET B C 1
ATOM 11024 O O . MET B 1 592 ? -20.180 -84.132 156.913 1.00 1.00 1380 MET B O 1
ATOM 11029 N N . PHE B 1 593 ? -19.205 -82.509 158.074 1.00 1.00 1381 PHE B N 1
ATOM 11030 C CA . PHE B 1 593 ? -20.497 -82.013 158.531 1.00 1.00 1381 PHE B CA 1
ATOM 11031 C C . PHE B 1 593 ? -20.964 -80.797 157.751 1.00 1.00 1381 PHE B C 1
ATOM 11032 O O . PHE B 1 593 ? -22.123 -80.432 157.844 1.00 1.00 1381 PHE B O 1
ATOM 11040 N N . HIS B 1 594 ? -20.069 -80.219 156.954 1.00 30.00 1382 HIS B N 1
ATOM 11041 C CA . HIS B 1 594 ? -20.332 -78.994 156.188 1.00 30.00 1382 HIS B CA 1
ATOM 11042 C C . HIS B 1 594 ? -20.725 -77.842 157.125 1.00 30.00 1382 HIS B C 1
ATOM 11043 O O . HIS B 1 594 ? -21.700 -77.139 156.896 1.00 30.00 1382 HIS B O 1
ATOM 11050 N N . ARG B 1 595 ? -19.945 -77.684 158.191 1.00 30.00 1383 ARG B N 1
ATOM 11051 C CA . ARG B 1 595 ? -20.142 -76.662 159.209 1.00 30.00 1383 ARG B CA 1
ATOM 11052 C C . ARG B 1 595 ? -18.776 -76.217 159.680 1.00 30.00 1383 ARG B C 1
ATOM 11053 O O . ARG B 1 595 ? -17.785 -76.871 159.395 1.00 30.00 1383 ARG B O 1
ATOM 11061 N N . ALA B 1 596 ? -18.729 -75.107 160.403 1.00 30.00 1384 ALA B N 1
ATOM 11062 C CA . ALA B 1 596 ? -17.478 -74.566 160.906 1.00 30.00 1384 ALA B CA 1
ATOM 11063 C C . ALA B 1 596 ? -17.480 -74.499 162.422 1.00 30.00 1384 ALA B C 1
ATOM 11064 O O . ALA B 1 596 ? -18.410 -73.970 163.007 1.00 30.00 1384 ALA B O 1
ATOM 11066 N N . PRO B 1 597 ? -16.456 -75.076 163.065 1.00 30.00 1385 PRO B N 1
ATOM 11067 C CA . PRO B 1 597 ? -16.265 -74.927 164.510 1.00 30.00 1385 PRO B CA 1
ATOM 11068 C C . PRO B 1 597 ? -15.966 -73.480 164.910 1.00 30.00 1385 PRO B C 1
ATOM 11069 O O . PRO B 1 597 ? -15.346 -72.754 164.144 1.00 30.00 1385 PRO B O 1
ATOM 11073 N N . ALA B 1 598 ? -16.389 -73.073 166.100 1.00 30.00 1386 ALA B N 1
ATOM 11074 C CA . ALA B 1 598 ? -16.039 -71.754 166.617 1.00 30.00 1386 ALA B CA 1
ATOM 11075 C C . ALA B 1 598 ? -14.547 -71.628 166.901 1.00 30.00 1386 ALA B C 1
ATOM 11076 O O . ALA B 1 598 ? -13.920 -72.572 167.355 1.00 30.00 1386 ALA B O 1
ATOM 11078 N N . TYR B 1 599 ? -13.990 -70.446 166.665 1.00 30.00 1387 TYR B N 1
ATOM 11079 C CA . TYR B 1 599 ? -12.562 -70.229 166.862 1.00 30.00 1387 TYR B CA 1
ATOM 11080 C C . TYR B 1 599 ? -12.228 -68.868 167.455 1.00 30.00 1387 TYR B C 1
ATOM 11081 O O . TYR B 1 599 ? -12.968 -67.907 167.278 1.00 30.00 1387 TYR B O 1
ATOM 11090 N N . VAL B 1 600 ? -11.101 -68.798 168.154 1.00 30.00 1388 VAL B N 1
ATOM 11091 C CA . VAL B 1 600 ? -10.530 -67.520 168.567 1.00 30.00 1388 VAL B CA 1
ATOM 11092 C C . VAL B 1 600 ? -9.347 -67.145 167.690 1.00 30.00 1388 VAL B C 1
ATOM 11093 O O . VAL B 1 600 ? -8.808 -67.975 166.970 1.00 30.00 1388 VAL B O 1
ATOM 11097 N N . ALA B 1 601 ? -8.956 -65.882 167.728 1.00 30.00 1389 ALA B N 1
ATOM 11098 C CA . ALA B 1 601 ? -7.767 -65.446 167.016 1.00 30.00 1389 ALA B CA 1
ATOM 11099 C C . ALA B 1 601 ? -6.539 -65.404 167.918 1.00 30.00 1389 ALA B C 1
ATOM 11100 O O . ALA B 1 601 ? -6.640 -65.202 169.122 1.00 30.00 1389 ALA B O 1
ATOM 11102 N N . THR B 1 602 ? -5.377 -65.636 167.322 1.00 30.00 1390 THR B N 1
ATOM 11103 C CA . THR B 1 602 ? -4.106 -65.310 167.949 1.00 30.00 1390 THR B CA 1
ATOM 11104 C C . THR B 1 602 ? -3.270 -64.520 166.982 1.00 30.00 1390 THR B C 1
ATOM 11105 O O . THR B 1 602 ? -3.173 -64.863 165.812 1.00 30.00 1390 THR B O 1
ATOM 11109 N N . SER B 1 603 ? -2.664 -63.457 167.480 1.00 30.00 1391 SER B N 1
ATOM 11110 C CA . SER B 1 603 ? -1.815 -62.656 166.638 1.00 30.00 1391 SER B CA 1
ATOM 11111 C C . SER B 1 603 ? -0.370 -63.085 166.817 1.00 30.00 1391 SER B C 1
ATOM 11112 O O . SER B 1 603 ? 0.130 -63.171 167.926 1.00 30.00 1391 SER B O 1
ATOM 11115 N N . VAL B 1 604 ? 0.274 -63.369 165.697 1.00 30.00 1392 VAL B N 1
ATOM 11116 C CA . VAL B 1 604 ? 1.669 -63.749 165.637 1.00 30.00 1392 VAL B CA 1
ATOM 11117 C C . VAL B 1 604 ? 2.358 -62.684 164.816 1.00 30.00 1392 VAL B C 1
ATOM 11118 O O . VAL B 1 604 ? 2.302 -62.699 163.587 1.00 30.00 1392 VAL B O 1
ATOM 11122 N N . GLY B 1 605 ? 2.941 -61.708 165.497 1.00 30.00 1393 GLY B N 1
ATOM 11123 C CA . GLY B 1 605 ? 3.637 -60.638 164.819 1.00 30.00 1393 GLY B CA 1
ATOM 11124 C C . GLY B 1 605 ? 2.657 -59.732 164.117 1.00 30.00 1393 GLY B C 1
ATOM 11125 O O . GLY B 1 605 ? 3.043 -58.903 163.301 1.00 30.00 1393 GLY B O 1
ATOM 11126 N N . GLY B 1 606 ? 1.381 -59.877 164.445 1.00 30.00 1394 GLY B N 1
ATOM 11127 C CA . GLY B 1 606 ? 0.334 -59.199 163.714 1.00 30.00 1394 GLY B CA 1
ATOM 11128 C C . GLY B 1 606 ? -0.446 -60.050 162.726 1.00 30.00 1394 GLY B C 1
ATOM 11129 O O . GLY B 1 606 ? -1.507 -59.631 162.287 1.00 30.00 1394 GLY B O 1
ATOM 11130 N N . LYS B 1 607 ? 0.046 -61.235 162.368 1.00 30.00 1395 LYS B N 1
ATOM 11131 C CA . LYS B 1 607 ? -0.760 -62.133 161.532 1.00 30.00 1395 LYS B CA 1
ATOM 11132 C C . LYS B 1 607 ? -1.760 -62.921 162.377 1.00 30.00 1395 LYS B C 1
ATOM 11133 O O . LYS B 1 607 ? -1.427 -63.369 163.453 1.00 30.00 1395 LYS B O 1
ATOM 11139 N N . GLU B 1 608 ? -2.980 -63.103 161.889 1.00 30.00 1396 GLU B N 1
ATOM 11140 C CA . GLU B 1 608 ? -3.995 -63.801 162.676 1.00 30.00 1396 GLU B CA 1
ATOM 11141 C C . GLU B 1 608 ? -4.087 -65.281 162.329 1.00 30.00 1396 GLU B C 1
ATOM 11142 O O . GLU B 1 608 ? -4.219 -65.642 161.167 1.00 30.00 1396 GLU B O 1
ATOM 11148 N N . LEU B 1 609 ? -4.024 -66.128 163.350 1.00 30.00 1397 LEU B N 1
ATOM 11149 C CA . LEU B 1 609 ? -4.269 -67.553 163.197 1.00 30.00 1397 LEU B CA 1
ATOM 11150 C C . LEU B 1 609 ? -5.502 -67.929 163.978 1.00 30.00 1397 LEU B C 1
ATOM 11151 O O . LEU B 1 609 ? -5.719 -67.414 165.063 1.00 30.00 1397 LEU B O 1
ATOM 11156 N N . HIS B 1 610 ? -6.303 -68.836 163.436 1.00 30.00 1398 HIS B N 1
ATOM 11157 C CA . HIS B 1 610 ? -7.487 -69.329 164.132 1.00 30.00 1398 HIS B CA 1
ATOM 11158 C C . HIS B 1 610 ? -7.159 -70.502 165.040 1.00 30.00 1398 HIS B C 1
ATOM 11159 O O . HIS B 1 610 ? -6.315 -71.321 164.717 1.00 30.00 1398 HIS B O 1
ATOM 11166 N N . ILE B 1 611 ? -7.830 -70.579 166.179 1.00 30.00 1399 ILE B N 1
ATOM 11167 C CA . ILE B 1 611 ? -7.694 -71.724 167.061 1.00 30.00 1399 ILE B CA 1
ATOM 11168 C C . ILE B 1 611 ? -9.060 -72.207 167.522 1.00 30.00 1399 ILE B C 1
ATOM 11169 O O . ILE B 1 611 ? -9.829 -71.467 168.135 1.00 30.00 1399 ILE B O 1
ATOM 11174 N N . THR B 1 612 ? -9.354 -73.458 167.179 1.00 30.00 1400 THR B N 1
ATOM 11175 C CA . THR B 1 612 ? -10.543 -74.165 167.631 1.00 30.00 1400 THR B CA 1
ATOM 11176 C C . THR B 1 612 ? -10.241 -75.006 168.857 1.00 30.00 1400 THR B C 1
ATOM 11177 O O . THR B 1 612 ? -9.095 -75.149 169.243 1.00 30.00 1400 THR B O 1
ATOM 11181 N N . HIS B 1 613 ? -11.282 -75.548 169.468 1.00 30.00 1401 HIS B N 1
ATOM 11182 C CA . HIS B 1 613 ? -11.130 -76.353 170.672 1.00 30.00 1401 HIS B CA 1
ATOM 11183 C C . HIS B 1 613 ? -10.372 -77.650 170.399 1.00 30.00 1401 HIS B C 1
ATOM 11184 O O . HIS B 1 613 ? -9.836 -78.254 171.323 1.00 30.00 1401 HIS B O 1
ATOM 11191 N N . PHE B 1 614 ? -10.337 -78.087 169.140 1.00 30.00 1402 PHE B N 1
ATOM 11192 C CA . PHE B 1 614 ? -9.555 -79.260 168.772 1.00 30.00 1402 PHE B CA 1
ATOM 11193 C C . PHE B 1 614 ? -8.063 -79.060 169.005 1.00 30.00 1402 PHE B C 1
ATOM 11194 O O . PHE B 1 614 ? -7.351 -80.021 169.262 1.00 30.00 1402 PHE B O 1
ATOM 11202 N N . GLU B 1 615 ? -7.577 -77.827 168.884 1.00 30.00 1403 GLU B N 1
ATOM 11203 C CA . GLU B 1 615 ? -6.135 -77.600 168.932 1.00 30.00 1403 GLU B CA 1
ATOM 11204 C C . GLU B 1 615 ? -5.562 -77.187 170.276 1.00 30.00 1403 GLU B C 1
ATOM 11205 O O . GLU B 1 615 ? -4.439 -76.707 170.318 1.00 30.00 1403 GLU B O 1
ATOM 11211 N N . ARG B 1 616 ? -6.305 -77.325 171.365 1.00 30.00 1404 ARG B N 1
ATOM 11212 C CA . ARG B 1 616 ? -5.792 -76.796 172.623 1.00 3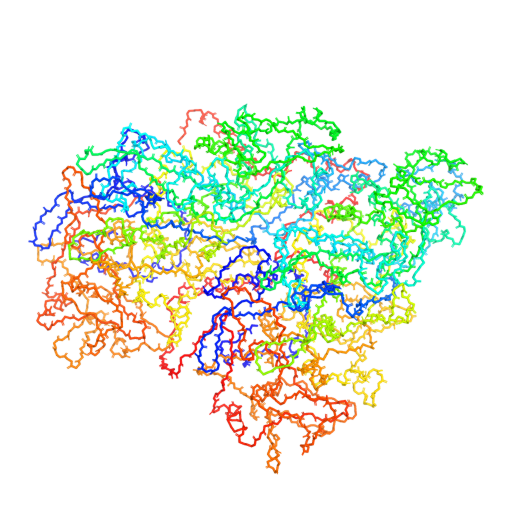0.00 1404 ARG B CA 1
ATOM 11213 C C . ARG B 1 616 ? -5.750 -77.773 173.793 1.00 30.00 1404 ARG B C 1
ATOM 11214 O O . ARG B 1 616 ? -5.657 -77.357 174.937 1.00 30.00 1404 ARG B O 1
ATOM 11222 N N . TRP B 1 617 ? -5.797 -79.070 173.512 1.00 30.00 1405 TRP B N 1
ATOM 11223 C CA . TRP B 1 617 ? -5.663 -80.089 174.554 1.00 30.00 1405 TRP B CA 1
ATOM 11224 C C . TRP B 1 617 ? -4.222 -80.205 175.024 1.00 30.00 1405 TRP B C 1
ATOM 11225 O O . TRP B 1 617 ? -3.301 -79.799 174.325 1.00 30.00 1405 TRP B O 1
ATOM 11236 N N . LEU B 1 618 ? -4.035 -80.711 176.234 1.00 30.00 1406 LEU B N 1
ATOM 11237 C CA . LEU B 1 618 ? -2.705 -80.880 176.811 1.00 30.00 1406 LEU B CA 1
ATOM 11238 C C . LEU B 1 618 ? -2.437 -82.336 177.154 1.00 30.00 1406 LEU B C 1
ATOM 11239 O O . LEU B 1 618 ? -3.334 -83.040 177.598 1.00 30.00 1406 LEU B O 1
ATOM 11244 N N . PRO B 1 619 ? -1.188 -82.786 176.973 1.00 30.00 1407 PRO B N 1
ATOM 11245 C CA . PRO B 1 619 ? -0.768 -84.165 177.227 1.00 30.00 1407 PRO B CA 1
ATOM 11246 C C . PRO B 1 619 ? -0.848 -84.591 178.690 1.00 30.00 1407 PRO B C 1
ATOM 11247 O O . PRO B 1 619 ? -0.680 -83.770 179.577 1.00 30.00 1407 PRO B O 1
ATOM 11251 N N . GLY B 1 620 ? -1.106 -85.869 178.927 1.00 30.00 1408 GLY B N 1
ATOM 11252 C CA . GLY B 1 620 ? -1.025 -86.413 180.269 1.00 30.00 1408 GLY B CA 1
ATOM 11253 C C . GLY B 1 620 ? -2.153 -87.350 180.641 1.00 30.00 1408 GLY B C 1
ATOM 11254 O O . GLY B 1 620 ? -2.030 -88.138 181.572 1.00 30.00 1408 GLY B O 1
ATOM 11255 N N . GLY B 1 621 ? -3.256 -87.272 179.908 1.00 30.00 1409 GLY B N 1
ATOM 11256 C CA . GLY B 1 621 ? -4.400 -88.115 180.183 1.00 30.00 1409 GLY B CA 1
ATOM 11257 C C . GLY B 1 621 ? -4.234 -89.520 179.645 1.00 30.00 1409 GLY B C 1
ATOM 11258 O O . GLY B 1 621 ? -3.312 -89.796 178.882 1.00 30.00 1409 GLY B O 1
ATOM 11259 N N . THR B 1 622 ? -5.133 -90.407 180.052 1.00 30.00 1410 THR B N 1
ATOM 11260 C CA . THR B 1 622 ? -5.150 -91.775 179.551 1.00 30.00 1410 THR B CA 1
ATOM 11261 C C . THR B 1 622 ? -6.259 -91.960 178.528 1.00 30.00 1410 THR B C 1
ATOM 11262 O O . THR B 1 622 ? -7.346 -91.423 178.676 1.00 30.00 1410 THR B O 1
ATOM 11266 N N . TYR B 1 623 ? -5.962 -92.717 177.482 1.00 30.00 1411 TYR B N 1
ATOM 11267 C CA . TYR B 1 623 ? -6.891 -92.974 176.390 1.00 30.00 1411 TYR B CA 1
ATOM 11268 C C . TYR B 1 623 ? -7.977 -93.970 176.760 1.00 30.00 1411 TYR B C 1
ATOM 11269 O O . TYR B 1 623 ? -7.780 -94.823 177.621 1.00 30.00 1411 TYR B O 1
ATOM 11278 N N . ALA B 1 624 ? -9.131 -93.841 176.114 1.00 30.00 1412 ALA B N 1
ATOM 11279 C CA . ALA B 1 624 ? -10.273 -94.714 176.364 1.00 30.00 1412 ALA B CA 1
ATOM 11280 C C . ALA B 1 624 ? -10.057 -96.162 175.938 1.00 30.00 1412 ALA B C 1
ATOM 11281 O O . ALA B 1 624 ? -9.619 -96.431 174.831 1.00 30.00 1412 ALA B O 1
ATOM 11283 N N . ASN B 1 625 ? -10.445 -97.091 176.801 1.00 30.00 1413 ASN B N 1
ATOM 11284 C CA . ASN B 1 625 ? -10.449 -98.504 176.458 1.00 30.00 1413 ASN B CA 1
ATOM 11285 C C . ASN B 1 625 ? -11.830 -99.100 176.690 1.00 30.00 1413 ASN B C 1
ATOM 11286 O O . ASN B 1 625 ? -12.782 -98.372 176.945 1.00 30.00 1413 ASN B O 1
ATOM 11291 N N . VAL B 1 626 ? -11.944 -100.415 176.583 1.00 30.00 1414 VAL B N 1
ATOM 11292 C CA . VAL B 1 626 ? -13.209 -101.083 176.839 1.00 30.00 1414 VAL B CA 1
ATOM 11293 C C . VAL B 1 626 ? -12.995 -102.172 177.874 1.00 30.00 1414 VAL B C 1
ATOM 11294 O O . VAL B 1 626 ? -11.885 -102.651 178.038 1.00 30.00 1414 VAL B O 1
ATOM 11298 N N . TYR B 1 627 ? -14.048 -102.516 178.607 1.00 30.00 1415 TYR B N 1
ATOM 11299 C CA . TYR B 1 627 ? -13.984 -103.586 179.595 1.00 30.00 1415 TYR B CA 1
ATOM 11300 C C . TYR B 1 627 ? -14.609 -104.869 179.101 1.00 30.00 1415 TYR B C 1
ATOM 11301 O O . TYR B 1 627 ? -15.446 -104.866 178.212 1.00 30.00 1415 TYR B O 1
ATOM 11310 N N . SER B 1 628 ? -14.180 -105.967 179.711 1.00 30.00 1416 SER B N 1
ATOM 11311 C CA . SER B 1 628 ? -14.781 -107.275 179.519 1.00 30.00 1416 SER B CA 1
ATOM 11312 C C . SER B 1 628 ? -16.081 -107.370 180.294 1.00 30.00 1416 SER B C 1
ATOM 11313 O O . SER B 1 628 ? -16.398 -106.493 181.087 1.00 30.00 1416 SER B O 1
ATOM 11316 N N . GLY B 1 629 ? -16.840 -108.436 180.073 1.00 30.00 1417 GLY B N 1
ATOM 11317 C CA . GLY B 1 629 ? -18.057 -108.659 180.828 1.00 30.00 1417 GLY B CA 1
ATOM 11318 C C . GLY B 1 629 ? -17.789 -108.798 182.314 1.00 30.00 1417 GLY B C 1
ATOM 11319 O O . GLY B 1 629 ? -18.639 -108.464 183.135 1.00 30.00 1417 GLY B O 1
ATOM 11320 N N . ALA B 1 630 ? -16.606 -109.289 182.664 1.00 30.00 1418 ALA B N 1
ATOM 11321 C CA . ALA B 1 630 ? -16.202 -109.407 184.058 1.00 30.00 1418 ALA B CA 1
ATOM 11322 C C . ALA B 1 630 ? -15.548 -108.136 184.612 1.00 30.00 1418 ALA B C 1
ATOM 11323 O O . ALA B 1 630 ? -15.287 -108.046 185.806 1.00 30.00 1418 ALA B O 1
ATOM 11325 N N . GLY B 1 631 ? -15.298 -107.155 183.753 1.00 30.00 1419 GLY B N 1
ATOM 11326 C CA . GLY B 1 631 ? -14.669 -105.921 184.187 1.00 30.00 1419 GLY B CA 1
ATOM 11327 C C . GLY B 1 631 ? -13.168 -105.828 183.994 1.00 30.00 1419 GLY B C 1
ATOM 11328 O O . GLY B 1 631 ? -12.557 -104.850 184.404 1.00 30.00 1419 GLY B O 1
ATOM 11329 N N . ALA B 1 632 ? -12.569 -106.845 183.387 1.00 30.00 1420 ALA B N 1
ATOM 11330 C CA . ALA B 1 632 ? -11.155 -106.796 183.035 1.00 30.00 1420 ALA B CA 1
ATOM 11331 C C . ALA B 1 632 ? -10.930 -105.858 181.857 1.00 30.00 1420 ALA B C 1
ATOM 11332 O O . ALA B 1 632 ? -11.764 -105.778 180.965 1.00 30.00 1420 ALA B O 1
ATOM 11334 N N . VAL B 1 633 ? -9.807 -105.150 181.837 1.00 30.00 1421 VAL B N 1
ATOM 11335 C CA . VAL B 1 633 ? -9.556 -104.207 180.753 1.00 30.00 1421 VAL B CA 1
ATOM 11336 C C . VAL B 1 633 ? -9.152 -104.915 179.466 1.00 30.00 1421 VAL B C 1
ATOM 11337 O O . VAL B 1 633 ? -8.568 -105.989 179.502 1.00 30.00 1421 VAL B O 1
ATOM 11341 N N . VAL B 1 634 ? -9.468 -104.306 178.330 1.00 30.00 1422 VAL B N 1
ATOM 11342 C CA . VAL B 1 634 ? -9.052 -104.833 177.040 1.00 30.00 1422 VAL B CA 1
ATOM 11343 C C . VAL B 1 634 ? -8.265 -103.766 176.287 1.00 30.00 1422 VAL B C 1
ATOM 11344 O O . VAL B 1 634 ? -8.767 -102.681 176.020 1.00 30.00 1422 VAL B O 1
ATOM 11348 N N . ASN B 1 635 ? -7.017 -104.088 175.961 1.00 30.00 1423 ASN B N 1
ATOM 11349 C CA . ASN B 1 635 ? -6.091 -103.143 175.347 1.00 30.00 1423 ASN B CA 1
ATOM 11350 C C . ASN B 1 635 ? -5.958 -103.207 173.835 1.00 30.00 1423 ASN B C 1
ATOM 11351 O O . ASN B 1 635 ? -5.380 -102.311 173.240 1.00 30.00 1423 ASN B O 1
ATOM 11356 N N . CYS B 1 636 ? -6.460 -104.269 173.216 1.00 30.00 1424 CYS B N 1
ATOM 11357 C CA . CYS B 1 636 ? -6.076 -104.592 171.847 1.00 30.00 1424 CYS B CA 1
ATOM 11358 C C . CYS B 1 636 ? -6.547 -103.591 170.804 1.00 30.00 1424 CYS B C 1
ATOM 11359 O O . CYS B 1 636 ? -5.952 -103.471 169.748 1.00 30.00 1424 CYS B O 1
ATOM 11362 N N . PHE B 1 637 ? -7.632 -102.895 171.096 1.00 30.00 1425 PHE B N 1
ATOM 11363 C CA . PHE B 1 637 ? -8.286 -102.028 170.130 1.00 30.00 1425 PHE B CA 1
ATOM 11364 C C . PHE B 1 637 ? -7.715 -100.615 170.055 1.00 30.00 1425 PHE B C 1
ATOM 11365 O O . PHE B 1 637 ? -6.987 -100.172 170.929 1.00 30.00 1425 PHE B O 1
ATOM 11373 N N . SER B 1 638 ? -8.075 -99.923 168.983 1.00 30.00 1426 SER B N 1
ATOM 11374 C CA . SER B 1 638 ? -7.951 -98.476 168.879 1.00 30.00 1426 SER B CA 1
ATOM 11375 C C . SER B 1 638 ? -8.922 -97.871 169.874 1.00 30.00 1426 SER B C 1
ATOM 11376 O O . SER B 1 638 ? -9.874 -98.529 170.272 1.00 30.00 1426 SER B O 1
ATOM 11379 N N . PRO B 1 639 ? -8.690 -96.624 170.294 1.00 30.00 1427 PRO B N 1
ATOM 11380 C CA . PRO B 1 639 ? -9.663 -96.015 171.206 1.00 30.00 1427 PRO B CA 1
ATOM 11381 C C . PRO B 1 639 ? -11.051 -95.905 170.585 1.00 30.00 1427 PRO B C 1
ATOM 11382 O O . PRO B 1 639 ? -11.166 -95.639 169.399 1.00 30.00 1427 PRO B O 1
ATOM 11386 N N . VAL B 1 640 ? -12.082 -96.115 171.396 1.00 30.00 1428 VAL B N 1
ATOM 11387 C CA . VAL B 1 640 ? -13.476 -96.093 170.966 1.00 30.00 1428 VAL B CA 1
ATOM 11388 C C . VAL B 1 640 ? -14.354 -95.685 172.122 1.00 30.00 1428 VAL B C 1
ATOM 11389 O O . VAL B 1 640 ? -14.033 -95.943 173.274 1.00 30.00 1428 VAL B O 1
ATOM 11393 N N . LEU B 1 641 ? -15.477 -95.055 171.811 1.00 30.00 1429 LEU B N 1
ATOM 11394 C CA . LEU B 1 641 ? -16.364 -94.632 172.860 1.00 30.00 1429 LEU B CA 1
ATOM 11395 C C . LEU B 1 641 ? -17.833 -94.724 172.453 1.00 30.00 1429 LEU B C 1
ATOM 11396 O O . LEU B 1 641 ? -18.701 -94.850 173.306 1.00 30.00 1429 LEU B O 1
ATOM 11401 N N . ILE B 1 642 ? -18.116 -94.664 171.156 1.00 30.00 1430 ILE B N 1
ATOM 11402 C CA . ILE B 1 642 ? -19.496 -94.709 170.680 1.00 30.00 1430 ILE B CA 1
ATOM 11403 C C . ILE B 1 642 ? -19.644 -95.720 169.548 1.00 30.00 1430 ILE B C 1
ATOM 11404 O O . ILE B 1 642 ? -18.683 -95.987 168.838 1.00 30.00 1430 ILE B O 1
ATOM 11409 N N . PRO B 1 643 ? -20.839 -96.317 169.406 1.00 30.00 1431 PRO B N 1
ATOM 11410 C CA . PRO B 1 643 ? -21.185 -97.186 168.279 1.00 30.00 1431 PRO B CA 1
ATOM 11411 C C . PRO B 1 643 ? -21.211 -96.461 166.944 1.00 30.00 1431 PRO B C 1
ATOM 11412 O O . PRO B 1 643 ? -21.572 -95.294 166.884 1.00 30.00 1431 PRO B O 1
ATOM 11416 N N . ASP B 1 644 ? -20.850 -97.159 165.878 1.00 30.00 1432 ASP B N 1
ATOM 11417 C CA . ASP B 1 644 ? -20.567 -96.512 164.607 1.00 30.00 1432 ASP B CA 1
ATOM 11418 C C . ASP B 1 644 ? -21.792 -96.108 163.792 1.00 30.00 1432 ASP B C 1
ATOM 11419 O O . ASP B 1 644 ? -21.655 -95.404 162.805 1.00 30.00 1432 ASP B O 1
ATOM 11424 N N . ILE B 1 645 ? -22.981 -96.527 164.207 1.00 30.00 1433 ILE B N 1
ATOM 11425 C CA . ILE B 1 645 ? -24.196 -96.022 163.583 1.00 30.00 1433 ILE B CA 1
ATOM 11426 C C . ILE B 1 645 ? -24.355 -94.509 163.786 1.00 30.00 1433 ILE B C 1
ATOM 11427 O O . ILE B 1 645 ? -24.873 -93.809 162.912 1.00 30.00 1433 ILE B O 1
ATOM 11432 N N . TRP B 1 646 ? -23.890 -94.006 164.923 1.00 1.00 1434 TRP B N 1
ATOM 11433 C CA . TRP B 1 646 ? -23.890 -92.574 165.190 1.00 1.00 1434 TRP B CA 1
ATOM 11434 C C . TRP B 1 646 ? -22.973 -91.832 164.242 1.00 1.00 1434 TRP B C 1
ATOM 11435 O O . TRP B 1 646 ? -23.275 -90.729 163.801 1.00 1.00 1434 TRP B O 1
ATOM 11446 N N . CYS B 1 647 ? -21.866 -92.472 163.898 1.00 1.00 1435 CYS B N 1
ATOM 11447 C CA . CYS B 1 647 ? -20.895 -91.877 163.009 1.00 1.00 1435 CYS B CA 1
ATOM 11448 C C . CYS B 1 647 ? -21.430 -91.861 161.596 1.00 1.00 1435 CYS B C 1
ATOM 11449 O O . CYS B 1 647 ? -21.336 -90.870 160.898 1.00 1.00 1435 CYS B O 1
ATOM 11452 N N . GLN B 1 648 ? -22.001 -92.980 161.180 1.00 1.00 1436 GLN B N 1
ATOM 11453 C CA . GLN B 1 648 ? -22.369 -93.150 159.783 1.00 1.00 1436 GLN B CA 1
ATOM 11454 C C . GLN B 1 648 ? -23.780 -92.704 159.417 1.00 1.00 1436 GLN B C 1
ATOM 11455 O O . GLN B 1 648 ? -24.113 -92.663 158.244 1.00 1.00 1436 GLN B O 1
ATOM 11461 N N . TYR B 1 649 ? -24.608 -92.349 160.392 1.00 1.00 1437 TYR B N 1
ATOM 11462 C CA . TYR B 1 649 ? -25.955 -91.897 160.059 1.00 1.00 1437 TYR B CA 1
ATOM 11463 C C . TYR B 1 649 ? -26.139 -90.380 160.183 1.00 1.00 1437 TYR B C 1
ATOM 11464 O O . TYR B 1 649 ? -27.178 -89.846 159.799 1.00 1.00 1437 TYR B O 1
ATOM 11473 N N . PHE B 1 650 ? -25.122 -89.672 160.662 1.00 30.00 1438 PHE B N 1
ATOM 11474 C CA . PHE B 1 650 ? -25.239 -88.227 160.838 1.00 30.00 1438 PHE B CA 1
ATOM 11475 C C . PHE B 1 650 ? -24.193 -87.425 160.101 1.00 30.00 1438 PHE B C 1
ATOM 11476 O O . PHE B 1 650 ? -23.874 -86.318 160.488 1.00 30.00 1438 PHE B O 1
ATOM 11484 N N . THR B 1 651 ? -23.680 -87.989 159.023 1.00 1.00 1439 THR B N 1
ATOM 11485 C CA . THR B 1 651 ? -22.689 -87.315 158.212 1.00 1.00 1439 THR B CA 1
ATOM 11486 C C . THR B 1 651 ? -23.208 -87.048 156.812 1.00 1.00 1439 THR B C 1
ATOM 11487 O O . THR B 1 651 ? -24.088 -87.741 156.327 1.00 1.00 1439 THR B O 1
ATOM 11491 N N . ALA B 1 652 ? -22.699 -86.001 156.178 1.00 30.00 1440 ALA B N 1
ATOM 11492 C CA . ALA B 1 652 ? -22.964 -85.771 154.771 1.00 30.00 1440 ALA B CA 1
ATOM 11493 C C . ALA B 1 652 ? -21.979 -86.559 153.930 1.00 30.00 1440 ALA B C 1
ATOM 11494 O O . ALA B 1 652 ? -22.322 -87.073 152.873 1.00 30.00 1440 ALA B O 1
ATOM 11496 N N . LYS B 1 653 ? -20.752 -86.666 154.430 1.00 30.00 1441 LYS B N 1
ATOM 11497 C CA . LYS B 1 653 ? -19.693 -87.397 153.758 1.00 30.00 1441 LYS B CA 1
ATOM 11498 C C . LYS B 1 653 ? -18.865 -88.170 154.778 1.00 30.00 1441 LYS B C 1
ATOM 11499 O O . LYS B 1 653 ? -18.566 -87.668 155.845 1.00 30.00 1441 LYS B O 1
ATOM 11505 N N . LEU B 1 654 ? -18.514 -89.404 154.439 1.00 30.00 1442 LEU B N 1
ATOM 11506 C CA . LEU B 1 654 ? -17.815 -90.283 155.355 1.00 30.00 1442 LEU B CA 1
ATOM 11507 C C . LEU B 1 654 ? -16.661 -90.980 154.643 1.00 30.00 1442 LEU B C 1
ATOM 11508 O O . LEU B 1 654 ? -16.772 -91.324 153.475 1.00 30.00 1442 LEU B O 1
ATOM 11513 N N . PRO B 1 655 ? -15.551 -91.216 155.351 1.00 30.00 1443 PRO B N 1
ATOM 11514 C CA . PRO B 1 655 ? -14.435 -91.974 154.779 1.00 30.00 1443 PRO B CA 1
ATOM 11515 C C . PRO B 1 655 ? -14.859 -93.409 154.449 1.00 30.00 1443 PRO B C 1
ATOM 11516 O O . PRO B 1 655 ? -15.704 -93.946 155.149 1.00 30.00 1443 PRO B O 1
ATOM 11520 N N . LEU B 1 656 ? -14.298 -93.999 153.394 1.00 30.00 1444 LEU B N 1
ATOM 11521 C CA . LEU B 1 656 ? -14.741 -95.299 152.888 1.00 30.00 1444 LEU B CA 1
ATOM 11522 C C . LEU B 1 656 ? -14.601 -96.446 153.881 1.00 30.00 1444 LEU B C 1
ATOM 11523 O O . LEU B 1 656 ? -15.406 -97.370 153.869 1.00 30.00 1444 LEU B O 1
ATOM 11528 N N . PHE B 1 657 ? -13.608 -96.381 154.755 1.00 30.00 1445 PHE B N 1
ATOM 11529 C CA . PHE B 1 657 ? -13.306 -97.508 155.618 1.00 30.00 1445 PHE B CA 1
ATOM 11530 C C . PHE B 1 657 ? -14.353 -97.694 156.705 1.00 30.00 1445 PHE B C 1
ATOM 11531 O O . PHE B 1 657 ? -14.397 -98.729 157.350 1.00 30.00 1445 PHE B O 1
ATOM 11539 N N . ALA B 1 658 ? -15.183 -96.679 156.906 1.00 30.00 1446 ALA B N 1
ATOM 11540 C CA . ALA B 1 658 ? -16.078 -96.620 158.052 1.00 30.00 1446 ALA B CA 1
ATOM 11541 C C . ALA B 1 658 ? -17.549 -96.826 157.719 1.00 30.00 1446 ALA B C 1
ATOM 11542 O O . ALA B 1 658 ? -18.388 -96.795 158.610 1.00 30.00 1446 ALA B O 1
ATOM 11544 N N . GLY B 1 659 ? -17.864 -97.057 156.452 1.00 30.00 1447 GLY B N 1
ATOM 11545 C CA . GLY B 1 659 ? -19.249 -97.112 156.023 1.00 30.00 1447 GLY B CA 1
ATOM 11546 C C . GLY B 1 659 ? -19.992 -98.319 156.554 1.00 30.00 1447 GLY B C 1
ATOM 11547 O O . GLY B 1 659 ? -19.393 -99.254 157.053 1.00 30.00 1447 GLY B O 1
ATOM 11548 N N . ALA B 1 660 ? -21.315 -98.283 156.472 1.00 30.00 1448 ALA B N 1
ATOM 11549 C CA . ALA B 1 660 ? -22.149 -99.398 156.914 1.00 30.00 1448 ALA B CA 1
ATOM 11550 C C . ALA B 1 660 ? -22.099 -100.567 155.940 1.00 30.00 1448 ALA B C 1
ATOM 11551 O O . ALA B 1 660 ? -21.795 -100.385 154.768 1.00 30.00 1448 ALA B O 1
ATOM 11553 N N . PHE B 1 661 ? -22.401 -101.771 156.421 1.00 30.00 1449 PHE B N 1
ATOM 11554 C CA . PHE B 1 661 ? -22.596 -102.885 155.511 1.00 30.00 1449 PHE B CA 1
ATOM 11555 C C . PHE B 1 661 ? -23.952 -102.726 154.840 1.00 30.00 1449 PHE B C 1
ATOM 11556 O O . PHE B 1 661 ? -24.958 -102.512 155.508 1.00 30.00 1449 PHE B O 1
ATOM 11564 N N . PRO B 1 662 ? -23.980 -102.834 153.512 1.00 30.00 1450 PRO B N 1
ATOM 11565 C CA . PRO B 1 662 ? -25.179 -102.737 152.681 1.00 30.00 1450 PRO B CA 1
ATOM 11566 C C . PRO B 1 662 ? -26.186 -103.865 152.932 1.00 30.00 1450 PRO B C 1
ATOM 11567 O O . PRO B 1 662 ? -25.787 -104.980 153.260 1.00 30.00 1450 PRO B O 1
ATOM 11571 N N . PRO B 1 663 ? -27.482 -103.578 152.766 1.00 30.00 1451 PRO B N 1
ATOM 11572 C CA . PRO B 1 663 ? -28.630 -104.488 152.889 1.00 30.00 1451 PRO B CA 1
ATOM 11573 C C . PRO B 1 663 ? -28.646 -105.629 151.869 1.00 30.00 1451 PRO B C 1
ATOM 11574 O O . PRO B 1 663 ? -28.143 -105.476 150.760 1.00 30.00 1451 PRO B O 1
ATOM 11578 N N . ALA B 1 664 ? -29.197 -106.773 152.254 1.00 30.00 1452 ALA B N 1
ATOM 11579 C CA . ALA B 1 664 ? -29.383 -107.854 151.301 1.00 30.00 1452 ALA B CA 1
ATOM 11580 C C . ALA B 1 664 ? -30.412 -107.471 150.240 1.00 30.00 1452 ALA B C 1
ATOM 11581 O O . ALA B 1 664 ? -31.476 -106.939 150.547 1.00 30.00 1452 ALA B O 1
ATOM 11583 N N . GLN B 1 665 ? -30.089 -107.757 148.988 1.00 30.00 1453 GLN B N 1
ATOM 11584 C CA . GLN B 1 665 ? -30.949 -107.408 147.870 1.00 30.00 1453 GLN B CA 1
ATOM 11585 C C . GLN B 1 665 ? -30.914 -108.498 146.832 1.00 30.00 1453 GLN B C 1
ATOM 11586 O O . GLN B 1 665 ? -30.163 -108.417 145.866 1.00 30.00 1453 GLN B O 1
ATOM 11592 N N . GLY B 1 666 ? -31.751 -109.507 147.025 1.00 30.00 1454 GLY B N 1
ATOM 11593 C CA . GLY B 1 666 ? -31.709 -110.671 146.179 1.00 30.00 1454 GLY B CA 1
ATOM 11594 C C . GLY B 1 666 ? -30.370 -111.343 146.346 1.00 30.00 1454 GLY B C 1
ATOM 11595 O O . GLY B 1 666 ? -29.957 -111.664 147.456 1.00 30.00 1454 GLY B O 1
ATOM 11596 N N . GLN B 1 667 ? -29.694 -111.551 145.229 1.00 30.00 1455 GLN B N 1
ATOM 11597 C CA . GLN B 1 667 ? -28.446 -112.290 145.185 1.00 30.00 1455 GLN B CA 1
ATOM 11598 C C . GLN B 1 667 ? -27.293 -111.579 145.905 1.00 30.00 1455 GLN B C 1
ATOM 11599 O O . GLN B 1 667 ? -26.366 -112.223 146.383 1.00 30.00 1455 GLN B O 1
ATOM 11605 N N . ASN B 1 668 ? -27.298 -110.251 145.912 1.00 30.00 1456 ASN B N 1
ATOM 11606 C CA . ASN B 1 668 ? -26.105 -109.499 146.308 1.00 30.00 1456 ASN B CA 1
ATOM 11607 C C . ASN B 1 668 ? -26.179 -108.901 147.705 1.00 30.00 1456 ASN B C 1
ATOM 11608 O O . ASN B 1 668 ? -27.178 -108.278 148.064 1.00 30.00 1456 ASN B O 1
ATOM 11613 N N . SER B 1 669 ? -25.129 -109.092 148.502 1.00 30.00 1457 SER B N 1
ATOM 11614 C CA . SER B 1 669 ? -25.193 -108.617 149.893 1.00 30.00 1457 SER B CA 1
ATOM 11615 C C . SER B 1 669 ? -24.061 -107.712 150.394 1.00 30.00 1457 SER B C 1
ATOM 11616 O O . SER B 1 669 ? -24.292 -106.557 150.753 1.00 30.00 1457 SER B O 1
ATOM 11619 N N . THR B 1 670 ? -22.845 -108.245 150.418 1.00 30.00 1458 THR B N 1
ATOM 11620 C CA . THR B 1 670 ? -21.678 -107.523 150.916 1.00 30.00 1458 THR B CA 1
ATOM 11621 C C . THR B 1 670 ? -20.506 -107.845 150.009 1.00 30.00 1458 THR B C 1
ATOM 11622 O O . THR B 1 670 ? -20.508 -108.882 149.348 1.00 30.00 1458 THR B O 1
ATOM 11626 N N . LYS B 1 671 ? -19.508 -106.969 149.951 1.00 30.00 1459 LYS B N 1
ATOM 11627 C CA . LYS B 1 671 ? -18.433 -107.214 148.974 1.00 30.00 1459 LYS B CA 1
ATOM 11628 C C . LYS B 1 671 ? -17.075 -106.705 149.467 1.00 30.00 1459 LYS B C 1
ATOM 11629 O O . LYS B 1 671 ? -17.030 -105.829 150.330 1.00 30.00 1459 LYS B O 1
ATOM 11635 N N . GLY B 1 672 ? -15.968 -107.244 148.945 1.00 30.00 1460 GLY B N 1
ATOM 11636 C CA . GLY B 1 672 ? -14.677 -106.849 149.487 1.00 30.00 1460 GLY B CA 1
ATOM 11637 C C . GLY B 1 672 ? -13.732 -106.331 148.420 1.00 30.00 1460 GLY B C 1
ATOM 11638 O O . GLY B 1 672 ? -14.165 -105.949 147.343 1.00 30.00 1460 GLY B O 1
ATOM 11639 N N . PHE B 1 673 ? -12.437 -106.315 148.721 1.00 30.00 1461 PHE B N 1
ATOM 11640 C CA . PHE B 1 673 ? -11.424 -105.774 147.813 1.00 30.00 1461 PHE B CA 1
ATOM 11641 C C . PHE B 1 673 ? -10.240 -106.726 147.673 1.00 30.00 1461 PHE B C 1
ATOM 11642 O O . PHE B 1 673 ? -9.838 -107.349 148.635 1.00 30.00 1461 PHE B O 1
ATOM 11650 N N . ASN B 1 674 ? -9.671 -106.813 146.482 1.00 30.00 1462 ASN B N 1
ATOM 11651 C CA . ASN B 1 674 ? -8.618 -107.786 146.216 1.00 30.00 1462 ASN B CA 1
ATOM 11652 C C . ASN B 1 674 ? -7.403 -107.226 145.481 1.00 30.00 1462 ASN B C 1
ATOM 11653 O O . ASN B 1 674 ? -7.181 -106.029 145.435 1.00 30.00 1462 ASN B O 1
ATOM 11658 N N . SER B 1 675 ? -6.636 -108.124 144.889 1.00 30.00 1463 SER B N 1
ATOM 11659 C CA . SER B 1 675 ? -5.378 -107.796 144.236 1.00 30.00 1463 SER B CA 1
ATOM 11660 C C . SER B 1 675 ? -5.558 -106.862 143.053 1.00 30.00 1463 SER B C 1
ATOM 11661 O O . SER B 1 675 ? -4.604 -106.277 142.566 1.00 30.00 1463 SER B O 1
ATOM 11664 N N . LYS B 1 676 ? -6.791 -106.746 142.587 1.00 30.00 1464 LYS B N 1
ATOM 11665 C CA . LYS B 1 676 ? -7.139 -105.831 141.514 1.00 30.00 1464 LYS B CA 1
ATOM 11666 C C . LYS B 1 676 ? -7.270 -104.403 142.051 1.00 30.00 1464 LYS B C 1
ATOM 11667 O O . LYS B 1 676 ? -7.440 -103.453 141.297 1.00 30.00 1464 LYS B O 1
ATOM 11673 N N . GLN B 1 677 ? -7.202 -104.271 143.373 1.00 30.00 1465 GLN B N 1
ATOM 11674 C CA . GLN B 1 677 ? -7.189 -102.975 144.036 1.00 30.00 1465 GLN B CA 1
ATOM 11675 C C . GLN B 1 677 ? -5.762 -102.667 144.458 1.00 30.00 1465 GLN B C 1
ATOM 11676 O O . GLN B 1 677 ? -5.506 -101.655 145.094 1.00 30.00 1465 GLN B O 1
ATOM 11682 N N . GLY B 1 678 ? -4.840 -103.569 144.137 1.00 30.00 1466 GLY B N 1
ATOM 11683 C CA . GLY B 1 678 ? -3.479 -103.483 144.627 1.00 30.00 1466 GLY B CA 1
ATOM 11684 C C . GLY B 1 678 ? -3.214 -104.098 145.989 1.00 30.00 1466 GLY B C 1
ATOM 11685 O O . GLY B 1 678 ? -2.207 -103.785 146.615 1.00 30.00 1466 GLY B O 1
ATOM 11686 N N . LEU B 1 679 ? -4.125 -104.946 146.455 1.00 30.00 1467 LEU B N 1
ATOM 11687 C CA . LEU B 1 679 ? -3.977 -105.655 147.727 1.00 30.00 1467 LEU B CA 1
ATOM 11688 C C . LEU B 1 679 ? -3.344 -107.048 147.572 1.00 30.00 1467 LEU B C 1
ATOM 11689 O O . LEU B 1 679 ? -3.227 -107.554 146.465 1.00 30.00 1467 LEU B O 1
ATOM 11694 N N . MET B 1 680 ? -2.931 -107.658 148.681 1.00 30.00 1468 MET B N 1
ATOM 11695 C CA . MET B 1 680 ? -2.387 -109.033 148.708 1.00 30.00 1468 MET B CA 1
ATOM 11696 C C . MET B 1 680 ? -2.746 -109.801 149.985 1.00 30.00 1468 MET B C 1
ATOM 11697 O O . MET B 1 680 ? -2.676 -109.237 151.065 1.00 30.00 1468 MET B O 1
ATOM 11702 N N . ILE B 1 681 ? -3.100 -111.081 149.869 1.00 30.00 1469 ILE B N 1
ATOM 11703 C CA . ILE B 1 681 ? -3.319 -111.945 151.043 1.00 30.00 1469 ILE B CA 1
ATOM 11704 C C . ILE B 1 681 ? -2.012 -112.287 151.763 1.00 30.00 1469 ILE B C 1
ATOM 11705 O O . ILE B 1 681 ? -0.989 -112.488 151.124 1.00 30.00 1469 ILE B O 1
ATOM 11710 N N . HIS B 1 682 ? -2.044 -112.336 153.093 1.00 30.00 1470 HIS B N 1
ATOM 11711 C CA . HIS B 1 682 ? -0.873 -112.741 153.871 1.00 30.00 1470 HIS B CA 1
ATOM 11712 C C . HIS B 1 682 ? -0.947 -114.183 154.367 1.00 30.00 1470 HIS B C 1
ATOM 11713 O O . HIS B 1 682 ? -1.920 -114.578 155.000 1.00 30.00 1470 HIS B O 1
ATOM 11720 N N . ARG B 1 683 ? 0.100 -114.954 154.083 1.00 30.00 1471 ARG B N 1
ATOM 11721 C CA . ARG B 1 683 ? 0.244 -116.314 154.605 1.00 30.00 1471 ARG B CA 1
ATOM 11722 C C . ARG B 1 683 ? 1.542 -116.434 155.398 1.00 30.00 1471 ARG B C 1
ATOM 11723 O O . ARG B 1 683 ? 2.516 -115.750 155.100 1.00 30.00 1471 ARG B O 1
ATOM 11731 N N . ASN B 1 684 ? 1.556 -117.303 156.401 1.00 30.00 1472 ASN B N 1
ATOM 11732 C CA . ASN B 1 684 ? 2.755 -117.552 157.201 1.00 30.00 1472 ASN B CA 1
ATOM 11733 C C . ASN B 1 684 ? 3.200 -119.011 157.139 1.00 30.00 1472 ASN B C 1
ATOM 11734 O O . ASN B 1 684 ? 2.781 -119.745 156.253 1.00 30.00 1472 ASN B O 1
ATOM 11739 N N . GLN B 1 685 ? 4.070 -119.432 158.054 1.00 30.00 1473 GLN B N 1
ATOM 11740 C CA . GLN B 1 685 ? 4.544 -120.814 158.048 1.00 30.00 1473 GLN B CA 1
ATOM 11741 C C . GLN B 1 685 ? 3.426 -121.777 158.431 1.00 30.00 1473 GLN B C 1
ATOM 11742 O O . GLN B 1 685 ? 3.460 -122.945 158.081 1.00 30.00 1473 GLN B O 1
ATOM 11748 N N . ASN B 1 686 ? 2.450 -121.275 159.172 1.00 30.00 1474 ASN B N 1
ATOM 11749 C CA . ASN B 1 686 ? 1.333 -122.075 159.651 1.00 30.00 1474 ASN B CA 1
ATOM 11750 C C . ASN B 1 686 ? 0.234 -122.161 158.593 1.00 30.00 1474 ASN B C 1
ATOM 11751 O O . ASN B 1 686 ? -0.230 -121.134 158.105 1.00 30.00 1474 ASN B O 1
ATOM 11756 N N . ASN B 1 687 ? -0.184 -123.373 158.230 1.00 30.00 1475 ASN B N 1
ATOM 11757 C CA . ASN B 1 687 ? -1.149 -123.517 157.142 1.00 30.00 1475 ASN B CA 1
ATOM 11758 C C . ASN B 1 687 ? -2.606 -123.375 157.564 1.00 30.00 1475 ASN B C 1
ATOM 11759 O O . ASN B 1 687 ? -3.492 -123.375 156.720 1.00 30.00 1475 ASN B O 1
ATOM 11764 N N . ASN B 1 688 ? -2.860 -123.239 158.856 1.00 30.00 1476 ASN B N 1
ATOM 11765 C CA . ASN B 1 688 ? -4.233 -123.134 159.317 1.00 30.00 1476 ASN B CA 1
ATOM 11766 C C . ASN B 1 688 ? -4.543 -121.736 159.856 1.00 30.00 1476 ASN B C 1
ATOM 11767 O O . ASN B 1 688 ? -5.308 -121.573 160.799 1.00 30.00 1476 ASN B O 1
ATOM 11772 N N . LEU B 1 689 ? -3.944 -120.730 159.233 1.00 30.00 1477 LEU B N 1
ATOM 11773 C CA . LEU B 1 689 ? -4.175 -119.324 159.551 1.00 30.00 1477 LEU B CA 1
ATOM 11774 C C . LEU B 1 689 ? -4.183 -118.482 158.299 1.00 30.00 1477 LEU B C 1
ATOM 11775 O O . LEU B 1 689 ? -3.265 -118.572 157.493 1.00 30.00 1477 LEU B O 1
ATOM 11780 N N . VAL B 1 690 ? -5.202 -117.646 158.143 1.00 30.00 1478 VAL B N 1
ATOM 11781 C CA . VAL B 1 690 ? -5.326 -116.820 156.949 1.00 30.00 1478 VAL B CA 1
ATOM 11782 C C . VAL B 1 690 ? -5.772 -115.411 157.325 1.00 30.00 1478 VAL B C 1
ATOM 11783 O O . VAL B 1 690 ? -6.635 -115.237 158.175 1.00 30.00 1478 VAL B O 1
ATOM 11787 N N . ALA B 1 691 ? -5.190 -114.413 156.675 1.00 30.00 1479 ALA B N 1
ATOM 11788 C CA . ALA B 1 691 ? -5.480 -112.998 156.897 1.00 30.00 1479 ALA B CA 1
ATOM 11789 C C . ALA B 1 691 ? -5.923 -112.380 155.572 1.00 30.00 1479 ALA B C 1
ATOM 11790 O O . ALA B 1 691 ? -5.601 -112.917 154.519 1.00 30.00 1479 ALA B O 1
ATOM 11792 N N . PRO B 1 692 ? -6.672 -111.262 155.608 1.00 30.00 1480 PRO B N 1
ATOM 11793 C CA . PRO B 1 692 ? -7.282 -110.790 154.360 1.00 30.00 1480 PRO B CA 1
ATOM 11794 C C . PRO B 1 692 ? -6.294 -110.188 153.379 1.00 30.00 1480 PRO B C 1
ATOM 11795 O O . PRO B 1 692 ? -5.093 -110.229 153.614 1.00 30.00 1480 PRO B O 1
ATOM 11799 N N . TYR B 1 693 ? -6.798 -109.669 152.268 1.00 30.00 1481 TYR B N 1
ATOM 11800 C CA . TYR B 1 693 ? -6.008 -108.797 151.424 1.00 30.00 1481 TYR B CA 1
ATOM 11801 C C . TYR B 1 693 ? -5.633 -107.536 152.187 1.00 30.00 1481 TYR B C 1
ATOM 11802 O O . TYR B 1 693 ? -6.480 -106.903 152.810 1.00 30.00 1481 TYR B O 1
ATOM 11811 N N . LEU B 1 694 ? -4.375 -107.141 152.074 1.00 30.00 1482 LEU B N 1
ATOM 11812 C CA . LEU B 1 694 ? -3.820 -106.051 152.850 1.00 30.00 1482 LEU B CA 1
ATOM 11813 C C . LEU B 1 694 ? -2.812 -105.375 151.956 1.00 30.00 1482 LEU B C 1
ATOM 11814 O O . LEU B 1 694 ? -2.528 -105.851 150.873 1.00 30.00 1482 LEU B O 1
ATOM 11819 N N . GLU B 1 695 ? -2.288 -104.245 152.395 1.00 30.00 1483 GLU B N 1
ATOM 11820 C CA . GLU B 1 695 ? -1.313 -103.510 151.604 1.00 30.00 1483 GLU B CA 1
ATOM 11821 C C . GLU B 1 695 ? -0.045 -104.317 151.365 1.00 30.00 1483 GLU B C 1
ATOM 11822 O O . GLU B 1 695 ? 0.323 -105.159 152.165 1.00 30.00 1483 GLU B O 1
ATOM 11828 N N . LYS B 1 696 ? 0.592 -104.078 150.227 1.00 30.00 1484 LYS B N 1
ATOM 11829 C CA . LYS B 1 696 ? 1.745 -104.861 149.806 1.00 30.00 1484 LYS B CA 1
ATOM 11830 C C . LYS B 1 696 ? 2.981 -104.727 150.681 1.00 30.00 1484 LYS B C 1
ATOM 11831 O O . LYS B 1 696 ? 3.801 -105.631 150.718 1.00 30.00 1484 LYS B O 1
ATOM 11837 N N . PHE B 1 697 ? 3.111 -103.606 151.379 1.00 30.00 1485 PHE B N 1
ATOM 11838 C CA . PHE B 1 697 ? 4.212 -103.401 152.318 1.00 30.00 1485 PHE B CA 1
ATOM 11839 C C . PHE B 1 697 ? 4.106 -104.343 153.519 1.00 30.00 1485 PHE B C 1
ATOM 11840 O O . PHE B 1 697 ? 5.099 -104.652 154.166 1.00 30.00 1485 PHE B O 1
ATOM 11848 N N . ALA B 1 698 ? 2.895 -104.815 153.786 1.00 30.00 1486 ALA B N 1
ATOM 11849 C CA . ALA B 1 698 ? 2.626 -105.676 154.932 1.00 30.00 1486 ALA B CA 1
ATOM 11850 C C . ALA B 1 698 ? 3.375 -107.000 154.853 1.00 30.00 1486 ALA B C 1
ATOM 11851 O O . ALA B 1 698 ? 3.627 -107.643 155.870 1.00 30.00 1486 ALA B O 1
ATOM 11853 N N . ASP B 1 699 ? 3.707 -107.414 153.636 1.00 30.00 1487 ASP B N 1
ATOM 11854 C CA . ASP B 1 699 ? 4.500 -108.616 153.411 1.00 30.00 1487 ASP B CA 1
ATOM 11855 C C . ASP B 1 699 ? 5.961 -108.446 153.864 1.00 30.00 1487 ASP B C 1
ATOM 11856 O O . ASP B 1 699 ? 6.619 -109.418 154.207 1.00 30.00 1487 ASP B O 1
ATOM 11861 N N . ASN B 1 700 ? 6.461 -107.214 153.862 1.00 30.00 1488 ASN B N 1
ATOM 11862 C CA . ASN B 1 700 ? 7.848 -106.951 154.246 1.00 30.00 1488 ASN B CA 1
ATOM 11863 C C . ASN B 1 700 ? 8.028 -106.198 155.551 1.00 30.00 1488 ASN B C 1
ATOM 11864 O O . ASN B 1 700 ? 8.959 -105.420 155.685 1.00 30.00 1488 ASN B O 1
ATOM 11869 N N . SER B 1 701 ? 7.139 -106.406 156.508 1.00 30.00 1489 SER B N 1
ATOM 11870 C CA . SER B 1 701 ? 7.370 -105.889 157.847 1.00 30.00 1489 SER B CA 1
ATOM 11871 C C . SER B 1 701 ? 6.639 -106.745 158.859 1.00 30.00 1489 SER B C 1
ATOM 11872 O O . SER B 1 701 ? 5.521 -107.186 158.631 1.00 30.00 1489 SER B O 1
ATOM 11875 N N . SER B 1 702 ? 7.302 -106.999 159.974 1.00 30.00 1490 SER B N 1
ATOM 11876 C CA . SER B 1 702 ? 6.713 -107.709 161.088 1.00 30.00 1490 SER B CA 1
ATOM 11877 C C . SER B 1 702 ? 6.858 -106.801 162.291 1.00 30.00 1490 SER B C 1
ATOM 11878 O O . SER B 1 702 ? 6.042 -106.800 163.198 1.00 30.00 1490 SER B O 1
ATOM 11881 N N . TYR B 1 703 ? 7.945 -106.037 162.265 1.00 30.00 1491 TYR B N 1
ATOM 11882 C CA . TYR B 1 703 ? 8.118 -104.822 163.038 1.00 30.00 1491 TYR B CA 1
ATOM 11883 C C . TYR B 1 703 ? 8.141 -103.669 162.056 1.00 30.00 1491 TYR B C 1
ATOM 11884 O O . TYR B 1 703 ? 8.785 -103.771 161.028 1.00 30.00 1491 TYR B O 1
ATOM 11893 N N . PHE B 1 704 ? 7.457 -102.573 162.355 1.00 30.00 1492 PHE B N 1
ATOM 11894 C CA . PHE B 1 704 ? 7.570 -101.408 161.487 1.00 30.00 1492 PHE B CA 1
ATOM 11895 C C . PHE B 1 704 ? 8.968 -100.843 161.613 1.00 30.00 1492 PHE B C 1
ATOM 11896 O O . PHE B 1 704 ? 9.540 -100.849 162.697 1.00 30.00 1492 PHE B O 1
ATOM 11904 N N . PRO B 1 705 ? 9.539 -100.371 160.500 1.00 30.00 1493 PRO B N 1
ATOM 11905 C CA . PRO B 1 705 ? 10.842 -99.714 160.578 1.00 30.00 1493 PRO B CA 1
ATOM 11906 C C . PRO B 1 705 ? 10.763 -98.457 161.423 1.00 30.00 1493 PRO B C 1
ATOM 11907 O O . PRO B 1 705 ? 9.736 -97.793 161.422 1.00 30.00 1493 PRO B O 1
ATOM 11911 N N . VAL B 1 706 ? 11.820 -98.160 162.160 1.00 30.00 1494 VAL B N 1
ATOM 11912 C CA . VAL B 1 706 ? 11.840 -96.979 162.997 1.00 30.00 1494 VAL B CA 1
ATOM 11913 C C . VAL B 1 706 ? 11.703 -95.742 162.120 1.00 30.00 1494 VAL B C 1
ATOM 11914 O O . VAL B 1 706 ? 12.368 -95.628 161.091 1.00 30.00 1494 VAL B O 1
ATOM 11918 N N . GLY B 1 707 ? 10.859 -94.806 162.527 1.00 30.00 1495 GLY B N 1
ATOM 11919 C CA . GLY B 1 707 ? 10.561 -93.675 161.675 1.00 30.00 1495 GLY B CA 1
ATOM 11920 C C . GLY B 1 707 ? 9.468 -93.906 160.652 1.00 30.00 1495 GLY B C 1
ATOM 11921 O O . GLY B 1 707 ? 9.325 -93.132 159.714 1.00 30.00 1495 GLY B O 1
ATOM 11922 N N . GLN B 1 708 ? 8.692 -94.971 160.825 1.00 30.00 1496 GLN B N 1
ATOM 11923 C CA . GLN B 1 708 ? 7.586 -95.269 159.922 1.00 30.00 1496 GLN B CA 1
ATOM 11924 C C . GLN B 1 708 ? 6.484 -96.068 160.619 1.00 30.00 1496 GLN B C 1
ATOM 11925 O O . GLN B 1 708 ? 6.765 -96.865 161.507 1.00 30.00 1496 GLN B O 1
ATOM 11931 N N . GLY B 1 709 ? 5.234 -95.859 160.220 1.00 30.00 1497 GLY B N 1
ATOM 11932 C CA . GLY B 1 709 ? 4.115 -96.580 160.793 1.00 30.00 1497 GLY B CA 1
ATOM 11933 C C . GLY B 1 709 ? 3.123 -97.013 159.738 1.00 30.00 1497 GLY B C 1
ATOM 11934 O O . GLY B 1 709 ? 3.373 -96.829 158.556 1.00 30.00 1497 GLY B O 1
ATOM 11935 N N . PRO B 1 710 ? 2.005 -97.625 160.148 1.00 30.00 1498 PRO B N 1
ATOM 11936 C CA . PRO B 1 710 ? 0.999 -98.065 159.171 1.00 30.00 1498 PRO B CA 1
ATOM 11937 C C . PRO B 1 710 ? 0.355 -96.924 158.372 1.00 30.00 1498 PRO B C 1
ATOM 11938 O O . PRO B 1 710 ? 0.090 -95.861 158.923 1.00 30.00 1498 PRO B O 1
ATOM 11942 N N . GLU B 1 711 ? 0.082 -97.166 157.094 1.00 30.00 1499 GLU B N 1
ATOM 11943 C CA . GLU B 1 711 ? -0.405 -96.136 156.177 1.00 30.00 1499 GLU B CA 1
ATOM 11944 C C . GLU B 1 711 ? -1.916 -96.063 156.124 1.00 30.00 1499 GLU B C 1
ATOM 11945 O O . GLU B 1 711 ? -2.598 -97.000 156.521 1.00 30.00 1499 GLU B O 1
ATOM 11951 N N . ILE B 1 712 ? -2.450 -94.941 155.658 1.00 30.00 1500 ILE B N 1
ATOM 11952 C CA . ILE B 1 712 ? -3.858 -94.902 155.297 1.00 30.00 1500 ILE B CA 1
ATOM 11953 C C . ILE B 1 712 ? -4.099 -95.754 154.054 1.00 30.00 1500 ILE B C 1
ATOM 11954 O O . ILE B 1 712 ? -3.335 -95.698 153.097 1.00 30.00 1500 ILE B O 1
ATOM 11959 N N . ASN B 1 713 ? -4.980 -96.720 154.224 1.00 30.00 1501 ASN B N 1
ATOM 11960 C CA . ASN B 1 713 ? -5.575 -97.454 153.146 1.00 30.00 1501 ASN B CA 1
ATOM 11961 C C . ASN B 1 713 ? -6.979 -97.637 153.641 1.00 30.00 1501 ASN B C 1
ATOM 11962 O O . ASN B 1 713 ? -7.183 -98.092 154.766 1.00 30.00 1501 ASN B O 1
ATOM 11967 N N . ASP B 1 714 ? -7.960 -97.304 152.824 1.00 30.00 1502 ASP B N 1
ATOM 11968 C CA . ASP B 1 714 ? -9.329 -97.558 153.256 1.00 30.00 1502 ASP B CA 1
ATOM 11969 C C . ASP B 1 714 ? -9.848 -98.957 152.976 1.00 30.00 1502 ASP B C 1
ATOM 11970 O O . ASP B 1 714 ? -10.709 -99.443 153.697 1.00 30.00 1502 ASP B O 1
ATOM 11975 N N . MET B 1 715 ? -9.341 -99.585 151.925 1.00 30.00 1503 MET B N 1
ATOM 11976 C CA . MET B 1 715 ? -9.824 -100.886 151.495 1.00 30.00 1503 MET B CA 1
ATOM 11977 C C . MET B 1 715 ? -9.311 -102.004 152.387 1.00 30.00 1503 MET B C 1
ATOM 11978 O O . MET B 1 715 ? -10.044 -102.923 152.745 1.00 30.00 1503 MET B O 1
ATOM 11983 N N . ALA B 1 716 ? -8.047 -101.898 152.768 1.00 30.00 1504 ALA B N 1
ATOM 11984 C CA . ALA B 1 716 ? -7.459 -102.858 153.678 1.00 30.00 1504 ALA B CA 1
ATOM 11985 C C . ALA B 1 716 ? -8.128 -102.816 155.047 1.00 30.00 1504 ALA B C 1
ATOM 11986 O O . ALA B 1 716 ? -8.306 -103.849 155.692 1.00 30.00 1504 ALA B O 1
ATOM 11988 N N . THR B 1 717 ? -8.523 -101.623 155.475 1.00 30.00 1505 THR B N 1
ATOM 11989 C CA . THR B 1 717 ? -9.254 -101.451 156.722 1.00 30.00 1505 THR B CA 1
ATOM 11990 C C . THR B 1 717 ? -10.627 -102.087 156.590 1.00 30.00 1505 THR B C 1
ATOM 11991 O O . THR B 1 717 ? -11.173 -102.612 157.553 1.00 30.00 1505 THR B O 1
ATOM 11995 N N . TRP B 1 718 ? -11.162 -102.049 155.375 1.00 30.00 1506 TRP B N 1
ATOM 11996 C CA . TRP B 1 718 ? -12.459 -102.618 155.091 1.00 30.00 1506 TRP B CA 1
ATOM 11997 C C . TRP B 1 718 ? -12.433 -104.123 155.254 1.00 30.00 1506 TRP B C 1
ATOM 11998 O O . TRP B 1 718 ? -13.275 -104.694 155.953 1.00 30.00 1506 TRP B O 1
ATOM 12009 N N . ASN B 1 719 ? -11.452 -104.764 154.642 1.00 30.00 1507 ASN B N 1
ATOM 12010 C CA . ASN B 1 719 ? -11.292 -106.204 154.776 1.00 30.00 1507 ASN B CA 1
ATOM 12011 C C . ASN B 1 719 ? -10.958 -106.591 156.204 1.00 30.00 1507 ASN B C 1
ATOM 12012 O O . ASN B 1 719 ? -11.309 -107.675 156.671 1.00 30.00 1507 ASN B O 1
ATOM 12017 N N . GLY B 1 720 ? -10.289 -105.685 156.907 1.00 30.00 1508 GLY B N 1
ATOM 12018 C CA . GLY B 1 720 ? -10.020 -105.899 158.312 1.00 30.00 1508 GLY B CA 1
ATOM 12019 C C . GLY B 1 720 ? -11.309 -105.947 159.112 1.00 30.00 1508 GLY B C 1
ATOM 12020 O O . GLY B 1 720 ? -11.482 -106.817 159.973 1.00 30.00 1508 GLY B O 1
ATOM 12021 N N . ARG B 1 721 ? -12.248 -105.059 158.788 1.00 30.00 1509 ARG B N 1
ATOM 12022 C CA . ARG B 1 721 ? -13.563 -105.106 159.412 1.00 30.00 1509 ARG B CA 1
ATOM 12023 C C . ARG B 1 721 ? -14.352 -106.348 159.041 1.00 30.00 1509 ARG B C 1
ATOM 12024 O O . ARG B 1 721 ? -15.095 -106.871 159.858 1.00 30.00 1509 ARG B O 1
ATOM 12032 N N . LEU B 1 722 ? -14.226 -106.800 157.796 1.00 30.00 1510 LEU B N 1
ATOM 12033 C CA . LEU B 1 722 ? -14.956 -107.987 157.368 1.00 30.00 1510 LEU B CA 1
ATOM 12034 C C . LEU B 1 722 ? -14.484 -109.239 158.072 1.00 30.00 1510 LEU B C 1
ATOM 12035 O O . LEU B 1 722 ? -15.279 -110.115 158.377 1.00 30.00 1510 LEU B O 1
ATOM 12040 N N . TRP B 1 723 ? -13.177 -109.331 158.292 1.00 30.00 1511 TRP B N 1
ATOM 12041 C CA . TRP B 1 723 ? -12.612 -110.379 159.138 1.00 30.00 1511 TRP B CA 1
ATOM 12042 C C . TRP B 1 723 ? -13.018 -110.321 160.579 1.00 30.00 1511 TRP B C 1
ATOM 12043 O O . TRP B 1 723 ? -13.325 -111.341 161.161 1.00 30.00 1511 TRP B O 1
ATOM 12054 N N . MET B 1 724 ? -13.004 -109.137 161.170 1.00 30.00 1512 MET B N 1
ATOM 12055 C CA . MET B 1 724 ? -13.395 -109.028 162.568 1.00 30.00 1512 MET B CA 1
ATOM 12056 C C . MET B 1 724 ? -14.867 -109.324 162.819 1.00 30.00 1512 MET B C 1
ATOM 12057 O O . MET B 1 724 ? -15.239 -109.772 163.894 1.00 30.00 1512 MET B O 1
ATOM 12062 N N . THR B 1 725 ? -15.702 -109.088 161.820 1.00 30.00 1513 THR B N 1
ATOM 12063 C CA . THR B 1 725 ? -17.142 -109.108 162.012 1.00 30.00 1513 THR B CA 1
ATOM 12064 C C . THR B 1 725 ? -17.702 -110.539 161.931 1.00 30.00 1513 THR B C 1
ATOM 12065 O O . THR B 1 725 ? -18.859 -110.794 162.248 1.00 30.00 1513 THR B O 1
ATOM 12069 N N . THR B 1 726 ? -16.860 -111.476 161.522 1.00 30.00 1514 THR B N 1
ATOM 12070 C CA . THR B 1 726 ? -17.116 -112.894 161.758 1.00 30.00 1514 THR B CA 1
ATOM 12071 C C . THR B 1 726 ? -16.935 -113.151 163.246 1.00 30.00 1514 THR B C 1
ATOM 12072 O O . THR B 1 726 ? -16.139 -112.481 163.896 1.00 30.00 1514 THR B O 1
ATOM 12076 N N . GLY B 1 727 ? -17.620 -114.135 163.796 1.00 30.00 1515 GLY B N 1
ATOM 12077 C CA . GLY B 1 727 ? -17.646 -114.266 165.235 1.00 30.00 1515 GLY B CA 1
ATOM 12078 C C . GLY B 1 727 ? -16.461 -114.984 165.832 1.00 30.00 151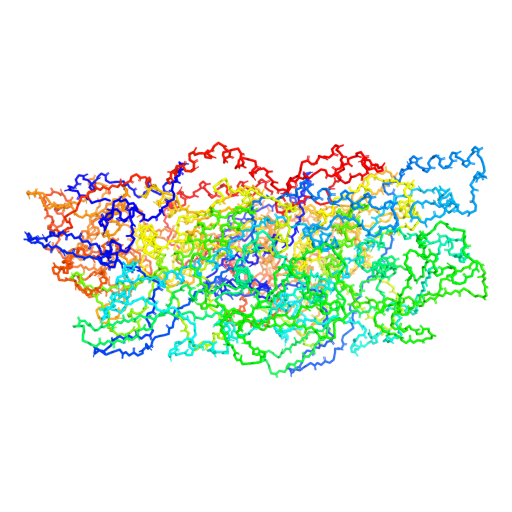5 GLY B C 1
ATOM 12079 O O . GLY B 1 727 ? -16.504 -115.389 166.987 1.00 30.00 1515 GLY B O 1
ATOM 12080 N N . ASN B 1 728 ? -15.410 -115.180 165.044 1.00 30.00 1516 ASN B N 1
ATOM 12081 C CA . ASN B 1 728 ? -14.291 -116.001 165.485 1.00 30.00 1516 ASN B CA 1
ATOM 12082 C C . ASN B 1 728 ? -12.928 -115.649 164.888 1.00 30.00 1516 ASN B C 1
ATOM 12083 O O . ASN B 1 728 ? -12.408 -116.360 164.039 1.00 30.00 1516 ASN B O 1
ATOM 12088 N N . VAL B 1 729 ? -12.339 -114.572 165.393 1.00 30.00 1517 VAL B N 1
ATOM 12089 C CA . VAL B 1 729 ? -11.104 -114.012 164.852 1.00 30.00 1517 VAL B CA 1
ATOM 12090 C C . VAL B 1 729 ? -9.949 -114.238 165.816 1.00 30.00 1517 VAL B C 1
ATOM 12091 O O . VAL B 1 729 ? -10.156 -114.363 167.016 1.00 30.00 1517 VAL B O 1
ATOM 12095 N N . GLN B 1 730 ? -8.732 -114.278 165.292 1.00 30.00 1518 GLN B N 1
ATOM 12096 C CA . GLN B 1 730 ? -7.555 -114.278 166.144 1.00 30.00 1518 GLN B CA 1
ATOM 12097 C C . GLN B 1 730 ? -6.677 -113.040 165.933 1.00 30.00 1518 GLN B C 1
ATOM 12098 O O . GLN B 1 730 ? -6.320 -112.710 164.818 1.00 30.00 1518 GLN B O 1
ATOM 12104 N N . TYR B 1 731 ? -6.370 -112.335 167.019 1.00 30.00 1519 TYR B N 1
ATOM 12105 C CA . TYR B 1 731 ? -5.552 -111.120 166.959 1.00 30.00 1519 TYR B CA 1
ATOM 12106 C C . TYR B 1 731 ? -4.096 -111.414 167.235 1.00 30.00 1519 TYR B C 1
ATOM 12107 O O . TYR B 1 731 ? -3.679 -111.446 168.386 1.00 30.00 1519 TYR B O 1
ATOM 12116 N N . LEU B 1 732 ? -3.314 -111.613 166.184 1.00 30.00 1520 LEU B N 1
ATOM 12117 C CA . LEU B 1 732 ? -2.005 -112.230 166.354 1.00 30.00 1520 LEU B CA 1
ATOM 12118 C C . LEU B 1 732 ? -0.862 -111.583 165.585 1.00 30.00 1520 LEU B C 1
ATOM 12119 O O . LEU B 1 732 ? -1.021 -110.569 164.918 1.00 30.00 1520 LEU B O 1
ATOM 12124 N N . ASP B 1 733 ? 0.294 -112.216 165.694 1.00 30.00 1521 ASP B N 1
ATOM 12125 C CA . ASP B 1 733 ? 1.553 -111.746 165.132 1.00 30.00 1521 ASP B CA 1
ATOM 12126 C C . ASP B 1 733 ? 1.795 -112.277 163.709 1.00 30.00 1521 ASP B C 1
ATOM 12127 O O . ASP B 1 733 ? 0.990 -113.043 163.200 1.00 30.00 1521 ASP B O 1
ATOM 12132 N N . TYR B 1 734 ? 2.869 -111.837 163.053 1.00 30.00 1522 TYR B N 1
ATOM 12133 C CA . TYR B 1 734 ? 3.167 -112.213 161.671 1.00 30.00 1522 TYR B CA 1
ATOM 12134 C C . TYR B 1 734 ? 3.390 -113.706 161.591 1.00 30.00 1522 TYR B C 1
ATOM 12135 O O . TYR B 1 734 ? 3.153 -114.342 160.571 1.00 30.00 1522 TYR B O 1
ATOM 12144 N N . SER B 1 735 ? 3.897 -114.240 162.692 1.00 30.00 1523 SER B N 1
ATOM 12145 C CA . SER B 1 735 ? 4.211 -115.640 162.840 1.00 30.00 1523 SER B CA 1
ATOM 12146 C C . SER B 1 735 ? 3.080 -116.444 163.475 1.00 30.00 1523 SER B C 1
ATOM 12147 O O . SER B 1 735 ? 3.185 -117.654 163.617 1.00 30.00 1523 SER B O 1
ATOM 12150 N N . GLY B 1 736 ? 1.994 -115.776 163.846 1.00 30.00 1524 GLY B N 1
ATOM 12151 C CA . GLY B 1 736 ? 0.923 -116.427 164.576 1.00 30.00 1524 GLY B CA 1
ATOM 12152 C C . GLY B 1 736 ? 1.079 -116.456 166.085 1.00 30.00 1524 GLY B C 1
ATOM 12153 O O . GLY B 1 736 ? 0.307 -117.107 166.779 1.00 30.00 1524 GLY B O 1
ATOM 12154 N N . ALA B 1 737 ? 2.091 -115.768 166.602 1.00 30.00 1525 ALA B N 1
ATOM 12155 C CA . ALA B 1 737 ? 2.295 -115.640 168.048 1.00 30.00 1525 ALA B CA 1
ATOM 12156 C C . ALA B 1 737 ? 1.390 -114.598 168.719 1.00 30.00 1525 ALA B C 1
ATOM 12157 O O . ALA B 1 737 ? 0.917 -113.670 168.077 1.00 30.00 1525 ALA B O 1
ATOM 12159 N N . ALA B 1 738 ? 1.142 -114.774 170.014 1.00 30.00 1526 ALA B N 1
ATOM 12160 C CA . ALA B 1 738 ? 0.344 -113.831 170.795 1.00 30.00 1526 ALA B CA 1
ATOM 12161 C C . ALA B 1 738 ? 1.028 -112.475 170.976 1.00 30.00 1526 ALA B C 1
ATOM 12162 O O . ALA B 1 738 ? 2.226 -112.401 171.237 1.00 30.00 1526 ALA B O 1
ATOM 12164 N N . ILE B 1 739 ? 0.252 -111.405 170.825 1.00 30.00 1527 ILE B N 1
ATOM 12165 C CA . ILE B 1 739 ? 0.714 -110.048 171.108 1.00 30.00 1527 ILE B CA 1
ATOM 12166 C C . ILE B 1 739 ? 0.645 -109.732 172.602 1.00 30.00 1527 ILE B C 1
ATOM 12167 O O . ILE B 1 739 ? -0.115 -110.352 173.336 1.00 30.00 1527 ILE B O 1
ATOM 12172 N N . VAL B 1 740 ? 1.442 -108.763 173.045 1.00 30.00 1528 VAL B N 1
ATOM 12173 C CA . VAL B 1 740 ? 1.519 -108.390 174.461 1.00 30.00 1528 VAL B CA 1
ATOM 12174 C C . VAL B 1 740 ? 0.217 -107.844 175.044 1.00 30.00 1528 VAL B C 1
ATOM 12175 O O . VAL B 1 740 ? -0.023 -107.934 176.243 1.00 30.00 1528 VAL B O 1
ATOM 12179 N N . GLU B 1 741 ? -0.602 -107.252 174.191 1.00 30.00 1529 GLU B N 1
ATOM 12180 C CA . GLU B 1 741 ? -1.830 -106.591 174.606 1.00 30.00 1529 GLU B CA 1
ATOM 12181 C C . GLU B 1 741 ? -2.970 -107.529 174.977 1.00 30.00 1529 GLU B C 1
ATOM 12182 O O . GLU B 1 741 ? -3.135 -108.580 174.374 1.00 30.00 1529 GLU B O 1
ATOM 12188 N N . ALA B 1 742 ? -3.763 -107.129 175.965 1.00 30.00 1530 ALA B N 1
ATOM 12189 C CA . ALA B 1 742 ? -4.911 -107.918 176.390 1.00 30.00 1530 ALA B CA 1
ATOM 12190 C C . ALA B 1 742 ? -5.978 -107.963 175.302 1.00 30.00 1530 ALA B C 1
ATOM 12191 O O . ALA B 1 742 ? -6.309 -106.949 174.699 1.00 30.00 1530 ALA B O 1
ATOM 12193 N N . VAL B 1 743 ? -6.545 -109.142 175.083 1.00 30.00 1531 VAL B N 1
ATOM 12194 C CA . VAL B 1 743 ? -7.503 -109.348 174.010 1.00 30.00 1531 VAL B CA 1
ATOM 12195 C C . VAL B 1 743 ? -8.827 -109.798 174.609 1.00 30.00 1531 VAL B C 1
ATOM 12196 O O . VAL B 1 743 ? -8.852 -110.346 175.702 1.00 30.00 1531 VAL B O 1
ATOM 12200 N N . PRO B 1 744 ? -9.942 -109.513 173.922 1.00 30.00 1532 PRO B N 1
ATOM 12201 C CA . PRO B 1 744 ? -11.269 -109.872 174.424 1.00 30.00 1532 PRO B CA 1
ATOM 12202 C C . PRO B 1 744 ? -11.531 -111.371 174.378 1.00 30.00 1532 PRO B C 1
ATOM 12203 O O . PRO B 1 744 ? -10.866 -112.072 173.618 1.00 30.00 1532 PRO B O 1
ATOM 12207 N N . PRO B 1 745 ? -12.477 -111.861 175.191 1.00 30.00 1533 PRO B N 1
ATOM 12208 C CA . PRO B 1 745 ? -12.879 -113.257 175.012 1.00 30.00 1533 PRO B CA 1
ATOM 12209 C C . PRO B 1 745 ? -13.453 -113.457 173.617 1.00 30.00 1533 PRO B C 1
ATOM 12210 O O . PRO B 1 745 ? -14.106 -112.561 173.094 1.00 30.00 1533 PRO B O 1
ATOM 12214 N N . ALA B 1 746 ? -13.205 -114.623 173.034 1.00 30.00 1534 ALA B N 1
ATOM 12215 C CA . ALA B 1 746 ? -13.218 -114.785 171.585 1.00 30.00 1534 ALA B CA 1
ATOM 12216 C C . ALA B 1 746 ? -14.520 -114.394 170.904 1.00 30.00 1534 ALA B C 1
ATOM 12217 O O . ALA B 1 746 ? -15.605 -114.758 171.344 1.00 30.00 1534 ALA B O 1
ATOM 12219 N N . GLY B 1 747 ? -14.388 -113.660 169.806 1.00 30.00 1535 GLY B N 1
ATOM 12220 C CA . GLY B 1 747 ? -15.518 -113.288 168.980 1.00 30.00 1535 GLY B CA 1
ATOM 12221 C C . GLY B 1 747 ? -16.289 -112.066 169.426 1.00 30.00 1535 GLY B C 1
ATOM 12222 O O . GLY B 1 747 ? -17.250 -111.670 168.775 1.00 30.00 1535 GLY B O 1
ATOM 12223 N N . GLU B 1 748 ? -15.877 -111.461 170.536 1.00 30.00 1536 GLU B N 1
ATOM 12224 C CA . GLU B 1 748 ? -16.571 -110.290 171.061 1.00 30.00 1536 GLU B CA 1
ATOM 12225 C C . GLU B 1 748 ? -16.064 -108.956 170.530 1.00 30.00 1536 GLU B C 1
ATOM 12226 O O . GLU B 1 748 ? -14.897 -108.804 170.193 1.00 30.00 1536 GLU B O 1
ATOM 12232 N N . LEU B 1 749 ? -16.966 -107.985 170.481 1.00 30.00 1537 LEU B N 1
ATOM 12233 C CA . LEU B 1 749 ? -16.648 -106.625 170.072 1.00 30.00 1537 LEU B CA 1
ATOM 12234 C C . LEU B 1 749 ? -17.286 -105.656 171.066 1.00 30.00 1537 LEU B C 1
ATOM 12235 O O . LEU B 1 749 ? -18.293 -105.989 171.672 1.00 30.00 1537 LEU B O 1
ATOM 12240 N N . PRO B 1 750 ? -16.687 -104.468 171.259 1.00 30.00 1538 PRO B N 1
ATOM 12241 C CA . PRO B 1 750 ? -17.348 -103.490 172.134 1.00 30.00 1538 PRO B CA 1
ATOM 12242 C C . PRO B 1 750 ? -18.707 -103.016 171.615 1.00 30.00 1538 PRO B C 1
ATOM 12243 O O . PRO B 1 750 ? -18.876 -102.799 170.424 1.00 30.00 1538 PRO B O 1
ATOM 12247 N N . VAL B 1 751 ? -19.642 -102.805 172.534 1.00 30.00 1539 VAL B N 1
ATOM 12248 C CA . VAL B 1 751 ? -21.016 -102.456 172.198 1.00 30.00 1539 VAL B CA 1
ATOM 12249 C C . VAL B 1 751 ? -21.494 -101.332 173.091 1.00 30.00 1539 VAL B C 1
ATOM 12250 O O . VAL B 1 751 ? -20.942 -101.115 174.164 1.00 30.00 1539 VAL B O 1
ATOM 12254 N N . GLY B 1 752 ? -22.528 -100.626 172.646 1.00 30.00 1540 GLY B N 1
ATOM 12255 C CA . GLY B 1 752 ? -23.045 -99.476 173.363 1.00 30.00 1540 GLY B CA 1
ATOM 12256 C C . GLY B 1 752 ? -23.812 -99.820 174.622 1.00 30.00 1540 GLY B C 1
ATOM 12257 O O . GLY B 1 752 ? -24.195 -100.957 174.842 1.00 30.00 1540 GLY B O 1
ATOM 12258 N N . LYS B 1 753 ? -24.025 -98.803 175.448 1.00 30.00 1541 LYS B N 1
ATOM 12259 C CA . LYS B 1 753 ? -24.620 -98.921 176.776 1.00 30.00 1541 LYS B CA 1
ATOM 12260 C C . LYS B 1 753 ? -26.090 -99.341 176.788 1.00 30.00 1541 LYS B C 1
ATOM 12261 O O . LYS B 1 753 ? -26.861 -98.970 175.911 1.00 30.00 1541 LYS B O 1
ATOM 12267 N N . GLN B 1 754 ? -26.461 -100.119 177.797 1.00 30.00 1542 GLN B N 1
ATOM 12268 C CA . GLN B 1 754 ? -27.851 -100.495 178.036 1.00 30.00 1542 GLN B CA 1
ATOM 12269 C C . GLN B 1 754 ? -28.649 -99.478 178.852 1.00 30.00 1542 GLN B C 1
ATOM 12270 O O . GLN B 1 754 ? -28.198 -99.012 179.891 1.00 30.00 1542 GLN B O 1
ATOM 12276 N N . ILE B 1 755 ? -29.862 -99.177 178.403 1.00 30.00 1543 ILE B N 1
ATOM 12277 C CA . ILE B 1 755 ? -30.805 -98.388 179.190 1.00 30.00 1543 ILE B CA 1
ATOM 12278 C C . ILE B 1 755 ? -32.154 -99.092 179.203 1.00 30.00 1543 ILE B C 1
ATOM 12279 O O . ILE B 1 755 ? -32.462 -99.850 178.290 1.00 30.00 1543 ILE B O 1
ATOM 12284 N N . PRO B 1 756 ? -32.962 -98.862 180.251 1.00 30.00 1544 PRO B N 1
ATOM 12285 C CA . PRO B 1 756 ? -34.289 -99.483 180.288 1.00 30.00 1544 PRO B CA 1
ATOM 12286 C C . PRO B 1 756 ? -35.211 -99.034 179.159 1.00 30.00 1544 PRO B C 1
ATOM 12287 O O . PRO B 1 756 ? -35.166 -97.886 178.726 1.00 30.00 1544 PRO B O 1
ATOM 12291 N N . LEU B 1 757 ? -36.035 -99.966 178.693 1.00 30.00 1545 LEU B N 1
ATOM 12292 C CA . LEU B 1 757 ? -36.908 -99.776 177.542 1.00 30.00 1545 LEU B CA 1
ATOM 12293 C C . LEU B 1 757 ? -38.273 -99.206 177.897 1.00 30.00 1545 LEU B C 1
ATOM 12294 O O . LEU B 1 757 ? -38.740 -99.346 179.019 1.00 30.00 1545 LEU B O 1
ATOM 12299 N N . LEU B 1 758 ? -38.901 -98.548 176.929 1.00 30.00 1546 LEU B N 1
ATOM 12300 C CA . LEU B 1 758 ? -40.304 -98.169 177.040 1.00 30.00 1546 LEU B CA 1
ATOM 12301 C C . LEU B 1 758 ? -41.158 -99.241 176.386 1.00 30.00 1546 LEU B C 1
ATOM 12302 O O . LEU B 1 758 ? -40.648 -100.029 175.595 1.00 30.00 1546 LEU B O 1
ATOM 12307 N N . ALA B 1 759 ? -42.442 -99.295 176.715 1.00 30.00 1547 ALA B N 1
ATOM 12308 C CA . ALA B 1 759 ? -43.297 -100.336 176.161 1.00 30.00 1547 ALA B CA 1
ATOM 12309 C C . ALA B 1 759 ? -43.360 -100.223 174.645 1.00 30.00 1547 ALA B C 1
ATOM 12310 O O . ALA B 1 759 ? -43.571 -99.141 174.109 1.00 30.00 1547 ALA B O 1
ATOM 12312 N N . GLY B 1 760 ? -43.192 -101.353 173.966 1.00 30.00 1548 GLY B N 1
ATOM 12313 C CA . GLY B 1 760 ? -43.124 -101.387 172.519 1.00 30.00 1548 GLY B CA 1
ATOM 12314 C C . GLY B 1 760 ? -41.726 -101.370 171.925 1.00 30.00 1548 GLY B C 1
ATOM 12315 O O . GLY B 1 760 ? -41.548 -101.775 170.784 1.00 30.00 1548 GLY B O 1
ATOM 12316 N N . GLU B 1 761 ? -40.732 -100.909 172.683 1.00 30.00 1549 GLU B N 1
ATOM 12317 C CA . GLU B 1 761 ? -39.334 -100.978 172.241 1.00 30.00 1549 GLU B CA 1
ATOM 12318 C C . GLU B 1 761 ? -38.709 -102.354 172.308 1.00 30.00 1549 GLU B C 1
ATOM 12319 O O . GLU B 1 761 ? -39.078 -103.178 173.134 1.00 30.00 1549 GLU B O 1
ATOM 12325 N N . ASN B 1 762 ? -37.742 -102.572 171.425 1.00 30.00 1550 ASN B N 1
ATOM 12326 C CA . ASN B 1 762 ? -36.918 -103.765 171.452 1.00 30.00 1550 ASN B CA 1
ATOM 12327 C C . ASN B 1 762 ? -35.452 -103.396 171.591 1.00 30.00 1550 ASN B C 1
ATOM 12328 O O . ASN B 1 762 ? -35.037 -102.336 171.145 1.00 30.00 1550 ASN B O 1
ATOM 12333 N N . ALA B 1 763 ? -34.669 -104.260 172.224 1.00 30.00 1551 ALA B N 1
ATOM 12334 C CA . ALA B 1 763 ? -33.230 -104.056 172.317 1.00 30.00 1551 ALA B CA 1
ATOM 12335 C C . ALA B 1 763 ? -32.569 -104.269 170.958 1.00 30.00 1551 ALA B C 1
ATOM 12336 O O . ALA B 1 763 ? -33.072 -105.025 170.140 1.00 30.00 1551 ALA B O 1
ATOM 12338 N N . PRO B 1 764 ? -31.457 -103.570 170.696 1.00 30.00 1552 PRO B N 1
ATOM 12339 C CA . PRO B 1 764 ? -30.716 -103.756 169.444 1.00 30.00 1552 PRO B CA 1
ATOM 12340 C C . PRO B 1 764 ? -30.163 -105.175 169.284 1.00 30.00 1552 PRO B C 1
ATOM 12341 O O . PRO B 1 764 ? -29.697 -105.771 170.253 1.00 30.00 1552 PRO B O 1
ATOM 12345 N N . ILE B 1 765 ? -30.169 -105.691 168.062 1.00 30.00 1553 ILE B N 1
ATOM 12346 C CA . ILE B 1 765 ? -29.733 -107.058 167.823 1.00 30.00 1553 ILE B CA 1
ATOM 12347 C C . ILE B 1 765 ? -28.343 -107.129 167.227 1.00 30.00 1553 ILE B C 1
ATOM 12348 O O . ILE B 1 765 ? -27.893 -106.203 166.567 1.00 30.00 1553 ILE B O 1
ATOM 12353 N N . GLU B 1 766 ? -27.676 -108.245 167.492 1.00 30.00 1554 GLU B N 1
ATOM 12354 C CA . GLU B 1 766 ? -26.390 -108.590 166.897 1.00 30.00 1554 GLU B CA 1
ATOM 12355 C C . GLU B 1 766 ? -25.361 -107.475 166.966 1.00 30.00 1554 GLU B C 1
ATOM 12356 O O . GLU B 1 766 ? -25.078 -106.949 168.037 1.00 30.00 1554 GLU B O 1
ATOM 12362 N N . LEU B 1 767 ? -24.818 -107.104 165.817 1.00 30.00 1555 LEU B N 1
ATOM 12363 C CA . LEU B 1 767 ? -23.770 -106.101 165.778 1.00 30.00 1555 LEU B CA 1
ATOM 12364 C C . LEU B 1 767 ? -24.299 -104.764 165.283 1.00 30.00 1555 LEU B C 1
ATOM 12365 O O . LEU B 1 767 ? -23.587 -103.984 164.669 1.00 30.00 1555 LEU B O 1
ATOM 12370 N N . THR B 1 768 ? -25.567 -104.509 165.562 1.00 30.00 1556 THR B N 1
ATOM 12371 C CA . THR B 1 768 ? -26.232 -103.326 165.048 1.00 30.00 1556 THR B CA 1
ATOM 12372 C C . THR B 1 768 ? -25.954 -102.134 165.980 1.00 30.00 1556 THR B C 1
ATOM 12373 O O . THR B 1 768 ? -26.290 -100.995 165.673 1.00 30.00 1556 THR B O 1
ATOM 12377 N N . ASN B 1 769 ? -25.305 -102.401 167.109 1.00 30.00 1557 ASN B N 1
ATOM 12378 C CA . ASN B 1 769 ? -25.032 -101.371 168.107 1.00 30.00 1557 ASN B CA 1
ATOM 12379 C C . ASN B 1 769 ? -23.604 -101.463 168.637 1.00 30.00 1557 ASN B C 1
ATOM 12380 O O . ASN B 1 769 ? -23.366 -101.384 169.833 1.00 30.00 1557 ASN B O 1
ATOM 12385 N N . ALA B 1 770 ? -22.652 -101.635 167.735 1.00 30.00 1558 ALA B N 1
ATOM 12386 C CA . ALA B 1 770 ? -21.273 -101.892 168.120 1.00 30.00 1558 ALA B CA 1
ATOM 12387 C C . ALA B 1 770 ? -20.306 -101.065 167.307 1.00 30.00 1558 ALA B C 1
ATOM 12388 O O . ALA B 1 770 ? -20.561 -100.769 166.149 1.00 30.00 1558 ALA B O 1
ATOM 12390 N N . ALA B 1 771 ? -19.200 -100.673 167.925 1.00 30.00 1559 ALA B N 1
ATOM 12391 C CA . ALA B 1 771 ? -18.060 -100.189 167.171 1.00 30.00 1559 ALA B CA 1
ATOM 12392 C C . ALA B 1 771 ? -17.439 -101.345 166.399 1.00 30.00 1559 ALA B C 1
ATOM 12393 O O . ALA B 1 771 ? -17.296 -102.444 166.921 1.00 30.00 1559 ALA B O 1
ATOM 12395 N N . THR B 1 772 ? -17.054 -101.086 165.160 1.00 30.00 1560 THR B N 1
ATOM 12396 C CA . THR B 1 772 ? -16.493 -102.115 164.300 1.00 30.00 1560 THR B CA 1
ATOM 12397 C C . THR B 1 772 ? -15.213 -101.588 163.668 1.00 30.00 1560 THR B C 1
ATOM 12398 O O . THR B 1 772 ? -14.308 -102.342 163.333 1.00 30.00 1560 THR B O 1
ATOM 12402 N N . THR B 1 773 ? -15.125 -100.271 163.577 1.00 30.00 1561 THR B N 1
ATOM 12403 C CA . THR B 1 773 ? -14.128 -99.605 162.756 1.00 30.00 1561 THR B CA 1
ATOM 12404 C C . THR B 1 773 ? -12.764 -99.584 163.465 1.00 30.00 1561 THR B C 1
ATOM 12405 O O . THR B 1 773 ? -11.756 -99.198 162.886 1.00 30.00 1561 THR B O 1
ATOM 12409 N N . CYS B 1 774 ? -12.738 -100.040 164.713 1.00 30.00 1562 CYS B N 1
ATOM 12410 C CA . CYS B 1 774 ? -11.504 -100.099 165.492 1.00 30.00 1562 CYS B CA 1
ATOM 12411 C C . CYS B 1 774 ? -10.643 -101.319 165.172 1.00 30.00 1562 CYS B C 1
ATOM 12412 O O . CYS B 1 774 ? -10.627 -102.282 165.920 1.00 30.00 1562 CYS B O 1
ATOM 12415 N N . VAL B 1 775 ? -9.906 -101.262 164.072 1.00 30.00 1563 VAL B N 1
ATOM 12416 C CA . VAL B 1 775 ? -9.111 -102.394 163.631 1.00 30.00 1563 VAL B CA 1
ATOM 12417 C C . VAL B 1 775 ? -7.658 -102.174 164.041 1.00 30.00 1563 VAL B C 1
ATOM 12418 O O . VAL B 1 775 ? -7.002 -101.284 163.516 1.00 30.00 1563 VAL B O 1
ATOM 12422 N N . PRO B 1 776 ? -7.154 -102.971 164.996 1.00 30.00 1564 PRO B N 1
ATOM 12423 C CA . PRO B 1 776 ? -5.777 -102.818 165.484 1.00 30.00 1564 PRO B CA 1
ATOM 12424 C C . PRO B 1 776 ? -4.707 -103.111 164.440 1.00 30.00 1564 PRO B C 1
ATOM 12425 O O . PRO B 1 776 ? -4.887 -103.999 163.620 1.00 30.00 1564 PRO B O 1
ATOM 12429 N N . ARG B 1 777 ? -3.593 -102.386 164.480 1.00 30.00 1565 ARG B N 1
ATOM 12430 C CA . ARG B 1 777 ? -2.512 -102.632 163.542 1.00 30.00 1565 ARG B CA 1
ATOM 12431 C C . ARG B 1 777 ? -1.138 -102.394 164.129 1.00 30.00 1565 ARG B C 1
ATOM 12432 O O . ARG B 1 777 ? -0.157 -102.929 163.634 1.00 30.00 1565 ARG B O 1
ATOM 12440 N N . TYR B 1 778 ? -1.057 -101.580 165.172 1.00 30.00 1566 TYR B N 1
ATOM 12441 C CA . TYR B 1 778 ? 0.239 -101.247 165.732 1.00 30.00 1566 TYR B CA 1
ATOM 12442 C C . TYR B 1 778 ? 0.349 -101.689 167.186 1.00 30.00 1566 TYR B C 1
ATOM 12443 O O . TYR B 1 778 ? -0.249 -101.109 168.065 1.00 30.00 1566 TYR B O 1
ATOM 12452 N N . SER B 1 779 ? 1.139 -102.724 167.428 1.00 30.00 1567 SER B N 1
ATOM 12453 C CA . SER B 1 779 ? 1.358 -103.233 168.773 1.00 30.00 1567 SER B CA 1
ATOM 12454 C C . SER B 1 779 ? 2.278 -102.319 169.554 1.00 30.00 1567 SER B C 1
ATOM 12455 O O . SER B 1 779 ? 3.046 -101.557 168.980 1.00 30.00 1567 SER B O 1
ATOM 12458 N N . ASN B 1 780 ? 2.188 -102.387 170.872 1.00 30.00 1568 ASN B N 1
ATOM 12459 C CA . ASN B 1 780 ? 2.991 -101.546 171.744 1.00 30.00 1568 ASN B CA 1
ATOM 12460 C C . ASN B 1 780 ? 4.496 -101.749 171.598 1.00 30.00 1568 ASN B C 1
ATOM 12461 O O . ASN B 1 780 ? 5.266 -100.805 171.742 1.00 30.00 1568 ASN B O 1
ATOM 12466 N N . ASP B 1 781 ? 4.920 -102.969 171.293 1.00 30.00 1569 ASP B N 1
ATOM 12467 C CA . ASP B 1 781 ? 6.345 -103.257 171.175 1.00 30.00 1569 ASP B CA 1
ATOM 12468 C C . ASP B 1 781 ? 6.855 -103.159 169.742 1.00 30.00 1569 ASP B C 1
ATOM 12469 O O . ASP B 1 781 ? 7.983 -103.545 169.459 1.00 30.00 1569 ASP B O 1
ATOM 12474 N N . GLY B 1 782 ? 6.030 -102.635 168.844 1.00 30.00 1570 GLY B N 1
ATOM 12475 C CA . GLY B 1 782 ? 6.440 -102.408 167.472 1.00 30.00 1570 GLY B CA 1
ATOM 12476 C C . GLY B 1 782 ? 6.051 -103.444 166.437 1.00 30.00 1570 GLY B C 1
ATOM 12477 O O . GLY B 1 782 ? 6.333 -103.259 165.261 1.00 30.00 1570 GLY B O 1
ATOM 12478 N N . ARG B 1 783 ? 5.415 -104.533 166.865 1.00 30.00 1571 ARG B N 1
ATOM 12479 C CA . ARG B 1 783 ? 4.936 -105.570 165.951 1.00 30.00 1571 ARG B CA 1
ATOM 12480 C C . ARG B 1 783 ? 3.682 -105.153 165.180 1.00 30.00 1571 ARG B C 1
ATOM 12481 O O . ARG B 1 783 ? 2.897 -104.362 165.677 1.00 30.00 1571 ARG B O 1
ATOM 12489 N N . ARG B 1 784 ? 3.493 -105.684 163.971 1.00 30.00 1572 ARG B N 1
ATOM 12490 C CA . ARG B 1 784 ? 2.212 -105.546 163.282 1.00 30.00 1572 ARG B CA 1
ATOM 12491 C C . ARG B 1 784 ? 1.180 -106.469 163.896 1.00 30.00 1572 ARG B C 1
ATOM 12492 O O . ARG B 1 784 ? 1.515 -107.503 164.460 1.00 30.00 1572 ARG B O 1
ATOM 12500 N N . ILE B 1 785 ? -0.082 -106.088 163.784 1.00 30.00 1573 ILE B N 1
ATOM 12501 C CA . ILE B 1 785 ? -1.153 -106.951 164.236 1.00 30.00 1573 ILE B CA 1
ATOM 12502 C C . ILE B 1 785 ? -1.928 -107.466 163.030 1.00 30.00 1573 ILE B C 1
ATOM 12503 O O . ILE B 1 785 ? -2.241 -106.716 162.122 1.00 30.00 1573 ILE B O 1
ATOM 12508 N N . PHE B 1 786 ? -2.198 -108.765 163.023 1.00 30.00 1574 PHE B N 1
ATOM 12509 C CA . PHE B 1 786 ? -2.990 -109.401 161.983 1.00 30.00 1574 PHE B CA 1
ATOM 12510 C C . PHE B 1 786 ? -4.252 -109.996 162.571 1.00 30.00 1574 PHE B C 1
ATOM 12511 O O . PHE B 1 786 ? -4.315 -110.303 163.755 1.00 30.00 1574 PHE B O 1
ATOM 12519 N N . THR B 1 787 ? -5.262 -110.127 161.726 1.00 30.00 1575 THR B N 1
ATOM 12520 C CA . THR B 1 787 ? -6.494 -110.823 162.061 1.00 30.00 1575 THR B CA 1
ATOM 12521 C C . THR B 1 787 ? -6.551 -112.137 161.303 1.00 30.00 1575 THR B C 1
ATOM 12522 O O . THR B 1 787 ? -6.567 -112.139 160.085 1.00 30.00 1575 THR B O 1
ATOM 12526 N N . TYR B 1 788 ? -6.569 -113.253 162.017 1.00 30.00 1576 TYR B N 1
ATOM 12527 C CA . TYR B 1 788 ? -6.526 -114.557 161.372 1.00 30.00 1576 TYR B CA 1
ATOM 12528 C C . TYR B 1 788 ? -7.798 -115.376 161.514 1.00 30.00 1576 TYR B C 1
ATOM 12529 O O . TYR B 1 788 ? -8.452 -115.370 162.558 1.00 30.00 1576 TYR B O 1
ATOM 12538 N N . LEU B 1 789 ? -8.129 -116.088 160.441 1.00 30.00 1577 LEU B N 1
ATOM 12539 C CA . LEU B 1 789 ? -9.130 -117.144 160.455 1.00 30.00 1577 LEU B CA 1
ATOM 12540 C C . LEU B 1 789 ? -8.453 -118.469 160.115 1.00 30.00 1577 LEU B C 1
ATOM 12541 O O . LEU B 1 789 ? -7.362 -118.474 159.559 1.00 30.00 1577 LEU B O 1
ATOM 12546 N N . THR B 1 790 ? -9.081 -119.589 160.442 1.00 30.00 1578 THR B N 1
ATOM 12547 C CA . THR B 1 790 ? -8.622 -120.889 159.945 1.00 30.00 1578 THR B CA 1
ATOM 12548 C C . THR B 1 790 ? -9.007 -121.018 158.476 1.00 30.00 1578 THR B C 1
ATOM 12549 O O . THR B 1 790 ? -9.889 -120.308 158.011 1.00 30.00 1578 THR B O 1
ATOM 12553 N N . THR B 1 791 ? -8.350 -121.917 157.755 1.00 30.00 1579 THR B N 1
ATOM 12554 C CA . THR B 1 791 ? -8.546 -122.082 156.315 1.00 30.00 1579 THR B CA 1
ATOM 12555 C C . THR B 1 791 ? -10.011 -122.266 155.894 1.00 30.00 1579 THR B C 1
ATOM 12556 O O . THR B 1 791 ? -10.532 -121.589 154.973 1.00 30.00 1579 THR B O 1
ATOM 12560 N N . ALA B 1 792 ? -10.680 -123.179 156.585 1.00 30.00 1580 ALA B N 1
ATOM 12561 C CA . ALA B 1 792 ? -12.063 -123.503 156.297 1.00 30.00 1580 ALA B CA 1
ATOM 12562 C C . ALA B 1 792 ? -12.986 -122.324 156.563 1.00 30.00 1580 ALA B C 1
ATOM 12563 O O . ALA B 1 792 ? -13.967 -122.121 155.859 1.00 30.00 1580 ALA B O 1
ATOM 12565 N N . GLN B 1 793 ? -12.654 -121.549 157.585 1.00 30.00 1581 GLN B N 1
ATOM 12566 C CA . GLN B 1 793 ? -13.382 -120.338 157.909 1.00 30.00 1581 GLN B CA 1
ATOM 12567 C C . GLN B 1 793 ? -13.009 -119.219 156.967 1.00 30.00 1581 GLN B C 1
ATOM 12568 O O . GLN B 1 793 ? -13.693 -118.212 156.876 1.00 30.00 1581 GLN B O 1
ATOM 12574 N N . SER B 1 794 ? -11.908 -119.419 156.260 1.00 30.00 1582 SER B N 1
ATOM 12575 C CA . SER B 1 794 ? -11.367 -118.430 155.356 1.00 30.00 1582 SER B CA 1
ATOM 12576 C C . SER B 1 794 ? -11.993 -118.430 153.992 1.00 30.00 1582 SER B C 1
ATOM 12577 O O . SER B 1 794 ? -12.013 -117.404 153.332 1.00 30.00 1582 SER B O 1
ATOM 12580 N N . VAL B 1 795 ? -12.473 -119.579 153.537 1.00 30.00 1583 VAL B N 1
ATOM 12581 C CA . VAL B 1 795 ? -12.891 -119.648 152.133 1.00 30.00 1583 VAL B CA 1
ATOM 12582 C C . VAL B 1 795 ? -14.002 -118.676 151.677 1.00 30.00 1583 VAL B C 1
ATOM 12583 O O . VAL B 1 795 ? -13.809 -117.964 150.697 1.00 30.00 1583 VAL B O 1
ATOM 12587 N N . ILE B 1 796 ? -15.142 -118.616 152.358 1.00 30.00 1584 ILE B N 1
ATOM 12588 C CA . ILE B 1 796 ? -16.198 -117.687 151.932 1.00 30.00 1584 ILE B CA 1
ATOM 12589 C C . ILE B 1 796 ? -15.788 -116.196 151.948 1.00 30.00 1584 ILE B C 1
ATOM 12590 O O . ILE B 1 796 ? -16.056 -115.481 150.987 1.00 30.00 1584 ILE B O 1
ATOM 12595 N N . PRO B 1 797 ? -15.156 -115.714 153.036 1.00 30.00 1585 PRO B N 1
ATOM 12596 C CA . PRO B 1 797 ? -14.690 -114.322 153.025 1.00 30.00 1585 PRO B CA 1
ATOM 12597 C C . PRO B 1 797 ? -13.697 -113.919 151.921 1.00 30.00 1585 PRO B C 1
ATOM 12598 O O . PRO B 1 797 ? -13.764 -112.792 151.424 1.00 30.00 1585 PRO B O 1
ATOM 12602 N N . VAL B 1 798 ? -12.809 -114.818 151.529 1.00 30.00 1586 VAL B N 1
ATOM 12603 C CA . VAL B 1 798 ? -11.856 -114.542 150.461 1.00 30.00 1586 VAL B CA 1
ATOM 12604 C C . VAL B 1 798 ? -12.540 -114.442 149.103 1.00 30.00 1586 VAL B C 1
ATOM 12605 O O . VAL B 1 798 ? -12.226 -113.559 148.300 1.00 30.00 1586 VAL B O 1
ATOM 12609 N N . GLN B 1 799 ? -13.476 -115.346 148.853 1.00 30.00 1587 GLN B N 1
ATOM 12610 C CA . GLN B 1 799 ? -14.254 -115.309 147.625 1.00 30.00 1587 GLN B CA 1
ATOM 12611 C C . GLN B 1 799 ? -15.162 -114.092 147.599 1.00 30.00 1587 GLN B C 1
ATOM 12612 O O . GLN B 1 799 ? -15.481 -113.574 146.539 1.00 30.00 1587 GLN B O 1
ATOM 12618 N N . ALA B 1 800 ? -15.581 -113.638 148.776 1.00 30.00 1588 ALA B N 1
ATOM 12619 C CA . ALA B 1 800 ? -16.321 -112.387 148.890 1.00 30.00 1588 ALA B CA 1
ATOM 12620 C C . ALA B 1 800 ? -15.455 -111.172 148.568 1.00 30.00 1588 ALA B C 1
ATOM 12621 O O . ALA B 1 800 ? -15.948 -110.204 148.004 1.00 30.00 1588 ALA B O 1
ATOM 12623 N N . CYS B 1 801 ? -14.175 -111.208 148.929 1.00 30.00 1589 CYS B N 1
ATOM 12624 C CA . CYS B 1 801 ? -13.267 -110.157 148.476 1.00 30.00 1589 CYS B CA 1
ATOM 12625 C C . CYS B 1 801 ? -13.084 -110.240 146.976 1.00 30.00 1589 CYS B C 1
ATOM 12626 O O . CYS B 1 801 ? -12.879 -109.238 146.306 1.00 30.00 1589 CYS B O 1
ATOM 12629 N N . ASN B 1 802 ? -13.162 -111.453 146.442 1.00 30.00 1590 ASN B N 1
ATOM 12630 C CA . ASN B 1 802 ? -13.093 -111.651 144.996 1.00 30.00 1590 ASN B CA 1
ATOM 12631 C C . ASN B 1 802 ? -14.408 -111.394 144.283 1.00 30.00 1590 ASN B C 1
ATOM 12632 O O . ASN B 1 802 ? -14.457 -111.357 143.057 1.00 30.00 1590 ASN B O 1
ATOM 12637 N N . ARG B 1 803 ? -15.458 -111.214 145.076 1.00 30.00 1591 ARG B N 1
ATOM 12638 C CA . ARG B 1 803 ? -16.808 -110.911 144.618 1.00 30.00 1591 ARG B CA 1
ATOM 12639 C C . ARG B 1 803 ? -17.427 -112.070 143.856 1.00 30.00 1591 ARG B C 1
ATOM 12640 O O . ARG B 1 803 ? -18.183 -111.886 142.906 1.00 30.00 1591 ARG B O 1
ATOM 12648 N N . ALA B 1 804 ? -17.084 -113.271 144.302 1.00 30.00 1592 ALA B N 1
ATOM 12649 C CA . ALA B 1 804 ? -17.701 -114.499 143.845 1.00 30.00 1592 ALA B CA 1
ATOM 12650 C C . ALA B 1 804 ? -18.760 -114.961 144.837 1.00 30.00 1592 ALA B C 1
ATOM 12651 O O . ALA B 1 804 ? -19.680 -115.685 144.480 1.00 30.00 1592 ALA B O 1
ATOM 12653 N N . ALA B 1 805 ? -18.632 -114.520 146.082 1.00 30.00 1593 ALA B N 1
ATOM 12654 C CA . ALA B 1 805 ? -19.544 -114.911 147.150 1.00 30.00 1593 ALA B CA 1
ATOM 12655 C C . ALA B 1 805 ? -20.075 -113.686 147.877 1.00 30.00 1593 ALA B C 1
ATOM 12656 O O . ALA B 1 805 ? -19.723 -112.562 147.539 1.00 30.00 1593 ALA B O 1
ATOM 12658 N N . ASN B 1 806 ? -20.917 -113.920 148.878 1.00 30.00 1594 ASN B N 1
ATOM 12659 C CA . ASN B 1 806 ? -21.607 -112.868 149.612 1.00 30.00 1594 ASN B CA 1
ATOM 12660 C C . ASN B 1 806 ? -21.639 -113.129 151.112 1.00 30.00 1594 ASN B C 1
ATOM 12661 O O . ASN B 1 806 ? -21.858 -114.246 151.553 1.00 30.00 1594 ASN B O 1
ATOM 12666 N N . LEU B 1 807 ? -21.410 -112.078 151.888 1.00 30.00 1595 LEU B N 1
ATOM 12667 C CA . LEU B 1 807 ? -21.469 -112.131 153.346 1.00 30.00 1595 LEU B CA 1
ATOM 12668 C C . LEU B 1 807 ? -22.786 -111.615 153.900 1.00 30.00 1595 LEU B C 1
ATOM 12669 O O . LEU B 1 807 ? -23.433 -110.781 153.298 1.00 30.00 1595 LEU B O 1
ATOM 12674 N N . ALA B 1 808 ? -23.172 -112.138 155.057 1.00 30.00 1596 ALA B N 1
ATOM 12675 C CA . ALA B 1 808 ? -24.449 -111.803 155.669 1.00 30.00 1596 ALA B CA 1
ATOM 12676 C C . ALA B 1 808 ? -24.282 -110.949 156.914 1.00 30.00 1596 ALA B C 1
ATOM 12677 O O . ALA B 1 808 ? -23.698 -111.385 157.897 1.00 30.00 1596 ALA B O 1
ATOM 12679 N N . ARG B 1 809 ? -24.829 -109.739 156.883 1.00 30.00 1597 ARG B N 1
ATOM 12680 C CA . ARG B 1 809 ? -24.647 -108.796 157.980 1.00 30.00 1597 ARG B CA 1
ATOM 12681 C C . ARG B 1 809 ? -25.936 -108.051 158.300 1.00 30.00 1597 ARG B C 1
ATOM 12682 O O . ARG B 1 809 ? -26.787 -107.853 157.438 1.00 30.00 1597 ARG B O 1
ATOM 12690 N N . SER B 1 810 ? -26.093 -107.692 159.562 1.00 30.00 1598 SER B N 1
ATOM 12691 C CA . SER B 1 810 ? -27.229 -106.897 160.018 1.00 30.00 1598 SER B CA 1
ATOM 12692 C C . SER B 1 810 ? -27.126 -105.411 159.659 1.00 30.00 1598 SER B C 1
ATOM 12693 O O . SER B 1 810 ? -26.033 -104.877 159.492 1.00 30.00 1598 SER B O 1
ATOM 12696 N N . CYS B 1 811 ? -28.266 -104.743 159.550 1.00 30.00 1599 CYS B N 1
ATOM 12697 C CA . CYS B 1 811 ? -28.275 -103.316 159.282 1.00 30.00 1599 CYS B CA 1
ATOM 12698 C C . CYS B 1 811 ? -29.502 -102.634 159.881 1.00 30.00 1599 CYS B C 1
ATOM 12699 O O . CYS B 1 811 ? -30.481 -103.292 160.207 1.00 30.00 1599 CYS B O 1
ATOM 12702 N N . TRP B 1 812 ? -29.426 -101.320 160.061 1.00 30.00 1600 TRP B N 1
ATOM 12703 C CA . TRP B 1 812 ? -30.602 -100.499 160.339 1.00 30.00 1600 TRP B CA 1
ATOM 12704 C C . TRP B 1 812 ? -31.434 -100.287 159.082 1.00 30.00 1600 TRP B C 1
ATOM 12705 O O . TRP B 1 812 ? -30.891 -100.209 157.990 1.00 30.00 1600 TRP B O 1
ATOM 12716 N N . LEU B 1 813 ? -32.745 -100.171 159.227 1.00 30.00 1601 LEU B N 1
ATOM 12717 C CA . LEU B 1 813 ? -33.584 -99.888 158.068 1.00 30.00 1601 LEU B CA 1
ATOM 12718 C C . LEU B 1 813 ? -33.913 -98.396 157.973 1.00 30.00 1601 LEU B C 1
ATOM 12719 O O . LEU B 1 813 ? -35.025 -97.979 158.273 1.00 30.00 1601 LEU B O 1
ATOM 12724 N N . LEU B 1 814 ? -32.942 -97.610 157.510 1.00 30.00 1602 LEU B N 1
ATOM 12725 C CA . LEU B 1 814 ? -32.989 -96.151 157.576 1.00 30.00 1602 LEU B CA 1
ATOM 12726 C C . LEU B 1 814 ? -32.537 -95.478 156.279 1.00 30.00 1602 LEU B C 1
ATOM 12727 O O . LEU B 1 814 ? -31.651 -95.975 155.604 1.00 30.00 1602 LEU B O 1
ATOM 12732 N N . SER B 1 815 ? -33.144 -94.339 155.952 1.00 30.00 1603 SER B N 1
ATOM 12733 C CA . SER B 1 815 ? -32.826 -93.583 154.736 1.00 30.00 1603 SER B CA 1
ATOM 12734 C C . SER B 1 815 ? -31.895 -92.408 154.993 1.00 30.00 1603 SER B C 1
ATOM 12735 O O . SER B 1 815 ? -31.683 -92.025 156.135 1.00 30.00 1603 SER B O 1
ATOM 12738 N N . ASN B 1 816 ? -31.345 -91.832 153.930 1.00 30.00 1604 ASN B N 1
ATOM 12739 C CA . ASN B 1 816 ? -30.499 -90.643 154.055 1.00 30.00 1604 ASN B CA 1
ATOM 12740 C C . ASN B 1 816 ? -31.181 -89.323 153.755 1.00 30.00 1604 ASN B C 1
ATOM 12741 O O . ASN B 1 816 ? -31.747 -89.141 152.682 1.00 30.00 1604 ASN B O 1
ATOM 12746 N N . VAL B 1 817 ? -31.101 -88.404 154.713 1.00 30.00 1605 VAL B N 1
ATOM 12747 C CA . VAL B 1 817 ? -31.477 -87.005 154.528 1.00 30.00 1605 VAL B CA 1
ATOM 12748 C C . VAL B 1 817 ? -30.530 -86.116 155.341 1.00 30.00 1605 VAL B C 1
ATOM 12749 O O . VAL B 1 817 ? -30.370 -86.305 156.538 1.00 30.00 1605 VAL B O 1
ATOM 12753 N N . TYR B 1 818 ? -29.885 -85.158 154.689 1.00 30.00 1606 TYR B N 1
ATOM 12754 C CA . TYR B 1 818 ? -29.038 -84.222 155.419 1.00 30.00 1606 TYR B CA 1
ATOM 12755 C C . TYR B 1 818 ? -29.506 -82.806 155.112 1.00 30.00 1606 TYR B C 1
ATOM 12756 O O . TYR B 1 818 ? -29.482 -82.373 153.964 1.00 30.00 1606 TYR B O 1
ATOM 12765 N N . ALA B 1 819 ? -29.936 -82.099 156.152 1.00 30.00 1607 ALA B N 1
ATOM 12766 C CA . ALA B 1 819 ? -30.572 -80.786 156.023 1.00 30.00 1607 ALA B CA 1
ATOM 12767 C C . ALA B 1 819 ? -29.635 -79.612 155.705 1.00 30.00 1607 ALA B C 1
ATOM 12768 O O . ALA B 1 819 ? -28.461 -79.616 156.062 1.00 30.00 1607 ALA B O 1
ATOM 12770 N N . GLU B 1 820 ? -30.188 -78.608 155.026 1.00 30.00 1608 GLU B N 1
ATOM 12771 C CA . GLU B 1 820 ? -29.524 -77.325 154.780 1.00 30.00 1608 GLU B CA 1
ATOM 12772 C C . GLU B 1 820 ? -29.349 -76.544 156.080 1.00 30.00 1608 GLU B C 1
ATOM 12773 O O . GLU B 1 820 ? -30.141 -76.708 157.004 1.00 30.00 1608 GLU B O 1
ATOM 12779 N N . PRO B 1 821 ? -28.316 -75.680 156.150 1.00 30.00 1609 PRO B N 1
ATOM 12780 C CA . PRO B 1 821 ? -27.916 -75.050 157.415 1.00 30.00 1609 PRO B CA 1
ATOM 12781 C C . PRO B 1 821 ? -29.027 -74.268 158.107 1.00 30.00 1609 PRO B C 1
ATOM 12782 O O . PRO B 1 821 ? -29.045 -74.219 159.332 1.00 30.00 1609 PRO B O 1
ATOM 12786 N N . ALA B 1 822 ? -29.923 -73.665 157.338 1.00 30.00 1610 ALA B N 1
ATOM 12787 C CA . ALA B 1 822 ? -31.083 -72.984 157.906 1.00 30.00 1610 ALA B CA 1
ATOM 12788 C C . ALA B 1 822 ? -31.876 -73.906 158.834 1.00 30.00 1610 ALA B C 1
ATOM 12789 O O . ALA B 1 822 ? -31.661 -73.924 160.047 1.00 30.00 1610 ALA B O 1
ATOM 12791 N N . VAL B 1 830 ? -37.496 -64.086 163.918 1.00 30.00 1618 VAL B N 1
ATOM 12792 C CA . VAL B 1 830 ? -38.617 -63.844 163.020 1.00 30.00 1618 VAL B CA 1
ATOM 12793 C C . VAL B 1 830 ? -39.121 -62.423 163.191 1.00 30.00 1618 VAL B C 1
ATOM 12794 O O . VAL B 1 830 ? -39.232 -61.930 164.313 1.00 30.00 1618 VAL B O 1
ATOM 12798 N N . GLU B 1 831 ? -39.407 -61.760 162.075 1.00 30.00 1619 GLU B N 1
ATOM 12799 C CA . GLU B 1 831 ? -39.904 -60.394 162.117 1.00 30.00 1619 GLU B CA 1
ATOM 12800 C C . GLU B 1 831 ? -41.246 -60.325 162.821 1.00 30.00 1619 GLU B C 1
ATOM 12801 O O . GLU B 1 831 ? -42.158 -61.094 162.534 1.00 30.00 1619 GLU B O 1
ATOM 12807 N N . ASP B 1 832 ? -41.364 -59.373 163.728 1.00 30.00 1620 ASP B N 1
ATOM 12808 C CA . ASP B 1 832 ? -42.617 -59.100 164.398 1.00 30.00 1620 ASP B CA 1
ATOM 12809 C C . ASP B 1 832 ? -43.217 -57.885 163.709 1.00 30.00 1620 ASP B C 1
ATOM 12810 O O . ASP B 1 832 ? -42.515 -57.193 162.977 1.00 30.00 1620 ASP B O 1
ATOM 12815 N N . ALA B 1 833 ? -44.506 -57.633 163.905 1.00 30.00 1621 ALA B N 1
ATOM 12816 C CA . ALA B 1 833 ? -45.136 -56.485 163.269 1.00 30.00 1621 ALA B CA 1
ATOM 12817 C C . ALA B 1 833 ? -44.497 -55.186 163.743 1.00 30.00 1621 ALA B C 1
ATOM 12818 O O . ALA B 1 833 ? -44.288 -54.258 162.956 1.00 30.00 1621 ALA B O 1
ATOM 12820 N N . PHE B 1 834 ? -44.138 -55.148 165.021 1.00 30.00 1622 PHE B N 1
ATOM 12821 C CA . PHE B 1 834 ? -43.435 -54.007 165.580 1.00 30.00 1622 PHE B CA 1
ATOM 12822 C C . PHE B 1 834 ? -42.053 -53.828 164.957 1.00 30.00 1622 PHE B C 1
ATOM 12823 O O . PHE B 1 834 ? -41.595 -52.708 164.701 1.00 30.00 1622 PHE B O 1
ATOM 12831 N N . ASP B 1 835 ? -41.396 -54.943 164.676 1.00 30.00 1623 ASP B N 1
ATOM 12832 C CA . ASP B 1 835 ? -40.085 -54.895 164.063 1.00 30.00 1623 ASP B CA 1
ATOM 12833 C C . ASP B 1 835 ? -40.163 -54.338 162.651 1.00 30.00 1623 ASP B C 1
ATOM 12834 O O . ASP B 1 835 ? -39.267 -53.624 162.208 1.00 30.00 1623 ASP B O 1
ATOM 12839 N N . THR B 1 836 ? -41.240 -54.662 161.946 1.00 30.00 1624 THR B N 1
ATOM 12840 C CA . THR B 1 836 ? -41.454 -54.118 160.620 1.00 30.00 1624 THR B CA 1
ATOM 12841 C C . THR B 1 836 ? -41.747 -52.632 160.722 1.00 30.00 1624 THR B C 1
ATOM 12842 O O . THR B 1 836 ? -41.347 -51.851 159.866 1.00 30.00 1624 THR B O 1
ATOM 12846 N N . LEU B 1 837 ? -42.442 -52.237 161.785 1.00 30.00 1625 LEU B N 1
ATOM 12847 C CA . LEU B 1 837 ? -42.712 -50.823 162.002 1.00 30.00 1625 LEU B CA 1
ATOM 12848 C C . LEU B 1 837 ? -41.433 -50.031 162.207 1.00 30.00 1625 LEU B C 1
ATOM 12849 O O . LEU B 1 837 ? -41.341 -48.878 161.795 1.00 30.00 1625 LEU B O 1
ATOM 12854 N N . THR B 1 838 ? -40.439 -50.652 162.827 1.00 30.00 1626 THR B N 1
ATOM 12855 C CA . THR B 1 838 ? -39.244 -49.920 163.243 1.00 30.00 1626 THR B CA 1
ATOM 12856 C C . THR B 1 838 ? -37.939 -50.287 162.517 1.00 30.00 1626 THR B C 1
ATOM 12857 O O . THR B 1 838 ? -36.839 -49.847 162.904 1.00 30.00 1626 THR B O 1
ATOM 12861 N N . ASN B 1 839 ? -38.055 -51.078 161.456 1.00 30.00 1627 ASN B N 1
ATOM 12862 C CA . ASN B 1 839 ? -36.884 -51.701 160.848 1.00 30.00 1627 ASN B CA 1
ATOM 12863 C C . ASN B 1 839 ? -35.840 -50.730 160.303 1.00 30.00 1627 ASN B C 1
ATOM 12864 O O . ASN B 1 839 ? -34.642 -51.000 160.379 1.00 30.00 1627 ASN B O 1
ATOM 12869 N N . SER B 1 840 ? -36.288 -49.602 159.768 1.00 30.00 1628 SER B N 1
ATOM 12870 C CA . SER B 1 840 ? -35.376 -48.628 159.178 1.00 30.00 1628 SER B CA 1
ATOM 12871 C C . SER B 1 840 ? -34.507 -47.949 160.228 1.00 30.00 1628 SER B C 1
ATOM 12872 O O . SER B 1 840 ? -33.275 -47.877 160.100 1.00 30.00 1628 SER B O 1
ATOM 12875 N N . SER B 1 841 ? -35.164 -47.466 161.277 1.00 30.00 1629 SER B N 1
ATOM 12876 C CA . SER B 1 841 ? -34.472 -46.794 162.356 1.00 30.00 1629 SER B CA 1
ATOM 12877 C C . SER B 1 841 ? -33.517 -47.767 163.011 1.00 30.00 1629 SER B C 1
ATOM 12878 O O . SER B 1 841 ? -32.405 -47.401 163.408 1.00 30.00 1629 SER B O 1
ATOM 12881 N N . PHE B 1 842 ? -33.920 -49.029 163.098 1.00 30.00 1630 PHE B N 1
ATOM 12882 C CA . PHE B 1 842 ? -32.980 -49.975 163.653 1.00 30.00 1630 PHE B CA 1
ATOM 12883 C C . PHE B 1 842 ? -31.780 -50.130 162.715 1.00 30.00 1630 PHE B C 1
ATOM 12884 O O . PHE B 1 842 ? -30.638 -50.207 163.167 1.00 30.00 1630 PHE B O 1
ATOM 12892 N N . LEU B 1 843 ? -32.038 -50.133 161.410 1.00 30.00 1631 LEU B N 1
ATOM 12893 C CA . LEU B 1 843 ? -30.959 -50.302 160.440 1.00 30.00 1631 LEU B CA 1
ATOM 12894 C C . LEU B 1 843 ? -29.948 -49.168 160.430 1.00 30.00 1631 LEU B C 1
ATOM 12895 O O . LEU B 1 843 ? -28.771 -49.418 160.183 1.00 30.00 1631 LEU B O 1
ATOM 12900 N N . ASP B 1 844 ? -30.361 -47.930 160.692 1.00 30.00 1632 ASP B N 1
ATOM 12901 C CA . ASP B 1 844 ? -29.337 -46.889 160.704 1.00 30.00 1632 ASP B CA 1
ATOM 12902 C C . ASP B 1 844 ? -28.655 -46.819 162.071 1.00 30.00 1632 ASP B C 1
ATOM 12903 O O . ASP B 1 844 ? -27.431 -46.681 162.141 1.00 30.00 1632 ASP B O 1
ATOM 12908 N N . VAL B 1 845 ? -29.427 -46.937 163.152 1.00 30.00 1633 VAL B N 1
ATOM 12909 C CA . VAL B 1 845 ? -28.826 -46.842 164.482 1.00 30.00 1633 VAL B CA 1
ATOM 12910 C C . VAL B 1 845 ? -27.821 -47.964 164.729 1.00 30.00 1633 VAL B C 1
ATOM 12911 O O . VAL B 1 845 ? -26.770 -47.747 165.335 1.00 30.00 1633 VAL B O 1
ATOM 12915 N N . ALA B 1 846 ? -28.120 -49.151 164.219 1.00 30.00 1634 ALA B N 1
ATOM 12916 C CA . ALA B 1 846 ? -27.206 -50.273 164.370 1.00 30.00 1634 ALA B CA 1
ATOM 12917 C C . ALA B 1 846 ? -25.912 -50.001 163.629 1.00 30.00 1634 ALA B C 1
ATOM 12918 O O . ALA B 1 846 ? -24.838 -50.379 164.082 1.00 30.00 1634 ALA B O 1
ATOM 12920 N N . LYS B 1 847 ? -26.016 -49.320 162.497 1.00 30.00 1635 LYS B N 1
ATOM 12921 C CA . LYS B 1 847 ? -24.834 -48.943 161.740 1.00 30.00 1635 LYS B CA 1
ATOM 12922 C C . LYS B 1 847 ? -24.007 -47.905 162.480 1.00 30.00 1635 LYS B C 1
ATOM 12923 O O . LYS B 1 847 ? -22.782 -47.942 162.440 1.00 30.00 1635 LYS B O 1
ATOM 12929 N N . SER B 1 848 ? -24.678 -46.976 163.153 1.00 30.00 1636 SER B N 1
ATOM 12930 C CA . SER B 1 848 ? -23.962 -45.966 163.922 1.00 30.00 1636 SER B CA 1
ATOM 12931 C C . SER B 1 848 ? -23.282 -46.535 165.167 1.00 30.00 1636 SER B C 1
ATOM 12932 O O . SER B 1 848 ? -22.249 -46.027 165.586 1.00 30.00 1636 SER B O 1
ATOM 12935 N N . VAL B 1 849 ? -23.862 -47.571 165.768 1.00 30.00 1637 VAL B N 1
ATOM 12936 C CA . VAL B 1 849 ? -23.276 -48.161 166.975 1.00 30.00 1637 VAL B CA 1
ATOM 12937 C C . VAL B 1 849 ? -21.958 -48.883 166.675 1.00 30.00 1637 VAL B C 1
ATOM 12938 O O . VAL B 1 849 ? -21.072 -48.978 167.524 1.00 30.00 1637 VAL B O 1
ATOM 12942 N N . ALA B 1 850 ? -21.824 -49.355 165.441 1.00 30.00 1638 ALA B N 1
ATOM 12943 C CA . ALA B 1 850 ? -20.624 -50.057 165.008 1.00 30.00 1638 ALA B CA 1
ATOM 12944 C C . ALA B 1 850 ? -19.396 -49.154 165.012 1.00 30.00 1638 ALA B C 1
ATOM 12945 O O . ALA B 1 850 ? -18.269 -49.627 165.149 1.00 30.00 1638 ALA B O 1
ATOM 12947 N N . GLU B 1 851 ? -19.614 -47.854 164.845 1.00 30.00 1639 GLU B N 1
ATOM 12948 C CA . GLU B 1 851 ? -18.519 -46.893 164.877 1.00 30.00 1639 GLU B CA 1
ATOM 12949 C C . GLU B 1 851 ? -18.491 -46.078 166.167 1.00 30.00 1639 GLU B C 1
ATOM 12950 O O . GLU B 1 851 ? -17.653 -45.199 166.327 1.00 30.00 1639 GLU B O 1
ATOM 12956 N N . SER B 1 852 ? -19.399 -46.382 167.085 1.00 30.00 1640 SER B N 1
ATOM 12957 C CA . SER B 1 852 ? -19.558 -45.581 168.290 1.00 30.00 1640 SER B CA 1
ATOM 12958 C C . SER B 1 852 ? -18.347 -45.562 169.202 1.00 30.00 1640 SER B C 1
ATOM 12959 O O . SER B 1 852 ? -18.105 -44.543 169.841 1.00 30.00 1640 SER B O 1
ATOM 12962 N N . ALA B 1 853 ? -17.682 -46.698 169.377 1.00 30.00 1641 ALA B N 1
ATOM 12963 C CA . ALA B 1 853 ? -16.339 -46.707 169.934 1.00 30.00 1641 ALA B CA 1
ATOM 12964 C C . ALA B 1 853 ? -16.271 -45.867 171.203 1.00 30.00 1641 ALA B C 1
ATOM 12965 O O . ALA B 1 853 ? -17.086 -46.000 172.116 1.00 30.00 1641 ALA B O 1
ATOM 12967 N N . GLY B 1 854 ? -15.275 -44.987 171.217 1.00 30.00 1642 GLY B N 1
ATOM 12968 C CA . GLY B 1 854 ? -15.151 -43.904 172.175 1.00 30.00 1642 GLY B CA 1
ATOM 12969 C C . GLY B 1 854 ? -15.536 -42.560 171.579 1.00 30.00 1642 GLY B C 1
ATOM 12970 O O . GLY B 1 854 ? -15.190 -41.519 172.119 1.00 30.00 1642 GLY B O 1
ATOM 12971 N N . GLU B 1 855 ? -16.237 -42.593 170.448 1.00 30.00 1643 GLU B N 1
ATOM 12972 C CA . GLU B 1 855 ? -16.643 -41.394 169.719 1.00 30.00 1643 GLU B CA 1
ATOM 12973 C C . GLU B 1 855 ? -17.646 -40.486 170.432 1.00 30.00 1643 GLU B C 1
ATOM 12974 O O . GLU B 1 855 ? -18.567 -40.958 171.094 1.00 30.00 1643 GLU B O 1
ATOM 12980 N N . VAL B 1 856 ? -17.460 -39.178 170.273 1.00 30.00 1644 VAL B N 1
ATOM 12981 C CA . VAL B 1 856 ? -18.459 -38.168 170.621 1.00 30.00 1644 VAL B CA 1
ATOM 12982 C C . VAL B 1 856 ? -18.522 -37.174 169.457 1.00 30.00 1644 VAL B C 1
ATOM 12983 O O . VAL B 1 856 ? -17.574 -37.078 168.694 1.00 30.00 1644 VAL B O 1
ATOM 12987 N N . PRO B 1 857 ? -19.646 -36.457 169.300 1.00 30.00 1645 PRO B N 1
ATOM 12988 C CA . PRO B 1 857 ? -19.803 -35.508 168.187 1.00 30.00 1645 PRO B CA 1
ATOM 12989 C C . PRO B 1 857 ? -18.761 -34.381 168.125 1.00 30.00 1645 PRO B C 1
ATOM 12990 O O . PRO B 1 857 ? -18.484 -33.915 167.024 1.00 30.00 1645 PRO B O 1
ATOM 12994 N N . ALA B 1 858 ? -18.231 -33.927 169.254 1.00 30.00 1646 ALA B N 1
ATOM 12995 C CA . ALA B 1 858 ? -17.149 -32.941 169.234 1.00 30.00 1646 ALA B CA 1
ATOM 12996 C C . ALA B 1 858 ? -15.898 -33.457 168.523 1.00 30.00 1646 ALA B C 1
ATOM 12997 O O . ALA B 1 858 ? -15.424 -34.554 168.798 1.00 30.00 1646 ALA B O 1
ATOM 12999 N N . THR B 1 859 ? -15.343 -32.637 167.638 1.00 30.00 1647 THR B N 1
ATOM 13000 C CA . THR B 1 859 ? -14.161 -33.014 166.870 1.00 30.00 1647 THR B CA 1
ATOM 13001 C C . THR B 1 859 ? -12.926 -32.359 167.436 1.00 30.00 1647 THR B C 1
ATOM 13002 O O . THR B 1 859 ? -13.006 -31.589 168.385 1.00 30.00 1647 THR B O 1
ATOM 13006 N N . LYS B 1 860 ? -11.775 -32.682 166.866 1.00 30.00 1648 LYS B N 1
ATOM 13007 C CA . LYS B 1 860 ? -10.549 -32.010 167.252 1.00 30.00 1648 LYS B CA 1
ATOM 13008 C C . LYS B 1 860 ? -10.588 -30.528 166.883 1.00 30.00 1648 LYS B C 1
ATOM 13009 O O . LYS B 1 860 ? -10.047 -29.692 167.594 1.00 30.00 1648 LYS B O 1
ATOM 13015 N N . ALA B 1 861 ? -11.253 -30.207 165.783 1.00 30.00 1649 ALA B N 1
ATOM 13016 C CA . ALA B 1 861 ? -11.306 -28.844 165.280 1.00 30.00 1649 ALA B CA 1
ATOM 13017 C C . ALA B 1 861 ? -12.033 -27.885 166.224 1.00 30.00 1649 ALA B C 1
ATOM 13018 O O . ALA B 1 861 ? -11.732 -26.695 166.247 1.00 30.00 1649 ALA B O 1
ATOM 13020 N N . LEU B 1 862 ? -12.992 -28.391 166.993 1.00 30.00 1650 LEU B N 1
ATOM 13021 C CA . LEU B 1 862 ? -13.656 -27.589 168.018 1.00 30.00 1650 LEU B CA 1
ATOM 13022 C C . LEU B 1 862 ? -12.853 -27.413 169.281 1.00 30.00 1650 LEU B C 1
ATOM 13023 O O . LEU B 1 862 ? -12.865 -26.353 169.892 1.00 30.00 1650 LEU B O 1
ATOM 13028 N N . THR B 1 863 ? -12.209 -28.485 169.710 1.00 30.00 1651 THR B N 1
ATOM 13029 C CA . THR B 1 863 ? -11.429 -28.460 170.928 1.00 30.00 1651 THR B CA 1
ATOM 13030 C C . THR B 1 863 ? -10.157 -27.635 170.761 1.00 30.00 1651 THR B C 1
ATOM 13031 O O . THR B 1 863 ? -9.613 -27.111 171.726 1.00 30.00 1651 THR B O 1
ATOM 13035 N N . ASP B 1 864 ? -9.687 -27.541 169.521 1.00 30.00 1652 ASP B N 1
ATOM 13036 C CA . ASP B 1 864 ? -8.488 -26.777 169.204 1.00 30.00 1652 ASP B CA 1
ATOM 13037 C C . ASP B 1 864 ? -8.682 -25.298 169.514 1.00 30.00 1652 ASP B C 1
ATOM 13038 O O . ASP B 1 864 ? -7.779 -24.640 170.033 1.00 30.00 1652 ASP B O 1
ATOM 13043 N N . LEU B 1 865 ? -9.863 -24.777 169.194 1.00 30.00 1653 LEU B N 1
ATOM 13044 C CA . LEU B 1 865 ? -10.162 -23.377 169.448 1.00 30.00 1653 LEU B CA 1
ATOM 13045 C C . LEU B 1 865 ? -10.056 -23.015 170.926 1.00 30.00 1653 LEU B C 1
ATOM 13046 O O . LEU B 1 865 ? -9.862 -21.855 171.267 1.00 30.00 1653 LEU B O 1
ATOM 13051 N N . GLN B 1 866 ? -10.191 -24.008 171.796 1.00 30.00 1654 GLN B N 1
ATOM 13052 C CA . GLN B 1 866 ? -10.159 -23.784 173.233 1.00 30.00 1654 GLN B CA 1
ATOM 13053 C C . GLN B 1 866 ? -8.764 -23.899 173.836 1.00 30.00 1654 GLN B C 1
ATOM 13054 O O . GLN B 1 866 ? -8.615 -23.877 175.050 1.00 30.00 1654 GLN B O 1
ATOM 13060 N N . ALA B 1 867 ? -7.751 -24.040 172.992 1.00 30.00 1655 ALA B N 1
ATOM 13061 C CA . ALA B 1 867 ? -6.381 -24.268 173.451 1.00 30.00 1655 ALA B CA 1
ATOM 13062 C C . ALA B 1 867 ? -5.475 -23.025 173.452 1.00 30.00 1655 ALA B C 1
ATOM 13063 O O . ALA B 1 867 ? -5.632 -22.134 172.626 1.00 30.00 1655 ALA B O 1
ATOM 13065 N N . VAL B 1 868 ? -4.517 -22.990 174.378 1.00 30.00 1656 VAL B N 1
ATOM 13066 C CA . VAL B 1 868 ? -3.463 -21.976 174.371 1.00 30.00 1656 VAL B CA 1
ATOM 13067 C C . VAL B 1 868 ? -2.541 -22.154 173.170 1.00 30.00 1656 VAL B C 1
ATOM 13068 O O . VAL B 1 868 ? -2.272 -21.208 172.439 1.00 30.00 1656 VAL B O 1
ATOM 13072 N N . ASP B 1 869 ? -2.079 -23.378 172.948 1.00 30.00 1657 ASP B N 1
ATOM 13073 C CA . ASP B 1 869 ? -1.176 -23.662 171.835 1.00 30.00 1657 ASP B CA 1
ATOM 13074 C C . ASP B 1 869 ? -1.424 -25.035 171.211 1.00 30.00 1657 ASP B C 1
ATOM 13075 O O . ASP B 1 869 ? -1.148 -26.066 171.819 1.00 30.00 1657 ASP B O 1
ATOM 13080 N N . VAL B 1 870 ? -1.948 -25.026 169.995 1.00 30.00 1658 VAL B N 1
ATOM 13081 C CA . VAL B 1 870 ? -2.316 -26.241 169.274 1.00 30.00 1658 VAL B CA 1
ATOM 13082 C C . VAL B 1 870 ? -1.133 -27.141 168.918 1.00 30.00 1658 VAL B C 1
ATOM 13083 O O . VAL B 1 870 ? -1.248 -28.363 168.928 1.00 30.00 1658 VAL B O 1
ATOM 13087 N N . SER B 1 871 ? 0.007 -26.535 168.612 1.00 30.00 1659 SER B N 1
ATOM 13088 C CA . SER B 1 871 ? 1.177 -27.298 168.205 1.00 30.00 1659 SER B CA 1
ATOM 13089 C C . SER B 1 871 ? 1.737 -28.158 169.342 1.00 30.00 1659 SER B C 1
ATOM 13090 O O . SER B 1 871 ? 2.321 -29.209 169.100 1.00 30.00 1659 SER B O 1
ATOM 13093 N N . SER B 1 872 ? 1.545 -27.710 170.578 1.00 30.00 1660 SER B N 1
ATOM 13094 C CA . SER B 1 872 ? 2.061 -28.424 171.739 1.00 30.00 1660 SER B CA 1
ATOM 13095 C C . SER B 1 872 ? 1.156 -29.559 172.187 1.00 30.00 1660 SER B C 1
ATOM 13096 O O . SER B 1 872 ? 1.525 -30.338 173.061 1.00 30.00 1660 SER B O 1
ATOM 13099 N N . LEU B 1 873 ? -0.039 -29.643 171.612 1.00 30.00 1661 LEU B N 1
ATOM 13100 C CA . LEU B 1 873 ? -0.970 -30.697 171.991 1.00 30.00 1661 LEU B CA 1
ATOM 13101 C C . LEU B 1 873 ? -0.440 -32.056 171.589 1.00 30.00 1661 LEU B C 1
ATOM 13102 O O . LEU B 1 873 ? -0.041 -32.255 170.443 1.00 30.00 1661 LEU B O 1
ATOM 13107 N N . PRO B 1 874 ? -0.448 -33.004 172.537 1.00 30.00 1662 PRO B N 1
ATOM 13108 C CA . PRO B 1 874 ? 0.037 -34.361 172.292 1.00 30.00 1662 PRO B CA 1
ATOM 13109 C C . PRO B 1 874 ? -0.736 -35.034 171.169 1.00 30.00 1662 PRO B C 1
ATOM 13110 O O . PRO B 1 874 ? -0.171 -35.856 170.470 1.00 30.00 1662 PRO B O 1
ATOM 13114 N N . SER B 1 875 ? -2.005 -34.690 171.001 1.00 30.00 1663 SER B N 1
ATOM 13115 C CA . SER B 1 875 ? -2.787 -35.191 169.880 1.00 30.00 1663 SER B CA 1
ATOM 13116 C C . SER B 1 875 ? -2.277 -34.703 168.521 1.00 30.00 1663 SER B C 1
ATOM 13117 O O . SER B 1 875 ? -2.490 -35.354 167.506 1.00 30.00 1663 SER B O 1
ATOM 13120 N N . THR B 1 876 ? -1.629 -33.546 168.496 1.00 30.00 1664 THR B N 1
ATOM 13121 C CA . THR B 1 876 ? -1.064 -33.014 167.258 1.00 30.00 1664 THR B CA 1
ATOM 13122 C C . THR B 1 876 ? 0.304 -33.633 166.984 1.00 30.00 1664 THR B C 1
ATOM 13123 O O . THR B 1 876 ? 0.665 -33.893 165.838 1.00 30.00 1664 THR B O 1
ATOM 13127 N N . SER B 1 877 ? 1.064 -33.856 168.047 1.00 30.00 1665 SER B N 1
ATOM 13128 C CA . SER B 1 877 ? 2.398 -34.427 167.933 1.00 30.00 1665 SER B CA 1
ATOM 13129 C C . SER B 1 877 ? 2.425 -35.956 168.066 1.00 30.00 1665 SER B C 1
ATOM 13130 O O . SER B 1 877 ? 3.380 -36.596 167.635 1.00 30.00 1665 SER B O 1
ATOM 13133 N N . ASP B 1 878 ? 1.383 -36.531 168.660 1.00 30.00 1666 ASP B N 1
ATOM 13134 C CA . ASP B 1 878 ? 1.178 -37.980 168.671 1.00 30.00 1666 ASP B CA 1
ATOM 13135 C C . ASP B 1 878 ? -0.219 -38.386 168.267 1.00 30.00 1666 ASP B C 1
ATOM 13136 O O . ASP B 1 878 ? -1.007 -38.781 169.124 1.00 30.00 1666 ASP B O 1
ATOM 13141 N N . PRO B 1 879 ? -0.543 -38.311 166.974 1.00 30.00 1667 PRO B N 1
ATOM 13142 C CA . PRO B 1 879 ? -1.814 -38.936 166.599 1.00 30.00 1667 PRO B CA 1
ATOM 13143 C C . PRO B 1 879 ? -1.778 -40.442 166.865 1.00 30.00 1667 PRO B C 1
ATOM 13144 O O . PRO B 1 879 ? -0.737 -41.067 166.678 1.00 30.00 1667 PRO B O 1
ATOM 13148 N N . SER B 1 880 ? -2.894 -41.012 167.304 1.00 30.00 1668 SER B N 1
ATOM 13149 C CA . SER B 1 880 ? -2.906 -42.391 167.785 1.00 30.00 1668 SER B CA 1
ATOM 13150 C C . SER B 1 880 ? -2.779 -43.438 166.682 1.00 30.00 1668 SER B C 1
ATOM 13151 O O . SER B 1 880 ? -3.311 -43.283 165.589 1.00 30.00 1668 SER B O 1
ATOM 13154 N N . ASN B 1 881 ? -2.091 -44.526 166.999 1.00 30.00 1669 ASN B N 1
ATOM 13155 C CA . ASN B 1 881 ? -1.899 -45.632 166.076 1.00 30.00 1669 ASN B CA 1
ATOM 13156 C C . ASN B 1 881 ? -2.180 -46.950 166.769 1.00 30.00 1669 ASN B C 1
ATOM 13157 O O . ASN B 1 881 ? -2.100 -47.045 167.991 1.00 30.00 1669 ASN B O 1
ATOM 13162 N N . VAL B 1 882 ? -2.535 -47.960 165.989 1.00 30.00 1670 VAL B N 1
ATOM 13163 C CA . VAL B 1 882 ? -2.657 -49.312 166.502 1.00 30.00 1670 VAL B CA 1
ATOM 13164 C C . VAL B 1 882 ? -1.285 -49.846 166.914 1.00 30.00 1670 VAL B C 1
ATOM 13165 O O . VAL B 1 882 ? -0.303 -49.653 166.202 1.00 30.00 1670 VAL B O 1
ATOM 13169 N N . LEU B 1 883 ? -1.204 -50.480 168.078 1.00 30.00 1671 LEU B N 1
ATOM 13170 C CA . LEU B 1 883 ? 0.077 -50.985 168.559 1.00 30.00 1671 LEU B CA 1
ATOM 13171 C C . LEU B 1 883 ? 0.623 -52.159 167.755 1.00 30.00 1671 LEU B C 1
ATOM 13172 O O . LEU B 1 883 ? -0.101 -53.090 167.422 1.00 30.00 1671 LEU B O 1
ATOM 13177 N N . SER B 1 884 ? 1.923 -52.114 167.478 1.00 30.00 1672 SER B N 1
ATOM 13178 C CA . SER B 1 884 ? 2.621 -53.207 166.821 1.00 30.00 1672 SER B CA 1
ATOM 13179 C C . SER B 1 884 ? 2.964 -54.290 167.829 1.00 30.00 1672 SER B C 1
ATOM 13180 O O . SER B 1 884 ? 3.077 -54.023 169.023 1.00 30.00 1672 SER B O 1
ATOM 13183 N N . GLN B 1 885 ? 3.125 -55.515 167.341 1.00 30.00 1673 GLN B N 1
ATOM 13184 C CA . GLN B 1 885 ? 3.281 -56.672 168.212 1.00 30.00 1673 GLN B CA 1
ATOM 13185 C C . GLN B 1 885 ? 4.522 -57.498 167.884 1.00 30.00 1673 GLN B C 1
ATOM 13186 O O . GLN B 1 885 ? 4.922 -57.570 166.730 1.00 30.00 1673 GLN B O 1
ATOM 13192 N N . PRO B 1 886 ? 5.123 -58.149 168.890 1.00 30.00 1674 PRO B N 1
ATOM 13193 C CA . PRO B 1 886 ? 4.880 -58.154 170.336 1.00 30.00 1674 PRO B CA 1
ATOM 13194 C C . PRO B 1 886 ? 5.033 -56.810 171.049 1.00 30.00 1674 PRO B C 1
ATOM 13195 O O . PRO B 1 886 ? 4.336 -56.579 172.028 1.00 30.00 1674 PRO B O 1
ATOM 13199 N N . ALA B 1 887 ? 5.941 -55.957 170.592 1.00 30.00 1675 ALA B N 1
ATOM 13200 C CA . ALA B 1 887 ? 6.130 -54.660 171.225 1.00 30.00 1675 ALA B CA 1
ATOM 13201 C C . ALA B 1 887 ? 6.235 -53.553 170.198 1.00 30.00 1675 ALA B C 1
ATOM 13202 O O . ALA B 1 887 ? 6.697 -53.770 169.084 1.00 30.00 1675 ALA B O 1
ATOM 13204 N N . PRO B 1 888 ? 5.762 -52.355 170.567 1.00 30.00 1676 PRO B N 1
ATOM 13205 C CA . PRO B 1 888 ? 6.044 -51.109 169.856 1.00 30.00 1676 PRO B CA 1
ATOM 13206 C C . PRO B 1 888 ? 7.521 -50.747 169.919 1.00 30.00 1676 PRO B C 1
ATOM 13207 O O . PRO B 1 888 ? 8.193 -51.081 170.891 1.00 30.00 1676 PRO B O 1
ATOM 13211 N N . LEU B 1 889 ? 8.020 -50.087 168.883 1.00 30.00 1677 LEU B N 1
ATOM 13212 C CA . LEU B 1 889 ? 9.413 -49.670 168.841 1.00 30.00 1677 LEU B CA 1
ATOM 13213 C C . LEU B 1 889 ? 9.776 -48.716 169.966 1.00 30.00 1677 LEU B C 1
ATOM 13214 O O . LEU B 1 889 ? 9.035 -47.788 170.268 1.00 30.00 1677 LEU B O 1
ATOM 13219 N N . MET B 1 890 ? 10.928 -48.950 170.581 1.00 30.00 1678 MET B N 1
ATOM 13220 C CA . MET B 1 890 ? 11.415 -48.084 171.642 1.00 30.00 1678 MET B CA 1
ATOM 13221 C C . MET B 1 890 ? 12.890 -47.788 171.441 1.00 30.00 1678 MET B C 1
ATOM 13222 O O . MET B 1 890 ? 13.680 -48.691 171.186 1.00 30.00 1678 MET B O 1
ATOM 13227 N N . SER B 1 891 ? 13.243 -46.513 171.566 1.00 30.00 1679 SER B N 1
ATOM 13228 C CA . SER B 1 891 ? 14.599 -46.020 171.333 1.00 30.00 1679 SER B CA 1
ATOM 13229 C C . SER B 1 891 ? 15.245 -46.527 170.043 1.00 30.00 1679 SER B C 1
ATOM 13230 O O . SER B 1 891 ? 16.330 -47.093 170.083 1.00 30.00 1679 SER B O 1
ATOM 13233 N N . PRO B 1 892 ? 14.601 -46.290 168.887 1.00 30.00 1680 PRO B N 1
ATOM 13234 C CA . PRO B 1 892 ? 15.191 -46.678 167.605 1.00 30.00 1680 PRO B CA 1
ATOM 13235 C C . PRO B 1 892 ? 16.471 -45.903 167.301 1.00 30.00 1680 PRO B C 1
ATOM 13236 O O . PRO B 1 892 ? 16.617 -44.783 167.782 1.00 30.00 1680 PRO B O 1
ATOM 13240 N N . PRO B 1 893 ? 17.404 -46.501 166.545 1.00 30.00 1681 PRO B N 1
ATOM 13241 C CA . PRO B 1 893 ? 18.644 -45.798 166.200 1.00 30.00 1681 PRO B CA 1
ATOM 13242 C C . PRO B 1 893 ? 18.385 -44.572 165.347 1.00 30.00 1681 PRO B C 1
ATOM 13243 O O . PRO B 1 893 ? 18.670 -44.589 164.150 1.00 30.00 1681 PRO B O 1
ATOM 13247 N N . THR B 1 894 ? 17.849 -43.526 165.968 1.00 30.00 1682 THR B N 1
ATOM 13248 C CA . THR B 1 894 ? 17.476 -42.293 165.286 1.00 30.00 1682 THR B CA 1
ATOM 13249 C C . THR B 1 894 ? 16.559 -42.580 164.101 1.00 30.00 1682 THR B C 1
ATOM 13250 O O . THR B 1 894 ? 15.771 -43.525 164.130 1.00 30.00 1682 THR B O 1
#

Solvent-accessible surface area: 59772 Å² total; per-residue (Å²): 75,22,10,33,44,2,52,90,3,72,125,22,44,56,12,119,58,2,17,113,111,38,147,118,76,32,41,3,26,1,1,6,10,0,28,9,26,7,27,6,11,14,6,30,45,18,49,18,36,35,110,26,14,18,18,1,2,1,24,4,8,0,0,17,29,61,8,135,42,27,67,8,0,0,1,13,1,17,0,1,5,4,15,12,6,20,9,2,63,67,78,91,50,58,77,10,68,22,66,2,15,9,7,11,25,73,97,12,84,20,79,17,43,80,34,104,65,33,186,82,5,113,95,20,59,74,46,71,175,117,63,157,32,86,98,72,179,191,51,51,28,51,138,36,3,8,10,24,117,7,20,14,56,34,17,105,42,164,41,82,28,3,8,21,10,18,7,2,1,3,10,2,2,1,1,8,11,0,18,0,3,44,8,38,6,33,15,6,0,22,0,3,7,0,6,8,1,26,48,0,30,5,44,71,65,42,46,4,94,27,28,17,12,94,14,64,24,50,32,1,61,1,50,21,85,69,6,37,2,0,16,57,8,40,66,10,15,0,0,0,0,3,1,16,87,23,4,39,110,159,57,94,92,145,9,0,5,0,3,0,6,4,1,3,1,8,40,65,4,11,21,0,2,0,6,0,1,2,1,7,1,10,1,3,1,1,3,2,4,0,29,4,60,0,22,6,91,93,42,75,58,67,24,109,1,21,2,2,2,10,2,0,5,3,46,6,26,56,66,71,73,8,5,1,2,1,0,4,142,101,127,22,59,32,6,88,73,66,111,42,0,28,59,9,5,24,41,70,0,58,3,1,58,76,49,11,48,31,111,90,78,2,65,59,24,66,80,1,56,2,8,42,98,30,81,126,81,77,65,55,14,21,0,0,3,2,0,29,1,14,4,45,116,4,16,8,17,15,2,33,14,2,1,4,17,5,1,1,42,9,13,2,34,71,30,6,6,14,1,7,16,8,1,0,4,2,0,0,4,2,14,24,9,6,9,15,70,36,9,45,18,34,19,68,42,34,24,56,54,8,21,30,3,0,6,4,3,1,11,33,16,53,74,5,94,54,77,14,61,8,108,60,164,88,51,32,21,0,30,1,5,50,5,54,16,40,0,6,7,16,34,14,19,35,1,3,65,10,78,68,15,72,23,32,8,15,12,43,7,4,10,7,1,4,23,11,38,3,6,4,3,8,0,1,9,0,0,2,10,0,0,0,8,11,3,18,4,7,9,57,1,1,0,3,45,0,9,44,31,4,124,102,106,27,125,26,127,24,0,58,78,16,5,138,23,5,10,5,82,73,35,124,86,36,10,5,65,33,5,154,41,2,67,56,1,0,4,0,15,16,20,1,13,74,16,12,8,5,21,33,35,3,25,52,76,74,117,127,74,54,0,2,12,1,5,8,7,33,41,53,34,73,5,0,20,2,19,7,51,118,9,58,80,4,21,0,5,1,1,5,8,6,7,17,5,1,9,10,38,14,10,56,75,10,1,18,2,4,5,12,24,0,4,0,66,6,116,47,0,0,29,0,6,11,63,180,92,30,4,116,51,30,155,25,93,146,86,85,12,7,0,1,26,26,10,131,80,68,136,7,27,43,131,15,44,99,37,108,14,0,64,54,40,17,48,8,8,0,0,3,4,0,0,5,17,32,56,85,20,89,18,25,11,91,75,21,49,75,15,91,6,42,72,13,66,88,29,42,9,0,2,4,40,71,2,22,76,50,111,66,14,65,43,6,45,69,45,11,2,3,3,5,8,2,11,3,23,4,0,33,70,4,37,9,11,4,10,0,5,48,53,80,87,2,80,89,8,35,78,0,0,72,94,85,28,68,17,48,21,18,11,15,11,0,53,94,3,23,0,17,10,82,159,38,55,112,39,123,144,74,102,22,28,2,10,81,26,4,72,76,37,96,97,64,24,58,138,3,51,84,135,35,49,17,10,47,54,20,64,92,5,70,121,29,48,60,0,72,62,3,0,87,85,42,144,103,146,35,104,63,12,33,0,74,24,1,12,72,47,14,19,122,26,150,40,132,37,80,21,70,151,28,112,4,3,32,23,0,2,5,84,17,53,0,49,16,36,77,41,145,82,33,109,81,0,0,1,13,2,17,0,2,5,3,11,10,3,15,8,3,66,67,84,95,44,57,80,16,67,22,85,2,10,10,3,6,4,9,16,27,39,12,3,7,22,45,0,56,15,10,45,30,6,39,34,6,3,16,60,10,19,52,14,18,74,31,31,161,77,117,7,3,52,20,35,106,10,2,26,22,40,4,1,11,10,22,4,1,0,13,12,1,3,6,4,20,5,10,8,2,0,4,9,0,1,1,0,3,5,0,7,3,3,67,40,57,4,20,2,6,1,38,1,5,6,0,6,5,0,24,38,0,28,4,45,63,65,37,74,3,94,15,18,19,10,95,6,74,20,59,33,1,64,1,42,16,82,80,5,34,3,3,20,40,28,28,66,9,14,0,0,0,0,6,3,8,83,28,2,41,71,43,38,20,37,34,7,8,4,0,3,22,37,1,6,119,48,150,72,78,13,30,14,4,1,0,2,2,0,3,1,33,1,8,2,1,2,1,4,2,3,0,28,4,63,0,17,5,97,92,45,78,54,72,22,109,0,24,2,0,2,10,2,0,4,2,15,5,31,38,55,82,53,5,4,2,0,1,2,13,167,126,119,48,123,42,7,105,69,63,106,44,0,26,78,22,16,66,19,78,0,49,2,0,62,56,57,10,51,34,88,86,85,2,60,60,30,63,84,2,74,1,3,25,72,74,31,133,57,89,61,66,19,18,0,2,4,1,2,28,1,12,1,64,127,4,64,19,90,22,0,64,115,3,0,15,51,5,6,77,42,7,12,4,71,113,31,2,27,10,1,2,20,7,1,2,3,7,1,2,6,1,14,20,8,8,4,15,74,35,7,45,18,33,20,70,34,40,24,54,52,6,16,23,1,0,6,3,4,0,11,21,12,58,78,9,94,55,83,18,56,13,110,119,65,27,46,7,25,1,3,0,5,49,18,16,35,34,3,3,7,4,14,15,16,18,0,4,34,6,82,60,5,58,21,74,86,45,47,67,15,10,84,1,8,34,41,35,42,0,6,6,10,6,1,0,10,0,0,1,6,0,0,0,12,5,4,4,7,16,5,7,0,0,0,5,43,0,9,64,80,0,23,41,22,52,64,4,72,18,1,6,71,3,4,19,23,6,18,1,11,75,40,20,22,6,0,2,15,26,5,59,2,1,60,2,0,4,3,0,11,40,24,0,1,80,2,24,10,16,108,28,30,0,1,1,25,42,85,67,26,104,3,8,8,0,6,6,8,7,6,56,34,54,10,0,20,1,19,16,61,102,9,63,73,4,26,0,4,1,0,2,5,6,7,19,2,1,11,13,22,9,6,36,97,10,1,16,3,5,10,9,20,6,36,49,98,81,160,82,24,1,30,0,3,14,77,177,57,34,3,82,47,25,170,32,138,64,134,76,15,6,0,0,20,26,13,120,78,4,90,125,14,30,119,10,16,22,33,31,12,5,89,32,32,14,48,5,13,0,0,2,3,0,0,4,12,27,57,74,17,81,22,32,7,100,36,21,52,84,14,91,5,41,75,12,67,95,27,41,5,0,2,5,42,72,3,31,74,47,111,55,31,62,40,7,39,68,49,9,1,0,3,4,6,0,15,2,28,0,0,37,44,5,39,8,11,4,9,0,2,42,65,87,75,4,84,106,9,22,74,0,0,62,82,79,26,52,11,64,34,17,9,14,78,47,90,72,111,77,52,142,44,120,192,145,80,75,143,73,92,137,78,73,83,68,94,112,90,78,4,144,66,34,33,131,49,59,5,93,66,134,38,73,87,72,107,39,30,150,146,26,102,58,62,79,25,8,0,9,59,39,35,89,30,114,81,36,45,6,2,0,22,84,11,6,51,49,156

InterPro domains:
  IPR014720 Double-stranded RNA-binding domain [PF00035] (405-474)
  IPR014720 Double-stranded RNA-binding domain [PS50137] (404-476)
  IPR014720 Double-stranded RNA-binding domain [SM00358] (405-475)

B-factor: mean 23.73, std 7.36, range [1.0, 30.0]

Sequence (1739 aa):
PISADFSEVENAPSFLSLAENTDEVLKPYTGLEIQTIITNIVGDANPNQSRIFDQDRLRGNQYSAGGLVTQNAVSAIPFTNLIPRTIRVGNILVNSANRLQITETNVSEYYSNPIIATKLSEMISDQVKNNQFSTWRRDNTSLQGFNAFDIATINTAILPNGLSLESMLLKLSLLHSIKAMNVDAASINRSQYQVIDHNTVPTIGAPAVVGVNNSPVFGEDCGGNNPVYPFGGGTGAIAFHVTLQTVPDERKSYAIFVPPAILQATSDANEALALFALSMSEWPHALYTVTKQTTDLAGANAGQQVFIPTQSTIHIGGRRVLDLIIPRREIAPNPTTLVAANAMCMVRPQAGPDATAGAIPLAAGQLFNMNFIGAPAFEEWPMTSYLYSWAGRFDITTIRQYMGRLATMVGVKDAYWAAHELNVALSQVAPKMTTAAGGWAAQAANSAQQSDVCYSSLLTVTRSAANFPLANQPAADMRVYDTDPATWNKVALGLATAANLVPEQSMDVPFVVGDARASFWERLQAIPMCIAWTMYYHSRGITTLAWDNAYTDNTNKWLQKMVRNTFSTTQSVGTIIPARYGKIVCNLYKNMFHRAPAYVATSVGGKELHITHFERWLPGGTYANVYSGAGAVVNCFSPVLIPDIWCQYFTAKLPLFAGAFPPAQGQNSTKGFNSKQGLMIHRNQNNNLVAPYLEKFADNSSYFPVGQGPEINDMATWNGRLWMTTGNVQYLDYSGAAIVEAVPPAGELPVGKQIPLLAGENAPIELTNAATTCVPRYSNDGRRIFTYLTTAQSVIPVQACNRAANLARSCWLLSNVYAEPALQALGDEVEDAFDTLTNSSFLDVAKSVAESPISADFSEVENAPSFLSLAENTDEVLKPYTGLEIQTIITNIVGDANPNQSRIFDQDRLRGNQYSAGGLVTQNAVSAIPFTNLIPRTIRVGNILVNSANRLQITETNVSEYYSNPIIATKLSEMISDQVKNNQFSTWRRDNTSLQGFNAFDIATINTAILPNGLSLESMLLKLSLLHSIKAMNVDAASINRSQYQVIDHNTVPTIGAPAVVGVNNSPVFGEDCGGNNPVYPFGGGTGAIAFHVTLQTVPDERKSYAIFVPPAILQATSDANEALALFALSMSEWPHALYTVTKQTTDLAGANAGQQVFIPTQSTIHIGGRRVLDLIIPRREIAPNPTTLVAANAMCMVRPQAGPDATAGAIPLAAGQLFNMNFIGAPAFEEWPMTSYLYSWAGRFDITTIRQYMGRLATMVGVKDAYWAAHELNVALSQVAPKMTTAAGGWAAQAANSAQQSDVCYSSLLTVTRSAANFPLANQPAADMRVYDTDPATWNKVALGLATAANLVPEQSMDVPFVVGDARASFWERLQAIPMCIAWTMYYHSRGITTLAWDNAYTDNTNKWLQKMVRNTFSTTQSVGTIIPARYGKIVCNLYKNMFHRAPAYVATSVGGKELHITHFERWLPGGTYANVYSGAGAVVNCFSPVLIPDIWCQYFTAKLPLFAGAFPPAQGQNSTKGFNSKQGLMIHRNQNNNLVAPYLEKFADNSSYFPVGQGPEINDMATWNGRLWMTTGNVQYLDYSGAAIVEAVPPAGELPVGKQIPLLAGENAPIELTNAATTCVPRYSNDGRRIFTYLTTAQSVIPVQACNRAANLARSCWLLSNVYAEPAVEDAFDTLTNSSFLDVAKSVAESAGEVPATKALTDLQAVDVSSLPSTSDPSNVLSQPAPLMSPPT

Organism: NCBI:txid753758